Protein AF-0000000081478945 (afdb_homodimer)

InterPro domains:
  IPR004193 Glycoside hydrolase, family 13, N-terminal [PF02922] (169-262)
  IPR006047 Glycosyl hydrolase family 13, catalytic domain [PF00128] (318-414)
  IPR006047 Glycosyl hydrolase family 13, catalytic domain [SM00642] (309-684)
  IPR044096 Isoamylase 2, catalytic domain [cd11346] (303-692)
  IPR044505 Glycogen debranching enzyme GlgX/isoamylase, N-terminal Early set domain [cd02856] (169-309)
  IPR048650 Isoamylase 1-3-like, C-terminal [PF21156] (703-809)

Nearest PDB structures (foldseek):
  7u3a-assembly2_C  TM=8.540E-01  e=6.987E-48  Streptomyces venezuelae
  7u3b-assembly1_H  TM=8.433E-01  e=1.879E-48  Streptomyces venezuelae
  2vnc-assembly1_A  TM=8.263E-01  e=5.667E-49  Saccharolobus solfataricus
  7u3d-assembly1_F  TM=8.193E-01  e=2.231E-48  Streptomyces venezuelae
  2wsk-assembly1_A  TM=8.311E-01  e=1.677E-45  Escherichia coli K-12

pLDDT: mean 85.0, std 17.28, range [21.14, 98.75]

Foldseek 3Di:
DDPDPPPPPPADDQPLPLDQWPWDFDPDQPPCLVVFDPKDKDWFAKQQGWIWIWIWGDDPQKIKIKIKTDDHPDDPDPDKKKKKKKFKAFADPVFGDDNGPPDPDRIDIDIFDQDPVRMTMGMTIGHLSNDWIKMWIWMAIPVPRDTMDTSVPGTDIATHQWFLADQPPAAWDADPLGKIKHKAFFQQFPWKKKFFDQDLADPHGSGIGTADCVGQDDHRMGMIIHNPNPNTFWIFMQTAPLPDPDPDDPPPSPDTAERQQAQFKDFRPPPPPPPDFTGITHTPDDQDDACLPQFDALLDDLLLFAEEEDEQQLAFQDCLNVDDNQQHRALNSCLVCLVLCVLLLGQEYEYEAQADARPVLDRQAHQHQNAGFLSRAGVSHRSRRLRSLLVSQRSSSNVRHAYEYEDELQFHHVVGNCPPRYCLQFAQPQDDDDPRRRTGGQCLRPVSLVSVVVSVVSCCPVSVHQEYEYELQQSLQAHSNGDGHPDRPSQVCCQPPPSCVSHQAEYENQDQVVRDRDDDQDDANQRYAYADVLLQQQLLQLLLQWHFQQSLVCQQQQNCVRAVPNFASSSYAYENDELFFWALLQLCQADDPVNPVSSGHNQPHHFDDDDPVSVLLSLLLLLVRLLSQLQGRYHYYHYQPSLQNDGLRRHRHSVSDHRHNPVSCVDPSNVQSSNSSSVSSVVCVVVVQFRRDGHTDDPVQKDKAAAPRDHDPGGDGNGSKIKMKGAGDDPPPDDDPPDPQPWGIKIKMFASAQAKGFAADDDGDPQKFKFWAAKSSDDPPPRGDPPTDGDDDPRDIHGHSIMTMITIDGPPD/DPPPPPPPPPAPDQPLPLAQFPKDFDPDQPPCLVVFDPKDKDWFAKQQGWIWIWIWGDDPQKIKIKIKTPDHCDDPDPDKKKKKKKFKAFADPVFGDDNGPPDPDRIDIDIFDQDPVRMTMGMTIGHLSNDWIKMWIWMAIPPPRDTMDTSVPGTDIATHQWFLADQPPAAWDADPLGKIKHKAFFQQFPWKKKFFDQDLADPHGSTIGTADCVGQDDHRMGMIIHNPNPNTFWIFMQTAPLPDPDPDDPPPSPDTAERQQAQFKDFRPPDPPPPDFTGITHTPDDQDDACLPQFDALLDDLLLFAEEEDEQQLAFQDCLNVDDNQQHRALNSCLVCLVLCVLLLGQEYEYEAQADARPVQDRQAHQHQNAGFLSRAGVSHRSRRLRSLLVSQRSSSNVRHAYEYEDELQFHHVVGNCPPRYCLQFAQPQDDDDPRRRTGGQCLRPVNLVSVVVSVVSCCPVSVHQEYEYELQQSLQAHSNRDGHPDRPSQVCCQPPPSCVSHQAEYENQDQVVRDRDDDQDDANQRYAYADVLLQQQVLQLLLQWHFQQSLVCQQQQNCVRAVPNFASSSYAYENDELFFWALLQLCQADDPVNVVSSGHNQPHHFDDDDPVSVLLSLLLLLVRLLSQLQGRYHYYHYPPSLQNDGLRRHRHSVSDHRHNPVSCVDPSNVQSSNSSSVSSVVCVVVVQFRRDGHTDDPVQKDKAAAPRDHDPGGDGNGSKIKMKGAGDDPPPDDDPPDPFPWGIKIKMFASAQAKGFAADDDGPPQKFKFWAAKSSDDPPPRGDPPTDGDDDPRDIHGHSIMTMITIDGPPD

Solvent-accessible surface area (backbone atoms only — not comparable to full-atom values): 85877 Å² total; per-residue (Å²): 138,85,82,78,82,77,80,76,76,78,71,72,75,59,75,63,72,76,62,54,55,77,65,61,73,60,83,68,87,66,77,58,70,82,66,37,43,84,66,48,65,47,47,44,45,32,62,79,48,33,37,38,40,37,39,37,20,40,49,94,78,22,36,35,37,37,40,34,40,36,74,62,80,68,72,90,62,94,79,77,46,42,29,37,40,31,31,34,26,35,64,38,86,90,52,52,39,70,54,46,81,87,55,92,49,41,60,48,80,44,72,36,45,68,47,96,80,74,26,33,34,41,56,47,50,43,61,51,80,67,45,63,32,31,45,36,29,38,35,30,35,70,82,75,63,54,76,45,29,24,63,81,70,35,64,46,65,48,67,38,76,41,46,45,52,44,61,73,63,68,16,73,45,73,46,96,88,60,27,38,30,36,13,45,75,32,72,66,33,77,36,45,27,45,31,31,18,64,50,60,65,52,76,58,56,53,41,43,39,41,49,46,75,78,63,18,34,49,54,22,20,36,21,30,23,32,66,74,52,74,74,33,44,31,34,32,34,29,47,33,72,50,72,64,83,71,86,74,79,72,70,56,78,74,51,69,36,39,52,72,56,32,64,42,57,42,75,35,53,45,82,78,49,85,87,62,73,84,44,50,27,21,42,66,66,76,80,78,90,72,82,63,70,62,48,35,79,58,79,71,59,58,23,72,43,29,34,36,36,40,50,61,39,38,61,23,50,30,75,62,52,74,54,57,80,66,30,30,16,12,34,57,28,54,55,74,46,45,62,58,43,56,59,41,48,41,40,25,36,33,31,49,39,50,34,28,41,38,82,88,80,32,47,84,24,21,38,46,70,50,39,68,24,28,74,39,12,50,89,48,28,42,68,46,16,54,52,34,45,40,50,33,44,35,55,35,18,66,68,50,23,39,45,28,33,32,41,60,72,44,40,41,22,83,93,23,41,62,62,74,46,34,47,84,57,44,26,35,77,70,52,70,85,56,91,71,30,78,37,25,36,21,39,50,34,61,69,34,28,48,52,52,52,53,29,52,49,45,40,36,72,75,49,59,45,40,24,40,34,30,43,26,34,60,59,50,27,28,41,72,83,59,49,75,44,86,76,30,60,42,61,52,38,56,61,62,32,47,72,41,66,73,38,46,40,29,36,26,33,47,24,84,87,77,70,45,67,59,91,65,90,71,78,36,91,74,48,52,23,30,54,32,61,63,45,25,51,42,50,36,29,31,64,66,53,37,50,40,47,48,53,45,51,37,36,41,60,14,32,53,92,77,26,59,87,74,52,19,10,27,38,28,35,35,37,80,43,51,85,47,42,47,33,58,50,27,32,34,18,30,50,54,80,91,39,58,90,68,45,35,38,22,65,86,47,76,50,88,79,86,53,62,72,41,53,52,50,34,52,22,45,54,48,41,54,53,48,51,49,52,63,19,31,18,16,31,39,45,43,71,44,54,50,38,57,43,65,44,84,69,42,45,52,58,85,54,62,68,53,39,61,51,62,38,43,74,35,74,66,10,42,55,42,37,51,49,46,21,48,44,39,48,48,33,60,74,40,28,93,77,32,34,36,55,57,68,77,57,73,90,36,51,47,69,34,18,67,80,80,30,71,56,60,41,87,38,61,84,50,44,49,47,30,38,35,42,50,62,83,72,76,69,89,79,69,89,74,65,87,77,77,75,74,51,37,35,40,39,37,40,30,31,31,94,54,66,43,68,42,74,78,77,89,63,62,90,66,39,39,49,14,46,34,32,33,44,73,44,59,84,72,73,19,49,44,88,73,63,43,68,64,79,67,82,61,38,76,41,53,44,46,23,36,37,33,30,37,34,38,74,52,79,122,138,85,80,77,80,77,78,76,76,77,70,72,75,60,74,63,70,74,63,51,57,76,64,59,75,60,82,69,89,66,77,60,69,81,66,36,44,83,66,46,65,48,46,44,43,32,62,78,48,32,37,37,39,35,38,36,20,40,47,95,77,23,36,33,36,40,41,34,38,36,72,61,79,67,70,91,63,93,79,75,45,42,31,37,42,34,31,35,26,35,62,36,85,90,51,50,39,68,52,47,78,88,58,92,48,40,60,48,79,43,70,36,45,70,46,98,82,74,26,34,34,42,53,45,48,43,60,50,79,67,46,64,33,32,44,35,29,38,36,29,35,72,82,75,62,54,76,45,29,23,63,81,71,37,64,46,64,46,65,40,74,41,46,43,52,44,60,71,62,69,17,73,45,74,47,95,88,60,27,37,29,36,14,45,76,33,72,65,34,76,36,45,27,47,30,32,20,65,49,60,67,53,76,59,55,54,40,42,39,40,48,46,74,80,60,19,34,49,54,22,19,36,20,30,22,30,65,73,54,74,75,32,44,31,32,30,34,29,46,33,71,49,73,66,83,70,87,74,79,71,70,56,77,75,52,68,36,40,54,73,55,32,64,40,55,40,76,36,52,44,82,79,47,87,89,62,73,82,46,50,26,22,42,66,64,78,78,78,87,73,82,62,70,61,48,33,79,58,79,71,59,57,23,73,42,28,32,36,35,39,50,62,39,37,60,24,50,30,76,60,51,74,54,56,79,67,29,30,16,10,35,54,27,53,55,75,45,46,64,57,44,56,59,42,48,41,38,25,37,33,32,49,40,49,34,27,40,38,82,87,80,30,48,84,24,22,38,47,68,50,38,69,25,28,73,39,11,51,89,50,28,42,70,47,18,53,52,34,46,40,48,33,45,35,53,34,18,65,68,51,23,39,46,30,33,33,42,60,72,44,40,40,22,82,94,25,40,62,64,71,46,37,47,83,57,44,26,34,78,69,50,71,84,56,89,71,29,77,37,24,36,18,40,52,34,59,70,33,28,48,52,52,52,52,30,54,50,46,40,38,71,74,48,60,45,40,26,42,34,31,42,28,35,60,59,49,28,28,42,70,83,58,48,75,45,86,75,29,60,42,60,52,36,56,60,64,32,49,72,42,64,74,38,47,40,29,37,25,33,47,24,84,87,77,71,45,68,58,91,66,89,72,79,36,92,74,49,52,23,30,55,34,61,64,45,24,51,42,48,36,28,30,65,64,55,37,51,40,47,49,54,46,52,37,38,42,61,16,30,54,91,76,27,58,87,74,51,19,11,28,38,28,35,34,36,79,42,53,85,47,43,48,34,56,51,27,32,33,19,30,50,54,81,92,37,58,91,68,45,38,36,23,66,86,48,75,48,87,80,86,53,61,71,43,51,50,51,34,52,22,43,52,47,39,54,53,48,52,49,53,62,20,32,18,16,33,38,43,40,70,44,55,48,38,57,43,64,45,84,67,41,45,51,56,87,54,62,68,53,38,60,52,61,36,43,75,35,74,67,9,42,55,42,37,50,49,45,21,49,45,38,48,47,34,61,75,39,30,92,76,34,35,34,54,58,68,80,58,72,90,36,50,48,70,32,18,68,81,79,31,72,57,61,42,86,38,61,85,50,43,52,48,29,38,36,43,50,61,81,72,74,68,87,77,64,88,74,66,86,79,78,74,75,50,36,35,40,39,37,40,28,30,32,92,52,63,45,66,42,73,77,76,89,62,63,90,66,39,40,48,15,45,34,33,32,44,72,44,59,86,73,73,19,47,45,88,73,64,44,68,64,79,67,80,62,38,76,41,52,44,45,22,34,38,33,30,36,34,39,74,54,80,124

Radius of gyration: 38.91 Å; Cα contacts (8 Å, |Δi|>4): 3616; chains: 2; bounding box: 117×115×101 Å

Structure (mmCIF, N/CA/C/O backbone):
data_AF-0000000081478945-model_v1
#
loop_
_entity.id
_entity.type
_entity.pdbx_description
1 polymer 'Glycosyl hydrolase family 13 catalytic domain-containing protein'
#
loop_
_atom_site.group_PDB
_atom_site.id
_atom_site.type_symbol
_atom_site.label_atom_id
_atom_site.label_alt_id
_atom_site.label_comp_id
_atom_site.label_asym_id
_atom_site.label_entity_id
_atom_site.label_seq_id
_atom_site.pdbx_PDB_ins_code
_atom_site.Cartn_x
_atom_site.Cartn_y
_atom_site.Cartn_z
_atom_site.occupancy
_atom_site.B_iso_or_equiv
_atom_site.auth_seq_id
_atom_site.auth_comp_id
_atom_site.auth_asym_id
_atom_site.auth_atom_id
_atom_site.pdbx_PDB_model_num
ATOM 1 N N . MET A 1 1 ? -58.594 -2.596 -2.932 1 21.14 1 MET A N 1
ATOM 2 C CA . MET A 1 1 ? -58.375 -2.572 -4.375 1 21.14 1 MET A CA 1
ATOM 3 C C . MET A 1 1 ? -57.094 -1.812 -4.715 1 21.14 1 MET A C 1
ATOM 5 O O . MET A 1 1 ? -57.094 -0.58 -4.707 1 21.14 1 MET A O 1
ATOM 9 N N . ASP A 1 2 ? -55.906 -2.195 -4.172 1 21.44 2 ASP A N 1
ATOM 10 C CA . ASP A 1 2 ? -54.625 -1.667 -3.76 1 21.44 2 ASP A CA 1
ATOM 11 C C . ASP A 1 2 ? -53.719 -1.412 -4.969 1 21.44 2 ASP A C 1
ATOM 13 O O . ASP A 1 2 ? -53.375 -2.344 -5.695 1 21.44 2 ASP A O 1
ATOM 17 N N . VAL A 1 3 ? -53.938 -0.246 -5.707 1 24.42 3 VAL A N 1
ATOM 18 C CA . VAL A 1 3 ? -53.5 0.29 -6.988 1 24.42 3 VAL A CA 1
ATOM 19 C C . VAL A 1 3 ? -51.969 0.441 -6.98 1 24.42 3 VAL A C 1
ATOM 21 O O . VAL A 1 3 ? -51.406 1.088 -6.094 1 24.42 3 VAL A O 1
ATOM 24 N N . GLY A 1 4 ? -51.156 -0.55 -7.531 1 21.67 4 GLY A N 1
ATOM 25 C CA . GLY A 1 4 ? -49.75 -0.893 -7.703 1 21.67 4 GLY A CA 1
ATOM 26 C C . GLY A 1 4 ? -48.969 0.158 -8.469 1 21.67 4 GLY A C 1
ATOM 27 O O . GLY A 1 4 ? -49.281 0.441 -9.633 1 21.67 4 GLY A O 1
ATOM 28 N N . LYS A 1 5 ? -48.438 1.273 -7.77 1 25.97 5 LYS A N 1
ATOM 29 C CA . LYS A 1 5 ? -47.781 2.459 -8.312 1 25.97 5 LYS A CA 1
ATOM 30 C C . LYS A 1 5 ? -46.594 2.078 -9.195 1 25.97 5 LYS A C 1
ATOM 32 O O . LYS A 1 5 ? -45.688 1.409 -8.742 1 25.97 5 LYS A O 1
ATOM 37 N N . ASP A 1 6 ? -46.781 1.967 -10.562 1 22.02 6 ASP A N 1
ATOM 38 C CA . ASP A 1 6 ? -45.906 1.652 -11.688 1 22.02 6 ASP A CA 1
ATOM 39 C C . ASP A 1 6 ? -44.719 2.639 -11.781 1 22.02 6 ASP A C 1
ATOM 41 O O . ASP A 1 6 ? -44.938 3.824 -12.055 1 22.02 6 ASP A O 1
ATOM 45 N N . SER A 1 7 ? -43.844 2.699 -10.836 1 25.56 7 SER A N 1
ATOM 46 C CA . SER A 1 7 ? -42.688 3.598 -10.797 1 25.56 7 SER A CA 1
ATOM 47 C C . SER A 1 7 ? -41.875 3.523 -12.094 1 25.56 7 SER A C 1
ATOM 49 O O . SER A 1 7 ? -41.312 2.48 -12.414 1 25.56 7 SER A O 1
ATOM 51 N N . ARG A 1 8 ? -42.281 4.285 -13.125 1 26.55 8 ARG A N 1
ATOM 52 C CA . ARG A 1 8 ? -41.75 4.504 -14.453 1 26.55 8 ARG A CA 1
ATOM 53 C C . ARG A 1 8 ? -40.281 4.934 -14.375 1 26.55 8 ARG A C 1
ATOM 55 O O . ARG A 1 8 ? -39.969 6.023 -13.891 1 26.55 8 ARG A O 1
ATOM 62 N N . LEU A 1 9 ? -39.375 4.102 -14.133 1 26.52 9 LEU A N 1
ATOM 63 C CA . LEU A 1 9 ? -37.938 4.297 -14.258 1 26.52 9 LEU A CA 1
ATOM 64 C C . LEU A 1 9 ? -37.594 4.832 -15.633 1 26.52 9 LEU A C 1
ATOM 66 O O . LEU A 1 9 ? -37.812 4.164 -16.641 1 26.52 9 LEU A O 1
ATOM 70 N N . LEU A 1 10 ? -37.875 6.094 -15.906 1 27.02 10 LEU A N 1
ATOM 71 C CA . LEU A 1 10 ? -37.531 6.785 -17.141 1 27.02 10 LEU A CA 1
ATOM 72 C C . LEU A 1 10 ? -36.031 6.625 -17.469 1 27.02 10 LEU A C 1
ATOM 74 O O . LEU A 1 10 ? -35.188 7.07 -16.703 1 27.02 10 LEU A O 1
ATOM 78 N N . PHE A 1 11 ? -35.688 5.578 -18.078 1 27.67 11 PHE A N 1
ATOM 79 C CA . PHE A 1 11 ? -34.375 5.336 -18.609 1 27.67 11 PHE A CA 1
ATOM 80 C C . PHE A 1 11 ? -33.969 6.422 -19.609 1 27.67 11 PHE A C 1
ATOM 82 O O . PHE A 1 11 ? -34.812 6.887 -20.391 1 27.67 11 PHE A O 1
ATOM 89 N N . ALA A 1 12 ? -33.156 7.297 -19.344 1 28.97 12 ALA A N 1
ATOM 90 C CA . ALA A 1 12 ? -32.625 8.344 -20.203 1 28.97 12 ALA A CA 1
ATOM 91 C C . ALA A 1 12 ? -32.312 7.797 -21.594 1 28.97 12 ALA A C 1
ATOM 93 O O . ALA A 1 12 ? -31.609 6.793 -21.734 1 28.97 12 ALA A O 1
ATOM 94 N N . ARG A 1 13 ? -33.125 8.242 -22.578 1 27.67 13 ARG A N 1
ATOM 95 C CA . ARG A 1 13 ? -32.906 7.98 -24 1 27.67 13 ARG A CA 1
ATOM 96 C C . ARG A 1 13 ? -31.562 8.531 -24.469 1 27.67 13 ARG A C 1
ATOM 98 O O . ARG A 1 13 ? -31.188 9.656 -24.125 1 27.67 13 ARG A O 1
ATOM 105 N N . SER A 1 14 ? -30.641 7.754 -24.766 1 32.41 14 SER A N 1
ATOM 106 C CA . SER A 1 14 ? -29.344 8.078 -25.312 1 32.41 14 SER A CA 1
ATOM 107 C C . SER A 1 14 ? -29.453 9.07 -26.469 1 32.41 14 SER A C 1
ATOM 109 O O . SER A 1 14 ? -30.312 8.922 -27.328 1 32.41 14 SER A O 1
ATOM 111 N N . ARG A 1 15 ? -29.219 10.359 -26.375 1 32.66 15 ARG A N 1
ATOM 112 C CA . ARG A 1 15 ? -29.188 11.352 -27.438 1 32.66 15 ARG A CA 1
ATOM 113 C C . ARG A 1 15 ? -28.406 10.844 -28.641 1 32.66 15 ARG A C 1
ATOM 115 O O . ARG A 1 15 ? -28.109 11.609 -29.562 1 32.66 15 ARG A O 1
ATOM 122 N N . VAL A 1 16 ? -27.641 9.859 -28.547 1 31.83 16 VAL A N 1
ATOM 123 C CA . VAL A 1 16 ? -27.031 9.484 -29.812 1 31.83 16 VAL A CA 1
ATOM 124 C C . VAL A 1 16 ? -28.125 9.062 -30.797 1 31.83 16 VAL A C 1
ATOM 126 O O . VAL A 1 16 ? -28.859 8.109 -30.547 1 31.83 16 VAL A O 1
ATOM 129 N N . ALA A 1 17 ? -28.703 9.961 -31.578 1 30.44 17 ALA A N 1
ATOM 130 C CA . ALA A 1 17 ? -29.641 9.664 -32.656 1 30.44 17 ALA A CA 1
ATOM 131 C C . ALA A 1 17 ? -29.297 8.344 -33.344 1 30.44 17 ALA A C 1
ATOM 133 O O . ALA A 1 17 ? -28.172 8.156 -33.812 1 30.44 17 ALA A O 1
ATOM 134 N N . ALA A 1 18 ? -30 7.34 -33.094 1 32.03 18 ALA A N 1
ATOM 135 C CA . ALA A 1 18 ? -29.953 6.059 -33.812 1 32.03 18 ALA A CA 1
ATOM 136 C C . ALA A 1 18 ? -30.031 6.262 -35.312 1 32.03 18 ALA A C 1
ATOM 138 O O . ALA A 1 18 ? -31.125 6.496 -35.844 1 32.03 18 ALA A O 1
ATOM 139 N N . GLN A 1 19 ? -29.141 7.027 -35.969 1 32.62 19 GLN A N 1
ATOM 140 C CA . GLN A 1 19 ? -29.25 6.875 -37.406 1 32.62 19 GLN A CA 1
ATOM 141 C C . GLN A 1 19 ? -29.172 5.406 -37.812 1 32.62 19 GLN A C 1
ATOM 143 O O . GLN A 1 19 ? -28.516 4.609 -37.156 1 32.62 19 GLN A O 1
ATOM 148 N N . PRO A 1 20 ? -30.078 5 -38.688 1 32 20 PRO A N 1
ATOM 149 C CA . PRO A 1 20 ? -30.078 3.623 -39.188 1 32 20 PRO A CA 1
ATOM 150 C C . PRO A 1 20 ? -28.688 3.146 -39.594 1 32 20 PRO A C 1
ATOM 152 O O . PRO A 1 20 ? -27.938 3.895 -40.219 1 32 20 PRO A O 1
ATOM 155 N N . THR A 1 21 ? -28.109 2.412 -38.844 1 36.22 21 THR A N 1
ATOM 156 C CA . THR A 1 21 ? -26.828 1.809 -39.188 1 36.22 21 THR A CA 1
ATOM 157 C C . THR A 1 21 ? -26.922 1.062 -40.531 1 36.22 21 THR A C 1
ATOM 159 O O . THR A 1 21 ? -27.688 0.106 -40.656 1 36.22 21 THR A O 1
ATOM 162 N N . GLU A 1 22 ? -26.906 1.756 -41.656 1 33.91 22 GLU A N 1
ATOM 163 C CA . GLU A 1 22 ? -26.734 0.98 -42.906 1 33.91 22 GLU A CA 1
ATOM 164 C C . GLU A 1 22 ? -25.562 0.009 -42.781 1 33.91 22 GLU A C 1
ATOM 166 O O . GLU A 1 22 ? -24.438 0.42 -42.5 1 33.91 22 GLU A O 1
ATOM 171 N N . GLN A 1 23 ? -25.828 -1.123 -42.344 1 38.66 23 GLN A N 1
ATOM 172 C CA . GLN A 1 23 ? -24.891 -2.23 -42.219 1 38.66 23 GLN A CA 1
ATOM 173 C C . GLN A 1 23 ? -24.328 -2.623 -43.594 1 38.66 23 GLN A C 1
ATOM 175 O O . GLN A 1 23 ? -25.094 -2.92 -44.531 1 38.66 23 GLN A O 1
ATOM 180 N N . MET A 1 24 ? -23.359 -1.999 -44.125 1 35.72 24 MET A N 1
ATOM 181 C CA . MET A 1 24 ? -22.797 -2.596 -45.312 1 35.72 24 MET A CA 1
ATOM 182 C C . MET A 1 24 ? -21.953 -3.822 -44.969 1 35.72 24 MET A C 1
ATOM 184 O O . MET A 1 24 ? -21.062 -3.748 -44.156 1 35.72 24 MET A O 1
ATOM 188 N N . MET A 1 25 ? -22.5 -4.98 -45.156 1 35.91 25 MET A N 1
ATOM 189 C CA . MET A 1 25 ? -21.844 -6.285 -45.094 1 35.91 25 MET A CA 1
ATOM 190 C C . MET A 1 25 ? -20.75 -6.406 -46.156 1 35.91 25 MET A C 1
ATOM 192 O O . MET A 1 25 ? -21.031 -6.254 -47.344 1 35.91 25 MET A O 1
ATOM 196 N N . PHE A 1 26 ? -19.609 -5.848 -46 1 34.53 26 PHE A N 1
ATOM 197 C CA . PHE A 1 26 ? -18.641 -6.148 -47.062 1 34.53 26 PHE A CA 1
ATOM 198 C C . PHE A 1 26 ? -17.922 -7.465 -46.781 1 34.53 26 PHE A C 1
ATOM 200 O O . PHE A 1 26 ? -17.438 -7.691 -45.688 1 34.53 26 PHE A O 1
ATOM 207 N N . THR A 1 27 ? -18.281 -8.523 -47.406 1 36.06 27 THR A N 1
ATOM 208 C CA . THR A 1 27 ? -17.594 -9.805 -47.469 1 36.06 27 THR A CA 1
ATOM 209 C C . THR A 1 27 ? -16.234 -9.641 -48.125 1 36.06 27 THR A C 1
ATOM 211 O O . THR A 1 27 ? -16.125 -9.773 -49.375 1 36.06 27 THR A O 1
ATOM 214 N N . SER A 1 28 ? -15.359 -8.711 -47.969 1 35.78 28 SER A N 1
ATOM 215 C CA . SER A 1 28 ? -14.164 -8.758 -48.781 1 35.78 28 SER A CA 1
ATOM 216 C C . SER A 1 28 ? -13.273 -9.938 -48.406 1 35.78 28 SER A C 1
ATOM 218 O O . SER A 1 28 ? -13.234 -10.352 -47.25 1 35.78 28 SER A O 1
ATOM 220 N N . SER A 1 29 ? -12.812 -10.797 -49.281 1 37.56 29 SER A N 1
ATOM 221 C CA . SER A 1 29 ? -11.914 -11.945 -49.312 1 37.56 29 SER A CA 1
ATOM 222 C C . SER A 1 29 ? -10.664 -11.703 -48.5 1 37.56 29 SER A C 1
ATOM 224 O O . SER A 1 29 ? -9.883 -12.625 -48.25 1 37.56 29 SER A O 1
ATOM 226 N N . ASN A 1 30 ? -9.891 -10.57 -48.75 1 43.69 30 ASN A N 1
ATOM 227 C CA . ASN A 1 30 ? -8.586 -10.359 -48.125 1 43.69 30 ASN A CA 1
ATOM 228 C C . ASN A 1 30 ? -8.727 -9.891 -46.688 1 43.69 30 ASN A C 1
ATOM 230 O O . ASN A 1 30 ? -9.469 -8.945 -46.406 1 43.69 30 ASN A O 1
ATOM 234 N N . PRO A 1 31 ? -8.258 -10.609 -45.688 1 50.84 31 PRO A N 1
ATOM 235 C CA . PRO A 1 31 ? -8.5 -10.312 -44.281 1 50.84 31 PRO A CA 1
ATOM 236 C C . PRO A 1 31 ? -8.242 -8.844 -43.938 1 50.84 31 PRO A C 1
ATOM 238 O O . PRO A 1 31 ? -7.16 -8.328 -44.219 1 50.84 31 PRO A O 1
ATOM 241 N N . LEU A 1 32 ? -9.125 -7.969 -43.906 1 56.22 32 LEU A N 1
ATOM 242 C CA . LEU A 1 32 ? -9.211 -6.562 -43.531 1 56.22 32 LEU A CA 1
ATOM 243 C C . LEU A 1 32 ? -8.477 -6.293 -42.219 1 56.22 32 LEU A C 1
ATOM 245 O O . LEU A 1 32 ? -8.203 -5.141 -41.875 1 56.22 32 LEU A O 1
ATOM 249 N N . VAL A 1 33 ? -8.133 -7.27 -41.594 1 62.22 33 VAL A N 1
ATOM 250 C CA . VAL A 1 33 ? -7.504 -7.059 -40.312 1 62.22 33 VAL A CA 1
ATOM 251 C C . VAL A 1 33 ? -6.199 -6.285 -40.5 1 62.22 33 VAL A C 1
ATOM 253 O O . VAL A 1 33 ? -5.859 -5.43 -39.656 1 62.22 33 VAL A O 1
ATOM 256 N N . ASP A 1 34 ? -5.516 -6.488 -41.562 1 62.03 34 ASP A N 1
ATOM 257 C CA . ASP A 1 34 ? -4.219 -5.859 -41.812 1 62.03 34 ASP A CA 1
ATOM 258 C C . ASP A 1 34 ? -4.375 -4.367 -42.094 1 62.03 34 ASP A C 1
ATOM 260 O O . ASP A 1 34 ? -3.422 -3.598 -41.938 1 62.03 34 ASP A O 1
ATOM 264 N N . GLN A 1 35 ? -5.57 -4.004 -42.406 1 68.5 35 GLN A N 1
ATOM 265 C CA . GLN A 1 35 ? -5.801 -2.607 -42.781 1 68.5 35 GLN A CA 1
ATOM 266 C C . GLN A 1 35 ? -6.316 -1.81 -41.594 1 68.5 35 GLN A C 1
ATOM 268 O O . GLN A 1 35 ? -6.406 -0.581 -41.625 1 68.5 35 GLN A O 1
ATOM 273 N N . LEU A 1 36 ? -6.527 -2.553 -40.594 1 72.19 36 LEU A N 1
ATOM 274 C CA . LEU A 1 36 ? -7.117 -1.896 -39.438 1 72.19 36 LEU A CA 1
ATOM 275 C C . LEU A 1 36 ? -6.074 -1.073 -38.688 1 72.19 36 LEU A C 1
ATOM 277 O O . LEU A 1 36 ? -4.922 -1.497 -38.531 1 72.19 36 LEU A O 1
ATOM 281 N N . LYS A 1 37 ? -6.363 0.18 -38.406 1 72 37 LYS A N 1
ATOM 282 C CA . LYS A 1 37 ? -5.551 1.028 -37.562 1 72 37 LYS A CA 1
ATOM 283 C C . LYS A 1 37 ? -6.051 0.989 -36.125 1 72 37 LYS A C 1
ATOM 285 O O . LYS A 1 37 ? -7.25 0.85 -35.875 1 72 37 LYS A O 1
ATOM 290 N N . GLU A 1 38 ? -5.211 1.062 -35.125 1 73.81 38 GLU A N 1
ATOM 291 C CA . GLU A 1 38 ? -5.547 1.103 -33.688 1 73.81 38 GLU A CA 1
ATOM 292 C C . GLU A 1 38 ? -6.367 -0.116 -33.281 1 73.81 38 GLU A C 1
ATOM 294 O O . GLU A 1 38 ? -7.477 0.022 -32.781 1 73.81 38 GLU A O 1
ATOM 299 N N . VAL A 1 39 ? -5.859 -1.225 -33.594 1 77.81 39 VAL A N 1
ATOM 300 C CA . VAL A 1 39 ? -6.609 -2.467 -33.438 1 77.81 39 VAL A CA 1
ATOM 301 C C . VAL A 1 39 ? -6.582 -2.932 -31.984 1 77.81 39 VAL A C 1
ATOM 303 O O . VAL A 1 39 ? -5.52 -2.941 -31.359 1 77.81 39 VAL A O 1
ATOM 306 N N . SER A 1 40 ? -7.824 -3.09 -31.453 1 82.88 40 SER A N 1
ATOM 307 C CA . SER A 1 40 ? -7.996 -3.799 -30.188 1 82.88 40 SER A CA 1
ATOM 308 C C . SER A 1 40 ? -8.453 -5.234 -30.422 1 82.88 40 SER A C 1
ATOM 310 O O . SER A 1 40 ? -9.414 -5.477 -31.156 1 82.88 40 SER A O 1
ATOM 312 N N . THR A 1 41 ? -7.801 -6.16 -29.875 1 82.75 41 THR A N 1
ATOM 313 C CA . THR A 1 41 ? -8.141 -7.562 -30.094 1 82.75 41 THR A CA 1
ATOM 314 C C . THR A 1 41 ? -8.609 -8.211 -28.781 1 82.75 41 THR A C 1
ATOM 316 O O . THR A 1 41 ? -8.031 -7.965 -27.719 1 82.75 41 THR A O 1
ATOM 319 N N . TYR A 1 42 ? -9.75 -8.953 -28.922 1 83.88 42 TYR A N 1
ATOM 320 C CA . TYR A 1 42 ? -10.336 -9.688 -27.797 1 83.88 42 TYR A CA 1
ATOM 321 C C . TYR A 1 42 ? -10.43 -11.172 -28.109 1 83.88 42 TYR A C 1
ATOM 323 O O . TYR A 1 42 ? -10.758 -11.562 -29.234 1 83.88 42 TYR A O 1
ATOM 331 N N . ARG A 1 43 ? -10.117 -11.984 -27.203 1 82.56 43 ARG A N 1
ATOM 332 C CA . ARG A 1 43 ? -10.195 -13.43 -27.375 1 82.56 43 ARG A CA 1
ATOM 333 C C . ARG A 1 43 ? -11.047 -14.07 -26.281 1 82.56 43 ARG A C 1
ATOM 335 O O . ARG A 1 43 ? -10.938 -13.703 -25.109 1 82.56 43 ARG A O 1
ATOM 342 N N . PHE A 1 44 ? -11.875 -14.953 -26.688 1 84.25 44 PHE A N 1
ATOM 343 C CA . PHE A 1 44 ? -12.766 -15.664 -25.781 1 84.25 44 PHE A CA 1
ATOM 344 C C . PHE A 1 44 ? -12.664 -17.172 -26 1 84.25 44 PHE A C 1
ATOM 346 O O . PHE A 1 44 ? -12.328 -17.625 -27.094 1 84.25 44 PHE A O 1
ATOM 353 N N . ARG A 1 45 ? -12.891 -17.875 -24.906 1 78.5 45 ARG A N 1
ATOM 354 C CA . ARG A 1 45 ? -13.133 -19.312 -25.016 1 78.5 45 ARG A CA 1
ATOM 355 C C . ARG A 1 45 ? -14.625 -19.609 -25.031 1 78.5 45 ARG A C 1
ATOM 357 O O . ARG A 1 45 ? -15.406 -18.953 -24.344 1 78.5 45 ARG A O 1
ATOM 364 N N . THR A 1 46 ? -14.922 -20.547 -25.828 1 85 46 THR A N 1
ATOM 365 C CA . THR A 1 46 ? -16.328 -20.938 -25.859 1 85 46 THR A CA 1
ATOM 366 C C . THR A 1 46 ? -16.625 -21.969 -24.766 1 85 46 THR A C 1
ATOM 368 O O . THR A 1 46 ? -15.703 -22.516 -24.156 1 85 46 THR A O 1
ATOM 371 N N . GLU A 1 47 ? -17.812 -22.188 -24.484 1 79.94 47 GLU A N 1
ATOM 372 C CA . GLU A 1 47 ? -18.234 -23.156 -23.484 1 79.94 47 GLU A CA 1
ATOM 373 C C . GLU A 1 47 ? -17.969 -24.594 -23.938 1 79.94 47 GLU A C 1
ATOM 375 O O . GLU A 1 47 ? -17.906 -25.5 -23.109 1 79.94 47 GLU A O 1
ATOM 380 N N . ILE A 1 48 ? -17.891 -24.844 -25.25 1 74.62 48 ILE A N 1
ATOM 381 C CA . ILE A 1 48 ? -17.719 -26.203 -25.766 1 74.62 48 ILE A CA 1
ATOM 382 C C . ILE A 1 48 ? -16.281 -26.406 -26.234 1 74.62 48 ILE A C 1
ATOM 384 O O . ILE A 1 48 ? -15.984 -27.328 -26.984 1 74.62 48 ILE A O 1
ATOM 388 N N . GLY A 1 49 ? -15.586 -25.594 -25.922 1 71.38 49 GLY A N 1
ATOM 389 C CA . GLY A 1 49 ? -14.211 -25.719 -26.359 1 71.38 49 GLY A CA 1
ATOM 390 C C . GLY A 1 49 ? -13.914 -24.953 -27.625 1 71.38 49 GLY A C 1
ATOM 391 O O . GLY A 1 49 ? -14.828 -24.641 -28.406 1 71.38 49 GLY A O 1
ATOM 392 N N . GLY A 1 50 ? -13.039 -24.141 -27.875 1 77.88 50 GLY A N 1
ATOM 393 C CA . GLY A 1 50 ? -12.648 -23.297 -28.984 1 77.88 50 GLY A CA 1
ATOM 394 C C . GLY A 1 50 ? -12.367 -21.859 -28.594 1 77.88 50 GLY A C 1
ATOM 395 O O . GLY A 1 50 ? -12.461 -21.516 -27.406 1 77.88 50 GLY A O 1
ATOM 396 N N . HIS A 1 51 ? -12.078 -21.156 -29.766 1 83.56 51 HIS A N 1
ATOM 397 C CA . HIS A 1 51 ? -11.688 -19.781 -29.5 1 83.56 51 HIS A CA 1
ATOM 398 C C . HIS A 1 51 ? -12.391 -18.797 -30.438 1 83.56 51 HIS A C 1
ATOM 400 O O . HIS A 1 51 ? -12.625 -19.125 -31.594 1 83.56 51 HIS A O 1
ATOM 406 N N . VAL A 1 52 ? -12.82 -17.766 -29.922 1 88.12 52 VAL A N 1
ATOM 407 C CA . VAL A 1 52 ? -13.359 -16.656 -30.719 1 88.12 52 VAL A CA 1
ATOM 408 C C . VAL A 1 52 ? -12.445 -15.445 -30.594 1 88.12 52 VAL A C 1
ATOM 410 O O . VAL A 1 52 ? -12.172 -14.961 -29.5 1 88.12 52 VAL A O 1
ATOM 413 N N . LYS A 1 53 ? -11.898 -15.062 -31.656 1 86.12 53 LYS A N 1
ATOM 414 C CA . LYS A 1 53 ? -11.047 -13.883 -31.734 1 86.12 53 LYS A CA 1
ATOM 415 C C . LYS A 1 53 ? -11.773 -12.719 -32.406 1 86.12 53 LYS A C 1
ATOM 417 O O . LYS A 1 53 ? -12.328 -12.867 -33.5 1 86.12 53 LYS A O 1
ATOM 422 N N . ILE A 1 54 ? -11.844 -11.609 -31.75 1 89.88 54 ILE A N 1
ATOM 423 C CA . ILE A 1 54 ? -12.523 -10.43 -32.281 1 89.88 54 ILE A CA 1
ATOM 424 C C . ILE A 1 54 ? -11.531 -9.273 -32.375 1 89.88 54 ILE A C 1
ATOM 426 O O . ILE A 1 54 ? -10.875 -8.922 -31.391 1 89.88 54 ILE A O 1
ATOM 430 N N . SER A 1 55 ? -11.336 -8.742 -33.469 1 88.81 55 SER A N 1
ATOM 431 C CA . SER A 1 55 ? -10.492 -7.57 -33.688 1 88.81 55 SER A CA 1
ATOM 432 C C . SER A 1 55 ? -11.336 -6.352 -34.062 1 88.81 55 SER A C 1
ATOM 434 O O . SER A 1 55 ? -12.125 -6.398 -35 1 88.81 55 SER A O 1
ATOM 436 N N . VAL A 1 56 ? -11.195 -5.328 -33.312 1 90.06 56 VAL A N 1
ATOM 437 C CA . VAL A 1 56 ? -11.914 -4.082 -33.562 1 90.06 56 VAL A CA 1
ATOM 438 C C . VAL A 1 56 ? -10.945 -2.992 -33.969 1 90.06 56 VAL A C 1
ATOM 440 O O . VAL A 1 56 ? -9.93 -2.76 -33.312 1 90.06 56 VAL A O 1
ATOM 443 N N . GLY A 1 57 ? -11.117 -2.373 -35.062 1 89.06 57 GLY A N 1
ATOM 444 C CA . GLY A 1 57 ? -10.266 -1.304 -35.562 1 89.06 57 GLY A CA 1
ATOM 445 C C . GLY A 1 57 ? -11.031 -0.26 -36.344 1 89.06 57 GLY A C 1
ATOM 446 O O . GLY A 1 57 ? -12.25 -0.339 -36.469 1 89.06 57 GLY A O 1
ATOM 447 N N . LYS A 1 58 ? -10.273 0.796 -36.781 1 87.88 58 LYS A N 1
ATOM 448 C CA . LYS A 1 58 ? -10.852 1.879 -37.562 1 87.88 58 LYS A CA 1
ATOM 449 C C . LYS A 1 58 ? -10.43 1.774 -39.031 1 87.88 58 LYS A C 1
ATOM 451 O O . LYS A 1 58 ? -9.281 1.421 -39.312 1 87.88 58 LYS A O 1
ATOM 456 N N . ILE A 1 59 ? -11.406 1.843 -39.844 1 83.12 59 ILE A N 1
ATOM 457 C CA . ILE A 1 59 ? -11.148 1.864 -41.281 1 83.12 59 ILE A CA 1
ATOM 458 C C . ILE A 1 59 ? -12.016 2.934 -41.938 1 83.12 59 ILE A C 1
ATOM 460 O O . ILE A 1 59 ? -13.25 2.863 -41.875 1 83.12 59 ILE A O 1
ATOM 464 N N . ASN A 1 60 ? -11.422 3.799 -42.656 1 81 60 ASN A N 1
ATOM 465 C CA . ASN A 1 60 ? -12.109 4.84 -43.438 1 81 60 ASN A CA 1
ATOM 466 C C . ASN A 1 60 ? -13.148 5.559 -42.594 1 81 60 ASN A C 1
ATOM 468 O O . ASN A 1 60 ? -14.289 5.738 -43 1 81 60 ASN A O 1
ATOM 472 N N . GLY A 1 61 ? -12.844 5.871 -41.375 1 80.94 61 GLY A N 1
ATOM 473 C CA . GLY A 1 61 ? -13.727 6.625 -40.5 1 80.94 61 GLY A CA 1
ATOM 474 C C . GLY A 1 61 ? -14.789 5.766 -39.844 1 80.94 61 GLY A C 1
ATOM 475 O O . GLY A 1 61 ? -15.633 6.273 -39.094 1 80.94 61 GLY A O 1
ATOM 476 N N . LYS A 1 62 ? -14.812 4.48 -40.156 1 88.31 62 LYS A N 1
ATOM 477 C CA . LYS A 1 62 ? -15.734 3.533 -39.562 1 88.31 62 LYS A CA 1
ATOM 478 C C . LYS A 1 62 ? -15 2.545 -38.656 1 88.31 62 LYS A C 1
ATOM 480 O O . LYS A 1 62 ? -13.773 2.477 -38.688 1 88.31 62 LYS A O 1
ATOM 485 N N . TYR A 1 63 ? -15.844 1.967 -37.781 1 91.06 63 TYR A N 1
ATOM 486 C CA . TYR A 1 63 ? -15.281 0.88 -36.969 1 91.06 63 TYR A CA 1
ATOM 487 C C . TYR A 1 63 ? -15.539 -0.469 -37.656 1 91.06 63 TYR A C 1
ATOM 489 O O . TYR A 1 63 ? -16.656 -0.746 -38.094 1 91.06 63 TYR A O 1
ATOM 497 N N . ALA A 1 64 ? -14.523 -1.178 -37.812 1 92.19 64 ALA A N 1
ATOM 498 C CA . ALA A 1 64 ? -14.633 -2.523 -38.375 1 92.19 64 ALA A CA 1
ATOM 499 C C . ALA A 1 64 ? -14.359 -3.58 -37.312 1 92.19 64 ALA A C 1
ATOM 501 O O . ALA A 1 64 ? -13.469 -3.416 -36.469 1 92.19 64 ALA A O 1
ATOM 502 N N . VAL A 1 65 ? -15.242 -4.59 -37.281 1 93.12 65 VAL A N 1
ATOM 503 C CA . VAL A 1 65 ? -15.094 -5.695 -36.344 1 93.12 65 VAL A CA 1
ATOM 504 C C . VAL A 1 65 ? -14.875 -7 -37.094 1 93.12 65 VAL A C 1
ATOM 506 O O . VAL A 1 65 ? -15.703 -7.383 -37.938 1 93.12 65 VAL A O 1
ATOM 509 N N . TYR A 1 66 ? -13.789 -7.574 -36.844 1 91.44 66 TYR A N 1
ATOM 510 C CA . TYR A 1 66 ? -13.477 -8.875 -37.438 1 91.44 66 TYR A CA 1
ATOM 511 C C . TYR A 1 66 ? -13.633 -9.984 -36.406 1 91.44 66 TYR A C 1
ATOM 513 O O . TYR A 1 66 ? -12.961 -9.984 -35.375 1 91.44 66 TYR A O 1
ATOM 521 N N . VAL A 1 67 ? -14.531 -10.93 -36.656 1 91.75 67 VAL A N 1
ATOM 522 C CA . VAL A 1 67 ? -14.766 -12.055 -35.781 1 91.75 67 VAL A CA 1
ATOM 523 C C . VAL A 1 67 ? -14.242 -13.344 -36.406 1 91.75 67 VAL A C 1
ATOM 525 O O . VAL A 1 67 ? -14.602 -13.68 -37.531 1 91.75 67 VAL A O 1
ATOM 528 N N . GLU A 1 68 ? -13.438 -13.984 -35.656 1 89.69 68 GLU A N 1
ATOM 529 C CA . GLU A 1 68 ? -12.875 -15.25 -36.125 1 89.69 68 GLU A CA 1
ATOM 530 C C . GLU A 1 68 ? -13.086 -16.359 -35.062 1 89.69 68 GLU A C 1
ATOM 532 O O . GLU A 1 68 ? -12.82 -16.156 -33.875 1 89.69 68 GLU A O 1
ATOM 537 N N . VAL A 1 69 ? -13.617 -17.484 -35.469 1 89.06 69 VAL A N 1
ATOM 538 C CA . VAL A 1 69 ? -13.836 -18.625 -34.594 1 89.06 69 VAL A CA 1
ATOM 539 C C . VAL A 1 69 ? -12.945 -19.781 -35.031 1 89.06 69 VAL A C 1
ATOM 541 O O . VAL A 1 69 ? -12.938 -20.156 -36.219 1 89.06 69 VAL A O 1
ATOM 544 N N . SER A 1 70 ? -12.227 -20.25 -34.062 1 83.44 70 SER A N 1
ATOM 545 C CA . SER A 1 70 ? -11.328 -21.344 -34.406 1 83.44 70 SER A CA 1
ATOM 546 C C . SER A 1 70 ? -11.477 -22.5 -33.406 1 83.44 70 SER A C 1
ATOM 548 O O . SER A 1 70 ? -11.969 -22.312 -32.281 1 83.44 70 SER A O 1
ATOM 550 N N . SER A 1 71 ? -11.125 -23.719 -33.875 1 70.06 71 SER A N 1
ATOM 551 C CA . SER A 1 71 ? -10.977 -24.922 -33.062 1 70.06 71 SER A CA 1
ATOM 552 C C . SER A 1 71 ? -12.305 -25.328 -32.438 1 70.06 71 SER A C 1
ATOM 554 O O . SER A 1 71 ? -12.352 -25.734 -31.266 1 70.06 71 SER A O 1
ATOM 556 N N . LEU A 1 72 ? -13.406 -25.031 -33.156 1 74.81 72 LEU A N 1
ATOM 557 C CA . LEU A 1 72 ? -14.719 -25.422 -32.625 1 74.81 72 LEU A CA 1
ATOM 558 C C . LEU A 1 72 ? -15.055 -26.859 -33.031 1 74.81 72 LEU A C 1
ATOM 560 O O . LEU A 1 72 ? -14.984 -27.203 -34.219 1 74.81 72 LEU A O 1
ATOM 564 N N . GLU A 1 73 ? -15.094 -27.797 -32.125 1 67.38 73 GLU A N 1
ATOM 565 C CA . GLU A 1 73 ? -15.492 -29.156 -32.438 1 67.38 73 GLU A CA 1
ATOM 566 C C . GLU A 1 73 ? -17 -29.266 -32.688 1 67.38 73 GLU A C 1
ATOM 568 O O . GLU A 1 73 ? -17.781 -29.406 -31.734 1 67.38 73 GLU A O 1
ATOM 573 N N . LEU A 1 74 ? -17.359 -28.906 -33.906 1 65.31 74 LEU A N 1
ATOM 574 C CA . LEU A 1 74 ? -18.781 -29 -34.25 1 65.31 74 LEU A CA 1
ATOM 575 C C . LEU A 1 74 ? -19.094 -30.375 -34.844 1 65.31 74 LEU A C 1
ATOM 577 O O . LEU A 1 74 ? -18.359 -30.891 -35.688 1 65.31 74 LEU A O 1
ATOM 581 N N . GLY A 1 75 ? -19.5 -31.438 -34.062 1 57.47 75 GLY A N 1
ATOM 582 C CA . GLY A 1 75 ? -19.859 -32.781 -34.5 1 57.47 75 GLY A CA 1
ATOM 583 C C . GLY A 1 75 ? -19.75 -32.938 -36 1 57.47 75 GLY A C 1
ATOM 584 O O . GLY A 1 75 ? -19.594 -31.984 -36.75 1 57.47 75 GLY A O 1
ATOM 585 N N . ALA A 1 76 ? -19.406 -34.156 -36.688 1 51.62 76 ALA A N 1
ATOM 586 C CA . ALA A 1 76 ? -19 -34.781 -37.938 1 51.62 76 ALA A CA 1
ATOM 587 C C . ALA A 1 76 ? -19.844 -34.25 -39.094 1 51.62 76 ALA A C 1
ATOM 589 O O . ALA A 1 76 ? -19.766 -34.781 -40.219 1 51.62 76 ALA A O 1
ATOM 590 N N . SER A 1 77 ? -20.812 -33.344 -38.969 1 50.25 77 SER A N 1
ATOM 591 C CA . SER A 1 77 ? -21.5 -33.281 -40.25 1 50.25 77 SER A CA 1
ATOM 592 C C . SER A 1 77 ? -20.844 -32.281 -41.188 1 50.25 77 SER A C 1
ATOM 594 O O . SER A 1 77 ? -20.297 -31.281 -40.75 1 50.25 77 SER A O 1
ATOM 596 N N . ASP A 1 78 ? -20.469 -32.656 -42.5 1 53.19 78 ASP A N 1
ATOM 597 C CA . ASP A 1 78 ? -19.812 -32.125 -43.719 1 53.19 78 ASP A CA 1
ATOM 598 C C . ASP A 1 78 ? -20.234 -30.688 -43.969 1 53.19 78 ASP A C 1
ATOM 600 O O . ASP A 1 78 ? -19.562 -29.969 -44.719 1 53.19 78 ASP A O 1
ATOM 604 N N . ASN A 1 79 ? -21.484 -30.234 -43.594 1 59.34 79 ASN A N 1
ATOM 605 C CA . ASN A 1 79 ? -22.016 -28.938 -44 1 59.34 79 ASN A CA 1
ATOM 606 C C . ASN A 1 79 ? -22.266 -28.016 -42.812 1 59.34 79 ASN A C 1
ATOM 608 O O . ASN A 1 79 ? -23.406 -27.656 -42.562 1 59.34 79 ASN A O 1
ATOM 612 N N . ILE A 1 80 ? -21.25 -27.688 -42.031 1 68.25 80 ILE A N 1
ATOM 613 C CA . ILE A 1 80 ? -21.531 -26.922 -40.812 1 68.25 80 ILE A CA 1
ATOM 614 C C . ILE A 1 80 ? -21.469 -25.438 -41.094 1 68.25 80 ILE A C 1
ATOM 616 O O . ILE A 1 80 ? -20.469 -24.953 -41.656 1 68.25 80 ILE A O 1
ATOM 620 N N . SER A 1 81 ? -22.641 -24.812 -41.094 1 80.69 81 SER A N 1
ATOM 621 C CA . SER A 1 81 ? -22.719 -23.359 -41.125 1 80.69 81 SER A CA 1
ATOM 622 C C . SER A 1 81 ? -22.906 -22.75 -39.75 1 80.69 81 SER A C 1
ATOM 624 O O . SER A 1 81 ? -23.547 -23.359 -38.875 1 80.69 81 SER A O 1
ATOM 626 N N . LEU A 1 82 ? -22.094 -21.719 -39.5 1 89.31 82 LEU A N 1
ATOM 627 C CA . LEU A 1 82 ? -22.141 -21.016 -38.219 1 89.31 82 LEU A CA 1
ATOM 628 C C . LEU A 1 82 ? -22.719 -19.609 -38.375 1 89.31 82 LEU A C 1
ATOM 630 O O . LEU A 1 82 ? -22.375 -18.906 -39.312 1 89.31 82 LEU A O 1
ATOM 634 N N . MET A 1 83 ? -23.734 -19.344 -37.594 1 91.62 83 MET A N 1
ATOM 635 C CA . MET A 1 83 ? -24.375 -18.031 -37.625 1 91.62 83 MET A CA 1
ATOM 636 C C . MET A 1 83 ? -23.984 -17.188 -36.406 1 91.62 83 MET A C 1
ATOM 638 O O . MET A 1 83 ? -23.891 -17.719 -35.281 1 91.62 83 MET A O 1
ATOM 642 N N . LEU A 1 84 ? -23.719 -15.977 -36.656 1 93.06 84 LEU A N 1
ATOM 643 C CA . LEU A 1 84 ? -23.531 -14.977 -35.625 1 93.06 84 LEU A CA 1
ATOM 644 C C . LEU A 1 84 ? -24.828 -14.219 -35.344 1 93.06 84 LEU A C 1
ATOM 646 O O . LEU A 1 84 ? -25.359 -13.547 -36.219 1 93.06 84 LEU A O 1
ATOM 650 N N . ILE A 1 85 ? -25.375 -14.367 -34.188 1 92.44 85 ILE A N 1
ATOM 651 C CA . ILE A 1 85 ? -26.531 -13.594 -33.75 1 92.44 85 ILE A CA 1
ATOM 652 C C . ILE A 1 85 ? -26.094 -12.477 -32.812 1 92.44 85 ILE A C 1
ATOM 654 O O . ILE A 1 85 ? -25.641 -12.75 -31.688 1 92.44 85 ILE A O 1
ATOM 658 N N . TRP A 1 86 ? -26.219 -11.281 -33.25 1 92.75 86 TRP A N 1
ATOM 659 C CA . TRP A 1 86 ? -25.594 -10.219 -32.469 1 92.75 86 TRP A CA 1
ATOM 660 C C . TRP A 1 86 ? -26.547 -9.039 -32.312 1 92.75 86 TRP A C 1
ATOM 662 O O . TRP A 1 86 ? -27.516 -8.898 -33.062 1 92.75 86 TRP A O 1
ATOM 672 N N . GLY A 1 87 ? -26.344 -8.281 -31.234 1 90.75 87 GLY A N 1
ATOM 673 C CA . GLY A 1 87 ? -26.984 -7.023 -30.891 1 90.75 87 GLY A CA 1
ATOM 674 C C . GLY A 1 87 ? -26.047 -6.035 -30.234 1 90.75 87 GLY A C 1
ATOM 675 O O . GLY A 1 87 ? -24.875 -6.348 -29.984 1 90.75 87 GLY A O 1
ATOM 676 N N . THR A 1 88 ? -26.5 -4.785 -30.078 1 90.44 88 THR A N 1
ATOM 677 C CA . THR A 1 88 ? -25.703 -3.746 -29.453 1 90.44 88 THR A CA 1
ATOM 678 C C . THR A 1 88 ? -26.422 -3.168 -28.234 1 90.44 88 THR A C 1
ATOM 680 O O . THR A 1 88 ? -27.656 -3.199 -28.172 1 90.44 88 THR A O 1
ATOM 683 N N . TYR A 1 89 ? -25.641 -2.756 -27.25 1 88 89 TYR A N 1
ATOM 684 C CA . TYR A 1 89 ? -26.203 -2.105 -26.078 1 88 89 TYR A CA 1
ATOM 685 C C . TYR A 1 89 ? -25.234 -1.084 -25.5 1 88 89 TYR A C 1
ATOM 687 O O . TYR A 1 89 ? -24.047 -1.074 -25.844 1 88 89 TYR A O 1
ATOM 695 N N . THR A 1 90 ? -25.719 -0.169 -24.672 1 88.31 90 THR A N 1
ATOM 696 C CA . THR A 1 90 ? -24.906 0.806 -23.953 1 88.31 90 THR A CA 1
ATOM 697 C C . THR A 1 90 ? -25.203 0.75 -22.453 1 88.31 90 THR A C 1
ATOM 699 O O . THR A 1 90 ? -24.453 0.118 -21.703 1 88.31 90 THR A O 1
ATOM 702 N N . SER A 1 91 ? -26.406 1 -22.016 1 82.62 91 SER A N 1
ATOM 703 C CA . SER A 1 91 ? -26.75 1.227 -20.609 1 82.62 91 SER A CA 1
ATOM 704 C C . SER A 1 91 ? -27.156 -0.073 -19.922 1 82.62 91 SER A C 1
ATOM 706 O O . SER A 1 91 ? -27.078 -0.18 -18.703 1 82.62 91 SER A O 1
ATOM 708 N N . ASP A 1 92 ? -27.656 -0.929 -20.688 1 82.5 92 ASP A N 1
ATOM 709 C CA . ASP A 1 92 ? -28.188 -2.154 -20.109 1 82.5 92 ASP A CA 1
ATOM 710 C C . ASP A 1 92 ? -27.891 -3.363 -20.984 1 82.5 92 ASP A C 1
ATOM 712 O O . ASP A 1 92 ? -28.453 -3.498 -22.078 1 82.5 92 ASP A O 1
ATOM 716 N N . SER A 1 93 ? -27.156 -4.23 -20.531 1 79.56 93 SER A N 1
ATOM 717 C CA . SER A 1 93 ? -26.719 -5.391 -21.312 1 79.56 93 SER A CA 1
ATOM 718 C C . SER A 1 93 ? -27.891 -6.336 -21.594 1 79.56 93 SER A C 1
ATOM 720 O O . SER A 1 93 ? -27.812 -7.168 -22.5 1 79.56 93 SER A O 1
ATOM 722 N N . SER A 1 94 ? -28.953 -6.18 -20.828 1 77.94 94 SER A N 1
ATOM 723 C CA . SER A 1 94 ? -30.094 -7.074 -21 1 77.94 94 SER A CA 1
ATOM 724 C C . SER A 1 94 ? -31.047 -6.551 -22.062 1 77.94 94 SER A C 1
ATOM 726 O O . SER A 1 94 ? -31.969 -7.262 -22.484 1 77.94 94 SER A O 1
ATOM 728 N N . CYS A 1 95 ? -30.828 -5.25 -22.484 1 77.88 95 CYS A N 1
ATOM 729 C CA . CYS A 1 95 ? -31.719 -4.641 -23.469 1 77.88 95 CYS A CA 1
ATOM 730 C C . CYS A 1 95 ? -30.938 -4.129 -24.672 1 77.88 95 CYS A C 1
ATOM 732 O O . CYS A 1 95 ? -30.391 -3.029 -24.625 1 77.88 95 CYS A O 1
ATOM 734 N N . PHE A 1 96 ? -31.062 -4.918 -25.781 1 85.69 96 PHE A N 1
ATOM 735 C CA . PHE A 1 96 ? -30.359 -4.512 -26.984 1 85.69 96 PHE A CA 1
ATOM 736 C C . PHE A 1 96 ? -31.016 -3.297 -27.625 1 85.69 96 PHE A C 1
ATOM 738 O O . PHE A 1 96 ? -32.25 -3.17 -27.609 1 85.69 96 PHE A O 1
ATOM 745 N N . MET A 1 97 ? -30.219 -2.494 -28.172 1 80.56 97 MET A N 1
ATOM 746 C CA . MET A 1 97 ? -30.703 -1.307 -28.875 1 80.56 97 MET A CA 1
ATOM 747 C C . MET A 1 97 ? -31.203 -1.662 -30.266 1 80.56 97 MET A C 1
ATOM 749 O O . MET A 1 97 ? -30.75 -2.641 -30.859 1 80.56 97 MET A O 1
ATOM 753 N N . PRO A 1 98 ? -32.188 -0.853 -30.719 1 74.12 98 PRO A N 1
ATOM 754 C CA . PRO A 1 98 ? -32.688 -1.109 -32.094 1 74.12 98 PRO A CA 1
ATOM 755 C C . PRO A 1 98 ? -31.625 -0.801 -33.156 1 74.12 98 PRO A C 1
ATOM 757 O O . PRO A 1 98 ? -30.875 0.165 -33 1 74.12 98 PRO A O 1
ATOM 760 N N . LEU A 1 99 ? -31.25 -1.665 -34.031 1 65.25 99 LEU A N 1
ATOM 761 C CA . LEU A 1 99 ? -30.203 -1.515 -35.062 1 65.25 99 LEU A CA 1
ATOM 762 C C . LEU A 1 99 ? -30.734 -0.803 -36.281 1 65.25 99 LEU A C 1
ATOM 764 O O . LEU A 1 99 ? -29.969 -0.19 -37.031 1 65.25 99 LEU A O 1
ATOM 768 N N . ASP A 1 100 ? -32.094 -0.988 -36.844 1 56.44 100 ASP A N 1
ATOM 769 C CA . ASP A 1 100 ? -32.719 -0.307 -37.969 1 56.44 100 ASP A CA 1
ATOM 770 C C . ASP A 1 100 ? -33.906 0.543 -37.531 1 56.44 100 ASP A C 1
ATOM 772 O O . ASP A 1 100 ? -34.5 0.291 -36.469 1 56.44 100 ASP A O 1
ATOM 776 N N . SER A 1 101 ? -34.062 1.893 -38.125 1 49.31 101 SER A N 1
ATOM 777 C CA . SER A 1 101 ? -35.188 2.801 -37.906 1 49.31 101 SER A CA 1
ATOM 778 C C . SER A 1 101 ? -36.5 2.037 -37.781 1 49.31 101 SER A C 1
ATOM 780 O O . SER A 1 101 ? -37.438 2.516 -37.156 1 49.31 101 SER A O 1
ATOM 782 N N . SER A 1 102 ? -36.906 1.389 -38.812 1 45.97 102 SER A N 1
ATOM 783 C CA . SER A 1 102 ? -38.281 0.854 -38.938 1 45.97 102 SER A CA 1
ATOM 784 C C . SER A 1 102 ? -38.469 -0.34 -38 1 45.97 102 SER A C 1
ATOM 786 O O . SER A 1 102 ? -39.625 -0.692 -37.688 1 45.97 102 SER A O 1
ATOM 788 N N . ALA A 1 103 ? -37.594 -1.541 -38.062 1 44.72 103 ALA A N 1
ATOM 789 C CA . ALA A 1 103 ? -37.969 -2.891 -37.656 1 44.72 103 ALA A CA 1
ATOM 790 C C . ALA A 1 103 ? -37.531 -3.172 -36.219 1 44.72 103 ALA A C 1
ATOM 792 O O . ALA A 1 103 ? -36.5 -2.676 -35.781 1 44.72 103 ALA A O 1
ATOM 793 N N . HIS A 1 104 ? -38.344 -3.779 -35.375 1 55.34 104 HIS A N 1
ATOM 794 C CA . HIS A 1 104 ? -38.5 -4.387 -34.031 1 55.34 104 HIS A CA 1
ATOM 795 C C . HIS A 1 104 ? -37.344 -5.328 -33.719 1 55.34 104 HIS A C 1
ATOM 797 O O . HIS A 1 104 ? -37.25 -5.875 -32.625 1 55.34 104 HIS A O 1
ATOM 803 N N . ALA A 1 105 ? -36.406 -5.441 -34.688 1 60.88 105 ALA A N 1
ATOM 804 C CA . ALA A 1 105 ? -35.469 -6.539 -34.406 1 60.88 105 ALA A CA 1
ATOM 805 C C . ALA A 1 105 ? -34.312 -6.066 -33.531 1 60.88 105 ALA A C 1
ATOM 807 O O . ALA A 1 105 ? -33.656 -5.082 -33.844 1 60.88 105 ALA A O 1
ATOM 808 N N . ARG A 1 106 ? -34.062 -6.641 -32.469 1 78.75 106 ARG A N 1
ATOM 809 C CA . ARG A 1 106 ? -33.031 -6.309 -31.469 1 78.75 106 ARG A CA 1
ATOM 810 C C . ARG A 1 106 ? -31.766 -7.141 -31.703 1 78.75 106 ARG A C 1
ATOM 812 O O . ARG A 1 106 ? -30.703 -6.832 -31.141 1 78.75 106 ARG A O 1
ATOM 819 N N . THR A 1 107 ? -31.922 -8.125 -32.656 1 87.19 107 THR A N 1
ATOM 820 C CA . THR A 1 107 ? -30.75 -8.93 -32.969 1 87.19 107 THR A CA 1
ATOM 821 C C . THR A 1 107 ? -30.656 -9.188 -34.469 1 87.19 107 THR A C 1
ATOM 823 O O . THR A 1 107 ? -31.672 -9.18 -35.188 1 87.19 107 THR A O 1
ATOM 826 N N . ILE A 1 108 ? -29.531 -9.273 -35.062 1 88.62 108 ILE A N 1
ATOM 827 C CA . ILE A 1 108 ? -29.266 -9.562 -36.469 1 88.62 108 ILE A CA 1
ATOM 828 C C . ILE A 1 108 ? -28.5 -10.875 -36.594 1 88.62 108 ILE A C 1
ATOM 830 O O . ILE A 1 108 ? -27.672 -11.203 -35.719 1 88.62 108 ILE A O 1
ATOM 834 N N . GLU A 1 109 ? -28.812 -11.625 -37.594 1 90 109 GLU A N 1
ATOM 835 C CA . GLU A 1 109 ? -28.094 -12.867 -37.875 1 90 109 GLU A CA 1
ATOM 836 C C . GLU A 1 109 ? -27.156 -12.695 -39.062 1 90 109 GLU A C 1
ATOM 838 O O . GLU A 1 109 ? -27.562 -12.25 -40.125 1 90 109 GLU A O 1
ATOM 843 N N . THR A 1 110 ? -25.922 -12.969 -38.812 1 91 110 THR A N 1
ATOM 844 C CA . THR A 1 110 ? -24.906 -12.875 -39.875 1 91 110 THR A CA 1
ATOM 845 C C . THR A 1 110 ? -24.156 -14.203 -40 1 91 110 THR A C 1
ATOM 847 O O . THR A 1 110 ? -23.625 -14.727 -39.031 1 91 110 THR A O 1
ATOM 850 N N . PRO A 1 111 ? -24.109 -14.734 -41.188 1 90.75 111 PRO A N 1
ATOM 851 C CA . PRO A 1 111 ? -23.391 -16 -41.375 1 90.75 111 PRO A CA 1
ATOM 852 C C . PRO A 1 111 ? -21.875 -15.828 -41.312 1 90.75 111 PRO A C 1
ATOM 854 O O . PRO A 1 111 ? -21.344 -14.82 -41.781 1 90.75 111 PRO A O 1
ATOM 857 N N . LEU A 1 112 ? -21.203 -16.734 -40.719 1 90.75 112 LEU A N 1
ATOM 858 C CA . LEU A 1 112 ? -19.734 -16.812 -40.75 1 90.75 112 LEU A CA 1
ATOM 859 C C . LEU A 1 112 ? -19.266 -17.703 -41.875 1 90.75 112 LEU A C 1
ATOM 861 O O . LEU A 1 112 ? -19.828 -18.781 -42.094 1 90.75 112 LEU A O 1
ATOM 865 N N . LEU A 1 113 ? -18.297 -17.219 -42.594 1 85.56 113 LEU A N 1
ATOM 866 C CA . LEU A 1 113 ? -17.781 -17.984 -43.719 1 85.56 113 LEU A CA 1
ATOM 867 C C . LEU A 1 113 ? -16.5 -18.719 -43.344 1 85.56 113 LEU A C 1
ATOM 869 O O . LEU A 1 113 ? -15.672 -18.188 -42.594 1 85.56 113 LEU A O 1
ATOM 873 N N . GLN A 1 114 ? -16.391 -19.906 -43.719 1 81.56 114 GLN A N 1
ATOM 874 C CA . GLN A 1 114 ? -15.203 -20.703 -43.438 1 81.56 114 GLN A CA 1
ATOM 875 C C . GLN A 1 114 ? -14.062 -20.312 -44.375 1 81.56 114 GLN A C 1
ATOM 877 O O . GLN A 1 114 ? -14.25 -20.188 -45.594 1 81.56 114 GLN A O 1
ATOM 882 N N . ASN A 1 115 ? -13.008 -19.938 -43.75 1 74.38 115 ASN A N 1
ATOM 883 C CA . ASN A 1 115 ? -11.859 -19.578 -44.594 1 74.38 115 ASN A CA 1
ATOM 884 C C . ASN A 1 115 ? -11.008 -20.797 -44.938 1 74.38 115 ASN A C 1
ATOM 886 O O . ASN A 1 115 ? -11.391 -21.938 -44.625 1 74.38 115 ASN A O 1
ATOM 890 N N . SER A 1 116 ? -9.875 -20.594 -45.625 1 66.31 116 SER A N 1
ATOM 891 C CA . SER A 1 116 ? -9.008 -21.641 -46.125 1 66.31 116 SER A CA 1
ATOM 892 C C . SER A 1 116 ? -8.344 -22.422 -45 1 66.31 116 SER A C 1
ATOM 894 O O . SER A 1 116 ? -7.895 -23.547 -45.188 1 66.31 116 SER A O 1
ATOM 896 N N . PHE A 1 117 ? -8.352 -21.859 -43.812 1 68.88 117 PHE A N 1
ATOM 897 C CA . PHE A 1 117 ? -7.691 -22.5 -42.688 1 68.88 117 PHE A CA 1
ATOM 898 C C . PHE A 1 117 ? -8.711 -23.172 -41.781 1 68.88 117 PHE A C 1
ATOM 900 O O . PHE A 1 117 ? -8.438 -23.422 -40.594 1 68.88 117 PHE A O 1
ATOM 907 N N . ALA A 1 118 ? -9.93 -23.438 -42.312 1 72.69 118 ALA A N 1
ATOM 908 C CA . ALA A 1 118 ? -11.023 -24.094 -41.594 1 72.69 118 ALA A CA 1
ATOM 909 C C . ALA A 1 118 ? -11.469 -23.266 -40.406 1 72.69 118 ALA A C 1
ATOM 911 O O . ALA A 1 118 ? -11.852 -23.828 -39.375 1 72.69 118 ALA A O 1
ATOM 912 N N . ARG A 1 119 ? -11.188 -22 -40.531 1 85.06 119 ARG A N 1
ATOM 913 C CA . ARG A 1 119 ? -11.703 -21.078 -39.531 1 85.06 119 ARG A CA 1
ATOM 914 C C . ARG A 1 119 ? -12.93 -20.328 -40.031 1 85.06 119 ARG A C 1
ATOM 916 O O . ARG A 1 119 ? -13.07 -20.094 -41.25 1 85.06 119 ARG A O 1
ATOM 923 N N . PHE A 1 120 ? -13.867 -20.109 -39.219 1 88.69 120 PHE A N 1
ATOM 924 C CA . PHE A 1 120 ? -15.039 -19.312 -39.562 1 88.69 120 PHE A CA 1
ATOM 925 C C . PHE A 1 120 ? -14.789 -17.844 -39.281 1 88.69 120 PHE A C 1
ATOM 927 O O . PHE A 1 120 ? -14.219 -17.484 -38.25 1 88.69 120 PHE A O 1
ATOM 934 N N . ALA A 1 121 ? -15.047 -16.984 -40.188 1 90.75 121 ALA A N 1
ATOM 935 C CA . ALA A 1 121 ? -14.789 -15.562 -39.969 1 90.75 121 ALA A CA 1
ATOM 936 C C . ALA A 1 121 ? -15.883 -14.703 -40.594 1 90.75 121 ALA A C 1
ATOM 938 O O . ALA A 1 121 ? -16.578 -15.141 -41.531 1 90.75 121 ALA A O 1
ATOM 939 N N . THR A 1 122 ? -16.172 -13.578 -40.094 1 91.12 122 THR A N 1
ATOM 940 C CA . THR A 1 122 ? -17.047 -12.562 -40.625 1 91.12 122 THR A CA 1
ATOM 941 C C . THR A 1 122 ? -16.562 -11.156 -40.281 1 91.12 122 THR A C 1
ATOM 943 O O . THR A 1 122 ? -15.664 -11.008 -39.438 1 91.12 122 THR A O 1
ATOM 946 N N . GLU A 1 123 ? -17.062 -10.156 -41 1 91.38 123 GLU A N 1
ATOM 947 C CA . GLU A 1 123 ? -16.734 -8.758 -40.75 1 91.38 123 GLU A CA 1
ATOM 948 C C . GLU A 1 123 ? -17.984 -7.91 -40.562 1 91.38 123 GLU A C 1
ATOM 950 O O . GLU A 1 123 ? -18.969 -8.094 -41.312 1 91.38 123 GLU A O 1
ATOM 955 N N . LEU A 1 124 ? -17.953 -7.16 -39.594 1 90.81 124 LEU A N 1
ATOM 956 C CA . LEU A 1 124 ? -19.016 -6.191 -39.344 1 90.81 124 LEU A CA 1
ATOM 957 C C . LEU A 1 124 ? -18.469 -4.766 -39.375 1 90.81 124 LEU A C 1
ATOM 959 O O . LEU A 1 124 ? -17.312 -4.531 -39.031 1 90.81 124 LEU A O 1
ATOM 963 N N . GLU A 1 125 ? -19.25 -3.822 -39.812 1 90.44 125 GLU A N 1
ATOM 964 C CA . GLU A 1 125 ? -18.859 -2.412 -39.844 1 90.44 125 GLU A CA 1
ATOM 965 C C . GLU A 1 125 ? -19.906 -1.542 -39.156 1 90.44 125 GLU A C 1
ATOM 967 O O . GLU A 1 125 ? -21.109 -1.776 -39.281 1 90.44 125 GLU A O 1
ATOM 972 N N . PHE A 1 126 ? -19.406 -0.601 -38.438 1 89.56 126 PHE A N 1
ATOM 973 C CA . PHE A 1 126 ? -20.281 0.326 -37.719 1 89.56 126 PHE A CA 1
ATOM 974 C C . PHE A 1 126 ? -19.859 1.769 -38 1 89.56 126 PHE A C 1
ATOM 976 O O . PHE A 1 126 ? -18.672 2.068 -38.062 1 89.56 126 PHE A O 1
ATOM 983 N N . GLU A 1 127 ? -20.797 2.658 -38 1 87.25 127 GLU A N 1
ATOM 984 C CA . GLU A 1 127 ? -20.516 4.082 -38.125 1 87.25 127 GLU A CA 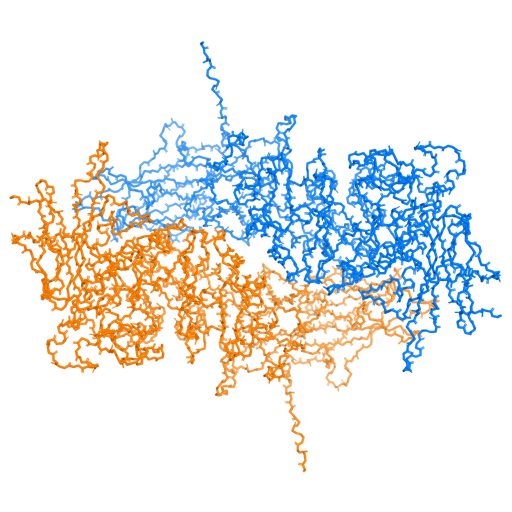1
ATOM 985 C C . GLU A 1 127 ? -19.953 4.672 -36.844 1 87.25 127 GLU A C 1
ATOM 987 O O . GLU A 1 127 ? -20.406 4.309 -35.75 1 87.25 127 GLU A O 1
ATOM 992 N N . ALA A 1 128 ? -19.078 5.566 -36.969 1 84.62 128 ALA A N 1
ATOM 993 C CA . ALA A 1 128 ? -18.406 6.188 -35.844 1 84.62 128 ALA A CA 1
ATOM 994 C C . ALA A 1 128 ? -19.406 6.977 -35 1 84.62 128 ALA A C 1
ATOM 996 O O . ALA A 1 128 ? -19.266 7.062 -33.781 1 84.62 128 ALA A O 1
ATOM 997 N N . LYS A 1 129 ? -20.375 7.508 -35.531 1 81.19 129 LYS A N 1
ATOM 998 C CA . LYS A 1 129 ? -21.328 8.352 -34.844 1 81.19 129 LYS A CA 1
ATOM 999 C C . LYS A 1 129 ? -22.172 7.543 -33.844 1 81.19 129 LYS A C 1
ATOM 1001 O O . LYS A 1 129 ? -22.734 8.094 -32.906 1 81.19 129 LYS A O 1
ATOM 1006 N N . GLN A 1 130 ? -22.141 6.234 -34.062 1 82.75 130 GLN A N 1
ATOM 1007 C CA . GLN A 1 130 ? -22.953 5.375 -33.219 1 82.75 130 GLN A CA 1
ATOM 1008 C C . GLN A 1 130 ? -22.172 4.934 -31.969 1 82.75 130 GLN A C 1
ATOM 1010 O O . GLN A 1 130 ? -22.734 4.34 -31.047 1 82.75 130 GLN A O 1
ATOM 1015 N N . THR A 1 131 ? -20.984 5.215 -32 1 86 131 THR A N 1
ATOM 1016 C CA . THR A 1 131 ? -20.125 4.762 -30.906 1 86 131 THR A CA 1
ATOM 1017 C C . THR A 1 131 ? -20.078 5.805 -29.797 1 86 131 THR A C 1
ATOM 1019 O O . THR A 1 131 ? -20.312 6.992 -30.031 1 86 131 THR A O 1
ATOM 1022 N N . PRO A 1 132 ? -20 5.383 -28.484 1 90.75 132 PRO A N 1
ATOM 1023 C CA . PRO A 1 132 ? -19.547 4.055 -28.047 1 90.75 132 PRO A CA 1
ATOM 1024 C C . PRO A 1 132 ? -20.719 3.129 -27.703 1 90.75 132 PRO A C 1
ATOM 1026 O O . PRO A 1 132 ? -21.781 3.596 -27.297 1 90.75 132 PRO A O 1
ATOM 1029 N N . PHE A 1 133 ? -20.562 1.75 -27.906 1 90.31 133 PHE A N 1
ATOM 1030 C CA . PHE A 1 133 ? -21.516 0.724 -27.5 1 90.31 133 PHE A CA 1
ATOM 1031 C C . PHE A 1 133 ? -20.828 -0.634 -27.391 1 90.31 133 PHE A C 1
ATOM 1033 O O . PHE A 1 133 ? -19.641 -0.766 -27.703 1 90.31 133 PHE A O 1
ATOM 1040 N N . TYR A 1 134 ? -21.562 -1.562 -26.844 1 92.94 134 TYR A N 1
ATOM 1041 C CA . TYR A 1 134 ? -21.094 -2.941 -26.812 1 92.94 134 TYR A CA 1
ATOM 1042 C C . TYR A 1 134 ? -21.719 -3.758 -27.938 1 92.94 134 TYR A C 1
ATOM 1044 O O . TYR A 1 134 ? -22.906 -3.611 -28.25 1 92.94 134 TYR A O 1
ATOM 1052 N N . LEU A 1 135 ? -20.906 -4.457 -28.594 1 92.69 135 LEU A N 1
ATOM 1053 C CA . LEU A 1 135 ? -21.375 -5.539 -29.453 1 92.69 135 LEU A CA 1
ATOM 1054 C C . LEU A 1 135 ? -21.5 -6.84 -28.656 1 92.69 135 LEU A C 1
ATOM 1056 O O . LEU A 1 135 ? -20.531 -7.297 -28.047 1 92.69 135 LEU A O 1
ATOM 1060 N N . SER A 1 136 ? -22.672 -7.379 -28.562 1 93.38 136 SER A N 1
ATOM 1061 C CA . SER A 1 136 ? -22.953 -8.625 -27.844 1 93.38 136 SER A CA 1
ATOM 1062 C C . SER A 1 136 ? -23.5 -9.688 -28.781 1 93.38 136 SER A C 1
ATOM 1064 O O . SER A 1 136 ? -24.391 -9.414 -29.578 1 93.38 136 SER A O 1
ATOM 1066 N N . PHE A 1 137 ? -22.922 -10.906 -28.766 1 93.69 137 PHE A N 1
ATOM 1067 C CA . PHE A 1 137 ? -23.406 -11.914 -29.703 1 93.69 137 PHE A CA 1
ATOM 1068 C C . PHE A 1 137 ? -23.172 -13.32 -29.141 1 93.69 137 PHE A C 1
ATOM 1070 O O . PHE A 1 137 ? -22.5 -13.484 -28.125 1 93.69 137 PHE A O 1
ATOM 1077 N N . PHE A 1 138 ? -23.812 -14.266 -29.625 1 93.56 138 PHE A N 1
ATOM 1078 C CA . PHE A 1 138 ? -23.562 -15.695 -29.453 1 93.56 138 PHE A CA 1
ATOM 1079 C C . PHE A 1 138 ? -23.562 -16.406 -30.812 1 93.56 138 PHE A C 1
ATOM 1081 O O . PHE A 1 138 ? -23.922 -15.812 -31.828 1 93.56 138 PHE A O 1
ATOM 1088 N N . LEU A 1 139 ? -23.031 -17.547 -30.891 1 91.81 139 LEU A N 1
ATOM 1089 C CA . LEU A 1 139 ? -22.922 -18.312 -32.125 1 91.81 139 LEU A CA 1
ATOM 1090 C C . LEU A 1 139 ? -23.953 -19.438 -32.156 1 91.81 139 LEU A C 1
ATOM 1092 O O . LEU A 1 139 ? -24.297 -20.016 -31.125 1 91.81 139 LEU A O 1
ATOM 1096 N N . LYS A 1 140 ? -24.469 -19.641 -33.312 1 90.5 140 LYS A N 1
ATOM 1097 C CA . LYS A 1 140 ? -25.484 -20.688 -33.469 1 90.5 140 LYS A CA 1
ATOM 1098 C C . LYS A 1 140 ? -25.188 -21.516 -34.719 1 90.5 140 LYS A C 1
ATOM 1100 O O . LYS A 1 140 ? -25.328 -21.031 -35.844 1 90.5 140 LYS A O 1
ATOM 1105 N N . PRO A 1 141 ? -24.828 -22.766 -34.469 1 86.88 141 PRO A N 1
ATOM 1106 C CA . PRO A 1 141 ? -24.688 -23.641 -35.625 1 86.88 141 PRO A CA 1
ATOM 1107 C C . PRO A 1 141 ? -26.031 -23.938 -36.281 1 86.88 141 PRO A C 1
ATOM 1109 O O . PRO A 1 141 ? -27.047 -24.109 -35.594 1 86.88 141 PRO A O 1
ATOM 1112 N N . THR A 1 142 ? -26.078 -23.938 -37.562 1 78.81 142 THR A N 1
ATOM 1113 C CA . THR A 1 142 ? -27.328 -24.188 -38.281 1 78.81 142 THR A CA 1
ATOM 1114 C C . THR A 1 142 ? -27.766 -25.625 -38.094 1 78.81 142 THR A C 1
ATOM 1116 O O . THR A 1 142 ? -28.969 -25.938 -38.188 1 78.81 142 THR A O 1
ATOM 1119 N N . SER A 1 143 ? -26.844 -26.531 -37.844 1 73.5 143 SER A N 1
ATOM 1120 C CA . SER A 1 143 ? -27.141 -27.953 -37.719 1 73.5 143 SER A CA 1
ATOM 1121 C C . SER A 1 143 ? -27.781 -28.281 -36.375 1 73.5 143 SER A C 1
ATOM 1123 O O . SER A 1 143 ? -28.781 -29.016 -36.312 1 73.5 143 SER A O 1
ATOM 1125 N N . SER A 1 144 ? -27.281 -27.844 -35.281 1 69.81 144 SER A N 1
ATOM 1126 C CA . SER A 1 144 ? -27.703 -28.25 -33.938 1 69.81 144 SER A CA 1
ATOM 1127 C C . SER A 1 144 ? -28.625 -27.219 -33.312 1 69.81 144 SER A C 1
ATOM 1129 O O . SER A 1 144 ? -29.422 -27.547 -32.438 1 69.81 144 SER A O 1
ATOM 1131 N N . GLY A 1 145 ? -28.594 -26.062 -33.781 1 75 145 GLY A N 1
ATOM 1132 C CA . GLY A 1 145 ? -29.406 -25 -33.219 1 75 145 GLY A CA 1
ATOM 1133 C C . GLY A 1 145 ? -28.984 -24.609 -31.812 1 75 145 GLY A C 1
ATOM 1134 O O . GLY A 1 145 ? -29.578 -23.703 -31.219 1 75 145 GLY A O 1
ATOM 1135 N N . VAL A 1 146 ? -27.984 -25.297 -31.234 1 83.31 146 VAL A N 1
ATOM 1136 C CA . VAL A 1 146 ? -27.578 -25 -29.859 1 83.31 146 VAL A CA 1
ATOM 1137 C C . VAL A 1 146 ? -26.734 -23.734 -29.844 1 83.31 146 VAL A C 1
ATOM 1139 O O . VAL A 1 146 ? -25.812 -23.578 -30.656 1 83.31 146 VAL A O 1
ATOM 1142 N N . GLU A 1 147 ? -27.047 -22.781 -28.984 1 90.62 147 GLU A N 1
ATOM 1143 C CA . GLU A 1 147 ? -26.312 -21.531 -28.812 1 90.62 147 GLU A CA 1
ATOM 1144 C C . GLU A 1 147 ? -24.938 -21.766 -28.188 1 90.62 147 GLU A C 1
ATOM 1146 O O . GLU A 1 147 ? -24.797 -22.578 -27.266 1 90.62 147 GLU A O 1
ATOM 1151 N N . ILE A 1 148 ? -23.906 -21.25 -28.797 1 89.88 148 ILE A N 1
ATOM 1152 C CA . ILE A 1 148 ? -22.547 -21.312 -28.266 1 89.88 148 ILE A CA 1
ATOM 1153 C C . ILE A 1 148 ? -22.172 -19.969 -27.656 1 89.88 148 ILE A C 1
ATOM 1155 O O . ILE A 1 148 ? -22.109 -18.953 -28.359 1 89.88 148 ILE A O 1
ATOM 1159 N N . ARG A 1 149 ? -21.938 -20 -26.375 1 91.62 149 ARG A N 1
ATOM 1160 C CA . ARG A 1 149 ? -21.547 -18.797 -25.641 1 91.62 149 ARG A CA 1
ATOM 1161 C C . ARG A 1 149 ? -20.125 -18.922 -25.109 1 91.62 149 ARG A C 1
ATOM 1163 O O . ARG A 1 149 ? -19.391 -19.844 -25.5 1 91.62 149 ARG A O 1
ATOM 1170 N N . ASN A 1 150 ? -19.719 -17.922 -24.438 1 86.06 150 ASN A N 1
ATOM 1171 C CA . ASN A 1 150 ? -18.359 -17.984 -23.922 1 86.06 150 ASN A CA 1
ATOM 1172 C C . ASN A 1 150 ? -18.25 -18.984 -22.766 1 86.06 150 ASN A C 1
ATOM 1174 O O . ASN A 1 150 ? -19.234 -19.625 -22.406 1 86.06 150 ASN A O 1
ATOM 1178 N N . HIS A 1 151 ? -17.109 -19.141 -22.219 1 76 151 HIS A N 1
ATOM 1179 C CA . HIS A 1 151 ? -16.828 -20.172 -21.219 1 76 151 HIS A CA 1
ATOM 1180 C C . HIS A 1 151 ? -17.641 -19.938 -19.953 1 76 151 HIS A C 1
ATOM 1182 O O . HIS A 1 151 ? -17.844 -20.859 -19.156 1 76 151 HIS A O 1
ATOM 1188 N N . ASN A 1 152 ? -18.125 -18.719 -19.797 1 76.38 152 ASN A N 1
ATOM 1189 C CA . ASN A 1 152 ? -18.969 -18.406 -18.641 1 76.38 152 ASN A CA 1
ATOM 1190 C C . ASN A 1 152 ? -20.453 -18.469 -19 1 76.38 152 ASN A C 1
ATOM 1192 O O . ASN A 1 152 ? -21.297 -17.953 -18.266 1 76.38 152 ASN A O 1
ATOM 1196 N N . ARG A 1 153 ? -20.688 -18.953 -20.156 1 82.06 153 ARG A N 1
ATOM 1197 C CA . ARG A 1 153 ? -22.047 -19.125 -20.641 1 82.06 153 ARG A CA 1
ATOM 1198 C C . ARG A 1 153 ? -22.75 -17.766 -20.797 1 82.06 153 ARG A C 1
ATOM 1200 O O . ARG A 1 153 ? -23.922 -17.625 -20.453 1 82.06 153 ARG A O 1
ATOM 1207 N N . SER A 1 154 ? -21.953 -16.828 -21.031 1 88.12 154 SER A N 1
ATOM 1208 C CA . SER A 1 154 ? -22.453 -15.492 -21.359 1 88.12 154 SER A CA 1
ATOM 1209 C C . SER A 1 154 ? -22.125 -15.109 -22.797 1 88.12 154 SER A C 1
ATOM 1211 O O . SER A 1 154 ? -21.328 -15.773 -23.453 1 88.12 154 SER A O 1
ATOM 1213 N N . ASN A 1 155 ? -22.875 -14.164 -23.266 1 91.94 155 ASN A N 1
ATOM 1214 C CA . ASN A 1 155 ? -22.594 -13.68 -24.609 1 91.94 155 ASN A CA 1
ATOM 1215 C C . ASN A 1 155 ? -21.172 -13.148 -24.734 1 91.94 155 ASN A C 1
ATOM 1217 O O . ASN A 1 155 ? -20.562 -12.75 -23.734 1 91.94 155 ASN A O 1
ATOM 1221 N N . PHE A 1 156 ? -20.672 -13.281 -25.938 1 92.19 156 PHE A N 1
ATOM 1222 C CA . PHE A 1 156 ? -19.438 -12.57 -26.234 1 92.19 156 PHE A CA 1
ATOM 1223 C C . PHE A 1 156 ? -19.703 -11.07 -26.359 1 92.19 156 PHE A C 1
ATOM 1225 O O . PHE A 1 156 ? -20.562 -10.641 -27.125 1 92.19 156 PHE A O 1
ATOM 1232 N N . CYS A 1 157 ? -19.047 -10.273 -25.531 1 92.5 157 CYS A N 1
ATOM 1233 C CA . CYS A 1 157 ? -19.281 -8.828 -25.516 1 92.5 157 CYS A CA 1
ATOM 1234 C C . CYS A 1 157 ? -17.969 -8.078 -25.734 1 92.5 157 CYS A C 1
ATOM 1236 O O . CYS A 1 157 ? -16.969 -8.367 -25.078 1 92.5 157 CYS A O 1
ATOM 1238 N N . VAL A 1 158 ? -17.906 -7.164 -26.688 1 92.75 158 VAL A N 1
ATOM 1239 C CA . VAL A 1 158 ? -16.719 -6.355 -26.922 1 92.75 158 VAL A CA 1
ATOM 1240 C C . VAL A 1 158 ? -17.109 -4.887 -27.078 1 92.75 158 VAL A C 1
ATOM 1242 O O . VAL A 1 158 ? -18.156 -4.578 -27.641 1 92.75 158 VAL A O 1
ATOM 1245 N N . PRO A 1 159 ? -16.297 -4.004 -26.562 1 92.25 159 PRO A N 1
ATOM 1246 C CA . PRO A 1 159 ? -16.594 -2.574 -26.719 1 92.25 159 PRO A CA 1
ATOM 1247 C C . PRO A 1 159 ? -16.234 -2.037 -28.094 1 92.25 159 PRO A C 1
ATOM 1249 O O . PRO A 1 159 ? -15.203 -2.42 -28.672 1 92.25 159 PRO A O 1
ATOM 1252 N N . ILE A 1 160 ? -17.031 -1.237 -28.641 1 91.25 160 ILE A N 1
ATOM 1253 C CA . ILE A 1 160 ? -16.812 -0.537 -29.891 1 91.25 160 ILE A CA 1
ATOM 1254 C C . ILE A 1 160 ? -16.75 0.968 -29.641 1 91.25 160 ILE A C 1
ATOM 1256 O O . ILE A 1 160 ? -17.688 1.545 -29.094 1 91.25 160 ILE A O 1
ATOM 1260 N N . GLY A 1 161 ? -15.672 1.608 -30.062 1 88.94 161 GLY A N 1
ATOM 1261 C CA . GLY A 1 161 ? -15.516 3.041 -29.859 1 88.94 161 GLY A CA 1
ATOM 1262 C C . GLY A 1 161 ? -14.852 3.389 -28.547 1 88.94 161 GLY A C 1
ATOM 1263 O O . GLY A 1 161 ? -14.695 4.566 -28.219 1 88.94 161 GLY A O 1
ATOM 1264 N N . PHE A 1 162 ? -14.609 2.445 -27.719 1 90.31 162 PHE A N 1
ATOM 1265 C CA . PHE A 1 162 ? -13.82 2.561 -26.5 1 90.31 162 PHE A CA 1
ATOM 1266 C C . PHE A 1 162 ? -13.125 1.244 -26.172 1 90.31 162 PHE A C 1
ATOM 1268 O O . PHE A 1 162 ? -13.328 0.244 -26.875 1 90.31 162 PHE A O 1
ATOM 1275 N N . ASP A 1 163 ? -12.234 1.263 -25.188 1 89.25 163 ASP A N 1
ATOM 1276 C CA . ASP A 1 163 ? -11.422 0.083 -24.906 1 89.25 163 ASP A CA 1
ATOM 1277 C C . ASP A 1 163 ? -11.625 -0.393 -23.469 1 89.25 163 ASP A C 1
ATOM 1279 O O . ASP A 1 163 ? -12.289 0.28 -22.688 1 89.25 163 ASP A O 1
ATOM 1283 N N . SER A 1 164 ? -11.117 -1.521 -23.266 1 89.44 164 SER A N 1
ATOM 1284 C CA . SER A 1 164 ? -11.25 -2.137 -21.953 1 89.44 164 SER A CA 1
ATOM 1285 C C . SER A 1 164 ? -10.594 -1.283 -20.859 1 89.44 164 SER A C 1
ATOM 1287 O O . SER A 1 164 ? -11.047 -1.27 -19.719 1 89.44 164 SER A O 1
ATOM 1289 N N . GLY A 1 165 ? -9.547 -0.539 -21.203 1 89.38 165 GLY A N 1
ATOM 1290 C CA . GLY A 1 165 ? -8.844 0.288 -20.234 1 89.38 165 GLY A CA 1
ATOM 1291 C C . GLY A 1 165 ? -7.875 -0.496 -19.375 1 89.38 165 GLY A C 1
ATOM 1292 O O . GLY A 1 165 ? -7.492 -1.615 -19.719 1 89.38 165 GLY A O 1
ATOM 1293 N N . TYR A 1 166 ? -7.379 0.22 -18.297 1 87.44 166 TYR A N 1
ATOM 1294 C CA . TYR A 1 166 ? -6.387 -0.328 -17.375 1 87.44 166 TYR A CA 1
ATOM 1295 C C . TYR A 1 166 ? -6.852 -0.206 -15.938 1 87.44 166 TYR A C 1
ATOM 1297 O O . TYR A 1 166 ? -7.508 0.77 -15.57 1 87.44 166 TYR A O 1
ATOM 1305 N N . PRO A 1 167 ? -6.492 -1.169 -15.141 1 92.25 167 PRO A N 1
ATOM 1306 C CA . PRO A 1 167 ? -6.969 -1.154 -13.75 1 92.25 167 PRO A CA 1
ATOM 1307 C C . PRO A 1 167 ? -6.188 -0.186 -12.867 1 92.25 167 PRO A C 1
ATOM 1309 O O . PRO A 1 167 ? -6.598 0.098 -11.742 1 92.25 167 PRO A O 1
ATOM 1312 N N . THR A 1 168 ? -4.938 0.369 -13.188 1 87.75 168 THR A N 1
ATOM 1313 C CA . THR A 1 168 ? -4.133 1.311 -12.422 1 87.75 168 THR A CA 1
ATOM 1314 C C . THR A 1 168 ? -3.682 2.477 -13.297 1 87.75 168 THR A C 1
ATOM 1316 O O . THR A 1 168 ? -3.451 2.307 -14.492 1 87.75 168 THR A O 1
ATOM 1319 N N . PRO A 1 169 ? -3.697 3.529 -12.688 1 89.12 169 PRO A N 1
ATOM 1320 C CA . PRO A 1 169 ? -4.074 3.871 -11.312 1 89.12 169 PRO A CA 1
ATOM 1321 C C . PRO A 1 169 ? -5.586 3.971 -11.125 1 89.12 169 PRO A C 1
ATOM 1323 O O . PRO A 1 169 ? -6.328 4.078 -12.102 1 89.12 169 PRO A O 1
ATOM 1326 N N . LEU A 1 170 ? -6.016 3.924 -9.852 1 94.62 170 LEU A N 1
ATOM 1327 C CA . LEU A 1 170 ? -7.434 4.121 -9.562 1 94.62 170 LEU A CA 1
ATOM 1328 C C . LEU A 1 170 ? -7.859 5.551 -9.883 1 94.62 170 LEU A C 1
ATOM 1330 O O . LEU A 1 170 ? -7.047 6.477 -9.812 1 94.62 170 LEU A O 1
ATOM 1334 N N . GLY A 1 171 ? -9.086 5.711 -10.219 1 95.75 171 GLY A N 1
ATOM 1335 C CA . GLY A 1 171 ? -9.602 7.023 -10.57 1 95.75 171 GLY A CA 1
ATOM 1336 C C . GLY A 1 171 ? -9.461 7.344 -12.047 1 95.75 171 GLY A C 1
ATOM 1337 O O . GLY A 1 171 ? -9.508 6.445 -12.891 1 95.75 171 GLY A O 1
ATOM 1338 N N . LEU A 1 172 ? -9.484 8.586 -12.336 1 94.44 172 LEU A N 1
ATOM 1339 C CA . LEU A 1 172 ? -9.328 9.094 -13.695 1 94.44 172 LEU A CA 1
ATOM 1340 C C . LEU A 1 172 ? -7.863 9.375 -14.016 1 94.44 172 LEU A C 1
ATOM 1342 O O . LEU A 1 172 ? -7.172 10.031 -13.234 1 94.44 172 LEU A O 1
ATOM 1346 N N . SER A 1 173 ? -7.383 8.773 -15.055 1 91.06 173 SER A N 1
ATOM 1347 C CA . SER A 1 173 ? -6.02 9.055 -15.484 1 91.06 173 SER A CA 1
ATOM 1348 C C . SER A 1 173 ? -5.953 9.305 -16.984 1 91.06 173 SER A C 1
ATOM 1350 O O . SER A 1 173 ? -6.891 8.977 -17.719 1 91.06 173 SER A O 1
ATOM 1352 N N . PHE A 1 174 ? -4.902 9.867 -17.422 1 85.31 174 PHE A N 1
ATOM 1353 C CA . PHE A 1 174 ? -4.75 10.273 -18.812 1 85.31 174 PHE A CA 1
ATOM 1354 C C . PHE A 1 174 ? -3.533 9.609 -19.438 1 85.31 174 PHE A C 1
ATOM 1356 O O . PHE A 1 174 ? -2.451 9.594 -18.844 1 85.31 174 PHE A O 1
ATOM 1363 N N . SER A 1 175 ? -3.787 9.016 -20.516 1 76.19 175 SER A N 1
ATOM 1364 C CA . SER A 1 175 ? -2.695 8.359 -21.219 1 76.19 175 SER A CA 1
ATOM 1365 C C . SER A 1 175 ? -2.01 9.32 -22.188 1 76.19 175 SER A C 1
ATOM 1367 O O . SER A 1 175 ? -2.531 10.406 -22.469 1 76.19 175 SER A O 1
ATOM 1369 N N . THR A 1 176 ? -0.854 8.906 -22.656 1 69.75 176 THR A N 1
ATOM 1370 C CA . THR A 1 176 ? -0.046 9.727 -23.547 1 69.75 176 THR A CA 1
ATOM 1371 C C . THR A 1 176 ? -0.756 9.938 -24.875 1 69.75 176 THR A C 1
ATOM 1373 O O . THR A 1 176 ? -0.521 10.938 -25.562 1 69.75 176 THR A O 1
ATOM 1376 N N . ASP A 1 177 ? -1.675 9.047 -25.25 1 70.31 177 ASP A N 1
ATOM 1377 C CA . ASP A 1 177 ? -2.375 9.156 -26.531 1 70.31 177 ASP A CA 1
ATOM 1378 C C . ASP A 1 177 ? -3.617 10.039 -26.406 1 70.31 177 ASP A C 1
ATOM 1380 O O . ASP A 1 177 ? -4.359 10.219 -27.375 1 70.31 177 ASP A O 1
ATOM 1384 N N . GLY A 1 178 ? -3.785 10.523 -25.188 1 75.75 178 GLY A N 1
ATOM 1385 C CA . GLY A 1 178 ? -4.902 11.43 -24.953 1 75.75 178 GLY A CA 1
ATOM 1386 C C . GLY A 1 178 ? -6.148 10.727 -24.453 1 75.75 178 GLY A C 1
ATOM 1387 O O . GLY A 1 178 ? -7.141 11.375 -24.125 1 75.75 178 GLY A O 1
ATOM 1388 N N . SER A 1 179 ? -6.133 9.438 -24.391 1 86.69 179 SER A N 1
ATOM 1389 C CA . SER A 1 179 ? -7.285 8.695 -23.891 1 86.69 179 SER A CA 1
ATOM 1390 C C . SER A 1 179 ? -7.43 8.844 -22.391 1 86.69 179 SER A C 1
ATOM 1392 O O . SER A 1 179 ? -6.461 9.156 -21.688 1 86.69 179 SER A O 1
ATOM 1394 N N . MET A 1 180 ? -8.68 8.789 -21.969 1 91.88 180 MET A N 1
ATOM 1395 C CA . MET A 1 180 ? -8.992 8.82 -20.531 1 91.88 180 MET A CA 1
ATOM 1396 C C . MET A 1 180 ? -9.266 7.422 -20 1 91.88 180 MET A C 1
ATOM 1398 O O . MET A 1 180 ? -10.031 6.664 -20.594 1 91.88 180 MET A O 1
ATOM 1402 N N . ASN A 1 181 ? -8.562 7.094 -19.016 1 93.56 181 ASN A N 1
ATOM 1403 C CA . ASN A 1 181 ? -8.75 5.793 -18.391 1 93.56 181 ASN A CA 1
ATOM 1404 C C . ASN A 1 181 ? -9.523 5.914 -17.078 1 93.56 181 ASN A C 1
ATOM 1406 O O . ASN A 1 181 ? -9.219 6.773 -16.25 1 93.56 181 ASN A O 1
ATOM 1410 N N . PHE A 1 182 ? -10.547 5.098 -16.953 1 96 182 PHE A N 1
ATOM 1411 C CA . PHE A 1 182 ? -11.383 5.035 -15.75 1 96 182 PHE A CA 1
ATOM 1412 C C . PHE A 1 182 ? -11.141 3.734 -14.992 1 96 182 PHE A C 1
ATOM 1414 O O . PHE A 1 182 ? -11.227 2.648 -15.57 1 96 182 PHE A O 1
ATOM 1421 N N . ALA A 1 183 ? -10.781 3.832 -13.812 1 96.25 183 ALA A N 1
ATOM 1422 C CA . ALA A 1 183 ? -10.594 2.66 -12.961 1 96.25 183 ALA A CA 1
ATOM 1423 C C . ALA A 1 183 ? -11.312 2.826 -11.625 1 96.25 183 ALA A C 1
ATOM 1425 O O . ALA A 1 183 ? -11.117 3.822 -10.93 1 96.25 183 ALA A O 1
ATOM 1426 N N . PHE A 1 184 ? -12.18 1.819 -11.219 1 96.44 184 PHE A N 1
ATOM 1427 C CA . PHE A 1 184 ? -13.094 1.924 -10.086 1 96.44 184 PHE A CA 1
ATOM 1428 C C . PHE A 1 184 ? -13.156 0.611 -9.312 1 96.44 184 PHE A C 1
ATOM 1430 O O . PHE A 1 184 ? -13.445 -0.44 -9.883 1 96.44 184 PHE A O 1
ATOM 1437 N N . PHE A 1 185 ? -12.883 0.711 -7.969 1 96.5 185 PHE A N 1
ATOM 1438 C CA . PHE A 1 185 ? -12.891 -0.484 -7.133 1 96.5 185 PHE A CA 1
ATOM 1439 C C . PHE A 1 185 ? -14.305 -0.8 -6.656 1 96.5 185 PHE A C 1
ATOM 1441 O O . PHE A 1 185 ? -14.984 0.065 -6.098 1 96.5 185 PHE A O 1
ATOM 1448 N N . SER A 1 186 ? -14.68 -2.016 -6.809 1 94.25 186 SER A N 1
ATOM 1449 C CA . SER A 1 186 ? -15.844 -2.619 -6.164 1 94.25 186 SER A CA 1
ATOM 1450 C C . SER A 1 186 ? -15.766 -4.141 -6.191 1 94.25 186 SER A C 1
ATOM 1452 O O . SER A 1 186 ? -15.844 -4.75 -7.262 1 94.25 186 SER A O 1
ATOM 1454 N N . ARG A 1 187 ? -15.68 -4.699 -5.074 1 91.62 187 ARG A N 1
ATOM 1455 C CA . ARG A 1 187 ? -15.453 -6.137 -4.973 1 91.62 187 ARG A CA 1
ATOM 1456 C C . ARG A 1 187 ? -16.766 -6.91 -5.137 1 91.62 187 ARG A C 1
ATOM 1458 O O . ARG A 1 187 ? -16.812 -7.91 -5.855 1 91.62 187 ARG A O 1
ATOM 1465 N N . ASN A 1 188 ? -17.812 -6.418 -4.637 1 89.19 188 ASN A N 1
ATOM 1466 C CA . ASN A 1 188 ? -19.016 -7.23 -4.488 1 89.19 188 ASN A CA 1
ATOM 1467 C C . ASN A 1 188 ? -20.094 -6.82 -5.48 1 89.19 188 ASN A C 1
ATOM 1469 O O . ASN A 1 188 ? -21.156 -7.461 -5.562 1 89.19 188 ASN A O 1
ATOM 1473 N N . ALA A 1 189 ? -19.844 -5.805 -6.293 1 89.5 189 ALA A N 1
ATOM 1474 C CA . ALA A 1 189 ? -20.828 -5.391 -7.285 1 89.5 189 ALA A CA 1
ATOM 1475 C C . ALA A 1 189 ? -20.953 -6.422 -8.406 1 89.5 189 ALA A C 1
ATOM 1477 O O . ALA A 1 189 ? -19.938 -6.926 -8.898 1 89.5 189 ALA A O 1
ATOM 1478 N N . ALA A 1 190 ? -22.141 -6.797 -8.75 1 87.12 190 ALA A N 1
ATOM 1479 C CA . ALA A 1 190 ? -22.375 -7.719 -9.859 1 87.12 190 ALA A CA 1
ATOM 1480 C C . ALA A 1 190 ? -22.094 -7.051 -11.195 1 87.12 190 ALA A C 1
ATOM 1482 O O . ALA A 1 190 ? -21.781 -7.727 -12.18 1 87.12 190 ALA A O 1
ATOM 1483 N N . GLY A 1 191 ? -22.25 -5.762 -11.18 1 90.62 191 GLY A N 1
ATOM 1484 C CA . GLY A 1 191 ? -22 -4.949 -12.359 1 90.62 191 GLY A CA 1
ATOM 1485 C C . GLY A 1 191 ? -21.719 -3.496 -12.031 1 90.62 191 GLY A C 1
ATOM 1486 O O . GLY A 1 191 ? -22.016 -3.029 -10.93 1 90.62 191 GLY A O 1
ATOM 1487 N N . CYS A 1 192 ? -21.141 -2.828 -12.969 1 93.38 192 CYS A N 1
ATOM 1488 C CA . CYS A 1 192 ? -20.781 -1.424 -12.812 1 93.38 192 CYS A CA 1
ATOM 1489 C C . CYS A 1 192 ? -21.062 -0.641 -14.086 1 93.38 192 CYS A C 1
ATOM 1491 O O . CYS A 1 192 ? -20.656 -1.047 -15.172 1 93.38 192 CYS A O 1
ATOM 1493 N N . VAL A 1 193 ? -21.797 0.439 -13.922 1 93.62 193 VAL A N 1
ATOM 1494 C CA . VAL A 1 193 ? -22.156 1.284 -15.062 1 93.62 193 VAL A CA 1
ATOM 1495 C C . VAL A 1 193 ? -21.391 2.609 -14.977 1 93.62 193 VAL A C 1
ATOM 1497 O O . VAL A 1 193 ? -21.469 3.312 -13.961 1 93.62 193 VAL A O 1
ATOM 1500 N N . LEU A 1 194 ? -20.594 2.902 -15.961 1 95.12 194 LEU A N 1
ATOM 1501 C CA . LEU A 1 194 ? -19.953 4.211 -16.062 1 95.12 194 LEU A CA 1
ATOM 1502 C C . LEU A 1 194 ? -20.922 5.242 -16.641 1 95.12 194 LEU A C 1
ATOM 1504 O O . LEU A 1 194 ? -21.453 5.07 -17.734 1 95.12 194 LEU A O 1
ATOM 1508 N N . CYS A 1 195 ? -21.188 6.246 -15.914 1 92.19 195 CYS A N 1
ATOM 1509 C CA . CYS A 1 195 ? -22.141 7.293 -16.297 1 92.19 195 CYS A CA 1
ATOM 1510 C C . CYS A 1 195 ? -21.406 8.578 -16.656 1 92.19 195 CYS A C 1
ATOM 1512 O O . CYS A 1 195 ? -20.641 9.109 -15.844 1 92.19 195 CYS A O 1
ATOM 1514 N N . LEU A 1 196 ? -21.641 9.094 -17.812 1 92.19 196 LEU A N 1
ATOM 1515 C CA . LEU A 1 196 ? -21.031 10.336 -18.281 1 92.19 196 LEU A CA 1
ATOM 1516 C C . LEU A 1 196 ? -22.078 11.422 -18.484 1 92.19 196 LEU A C 1
ATOM 1518 O O . LEU A 1 196 ? -23.172 11.148 -18.969 1 92.19 196 LEU A O 1
ATOM 1522 N N . TYR A 1 197 ? -21.734 12.633 -18.047 1 89.06 197 TYR A N 1
ATOM 1523 C CA . TYR A 1 197 ? -22.656 13.766 -18.109 1 89.06 197 TYR A CA 1
ATOM 1524 C C . TYR A 1 197 ? -22.109 14.859 -19 1 89.06 197 TYR A C 1
ATOM 1526 O O . TYR A 1 197 ? -20.906 15.133 -19 1 89.06 197 TYR A O 1
ATOM 1534 N N . ASP A 1 198 ? -23 15.516 -19.75 1 85.19 198 ASP A N 1
ATOM 1535 C CA . ASP A 1 198 ? -22.594 16.625 -20.609 1 85.19 198 ASP A CA 1
ATOM 1536 C C . ASP A 1 198 ? -22.797 17.969 -19.906 1 85.19 198 ASP A C 1
ATOM 1538 O O . ASP A 1 198 ? -22.219 18.969 -20.297 1 85.19 198 ASP A O 1
ATOM 1542 N N . ASP A 1 199 ? -23.734 17.953 -19.078 1 76.25 199 ASP A N 1
ATOM 1543 C CA . ASP A 1 199 ? -24.016 19.188 -18.344 1 76.25 199 ASP A CA 1
ATOM 1544 C C . ASP A 1 199 ? -24.172 18.906 -16.844 1 76.25 199 ASP A C 1
ATOM 1546 O O . ASP A 1 199 ? -24.453 17.766 -16.453 1 76.25 199 ASP A O 1
ATOM 1550 N N . SER A 1 200 ? -23.797 19.828 -16.141 1 64.19 200 SER A N 1
ATOM 1551 C CA . SER A 1 200 ? -23.844 19.656 -14.688 1 64.19 200 SER A CA 1
ATOM 1552 C C . SER A 1 200 ? -25.266 19.781 -14.164 1 64.19 200 SER A C 1
ATOM 1554 O O . SER A 1 200 ? -25.562 19.375 -13.047 1 64.19 200 SER A O 1
ATOM 1556 N N . THR A 1 201 ? -26.062 20.188 -15.008 1 63.62 201 THR A N 1
ATOM 1557 C CA . THR A 1 201 ? -27.391 20.531 -14.531 1 63.62 201 THR A CA 1
ATOM 1558 C C . THR A 1 201 ? -28.359 19.391 -14.781 1 63.62 201 THR A C 1
ATOM 1560 O O . THR A 1 201 ? -29.422 19.312 -14.164 1 63.62 201 THR A O 1
ATOM 1563 N N . SER A 1 202 ? -27.891 18.516 -15.695 1 63.47 202 SER A N 1
ATOM 1564 C CA . SER A 1 202 ? -28.812 17.438 -16.031 1 63.47 202 SER A CA 1
ATOM 1565 C C . SER A 1 202 ? -28.719 16.297 -15.023 1 63.47 202 SER A C 1
ATOM 1567 O O . SER A 1 202 ? -27.625 15.961 -14.57 1 63.47 202 SER A O 1
ATOM 1569 N N . GLY A 1 203 ? -29.75 15.922 -14.391 1 69.25 203 GLY A N 1
ATOM 1570 C CA . GLY A 1 203 ? -29.797 14.805 -13.461 1 69.25 203 GLY A CA 1
ATOM 1571 C C . GLY A 1 203 ? -29.594 13.461 -14.141 1 69.25 203 GLY A C 1
ATOM 1572 O O . GLY A 1 203 ? -29.344 12.453 -13.477 1 69.25 203 GLY A O 1
ATOM 1573 N N . LYS A 1 204 ? -29.672 13.484 -15.461 1 77.94 204 LYS A N 1
ATOM 1574 C CA . LYS A 1 204 ? -29.547 12.211 -16.156 1 77.94 204 LYS A CA 1
ATOM 1575 C C . LYS A 1 204 ? -28.25 12.148 -16.953 1 77.94 204 LYS A C 1
ATOM 1577 O O . LYS A 1 204 ? -27.891 13.109 -17.641 1 77.94 204 LYS A O 1
ATOM 1582 N N . PRO A 1 205 ? -27.625 11.039 -16.891 1 87.94 205 PRO A N 1
ATOM 1583 C CA . PRO A 1 205 ? -26.391 10.891 -17.656 1 87.94 205 PRO A CA 1
ATOM 1584 C C . PRO A 1 205 ? -26.625 10.93 -19.172 1 87.94 205 PRO A C 1
ATOM 1586 O O . PRO A 1 205 ? -27.656 10.453 -19.656 1 87.94 205 PRO A O 1
ATOM 1589 N N . ALA A 1 206 ? -25.781 11.516 -19.859 1 86.44 206 ALA A N 1
ATOM 1590 C CA . ALA A 1 206 ? -25.828 11.57 -21.328 1 86.44 206 ALA A CA 1
ATOM 1591 C C . ALA A 1 206 ? -25.438 10.227 -21.938 1 86.44 206 ALA A C 1
ATOM 1593 O O . ALA A 1 206 ? -25.891 9.891 -23.031 1 86.44 206 ALA A O 1
ATOM 1594 N N . LEU A 1 207 ? -24.562 9.562 -21.297 1 88.75 207 LEU A N 1
ATOM 1595 C CA . LEU A 1 207 ? -24.109 8.258 -21.75 1 88.75 207 LEU A CA 1
ATOM 1596 C C . LEU A 1 207 ? -23.906 7.316 -20.562 1 88.75 207 LEU A C 1
ATOM 1598 O O . LEU A 1 207 ? -23.359 7.719 -19.531 1 88.75 207 LEU A O 1
ATOM 1602 N N . GLU A 1 208 ? -24.406 6.148 -20.719 1 91.12 208 GLU A N 1
ATOM 1603 C CA . GLU A 1 208 ? -24.188 5.082 -19.75 1 91.12 208 GLU A CA 1
ATOM 1604 C C . GLU A 1 208 ? -23.578 3.852 -20.406 1 91.12 208 GLU A C 1
ATOM 1606 O O . GLU A 1 208 ? -24.031 3.396 -21.453 1 91.12 208 GLU A O 1
ATOM 1611 N N . LEU A 1 209 ? -22.516 3.412 -19.844 1 92.56 209 LEU A N 1
ATOM 1612 C CA . LEU A 1 209 ? -21.844 2.211 -20.328 1 92.56 209 LEU A CA 1
ATOM 1613 C C . LEU A 1 209 ? -21.906 1.1 -19.281 1 92.56 209 LEU A C 1
ATOM 1615 O O . LEU A 1 209 ? -21.203 1.169 -18.266 1 92.56 209 LEU A O 1
ATOM 1619 N N . ASP A 1 210 ? -22.688 0.122 -19.5 1 93.12 210 ASP A N 1
ATOM 1620 C CA . ASP A 1 210 ? -22.766 -1.066 -18.656 1 93.12 210 ASP A CA 1
ATOM 1621 C C . ASP A 1 210 ? -21.547 -1.961 -18.859 1 93.12 210 ASP A C 1
ATOM 1623 O O . ASP A 1 210 ? -21.562 -2.85 -19.719 1 93.12 210 ASP A O 1
ATOM 1627 N N . LEU A 1 211 ? -20.547 -1.81 -18.062 1 93.62 211 LEU A N 1
ATOM 1628 C CA . LEU A 1 211 ? -19.234 -2.43 -18.281 1 93.62 211 LEU A CA 1
ATOM 1629 C C . LEU A 1 211 ? -19.344 -3.949 -18.188 1 93.62 211 LEU A C 1
ATOM 1631 O O . LEU A 1 211 ? -20.062 -4.48 -17.344 1 93.62 211 LEU A O 1
ATOM 1635 N N . ASP A 1 212 ? -18.688 -4.602 -19.062 1 90.88 212 ASP A N 1
ATOM 1636 C CA . ASP A 1 212 ? -18.719 -6.059 -19.109 1 90.88 212 ASP A CA 1
ATOM 1637 C C . ASP A 1 212 ? -17.75 -6.664 -18.094 1 90.88 212 ASP A C 1
ATOM 1639 O O . ASP A 1 212 ? -16.594 -6.266 -18.016 1 90.88 212 ASP A O 1
ATOM 1643 N N . PRO A 1 213 ? -18.141 -7.594 -17.266 1 87.56 213 PRO A N 1
ATOM 1644 C CA . PRO A 1 213 ? -17.312 -8.172 -16.203 1 87.56 213 PRO A CA 1
ATOM 1645 C C . PRO A 1 213 ? -16.125 -8.961 -16.75 1 87.56 213 PRO A C 1
ATOM 1647 O O . PRO A 1 213 ? -15.203 -9.289 -15.992 1 87.56 213 PRO A O 1
ATOM 1650 N N . TYR A 1 214 ? -16.109 -9.336 -18.047 1 83.25 214 TYR A N 1
ATOM 1651 C CA . TYR A 1 214 ? -15.008 -10.117 -18.594 1 83.25 214 TYR A CA 1
ATOM 1652 C C . TYR A 1 214 ? -13.977 -9.203 -19.25 1 83.25 214 TYR A C 1
ATOM 1654 O O . TYR A 1 214 ? -12.773 -9.484 -19.203 1 83.25 214 TYR A O 1
ATOM 1662 N N . VAL A 1 215 ? -14.461 -8.172 -19.891 1 87.5 215 VAL A N 1
ATOM 1663 C CA . VAL A 1 215 ? -13.57 -7.324 -20.672 1 87.5 215 VAL A CA 1
ATOM 1664 C C . VAL A 1 215 ? -13.164 -6.105 -19.844 1 87.5 215 VAL A C 1
ATOM 1666 O O . VAL A 1 215 ? -12.031 -5.621 -19.953 1 87.5 215 VAL A O 1
ATOM 1669 N N . ASN A 1 216 ? -14.031 -5.621 -19.016 1 92.31 216 ASN A N 1
ATOM 1670 C CA . ASN A 1 216 ? -13.805 -4.348 -18.344 1 92.31 216 ASN A CA 1
ATOM 1671 C C . ASN A 1 216 ? -13.578 -4.547 -16.844 1 92.31 216 ASN A C 1
ATOM 1673 O O . ASN A 1 216 ? -13.883 -3.658 -16.047 1 92.31 216 ASN A O 1
ATOM 1677 N N . ARG A 1 217 ? -13.094 -5.641 -16.484 1 90.19 217 ARG A N 1
ATOM 1678 C CA . ARG A 1 217 ? -12.828 -5.875 -15.062 1 90.19 217 ARG A CA 1
ATOM 1679 C C . ARG A 1 217 ? -11.57 -6.711 -14.867 1 90.19 217 ARG A C 1
ATOM 1681 O O . ARG A 1 217 ? -11.375 -7.719 -15.555 1 90.19 217 ARG A O 1
ATOM 1688 N N . SER A 1 218 ? -10.672 -6.234 -14.094 1 88.38 218 SER A N 1
ATOM 1689 C CA . SER A 1 218 ? -9.508 -6.973 -13.617 1 88.38 218 SER A CA 1
ATOM 1690 C C . SER A 1 218 ? -9.547 -7.137 -12.102 1 88.38 218 SER A C 1
ATOM 1692 O O . SER A 1 218 ? -9.398 -6.16 -11.359 1 88.38 218 SER A O 1
ATOM 1694 N N . GLY A 1 219 ? -9.766 -8.352 -11.641 1 89.69 219 GLY A N 1
ATOM 1695 C CA . GLY A 1 219 ? -10 -8.523 -10.211 1 89.69 219 GLY A CA 1
ATOM 1696 C C . GLY A 1 219 ? -11.25 -7.816 -9.727 1 89.69 219 GLY A C 1
ATOM 1697 O O . GLY A 1 219 ? -12.344 -8.047 -10.25 1 89.69 219 GLY A O 1
ATOM 1698 N N . ASP A 1 220 ? -10.969 -6.926 -8.766 1 93.62 220 ASP A N 1
ATOM 1699 C CA . ASP A 1 220 ? -12.094 -6.195 -8.195 1 93.62 220 ASP A CA 1
ATOM 1700 C C . ASP A 1 220 ? -12.18 -4.781 -8.758 1 93.62 220 ASP A C 1
ATOM 1702 O O . ASP A 1 220 ? -12.906 -3.938 -8.227 1 93.62 220 ASP A O 1
ATOM 1706 N N . ILE A 1 221 ? -11.43 -4.508 -9.859 1 94.75 221 ILE A N 1
ATOM 1707 C CA . ILE A 1 221 ? -11.375 -3.152 -10.398 1 94.75 221 ILE A CA 1
ATOM 1708 C C . ILE A 1 221 ? -12.078 -3.107 -11.75 1 94.75 221 ILE A C 1
ATOM 1710 O O . ILE A 1 221 ? -11.711 -3.836 -12.68 1 94.75 221 ILE A O 1
ATOM 1714 N N . TRP A 1 222 ? -13.039 -2.326 -11.852 1 95.5 222 TRP A N 1
ATOM 1715 C CA . TRP A 1 222 ? -13.711 -2.031 -13.109 1 95.5 222 TRP A CA 1
ATOM 1716 C C . TRP A 1 222 ? -12.984 -0.925 -13.867 1 95.5 222 TRP A C 1
ATOM 1718 O O . TRP A 1 222 ? -12.531 0.053 -13.266 1 95.5 222 TRP A O 1
ATOM 1728 N N . HIS A 1 223 ? -12.773 -1.071 -15.156 1 95.25 223 HIS A N 1
ATOM 1729 C CA . HIS A 1 223 ? -12.008 -0.061 -15.875 1 95.25 223 HIS A CA 1
ATOM 1730 C C . HIS A 1 223 ? -12.445 0.038 -17.328 1 95.25 223 HIS A C 1
ATOM 1732 O O . HIS A 1 223 ? -13 -0.917 -17.891 1 95.25 223 HIS A O 1
ATOM 1738 N N . ALA A 1 224 ? -12.258 1.14 -17.953 1 94.75 224 ALA A N 1
ATOM 1739 C CA . ALA A 1 224 ? -12.539 1.46 -19.344 1 94.75 224 ALA A CA 1
ATOM 1740 C C . ALA A 1 224 ? -11.695 2.641 -19.812 1 94.75 224 ALA A C 1
ATOM 1742 O O . ALA A 1 224 ? -11.266 3.467 -19.016 1 94.75 224 ALA A O 1
ATOM 1743 N N . SER A 1 225 ? -11.359 2.684 -21.016 1 93 225 SER A N 1
ATOM 1744 C CA . SER A 1 225 ? -10.625 3.799 -21.609 1 93 225 SER A CA 1
ATOM 1745 C C . SER A 1 225 ? -11.383 4.398 -22.781 1 93 225 SER A C 1
ATOM 1747 O O . SER A 1 225 ? -11.867 3.672 -23.656 1 93 225 SER A O 1
ATOM 1749 N N . LEU A 1 226 ? -11.523 5.68 -22.75 1 91.44 226 LEU A N 1
ATOM 1750 C CA . LEU A 1 226 ? -12.25 6.387 -23.797 1 91.44 226 LEU A CA 1
ATOM 1751 C C . LEU A 1 226 ? -11.375 7.441 -24.453 1 91.44 226 LEU A C 1
ATOM 1753 O O . LEU A 1 226 ? -10.727 8.234 -23.781 1 91.44 226 LEU A O 1
ATOM 1757 N N . GLU A 1 227 ? -11.219 7.477 -25.703 1 81.44 227 GLU A N 1
ATOM 1758 C CA . GLU A 1 227 ? -10.477 8.5 -26.438 1 81.44 227 GLU A CA 1
ATOM 1759 C C . GLU A 1 227 ? -11.281 9.789 -26.547 1 81.44 227 GLU A C 1
ATOM 1761 O O . GLU A 1 227 ? -10.719 10.883 -26.5 1 81.44 227 GLU A O 1
ATOM 1766 N N . GLY A 1 228 ? -12.531 9.797 -26.672 1 69.06 228 GLY A N 1
ATOM 1767 C CA . GLY A 1 228 ? -13.352 10.969 -26.953 1 69.06 228 GLY A CA 1
ATOM 1768 C C . GLY A 1 228 ? -14.188 11.406 -25.766 1 69.06 228 GLY A C 1
ATOM 1769 O O . GLY A 1 228 ? -15.242 12.031 -25.938 1 69.06 228 GLY A O 1
ATOM 1770 N N . ALA A 1 229 ? -13.617 11.258 -24.641 1 71 229 ALA A N 1
ATOM 1771 C CA . ALA A 1 229 ? -14.445 11.594 -23.484 1 71 229 ALA A CA 1
ATOM 1772 C C . ALA A 1 229 ? -14.398 13.086 -23.203 1 71 229 ALA A C 1
ATOM 1774 O O . ALA A 1 229 ? -15.148 13.586 -22.359 1 71 229 ALA A O 1
ATOM 1775 N N . TRP A 1 230 ? -13.742 13.758 -23.922 1 72.56 230 TRP A N 1
ATOM 1776 C CA . TRP A 1 230 ? -13.547 15.188 -23.672 1 72.56 230 TRP A CA 1
ATOM 1777 C C . TRP A 1 230 ? -14.836 15.961 -23.938 1 72.56 230 TRP A C 1
ATOM 1779 O O . TRP A 1 230 ? -14.969 17.109 -23.516 1 72.56 230 TRP A O 1
ATOM 1789 N N . THR A 1 231 ? -15.758 15.305 -24.547 1 79 231 THR A N 1
ATOM 1790 C CA . THR A 1 231 ? -17.016 15.977 -24.828 1 79 231 THR A CA 1
ATOM 1791 C C . THR A 1 231 ? -17.922 15.969 -23.594 1 79 231 THR A C 1
ATOM 1793 O O . THR A 1 231 ? -18.906 16.719 -23.531 1 79 231 THR A O 1
ATOM 1796 N N . PHE A 1 232 ? -17.578 15.188 -22.688 1 89.38 232 PHE A N 1
ATOM 1797 C CA . PHE A 1 232 ? -18.328 15.109 -21.438 1 89.38 232 PHE A CA 1
ATOM 1798 C C . PHE A 1 232 ? -17.703 15.984 -20.359 1 89.38 232 PHE A C 1
ATOM 1800 O O . PHE A 1 232 ? -16.562 16.422 -20.5 1 89.38 232 PHE A O 1
ATOM 1807 N N . LEU A 1 233 ? -18.531 16.234 -19.375 1 88 233 LEU A N 1
ATOM 1808 C CA . LEU A 1 233 ? -18.062 17.172 -18.344 1 88 233 LEU A CA 1
ATOM 1809 C C . LEU A 1 233 ? -17.766 16.422 -17.047 1 88 233 LEU A C 1
ATOM 1811 O O . LEU A 1 233 ? -16.828 16.797 -16.328 1 88 233 LEU A O 1
ATOM 1815 N N . SER A 1 234 ? -18.625 15.523 -16.766 1 92.56 234 SER A N 1
ATOM 1816 C CA . SER A 1 234 ? -18.5 14.836 -15.477 1 92.56 234 SER A CA 1
ATOM 1817 C C . SER A 1 234 ? -18.844 13.359 -15.602 1 92.56 234 SER A C 1
ATOM 1819 O O . SER A 1 234 ? -19.312 12.914 -16.656 1 92.56 234 SER A O 1
ATOM 1821 N N . TYR A 1 235 ? -18.484 12.602 -14.578 1 93.19 235 TYR A N 1
ATOM 1822 C CA . TYR A 1 235 ? -18.734 11.164 -14.609 1 93.19 235 TYR A CA 1
ATOM 1823 C C . TYR A 1 235 ? -19 10.625 -13.211 1 93.19 235 TYR A C 1
ATOM 1825 O O . TYR A 1 235 ? -18.719 11.297 -12.211 1 93.19 235 TYR A O 1
ATOM 1833 N N . GLY A 1 236 ? -19.594 9.531 -13.094 1 92.62 236 GLY A N 1
ATOM 1834 C CA . GLY A 1 236 ? -19.828 8.727 -11.906 1 92.62 236 GLY A CA 1
ATOM 1835 C C . GLY A 1 236 ? -20.094 7.262 -12.219 1 92.62 236 GLY A C 1
ATOM 1836 O O . GLY A 1 236 ? -19.938 6.832 -13.359 1 92.62 236 GLY A O 1
ATOM 1837 N N . TYR A 1 237 ? -20.344 6.492 -11.219 1 93.75 237 TYR A N 1
ATOM 1838 C CA . TYR A 1 237 ? -20.578 5.066 -11.406 1 93.75 237 TYR A CA 1
ATOM 1839 C C . TYR A 1 237 ? -21.875 4.625 -10.758 1 93.75 237 TYR A C 1
ATOM 1841 O O . TYR A 1 237 ? -22.281 5.164 -9.719 1 93.75 237 TYR A O 1
ATOM 1849 N N . ARG A 1 238 ? -22.484 3.701 -11.312 1 90.75 238 ARG A N 1
ATOM 1850 C CA . ARG A 1 238 ? -23.609 3 -10.695 1 90.75 238 ARG A CA 1
ATOM 1851 C C . ARG A 1 238 ? -23.281 1.523 -10.5 1 90.75 238 ARG A C 1
ATOM 1853 O O . ARG A 1 238 ? -22.922 0.829 -11.445 1 90.75 238 ARG A O 1
ATOM 1860 N N . CYS A 1 239 ? -23.344 1.037 -9.312 1 90.19 239 CYS A N 1
ATOM 1861 C CA . CYS A 1 239 ? -23.062 -0.356 -8.984 1 90.19 239 CYS A CA 1
ATOM 1862 C C . CYS A 1 239 ? -24.344 -1.174 -8.93 1 90.19 239 CYS A C 1
ATOM 1864 O O . CYS A 1 239 ? -25.328 -0.762 -8.297 1 90.19 239 CYS A O 1
ATOM 1866 N N . LYS A 1 240 ? -24.328 -2.303 -9.656 1 84.94 240 LYS A N 1
ATOM 1867 C CA . LYS A 1 240 ? -25.469 -3.205 -9.633 1 84.94 240 LYS A CA 1
ATOM 1868 C C . LYS A 1 240 ? -25.328 -4.266 -8.547 1 84.94 240 LYS A C 1
ATOM 1870 O O . LYS A 1 240 ? -24.219 -4.758 -8.305 1 84.94 240 LYS A O 1
ATOM 1875 N N . GLY A 1 241 ? -26.406 -4.801 -7.988 1 69.56 241 GLY A N 1
ATOM 1876 C CA . GLY A 1 241 ? -26.453 -5.93 -7.074 1 69.56 241 GLY A CA 1
ATOM 1877 C C . GLY A 1 241 ? -25.734 -5.668 -5.77 1 69.56 241 GLY A C 1
ATOM 1878 O O . GLY A 1 241 ? -25.547 -6.582 -4.961 1 69.56 241 GLY A O 1
ATOM 1879 N N . ALA A 1 242 ? -25 -4.801 -5.621 1 54.5 242 ALA A N 1
ATOM 1880 C CA . ALA A 1 242 ? -24.266 -4.629 -4.371 1 54.5 242 ALA A CA 1
ATOM 1881 C C . ALA A 1 242 ? -25.219 -4.625 -3.176 1 54.5 242 ALA A C 1
ATOM 1883 O O . ALA A 1 242 ? -26.078 -3.744 -3.055 1 54.5 242 ALA A O 1
ATOM 1884 N N . ALA A 1 243 ? -25.812 -5.949 -2.908 1 46.91 243 ALA A N 1
ATOM 1885 C CA . ALA A 1 243 ? -26.703 -6.188 -1.783 1 46.91 243 ALA A CA 1
ATOM 1886 C C . ALA A 1 243 ? -26.234 -5.438 -0.539 1 46.91 243 ALA A C 1
ATOM 1888 O O . ALA A 1 243 ? -25.094 -5.594 -0.106 1 46.91 243 ALA A O 1
ATOM 1889 N N . LEU A 1 244 ? -26.656 -4.367 -0.291 1 45.66 244 LEU A N 1
ATOM 1890 C CA . LEU A 1 244 ? -26.5 -3.723 1.008 1 45.66 244 LEU A CA 1
ATOM 1891 C C . LEU A 1 244 ? -26.906 -4.664 2.135 1 45.66 244 LEU A C 1
ATOM 1893 O O . LEU A 1 244 ? -27.875 -5.422 2 1 45.66 244 LEU A O 1
ATOM 1897 N N . GLN A 1 245 ? -26.031 -5.125 2.869 1 40.62 245 GLN A N 1
ATOM 1898 C CA . GLN A 1 245 ? -26.422 -5.918 4.031 1 40.62 245 GLN A CA 1
ATOM 1899 C C . GLN A 1 245 ? -27.828 -5.562 4.48 1 40.62 245 GLN A C 1
ATOM 1901 O O . GLN A 1 245 ? -28.609 -6.441 4.867 1 40.62 245 GLN A O 1
ATOM 1906 N N . SER A 1 246 ? -28 -4.461 5.461 1 37.47 246 SER A N 1
ATOM 1907 C CA . SER A 1 246 ? -29.219 -4.293 6.254 1 37.47 246 SER A CA 1
ATOM 1908 C C . SER A 1 246 ? -30.391 -3.84 5.387 1 37.47 246 SER A C 1
ATOM 1910 O O . SER A 1 246 ? -30.188 -3.234 4.332 1 37.47 246 SER A O 1
ATOM 1912 N N . ASP A 1 247 ? -31.625 -4.43 5.703 1 35.94 247 ASP A N 1
ATOM 1913 C CA . ASP A 1 247 ? -32.969 -4.141 5.27 1 35.94 247 ASP A CA 1
ATOM 1914 C C . ASP A 1 247 ? -33.156 -2.66 4.945 1 35.94 247 ASP A C 1
ATOM 1916 O O . ASP A 1 247 ? -34.219 -2.238 4.488 1 35.94 247 ASP A O 1
ATOM 1920 N N . ALA A 1 248 ? -32.75 -1.792 5.98 1 33.06 248 ALA A N 1
ATOM 1921 C CA . ALA A 1 248 ? -33.406 -0.488 6.031 1 33.06 248 ALA A CA 1
ATOM 1922 C C . ALA A 1 248 ? -33.188 0.294 4.742 1 33.06 248 ALA A C 1
ATOM 1924 O O . ALA A 1 248 ? -34.125 0.898 4.199 1 33.06 248 ALA A O 1
ATOM 1925 N N . ASP A 1 249 ? -32.031 1.18 4.594 1 38.84 249 ASP A N 1
ATOM 1926 C CA . ASP A 1 249 ? -32 2.252 3.604 1 38.84 249 ASP A CA 1
ATOM 1927 C C . ASP A 1 249 ? -31.531 1.738 2.248 1 38.84 249 ASP A C 1
ATOM 1929 O O . ASP A 1 249 ? -30.391 1.278 2.121 1 38.84 249 ASP A O 1
ATOM 1933 N N . LYS A 1 250 ? -32.375 1.063 1.512 1 39.28 250 LYS A N 1
ATOM 1934 C CA . LYS A 1 250 ? -32.469 0.836 0.072 1 39.28 250 LYS A CA 1
ATOM 1935 C C . LYS A 1 250 ? -31.688 1.899 -0.701 1 39.28 250 LYS A C 1
ATOM 1937 O O . LYS A 1 250 ? -32.219 2.982 -0.97 1 39.28 250 LYS A O 1
ATOM 1942 N N . PHE A 1 251 ? -30.375 2.094 -0.316 1 44.72 251 PHE A N 1
ATOM 1943 C CA . PHE A 1 251 ? -29.766 2.971 -1.312 1 44.72 251 PHE A CA 1
ATOM 1944 C C . PHE A 1 251 ? -30.188 2.557 -2.719 1 44.72 251 PHE A C 1
ATOM 1946 O O . PHE A 1 251 ? -30.266 1.365 -3.021 1 44.72 251 PHE A O 1
ATOM 1953 N N . ASP A 1 252 ? -30.859 3.307 -3.34 1 47.97 252 ASP A N 1
ATOM 1954 C CA . ASP A 1 252 ? -31.469 3.266 -4.664 1 47.97 252 ASP A CA 1
ATOM 1955 C C . ASP A 1 252 ? -30.516 2.652 -5.691 1 47.97 252 ASP A C 1
ATOM 1957 O O . ASP A 1 252 ? -29.469 3.215 -5.98 1 47.97 252 ASP A O 1
ATOM 1961 N N . ALA A 1 253 ? -30.578 1.304 -5.828 1 52.41 253 ALA A N 1
ATOM 1962 C CA . ALA A 1 253 ? -29.938 0.572 -6.926 1 52.41 253 ALA A CA 1
ATOM 1963 C C . ALA A 1 253 ? -29.734 1.475 -8.141 1 52.41 253 ALA A C 1
ATOM 1965 O O . ALA A 1 253 ? -28.875 1.197 -8.984 1 52.41 253 ALA A O 1
ATOM 1966 N N . GLY A 1 254 ? -30.109 2.736 -7.922 1 63.75 254 GLY A N 1
ATOM 1967 C CA . GLY A 1 254 ? -30.062 3.576 -9.109 1 63.75 254 GLY A CA 1
ATOM 1968 C C . GLY A 1 254 ? -29.25 4.844 -8.906 1 63.75 254 GLY A C 1
ATOM 1969 O O . GLY A 1 254 ? -29.094 5.637 -9.836 1 63.75 254 GLY A O 1
ATOM 1970 N N . ARG A 1 255 ? -28.531 4.863 -7.73 1 78.81 255 ARG A N 1
ATOM 1971 C CA . ARG A 1 255 ? -27.844 6.117 -7.477 1 78.81 255 ARG A CA 1
ATOM 1972 C C . ARG A 1 255 ? -26.438 6.102 -8.094 1 78.81 255 ARG A C 1
ATOM 1974 O O . ARG A 1 255 ? -25.734 5.098 -8.023 1 78.81 255 ARG A O 1
ATOM 1981 N N . VAL A 1 256 ? -26.125 7.199 -8.766 1 88 256 VAL A N 1
ATOM 1982 C CA . VAL A 1 256 ? -24.781 7.359 -9.32 1 88 256 VAL A CA 1
ATOM 1983 C C . VAL A 1 256 ? -23.812 7.797 -8.219 1 88 256 VAL A C 1
ATOM 1985 O O . VAL A 1 256 ? -24.094 8.742 -7.484 1 88 256 VAL A O 1
ATOM 1988 N N . LEU A 1 257 ? -22.797 7.109 -8.094 1 90.56 257 LEU A N 1
ATOM 1989 C CA . LEU A 1 257 ? -21.828 7.293 -7.016 1 90.56 257 LEU A CA 1
ATOM 1990 C C . LEU A 1 257 ? -20.609 8.07 -7.504 1 90.56 257 LEU A C 1
ATOM 1992 O O . LEU A 1 257 ? -20.203 7.93 -8.664 1 90.56 257 LEU A O 1
ATOM 1996 N N . LEU A 1 258 ? -20.047 8.836 -6.594 1 92.31 258 LEU A N 1
ATOM 1997 C CA . LEU A 1 258 ? -18.812 9.562 -6.859 1 92.31 258 LEU A CA 1
ATOM 1998 C C . LEU A 1 258 ? -17.625 8.625 -6.852 1 92.31 258 LEU A C 1
ATOM 2000 O O . LEU A 1 258 ? -17.531 7.738 -6 1 92.31 258 LEU A O 1
ATOM 2004 N N . ASP A 1 259 ? -16.766 8.797 -7.852 1 94.94 259 ASP A N 1
ATOM 2005 C CA . ASP A 1 259 ? -15.477 8.117 -7.82 1 94.94 259 ASP A CA 1
ATOM 2006 C C . ASP A 1 259 ? -14.648 8.57 -6.617 1 94.94 259 ASP A C 1
ATOM 2008 O O . ASP A 1 259 ? -14.273 9.742 -6.52 1 94.94 259 ASP A O 1
ATOM 2012 N N . PRO A 1 260 ? -14.297 7.695 -5.703 1 95.38 260 PRO A N 1
ATOM 2013 C CA . PRO A 1 260 ? -13.539 8.086 -4.512 1 95.38 260 PRO A CA 1
ATOM 2014 C C . PRO A 1 260 ? -12.188 8.727 -4.852 1 95.38 260 PRO A C 1
ATOM 2016 O O . PRO A 1 260 ? -11.656 9.5 -4.062 1 95.38 260 PRO A O 1
ATOM 2019 N N . TYR A 1 261 ? -11.594 8.414 -6.008 1 96.31 261 TYR A N 1
ATOM 2020 C CA . TYR A 1 261 ? -10.242 8.859 -6.336 1 96.31 261 TYR A CA 1
ATOM 2021 C C . TYR A 1 261 ? -10.281 10.055 -7.281 1 96.31 261 TYR A C 1
ATOM 2023 O O . TYR A 1 261 ? -9.25 10.453 -7.828 1 96.31 261 TYR A O 1
ATOM 2031 N N . SER A 1 262 ? -11.469 10.602 -7.484 1 94.75 262 SER A N 1
ATOM 2032 C CA . SER A 1 262 ? -11.547 11.797 -8.312 1 94.75 262 SER A CA 1
ATOM 2033 C C . SER A 1 262 ? -10.758 12.953 -7.699 1 94.75 262 SER A C 1
ATOM 2035 O O . SER A 1 262 ? -10.852 13.195 -6.496 1 94.75 262 SER A O 1
ATOM 2037 N N . LYS A 1 263 ? -9.969 13.656 -8.523 1 95 263 LYS A N 1
ATOM 2038 C CA . LYS A 1 263 ? -9.156 14.758 -8.016 1 95 263 LYS A CA 1
ATOM 2039 C C . LYS A 1 263 ? -9.906 16.078 -8.102 1 95 263 LYS A C 1
ATOM 2041 O O . LYS A 1 263 ? -9.562 17.047 -7.41 1 95 263 LYS A O 1
ATOM 2046 N N . ILE A 1 264 ? -10.828 16.156 -9.023 1 94.62 264 ILE A N 1
ATOM 2047 C CA . ILE A 1 264 ? -11.688 17.328 -9.18 1 94.62 264 ILE A CA 1
ATOM 2048 C C . ILE A 1 264 ? -13.156 16.891 -9.133 1 94.62 264 ILE A C 1
ATOM 2050 O O . ILE A 1 264 ? -13.57 16.016 -9.891 1 94.62 264 ILE A O 1
ATOM 2054 N N . ILE A 1 265 ? -13.922 17.469 -8.234 1 92.25 265 ILE A N 1
ATOM 2055 C CA . ILE A 1 265 ? -15.312 17.062 -8.094 1 92.25 265 ILE A CA 1
ATOM 2056 C C . ILE A 1 265 ? -16.234 18.266 -8.289 1 92.25 265 ILE A C 1
ATOM 2058 O O . ILE A 1 265 ? -15.844 19.391 -8.016 1 92.25 265 ILE A O 1
ATOM 2062 N N . ILE A 1 266 ? -17.406 18.047 -8.766 1 88.25 266 ILE A N 1
ATOM 2063 C CA . ILE A 1 266 ? -18.391 19.094 -9 1 88.25 266 ILE A CA 1
ATOM 2064 C C . ILE A 1 266 ? -19.719 18.719 -8.328 1 88.25 266 ILE A C 1
ATOM 2066 O O . ILE A 1 266 ? -20.016 17.531 -8.172 1 88.25 266 ILE A O 1
ATOM 2070 N N . ASN A 1 267 ? -20.375 19.75 -7.914 1 80.12 267 ASN A N 1
ATOM 2071 C CA . ASN A 1 267 ? -21.703 19.531 -7.332 1 80.12 267 ASN A CA 1
ATOM 2072 C C . ASN A 1 267 ? -22.75 19.297 -8.414 1 80.12 267 ASN A C 1
ATOM 2074 O O . ASN A 1 267 ? -22.766 19.969 -9.438 1 80.12 267 ASN A O 1
ATOM 2078 N N . SER A 1 268 ? -23.328 18.094 -8.383 1 71.44 268 SER A N 1
ATOM 2079 C CA . SER A 1 268 ? -24.422 17.844 -9.32 1 71.44 268 SER A CA 1
ATOM 2080 C C . SER A 1 268 ? -25.75 18.328 -8.766 1 71.44 268 SER A C 1
ATOM 2082 O O . SER A 1 268 ? -26.016 18.188 -7.57 1 71.44 268 SER A O 1
ATOM 2084 N N . VAL A 1 269 ? -26.312 19.375 -9.398 1 56.78 269 VAL A N 1
ATOM 2085 C CA . VAL A 1 269 ? -27.562 20.016 -9.008 1 56.78 269 VAL A CA 1
ATOM 2086 C C . VAL A 1 269 ? -28.688 19 -9.031 1 56.78 269 VAL A C 1
ATOM 2088 O O . VAL A 1 269 ? -29.219 18.656 -10.102 1 56.78 269 VAL A O 1
ATOM 2091 N N . THR A 1 270 ? -28.469 17.75 -8.883 1 51.72 270 THR A N 1
ATOM 2092 C CA . THR A 1 270 ? -29.766 17.125 -9.008 1 51.72 270 THR A CA 1
ATOM 2093 C C . THR A 1 270 ? -30.812 17.875 -8.172 1 51.72 270 THR A C 1
ATOM 2095 O O . THR A 1 270 ? -30.453 18.656 -7.285 1 51.72 270 THR A O 1
ATOM 2098 N N . ASP A 1 271 ? -32.125 17.344 -8.258 1 43.88 271 ASP A N 1
ATOM 2099 C CA . ASP A 1 271 ? -33.375 17.891 -7.719 1 43.88 271 ASP A CA 1
ATOM 2100 C C . ASP A 1 271 ? -33.219 18.281 -6.25 1 43.88 271 ASP A C 1
ATOM 2102 O O . ASP A 1 271 ? -32.781 17.453 -5.434 1 43.88 271 ASP A O 1
ATOM 2106 N N . ASN A 1 272 ? -32.781 19.438 -6.086 1 42.53 272 ASN A N 1
ATOM 2107 C CA . ASN A 1 272 ? -32.875 20.109 -4.797 1 42.53 272 ASN A CA 1
ATOM 2108 C C . ASN A 1 272 ? -33.938 19.516 -3.904 1 42.53 272 ASN A C 1
ATOM 2110 O O . ASN A 1 272 ? -35 20.094 -3.725 1 42.53 272 ASN A O 1
ATOM 2114 N N . VAL A 1 273 ? -34.156 18.234 -4.004 1 43.06 273 VAL A N 1
ATOM 2115 C CA . VAL A 1 273 ? -35.062 17.859 -2.932 1 43.06 273 VAL A CA 1
ATOM 2116 C C . VAL A 1 273 ? -34.438 18.219 -1.58 1 43.06 273 VAL A C 1
ATOM 2118 O O . VAL A 1 273 ? -33.312 17.828 -1.294 1 43.06 273 VAL A O 1
ATOM 2121 N N . PRO A 1 274 ? -35.031 19.078 -1.04 1 43.41 274 PRO A N 1
ATOM 2122 C CA . PRO A 1 274 ? -34.656 19.453 0.325 1 43.41 274 PRO A CA 1
ATOM 2123 C C . PRO A 1 274 ? -34.344 18.25 1.21 1 43.41 274 PRO A C 1
ATOM 2125 O O . PRO A 1 274 ? -35.094 17.281 1.237 1 43.41 274 PRO A O 1
ATOM 2128 N N . GLY A 1 275 ? -33.062 18.031 1.755 1 45.81 275 GLY A N 1
ATOM 2129 C CA . GLY A 1 275 ? -32.688 16.984 2.686 1 45.81 275 GLY A CA 1
ATOM 2130 C C . GLY A 1 275 ? -31.656 16.016 2.107 1 45.81 275 GLY A C 1
ATOM 2131 O O . GLY A 1 275 ? -31.094 15.195 2.834 1 45.81 275 GLY A O 1
ATOM 2132 N N . LEU A 1 276 ? -31.594 15.938 0.752 1 50.53 276 LEU A N 1
ATOM 2133 C CA . LEU A 1 276 ? -30.672 14.93 0.226 1 50.53 276 LEU A CA 1
ATOM 2134 C C . LEU A 1 276 ? -29.281 15.508 0.022 1 50.53 276 LEU A C 1
ATOM 2136 O O . LEU A 1 276 ? -29.141 16.656 -0.393 1 50.53 276 LEU A O 1
ATOM 2140 N N . LEU A 1 277 ? -28.281 15.047 0.609 1 54.5 277 LEU A N 1
ATOM 2141 C CA . LEU A 1 277 ? -26.875 15.406 0.493 1 54.5 277 LEU A CA 1
ATOM 2142 C C . LEU A 1 277 ? -26.484 15.648 -0.964 1 54.5 277 LEU A C 1
ATOM 2144 O O . LEU A 1 277 ? -26.984 14.969 -1.86 1 54.5 277 LEU A O 1
ATOM 2148 N N . PRO A 1 278 ? -25.844 16.906 -1.209 1 57.66 278 PRO A N 1
ATOM 2149 C CA . PRO A 1 278 ? -25.344 17.188 -2.561 1 57.66 278 PRO A CA 1
ATOM 2150 C C . PRO A 1 278 ? -24.625 15.984 -3.18 1 57.66 278 PRO A C 1
ATOM 2152 O O . PRO A 1 278 ? -23.938 15.242 -2.475 1 57.66 278 PRO A O 1
ATOM 2155 N N . LYS A 1 279 ? -25.094 15.672 -4.348 1 73.94 279 LYS A N 1
ATOM 2156 C CA . LYS A 1 279 ? -24.469 14.609 -5.137 1 73.94 279 LYS A CA 1
ATOM 2157 C C . LYS A 1 279 ? -23.234 15.125 -5.871 1 73.94 279 LYS A C 1
ATOM 2159 O O . LYS A 1 279 ? -23.281 16.188 -6.496 1 73.94 279 LYS A O 1
ATOM 2164 N N . TYR A 1 280 ? -22.094 14.641 -5.535 1 86.38 280 TYR A N 1
ATOM 2165 C CA . TYR A 1 280 ? -20.844 14.992 -6.203 1 86.38 280 TYR A CA 1
ATOM 2166 C C . TYR A 1 280 ? -20.547 14.039 -7.355 1 86.38 280 TYR A C 1
ATOM 2168 O O . TYR A 1 280 ? -20.891 12.859 -7.289 1 86.38 280 TYR A O 1
ATOM 2176 N N . LEU A 1 281 ? -20.062 14.586 -8.445 1 90.62 281 LEU A N 1
ATOM 2177 C CA . LEU A 1 281 ? -19.531 13.828 -9.578 1 90.62 281 LEU A CA 1
ATOM 2178 C C . LEU A 1 281 ? -18.078 14.195 -9.852 1 90.62 281 LEU A C 1
ATOM 2180 O O . LEU A 1 281 ? -17.625 15.281 -9.477 1 90.62 281 LEU A O 1
ATOM 2184 N N . GLY A 1 282 ? -17.359 13.266 -10.406 1 92.69 282 GLY A N 1
ATOM 2185 C CA . GLY A 1 282 ? -16.016 13.586 -10.844 1 92.69 282 GLY A CA 1
ATOM 2186 C C . GLY A 1 282 ? -15.984 14.414 -12.117 1 92.69 282 GLY A C 1
ATOM 2187 O O . GLY A 1 282 ? -16.797 14.195 -13.023 1 92.69 282 GLY A O 1
ATOM 2188 N N . ARG A 1 283 ? -15.164 15.344 -12.195 1 92.06 283 ARG A N 1
ATOM 2189 C CA . ARG A 1 283 ? -15.008 16.156 -13.398 1 92.06 283 ARG A CA 1
ATOM 2190 C C . ARG A 1 283 ? -13.969 15.555 -14.336 1 92.06 283 ARG A C 1
ATOM 2192 O O . ARG A 1 283 ? -12.93 15.062 -13.891 1 92.06 283 ARG A O 1
ATOM 2199 N N . LEU A 1 284 ? -14.281 15.625 -15.641 1 91.19 284 LEU A N 1
ATOM 2200 C CA . LEU A 1 284 ? -13.391 15.055 -16.656 1 91.19 284 LEU A CA 1
ATOM 2201 C C . LEU A 1 284 ? -12.375 16.094 -17.125 1 91.19 284 LEU A C 1
ATOM 2203 O O . LEU A 1 284 ? -12.414 16.516 -18.281 1 91.19 284 LEU A O 1
ATOM 2207 N N . CYS A 1 285 ? -11.422 16.359 -16.25 1 85.75 285 CYS A N 1
ATOM 2208 C CA . CYS A 1 285 ? -10.352 17.281 -16.625 1 85.75 285 CYS A CA 1
ATOM 2209 C C . CYS A 1 285 ? -9.094 17 -15.82 1 85.75 285 CYS A C 1
ATOM 2211 O O . CYS A 1 285 ? -9.156 16.406 -14.742 1 85.75 285 CYS A O 1
ATOM 2213 N N . LYS A 1 286 ? -8.047 17.391 -16.406 1 79.75 286 LYS A N 1
ATOM 2214 C CA . LYS A 1 286 ? -6.781 17.266 -15.695 1 79.75 286 LYS A CA 1
ATOM 2215 C C . LYS A 1 286 ? -6.664 18.328 -14.602 1 79.75 286 LYS A C 1
ATOM 2217 O O . LYS A 1 286 ? -7.227 19.422 -14.727 1 79.75 286 LYS A O 1
ATOM 2222 N N . GLU A 1 287 ? -5.961 17.891 -13.578 1 79.12 287 GLU A N 1
ATOM 2223 C CA . GLU A 1 287 ? -5.676 18.891 -12.547 1 79.12 287 GLU A CA 1
ATOM 2224 C C . GLU A 1 287 ? -4.93 20.094 -13.141 1 79.12 287 GLU A C 1
ATOM 2226 O O . GLU A 1 287 ? -4.062 19.922 -14 1 79.12 287 GLU A O 1
ATOM 2231 N N . PRO A 1 288 ? -5.344 21.203 -12.703 1 77.81 288 PRO A N 1
ATOM 2232 C CA . PRO A 1 288 ? -4.684 22.406 -13.242 1 77.81 288 PRO A CA 1
ATOM 2233 C C . PRO A 1 288 ? -3.191 22.438 -12.93 1 77.81 288 PRO A C 1
ATOM 2235 O O . PRO A 1 288 ? -2.773 22.047 -11.836 1 77.81 288 PRO A O 1
ATOM 2238 N N . VAL A 1 289 ? -2.473 22.859 -13.93 1 81.69 289 VAL A N 1
ATOM 2239 C CA . VAL A 1 289 ? -1.043 23.047 -13.719 1 81.69 289 VAL A CA 1
ATOM 2240 C C . VAL A 1 289 ? -0.814 24.281 -12.844 1 81.69 289 VAL A C 1
ATOM 2242 O O . VAL A 1 289 ? -1.472 25.312 -13.023 1 81.69 289 VAL A O 1
ATOM 2245 N N . PHE A 1 290 ? -0.144 24.156 -11.805 1 88.12 290 PHE A N 1
ATOM 2246 C CA . PHE A 1 290 ? 0.185 25.234 -10.891 1 88.12 290 PHE A CA 1
ATOM 2247 C C . PHE A 1 290 ? 1.693 25.453 -10.82 1 88.12 290 PHE A C 1
ATOM 2249 O O . PHE A 1 290 ? 2.459 24.484 -10.805 1 88.12 290 PHE A O 1
ATOM 2256 N N . ASP A 1 291 ? 2.076 26.703 -10.922 1 81.38 291 ASP A N 1
ATOM 2257 C CA . ASP A 1 291 ? 3.492 27.047 -10.859 1 81.38 291 ASP A CA 1
ATOM 2258 C C . ASP A 1 291 ? 3.982 27.125 -9.422 1 81.38 291 ASP A C 1
ATOM 2260 O O . ASP A 1 291 ? 3.791 28.141 -8.742 1 81.38 291 ASP A O 1
ATOM 2264 N N . TRP A 1 292 ? 4.57 26.141 -9.016 1 80.38 292 TRP A N 1
ATOM 2265 C CA . TRP A 1 292 ? 5.129 26.109 -7.668 1 80.38 292 TRP A CA 1
ATOM 2266 C C . TRP A 1 292 ? 6.512 26.75 -7.637 1 80.38 292 TRP A C 1
ATOM 2268 O O . TRP A 1 292 ? 7.258 26.594 -6.668 1 80.38 292 TRP A O 1
ATOM 2278 N N . SER A 1 293 ? 6.57 27.547 -8.781 1 65 293 SER A N 1
ATOM 2279 C CA . SER A 1 293 ? 7.859 28.219 -8.844 1 65 293 SER A CA 1
ATOM 2280 C C . SER A 1 293 ? 8.062 29.141 -7.641 1 65 293 SER A C 1
ATOM 2282 O O . SER A 1 293 ? 7.105 29.75 -7.156 1 65 293 SER A O 1
ATOM 2284 N N . ASP A 1 294 ? 8.852 28.828 -6.645 1 65.38 294 ASP A N 1
ATOM 2285 C CA . ASP A 1 294 ? 9.219 29.688 -5.531 1 65.38 294 ASP A CA 1
ATOM 2286 C C . ASP A 1 294 ? 8.719 29.125 -4.203 1 65.38 294 ASP A C 1
ATOM 2288 O O . ASP A 1 294 ? 8.781 29.797 -3.172 1 65.38 294 ASP A O 1
ATOM 2292 N N . ASP A 1 295 ? 8.086 28.062 -4.383 1 77.44 295 ASP A N 1
ATOM 2293 C CA . ASP A 1 295 ? 7.688 27.453 -3.119 1 77.44 295 ASP A CA 1
ATOM 2294 C C . ASP A 1 295 ? 8.875 26.797 -2.43 1 77.44 295 ASP A C 1
ATOM 2296 O O . ASP A 1 295 ? 9.625 26.031 -3.055 1 77.44 295 ASP A O 1
ATOM 2300 N N . VAL A 1 296 ? 9.188 27.266 -1.198 1 70.94 296 VAL A N 1
ATOM 2301 C CA . VAL A 1 296 ? 10.18 26.625 -0.344 1 70.94 296 VAL A CA 1
ATOM 2302 C C . VAL A 1 296 ? 9.523 26.188 0.965 1 70.94 296 VAL A C 1
ATOM 2304 O O . VAL A 1 296 ? 9.273 27.016 1.847 1 70.94 296 VAL A O 1
ATOM 2307 N N . PRO A 1 297 ? 9.344 24.922 1.04 1 82.12 297 PRO A N 1
ATOM 2308 C CA . PRO A 1 297 ? 8.805 24.484 2.328 1 82.12 297 PRO A CA 1
ATOM 2309 C C . PRO A 1 297 ? 9.695 24.875 3.506 1 82.12 297 PRO A C 1
ATOM 2311 O O . PRO A 1 297 ? 10.922 24.719 3.441 1 82.12 297 PRO A O 1
ATOM 2314 N N . PRO A 1 298 ? 9.117 25.422 4.52 1 84.44 298 PRO A N 1
ATOM 2315 C CA . PRO A 1 298 ? 9.922 25.875 5.656 1 84.44 298 PRO A CA 1
ATOM 2316 C C . PRO A 1 298 ? 10.641 24.719 6.359 1 84.44 298 PRO A C 1
ATOM 2318 O O . PRO A 1 298 ? 11.781 24.891 6.805 1 84.44 298 PRO A O 1
ATOM 2321 N N . ASN A 1 299 ? 10.023 23.484 6.402 1 86.12 299 ASN A N 1
ATOM 2322 C CA . ASN A 1 299 ? 10.609 22.328 7.07 1 86.12 299 ASN A CA 1
ATOM 2323 C C . ASN A 1 299 ? 11.141 22.688 8.453 1 86.12 299 ASN A C 1
ATOM 2325 O O . ASN A 1 299 ? 12.297 22.422 8.766 1 86.12 299 ASN A O 1
ATOM 2329 N N . LEU A 1 300 ? 10.328 23.266 9.32 1 90.44 300 LEU A N 1
ATOM 2330 C CA . LEU A 1 300 ? 10.695 23.672 10.672 1 90.44 300 LEU A CA 1
ATOM 2331 C C . LEU A 1 300 ? 10.781 22.469 11.594 1 90.44 300 LEU A C 1
ATOM 2333 O O . LEU A 1 300 ? 10.016 21.516 11.445 1 90.44 300 LEU A O 1
ATOM 2337 N N . GLU A 1 301 ? 11.781 22.578 12.492 1 91.5 301 GLU A N 1
ATOM 2338 C CA . GLU A 1 301 ? 11.797 21.562 13.539 1 91.5 301 GLU A CA 1
ATOM 2339 C C . GLU A 1 301 ? 10.539 21.625 14.398 1 91.5 301 GLU A C 1
ATOM 2341 O O . GLU A 1 301 ? 10 22.719 14.641 1 91.5 301 GLU A O 1
ATOM 2346 N N . MET A 1 302 ? 10.125 20.578 14.922 1 95.25 302 MET A N 1
ATOM 2347 C CA . MET A 1 302 ? 8.867 20.469 15.648 1 95.25 302 MET A CA 1
ATOM 2348 C C . MET A 1 302 ? 8.867 21.406 16.859 1 95.25 302 MET A C 1
ATOM 2350 O O . MET A 1 302 ? 7.867 22.062 17.156 1 95.25 302 MET A O 1
ATOM 2354 N N . GLU A 1 303 ? 9.969 21.484 17.594 1 95.12 303 GLU A N 1
ATOM 2355 C CA . GLU A 1 303 ? 10.031 22.234 18.844 1 95.12 303 GLU A CA 1
ATOM 2356 C C . GLU A 1 303 ? 9.977 23.734 18.562 1 95.12 303 GLU A C 1
ATOM 2358 O O . GLU A 1 303 ? 9.734 24.531 19.484 1 95.12 303 GLU A O 1
ATOM 2363 N N . LYS A 1 304 ? 10.148 24.141 17.328 1 95.06 304 LYS A N 1
ATOM 2364 C CA . LYS A 1 304 ? 10.164 25.562 16.984 1 95.06 304 LYS A CA 1
ATOM 2365 C C . LYS A 1 304 ? 8.773 26.047 16.594 1 95.06 304 LYS A C 1
ATOM 2367 O O . LYS A 1 304 ? 8.539 27.25 16.484 1 95.06 304 LYS A O 1
ATOM 2372 N N . LEU A 1 305 ? 7.855 25.172 16.516 1 97.56 305 LEU A N 1
ATOM 2373 C CA . LEU A 1 305 ? 6.543 25.516 15.977 1 97.56 305 LEU A CA 1
ATOM 2374 C C . LEU A 1 305 ? 5.73 26.312 16.984 1 97.56 305 LEU A C 1
ATOM 2376 O O . LEU A 1 305 ? 5.793 26.062 18.188 1 97.56 305 LEU A O 1
ATOM 2380 N N . VAL A 1 306 ? 5.09 27.297 16.578 1 98.44 306 VAL A N 1
ATOM 2381 C CA . VAL A 1 306 ? 3.986 28.016 17.203 1 98.44 306 VAL A CA 1
ATOM 2382 C C . VAL A 1 306 ? 2.762 27.984 16.297 1 98.44 306 VAL A C 1
ATOM 2384 O O . VAL A 1 306 ? 2.734 28.672 15.266 1 98.44 306 VAL A O 1
ATOM 2387 N N . VAL A 1 307 ? 1.753 27.25 16.672 1 98.69 307 VAL A N 1
ATOM 2388 C CA . VAL A 1 307 ? 0.688 26.859 15.75 1 98.69 307 VAL A CA 1
ATOM 2389 C C . VAL A 1 307 ? -0.552 27.719 16.016 1 98.69 307 VAL A C 1
ATOM 2391 O O . VAL A 1 307 ? -0.902 27.984 17.172 1 98.69 307 VAL A O 1
ATOM 2394 N N . TYR A 1 308 ? -1.165 28.234 14.984 1 98.69 308 TYR A N 1
ATOM 2395 C CA . TYR A 1 308 ? -2.443 28.938 15.031 1 98.69 308 TYR A CA 1
ATOM 2396 C C . TYR A 1 308 ? -3.531 28.125 14.336 1 98.69 308 TYR A C 1
ATOM 2398 O O . TYR A 1 308 ? -3.479 27.922 13.117 1 98.69 308 TYR A O 1
ATOM 2406 N N . ARG A 1 309 ? -4.461 27.594 15.086 1 98.38 309 ARG A N 1
ATOM 2407 C CA . ARG A 1 309 ? -5.586 26.859 14.516 1 98.38 309 ARG A CA 1
ATOM 2408 C C . ARG A 1 309 ? -6.621 27.812 13.938 1 98.38 309 ARG A C 1
ATOM 2410 O O . ARG A 1 309 ? -7.086 28.734 14.617 1 98.38 309 ARG A O 1
ATOM 2417 N N . VAL A 1 310 ? -7.066 27.516 12.664 1 98.19 310 VAL A N 1
ATOM 2418 C CA . VAL A 1 310 ? -7.887 28.531 11.992 1 98.19 310 VAL A CA 1
ATOM 2419 C C . VAL A 1 310 ? -8.922 27.844 11.109 1 98.19 310 VAL A C 1
ATOM 2421 O O . VAL A 1 310 ? -8.68 26.766 10.578 1 98.19 310 VAL A O 1
ATOM 2424 N N . ASN A 1 311 ? -10.125 28.375 11.094 1 97.19 311 ASN A N 1
ATOM 2425 C CA . ASN A 1 311 ? -11.156 28.016 10.117 1 97.19 311 ASN A CA 1
ATOM 2426 C C . ASN A 1 311 ? -11.109 28.922 8.891 1 97.19 311 ASN A C 1
ATOM 2428 O O . ASN A 1 311 ? -11.273 30.141 9 1 97.19 311 ASN A O 1
ATOM 2432 N N . VAL A 1 312 ? -10.992 28.328 7.75 1 97.38 312 VAL A N 1
ATOM 2433 C CA . VAL A 1 312 ? -10.75 29.078 6.52 1 97.38 312 VAL A CA 1
ATOM 2434 C C . VAL A 1 312 ? -11.906 30.047 6.27 1 97.38 312 VAL A C 1
ATOM 2436 O O . VAL A 1 312 ? -11.688 31.234 6.008 1 97.38 312 VAL A O 1
ATOM 2439 N N . MET A 1 313 ? -13.125 29.641 6.395 1 96 313 MET A N 1
ATOM 2440 C CA . MET A 1 313 ? -14.297 30.453 6.074 1 96 313 MET A CA 1
ATOM 2441 C C . MET A 1 313 ? -14.531 31.516 7.148 1 96 313 MET A C 1
ATOM 2443 O O . MET A 1 313 ? -14.648 32.688 6.84 1 96 313 MET A O 1
ATOM 2447 N N . ARG A 1 314 ? -14.523 31.156 8.344 1 96.12 314 ARG A N 1
ATOM 2448 C CA . ARG A 1 314 ? -14.914 32.031 9.445 1 96.12 314 ARG A CA 1
ATOM 2449 C C . ARG A 1 314 ? -13.859 33.094 9.688 1 96.12 314 ARG A C 1
ATOM 2451 O O . ARG A 1 314 ? -14.164 34.156 10.242 1 96.12 314 ARG A O 1
ATOM 2458 N N . PHE A 1 315 ? -12.648 32.906 9.258 1 97.69 315 PHE A N 1
ATOM 2459 C CA . PHE A 1 315 ? -11.547 33.812 9.531 1 97.69 315 PHE A CA 1
ATOM 2460 C C . PHE A 1 315 ? -11.758 35.156 8.812 1 97.69 315 PHE A C 1
ATOM 2462 O O . PHE A 1 315 ? -11.359 36.188 9.32 1 97.69 315 PHE A O 1
ATOM 2469 N N . THR A 1 316 ? -12.445 35.125 7.594 1 97.06 316 THR A N 1
ATOM 2470 C CA . THR A 1 316 ? -12.5 36.344 6.832 1 97.06 316 THR A CA 1
ATOM 2471 C C . THR A 1 316 ? -13.898 36.594 6.285 1 97.06 316 THR A C 1
ATOM 2473 O O . THR A 1 316 ? -14.141 37.594 5.598 1 97.06 316 THR A O 1
ATOM 2476 N N . LYS A 1 317 ? -14.828 35.75 6.578 1 95.75 317 LYS A N 1
ATOM 2477 C CA . LYS A 1 317 ? -16.156 35.875 5.977 1 95.75 317 LYS A CA 1
ATOM 2478 C C . LYS A 1 317 ? -16.891 37.094 6.508 1 95.75 317 LYS A C 1
ATOM 2480 O O . LYS A 1 317 ? -17.734 37.656 5.812 1 95.75 317 LYS A O 1
ATOM 2485 N N . ASP A 1 318 ? -16.578 37.469 7.758 1 95.88 318 ASP A N 1
ATOM 2486 C CA . ASP A 1 318 ? -17.25 38.594 8.359 1 95.88 318 ASP A CA 1
ATOM 2487 C C . ASP A 1 318 ? -16.891 39.906 7.637 1 95.88 318 ASP A C 1
ATOM 2489 O O . ASP A 1 318 ? -15.727 40.094 7.254 1 95.88 318 ASP A O 1
ATOM 2493 N N . ASN A 1 319 ? -17.781 40.781 7.586 1 95 319 ASN A N 1
ATOM 2494 C CA . ASN A 1 319 ? -17.578 42.031 6.875 1 95 319 ASN A CA 1
ATOM 2495 C C . ASN A 1 319 ? -16.484 42.875 7.531 1 95 319 ASN A C 1
ATOM 2497 O O . ASN A 1 319 ? -15.844 43.719 6.867 1 95 319 ASN A O 1
ATOM 2501 N N . SER A 1 320 ? -16.266 42.656 8.727 1 95.56 320 SER A N 1
ATOM 2502 C CA . SER A 1 320 ? -15.266 43.438 9.461 1 95.56 320 SER A CA 1
ATOM 2503 C C . SER A 1 320 ? -13.867 43.125 8.945 1 95.56 320 SER A C 1
ATOM 2505 O O . SER A 1 320 ? -12.922 43.875 9.227 1 95.56 320 SER A O 1
ATOM 2507 N N . SER A 1 321 ? -13.672 42.125 8.172 1 95.56 321 SER A N 1
ATOM 2508 C CA . SER A 1 321 ? -12.367 41.781 7.609 1 95.56 321 SER A CA 1
ATOM 2509 C C . SER A 1 321 ? -11.984 42.75 6.5 1 95.56 321 SER A C 1
ATOM 2511 O O . SER A 1 321 ? -10.805 42.875 6.148 1 95.56 321 SER A O 1
ATOM 2513 N N . GLN A 1 322 ? -12.977 43.406 5.863 1 95.06 322 GLN A N 1
ATOM 2514 C CA . GLN A 1 322 ? -12.781 44.375 4.797 1 95.06 322 GLN A CA 1
ATOM 2515 C C . GLN A 1 322 ? -12.148 43.75 3.568 1 95.06 322 GLN A C 1
ATOM 2517 O O . GLN A 1 322 ? -11.336 44.375 2.885 1 95.06 322 GLN A O 1
ATOM 2522 N N . ILE A 1 323 ? -12.367 42.5 3.453 1 94.38 323 ILE A N 1
ATOM 2523 C CA . ILE A 1 323 ? -11.922 41.75 2.277 1 94.38 323 ILE A CA 1
ATOM 2524 C C . ILE A 1 323 ? -13.055 41.688 1.258 1 94.38 323 ILE A C 1
ATOM 2526 O O . ILE A 1 323 ? -14.234 41.688 1.628 1 94.38 323 ILE A O 1
ATOM 2530 N N . SER A 1 324 ? -12.68 41.688 -0.015 1 93.31 324 SER A N 1
ATOM 2531 C CA . SER A 1 324 ? -13.68 41.625 -1.082 1 93.31 324 SER A CA 1
ATOM 2532 C C . SER A 1 324 ? -14.539 40.375 -0.959 1 93.31 324 SER A C 1
ATOM 2534 O O . SER A 1 324 ? -14.078 39.344 -0.456 1 93.31 324 SER A O 1
ATOM 2536 N N . SER A 1 325 ? -15.75 40.5 -1.443 1 89.5 325 SER A N 1
ATOM 2537 C CA . SER A 1 325 ? -16.734 39.438 -1.302 1 89.5 325 SER A CA 1
ATOM 2538 C C . SER A 1 325 ? -16.266 38.156 -2.002 1 89.5 325 SER A C 1
ATOM 2540 O O . SER A 1 325 ? -16.578 37.062 -1.567 1 89.5 325 SER A O 1
ATOM 2542 N N . ASP A 1 326 ? -15.492 38.312 -2.959 1 89.12 326 ASP A N 1
ATOM 2543 C CA . ASP A 1 326 ? -15.039 37.156 -3.723 1 89.12 326 ASP A CA 1
ATOM 2544 C C . ASP A 1 326 ? -13.938 36.406 -2.982 1 89.12 326 ASP A C 1
ATOM 2546 O O . ASP A 1 326 ? -13.758 35.219 -3.174 1 89.12 326 ASP A O 1
ATOM 2550 N N . ALA A 1 327 ? -13.273 37.094 -2.188 1 93.88 327 ALA A N 1
ATOM 2551 C CA . ALA A 1 327 ? -12.141 36.5 -1.474 1 93.88 327 ALA A CA 1
ATOM 2552 C C . ALA A 1 327 ? -12.523 36.156 -0.037 1 93.88 327 ALA A C 1
ATOM 2554 O O . ALA A 1 327 ? -11.93 35.25 0.569 1 93.88 327 ALA A O 1
ATOM 2555 N N . ALA A 1 328 ? -13.562 36.812 0.48 1 95.31 328 ALA A N 1
ATOM 2556 C CA . ALA A 1 328 ? -13.953 36.625 1.872 1 95.31 328 ALA A CA 1
ATOM 2557 C C . ALA A 1 328 ? -14.398 35.188 2.113 1 95.31 328 ALA A C 1
ATOM 2559 O O . ALA A 1 328 ? -15.18 34.625 1.332 1 95.31 328 ALA A O 1
ATOM 2560 N N . GLY A 1 329 ? -13.844 34.594 3.125 1 95.75 329 GLY A N 1
ATOM 2561 C CA . GLY A 1 329 ? -14.219 33.25 3.508 1 95.75 329 GLY A CA 1
ATOM 2562 C C . GLY A 1 329 ? -13.516 32.188 2.691 1 95.75 329 GLY A C 1
ATOM 2563 O O . GLY A 1 329 ? -13.852 31 2.787 1 95.75 329 GLY A O 1
ATOM 2564 N N . THR A 1 330 ? -12.609 32.531 1.824 1 96.56 330 THR A N 1
ATOM 2565 C CA . THR A 1 330 ? -11.906 31.578 0.961 1 96.56 330 THR A CA 1
ATOM 2566 C C . THR A 1 330 ? -10.414 31.562 1.291 1 96.56 330 THR A C 1
ATOM 2568 O O . THR A 1 330 ? -9.969 32.25 2.219 1 96.56 330 THR A O 1
ATOM 2571 N N . PHE A 1 331 ? -9.68 30.703 0.574 1 97.88 331 PHE A N 1
ATOM 2572 C CA . PHE A 1 331 ? -8.234 30.609 0.762 1 97.88 331 PHE A CA 1
ATOM 2573 C C . PHE A 1 331 ? -7.566 31.953 0.449 1 97.88 331 PHE A C 1
ATOM 2575 O O . PHE A 1 331 ? -6.586 32.312 1.098 1 97.88 331 PHE A O 1
ATOM 2582 N N . ALA A 1 332 ? -8.125 32.688 -0.498 1 96.19 332 ALA A N 1
ATOM 2583 C CA . ALA A 1 332 ? -7.582 34 -0.869 1 96.19 332 ALA A CA 1
ATOM 2584 C C . ALA A 1 332 ? -7.691 34.969 0.289 1 96.19 332 ALA A C 1
ATOM 2586 O O . ALA A 1 332 ? -6.824 35.844 0.462 1 96.19 332 ALA A O 1
ATOM 2587 N N . GLY A 1 333 ? -8.789 34.875 0.993 1 96.56 333 GLY A N 1
ATOM 2588 C CA . GLY A 1 333 ? -8.953 35.719 2.158 1 96.56 333 GLY A CA 1
ATOM 2589 C C . GLY A 1 333 ? -7.887 35.5 3.215 1 96.56 333 GLY A C 1
ATOM 2590 O O . GLY A 1 333 ? -7.441 36.469 3.861 1 96.56 333 GLY A O 1
ATOM 2591 N N . LEU A 1 334 ? -7.465 34.312 3.443 1 96.5 3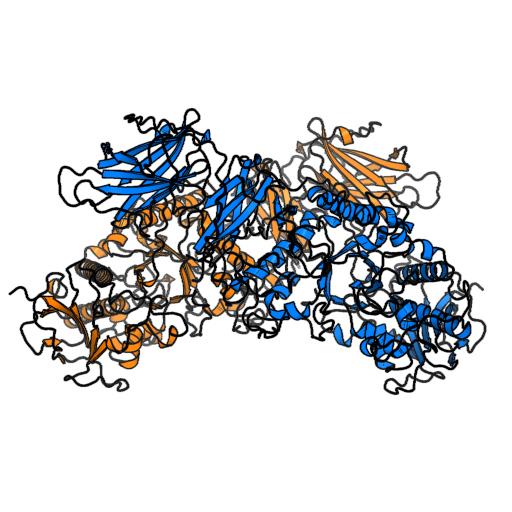34 LEU A N 1
ATOM 2592 C CA . LEU A 1 334 ? -6.414 34 4.406 1 96.5 334 LEU A CA 1
ATOM 2593 C C . LEU A 1 334 ? -5.094 34.656 4 1 96.5 334 LEU A C 1
ATOM 2595 O O . LEU A 1 334 ? -4.348 35.125 4.852 1 96.5 334 LEU A O 1
ATOM 2599 N N . ILE A 1 335 ? -4.809 34.656 2.693 1 96 335 ILE A N 1
ATOM 2600 C CA . ILE A 1 335 ? -3.588 35.281 2.172 1 96 335 ILE A CA 1
ATOM 2601 C C . ILE A 1 335 ? -3.574 36.75 2.498 1 96 335 ILE A C 1
ATOM 2603 O O . ILE A 1 335 ? -2.543 37.312 2.893 1 96 335 ILE A O 1
ATOM 2607 N N . GLU A 1 336 ? -4.707 37.344 2.365 1 96 336 GLU A N 1
ATOM 2608 C CA . GLU A 1 336 ? -4.812 38.781 2.572 1 96 336 GLU A CA 1
ATOM 2609 C C . GLU A 1 336 ? -4.574 39.125 4.035 1 96 336 GLU A C 1
ATOM 2611 O O . GLU A 1 336 ? -4.203 40.281 4.344 1 96 336 GLU A O 1
ATOM 2616 N N . LYS A 1 337 ? -4.773 38.188 4.887 1 96.94 337 LYS A N 1
ATOM 2617 C CA . LYS A 1 337 ? -4.594 38.469 6.309 1 96.94 337 LYS A CA 1
ATOM 2618 C C . LYS A 1 337 ? -3.303 37.844 6.832 1 96.94 337 LYS A C 1
ATOM 2620 O O . LYS A 1 337 ? -3.17 37.594 8.031 1 96.94 337 LYS A O 1
ATOM 2625 N N . LEU A 1 338 ? -2.385 37.656 6.004 1 96 338 LEU A N 1
ATOM 2626 C CA . LEU A 1 338 ? -1.1 37.031 6.336 1 96 338 LEU A CA 1
ATOM 2627 C C . LEU A 1 338 ? -0.393 37.844 7.43 1 96 338 LEU A C 1
ATOM 2629 O O . LEU A 1 338 ? 0.297 37.25 8.273 1 96 338 LEU A O 1
ATOM 2633 N N . SER A 1 339 ? -0.516 39.094 7.426 1 95.75 339 SER A N 1
ATOM 2634 C CA . SER A 1 339 ? 0.147 39.969 8.391 1 95.75 339 SER A CA 1
ATOM 2635 C C . SER A 1 339 ? -0.294 39.625 9.812 1 95.75 339 SER A C 1
ATOM 2637 O O . SER A 1 339 ? 0.475 39.812 10.766 1 95.75 339 SER A O 1
ATOM 2639 N N . HIS A 1 340 ? -1.549 39.188 9.938 1 97.19 340 HIS A N 1
ATOM 2640 C CA . HIS A 1 340 ? -2.047 38.844 11.266 1 97.19 340 HIS A CA 1
ATOM 2641 C C . HIS A 1 340 ? -1.23 37.719 11.883 1 97.19 340 HIS A C 1
ATOM 2643 O O . HIS A 1 340 ? -0.869 37.781 13.062 1 97.19 340 HIS A O 1
ATOM 2649 N N . PHE A 1 341 ? -0.953 36.719 11.109 1 97.56 341 PHE A N 1
ATOM 2650 C CA . PHE A 1 341 ? -0.157 35.594 11.578 1 97.56 341 PHE A CA 1
ATOM 2651 C C . PHE A 1 341 ? 1.255 36.062 11.938 1 97.56 341 PHE A C 1
ATOM 2653 O O . PHE A 1 341 ? 1.789 35.656 12.977 1 97.56 341 PHE A O 1
ATOM 2660 N N . LYS A 1 342 ? 1.817 36.844 11.141 1 94.75 342 LYS A N 1
ATOM 2661 C CA . LYS A 1 342 ? 3.164 37.344 11.383 1 94.75 342 LYS A CA 1
ATOM 2662 C C . LYS A 1 342 ? 3.211 38.188 12.656 1 94.75 342 LYS A C 1
ATOM 2664 O O . LYS A 1 342 ? 4.145 38.094 13.453 1 94.75 342 LYS A O 1
ATOM 2669 N N . ASN A 1 343 ? 2.176 38.969 12.766 1 96 343 ASN A N 1
ATOM 2670 C CA . ASN A 1 343 ? 2.104 39.844 13.938 1 96 343 ASN A CA 1
ATOM 2671 C C . ASN A 1 343 ? 1.995 39.031 15.227 1 96 343 ASN A C 1
ATOM 2673 O O . ASN A 1 343 ? 2.559 39.406 16.25 1 96 343 ASN A O 1
ATOM 2677 N N . LEU A 1 344 ? 1.259 37.969 15.188 1 97.31 344 LEU A N 1
ATOM 2678 C CA . LEU A 1 344 ? 1.122 37.125 16.359 1 97.31 344 LEU A CA 1
ATOM 2679 C C . LEU A 1 344 ? 2.398 36.312 16.594 1 97.31 344 LEU A C 1
ATOM 2681 O O . LEU A 1 344 ? 2.605 35.781 17.688 1 97.31 344 LEU A O 1
ATOM 2685 N N . GLY A 1 345 ? 3.232 36.219 15.594 1 96.31 345 GLY A N 1
ATOM 2686 C CA . GLY A 1 345 ? 4.473 35.469 15.695 1 96.31 345 GLY A CA 1
ATOM 2687 C C . GLY A 1 345 ? 4.289 33.969 15.5 1 96.31 345 GLY A C 1
ATOM 2688 O O . GLY A 1 345 ? 5.094 33.188 15.984 1 96.31 345 GLY A O 1
ATOM 2689 N N . VAL A 1 346 ? 3.26 33.562 14.828 1 97.31 346 VAL A N 1
ATOM 2690 C CA . VAL A 1 346 ? 3.031 32.156 14.586 1 97.31 346 VAL A CA 1
ATOM 2691 C C . VAL A 1 346 ? 3.729 31.734 13.297 1 97.31 346 VAL A C 1
ATOM 2693 O O . VAL A 1 346 ? 3.848 32.531 12.359 1 97.31 346 VAL A O 1
ATOM 2696 N N . ASN A 1 347 ? 4.262 30.5 13.234 1 97.12 347 ASN A N 1
ATOM 2697 C CA . ASN A 1 347 ? 4.984 30.047 12.055 1 97.12 347 ASN A CA 1
ATOM 2698 C C . ASN A 1 347 ? 4.375 28.766 11.492 1 97.12 347 ASN A C 1
ATOM 2700 O O . ASN A 1 347 ? 5.004 28.062 10.695 1 97.12 347 ASN A O 1
ATOM 2704 N N . ALA A 1 348 ? 3.215 28.453 11.938 1 98.38 348 ALA A N 1
ATOM 2705 C CA . ALA A 1 348 ? 2.414 27.375 11.375 1 98.38 348 ALA A CA 1
ATOM 2706 C C . ALA A 1 348 ? 0.922 27.656 11.539 1 98.38 348 ALA A C 1
ATOM 2708 O O . ALA A 1 348 ? 0.494 28.172 12.578 1 98.38 348 ALA A O 1
ATOM 2709 N N . VAL A 1 349 ? 0.185 27.312 10.555 1 98.69 349 VAL A N 1
ATOM 2710 C CA . VAL A 1 349 ? -1.27 27.359 10.664 1 98.69 349 VAL A CA 1
ATOM 2711 C C . VAL A 1 349 ? -1.848 25.953 10.594 1 98.69 349 VAL A C 1
ATOM 2713 O O . VAL A 1 349 ? -1.365 25.109 9.828 1 98.69 349 VAL A O 1
ATOM 2716 N N . LEU A 1 350 ? -2.719 25.625 11.477 1 98.75 350 LEU A N 1
ATOM 2717 C CA . LEU A 1 350 ? -3.488 24.391 11.453 1 98.75 350 LEU A CA 1
ATOM 2718 C C . LEU A 1 350 ? -4.906 24.641 10.945 1 98.75 350 LEU A C 1
ATOM 2720 O O . LEU A 1 350 ? -5.754 25.156 11.688 1 98.75 350 LEU A O 1
ATOM 2724 N N . LEU A 1 351 ? -5.113 24.281 9.664 1 98.69 351 LEU A N 1
ATOM 2725 C CA . LEU A 1 351 ? -6.438 24.453 9.078 1 98.69 351 LEU A CA 1
ATOM 2726 C C . LEU A 1 351 ? -7.41 23.406 9.609 1 98.69 351 LEU A C 1
ATOM 2728 O O . LEU A 1 351 ? -7.066 22.219 9.711 1 98.69 351 LEU A O 1
ATOM 2732 N N . GLU A 1 352 ? -8.586 23.891 10 1 97.81 352 GLU A N 1
ATOM 2733 C CA . GLU A 1 352 ? -9.633 22.891 10.148 1 97.81 352 GLU A CA 1
ATOM 2734 C C . GLU A 1 352 ? -9.82 22.094 8.859 1 97.81 352 GLU A C 1
ATOM 2736 O O . GLU A 1 352 ? -9.305 22.469 7.805 1 97.81 352 GLU A O 1
ATOM 2741 N N . SER A 1 353 ? -10.484 20.969 8.969 1 97.25 353 SER A N 1
ATOM 2742 C CA . SER A 1 353 ? -10.609 20.125 7.785 1 97.25 353 SER A CA 1
ATOM 2743 C C . SER A 1 353 ? -11.172 20.906 6.602 1 97.25 353 SER A C 1
ATOM 2745 O O . SER A 1 353 ? -12.125 21.656 6.75 1 97.25 353 SER A O 1
ATOM 2747 N N . ILE A 1 354 ? -10.555 20.734 5.461 1 97.88 354 ILE A N 1
ATOM 2748 C CA . ILE A 1 354 ? -11.008 21.453 4.27 1 97.88 354 ILE A CA 1
ATOM 2749 C C . ILE A 1 354 ? -11.516 20.438 3.234 1 97.88 354 ILE A C 1
ATOM 2751 O O . ILE A 1 354 ? -11.703 20.797 2.066 1 97.88 354 ILE A O 1
ATOM 2755 N N . PHE A 1 355 ? -11.688 19.156 3.689 1 96.19 355 PHE A N 1
ATOM 2756 C CA . PHE A 1 355 ? -12.352 18.188 2.828 1 96.19 355 PHE A CA 1
ATOM 2757 C C . PHE A 1 355 ? -13.742 18.656 2.443 1 96.19 355 PHE A C 1
ATOM 2759 O O . PHE A 1 355 ? -14.383 19.391 3.199 1 96.19 355 PHE A O 1
ATOM 2766 N N . PRO A 1 356 ? -14.203 18.203 1.185 1 94 356 PRO A N 1
ATOM 2767 C CA . PRO A 1 356 ? -15.648 18.359 0.992 1 94 356 PRO A CA 1
ATOM 2768 C C . PRO A 1 356 ? -16.469 17.672 2.084 1 94 356 PRO A C 1
ATOM 2770 O O . PRO A 1 356 ? -16.141 16.562 2.5 1 94 356 PRO A O 1
ATOM 2773 N N . PHE A 1 357 ? -17.453 18.391 2.656 1 91.81 357 PHE A N 1
ATOM 2774 C CA . PHE A 1 357 ? -18.141 17.891 3.842 1 91.81 357 PHE A CA 1
ATOM 2775 C C . PHE A 1 357 ? -19.625 18.188 3.764 1 91.81 357 PHE A C 1
ATOM 2777 O O . PHE A 1 357 ? -20.094 18.844 2.83 1 91.81 357 PHE A O 1
ATOM 2784 N N . ASP A 1 358 ? -20.359 17.594 4.691 1 88.19 358 ASP A N 1
ATOM 2785 C CA . ASP A 1 358 ? -21.766 17.922 4.895 1 88.19 358 ASP A CA 1
ATOM 2786 C C . ASP A 1 358 ? -21.938 19.312 5.492 1 88.19 358 ASP A C 1
ATOM 2788 O O . ASP A 1 358 ? -21.688 19.516 6.684 1 88.19 358 ASP A O 1
ATOM 2792 N N . GLU A 1 359 ? -22.422 20.203 4.758 1 83.94 359 GLU A N 1
ATOM 2793 C CA . GLU A 1 359 ? -22.484 21.609 5.164 1 83.94 359 GLU A CA 1
ATOM 2794 C C . GLU A 1 359 ? -23.406 21.797 6.359 1 83.94 359 GLU A C 1
ATOM 2796 O O . GLU A 1 359 ? -23.281 22.766 7.105 1 83.94 359 GLU A O 1
ATOM 2801 N N . GLN A 1 360 ? -24.25 20.875 6.559 1 83.19 360 GLN A N 1
ATOM 2802 C CA . GLN A 1 360 ? -25.156 20.969 7.695 1 83.19 360 GLN A CA 1
ATOM 2803 C C . GLN A 1 360 ? -24.484 20.484 8.977 1 83.19 360 GLN A C 1
ATOM 2805 O O . GLN A 1 360 ? -24.812 20.953 10.07 1 83.19 360 GLN A O 1
ATOM 2810 N N . LYS A 1 361 ? -23.531 19.625 8.789 1 86.31 361 LYS A N 1
ATOM 2811 C CA . LYS A 1 361 ? -22.906 19.016 9.977 1 86.31 361 LYS A CA 1
ATOM 2812 C C . LYS A 1 361 ? -21.562 19.656 10.266 1 86.31 361 LYS A C 1
ATOM 2814 O O . LYS A 1 361 ? -21.078 19.625 11.406 1 86.31 361 LYS A O 1
ATOM 2819 N N . GLY A 1 362 ? -20.953 20.188 9.219 1 89.44 362 GLY A N 1
ATOM 2820 C CA . GLY A 1 362 ? -19.672 20.859 9.453 1 89.44 362 GLY A CA 1
ATOM 2821 C C . GLY A 1 362 ? -18.5 20.141 8.82 1 89.44 362 GLY A C 1
ATOM 2822 O O . GLY A 1 362 ? -18.656 19.062 8.242 1 89.44 362 GLY A O 1
ATOM 2823 N N . PRO A 1 363 ? -17.375 20.641 8.977 1 93.5 363 PRO A N 1
ATOM 2824 C CA . PRO A 1 363 ? -16.203 20.172 8.227 1 93.5 363 PRO A CA 1
ATOM 2825 C C . PRO A 1 363 ? -15.664 18.844 8.742 1 93.5 363 PRO A C 1
ATOM 2827 O O . PRO A 1 363 ? -14.82 18.219 8.094 1 93.5 363 PRO A O 1
ATOM 2830 N N . TYR A 1 364 ? -16.094 18.359 9.859 1 94.25 364 TYR A N 1
ATOM 2831 C CA . TYR A 1 364 ? -15.555 17.141 10.438 1 94.25 364 TYR A CA 1
ATOM 2832 C C . TYR A 1 364 ? -16.359 15.922 9.984 1 94.25 364 TYR A C 1
ATOM 2834 O O . TYR A 1 364 ? -16.188 14.828 10.531 1 94.25 364 TYR A O 1
ATOM 2842 N N . PHE A 1 365 ? -17.234 16.062 9.016 1 92.44 365 PHE A N 1
ATOM 2843 C CA . PHE A 1 365 ? -17.969 14.992 8.383 1 92.44 365 PHE A CA 1
ATOM 2844 C C . PHE A 1 365 ? -17.75 14.992 6.875 1 92.44 365 PHE A C 1
ATOM 2846 O O . PHE A 1 365 ? -18.625 15.422 6.117 1 92.44 365 PHE A O 1
ATOM 2853 N N . PRO A 1 366 ? -16.688 14.414 6.48 1 94.19 366 PRO A N 1
ATOM 2854 C CA . PRO A 1 366 ? -16.25 14.531 5.09 1 94.19 366 PRO A CA 1
ATOM 2855 C C . PRO A 1 366 ? -17.062 13.672 4.133 1 94.19 366 PRO A C 1
ATOM 2857 O O . PRO A 1 366 ? -17.547 12.602 4.516 1 94.19 366 PRO A O 1
ATOM 2860 N N . CYS A 1 367 ? -17.125 14.148 2.846 1 92.75 367 CYS A N 1
ATOM 2861 C CA . CYS A 1 367 ? -17.781 13.43 1.752 1 92.75 367 CYS A CA 1
ATOM 2862 C C . CYS A 1 367 ? -16.75 12.977 0.717 1 92.75 367 CYS A C 1
ATOM 2864 O O . CYS A 1 367 ? -17.078 12.18 -0.172 1 92.75 367 CYS A O 1
ATOM 2866 N N . HIS A 1 368 ? -15.578 13.445 0.779 1 94.25 368 HIS A N 1
ATOM 2867 C CA . HIS A 1 368 ? -14.508 13.172 -0.172 1 94.25 368 HIS A CA 1
ATOM 2868 C C . HIS A 1 368 ? -13.141 13.477 0.434 1 94.25 368 HIS A C 1
ATOM 2870 O O . HIS A 1 368 ? -13.039 14.258 1.381 1 94.25 368 HIS A O 1
ATOM 2876 N N . PHE A 1 369 ? -12.023 12.883 -0.12 1 97.06 369 PHE A N 1
ATOM 2877 C CA . PHE A 1 369 ? -10.773 12.953 0.626 1 97.06 369 PHE A CA 1
ATOM 2878 C C . PHE A 1 369 ? -9.641 13.453 -0.261 1 97.06 369 PHE A C 1
ATOM 2880 O O . PHE A 1 369 ? -8.508 13.617 0.202 1 97.06 369 PHE A O 1
ATOM 2887 N N . PHE A 1 370 ? -9.844 13.758 -1.591 1 96.5 370 PHE A N 1
ATOM 2888 C CA . PHE A 1 370 ? -8.734 14.008 -2.498 1 96.5 370 PHE A CA 1
ATOM 2889 C C . PHE A 1 370 ? -8.797 15.43 -3.047 1 96.5 370 PHE A C 1
ATOM 2891 O O . PHE A 1 370 ? -8.031 15.789 -3.947 1 96.5 370 PHE A O 1
ATOM 2898 N N . SER A 1 371 ? -9.742 16.234 -2.578 1 95.06 371 SER A N 1
ATOM 2899 C CA . SER A 1 371 ? -9.859 17.625 -3.049 1 95.06 371 SER A CA 1
ATOM 2900 C C . SER A 1 371 ? -10.328 18.547 -1.935 1 95.06 371 SER A C 1
ATOM 2902 O O . SER A 1 371 ? -11 18.109 -0.997 1 95.06 371 SER A O 1
ATOM 2904 N N . PRO A 1 372 ? -9.922 19.828 -1.991 1 96.62 372 PRO A N 1
ATOM 2905 C CA . PRO A 1 372 ? -10.523 20.781 -1.054 1 96.62 372 PRO A CA 1
ATOM 2906 C C . PRO A 1 372 ? -11.992 21.062 -1.365 1 96.62 372 PRO A C 1
ATOM 2908 O O . PRO A 1 372 ? -12.43 20.875 -2.504 1 96.62 372 PRO A O 1
ATOM 2911 N N . SER A 1 373 ? -12.703 21.422 -0.39 1 94.94 373 SER A N 1
ATOM 2912 C CA . SER A 1 373 ? -14.102 21.797 -0.596 1 94.94 373 SER A CA 1
ATOM 2913 C C . SER A 1 373 ? -14.219 23 -1.528 1 94.94 373 SER A C 1
ATOM 2915 O O . SER A 1 373 ? -13.461 23.953 -1.408 1 94.94 373 SER A O 1
ATOM 2917 N N . ASN A 1 374 ? -15.18 22.953 -2.359 1 91.69 374 ASN A N 1
ATOM 2918 C CA . ASN A 1 374 ? -15.398 24 -3.342 1 91.69 374 ASN A CA 1
ATOM 2919 C C . ASN A 1 374 ? -15.789 25.312 -2.674 1 91.69 374 ASN A C 1
ATOM 2921 O O . ASN A 1 374 ? -15.555 26.391 -3.223 1 91.69 374 ASN A O 1
ATOM 2925 N N . VAL A 1 375 ? -16.312 25.25 -1.5 1 91.75 375 VAL A N 1
ATOM 2926 C CA . VAL A 1 375 ? -16.844 26.422 -0.807 1 91.75 375 VAL A CA 1
ATOM 2927 C C . VAL A 1 375 ? -15.688 27.344 -0.427 1 91.75 375 VAL A C 1
ATOM 2929 O O . VAL A 1 375 ? -15.898 28.547 -0.201 1 91.75 375 VAL A O 1
ATOM 2932 N N . TYR A 1 376 ? -14.461 26.844 -0.401 1 95.44 376 TYR A N 1
ATOM 2933 C CA . TYR A 1 376 ? -13.312 27.641 0.012 1 95.44 376 TYR A CA 1
ATOM 2934 C C . TYR A 1 376 ? -12.633 28.281 -1.191 1 95.44 376 TYR A C 1
ATOM 2936 O O . TYR A 1 376 ? -11.578 28.906 -1.056 1 95.44 376 TYR A O 1
ATOM 2944 N N . GLY A 1 377 ? -13.164 28.062 -2.35 1 92 377 GLY A N 1
ATOM 2945 C CA . GLY A 1 377 ? -12.664 28.703 -3.555 1 92 377 GLY A CA 1
ATOM 2946 C C . GLY A 1 377 ? -13.539 29.844 -4.035 1 92 377 GLY A C 1
ATOM 2947 O O . GLY A 1 377 ? -14.688 29.969 -3.621 1 92 377 GLY A O 1
ATOM 2948 N N . PRO A 1 378 ? -12.859 30.656 -4.957 1 88.12 378 PRO A N 1
ATOM 2949 C CA . PRO A 1 378 ? -13.672 31.734 -5.531 1 88.12 378 PRO A CA 1
ATOM 2950 C C . PRO A 1 378 ? -14.891 31.203 -6.289 1 88.12 378 PRO A C 1
ATOM 2952 O O . PRO A 1 378 ? -14.781 30.25 -7.055 1 88.12 378 PRO A O 1
ATOM 2955 N N . SER A 1 379 ? -16.047 31.719 -6.078 1 84.31 379 SER A N 1
ATOM 2956 C CA . SER A 1 379 ? -17.297 31.391 -6.754 1 84.31 379 SER A CA 1
ATOM 2957 C C . SER A 1 379 ? -17.641 29.922 -6.609 1 84.31 379 SER A C 1
ATOM 2959 O O . SER A 1 379 ? -18.234 29.312 -7.512 1 84.31 379 SER A O 1
ATOM 2961 N N . ASN A 1 380 ? -17.109 29.281 -5.691 1 78.56 380 ASN A N 1
ATOM 2962 C CA . ASN A 1 380 ? -17.391 27.891 -5.352 1 78.56 380 ASN A CA 1
ATOM 2963 C C . ASN A 1 380 ? -16.969 26.938 -6.469 1 78.56 380 ASN A C 1
ATOM 2965 O O . ASN A 1 380 ? -17.594 25.891 -6.68 1 78.56 380 ASN A O 1
ATOM 2969 N N . GLY A 1 381 ? -15.977 27.312 -7.219 1 85.94 381 GLY A N 1
ATOM 2970 C CA . GLY A 1 381 ? -15.469 26.469 -8.297 1 85.94 381 GLY A CA 1
ATOM 2971 C C . GLY A 1 381 ? -14.422 25.469 -7.836 1 85.94 381 GLY A C 1
ATOM 2972 O O . GLY A 1 381 ? -13.562 25.797 -7.02 1 85.94 381 GLY A O 1
ATOM 2973 N N . SER A 1 382 ? -14.531 24.281 -8.375 1 90.12 382 SER A N 1
ATOM 2974 C CA . SER A 1 382 ? -13.625 23.203 -7.973 1 90.12 382 SER A CA 1
ATOM 2975 C C . SER A 1 382 ? -12.188 23.516 -8.391 1 90.12 382 SER A C 1
ATOM 2977 O O . SER A 1 382 ? -11.273 23.469 -7.566 1 90.12 382 SER A O 1
ATOM 2979 N N . VAL A 1 383 ? -11.992 23.875 -9.633 1 91.94 383 VAL A N 1
ATOM 2980 C CA . VAL A 1 383 ? -10.656 24.156 -10.148 1 91.94 383 VAL A CA 1
ATOM 2981 C C . VAL A 1 383 ? -10.094 25.406 -9.469 1 91.94 383 VAL A C 1
ATOM 2983 O O . VAL A 1 383 ? -8.914 25.438 -9.109 1 91.94 383 VAL A O 1
ATOM 2986 N N . ALA A 1 384 ? -10.945 26.375 -9.281 1 91.88 384 ALA A N 1
ATOM 2987 C CA . ALA A 1 384 ? -10.531 27.609 -8.617 1 91.88 384 ALA A CA 1
ATOM 2988 C C . ALA A 1 384 ? -10.125 27.344 -7.172 1 91.88 384 ALA A C 1
ATOM 2990 O O . ALA A 1 384 ? -9.188 27.969 -6.66 1 91.88 384 ALA A O 1
ATOM 2991 N N . ALA A 1 385 ? -10.859 26.531 -6.531 1 94.25 385 ALA A N 1
ATOM 2992 C CA . ALA A 1 385 ? -10.531 26.188 -5.148 1 94.25 385 ALA A CA 1
ATOM 2993 C C . ALA A 1 385 ? -9.164 25.516 -5.059 1 94.25 385 ALA A C 1
ATOM 2995 O O . ALA A 1 385 ? -8.375 25.828 -4.16 1 94.25 385 ALA A O 1
ATOM 2996 N N . ILE A 1 386 ? -8.883 24.625 -5.965 1 96.06 386 ILE A N 1
ATOM 2997 C CA . ILE A 1 386 ? -7.609 23.906 -5.996 1 96.06 386 ILE A CA 1
ATOM 2998 C C . ILE A 1 386 ? -6.469 24.906 -6.215 1 96.06 386 ILE A C 1
ATOM 3000 O O . ILE A 1 386 ? -5.484 24.891 -5.469 1 96.06 386 ILE A O 1
ATOM 3004 N N . SER A 1 387 ? -6.613 25.766 -7.137 1 94.81 387 SER A N 1
ATOM 3005 C CA . SER A 1 387 ? -5.578 26.75 -7.438 1 94.81 387 SER A CA 1
ATOM 3006 C C . SER A 1 387 ? -5.398 27.734 -6.281 1 94.81 387 SER A C 1
ATOM 3008 O O . SER A 1 387 ? -4.273 28.109 -5.945 1 94.81 387 SER A O 1
ATOM 3010 N N . SER A 1 388 ? -6.52 28.125 -5.742 1 95.62 388 SER A N 1
ATOM 3011 C CA . SER A 1 388 ? -6.48 29.062 -4.629 1 95.62 388 SER A CA 1
ATOM 3012 C C . SER A 1 388 ? -5.781 28.453 -3.418 1 95.62 388 SER A C 1
ATOM 3014 O O . SER A 1 388 ? -5.051 29.141 -2.705 1 95.62 388 SER A O 1
ATOM 3016 N N . MET A 1 389 ? -6.023 27.281 -3.152 1 97 389 MET A N 1
ATOM 3017 C CA . MET A 1 389 ? -5.375 26.609 -2.033 1 97 389 MET A CA 1
ATOM 3018 C C . MET A 1 389 ? -3.867 26.516 -2.246 1 97 389 MET A C 1
ATOM 3020 O O . MET A 1 389 ? -3.092 26.781 -1.324 1 97 389 MET A O 1
ATOM 3024 N N . LYS A 1 390 ? -3.461 26.125 -3.451 1 96.19 390 LYS A N 1
ATOM 3025 C CA . LYS A 1 390 ? -2.039 26.031 -3.77 1 96.19 390 LYS A CA 1
ATOM 3026 C C . LYS A 1 390 ? -1.36 27.391 -3.627 1 96.19 390 LYS A C 1
ATOM 3028 O O . LYS A 1 390 ? -0.245 27.484 -3.109 1 96.19 390 LYS A O 1
ATOM 3033 N N . GLU A 1 391 ? -2.061 28.406 -4.047 1 95 391 GLU A N 1
ATOM 3034 C CA . GLU A 1 391 ? -1.537 29.766 -3.891 1 95 391 GLU A CA 1
ATOM 3035 C C . GLU A 1 391 ? -1.382 30.125 -2.418 1 95 391 GLU A C 1
ATOM 3037 O O . GLU A 1 391 ? -0.394 30.75 -2.029 1 95 391 GLU A O 1
ATOM 3042 N N . MET A 1 392 ? -2.334 29.781 -1.67 1 97.19 392 MET A N 1
ATOM 3043 C CA . MET A 1 392 ? -2.271 30.062 -0.237 1 97.19 392 MET A CA 1
ATOM 3044 C C . MET A 1 392 ? -1.054 29.391 0.394 1 97.19 392 MET A C 1
ATOM 3046 O O . MET A 1 392 ? -0.296 30.031 1.124 1 97.19 392 MET A O 1
ATOM 3050 N N . VAL A 1 393 ? -0.844 28.109 0.088 1 97.31 393 VAL A N 1
ATOM 3051 C CA . VAL A 1 393 ? 0.277 27.375 0.652 1 97.31 393 VAL A CA 1
ATOM 3052 C C . VAL A 1 393 ? 1.593 28.016 0.222 1 97.31 393 VAL A C 1
ATOM 3054 O O . VAL A 1 393 ? 2.492 28.203 1.043 1 97.31 393 VAL A O 1
ATOM 3057 N N . LYS A 1 394 ? 1.666 28.344 -1.042 1 93.06 394 LYS A N 1
ATOM 3058 C CA . LYS A 1 394 ? 2.867 28.969 -1.586 1 93.06 394 LYS A CA 1
ATOM 3059 C C . LYS A 1 394 ? 3.186 30.266 -0.861 1 93.06 394 LYS A C 1
ATOM 3061 O O . LYS A 1 394 ? 4.328 30.5 -0.468 1 93.06 394 LYS A O 1
ATOM 3066 N N . LYS A 1 395 ? 2.213 31.094 -0.647 1 92.5 395 LYS A N 1
ATOM 3067 C CA . LYS A 1 395 ? 2.398 32.406 -0.014 1 92.5 395 LYS A CA 1
ATOM 3068 C C . LYS A 1 395 ? 2.75 32.25 1.463 1 92.5 395 LYS A C 1
ATOM 3070 O O . LYS A 1 395 ? 3.574 33 1.99 1 92.5 395 LYS A O 1
ATOM 3075 N N . LEU A 1 396 ? 2.105 31.359 2.107 1 95.56 396 LEU A N 1
ATOM 3076 C CA . LEU A 1 396 ? 2.43 31.125 3.512 1 95.56 396 LEU A CA 1
ATOM 3077 C C . LEU A 1 396 ? 3.85 30.578 3.66 1 95.56 396 LEU A C 1
ATOM 3079 O O . LEU A 1 396 ? 4.605 31.047 4.52 1 95.56 396 LEU A O 1
ATOM 3083 N N . HIS A 1 397 ? 4.215 29.625 2.785 1 91.44 397 HIS A N 1
ATOM 3084 C CA . HIS A 1 397 ? 5.578 29.109 2.777 1 91.44 397 HIS A CA 1
ATOM 3085 C C . HIS A 1 397 ? 6.59 30.234 2.572 1 91.44 397 HIS A C 1
ATOM 3087 O O . HIS A 1 397 ? 7.617 30.281 3.258 1 91.44 397 HIS A O 1
ATOM 3093 N N . ALA A 1 398 ? 6.266 31.094 1.676 1 84.62 398 ALA A N 1
ATOM 3094 C CA . ALA A 1 398 ? 7.164 32.188 1.355 1 84.62 398 ALA A CA 1
ATOM 3095 C C . ALA A 1 398 ? 7.379 33.094 2.568 1 84.62 398 ALA A C 1
ATOM 3097 O O . ALA A 1 398 ? 8.391 33.781 2.662 1 84.62 398 ALA A O 1
ATOM 3098 N N . ASN A 1 399 ? 6.469 33 3.465 1 86.75 399 ASN A N 1
ATOM 3099 C CA . ASN A 1 399 ? 6.562 33.844 4.668 1 86.75 399 ASN A CA 1
ATOM 3100 C C . ASN A 1 399 ? 6.957 33 5.883 1 86.75 399 ASN A C 1
ATOM 3102 O O . ASN A 1 399 ? 6.738 33.438 7.023 1 86.75 399 ASN A O 1
ATOM 3106 N N . GLY A 1 400 ? 7.395 31.828 5.656 1 87.5 400 GLY A N 1
ATOM 3107 C CA . GLY A 1 400 ? 7.938 30.984 6.715 1 87.5 400 GLY A CA 1
ATOM 3108 C C . GLY A 1 400 ? 6.867 30.312 7.555 1 87.5 400 GLY A C 1
ATOM 3109 O O . GLY A 1 400 ? 7.113 29.938 8.703 1 87.5 400 GLY A O 1
ATOM 3110 N N . ILE A 1 401 ? 5.711 30.25 7.051 1 95.19 401 ILE A N 1
ATOM 3111 C CA . ILE A 1 401 ? 4.605 29.656 7.801 1 95.19 401 ILE A CA 1
ATOM 3112 C C . ILE A 1 401 ? 4.25 28.297 7.211 1 95.19 401 ILE A C 1
ATOM 3114 O O . ILE A 1 401 ? 3.941 28.188 6.02 1 95.19 401 ILE A O 1
ATOM 3118 N N . GLU A 1 402 ? 4.344 27.266 7.984 1 97.38 402 GLU A N 1
ATOM 3119 C CA . GLU A 1 402 ? 3.939 25.922 7.551 1 97.38 402 GLU A CA 1
ATOM 3120 C C . GLU A 1 402 ? 2.42 25.781 7.551 1 97.38 402 GLU A C 1
ATOM 3122 O O . GLU A 1 402 ? 1.728 26.453 8.312 1 97.38 402 GLU A O 1
ATOM 3127 N N . VAL A 1 403 ? 1.931 24.938 6.66 1 98.62 403 VAL A N 1
ATOM 3128 C CA . VAL A 1 403 ? 0.493 24.719 6.566 1 98.62 403 VAL A CA 1
ATOM 3129 C C . VAL A 1 403 ? 0.167 23.281 6.977 1 98.62 403 VAL A C 1
ATOM 3131 O O . VAL A 1 403 ? 0.518 22.328 6.273 1 98.62 403 VAL A O 1
ATOM 3134 N N . LEU A 1 404 ? -0.441 23.125 8.141 1 98.69 404 LEU A N 1
ATOM 3135 C CA . LEU A 1 404 ? -0.971 21.859 8.633 1 98.69 404 LEU A CA 1
ATOM 3136 C C . LEU A 1 404 ? -2.477 21.781 8.398 1 98.69 404 LEU A C 1
ATOM 3138 O O . LEU A 1 404 ? -3.137 22.797 8.203 1 98.69 404 LEU A O 1
ATOM 3142 N N . MET A 1 405 ? -2.988 20.562 8.367 1 98.25 405 MET A N 1
ATOM 3143 C CA . MET A 1 405 ? -4.414 20.406 8.102 1 98.25 405 MET A CA 1
ATOM 3144 C C . MET A 1 405 ? -5.02 19.312 8.984 1 98.25 405 MET A C 1
ATOM 3146 O O . MET A 1 405 ? -4.43 18.25 9.141 1 98.25 405 MET A O 1
ATOM 3150 N N . GLU A 1 406 ? -6.129 19.609 9.578 1 98.5 406 GLU A N 1
ATOM 3151 C CA . GLU A 1 406 ? -6.902 18.562 10.25 1 98.5 406 GLU A CA 1
ATOM 3152 C C . GLU A 1 406 ? -7.562 17.641 9.242 1 98.5 406 GLU A C 1
ATOM 3154 O O . GLU A 1 406 ? -8.156 18.094 8.258 1 98.5 406 GLU A O 1
ATOM 3159 N N . VAL A 1 407 ? -7.426 16.344 9.453 1 98.38 407 VAL A N 1
ATOM 3160 C CA . VAL A 1 407 ? -8.016 15.359 8.547 1 98.38 407 VAL A CA 1
ATOM 3161 C C . VAL A 1 407 ? -8.875 14.375 9.336 1 98.38 407 VAL A C 1
ATOM 3163 O O . VAL A 1 407 ? -8.523 13.992 10.461 1 98.38 407 VAL A O 1
ATOM 3166 N N . VAL A 1 408 ? -10.031 14.023 8.75 1 96.81 408 VAL A N 1
ATOM 3167 C CA . VAL A 1 408 ? -10.93 13.039 9.328 1 96.81 408 VAL A CA 1
ATOM 3168 C C . VAL A 1 408 ? -11.07 11.852 8.383 1 96.81 408 VAL A C 1
ATOM 3170 O O . VAL A 1 408 ? -11.656 11.977 7.301 1 96.81 408 VAL A O 1
ATOM 3173 N N . PHE A 1 409 ? -10.516 10.68 8.773 1 96.12 409 PHE A N 1
ATOM 3174 C CA . PHE A 1 409 ? -10.586 9.477 7.953 1 96.12 409 PHE A CA 1
ATOM 3175 C C . PHE A 1 409 ? -11.398 8.391 8.648 1 96.12 409 PHE A C 1
ATOM 3177 O O . PHE A 1 409 ? -11.664 7.332 8.07 1 96.12 409 PHE A O 1
ATOM 3184 N N . THR A 1 410 ? -11.812 8.602 9.875 1 94.19 410 THR A N 1
ATOM 3185 C CA . THR A 1 410 ? -12.383 7.539 10.688 1 94.19 410 THR A CA 1
ATOM 3186 C C . THR A 1 410 ? -13.867 7.355 10.383 1 94.19 410 THR A C 1
ATOM 3188 O O . THR A 1 410 ? -14.438 6.301 10.664 1 94.19 410 THR A O 1
ATOM 3191 N N . HIS A 1 411 ? -14.477 8.398 9.867 1 92.56 411 HIS A N 1
ATOM 3192 C CA . HIS A 1 411 ? -15.891 8.336 9.516 1 92.56 411 HIS A CA 1
ATOM 3193 C C . HIS A 1 411 ? -16.219 9.281 8.359 1 92.56 411 HIS A C 1
ATOM 3195 O O . HIS A 1 411 ? -15.391 10.125 7.996 1 92.56 411 HIS A O 1
ATOM 3201 N N . THR A 1 412 ? -17.312 9.07 7.734 1 92.12 412 THR A N 1
ATOM 3202 C CA . THR A 1 412 ? -17.781 9.938 6.652 1 92.12 412 THR A CA 1
ATOM 3203 C C . THR A 1 412 ? -19.125 10.562 7.008 1 92.12 412 THR A C 1
ATOM 3205 O O . THR A 1 412 ? -19.703 10.258 8.055 1 92.12 412 THR A O 1
ATOM 3208 N N . ALA A 1 413 ? -19.516 11.531 6.156 1 89.81 413 ALA A N 1
ATOM 3209 C CA . ALA A 1 413 ? -20.891 12.031 6.25 1 89.81 413 ALA A CA 1
ATOM 3210 C C . ALA A 1 413 ? -21.891 10.945 5.898 1 89.81 413 ALA A C 1
ATOM 3212 O O . ALA A 1 413 ? -21.516 9.883 5.402 1 89.81 413 ALA A O 1
ATOM 3213 N N . GLU A 1 414 ? -23.172 11.227 6.293 1 75.19 414 GLU A N 1
ATOM 3214 C CA . GLU A 1 414 ? -24.219 10.289 5.934 1 75.19 414 GLU A CA 1
ATOM 3215 C C . GLU A 1 414 ? -24.422 10.234 4.422 1 75.19 414 GLU A C 1
ATOM 3217 O O . GLU A 1 414 ? -24.375 11.266 3.748 1 75.19 414 GLU A O 1
ATOM 3222 N N . ALA A 1 415 ? -24.797 9.133 3.883 1 62.69 415 ALA A N 1
ATOM 3223 C CA . ALA A 1 415 ? -24.891 8.938 2.439 1 62.69 415 ALA A CA 1
ATOM 3224 C C . ALA A 1 415 ? -23.594 9.383 1.744 1 62.69 415 ALA A C 1
ATOM 3226 O O . ALA A 1 415 ? -23.641 9.922 0.634 1 62.69 415 ALA A O 1
ATOM 3227 N N . GLY A 1 416 ? -22.641 9.125 2.566 1 61.94 416 GLY A N 1
ATOM 3228 C CA . GLY A 1 416 ? -21.312 9.672 2.359 1 61.94 416 GLY A CA 1
ATOM 3229 C C . GLY A 1 416 ? -20.641 9.148 1.102 1 61.94 416 GLY A C 1
ATOM 3230 O O . GLY A 1 416 ? -21.266 8.43 0.313 1 61.94 416 GLY A O 1
ATOM 3231 N N . ALA A 1 417 ? -19.281 9.453 0.94 1 68.12 417 ALA A N 1
ATOM 3232 C CA . ALA A 1 417 ? -18.438 9.469 -0.256 1 68.12 417 ALA A CA 1
ATOM 3233 C C . ALA A 1 417 ? -18.219 8.055 -0.789 1 68.12 417 ALA A C 1
ATOM 3235 O O . ALA A 1 417 ? -18.188 7.84 -2.002 1 68.12 417 ALA A O 1
ATOM 3236 N N . LEU A 1 418 ? -18.281 6.977 0.263 1 87.62 418 LEU A N 1
ATOM 3237 C CA . LEU A 1 418 ? -17.844 5.656 -0.18 1 87.62 418 LEU A CA 1
ATOM 3238 C C . LEU A 1 418 ? -19 4.648 -0.093 1 87.62 418 LEU A C 1
ATOM 3240 O O . LEU A 1 418 ? -18.844 3.504 -0.524 1 87.62 418 LEU A O 1
ATOM 3244 N N . GLN A 1 419 ? -20.156 5.164 0.452 1 84.88 419 GLN A N 1
ATOM 3245 C CA . GLN A 1 419 ? -21.281 4.262 0.67 1 84.88 419 GLN A CA 1
ATOM 3246 C C . GLN A 1 419 ? -21.891 3.826 -0.655 1 84.88 419 GLN A C 1
ATOM 3248 O O . GLN A 1 419 ? -22.078 4.641 -1.562 1 84.88 419 GLN A O 1
ATOM 3253 N N . GLY A 1 420 ? -22.188 2.623 -0.735 1 85.12 420 GLY A N 1
ATOM 3254 C CA . GLY A 1 420 ? -22.844 2.084 -1.914 1 85.12 420 GLY A CA 1
ATOM 3255 C C . GLY A 1 420 ? -21.891 1.441 -2.895 1 85.12 420 GLY A C 1
ATOM 3256 O O . GLY A 1 420 ? -22.297 0.714 -3.797 1 85.12 420 GLY A O 1
ATOM 3257 N N . ILE A 1 421 ? -20.594 1.711 -2.729 1 90.38 421 ILE A N 1
ATOM 3258 C CA . ILE A 1 421 ? -19.594 1.161 -3.639 1 90.38 421 ILE A CA 1
ATOM 3259 C C . ILE A 1 421 ? -19.297 -0.283 -3.252 1 90.38 421 ILE A C 1
ATOM 3261 O O . ILE A 1 421 ? -19.469 -1.2 -4.055 1 90.38 421 ILE A O 1
ATOM 3265 N N . ASP A 1 422 ? -18.812 -0.455 -2.076 1 90.88 422 ASP A N 1
ATOM 3266 C CA . ASP A 1 422 ? -18.469 -1.727 -1.444 1 90.88 422 ASP A CA 1
ATOM 3267 C C . ASP A 1 422 ? -18.438 -1.593 0.077 1 90.88 422 ASP A C 1
ATOM 3269 O O . ASP A 1 422 ? -17.359 -1.638 0.684 1 90.88 422 ASP A O 1
ATOM 3273 N N . ASP A 1 423 ? -19.484 -1.548 0.672 1 87.94 423 ASP A N 1
ATOM 3274 C CA . ASP A 1 423 ? -19.625 -1.191 2.08 1 87.94 423 ASP A CA 1
ATOM 3275 C C . ASP A 1 423 ? -18.922 -2.207 2.979 1 87.94 423 ASP A C 1
ATOM 3277 O O . ASP A 1 423 ? -18.406 -1.852 4.039 1 87.94 423 ASP A O 1
ATOM 3281 N N . SER A 1 424 ? -18.859 -3.443 2.572 1 86.88 424 SER A N 1
ATOM 3282 C CA . SER A 1 424 ? -18.203 -4.465 3.381 1 86.88 424 SER A CA 1
ATOM 3283 C C . SER A 1 424 ? -16.703 -4.207 3.48 1 86.88 424 SER A C 1
ATOM 3285 O O . SER A 1 424 ? -16.062 -4.598 4.461 1 86.88 424 SER A O 1
ATOM 3287 N N . SER A 1 425 ? -16.188 -3.549 2.504 1 90.06 425 SER A N 1
ATOM 3288 C CA . SER A 1 425 ? -14.758 -3.225 2.529 1 90.06 425 SER A CA 1
ATOM 3289 C C . SER A 1 425 ? -14.508 -1.89 3.221 1 90.06 425 SER A C 1
ATOM 3291 O O . SER A 1 425 ? -13.57 -1.761 4.012 1 90.06 425 SER A O 1
ATOM 3293 N N . TYR A 1 426 ? -15.359 -0.911 2.986 1 91 426 TYR A N 1
ATOM 3294 C CA . TYR A 1 426 ? -15.078 0.461 3.395 1 91 426 TYR A CA 1
ATOM 3295 C C . TYR A 1 426 ? -15.547 0.713 4.82 1 91 426 TYR A C 1
ATOM 3297 O O . TYR A 1 426 ? -14.961 1.524 5.543 1 91 426 TYR A O 1
ATOM 3305 N N . TYR A 1 427 ? -16.578 0.073 5.258 1 88.81 427 TYR A N 1
ATOM 3306 C CA . TYR A 1 427 ? -17.188 0.442 6.527 1 88.81 427 TYR A CA 1
ATOM 3307 C C . TYR A 1 427 ? -17.172 -0.729 7.504 1 88.81 427 TYR A C 1
ATOM 3309 O O . TYR A 1 427 ? -17.094 -1.889 7.09 1 88.81 427 TYR A O 1
ATOM 3317 N N . CYS A 1 428 ? -17.141 -0.436 8.789 1 84.56 428 CYS A N 1
ATOM 3318 C CA . CYS A 1 428 ? -17.188 -1.438 9.852 1 84.56 428 CYS A CA 1
ATOM 3319 C C . CYS A 1 428 ? -18.609 -1.972 10.031 1 84.56 428 CYS A C 1
ATOM 3321 O O . CYS A 1 428 ? -19.516 -1.22 10.375 1 84.56 428 CYS A O 1
ATOM 3323 N N . THR A 1 429 ? -18.906 -3.164 9.57 1 68.88 429 THR A N 1
ATOM 3324 C CA . THR A 1 429 ? -20.25 -3.715 9.641 1 68.88 429 THR A CA 1
ATOM 3325 C C . THR A 1 429 ? -20.484 -4.398 10.984 1 68.88 429 THR A C 1
ATOM 3327 O O . THR A 1 429 ? -21.641 -4.598 11.398 1 68.88 429 THR A O 1
ATOM 3330 N N . SER A 1 430 ? -19.484 -4.863 11.68 1 60.06 430 SER A N 1
ATOM 3331 C CA . SER A 1 430 ? -19.672 -5.672 12.883 1 60.06 430 SER A CA 1
ATOM 3332 C C . SER A 1 430 ? -19.922 -4.797 14.109 1 60.06 430 SER A C 1
ATOM 3334 O O . SER A 1 430 ? -20.172 -5.309 15.203 1 60.06 430 SER A O 1
ATOM 3336 N N . ILE A 1 431 ? -19.656 -3.486 14.039 1 55.28 431 ILE A N 1
ATOM 3337 C CA . ILE A 1 431 ? -19.797 -2.68 15.25 1 55.28 431 ILE A CA 1
ATOM 3338 C C . ILE A 1 431 ? -21.266 -2.521 15.609 1 55.28 431 ILE A C 1
ATOM 3340 O O . ILE A 1 431 ? -22.094 -2.182 14.75 1 55.28 431 ILE A O 1
ATOM 3344 N N . PRO A 1 432 ? -21.797 -3.104 16.75 1 50.78 432 PRO A N 1
ATOM 3345 C CA . PRO A 1 432 ? -23.188 -3.02 17.203 1 50.78 432 PRO A CA 1
ATOM 3346 C C . PRO A 1 432 ? -23.859 -1.701 16.812 1 50.78 432 PRO A C 1
ATOM 3348 O O . PRO A 1 432 ? -23.172 -0.701 16.578 1 50.78 432 PRO A O 1
ATOM 3351 N N . THR A 1 433 ? -25.281 -1.681 16.578 1 47.78 433 THR A N 1
ATOM 3352 C CA . THR A 1 433 ? -26.422 -0.92 16.062 1 47.78 433 THR A CA 1
ATOM 3353 C C . THR A 1 433 ? -26.375 0.521 16.562 1 47.78 433 THR A C 1
ATOM 3355 O O . THR A 1 433 ? -27.328 1.278 16.359 1 47.78 433 THR A O 1
ATOM 3358 N N . GLY A 1 434 ? -25.469 1.033 17.344 1 44.06 434 GLY A N 1
ATOM 3359 C CA . GLY A 1 434 ? -25.906 2.404 17.562 1 44.06 434 GLY A CA 1
ATOM 3360 C C . GLY A 1 434 ? -25.703 3.293 16.344 1 44.06 434 GLY A C 1
ATOM 3361 O O . GLY A 1 434 ? -25.125 2.861 15.344 1 44.06 434 GLY A O 1
ATOM 3362 N N . LEU A 1 435 ? -26.531 4.391 16.172 1 44 435 LEU A N 1
ATOM 3363 C CA . LEU A 1 435 ? -26.594 5.441 15.148 1 44 435 LEU A CA 1
ATOM 3364 C C . LEU A 1 435 ? -25.234 5.656 14.5 1 44 435 LEU A C 1
ATOM 3366 O O . LEU A 1 435 ? -25.156 5.977 13.312 1 44 435 LEU A O 1
ATOM 3370 N N . ASP A 1 436 ? -24.141 5.523 15.242 1 50.69 436 ASP A N 1
ATOM 3371 C CA . ASP A 1 436 ? -22.797 6.008 14.992 1 50.69 436 ASP A CA 1
ATOM 3372 C C . ASP A 1 436 ? -22.031 5.051 14.086 1 50.69 436 ASP A C 1
ATOM 3374 O O . ASP A 1 436 ? -21.016 5.43 13.492 1 50.69 436 ASP A O 1
ATOM 3378 N N . SER A 1 437 ? -22.516 3.832 13.953 1 58.31 437 SER A N 1
ATOM 3379 C CA . SER A 1 437 ? -21.75 2.715 13.406 1 58.31 437 SER A CA 1
ATOM 3380 C C . SER A 1 437 ? -21.844 2.678 11.883 1 58.31 437 SER A C 1
ATOM 3382 O O . SER A 1 437 ? -20.922 2.191 11.219 1 58.31 437 SER A O 1
ATOM 3384 N N . GLN A 1 438 ? -22.781 3.457 11.359 1 68.81 438 GLN A N 1
ATOM 3385 C CA . GLN A 1 438 ? -23.016 3.18 9.945 1 68.81 438 GLN A CA 1
ATOM 3386 C C . GLN A 1 438 ? -22.031 3.924 9.062 1 68.81 438 GLN A C 1
ATOM 3388 O O . GLN A 1 438 ? -21.797 3.529 7.914 1 68.81 438 GLN A O 1
ATOM 3393 N N . ASN A 1 439 ? -21.344 4.922 9.672 1 85.19 439 ASN A N 1
ATOM 3394 C CA . ASN A 1 439 ? -20.469 5.684 8.789 1 85.19 439 ASN A CA 1
ATOM 3395 C C . ASN A 1 439 ? -19.016 5.582 9.219 1 85.19 439 ASN A C 1
ATOM 3397 O O . ASN A 1 439 ? -18.172 6.379 8.789 1 85.19 439 ASN A O 1
ATOM 3401 N N . ALA A 1 440 ? -18.766 4.645 10.164 1 89.38 440 ALA A N 1
ATOM 3402 C CA . ALA A 1 440 ? -17.375 4.441 10.586 1 89.38 440 ALA A CA 1
ATOM 3403 C C . ALA A 1 440 ? -16.594 3.684 9.523 1 89.38 440 ALA A C 1
ATOM 3405 O O . ALA A 1 440 ? -17.016 2.623 9.062 1 89.38 440 ALA A O 1
ATOM 3406 N N . LEU A 1 441 ? -15.5 4.168 9.164 1 92 441 LEU A N 1
ATOM 3407 C CA . LEU A 1 441 ? -14.672 3.541 8.141 1 92 441 LEU A CA 1
ATOM 3408 C C . LEU A 1 441 ? -13.773 2.469 8.75 1 92 441 LEU A C 1
ATOM 3410 O O . LEU A 1 441 ? -13.328 2.598 9.891 1 92 441 LEU A O 1
ATOM 3414 N N . ASN A 1 442 ? -13.562 1.395 7.996 1 91.56 442 ASN A N 1
ATOM 3415 C CA . ASN A 1 442 ? -12.633 0.334 8.367 1 91.56 442 ASN A CA 1
ATOM 3416 C C . ASN A 1 442 ? -11.188 0.713 8.039 1 91.56 442 ASN A C 1
ATOM 3418 O O . ASN A 1 442 ? -10.586 0.15 7.125 1 91.56 442 ASN A O 1
ATOM 3422 N N . CYS A 1 443 ? -10.602 1.521 8.875 1 93.88 443 CYS A N 1
ATOM 3423 C CA . CYS A 1 443 ? -9.352 2.195 8.547 1 93.88 443 CYS A CA 1
ATOM 3424 C C . CYS A 1 443 ? -8.211 1.191 8.406 1 93.88 443 CYS A C 1
ATOM 3426 O O . CYS A 1 443 ? -7.266 1.428 7.656 1 93.88 443 CYS A O 1
ATOM 3428 N N . ASN A 1 444 ? -8.297 0.071 9.117 1 92.31 444 ASN A N 1
ATOM 3429 C CA . ASN A 1 444 ? -7.184 -0.872 9.094 1 92.31 444 ASN A CA 1
ATOM 3430 C C . ASN A 1 444 ? -7.41 -1.983 8.07 1 92.31 444 ASN A C 1
ATOM 3432 O O . ASN A 1 444 ? -6.609 -2.914 7.973 1 92.31 444 ASN A O 1
ATOM 3436 N N . HIS A 1 445 ? -8.57 -1.926 7.371 1 91.38 445 HIS A N 1
ATOM 3437 C CA . HIS A 1 445 ? -8.742 -2.768 6.191 1 91.38 445 HIS A CA 1
ATOM 3438 C C . HIS A 1 445 ? -7.816 -2.328 5.062 1 91.38 445 HIS A C 1
ATOM 3440 O O . HIS A 1 445 ? -7.637 -1.13 4.832 1 91.38 445 HIS A O 1
ATOM 3446 N N . PRO A 1 446 ? -7.195 -3.281 4.367 1 90.69 446 PRO A N 1
ATOM 3447 C CA . PRO A 1 446 ? -6.18 -2.932 3.373 1 90.69 446 PRO A CA 1
ATOM 3448 C C . PRO A 1 446 ? -6.691 -1.944 2.328 1 90.69 446 PRO A C 1
ATOM 3450 O O . PRO A 1 446 ? -5.953 -1.055 1.899 1 90.69 446 PRO A O 1
ATOM 3453 N N . ILE A 1 447 ? -7.957 -2.068 1.939 1 93.44 447 ILE A N 1
ATOM 3454 C CA . ILE A 1 447 ? -8.523 -1.2 0.914 1 93.44 447 ILE A CA 1
ATOM 3455 C C . ILE A 1 447 ? -8.625 0.228 1.444 1 93.44 447 ILE A C 1
ATOM 3457 O O . ILE A 1 447 ? -8.242 1.181 0.758 1 93.44 447 ILE A O 1
ATOM 3461 N N . VAL A 1 448 ? -9.125 0.394 2.635 1 95.38 448 VAL A N 1
ATOM 3462 C CA . VAL A 1 448 ? -9.305 1.715 3.227 1 95.38 448 VAL A CA 1
ATOM 3463 C C . VAL A 1 448 ? -7.945 2.309 3.582 1 95.38 448 VAL A C 1
ATOM 3465 O O . VAL A 1 448 ? -7.719 3.51 3.41 1 95.38 448 VAL A O 1
ATOM 3468 N N . GLN A 1 449 ? -7.074 1.461 4.121 1 94.75 449 GLN A N 1
ATOM 3469 C CA . GLN A 1 449 ? -5.711 1.91 4.383 1 94.75 449 GLN A CA 1
ATOM 3470 C C . GLN A 1 449 ? -5.09 2.545 3.141 1 94.75 449 GLN A C 1
ATOM 3472 O O . GLN A 1 449 ? -4.445 3.592 3.227 1 94.75 449 GLN A O 1
ATOM 3477 N N . ARG A 1 450 ? -5.266 1.884 2.037 1 94 450 ARG A N 1
ATOM 3478 C CA . ARG A 1 450 ? -4.723 2.4 0.783 1 94 450 ARG A CA 1
ATOM 3479 C C . ARG A 1 450 ? -5.332 3.756 0.44 1 94 450 ARG A C 1
ATOM 3481 O O . ARG A 1 450 ? -4.625 4.668 0.012 1 94 450 ARG A O 1
ATOM 3488 N N . VAL A 1 451 ? -6.617 3.898 0.59 1 96.31 451 VAL A N 1
ATOM 3489 C CA . VAL A 1 451 ? -7.293 5.16 0.314 1 96.31 451 VAL A CA 1
ATOM 3490 C C . VAL A 1 451 ? -6.691 6.27 1.173 1 96.31 451 VAL A C 1
ATOM 3492 O O . VAL A 1 451 ? -6.406 7.363 0.677 1 96.31 451 VAL A O 1
ATOM 3495 N N . ILE A 1 452 ? -6.48 6 2.43 1 97.75 452 ILE A N 1
ATOM 3496 C CA . ILE A 1 452 ? -5.957 6.98 3.377 1 97.75 452 ILE A CA 1
ATOM 3497 C C . ILE A 1 452 ? -4.551 7.395 2.961 1 97.75 452 ILE A C 1
ATOM 3499 O O . ILE A 1 452 ? -4.254 8.586 2.857 1 97.75 452 ILE A O 1
ATOM 3503 N N . LEU A 1 453 ? -3.691 6.406 2.711 1 96.94 453 LEU A N 1
ATOM 3504 C CA . LEU A 1 453 ? -2.303 6.688 2.363 1 96.94 453 LEU A CA 1
ATOM 3505 C C . LEU A 1 453 ? -2.217 7.453 1.046 1 96.94 453 LEU A C 1
ATOM 3507 O O . LEU A 1 453 ? -1.434 8.398 0.921 1 96.94 453 LEU A O 1
ATOM 3511 N N . ASP A 1 454 ? -3.029 7.035 0.068 1 95.88 454 ASP A N 1
ATOM 3512 C CA . ASP A 1 454 ? -3.027 7.715 -1.223 1 95.88 454 ASP A CA 1
ATOM 3513 C C . ASP A 1 454 ? -3.506 9.156 -1.082 1 95.88 454 ASP A C 1
ATOM 3515 O O . ASP A 1 454 ? -2.988 10.055 -1.749 1 95.88 454 ASP A O 1
ATOM 3519 N N . SER A 1 455 ? -4.512 9.328 -0.27 1 97.69 455 SER A N 1
ATOM 3520 C CA . SER A 1 455 ? -5.012 10.68 -0.031 1 97.69 455 SER A CA 1
ATOM 3521 C C . SER A 1 455 ? -3.941 11.562 0.597 1 97.69 455 SER A C 1
ATOM 3523 O O . SER A 1 455 ? -3.672 12.664 0.107 1 97.69 455 SER A O 1
ATOM 3525 N N . LEU A 1 456 ? -3.33 11.094 1.66 1 98.12 456 LEU A N 1
ATOM 3526 C CA . LEU A 1 456 ? -2.289 11.859 2.34 1 98.12 456 LEU A CA 1
ATOM 3527 C C . LEU A 1 456 ? -1.143 12.18 1.388 1 98.12 456 LEU A C 1
ATOM 3529 O O . LEU A 1 456 ? -0.641 13.312 1.373 1 98.12 456 LEU A O 1
ATOM 3533 N N . GLN A 1 457 ? -0.749 11.172 0.64 1 95.25 457 GLN A N 1
ATOM 3534 C CA . GLN A 1 457 ? 0.321 11.391 -0.33 1 95.25 457 GLN A CA 1
ATOM 3535 C C . GLN A 1 457 ? -0.049 12.484 -1.328 1 95.25 457 GLN A C 1
ATOM 3537 O O . GLN A 1 457 ? 0.791 13.305 -1.69 1 95.25 457 GLN A O 1
ATOM 3542 N N . HIS A 1 458 ? -1.298 12.453 -1.806 1 95.5 458 HIS A N 1
ATOM 3543 C CA . HIS A 1 458 ? -1.778 13.461 -2.748 1 95.5 458 HIS A CA 1
ATOM 3544 C C . HIS A 1 458 ? -1.677 14.867 -2.156 1 95.5 458 HIS A C 1
ATOM 3546 O O . HIS A 1 458 ? -1.215 15.789 -2.824 1 95.5 458 HIS A O 1
ATOM 3552 N N . TRP A 1 459 ? -2.008 15.055 -0.935 1 97.56 459 TRP A N 1
ATOM 3553 C CA . TRP A 1 459 ? -1.97 16.359 -0.283 1 97.56 459 TRP A CA 1
ATOM 3554 C C . TRP A 1 459 ? -0.532 16.828 -0.103 1 97.56 459 TRP A C 1
ATOM 3556 O O . TRP A 1 459 ? -0.245 18.031 -0.234 1 97.56 459 TRP A O 1
ATOM 3566 N N . VAL A 1 460 ? 0.366 15.953 0.192 1 95.75 460 VAL A N 1
ATOM 3567 C CA . VAL A 1 460 ? 1.763 16.312 0.417 1 95.75 460 VAL A CA 1
ATOM 3568 C C . VAL A 1 460 ? 2.426 16.672 -0.913 1 95.75 460 VAL A C 1
ATOM 3570 O O . VAL A 1 460 ? 3.141 17.672 -1.012 1 95.75 460 VAL A O 1
ATOM 3573 N N . THR A 1 461 ? 2.16 15.867 -1.944 1 89.75 461 THR A N 1
ATOM 3574 C CA . THR A 1 461 ? 2.885 16.016 -3.201 1 89.75 461 THR A CA 1
ATOM 3575 C C . THR A 1 461 ? 2.234 17.094 -4.074 1 89.75 461 THR A C 1
ATOM 3577 O O . THR A 1 461 ? 2.93 17.891 -4.695 1 89.75 461 THR A O 1
ATOM 3580 N N . GLU A 1 462 ? 0.885 17.109 -4.102 1 91.62 462 GLU A N 1
ATOM 3581 C CA . GLU A 1 462 ? 0.185 18.016 -5.012 1 91.62 462 GLU A CA 1
ATOM 3582 C C . GLU A 1 462 ? -0.044 19.375 -4.375 1 91.62 462 GLU A C 1
ATOM 3584 O O . GLU A 1 462 ? -0 20.406 -5.055 1 91.62 462 GLU A O 1
ATOM 3589 N N . PHE A 1 463 ? -0.304 19.406 -3.062 1 96.12 463 PHE A N 1
ATOM 3590 C CA . PHE A 1 463 ? -0.663 20.656 -2.404 1 96.12 463 PHE A CA 1
ATOM 3591 C C . PHE A 1 463 ? 0.454 21.125 -1.477 1 96.12 463 PHE A C 1
ATOM 3593 O O . PHE A 1 463 ? 0.384 22.219 -0.912 1 96.12 463 PHE A O 1
ATOM 3600 N N . HIS A 1 464 ? 1.484 20.344 -1.235 1 93.88 464 HIS A N 1
ATOM 3601 C CA . HIS A 1 464 ? 2.656 20.672 -0.433 1 93.88 464 HIS A CA 1
ATOM 3602 C C . HIS A 1 464 ? 2.275 20.922 1.021 1 93.88 464 HIS A C 1
ATOM 3604 O O . HIS A 1 464 ? 2.793 21.844 1.652 1 93.88 464 HIS A O 1
ATOM 3610 N N . ILE A 1 465 ? 1.332 20.203 1.481 1 97.38 465 ILE A N 1
ATOM 3611 C CA . ILE A 1 465 ? 0.932 20.281 2.881 1 97.38 465 ILE A CA 1
ATOM 3612 C C . ILE A 1 465 ? 2.072 19.797 3.775 1 97.38 465 ILE A C 1
ATOM 3614 O O . ILE A 1 465 ? 2.736 18.812 3.463 1 97.38 465 ILE A O 1
ATOM 3618 N N . ASP A 1 466 ? 2.258 20.484 4.941 1 97.5 466 ASP A N 1
ATOM 3619 C CA . ASP A 1 466 ? 3.432 20.234 5.777 1 97.5 466 ASP A CA 1
ATOM 3620 C C . ASP A 1 466 ? 3.111 19.266 6.91 1 97.5 466 ASP A C 1
ATOM 3622 O O . ASP A 1 466 ? 4.016 18.781 7.598 1 97.5 466 ASP A O 1
ATOM 3626 N N . GLY A 1 467 ? 1.874 19.047 7.109 1 98.38 467 GLY A N 1
ATOM 3627 C CA . GLY A 1 467 ? 1.532 18.141 8.195 1 98.38 467 GLY A CA 1
ATOM 3628 C C . GLY A 1 467 ? 0.04 17.891 8.32 1 98.38 467 GLY A C 1
ATOM 3629 O O . GLY A 1 467 ? -0.764 18.594 7.703 1 98.38 467 GLY A O 1
ATOM 3630 N N . PHE A 1 468 ? -0.27 16.859 9.133 1 98.75 468 PHE A N 1
ATOM 3631 C CA . PHE A 1 468 ? -1.657 16.453 9.312 1 98.75 468 PHE A CA 1
ATOM 3632 C C . PHE A 1 468 ? -1.972 16.25 10.797 1 98.75 468 PHE A C 1
ATOM 3634 O O . PHE A 1 468 ? -1.141 15.734 11.547 1 98.75 468 PHE A O 1
ATOM 3641 N N . CYS A 1 469 ? -3.076 16.719 11.227 1 98.75 469 CYS A N 1
ATOM 3642 C CA . CYS A 1 469 ? -3.65 16.422 12.531 1 98.75 469 CYS A CA 1
ATOM 3643 C C . CYS A 1 469 ? -4.871 15.516 12.398 1 98.75 469 CYS A C 1
ATOM 3645 O O . CYS A 1 469 ? -5.91 15.938 11.891 1 98.75 469 CYS A O 1
ATOM 3647 N N . PHE A 1 470 ? -4.734 14.297 12.82 1 98.19 470 PHE A N 1
ATOM 3648 C CA . PHE A 1 470 ? -5.773 13.289 12.625 1 98.19 470 PHE A CA 1
ATOM 3649 C C . PHE A 1 470 ? -6.836 13.398 13.711 1 98.19 470 PHE A C 1
ATOM 3651 O O . PHE A 1 470 ? -6.59 13.047 14.867 1 98.19 470 PHE A O 1
ATOM 3658 N N . ILE A 1 471 ? -8.016 13.805 13.312 1 97.06 471 ILE A N 1
ATOM 3659 C CA . ILE A 1 471 ? -9.133 13.93 14.242 1 97.06 471 ILE A CA 1
ATOM 3660 C C . ILE A 1 471 ? -9.695 12.547 14.562 1 97.06 471 ILE A C 1
ATOM 3662 O O . ILE A 1 471 ? -9.773 11.688 13.688 1 97.06 471 ILE A O 1
ATOM 3666 N N . ASN A 1 472 ? -10.07 12.305 15.766 1 94.56 472 ASN A N 1
ATOM 3667 C CA . ASN A 1 472 ? -10.578 11.016 16.234 1 94.56 472 ASN A CA 1
ATOM 3668 C C . ASN A 1 472 ? -9.555 9.906 16.016 1 94.56 472 ASN A C 1
ATOM 3670 O O . ASN A 1 472 ? -9.906 8.82 15.562 1 94.56 472 ASN A O 1
ATOM 3674 N N . ALA A 1 473 ? -8.328 10.211 16.344 1 95.75 473 ALA A N 1
ATOM 3675 C CA . ALA A 1 473 ? -7.203 9.312 16.062 1 95.75 473 ALA A CA 1
ATOM 3676 C C . ALA A 1 473 ? -7.348 7.996 16.812 1 95.75 473 ALA A C 1
ATOM 3678 O O . ALA A 1 473 ? -6.852 6.961 16.375 1 95.75 473 ALA A O 1
ATOM 3679 N N . SER A 1 474 ? -8.008 8 17.969 1 93.31 474 SER A N 1
ATOM 3680 C CA . SER A 1 474 ? -8.188 6.777 18.734 1 93.31 474 SER A CA 1
ATOM 3681 C C . SER A 1 474 ? -8.898 5.707 17.922 1 93.31 474 SER A C 1
ATOM 3683 O O . SER A 1 474 ? -8.633 4.516 18.078 1 93.31 474 SER A O 1
ATOM 3685 N N . SER A 1 475 ? -9.727 6.125 17.031 1 91.62 475 SER A N 1
ATOM 3686 C CA . SER A 1 475 ? -10.484 5.191 16.219 1 91.62 475 SER A CA 1
ATOM 3687 C C . SER A 1 475 ? -9.602 4.555 15.148 1 91.62 475 SER A C 1
ATOM 3689 O O . SER A 1 475 ? -9.953 3.516 14.578 1 91.62 475 SER A O 1
ATOM 3691 N N . LEU A 1 476 ? -8.469 5.125 14.82 1 94.25 476 LEU A N 1
ATOM 3692 C CA . LEU A 1 476 ? -7.523 4.547 13.875 1 94.25 476 LEU A CA 1
ATOM 3693 C C . LEU A 1 476 ? -6.898 3.273 14.438 1 94.25 476 LEU A C 1
ATOM 3695 O O . LEU A 1 476 ? -6.281 2.5 13.703 1 94.25 476 LEU A O 1
ATOM 3699 N N . LEU A 1 477 ? -7.098 3.055 15.773 1 93 477 LEU A N 1
ATOM 3700 C CA . LEU A 1 477 ? -6.469 1.918 16.438 1 93 477 LEU A CA 1
ATOM 3701 C C . LEU A 1 477 ? -7.387 0.703 16.422 1 93 477 LEU A C 1
ATOM 3703 O O . LEU A 1 477 ? -6.992 -0.387 16.844 1 93 477 LEU A O 1
ATOM 3707 N N . ARG A 1 478 ? -8.547 0.881 15.852 1 87.81 478 ARG A N 1
ATOM 3708 C CA . ARG A 1 478 ? -9.539 -0.184 15.914 1 87.81 478 ARG A CA 1
ATOM 3709 C C . ARG A 1 478 ? -9.398 -1.136 14.734 1 87.81 478 ARG A C 1
ATOM 3711 O O . ARG A 1 478 ? -9.133 -0.703 13.609 1 87.81 478 ARG A O 1
ATOM 3718 N N . SER A 1 479 ? -9.578 -2.453 15.031 1 83 479 SER A N 1
ATOM 3719 C CA . SER A 1 479 ? -9.594 -3.477 13.992 1 83 479 SER A CA 1
ATOM 3720 C C . SER A 1 479 ? -10.984 -3.6 13.367 1 83 479 SER A C 1
ATOM 3722 O O . SER A 1 479 ? -11.93 -2.943 13.805 1 83 479 SER A O 1
ATOM 3724 N N . PHE A 1 480 ? -11.062 -4.539 12.383 1 75.81 480 PHE A N 1
ATOM 3725 C CA . PHE A 1 480 ? -12.328 -4.824 11.711 1 75.81 480 PHE A CA 1
ATOM 3726 C C . PHE A 1 480 ? -13.375 -5.309 12.711 1 75.81 480 PHE A C 1
ATOM 3728 O O . PHE A 1 480 ? -14.555 -4.984 12.578 1 75.81 480 PHE A O 1
ATOM 3735 N N . GLY A 1 481 ? -12.93 -6.047 13.688 1 73.62 481 GLY A N 1
ATOM 3736 C CA . GLY A 1 481 ? -13.836 -6.57 14.695 1 73.62 481 GLY A CA 1
ATOM 3737 C C . GLY A 1 481 ? -14.102 -5.594 15.828 1 73.62 481 GLY A C 1
ATOM 3738 O O . GLY A 1 481 ? -14.914 -5.867 16.719 1 73.62 481 GLY A O 1
ATOM 3739 N N . GLY A 1 482 ? -13.492 -4.391 15.797 1 75.19 482 GLY A N 1
ATOM 3740 C CA . GLY A 1 482 ? -13.734 -3.369 16.797 1 75.19 482 GLY A CA 1
ATOM 3741 C C . GLY A 1 482 ? -12.688 -3.348 17.906 1 75.19 482 GLY A C 1
ATOM 3742 O O . GLY A 1 482 ? -12.633 -2.404 18.688 1 75.19 482 GLY A O 1
ATOM 3743 N N . GLU A 1 483 ? -11.852 -4.371 17.906 1 80.88 483 GLU A N 1
ATOM 3744 C CA . GLU A 1 483 ? -10.836 -4.445 18.953 1 80.88 483 GLU A CA 1
ATOM 3745 C C . GLU A 1 483 ? -9.703 -3.449 18.688 1 80.88 483 GLU A C 1
ATOM 3747 O O . GLU A 1 483 ? -9.367 -3.164 17.547 1 80.88 483 GLU A O 1
ATOM 3752 N N . TYR A 1 484 ? -9.172 -2.928 19.781 1 83.75 484 TYR A N 1
ATOM 3753 C CA . TYR A 1 484 ? -8.039 -2.018 19.656 1 83.75 484 TYR A CA 1
ATOM 3754 C C . TYR A 1 484 ? -6.742 -2.783 19.406 1 83.75 484 TYR A C 1
ATOM 3756 O O . TYR A 1 484 ? -6.48 -3.799 20.047 1 83.75 484 TYR A O 1
ATOM 3764 N N . LEU A 1 485 ? -6.051 -2.342 18.484 1 84 485 LEU A N 1
ATOM 3765 C CA . LEU A 1 485 ? -4.816 -3.002 18.078 1 84 485 LEU A CA 1
ATOM 3766 C C . LEU A 1 485 ? -3.604 -2.314 18.688 1 84 485 LEU A C 1
ATOM 3768 O O . LEU A 1 485 ? -3.562 -1.087 18.781 1 84 485 LEU A O 1
ATOM 3772 N N . SER A 1 486 ? -2.621 -3.105 19.094 1 80.56 486 SER A N 1
ATOM 3773 C CA . SER A 1 486 ? -1.369 -2.549 19.594 1 80.56 486 SER A CA 1
ATOM 3774 C C . SER A 1 486 ? -0.497 -2.035 18.453 1 80.56 486 SER A C 1
ATOM 3776 O O . SER A 1 486 ? 0.277 -1.092 18.625 1 80.56 486 SER A O 1
ATOM 3778 N N . ARG A 1 487 ? -0.661 -2.707 17.344 1 85 487 ARG A N 1
ATOM 3779 C CA . ARG A 1 487 ? 0.086 -2.299 16.156 1 85 487 ARG A CA 1
ATOM 3780 C C . ARG A 1 487 ? -0.84 -2.133 14.953 1 85 487 ARG A C 1
ATOM 3782 O O . ARG A 1 487 ? -0.859 -2.979 14.055 1 85 487 ARG A O 1
ATOM 3789 N N . PRO A 1 488 ? -1.585 -1.06 15.023 1 90.62 488 PRO A N 1
ATOM 3790 C CA . PRO A 1 488 ? -2.512 -0.829 13.914 1 90.62 488 PRO A CA 1
ATOM 3791 C C . PRO A 1 488 ? -1.796 -0.565 12.586 1 90.62 488 PRO A C 1
ATOM 3793 O O . PRO A 1 488 ? -0.948 0.327 12.508 1 90.62 488 PRO A O 1
ATOM 3796 N N . PRO A 1 489 ? -2.113 -1.275 11.508 1 89.75 489 PRO A N 1
ATOM 3797 C CA . PRO A 1 489 ? -1.393 -1.198 10.234 1 89.75 489 PRO A CA 1
ATOM 3798 C C . PRO A 1 489 ? -1.39 0.209 9.641 1 89.75 489 PRO A C 1
ATOM 3800 O O . PRO A 1 489 ? -0.359 0.673 9.148 1 89.75 489 PRO A O 1
ATOM 3803 N N . VAL A 1 490 ? -2.51 0.919 9.711 1 94.75 490 VAL A N 1
ATOM 3804 C CA . VAL A 1 490 ? -2.598 2.221 9.055 1 94.75 490 VAL A CA 1
ATOM 3805 C C . VAL A 1 490 ? -1.711 3.227 9.789 1 94.75 490 VAL A C 1
ATOM 3807 O O . VAL A 1 490 ? -1.043 4.051 9.156 1 94.75 490 VAL A O 1
ATOM 3810 N N . VAL A 1 491 ? -1.657 3.223 11.133 1 96.19 491 VAL A N 1
ATOM 3811 C CA . VAL A 1 491 ? -0.85 4.137 11.93 1 96.19 491 VAL A CA 1
ATOM 3812 C C . VAL A 1 491 ? 0.633 3.879 11.68 1 96.19 491 VAL A C 1
ATOM 3814 O O . VAL A 1 491 ? 1.416 4.816 11.516 1 96.19 491 VAL A O 1
ATOM 3817 N N . GLU A 1 492 ? 0.964 2.582 11.609 1 92.75 492 GLU A N 1
ATOM 3818 C CA . GLU A 1 492 ? 2.344 2.195 11.328 1 92.75 492 GLU A CA 1
ATOM 3819 C C . GLU A 1 492 ? 2.75 2.592 9.914 1 92.75 492 GLU A C 1
ATOM 3821 O O . GLU A 1 492 ? 3.852 3.1 9.695 1 92.75 492 GLU A O 1
ATOM 3826 N N . ALA A 1 493 ? 1.896 2.328 8.984 1 94 493 ALA A N 1
ATOM 3827 C CA . ALA A 1 493 ? 2.18 2.656 7.59 1 94 493 ALA A CA 1
ATOM 3828 C C . ALA A 1 493 ? 2.4 4.156 7.414 1 94 493 ALA A C 1
ATOM 3830 O O . ALA A 1 493 ? 3.273 4.574 6.652 1 94 493 ALA A O 1
ATOM 3831 N N . ILE A 1 494 ? 1.629 4.945 8.078 1 96.81 494 ILE A N 1
ATOM 3832 C CA . ILE A 1 494 ? 1.786 6.395 8 1 96.81 494 ILE A CA 1
ATOM 3833 C C . ILE A 1 494 ? 3.139 6.797 8.586 1 96.81 494 ILE A C 1
ATOM 3835 O O . ILE A 1 494 ? 3.855 7.617 8 1 96.81 494 ILE A O 1
ATOM 3839 N N . ALA A 1 495 ? 3.516 6.199 9.672 1 94.62 495 ALA A N 1
ATOM 3840 C CA . ALA A 1 495 ? 4.746 6.539 10.375 1 94.62 495 ALA A CA 1
ATOM 3841 C C . ALA A 1 495 ? 5.973 6.254 9.508 1 94.62 495 ALA A C 1
ATOM 3843 O O . ALA A 1 495 ? 6.961 6.988 9.562 1 94.62 495 ALA A O 1
ATOM 3844 N N . PHE A 1 496 ? 5.836 5.223 8.672 1 90.94 496 PHE A N 1
ATOM 3845 C CA . PHE A 1 496 ? 7.023 4.777 7.949 1 90.94 496 PHE A CA 1
ATOM 3846 C C . PHE A 1 496 ? 6.922 5.133 6.469 1 90.94 496 PHE A C 1
ATOM 3848 O O . PHE A 1 496 ? 7.797 4.77 5.676 1 90.94 496 PHE A O 1
ATOM 3855 N N . HIS A 1 497 ? 5.844 5.773 6.078 1 93.12 497 HIS A N 1
ATOM 3856 C CA . HIS A 1 497 ? 5.695 6.137 4.676 1 93.12 497 HIS A CA 1
ATOM 3857 C C . HIS A 1 497 ? 6.863 6.996 4.203 1 93.12 497 HIS A C 1
ATOM 3859 O O . HIS A 1 497 ? 7.188 8.008 4.828 1 93.12 497 HIS A O 1
ATOM 3865 N N . PRO A 1 498 ? 7.504 6.66 3.119 1 91.38 498 PRO A N 1
ATOM 3866 C CA . PRO A 1 498 ? 8.742 7.324 2.705 1 91.38 498 PRO A CA 1
ATOM 3867 C C . PRO A 1 498 ? 8.547 8.805 2.406 1 91.38 498 PRO A C 1
ATOM 3869 O O . PRO A 1 498 ? 9.461 9.609 2.605 1 91.38 498 PRO A O 1
ATOM 3872 N N . LEU A 1 499 ? 7.395 9.227 2.02 1 92.56 499 LEU A N 1
ATOM 3873 C CA . LEU A 1 499 ? 7.16 10.609 1.61 1 92.56 499 LEU A CA 1
ATOM 3874 C C . LEU A 1 499 ? 6.738 11.469 2.801 1 92.56 499 LEU A C 1
ATOM 3876 O O . LEU A 1 499 ? 6.699 12.695 2.705 1 92.56 499 LEU A O 1
ATOM 3880 N N . PHE A 1 500 ? 6.477 10.836 4.008 1 93.56 500 PHE A N 1
ATOM 3881 C CA . PHE A 1 500 ? 5.977 11.586 5.152 1 93.56 500 PHE A CA 1
ATOM 3882 C C . PHE A 1 500 ? 7.086 11.828 6.168 1 93.56 500 PHE A C 1
ATOM 3884 O O . PHE A 1 500 ? 6.824 12.266 7.289 1 93.56 500 PHE A O 1
ATOM 3891 N N . SER A 1 501 ? 8.289 11.547 5.773 1 88.56 501 SER A N 1
ATOM 3892 C CA . SER A 1 501 ? 9.391 11.625 6.723 1 88.56 501 SER A CA 1
ATOM 3893 C C . SER A 1 501 ? 9.523 13.031 7.301 1 88.56 501 SER A C 1
ATOM 3895 O O . SER A 1 501 ? 9.867 13.188 8.477 1 88.56 501 SER A O 1
ATOM 3897 N N . LYS A 1 502 ? 9.195 14.102 6.562 1 88.5 502 LYS A N 1
ATOM 3898 C CA . LYS A 1 502 ? 9.336 15.477 7.035 1 88.5 502 LYS A CA 1
ATOM 3899 C C . LYS A 1 502 ? 7.973 16.094 7.328 1 88.5 502 LYS A C 1
ATOM 3901 O O . LYS A 1 502 ? 7.887 17.281 7.668 1 88.5 502 LYS A O 1
ATOM 3906 N N . THR A 1 503 ? 6.945 15.32 7.176 1 95.12 503 THR A N 1
ATOM 3907 C CA . THR A 1 503 ? 5.586 15.789 7.418 1 95.12 503 THR A CA 1
ATOM 3908 C C . THR A 1 503 ? 5.227 15.656 8.898 1 95.12 503 THR A C 1
ATOM 3910 O O . THR A 1 503 ? 5.547 14.648 9.531 1 95.12 503 THR A O 1
ATOM 3913 N N . LYS A 1 504 ? 4.707 16.75 9.516 1 97.94 504 LYS A N 1
ATOM 3914 C CA . LYS A 1 504 ? 4.242 16.672 10.898 1 97.94 504 LYS A CA 1
ATOM 3915 C C . LYS A 1 504 ? 2.996 15.789 11.008 1 97.94 504 LYS A C 1
ATOM 3917 O O . LYS A 1 504 ? 1.993 16.031 10.336 1 97.94 504 LYS A O 1
ATOM 3922 N N . ILE A 1 505 ? 3.09 14.711 11.75 1 98.25 505 ILE A N 1
ATOM 3923 C CA . ILE A 1 505 ? 1.972 13.797 11.961 1 98.25 505 ILE A CA 1
ATOM 3924 C C . ILE A 1 505 ? 1.488 13.891 13.406 1 98.25 505 ILE A C 1
ATOM 3926 O O . ILE A 1 505 ? 2.221 13.547 14.336 1 98.25 505 ILE A O 1
ATOM 3930 N N . ILE A 1 506 ? 0.236 14.359 13.625 1 98.62 506 ILE A N 1
ATOM 3931 C CA . ILE A 1 506 ? -0.27 14.648 14.969 1 98.62 506 ILE A CA 1
ATOM 3932 C C . ILE A 1 506 ? -1.56 13.867 15.211 1 98.62 506 ILE A C 1
ATOM 3934 O O . ILE A 1 506 ? -2.477 13.898 14.383 1 98.62 506 ILE A O 1
ATOM 3938 N N . ALA A 1 507 ? -1.665 13.188 16.281 1 97.81 507 ALA A N 1
ATOM 3939 C CA . ALA A 1 507 ? -2.883 12.484 16.688 1 97.81 507 ALA A CA 1
ATOM 3940 C C . ALA A 1 507 ? -3.73 13.359 17.609 1 97.81 507 ALA A C 1
ATOM 3942 O O . ALA A 1 507 ? -3.23 13.883 18.594 1 97.81 507 ALA A O 1
ATOM 3943 N N . ASP A 1 508 ? -4.926 13.594 17.266 1 97.19 508 ASP A N 1
ATOM 3944 C CA . ASP A 1 508 ? -5.926 14.234 18.125 1 97.19 508 ASP A CA 1
ATOM 3945 C C . ASP A 1 508 ? -7.051 13.258 18.469 1 97.19 508 ASP A C 1
ATOM 3947 O O . ASP A 1 508 ? -7.906 12.969 17.625 1 97.19 508 ASP A O 1
ATOM 3951 N N . CYS A 1 509 ? -7.168 12.844 19.641 1 93.69 509 CYS A N 1
ATOM 3952 C CA . CYS A 1 509 ? -8.094 11.781 20.047 1 93.69 509 CYS A CA 1
ATOM 3953 C C . CYS A 1 509 ? -9.477 12.352 20.328 1 93.69 509 CYS A C 1
ATOM 3955 O O . CYS A 1 509 ? -10.367 11.625 20.781 1 93.69 509 CYS A O 1
ATOM 3957 N N . TRP A 1 510 ? -9.664 13.609 19.969 1 91.25 510 TRP A N 1
ATOM 3958 C CA . TRP A 1 510 ? -10.984 14.203 20.109 1 91.25 510 TRP A CA 1
ATOM 3959 C C . TRP A 1 510 ? -11.961 13.609 19.109 1 91.25 510 TRP A C 1
ATOM 3961 O O . TRP A 1 510 ? -11.688 13.578 17.906 1 91.25 510 TRP A O 1
ATOM 3971 N N . ASP A 1 511 ? -13.07 13.133 19.609 1 88.31 511 ASP A N 1
ATOM 3972 C CA . ASP A 1 511 ? -14.133 12.586 18.766 1 88.31 511 ASP A CA 1
ATOM 3973 C C . ASP A 1 511 ? -15.242 13.602 18.547 1 88.31 511 ASP A C 1
ATOM 3975 O O . ASP A 1 511 ? -16.016 13.891 19.469 1 88.31 511 ASP A O 1
ATOM 3979 N N . PRO A 1 512 ? -15.375 14.07 17.406 1 85.19 512 PRO A N 1
ATOM 3980 C CA . PRO A 1 512 ? -16.406 15.078 17.156 1 85.19 512 PRO A CA 1
ATOM 3981 C C . PRO A 1 512 ? -17.828 14.492 17.203 1 85.19 512 PRO A C 1
ATOM 3983 O O . PRO A 1 512 ? -18.797 15.242 17.297 1 85.19 512 PRO A O 1
ATOM 3986 N N . LYS A 1 513 ? -17.922 13.219 17.031 1 80.38 513 LYS A N 1
ATOM 3987 C CA . LYS A 1 513 ? -19.234 12.586 17.094 1 80.38 513 LYS A CA 1
ATOM 3988 C C . LYS A 1 513 ? -19.719 12.438 18.531 1 80.38 513 LYS A C 1
ATOM 3990 O O . LYS A 1 513 ? -20.828 12.859 18.875 1 80.38 513 LYS A O 1
ATOM 3995 N N . GLU A 1 514 ? -18.797 11.898 19.359 1 75.12 514 GLU A N 1
ATOM 3996 C CA . GLU A 1 514 ? -19.141 11.641 20.75 1 75.12 514 GLU A CA 1
ATOM 3997 C C . GLU A 1 514 ? -18.781 12.82 21.641 1 75.12 514 GLU A C 1
ATOM 3999 O O . GLU A 1 514 ? -19.172 12.867 22.812 1 75.12 514 GLU A O 1
ATOM 4004 N N . LEU A 1 515 ? -18.094 13.75 21.156 1 74.5 515 LEU A N 1
ATOM 4005 C CA . LEU A 1 515 ? -17.688 14.969 21.859 1 74.5 515 LEU A CA 1
ATOM 4006 C C . LEU A 1 515 ? -16.891 14.633 23.109 1 74.5 515 LEU A C 1
ATOM 4008 O O . LEU A 1 515 ? -17.156 15.172 24.188 1 74.5 515 LEU A O 1
ATOM 4012 N N . GLU A 1 516 ? -16.062 13.609 22.969 1 77.88 516 GLU A N 1
ATOM 4013 C CA . GLU A 1 516 ? -15.18 13.203 24.062 1 77.88 516 GLU A CA 1
ATOM 4014 C C . GLU A 1 516 ? -13.82 12.75 23.531 1 77.88 516 GLU A C 1
ATOM 4016 O O . GLU A 1 516 ? -13.703 12.312 22.391 1 77.88 516 GLU A O 1
ATOM 4021 N N . ALA A 1 517 ? -12.836 13.023 24.375 1 78.94 517 ALA A N 1
ATOM 4022 C CA . ALA A 1 517 ? -11.508 12.508 24.062 1 78.94 517 ALA A CA 1
ATOM 4023 C C . ALA A 1 517 ? -11.25 11.172 24.75 1 78.94 517 ALA A C 1
ATOM 4025 O O . ALA A 1 517 ? -11.547 11.016 25.938 1 78.94 517 ALA A O 1
ATOM 4026 N N . LYS A 1 518 ? -10.812 10.234 23.984 1 75.81 518 LYS A N 1
ATOM 4027 C CA . LYS A 1 518 ? -10.469 8.938 24.562 1 75.81 518 LYS A CA 1
ATOM 4028 C C . LYS A 1 518 ? -8.977 8.844 24.891 1 75.81 518 LYS A C 1
ATOM 4030 O O . LYS A 1 518 ? -8.141 9.008 24 1 75.81 518 LYS A O 1
ATOM 4035 N N . GLU A 1 519 ? -8.734 8.727 26.141 1 77 519 GLU A N 1
ATOM 4036 C CA . GLU A 1 519 ? -7.336 8.625 26.547 1 77 519 GLU A CA 1
ATOM 4037 C C . GLU A 1 519 ? -6.758 7.254 26.203 1 77 519 GLU A C 1
ATOM 4039 O O . GLU A 1 519 ? -7.301 6.223 26.609 1 77 519 GLU A O 1
ATOM 4044 N N . THR A 1 520 ? -5.887 7.188 25.266 1 80.81 520 THR A N 1
ATOM 4045 C CA . THR A 1 520 ? -5.223 5.945 24.891 1 80.81 520 THR A CA 1
ATOM 4046 C C . THR A 1 520 ? -3.742 6.188 24.609 1 80.81 520 THR A C 1
ATOM 4048 O O . THR A 1 520 ? -3.35 7.285 24.203 1 80.81 520 THR A O 1
ATOM 4051 N N . ALA A 1 521 ? -2.947 5.215 25.031 1 85.25 521 ALA A N 1
ATOM 4052 C CA . ALA A 1 521 ? -1.549 5.258 24.609 1 85.25 521 ALA A CA 1
ATOM 4053 C C . ALA A 1 521 ? -1.42 5.062 23.109 1 85.25 521 ALA A C 1
ATOM 4055 O O . ALA A 1 521 ? -1.594 3.947 22.594 1 85.25 521 ALA A O 1
ATOM 4056 N N . PHE A 1 522 ? -1.152 6.078 22.484 1 90.94 522 PHE A N 1
ATOM 4057 C CA . PHE A 1 522 ? -1.135 6.043 21.016 1 90.94 522 PHE A CA 1
ATOM 4058 C C . PHE A 1 522 ? 0.207 5.535 20.5 1 90.94 522 PHE A C 1
ATOM 4060 O O . PHE A 1 522 ? 1.258 6.07 20.859 1 90.94 522 PHE A O 1
ATOM 4067 N N . PRO A 1 523 ? 0.214 4.41 19.734 1 91.75 523 PRO A N 1
ATOM 4068 C CA . PRO A 1 523 ? 1.472 3.982 19.125 1 91.75 523 PRO A CA 1
ATOM 4069 C C . PRO A 1 523 ? 2.102 5.066 18.25 1 91.75 523 PRO A C 1
ATOM 4071 O O . PRO A 1 523 ? 1.394 5.766 17.531 1 91.75 523 PRO A O 1
ATOM 4074 N N . HIS A 1 524 ? 3.432 5.176 18.375 1 92.12 524 HIS A N 1
ATOM 4075 C CA . HIS A 1 524 ? 3.902 6.434 17.812 1 92.12 524 HIS A CA 1
ATOM 4076 C C . HIS A 1 524 ? 5.152 6.223 16.953 1 92.12 524 HIS A C 1
ATOM 4078 O O . HIS A 1 524 ? 5.508 7.078 16.141 1 92.12 524 HIS A O 1
ATOM 4084 N N . TRP A 1 525 ? 5.957 5.191 17.141 1 88.75 525 TRP A N 1
ATOM 4085 C CA . TRP A 1 525 ? 7.176 4.91 16.391 1 88.75 525 TRP A CA 1
ATOM 4086 C C . TRP A 1 525 ? 8.055 6.156 16.297 1 88.75 525 TRP A C 1
ATOM 4088 O O . TRP A 1 525 ? 8.648 6.426 15.242 1 88.75 525 TRP A O 1
ATOM 4098 N N . LYS A 1 526 ? 7.973 7.051 17.297 1 91.25 526 LYS A N 1
ATOM 4099 C CA . LYS A 1 526 ? 8.727 8.297 17.422 1 91.25 526 LYS A CA 1
ATOM 4100 C C . LYS A 1 526 ? 8.414 9.234 16.25 1 91.25 526 LYS A C 1
ATOM 4102 O O . LYS A 1 526 ? 9.25 10.055 15.867 1 91.25 526 LYS A O 1
ATOM 4107 N N . LYS A 1 527 ? 7.262 9.062 15.648 1 94.06 527 LYS A N 1
ATOM 4108 C CA . LYS A 1 527 ? 6.84 9.906 14.531 1 94.06 527 LYS A CA 1
ATOM 4109 C C . LYS A 1 527 ? 5.555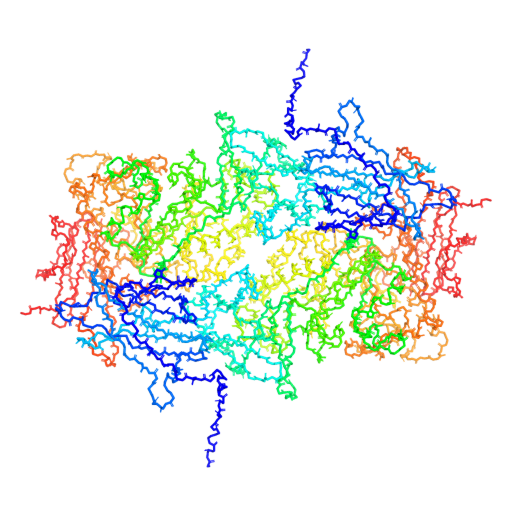 10.656 14.867 1 94.06 527 LYS A C 1
ATOM 4111 O O . LYS A 1 527 ? 5.406 11.828 14.508 1 94.06 527 LYS A O 1
ATOM 4116 N N . TRP A 1 528 ? 4.68 10.102 15.609 1 96.94 528 TRP A N 1
ATOM 4117 C CA . TRP A 1 528 ? 3.365 10.664 15.891 1 96.94 528 TRP A CA 1
ATOM 4118 C C . TRP A 1 528 ? 3.424 11.609 17.094 1 96.94 528 TRP A C 1
ATOM 4120 O O . TRP A 1 528 ? 3.777 11.195 18.188 1 96.94 528 TRP A O 1
ATOM 4130 N N . ALA A 1 529 ? 3.18 12.844 16.844 1 97.94 529 ALA A N 1
ATOM 4131 C CA . ALA A 1 529 ? 2.885 13.781 17.922 1 97.94 529 ALA A CA 1
ATOM 4132 C C . ALA A 1 529 ? 1.422 13.688 18.344 1 97.94 529 ALA A C 1
ATOM 4134 O O . ALA A 1 529 ? 0.646 12.938 17.766 1 97.94 529 ALA A O 1
ATOM 4135 N N . GLU A 1 530 ? 1.075 14.383 19.453 1 97.44 530 GLU A N 1
ATOM 4136 C CA . GLU A 1 530 ? -0.301 14.312 19.938 1 97.44 530 GLU A CA 1
ATOM 4137 C C . GLU A 1 530 ? -0.787 15.688 20.406 1 97.44 530 GLU A C 1
ATOM 4139 O O . GLU A 1 530 ? -0.019 16.453 20.984 1 97.44 530 GLU A O 1
ATOM 4144 N N . MET A 1 531 ? -2.043 15.992 20.047 1 97.44 531 MET A N 1
ATOM 4145 C CA . MET A 1 531 ? -2.717 17.047 20.797 1 97.44 531 MET A CA 1
ATOM 4146 C C . MET A 1 531 ? -2.887 16.656 22.266 1 97.44 531 MET A C 1
ATOM 4148 O O . MET A 1 531 ? -3.562 15.672 22.562 1 97.44 531 MET A O 1
ATOM 4152 N N . ASN A 1 532 ? -2.299 17.375 23.141 1 97 532 ASN A N 1
ATOM 4153 C CA . ASN A 1 532 ? -2.195 16.984 24.531 1 97 532 ASN A CA 1
ATOM 4154 C C . ASN A 1 532 ? -3.406 17.438 25.344 1 97 532 ASN A C 1
ATOM 4156 O O . ASN A 1 532 ? -3.381 18.516 25.953 1 97 532 ASN A O 1
ATOM 4160 N N . THR A 1 533 ? -4.344 16.609 25.453 1 95.31 533 THR A N 1
ATOM 4161 C CA . THR A 1 533 ? -5.574 16.906 26.188 1 95.31 533 THR A CA 1
ATOM 4162 C C . THR A 1 533 ? -5.297 17.047 27.672 1 95.31 533 THR A C 1
ATOM 4164 O O . THR A 1 533 ? -5.941 17.828 28.359 1 95.31 533 THR A O 1
ATOM 4167 N N . LYS A 1 534 ? -4.359 16.344 28.203 1 96 534 LYS A N 1
ATOM 4168 C CA . LYS A 1 534 ? -4.023 16.438 29.625 1 96 534 LYS A CA 1
ATOM 4169 C C . LYS A 1 534 ? -3.459 17.797 29.984 1 96 534 LYS A C 1
ATOM 4171 O O . LYS A 1 534 ? -3.686 18.312 31.078 1 96 534 LYS A O 1
ATOM 4176 N N . PHE A 1 535 ? -2.672 18.312 29.094 1 97.88 535 PHE A N 1
ATOM 4177 C CA . PHE A 1 535 ? -2.191 19.672 29.297 1 97.88 535 PHE A CA 1
ATOM 4178 C C . PHE A 1 535 ? -3.359 20.641 29.5 1 97.88 535 PHE A C 1
ATOM 4180 O O . PHE A 1 535 ? -3.363 21.438 30.438 1 97.88 535 PHE A O 1
ATOM 4187 N N . CYS A 1 536 ? -4.312 20.547 28.641 1 97 536 CYS A N 1
ATOM 4188 C CA . CYS A 1 536 ? -5.496 21.391 28.672 1 97 536 CYS A CA 1
ATOM 4189 C C . CYS A 1 536 ? -6.242 21.25 29.984 1 97 536 CYS A C 1
ATOM 4191 O O . CYS A 1 536 ? -6.5 22.234 30.672 1 97 536 CYS A O 1
ATOM 4193 N N . TYR A 1 537 ? -6.48 20.078 30.438 1 96.06 537 TYR A N 1
ATOM 4194 C CA . TYR A 1 537 ? -7.277 19.812 31.625 1 96.06 537 TYR A CA 1
ATOM 4195 C C . TYR A 1 537 ? -6.523 20.219 32.875 1 96.06 537 TYR A C 1
ATOM 4197 O O . TYR A 1 537 ? -7.086 20.859 33.781 1 96.06 537 TYR A O 1
ATOM 4205 N N . ASP A 1 538 ? -5.273 19.859 32.938 1 97.5 538 ASP A N 1
ATOM 4206 C CA . ASP A 1 538 ? -4.488 20.141 34.156 1 97.5 538 ASP A CA 1
ATOM 4207 C C . ASP A 1 538 ? -4.285 21.641 34.344 1 97.5 538 ASP A C 1
ATOM 4209 O O . ASP A 1 538 ? -4.305 22.141 35.469 1 97.5 538 ASP A O 1
ATOM 4213 N N . LEU A 1 539 ? -4.078 22.312 33.281 1 98.06 539 LEU A N 1
ATOM 4214 C CA . LEU A 1 539 ? -3.904 23.766 33.344 1 98.06 539 LEU A CA 1
ATOM 4215 C C . LEU A 1 539 ? -5.195 24.438 33.812 1 98.06 539 LEU A C 1
ATOM 4217 O O . LEU A 1 539 ? -5.176 25.312 34.688 1 98.06 539 LEU A O 1
ATOM 4221 N N . ARG A 1 540 ? -6.301 24.078 33.188 1 97.75 540 ARG A N 1
ATOM 4222 C CA . ARG A 1 540 ? -7.594 24.641 33.562 1 97.75 540 ARG A CA 1
ATOM 4223 C C . ARG A 1 540 ? -7.898 24.391 35.031 1 97.75 540 ARG A C 1
ATOM 4225 O O . ARG A 1 540 ? -8.344 25.281 35.75 1 97.75 540 ARG A O 1
ATOM 4232 N N . ASN A 1 541 ? -7.629 23.188 35.438 1 96.62 541 ASN A N 1
ATOM 4233 C CA . ASN A 1 541 ? -7.879 22.828 36.812 1 96.62 541 ASN A CA 1
ATOM 4234 C C . ASN A 1 541 ? -7.016 23.641 37.781 1 96.62 541 ASN A C 1
ATOM 4236 O O . ASN A 1 541 ? -7.488 24.078 38.844 1 96.62 541 ASN A O 1
ATOM 4240 N N . PHE A 1 542 ? -5.816 23.828 37.469 1 97.44 542 PHE A N 1
ATOM 4241 C CA . PHE A 1 542 ? -4.91 24.578 38.344 1 97.44 542 PHE A CA 1
ATOM 4242 C C . P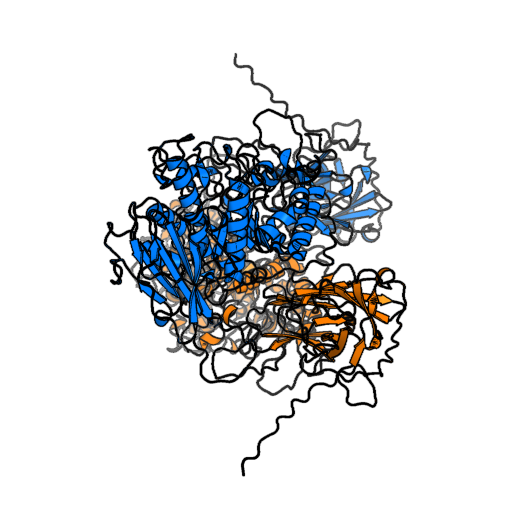HE A 1 542 ? -5.359 26.031 38.469 1 97.44 542 PHE A C 1
ATOM 4244 O O . PHE A 1 542 ? -5.457 26.562 39.562 1 97.44 542 PHE A O 1
ATOM 4251 N N . LEU A 1 543 ? -5.629 26.688 37.312 1 97.12 543 LEU A N 1
ATOM 4252 C CA . LEU A 1 543 ? -5.895 28.125 37.312 1 97.12 543 LEU A CA 1
ATOM 4253 C C . LEU A 1 543 ? -7.254 28.422 37.938 1 97.12 543 LEU A C 1
ATOM 4255 O O . LEU A 1 543 ? -7.516 29.562 38.344 1 97.12 543 LEU A O 1
ATOM 4259 N N . ARG A 1 544 ? -8.141 27.438 38 1 94.69 544 ARG A N 1
ATOM 4260 C CA . ARG A 1 544 ? -9.406 27.672 38.719 1 94.69 544 ARG A CA 1
ATOM 4261 C C . ARG A 1 544 ? -9.273 27.375 40.188 1 94.69 544 ARG A C 1
ATOM 4263 O O . ARG A 1 544 ? -10.258 27.406 40.938 1 94.69 544 ARG A O 1
ATOM 4270 N N . GLY A 1 545 ? -8.031 27 40.594 1 93.19 545 GLY A N 1
ATOM 4271 C CA . GLY A 1 545 ? -7.742 26.844 42.031 1 93.19 545 GLY A CA 1
ATOM 4272 C C . GLY A 1 545 ? -7.809 25.406 42.469 1 93.19 545 GLY A C 1
ATOM 4273 O O . GLY A 1 545 ? -7.863 25.141 43.688 1 93.19 545 GLY A O 1
ATOM 4274 N N . GLU A 1 546 ? -7.793 24.578 41.531 1 93.56 546 GLU A N 1
ATOM 4275 C CA . GLU A 1 546 ? -7.828 23.156 41.844 1 93.56 546 GLU A CA 1
ATOM 4276 C C . GLU A 1 546 ? -6.609 22.438 41.281 1 93.56 546 GLU A C 1
ATOM 4278 O O . GLU A 1 546 ? -5.656 23.078 40.812 1 93.56 546 GLU A O 1
ATOM 4283 N N . GLY A 1 547 ? -6.465 21.219 41.375 1 91.5 547 GLY A N 1
ATOM 4284 C CA . GLY A 1 547 ? -5.395 20.438 40.781 1 91.5 547 GLY A CA 1
ATOM 4285 C C . GLY A 1 547 ? -4.164 20.344 41.656 1 91.5 547 GLY A C 1
ATOM 4286 O O . GLY A 1 547 ? -4.047 21.078 42.656 1 91.5 547 GLY A O 1
ATOM 4287 N N . LEU A 1 548 ? -3.275 19.516 41.281 1 94.75 548 LEU A N 1
ATOM 4288 C CA . LEU A 1 548 ? -2.039 19.281 42.031 1 94.75 548 LEU A CA 1
ATOM 4289 C C . LEU A 1 548 ? -0.872 20.016 41.375 1 94.75 548 LEU A C 1
ATOM 4291 O O . LEU A 1 548 ? -0.855 20.188 40.156 1 94.75 548 LEU A O 1
ATOM 4295 N N . LEU A 1 549 ? 0.076 20.438 42.188 1 96.62 549 LEU A N 1
ATOM 4296 C CA . LEU A 1 549 ? 1.276 21.094 41.656 1 96.62 549 LEU A CA 1
ATOM 4297 C C . LEU A 1 549 ? 2.078 20.125 40.781 1 96.62 549 LEU A C 1
ATOM 4299 O O . LEU A 1 549 ? 2.721 20.547 39.812 1 96.62 549 LEU A O 1
ATOM 4303 N N . SER A 1 550 ? 1.989 18.828 41.125 1 96.81 550 SER A N 1
ATOM 4304 C CA . SER A 1 550 ? 2.713 17.828 40.344 1 96.81 550 SER A CA 1
ATOM 4305 C C . SER A 1 550 ? 2.217 17.766 38.906 1 96.81 550 SER A C 1
ATOM 4307 O O . SER A 1 550 ? 3.01 17.609 37.969 1 96.81 550 SER A O 1
ATOM 4309 N N . ASP A 1 551 ? 0.911 17.891 38.75 1 97.38 551 ASP A N 1
ATOM 4310 C CA . ASP A 1 551 ? 0.327 17.891 37.438 1 97.38 551 ASP A CA 1
ATOM 4311 C C . ASP A 1 551 ? 0.81 19.078 36.594 1 97.38 551 ASP A C 1
ATOM 4313 O O . ASP A 1 551 ? 1.171 18.938 35.438 1 97.38 551 ASP A O 1
ATOM 4317 N N . LEU A 1 552 ? 0.76 20.203 37.25 1 97.56 552 LEU A N 1
ATOM 4318 C CA . LEU A 1 552 ? 1.206 21.406 36.562 1 97.56 552 LEU A CA 1
ATOM 4319 C C . LEU A 1 552 ? 2.674 21.297 36.156 1 97.56 552 LEU A C 1
ATOM 4321 O O . LEU A 1 552 ? 3.043 21.625 35.031 1 97.56 552 LEU A O 1
ATOM 4325 N N . ALA A 1 553 ? 3.508 20.844 37.062 1 97.38 553 ALA A N 1
ATOM 4326 C CA . ALA A 1 553 ? 4.941 20.719 36.812 1 97.38 553 ALA A CA 1
ATOM 4327 C C . ALA A 1 553 ? 5.203 19.781 35.656 1 97.38 553 ALA A C 1
ATOM 4329 O O . ALA A 1 553 ? 6.07 20.047 34.812 1 97.38 553 ALA A O 1
ATOM 4330 N N . THR A 1 554 ? 4.469 18.703 35.625 1 97.12 554 THR A N 1
ATOM 4331 C CA . THR A 1 554 ? 4.605 17.734 34.531 1 97.12 554 THR A CA 1
ATOM 4332 C C . THR A 1 554 ? 4.281 18.359 33.188 1 97.12 554 THR A C 1
ATOM 4334 O O . THR A 1 554 ? 4.996 18.141 32.219 1 97.12 554 THR A O 1
ATOM 4337 N N . ARG A 1 555 ? 3.213 19.125 33.125 1 98.19 555 ARG A N 1
ATOM 4338 C CA . ARG A 1 555 ? 2.793 19.797 31.906 1 98.19 555 ARG A CA 1
ATOM 4339 C C . ARG A 1 555 ? 3.801 20.859 31.5 1 98.19 555 ARG A C 1
ATOM 4341 O O . ARG A 1 555 ? 4.129 20.984 30.312 1 98.19 555 ARG A O 1
ATOM 4348 N N . LEU A 1 556 ? 4.34 21.609 32.469 1 97.88 556 LEU A N 1
ATOM 4349 C CA . LEU A 1 556 ? 5.309 22.656 32.188 1 97.88 556 LEU A CA 1
ATOM 4350 C C . LEU A 1 556 ? 6.574 22.094 31.547 1 97.88 556 LEU A C 1
ATOM 4352 O O . LEU A 1 556 ? 7.18 22.719 30.672 1 97.88 556 LEU A O 1
ATOM 4356 N N . CYS A 1 557 ? 6.871 20.875 31.938 1 96.62 557 CYS A N 1
ATOM 4357 C CA . CYS A 1 557 ? 8.141 20.266 31.547 1 96.62 557 CYS A CA 1
ATOM 4358 C C . CYS A 1 557 ? 7.973 19.391 30.312 1 96.62 557 CYS A C 1
ATOM 4360 O O . CYS A 1 557 ? 8.859 18.609 29.969 1 96.62 557 CYS A O 1
ATOM 4362 N N . GLY A 1 558 ? 6.906 19.438 29.672 1 96.38 558 GLY A N 1
ATOM 4363 C CA . GLY A 1 558 ? 6.773 18.75 28.391 1 96.38 558 GLY A CA 1
ATOM 4364 C C . GLY A 1 558 ? 5.996 17.453 28.484 1 96.38 558 GLY A C 1
ATOM 4365 O O . GLY A 1 558 ? 6.066 16.609 27.578 1 96.38 558 GLY A O 1
ATOM 4366 N N . SER A 1 559 ? 5.359 17.203 29.641 1 97.06 559 SER A N 1
ATOM 4367 C CA . SER A 1 559 ? 4.473 16.062 29.812 1 97.06 559 SER A CA 1
ATOM 4368 C C . SER A 1 559 ? 5.23 14.742 29.625 1 97.06 559 SER A C 1
ATOM 4370 O O . SER A 1 559 ? 4.816 13.891 28.844 1 97.06 559 SER A O 1
ATOM 4372 N N . GLY A 1 560 ? 6.184 14.461 30.406 1 94.44 560 GLY A N 1
ATOM 4373 C CA . GLY A 1 560 ? 6.996 13.258 30.344 1 94.44 560 GLY A CA 1
ATOM 4374 C C . GLY A 1 560 ? 6.211 11.992 30.625 1 94.44 560 GLY A C 1
ATOM 4375 O O . GLY A 1 560 ? 6.609 10.906 30.203 1 94.44 560 GLY A O 1
ATOM 4376 N N . ASP A 1 561 ? 5.066 12.117 31.281 1 93.5 561 ASP A N 1
ATOM 4377 C CA . ASP A 1 561 ? 4.223 10.969 31.578 1 93.5 561 ASP A CA 1
ATOM 4378 C C . ASP A 1 561 ? 3.623 10.383 30.297 1 93.5 561 ASP A C 1
ATOM 4380 O O . ASP A 1 561 ? 3.229 9.219 30.266 1 93.5 561 ASP A O 1
ATOM 4384 N N . ILE A 1 562 ? 3.613 11.18 29.266 1 94.06 562 ILE A N 1
ATOM 4385 C CA . ILE A 1 562 ? 3.02 10.75 28.016 1 94.06 562 ILE A CA 1
ATOM 4386 C C . ILE A 1 562 ? 4.113 10.562 26.969 1 94.06 562 ILE A C 1
ATOM 4388 O O . ILE A 1 562 ? 4.074 9.609 26.188 1 94.06 562 ILE A O 1
ATOM 4392 N N . PHE A 1 563 ? 5.176 11.344 27 1 94.94 563 PHE A N 1
ATOM 4393 C CA . PHE A 1 563 ? 6.039 11.438 25.828 1 94.94 563 PHE A CA 1
ATOM 4394 C C . PHE A 1 563 ? 7.453 10.977 26.156 1 94.94 563 PHE A C 1
ATOM 4396 O O . PHE A 1 563 ? 8.391 11.219 25.391 1 94.94 563 PHE A O 1
ATOM 4403 N N . SER A 1 564 ? 7.723 10.273 27.188 1 88.81 564 SER A N 1
ATOM 4404 C CA . SER A 1 564 ? 9.062 9.883 27.625 1 88.81 564 SER A CA 1
ATOM 4405 C C . SER A 1 564 ? 9.547 8.656 26.859 1 88.81 564 SER A C 1
ATOM 4407 O O . SER A 1 564 ? 10.75 8.375 26.828 1 88.81 564 SER A O 1
ATOM 4409 N N . SER A 1 565 ? 8.703 7.93 26.203 1 84.5 565 SER A N 1
ATOM 4410 C CA . SER A 1 565 ? 9.094 6.684 25.547 1 84.5 565 SER A CA 1
ATOM 4411 C C . SER A 1 565 ? 9.586 6.934 24.125 1 84.5 565 SER A C 1
ATOM 4413 O O . SER A 1 565 ? 9.023 6.41 23.172 1 84.5 565 SER A O 1
ATOM 4415 N N . GLY A 1 566 ? 10.789 7.676 23.969 1 86.69 566 GLY A N 1
ATOM 4416 C CA . GLY A 1 566 ? 11.414 7.867 22.656 1 86.69 566 GLY A CA 1
ATOM 4417 C C . GLY A 1 566 ? 11.008 9.172 22 1 86.69 566 GLY A C 1
ATOM 4418 O O . GLY A 1 566 ? 11.602 9.57 21 1 86.69 566 GLY A O 1
ATOM 4419 N N . ARG A 1 567 ? 10.055 9.742 22.625 1 93.44 567 ARG A N 1
ATOM 4420 C CA . ARG A 1 567 ? 9.648 11.047 22.125 1 93.44 567 ARG A CA 1
ATOM 4421 C C . ARG A 1 567 ? 10.18 12.164 23.016 1 93.44 567 ARG A C 1
ATOM 4423 O O . ARG A 1 567 ? 11.195 12 23.688 1 93.44 567 ARG A O 1
ATOM 4430 N N . GLY A 1 568 ? 9.703 13.289 23.109 1 95.81 568 GLY A N 1
ATOM 4431 C CA . GLY A 1 568 ? 10.102 14.484 23.828 1 95.81 568 GLY A CA 1
ATOM 4432 C C . GLY A 1 568 ? 9.023 15.547 23.875 1 95.81 568 GLY A C 1
ATOM 4433 O O . GLY A 1 568 ? 7.914 15.328 23.391 1 95.81 568 GLY A O 1
ATOM 4434 N N . PRO A 1 569 ? 9.375 16.625 24.469 1 96.62 569 PRO A N 1
ATOM 4435 C CA . PRO A 1 569 ? 8.383 17.703 24.625 1 96.62 569 PRO A CA 1
ATOM 4436 C C . PRO A 1 569 ? 7.875 18.234 23.281 1 96.62 569 PRO A C 1
ATOM 4438 O O . PRO A 1 569 ? 6.734 18.688 23.203 1 96.62 569 PRO A O 1
ATOM 4441 N N . ALA A 1 570 ? 8.742 18.062 22.281 1 96.5 570 ALA A N 1
ATOM 4442 C CA . ALA A 1 570 ? 8.383 18.594 20.969 1 96.5 570 ALA A CA 1
ATOM 4443 C C . ALA A 1 570 ? 7.156 17.875 20.406 1 96.5 570 ALA A C 1
ATOM 4445 O O . ALA A 1 570 ? 6.488 18.391 19.5 1 96.5 570 ALA A O 1
ATOM 4446 N N . PHE A 1 571 ? 6.848 16.703 20.922 1 97.44 571 PHE A N 1
ATOM 4447 C CA . PHE A 1 571 ? 5.738 15.906 20.422 1 97.44 571 PHE A CA 1
ATOM 4448 C C . PHE A 1 571 ? 4.441 16.266 21.141 1 97.44 571 PHE A C 1
ATOM 4450 O O . PHE A 1 571 ? 3.377 15.734 20.797 1 97.44 571 PHE A O 1
ATOM 4457 N N . SER A 1 572 ? 4.516 17.172 22.078 1 98 572 SER A N 1
ATOM 4458 C CA . SER A 1 572 ? 3.342 17.641 22.797 1 98 572 SER A CA 1
ATOM 4459 C C . SER A 1 572 ? 2.779 18.922 22.172 1 98 572 SER A C 1
ATOM 4461 O O . SER A 1 572 ? 3.346 20 22.344 1 98 572 SER A O 1
ATOM 4463 N N . PHE A 1 573 ? 1.707 18.812 21.5 1 98.62 573 PHE A N 1
ATOM 4464 C CA . PHE A 1 573 ? 0.99 19.984 21.031 1 98.62 573 PHE A CA 1
ATOM 4465 C C . PHE A 1 573 ? 0.025 20.484 22.109 1 98.62 573 PHE A C 1
ATOM 4467 O O . PHE A 1 573 ? -1.063 19.938 22.281 1 98.62 573 PHE A O 1
ATOM 4474 N N . ASN A 1 574 ? 0.444 21.5 22.812 1 98.62 574 ASN A N 1
ATOM 4475 C CA . ASN A 1 574 ? -0.286 22.031 23.953 1 98.62 574 ASN A CA 1
ATOM 4476 C C . ASN A 1 574 ? -1.36 23.031 23.531 1 98.62 574 ASN A C 1
ATOM 4478 O O . ASN A 1 574 ? -1.119 23.875 22.656 1 98.62 574 ASN A O 1
ATOM 4482 N N . PHE A 1 575 ? -2.518 22.891 24.094 1 98.25 575 PHE A N 1
ATOM 4483 C CA . PHE A 1 575 ? -3.59 23.828 23.797 1 98.25 575 PHE A CA 1
ATOM 4484 C C . PHE A 1 575 ? -4.449 24.078 25.031 1 98.25 575 PHE A C 1
ATOM 4486 O O . PHE A 1 575 ? -4.465 23.266 25.969 1 98.25 575 PHE A O 1
ATOM 4493 N N . ILE A 1 576 ? -5.113 25.25 25.062 1 97.81 576 ILE A N 1
ATOM 4494 C CA . ILE A 1 576 ? -6.035 25.594 26.141 1 97.81 576 ILE A CA 1
ATOM 4495 C C . ILE A 1 576 ? -7.477 25.438 25.656 1 97.81 576 ILE A C 1
ATOM 4497 O O . ILE A 1 576 ? -8.344 24.984 26.406 1 97.81 576 ILE A O 1
ATOM 4501 N N . THR A 1 577 ? -7.66 25.938 24.484 1 97 577 THR A N 1
ATOM 4502 C CA . THR A 1 577 ? -8.977 25.891 23.859 1 97 577 THR A CA 1
ATOM 4503 C C . THR A 1 577 ? -8.883 25.297 22.453 1 97 577 THR A C 1
ATOM 4505 O O . THR A 1 577 ? -7.789 25.172 21.906 1 97 577 THR A O 1
ATOM 4508 N N . ARG A 1 578 ? -9.969 24.859 21.953 1 94.06 578 ARG A N 1
ATOM 4509 C CA . ARG A 1 578 ? -10.039 24.328 20.594 1 94.06 578 ARG A CA 1
ATOM 4510 C C . ARG A 1 578 ? -11.312 24.797 19.906 1 94.06 578 ARG A C 1
ATOM 4512 O O . ARG A 1 578 ? -11.984 25.719 20.375 1 94.06 578 ARG A O 1
ATOM 4519 N N . ASN A 1 579 ? -11.578 24.234 18.75 1 90.31 579 ASN A N 1
ATOM 4520 C CA . ASN A 1 579 ? -12.719 24.656 17.953 1 90.31 579 ASN A CA 1
ATOM 4521 C C . ASN A 1 579 ? -14.023 24.062 18.484 1 90.31 579 ASN A C 1
ATOM 4523 O O . ASN A 1 579 ? -15.102 24.359 17.953 1 90.31 579 ASN A O 1
ATOM 4527 N N . PHE A 1 580 ? -13.898 23.266 19.469 1 90.5 580 PHE A N 1
ATOM 4528 C CA . PHE A 1 580 ? -14.992 22.75 20.281 1 90.5 580 PHE A CA 1
ATOM 4529 C C . PHE A 1 580 ? -14.844 23.188 21.734 1 90.5 580 PHE A C 1
ATOM 4531 O O . PHE A 1 580 ? -13.75 23.562 22.172 1 90.5 580 PHE A O 1
ATOM 4538 N N . GLY A 1 581 ? -15.961 23.203 22.438 1 92.5 581 GLY A N 1
ATOM 4539 C CA . GLY A 1 581 ? -15.859 23.625 23.828 1 92.5 581 GLY A CA 1
ATOM 4540 C C . GLY A 1 581 ? -15.867 25.141 24 1 92.5 581 GLY A C 1
ATOM 4541 O O . GLY A 1 581 ? -16.297 25.859 23.094 1 92.5 581 GLY A O 1
ATOM 4542 N N . LEU A 1 582 ? -15.391 25.594 25.141 1 95.75 582 LEU A N 1
ATOM 4543 C CA . LEU A 1 582 ? -15.453 27.016 25.453 1 95.75 582 LEU A CA 1
ATOM 4544 C C . LEU A 1 582 ? -14.227 27.75 24.906 1 95.75 582 LEU A C 1
ATOM 4546 O O . LEU A 1 582 ? -13.094 27.281 25.078 1 95.75 582 LEU A O 1
ATOM 4550 N N . PRO A 1 583 ? -14.469 28.859 24.234 1 96.44 583 PRO A N 1
ATOM 4551 C CA . PRO A 1 583 ? -13.328 29.734 23.938 1 96.44 583 PRO A CA 1
ATOM 4552 C C . PRO A 1 583 ? -12.711 30.344 25.203 1 96.44 583 PRO A C 1
ATOM 4554 O O . PRO A 1 583 ? -13.266 30.188 26.297 1 96.44 583 PRO A O 1
ATOM 4557 N N . LEU A 1 584 ? -11.633 31 25.047 1 97.62 584 LEU A N 1
ATOM 4558 C CA . LEU A 1 584 ? -10.82 31.438 26.188 1 97.62 584 LEU A CA 1
ATOM 4559 C C . LEU A 1 584 ? -11.609 32.406 27.078 1 97.62 584 LEU A C 1
ATOM 4561 O O . LEU A 1 584 ? -11.617 32.25 28.297 1 97.62 584 LEU A O 1
ATOM 4565 N N . VAL A 1 585 ? -12.328 33.406 26.516 1 97.25 585 VAL A N 1
ATOM 4566 C CA .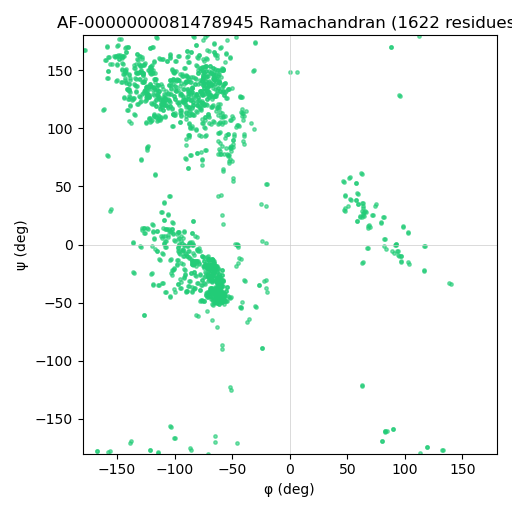 VAL A 1 585 ? -13.086 34.375 27.312 1 97.25 585 VAL A CA 1
ATOM 4567 C C . VAL A 1 585 ? -14.219 33.656 28.047 1 97.25 585 VAL A C 1
ATOM 4569 O O . VAL A 1 585 ? -14.523 34 29.203 1 97.25 585 VAL A O 1
ATOM 4572 N N . ASP A 1 586 ? -14.812 32.688 27.422 1 97.19 586 ASP A N 1
ATOM 4573 C CA . ASP A 1 586 ? -15.922 31.984 28.047 1 97.19 586 ASP A CA 1
ATOM 4574 C C . ASP A 1 586 ? -15.422 31.047 29.156 1 97.19 586 ASP A C 1
ATOM 4576 O O . ASP A 1 586 ? -16.141 30.781 30.109 1 97.19 586 ASP A O 1
ATOM 4580 N N . LEU A 1 587 ? -14.211 30.578 29.016 1 97.25 587 LEU A N 1
ATOM 4581 C CA . LEU A 1 587 ? -13.602 29.734 30.031 1 97.25 587 LEU A CA 1
ATOM 4582 C C . LEU A 1 587 ? -13.539 30.453 31.375 1 97.25 587 LEU A C 1
ATOM 4584 O O . LEU A 1 587 ? -13.594 29.797 32.438 1 97.25 587 LEU A O 1
ATOM 4588 N N . VAL A 1 588 ? -13.414 31.812 31.359 1 98 588 VAL A N 1
ATOM 4589 C CA . VAL A 1 588 ? -13.281 32.594 32.594 1 98 588 VAL A CA 1
ATOM 4590 C C . VAL A 1 588 ? -14.594 33.312 32.875 1 98 588 VAL A C 1
ATOM 4592 O O . VAL A 1 588 ? -14.664 34.156 33.781 1 98 588 VAL A O 1
ATOM 4595 N N . SER A 1 589 ? -15.656 33.031 32.125 1 98 589 SER A N 1
ATOM 4596 C CA . SER A 1 589 ? -16.906 33.781 32.25 1 98 589 SER A CA 1
ATOM 4597 C C . SER A 1 589 ? -18.062 32.875 32.625 1 98 589 SER A C 1
ATOM 4599 O O . SER A 1 589 ? -19.078 33.312 33.156 1 98 589 SER A O 1
ATOM 4601 N N . PHE A 1 590 ? -17.875 31.609 32.25 1 97.44 590 PHE A N 1
ATOM 4602 C CA . PHE A 1 590 ? -18.969 30.672 32.438 1 97.44 590 PHE A CA 1
ATOM 4603 C C . PHE A 1 590 ? -18.484 29.453 33.219 1 97.44 590 PHE A C 1
ATOM 4605 O O . PHE A 1 590 ? -17.359 28.984 33.031 1 97.44 590 PHE A O 1
ATOM 4612 N N . SER A 1 591 ? -19.266 28.875 34.156 1 94.94 591 SER A N 1
ATOM 4613 C CA . SER A 1 591 ? -18.891 27.672 34.906 1 94.94 591 SER A CA 1
ATOM 4614 C C . SER A 1 591 ? -20.125 26.938 35.406 1 94.94 591 SER A C 1
ATOM 4616 O O . SER A 1 591 ? -20.094 26.312 36.469 1 94.94 591 SER A O 1
ATOM 4618 N N . GLY A 1 592 ? -21.188 27.016 34.719 1 91.12 592 GLY A N 1
ATOM 4619 C CA . GLY A 1 592 ? -22.406 26.328 35.094 1 91.12 592 GLY A CA 1
ATOM 4620 C C . GLY A 1 592 ? -22.25 24.812 35.156 1 91.12 592 GLY A C 1
ATOM 4621 O O . GLY A 1 592 ? -21.266 24.281 34.656 1 91.12 592 GLY A O 1
ATOM 4622 N N . ASP A 1 593 ? -23.203 24.078 35.688 1 90.25 593 ASP A N 1
ATOM 4623 C CA . ASP A 1 593 ? -23.141 22.641 35.906 1 90.25 593 ASP A CA 1
ATOM 4624 C C . ASP A 1 593 ? -23 21.875 34.594 1 90.25 593 ASP A C 1
ATOM 4626 O O . ASP A 1 593 ? -22.328 20.859 34.531 1 90.25 593 ASP A O 1
ATOM 4630 N N . GLU A 1 594 ? -23.578 22.375 33.594 1 91.19 594 GLU A N 1
ATOM 4631 C CA . GLU A 1 594 ? -23.531 21.75 32.281 1 91.19 594 GLU A CA 1
ATOM 4632 C C . GLU A 1 594 ? -22.141 21.844 31.656 1 91.19 594 GLU A C 1
ATOM 4634 O O . GLU A 1 594 ? -21.812 21.109 30.734 1 91.19 594 GLU A O 1
ATOM 4639 N N . LEU A 1 595 ? -21.375 22.672 32.281 1 93.56 595 LEU A N 1
ATOM 4640 C CA . LEU A 1 595 ? -20.047 22.938 31.719 1 93.56 595 LEU A CA 1
ATOM 4641 C C . LEU A 1 595 ? -18.969 22.312 32.594 1 93.56 595 LEU A C 1
ATOM 4643 O O . LEU A 1 595 ? -17.797 22.719 32.531 1 93.56 595 LEU A O 1
ATOM 4647 N N . ALA A 1 596 ? -19.297 21.328 33.406 1 91.62 596 ALA A N 1
ATOM 4648 C CA . ALA A 1 596 ? -18.375 20.719 34.344 1 91.62 596 ALA A CA 1
ATOM 4649 C C . ALA A 1 596 ? -17.172 20.109 33.656 1 91.62 596 ALA A C 1
ATOM 4651 O O . ALA A 1 596 ? -16.047 20.188 34.156 1 91.62 596 ALA A O 1
ATOM 4652 N N . SER A 1 597 ? -17.406 19.547 32.5 1 90.31 597 SER A N 1
ATOM 4653 C CA . SER A 1 597 ? -16.344 18.891 31.75 1 90.31 597 SER A CA 1
ATOM 4654 C C . SER A 1 597 ? -15.344 19.891 31.188 1 90.31 597 SER A C 1
ATOM 4656 O O . SER A 1 597 ? -14.219 19.531 30.844 1 90.31 597 SER A O 1
ATOM 4658 N N . GLU A 1 598 ? -15.688 21.172 31.156 1 94.5 598 GLU A N 1
ATOM 4659 C CA . GLU A 1 598 ? -14.836 22.234 30.609 1 94.5 598 GLU A CA 1
ATOM 4660 C C . GLU A 1 598 ? -13.844 22.734 31.641 1 94.5 598 GLU A C 1
ATOM 4662 O O . GLU A 1 598 ? -12.875 23.422 31.312 1 94.5 598 GLU A O 1
ATOM 4667 N N . LEU A 1 599 ? -14.078 22.375 32.938 1 96.19 599 LEU A N 1
ATOM 4668 C CA . LEU A 1 599 ? -13.227 22.812 34.031 1 96.19 599 LEU A CA 1
ATOM 4669 C C . LEU A 1 599 ? -13.047 24.328 34.031 1 96.19 599 LEU A C 1
ATOM 4671 O O . LEU A 1 599 ? -11.93 24.828 34.188 1 96.19 599 LEU A O 1
ATOM 4675 N N . SER A 1 600 ? -14.141 25.078 33.719 1 96.88 600 SER A N 1
ATOM 4676 C CA . SER A 1 600 ? -14.133 26.531 33.625 1 96.88 600 SER A CA 1
ATOM 4677 C C . SER A 1 600 ? -14.445 27.188 34.969 1 96.88 600 SER A C 1
ATOM 4679 O O . SER A 1 600 ? -14.914 26.516 35.875 1 96.88 600 SER A O 1
ATOM 4681 N N . TRP A 1 601 ? -14.117 28.469 35.156 1 97.25 601 TRP A N 1
ATOM 4682 C CA . TRP A 1 601 ? -14.406 29.297 36.344 1 97.25 601 TRP A CA 1
ATOM 4683 C C . TRP A 1 601 ? -14.844 30.688 35.906 1 97.25 601 TRP A C 1
ATOM 4685 O O . TRP A 1 601 ? -14.086 31.422 35.281 1 97.25 601 TRP A O 1
ATOM 4695 N N . ASN A 1 602 ? -16.062 31.047 36.312 1 96.69 602 ASN A N 1
ATOM 4696 C CA . ASN A 1 602 ? -16.641 32.281 35.844 1 96.69 602 ASN A CA 1
ATOM 4697 C C . ASN A 1 602 ? -16.078 33.5 36.625 1 96.69 602 ASN A C 1
ATOM 4699 O O . ASN A 1 602 ? -16.422 34.625 36.312 1 96.69 602 ASN A O 1
ATOM 4703 N N . CYS A 1 603 ? -15.18 33.281 37.75 1 96 603 CYS A N 1
ATOM 4704 C CA . CYS A 1 603 ? -14.445 34.281 38.5 1 96 603 CYS A CA 1
ATOM 4705 C C . CYS A 1 603 ? -15.398 35.125 39.344 1 96 603 CYS A C 1
ATOM 4707 O O . CYS A 1 603 ? -15.102 36.281 39.656 1 96 603 CYS A O 1
ATOM 4709 N N . GLY A 1 604 ? -16.641 34.688 39.531 1 94.69 604 GLY A N 1
ATOM 4710 C CA . GLY A 1 604 ? -17.484 35.406 40.5 1 94.69 604 GLY A CA 1
ATOM 4711 C C . GLY A 1 604 ? -18.922 35.562 40.031 1 94.69 604 GLY A C 1
ATOM 4712 O O . GLY A 1 604 ? -19.844 35.656 40.844 1 94.69 604 GLY A O 1
ATOM 4713 N N . GLU A 1 605 ? -19.094 35.719 38.656 1 96.19 605 GLU A N 1
ATOM 4714 C CA . GLU A 1 605 ? -20.422 35.875 38.094 1 96.19 605 GLU A CA 1
ATOM 4715 C C . GLU A 1 605 ? -20.562 35.156 36.781 1 96.19 605 GLU A C 1
ATOM 4717 O O . GLU A 1 605 ? -19.656 35.156 35.938 1 96.19 605 GLU A O 1
ATOM 4722 N N . GLU A 1 606 ? -21.766 34.531 36.656 1 96.62 606 GLU A N 1
ATOM 4723 C CA . GLU A 1 606 ? -22.016 33.75 35.438 1 96.62 606 GLU A CA 1
ATOM 4724 C C . GLU A 1 606 ? -22.328 34.656 34.25 1 96.62 606 GLU A C 1
ATOM 4726 O O . GLU A 1 606 ? -23.25 35.469 34.312 1 96.62 606 GLU A O 1
ATOM 4731 N N . GLY A 1 607 ? -21.531 34.562 33.156 1 95.44 607 GLY A N 1
ATOM 4732 C CA . GLY A 1 607 ? -21.844 35.281 31.938 1 95.44 607 GLY A CA 1
ATOM 4733 C C . GLY A 1 607 ? -21.328 36.719 31.953 1 95.44 607 GLY A C 1
ATOM 4734 O O . GLY A 1 607 ? -20.438 37.031 32.75 1 95.44 607 GLY A O 1
ATOM 4735 N N . PRO A 1 608 ? -21.891 37.562 31.094 1 94.62 608 PRO A N 1
ATOM 4736 C CA . PRO A 1 608 ? -21.438 38.969 31.031 1 94.62 608 PRO A CA 1
ATOM 4737 C C . PRO A 1 608 ? -21.703 39.719 32.312 1 94.62 608 PRO A C 1
ATOM 4739 O O . PRO A 1 608 ? -22.719 39.5 32.969 1 94.62 608 PRO A O 1
ATOM 4742 N N . THR A 1 609 ? -20.766 40.625 32.688 1 96.19 609 THR A N 1
ATOM 4743 C CA . THR A 1 609 ? -20.906 41.438 33.875 1 96.19 609 THR A CA 1
ATOM 4744 C C . THR A 1 609 ? -20.297 42.812 33.688 1 96.19 609 THR A C 1
ATOM 4746 O O . THR A 1 609 ? -19.562 43.031 32.719 1 96.19 609 THR A O 1
ATOM 4749 N N . ASN A 1 610 ? -20.703 43.781 34.562 1 94.12 610 ASN A N 1
ATOM 4750 C CA . ASN A 1 610 ? -20.125 45.094 34.531 1 94.12 610 ASN A CA 1
ATOM 4751 C C . ASN A 1 610 ? -19.281 45.375 35.75 1 94.12 610 ASN A C 1
ATOM 4753 O O . ASN A 1 610 ? -18.766 46.469 35.938 1 94.12 610 ASN A O 1
ATOM 4757 N N . LYS A 1 611 ? -19.125 44.344 36.562 1 96.62 611 LYS A N 1
ATOM 4758 C CA . LYS A 1 611 ? -18.297 44.5 37.781 1 96.62 611 LYS A CA 1
ATOM 4759 C C . LYS A 1 611 ? -16.812 44.531 37.438 1 96.62 611 LYS A C 1
ATOM 4761 O O . LYS A 1 611 ? -16.266 43.562 36.938 1 96.62 611 LYS A O 1
ATOM 4766 N N . THR A 1 612 ? -16.188 45.594 37.781 1 95.12 612 THR A N 1
ATOM 4767 C CA . THR A 1 612 ? -14.805 45.844 37.375 1 95.12 612 THR A CA 1
ATOM 4768 C C . THR A 1 612 ? -13.859 44.844 38.062 1 95.12 612 THR A C 1
ATOM 4770 O O . THR A 1 612 ? -12.883 44.375 37.438 1 95.12 612 THR A O 1
ATOM 4773 N N . THR A 1 613 ? -14.141 44.531 39.281 1 94.75 613 THR A N 1
ATOM 4774 C CA . THR A 1 613 ? -13.289 43.594 40.031 1 94.75 613 THR A CA 1
ATOM 4775 C C . THR A 1 613 ? -13.266 42.219 39.375 1 94.75 613 THR A C 1
ATOM 4777 O O . THR A 1 613 ? -12.219 41.594 39.281 1 94.75 613 THR A O 1
ATOM 4780 N N . ILE A 1 614 ? -14.453 41.844 38.906 1 96.44 614 ILE A N 1
ATOM 4781 C CA . ILE A 1 614 ? -14.57 40.562 38.281 1 96.44 614 ILE A CA 1
ATOM 4782 C C . ILE A 1 614 ? -13.898 40.594 36.906 1 96.44 614 ILE A C 1
ATOM 4784 O O . ILE A 1 614 ? -13.18 39.688 36.5 1 96.44 614 ILE A O 1
ATOM 4788 N N . LEU A 1 615 ? -14.07 41.625 36.156 1 96.25 615 LEU A N 1
ATOM 4789 C CA . LEU A 1 615 ? -13.5 41.781 34.812 1 96.25 615 LEU A CA 1
ATOM 4790 C C . LEU A 1 615 ? -11.977 41.812 34.875 1 96.25 615 LEU A C 1
ATOM 4792 O O . LEU A 1 615 ? -11.305 41.25 34.031 1 96.25 615 LEU A O 1
ATOM 4796 N N . GLU A 1 616 ? -11.492 42.438 35.875 1 95 616 GLU A N 1
ATOM 4797 C CA . GLU A 1 616 ? -10.047 42.5 36.062 1 95 616 GLU A CA 1
ATOM 4798 C C . GLU A 1 616 ? -9.484 41.094 36.375 1 95 616 GLU A C 1
ATOM 4800 O O . GLU A 1 616 ? -8.414 40.75 35.875 1 95 616 GLU A O 1
ATOM 4805 N N . ARG A 1 617 ? -10.188 40.406 37.188 1 96.06 617 ARG A N 1
ATOM 4806 C CA . ARG A 1 617 ? -9.773 39.031 37.5 1 96.06 617 ARG A CA 1
ATOM 4807 C C . ARG A 1 617 ? -9.805 38.156 36.25 1 96.06 617 ARG A C 1
ATOM 4809 O O . ARG A 1 617 ? -8.891 37.375 36.031 1 96.06 617 ARG A O 1
ATOM 4816 N N . ARG A 1 618 ? -10.844 38.281 35.5 1 97.69 618 ARG A N 1
ATOM 4817 C CA . ARG A 1 618 ? -10.969 37.531 34.281 1 97.69 618 ARG A CA 1
ATOM 4818 C C . ARG A 1 618 ? -9.836 37.844 33.312 1 97.69 618 ARG A C 1
ATOM 4820 O O . ARG A 1 618 ? -9.266 36.938 32.688 1 97.69 618 ARG A O 1
ATOM 4827 N N . LEU A 1 619 ? -9.539 39.094 33.188 1 96.69 619 LEU A N 1
ATOM 4828 C CA . LEU A 1 619 ? -8.453 39.531 32.312 1 96.69 619 LEU A CA 1
ATOM 4829 C C . LEU A 1 619 ? -7.121 38.938 32.75 1 96.69 619 LEU A C 1
ATOM 4831 O O . LEU A 1 619 ? -6.328 38.469 31.938 1 96.69 619 LEU A O 1
ATOM 4835 N N . LYS A 1 620 ? -6.891 38.938 34.031 1 95.94 620 LYS A N 1
ATOM 4836 C CA . LYS A 1 620 ? -5.684 38.344 34.594 1 95.94 620 LYS A CA 1
ATOM 4837 C C . LYS A 1 620 ? -5.605 36.875 34.281 1 95.94 620 LYS A C 1
ATOM 4839 O O . LYS A 1 620 ? -4.539 36.344 33.938 1 95.94 620 LYS A O 1
ATOM 4844 N N . GLN A 1 621 ? -6.699 36.25 34.406 1 97.38 621 GLN A N 1
ATOM 4845 C CA . GLN A 1 621 ? -6.738 34.812 34.156 1 97.38 621 GLN A CA 1
ATOM 4846 C C . GLN A 1 621 ? -6.445 34.5 32.688 1 97.38 621 GLN A C 1
ATOM 4848 O O . GLN A 1 621 ? -5.762 33.531 32.344 1 97.38 621 GLN A O 1
ATOM 4853 N N . ILE A 1 622 ? -7.012 35.281 31.797 1 98.19 622 ILE A N 1
ATOM 4854 C CA . ILE A 1 622 ? -6.738 35.125 30.359 1 98.19 622 ILE A CA 1
ATOM 4855 C C . ILE A 1 622 ? -5.238 35.25 30.109 1 98.19 622 ILE A C 1
ATOM 4857 O O . ILE A 1 622 ? -4.648 34.469 29.391 1 98.19 622 ILE A O 1
ATOM 4861 N N . ARG A 1 623 ? -4.656 36.281 30.75 1 98.19 623 ARG A N 1
ATOM 4862 C CA . ARG A 1 623 ? -3.213 36.469 30.641 1 98.19 623 ARG A CA 1
ATOM 4863 C C . ARG A 1 623 ? -2.455 35.281 31.172 1 98.19 623 ARG A C 1
ATOM 4865 O O . ARG A 1 623 ? -1.467 34.844 30.578 1 98.19 623 ARG A O 1
ATOM 4872 N N . ASN A 1 624 ? -2.924 34.719 32.281 1 98.5 624 ASN A N 1
ATOM 4873 C CA . ASN A 1 624 ? -2.279 33.562 32.875 1 98.5 624 ASN A CA 1
ATOM 4874 C C . ASN A 1 624 ? -2.334 32.344 31.969 1 98.5 624 ASN A C 1
ATOM 4876 O O . ASN A 1 624 ? -1.341 31.641 31.828 1 98.5 624 ASN A O 1
ATOM 4880 N N . TYR A 1 625 ? -3.539 32.094 31.375 1 98.62 625 TYR A N 1
ATOM 4881 C CA . TYR A 1 625 ? -3.688 30.969 30.453 1 98.62 625 TYR A CA 1
ATOM 4882 C C . TYR A 1 625 ? -2.688 31.078 29.297 1 98.62 625 TYR A C 1
ATOM 4884 O O . TYR A 1 625 ? -1.993 30.109 28.984 1 98.62 625 TYR A O 1
ATOM 4892 N N . LEU A 1 626 ? -2.588 32.188 28.703 1 98.56 626 LEU A N 1
ATOM 4893 C CA . LEU A 1 626 ? -1.689 32.375 27.578 1 98.56 626 LEU A CA 1
ATOM 4894 C C . LEU A 1 626 ? -0.233 32.281 28.016 1 98.56 626 LEU A C 1
ATOM 4896 O O . LEU A 1 626 ? 0.583 31.672 27.297 1 98.56 626 LEU A O 1
ATOM 4900 N N . PHE A 1 627 ? 0.016 32.875 29.156 1 98.5 627 PHE A N 1
ATOM 4901 C CA . PHE A 1 627 ? 1.374 32.844 29.688 1 98.5 627 PHE A CA 1
ATOM 4902 C C . PHE A 1 627 ? 1.861 31.406 29.859 1 98.5 627 PHE A C 1
ATOM 4904 O O . PHE A 1 627 ? 2.928 31.047 29.359 1 98.5 627 PHE A O 1
ATOM 4911 N N . VAL A 1 628 ? 1.088 30.594 30.516 1 98.56 628 VAL A N 1
ATOM 4912 C CA . VAL A 1 628 ? 1.487 29.219 30.797 1 98.56 628 VAL A CA 1
ATOM 4913 C C . VAL A 1 628 ? 1.621 28.438 29.484 1 98.56 628 VAL A C 1
ATOM 4915 O O . VAL A 1 628 ? 2.539 27.625 29.328 1 98.56 628 VAL A O 1
ATOM 4918 N N . LEU A 1 629 ? 0.716 28.625 28.562 1 98.62 629 LEU A N 1
ATOM 4919 C CA . LEU A 1 629 ? 0.758 27.953 27.266 1 98.62 629 LEU A CA 1
ATOM 4920 C C . LEU A 1 629 ? 2.092 28.203 26.562 1 98.62 629 LEU A C 1
ATOM 4922 O O . LEU A 1 629 ? 2.693 27.266 26.031 1 98.62 629 LEU A O 1
ATOM 4926 N N . PHE A 1 630 ? 2.629 29.406 26.625 1 98.25 630 PHE A N 1
ATOM 4927 C CA . PHE A 1 630 ? 3.777 29.781 25.812 1 98.25 630 PHE A CA 1
ATOM 4928 C C . PHE A 1 630 ? 5.082 29.5 26.547 1 98.25 630 PHE A C 1
ATOM 4930 O O . PHE A 1 630 ? 6.133 29.344 25.922 1 98.25 630 PHE A O 1
ATOM 4937 N N . VAL A 1 631 ? 5.047 29.406 27.859 1 97.62 631 VAL A N 1
ATOM 4938 C CA . VAL A 1 631 ? 6.297 29.188 28.578 1 97.62 631 VAL A CA 1
ATOM 4939 C C . VAL A 1 631 ? 6.512 27.688 28.781 1 97.62 631 VAL A C 1
ATOM 4941 O O . VAL A 1 631 ? 7.617 27.25 29.109 1 97.62 631 VAL A O 1
ATOM 4944 N N . SER A 1 632 ? 5.457 26.906 28.609 1 98.38 632 SER A N 1
ATOM 4945 C CA . SER A 1 632 ? 5.562 25.453 28.766 1 98.38 632 SER A CA 1
ATOM 4946 C C . SER A 1 632 ? 6.344 24.828 27.609 1 98.38 632 SER A C 1
ATOM 4948 O O . SER A 1 632 ? 6.262 25.297 26.469 1 98.38 632 SER A O 1
ATOM 4950 N N . LEU A 1 633 ? 7.129 23.75 27.969 1 97.56 633 LEU A N 1
ATOM 4951 C CA . LEU A 1 633 ? 7.77 22.984 26.906 1 97.56 633 LEU A CA 1
ATOM 4952 C C . LEU A 1 633 ? 6.73 22.266 26.047 1 97.56 633 LEU A C 1
ATOM 4954 O O . LEU A 1 633 ? 5.734 21.766 26.578 1 97.56 633 LEU A O 1
ATOM 4958 N N . GLY A 1 634 ? 6.992 22.188 24.734 1 98 634 GLY A N 1
ATOM 4959 C CA . GLY A 1 634 ? 6.055 21.672 23.75 1 98 634 GLY A CA 1
ATOM 4960 C C . GLY A 1 634 ? 5.68 22.688 22.703 1 98 634 GLY A C 1
ATOM 4961 O O . GLY A 1 634 ? 6.27 23.781 22.641 1 98 634 GLY A O 1
ATOM 4962 N N . VAL A 1 635 ? 4.738 22.312 21.859 1 98.5 635 VAL A N 1
ATOM 4963 C CA . VAL A 1 635 ? 4.312 23.188 20.766 1 98.5 635 VAL A CA 1
ATOM 4964 C C . VAL A 1 635 ? 3.002 23.875 21.141 1 98.5 635 VAL A C 1
ATOM 4966 O O . VAL A 1 635 ? 1.972 23.219 21.312 1 98.5 635 VAL A O 1
ATOM 4969 N N . PRO A 1 636 ? 3.049 25.172 21.344 1 98.62 636 PRO A N 1
ATOM 4970 C CA . PRO A 1 636 ? 1.795 25.859 21.672 1 98.62 636 PRO A CA 1
ATOM 4971 C C . PRO A 1 636 ? 0.849 25.953 20.469 1 98.62 636 PRO A C 1
ATOM 4973 O O . PRO A 1 636 ? 1.287 26.25 19.359 1 98.62 636 PRO A O 1
ATOM 4976 N N . VAL A 1 637 ? -0.384 25.672 20.719 1 98.75 637 VAL A N 1
ATOM 4977 C CA . VAL A 1 637 ? -1.442 25.797 19.719 1 98.75 637 VAL A CA 1
ATOM 4978 C C . VAL A 1 637 ? -2.465 26.828 20.172 1 98.75 637 VAL A C 1
ATOM 4980 O O . VAL A 1 637 ? -3.148 26.641 21.188 1 98.75 637 VAL A O 1
ATOM 4983 N N . LEU A 1 638 ? -2.494 27.938 19.469 1 98.44 638 LEU A N 1
ATOM 4984 C CA . LEU A 1 638 ? -3.461 29 19.719 1 98.44 638 LEU A CA 1
ATOM 4985 C C . LEU A 1 638 ? -4.703 28.812 18.844 1 98.44 638 LEU A C 1
ATOM 4987 O O . LEU A 1 638 ? -4.598 28.5 17.656 1 98.44 638 LEU A O 1
ATOM 4991 N N . ASN A 1 639 ? -5.836 29.047 19.469 1 97.44 639 ASN A N 1
ATOM 4992 C CA . ASN A 1 639 ? -7.09 28.906 18.734 1 97.44 639 ASN A CA 1
ATOM 4993 C C . ASN A 1 639 ? -7.594 30.234 18.203 1 97.44 639 ASN A C 1
ATOM 4995 O O . ASN A 1 639 ? -7.523 31.25 18.891 1 97.44 639 ASN A O 1
ATOM 4999 N N . MET A 1 640 ? -8.133 30.219 17.031 1 97.38 640 MET A N 1
ATOM 5000 C CA . MET A 1 640 ? -8.68 31.406 16.391 1 97.38 640 MET A CA 1
ATOM 5001 C C . MET A 1 640 ? -9.711 32.094 17.281 1 97.38 640 MET A C 1
ATOM 5003 O O . MET A 1 640 ? -10.625 31.422 17.781 1 97.38 640 MET A O 1
ATOM 5007 N N . GLY A 1 641 ? -9.523 33.344 17.531 1 95.81 641 GLY A N 1
ATOM 5008 C CA . GLY A 1 641 ? -10.5 34.125 18.281 1 95.81 641 GLY A CA 1
ATOM 5009 C C . GLY A 1 641 ? -10.094 34.375 19.734 1 95.81 641 GLY A C 1
ATOM 5010 O O . GLY A 1 641 ? -10.617 35.281 20.391 1 95.81 641 GLY A O 1
ATOM 5011 N N . ASP A 1 642 ? -9.141 33.656 20.234 1 95.38 642 ASP A N 1
ATOM 5012 C CA . ASP A 1 642 ? -8.711 33.812 21.625 1 95.38 642 ASP A CA 1
ATOM 5013 C C . ASP A 1 642 ? -7.969 35.125 21.828 1 95.38 642 ASP A C 1
ATOM 5015 O O . ASP A 1 642 ? -7.965 35.688 22.922 1 95.38 642 ASP A O 1
ATOM 5019 N N . GLU A 1 643 ? -7.371 35.656 20.797 1 96.56 643 GLU A N 1
ATOM 5020 C CA . GLU A 1 643 ? -6.59 36.906 20.891 1 96.56 643 GLU A CA 1
ATOM 5021 C C . GLU A 1 643 ? -7.492 38.125 20.891 1 96.56 643 GLU A C 1
ATOM 5023 O O . GLU A 1 643 ? -7.043 39.219 21.219 1 96.56 643 GLU A O 1
ATOM 5028 N N . CYS A 1 644 ? -8.781 37.938 20.516 1 94.06 644 CYS A N 1
ATOM 5029 C CA . CYS A 1 644 ? -9.633 39.125 20.453 1 94.06 644 CYS A CA 1
ATOM 5030 C C . CYS A 1 644 ? -10.906 38.938 21.266 1 94.06 644 CYS A C 1
ATOM 5032 O O . CYS A 1 644 ? -11.867 39.688 21.125 1 94.06 644 CYS A O 1
ATOM 5034 N N . GLY A 1 645 ? -10.953 37.969 22.094 1 93.69 645 GLY A N 1
ATOM 5035 C CA . GLY A 1 645 ? -12.031 37.781 23.047 1 93.69 645 GLY A CA 1
ATOM 5036 C C . GLY A 1 645 ? -13.312 37.281 22.422 1 93.69 645 GLY A C 1
ATOM 5037 O O . GLY A 1 645 ? -14.406 37.719 22.797 1 93.69 645 GLY A O 1
ATOM 5038 N N . GLN A 1 646 ? -13.234 36.531 21.469 1 93.25 646 GLN A N 1
ATOM 5039 C CA . GLN A 1 646 ? -14.422 35.969 20.844 1 93.25 646 GLN A CA 1
ATOM 5040 C C . GLN A 1 646 ? -15.164 35.031 21.797 1 93.25 646 GLN A C 1
ATOM 5042 O O . GLN A 1 646 ? -14.547 34.188 22.438 1 93.25 646 GLN A O 1
ATOM 5047 N N . SER A 1 647 ? -16.438 35.156 21.891 1 94.75 647 SER A N 1
ATOM 5048 C CA . SER A 1 647 ? -17.281 34.406 22.797 1 94.75 647 SER A CA 1
ATOM 5049 C C . SER A 1 647 ? -18.312 33.562 22.031 1 94.75 647 SER A C 1
ATOM 5051 O O . SER A 1 647 ? -18.734 33.969 20.938 1 94.75 647 SER A O 1
ATOM 5053 N N . SER A 1 648 ? -18.719 32.469 22.562 1 94.38 648 SER A N 1
ATOM 5054 C CA . SER A 1 648 ? -19.812 31.672 22.047 1 94.38 648 SER A CA 1
ATOM 5055 C C . SER A 1 648 ? -21.031 31.734 22.969 1 94.38 648 SER A C 1
ATOM 5057 O O . SER A 1 648 ? -21.953 30.938 22.844 1 94.38 648 SER A O 1
ATOM 5059 N N . GLY A 1 649 ? -20.938 32.562 23.906 1 93.94 649 GLY A N 1
ATOM 5060 C CA . GLY A 1 649 ? -22.047 32.719 24.844 1 93.94 649 GLY A CA 1
ATOM 5061 C C . GLY A 1 649 ? -22.203 31.531 25.781 1 93.94 649 GLY A C 1
ATOM 5062 O O . GLY A 1 649 ? -23.328 31.172 26.156 1 93.94 649 GLY A O 1
ATOM 5063 N N . GLY A 1 650 ? -21.094 30.844 25.984 1 94.75 650 GLY A N 1
ATOM 5064 C CA . GLY A 1 650 ? -21.141 29.719 26.906 1 94.75 650 GLY A CA 1
ATOM 5065 C C . GLY A 1 650 ? -21.469 28.406 26.219 1 94.75 650 GLY A C 1
ATOM 5066 O O . GLY A 1 650 ? -21.516 27.359 26.859 1 94.75 650 GLY A O 1
ATOM 5067 N N . SER A 1 651 ? -21.656 28.453 24.969 1 94.75 651 SER A N 1
ATOM 5068 C CA . SER A 1 651 ? -21.953 27.234 24.219 1 94.75 651 SER A CA 1
ATOM 5069 C C . SER A 1 651 ? -20.672 26.469 23.891 1 94.75 651 SER A C 1
ATOM 5071 O O . SER A 1 651 ? -19.656 27.078 23.531 1 94.75 651 SER A O 1
ATOM 5073 N N . THR A 1 652 ? -20.672 25.109 24.016 1 93.38 652 THR A N 1
ATOM 5074 C CA . THR A 1 652 ? -19.531 24.266 23.719 1 93.38 652 THR A CA 1
ATOM 5075 C C . THR A 1 652 ? -19.641 23.688 22.312 1 93.38 652 THR A C 1
ATOM 5077 O O . THR A 1 652 ? -18.719 23 21.828 1 93.38 652 THR A O 1
ATOM 5080 N N . SER A 1 653 ? -20.703 23.938 21.578 1 91.06 653 SER A N 1
ATOM 5081 C CA . SER A 1 653 ? -20.984 23.328 20.281 1 91.06 653 SER A CA 1
ATOM 5082 C C . SER A 1 653 ? -20.188 24.016 19.172 1 91.06 653 SER A C 1
ATOM 5084 O O . SER A 1 653 ? -20 25.219 19.203 1 91.06 653 SER A O 1
ATOM 5086 N N . TYR A 1 654 ? -19.828 23.219 18.188 1 91.56 654 TYR A N 1
ATOM 5087 C CA . TYR A 1 654 ? -19.141 23.75 17.031 1 91.56 654 TYR A CA 1
ATOM 5088 C C . TYR A 1 654 ? -20.031 24.719 16.25 1 91.56 654 TYR A C 1
ATOM 5090 O O . TYR A 1 654 ? -19.562 25.734 15.727 1 91.56 654 TYR A O 1
ATOM 5098 N N . GLY A 1 655 ? -21.312 24.406 16.172 1 89.38 655 GLY A N 1
ATOM 5099 C CA . GLY A 1 655 ? -22.281 25.188 15.422 1 89.38 655 GLY A CA 1
ATOM 5100 C C . GLY A 1 655 ? -22.469 26.594 15.961 1 89.38 655 GLY A C 1
ATOM 5101 O O . GLY A 1 655 ? -22.938 27.484 15.25 1 89.38 655 GLY A O 1
ATOM 5102 N N . SER A 1 656 ? -22.047 26.812 17.219 1 90.75 656 SER A N 1
ATOM 5103 C CA . SER A 1 656 ? -22.25 28.109 17.859 1 90.75 656 SER A CA 1
ATOM 5104 C C . SER A 1 656 ? -21.094 29.062 17.562 1 90.75 656 SER A C 1
ATOM 5106 O O . SER A 1 656 ? -21.109 30.219 17.984 1 90.75 656 SER A O 1
ATOM 5108 N N . ARG A 1 657 ? -20.078 28.594 16.906 1 92.44 657 ARG A N 1
ATOM 5109 C CA . ARG A 1 657 ? -18.922 29.422 16.594 1 92.44 657 ARG A CA 1
ATOM 5110 C C . ARG A 1 657 ? -19.281 30.484 15.555 1 92.44 657 ARG A C 1
ATOM 5112 O O . ARG A 1 657 ? -20.016 30.203 14.609 1 92.44 657 ARG A O 1
ATOM 5119 N N . LYS A 1 658 ? -18.781 31.688 15.812 1 92.19 658 LYS A N 1
ATOM 5120 C CA . LYS A 1 658 ? -19.078 32.812 14.945 1 92.19 658 LYS A CA 1
ATOM 5121 C C . LYS A 1 658 ? -17.859 33.188 14.102 1 92.19 658 LYS A C 1
ATOM 5123 O O . LYS A 1 658 ? -16.734 32.844 14.43 1 92.19 658 LYS A O 1
ATOM 5128 N N . PRO A 1 659 ? -18.156 33.875 12.961 1 95.62 659 PRO A N 1
ATOM 5129 C CA . PRO A 1 659 ? -17.031 34.406 12.18 1 95.62 659 PRO A CA 1
ATOM 5130 C C . PRO A 1 659 ? -16.156 35.375 12.977 1 95.62 659 PRO A C 1
ATOM 5132 O O . PRO A 1 659 ? -16.641 36.031 13.883 1 95.62 659 PRO A O 1
ATOM 5135 N N . PHE A 1 660 ? -14.922 35.406 12.633 1 96.81 660 PHE A N 1
ATOM 5136 C CA . PHE A 1 660 ? -13.922 36.219 13.289 1 96.81 660 PHE A CA 1
ATOM 5137 C C . PHE A 1 660 ? -14.266 37.688 13.148 1 96.81 660 PHE A C 1
ATOM 5139 O O . PHE A 1 660 ? -14.445 38.188 12.031 1 96.81 660 PHE A O 1
ATOM 5146 N N . ASP A 1 661 ? -14.445 38.406 14.281 1 95.94 661 ASP A N 1
ATOM 5147 C CA . ASP A 1 661 ? -14.695 39.844 14.281 1 95.94 661 ASP A CA 1
ATOM 5148 C C . ASP A 1 661 ? -13.391 40.625 14.281 1 95.94 661 ASP A C 1
ATOM 5150 O O . ASP A 1 661 ? -12.797 40.875 15.344 1 95.94 661 ASP A O 1
ATOM 5154 N N . TRP A 1 662 ? -13.008 41.188 13.203 1 97.06 662 TRP A N 1
ATOM 5155 C CA . TRP A 1 662 ? -11.719 41.875 13.039 1 97.06 662 TRP A CA 1
ATOM 5156 C C . TRP A 1 662 ? -11.727 43.219 13.742 1 97.06 662 TRP A C 1
ATOM 5158 O O . TRP A 1 662 ? -10.672 43.781 14.055 1 97.06 662 TRP A O 1
ATOM 5168 N N . ASN A 1 663 ? -12.922 43.75 14.016 1 96.06 663 ASN A N 1
ATOM 5169 C CA . ASN A 1 663 ? -13.008 45 14.773 1 96.06 663 ASN A CA 1
ATOM 5170 C C . ASN A 1 663 ? -12.625 44.781 16.234 1 96.06 663 ASN A C 1
ATOM 5172 O O . ASN A 1 663 ? -12.18 45.75 16.891 1 96.06 663 ASN A O 1
ATOM 5176 N N . ALA A 1 664 ? -12.828 43.656 16.688 1 95.88 664 ALA A N 1
ATOM 5177 C CA . ALA A 1 664 ? -12.539 43.344 18.094 1 95.88 664 ALA A CA 1
ATOM 5178 C C . ALA A 1 664 ? -11.047 43.5 18.391 1 95.88 664 ALA A C 1
ATOM 5180 O O . ALA A 1 664 ? -10.664 43.719 19.531 1 95.88 664 ALA A O 1
ATOM 5181 N N . LEU A 1 665 ? -10.172 43.406 17.422 1 96.38 665 LEU A N 1
ATOM 5182 C CA . LEU A 1 665 ? -8.727 43.531 17.609 1 96.38 665 LEU A CA 1
ATOM 5183 C C . LEU A 1 665 ? -8.336 44.938 18.016 1 96.38 665 LEU A C 1
ATOM 5185 O O . LEU A 1 665 ? -7.273 45.156 18.594 1 96.38 665 LEU A O 1
ATOM 5189 N N . SER A 1 666 ? -9.25 45.906 17.734 1 95.06 666 SER A N 1
ATOM 5190 C CA . SER A 1 666 ? -8.953 47.281 18 1 95.06 666 SER A CA 1
ATOM 5191 C C . SER A 1 666 ? -9.453 47.719 19.391 1 95.06 666 SER A C 1
ATOM 5193 O O . SER A 1 666 ? -9.188 48.812 19.844 1 95.06 666 SER A O 1
ATOM 5195 N N . THR A 1 667 ? -10.141 46.812 20.062 1 95.25 667 THR A N 1
ATOM 5196 C CA . THR A 1 667 ? -10.57 47.062 21.422 1 95.25 667 THR A CA 1
ATOM 5197 C C . THR A 1 667 ? -9.383 47.031 22.391 1 95.25 667 THR A C 1
ATOM 5199 O O . THR A 1 667 ? -8.32 46.5 22.047 1 95.25 667 THR A O 1
ATOM 5202 N N . GLY A 1 668 ? -9.547 47.625 23.516 1 94 668 GLY A N 1
ATOM 5203 C CA . GLY A 1 668 ? -8.5 47.562 24.516 1 94 668 GLY A CA 1
ATOM 5204 C C . GLY A 1 668 ? -8.07 46.156 24.844 1 94 668 GLY A C 1
ATOM 5205 O O . GLY A 1 668 ? -6.879 45.875 25 1 94 668 GLY A O 1
ATOM 5206 N N . PHE A 1 669 ? -9.086 45.312 25 1 94.75 669 PHE A N 1
ATOM 5207 C CA . PHE A 1 669 ? -8.805 43.906 25.234 1 94.75 669 PHE A CA 1
ATOM 5208 C C . PHE A 1 669 ? -7.992 43.312 24.094 1 94.75 669 PHE A C 1
ATOM 5210 O O . PHE A 1 669 ? -6.98 42.625 24.328 1 94.75 669 PHE A O 1
ATOM 5217 N N . GLY A 1 670 ? -8.438 43.531 22.844 1 96.19 670 GLY A N 1
ATOM 5218 C CA . GLY A 1 670 ? -7.777 42.969 21.672 1 96.19 670 GLY A CA 1
ATOM 5219 C C . GLY A 1 670 ? -6.34 43.438 21.531 1 96.19 670 GLY A C 1
ATOM 5220 O O . GLY A 1 670 ? -5.453 42.625 21.203 1 96.19 670 GLY A O 1
ATOM 5221 N N . ILE A 1 671 ? -6.098 44.656 21.797 1 96.75 671 ILE A N 1
ATOM 5222 C CA . ILE A 1 671 ? -4.77 45.25 21.641 1 96.75 671 ILE A CA 1
ATOM 5223 C C . ILE A 1 671 ? -3.811 44.625 22.656 1 96.75 671 ILE A C 1
ATOM 5225 O O . ILE A 1 671 ? -2.746 44.125 22.281 1 96.75 671 ILE A O 1
ATOM 5229 N N . GLN A 1 672 ? -4.18 44.625 23.875 1 96.31 672 GLN A N 1
ATOM 5230 C CA . GLN A 1 672 ? -3.264 44.156 24.906 1 96.31 672 GLN A CA 1
ATOM 5231 C C . GLN A 1 672 ? -3.033 42.625 24.797 1 96.31 672 GLN A C 1
ATOM 5233 O O . GLN A 1 672 ? -1.916 42.156 25 1 96.31 672 GLN A O 1
ATOM 5238 N N . THR A 1 673 ? -4.086 41.906 24.469 1 97.62 673 THR A N 1
ATOM 5239 C CA . THR A 1 673 ? -3.955 40.469 24.359 1 97.62 673 THR A CA 1
ATOM 5240 C C . THR A 1 673 ? -3.111 40.094 23.156 1 97.62 673 THR A C 1
ATOM 5242 O O . THR A 1 673 ? -2.25 39.219 23.25 1 97.62 673 THR A O 1
ATOM 5245 N N . THR A 1 674 ? -3.299 40.688 22.016 1 97.69 674 THR A N 1
ATOM 5246 C CA . THR A 1 674 ? -2.529 40.406 20.797 1 97.69 674 THR A CA 1
ATOM 5247 C C . THR A 1 674 ? -1.06 40.781 21 1 97.69 674 THR A C 1
ATOM 5249 O O . THR A 1 674 ? -0.173 40.031 20.594 1 97.69 674 THR A O 1
ATOM 5252 N N . GLN A 1 675 ? -0.814 41.875 21.625 1 96.94 675 GLN A N 1
ATOM 5253 C CA . GLN A 1 675 ? 0.559 42.312 21.891 1 96.94 675 GLN A CA 1
ATOM 5254 C C . GLN A 1 675 ? 1.244 41.344 22.859 1 96.94 675 GLN A C 1
ATOM 5256 O O . GLN A 1 675 ? 2.438 41.062 22.734 1 96.94 675 GLN A O 1
ATOM 5261 N N . PHE A 1 676 ? 0.475 40.938 23.859 1 97.62 676 PHE A N 1
ATOM 5262 C CA . PHE A 1 676 ? 1.021 40 24.828 1 97.62 676 PHE A CA 1
ATOM 5263 C C . PHE A 1 676 ? 1.405 38.688 24.141 1 97.62 676 PHE A C 1
ATOM 5265 O O . PHE A 1 676 ? 2.475 38.156 24.406 1 97.62 676 PHE A O 1
ATOM 5272 N N . ILE A 1 677 ? 0.515 38.156 23.266 1 98.44 677 ILE A N 1
ATOM 5273 C CA . ILE A 1 677 ? 0.795 36.938 22.516 1 98.44 677 ILE A CA 1
ATOM 5274 C C . ILE A 1 677 ? 2.041 37.156 21.656 1 98.44 677 ILE A C 1
ATOM 5276 O O . ILE A 1 677 ? 2.914 36.281 21.609 1 98.44 677 ILE A O 1
ATOM 5280 N N . SER A 1 678 ? 2.133 38.25 20.969 1 97.56 678 SER A N 1
ATOM 5281 C CA . SER A 1 678 ? 3.303 38.562 20.141 1 97.56 678 SER A CA 1
ATOM 5282 C C . SER A 1 678 ? 4.574 38.562 20.984 1 97.56 678 SER A C 1
ATOM 5284 O O . SER A 1 678 ? 5.609 38.062 20.562 1 97.56 678 SER A O 1
ATOM 5286 N N . PHE A 1 679 ? 4.453 39.188 22.156 1 96.5 679 PHE A N 1
ATOM 5287 C CA . PHE A 1 679 ? 5.582 39.219 23.078 1 96.5 679 PHE A CA 1
ATOM 5288 C C . PHE A 1 679 ? 6.004 37.812 23.5 1 96.5 679 PHE A C 1
ATOM 5290 O O . PHE A 1 679 ? 7.195 37.5 23.484 1 96.5 679 PHE A O 1
ATOM 5297 N N . LEU A 1 680 ? 5.047 37.062 23.859 1 97.88 680 LEU A N 1
ATOM 5298 C CA . LEU A 1 680 ? 5.332 35.688 24.312 1 97.88 680 LEU A CA 1
ATOM 5299 C C . LEU A 1 680 ? 5.961 34.875 23.203 1 97.88 680 LEU A C 1
ATOM 5301 O O . LEU A 1 680 ? 6.863 34.062 23.453 1 97.88 680 LEU A O 1
ATOM 5305 N N . SER A 1 681 ? 5.441 34.969 21.984 1 97.25 681 SER A N 1
ATOM 5306 C CA . SER A 1 681 ? 6.008 34.281 20.844 1 97.25 681 SER A CA 1
ATOM 5307 C C . SER A 1 681 ? 7.457 34.688 20.609 1 97.25 681 SER A C 1
ATOM 5309 O O . SER A 1 681 ? 8.312 33.844 20.344 1 97.25 681 SER A O 1
ATOM 5311 N N . SER A 1 682 ? 7.695 35.938 20.688 1 95.06 682 SER A N 1
ATOM 5312 C CA . SER A 1 682 ? 9.047 36.438 20.516 1 95.06 682 SER A CA 1
ATOM 5313 C C . SER A 1 682 ? 9.977 35.969 21.609 1 95.06 682 SER A C 1
ATOM 5315 O O . SER A 1 682 ? 11.148 35.656 21.359 1 95.06 682 SER A O 1
ATOM 5317 N N . LEU A 1 683 ? 9.438 35.969 22.812 1 94 683 LEU A N 1
ATOM 5318 C CA . LEU A 1 683 ? 10.219 35.469 23.938 1 94 683 LEU A CA 1
ATOM 5319 C C . LEU A 1 683 ? 10.625 34.031 23.734 1 94 683 LEU A C 1
ATOM 5321 O O . LEU A 1 683 ? 11.766 33.656 24 1 94 683 LEU A O 1
ATOM 5325 N N . ARG A 1 684 ? 9.719 33.25 23.312 1 94.62 684 ARG A N 1
ATOM 5326 C CA . ARG A 1 684 ? 9.961 31.844 23.062 1 94.62 684 ARG A CA 1
ATOM 5327 C C . ARG A 1 684 ? 11.062 31.641 22.031 1 94.62 684 ARG A C 1
ATOM 5329 O O . ARG A 1 684 ? 11.914 30.766 22.172 1 94.62 684 ARG A O 1
ATOM 5336 N N . MET A 1 685 ? 11.039 32.406 21.031 1 90.75 685 MET A N 1
ATOM 5337 C CA . MET A 1 685 ? 12.039 32.312 19.984 1 90.75 685 MET A CA 1
ATOM 5338 C C . MET A 1 685 ? 13.398 32.781 20.484 1 90.75 685 MET A C 1
ATOM 5340 O O . MET A 1 685 ? 14.422 32.156 20.188 1 90.75 685 MET A O 1
ATOM 5344 N N . ARG A 1 686 ? 13.359 33.875 21.203 1 89 686 ARG A N 1
ATOM 5345 C CA . ARG A 1 686 ? 14.602 34.438 21.734 1 89 686 ARG A CA 1
ATOM 5346 C C . ARG A 1 686 ? 15.273 33.5 22.703 1 89 686 ARG A C 1
ATOM 5348 O O . ARG A 1 686 ? 16.5 33.344 22.703 1 89 686 ARG A O 1
ATOM 5355 N N . ARG A 1 687 ? 14.445 32.906 23.484 1 93.12 687 ARG A N 1
ATOM 5356 C CA . ARG A 1 687 ? 14.969 31.984 24.484 1 93.12 687 ARG A CA 1
ATOM 5357 C C . ARG A 1 687 ? 14.727 30.531 24.078 1 93.12 687 ARG A C 1
ATOM 5359 O O . ARG A 1 687 ? 14.336 29.703 24.906 1 93.12 687 ARG A O 1
ATOM 5366 N N . SER A 1 688 ? 14.945 30.266 22.812 1 91.88 688 SER A N 1
ATOM 5367 C CA . SER A 1 688 ? 14.766 28.922 22.297 1 91.88 688 SER A CA 1
ATOM 5368 C C . SER A 1 688 ? 15.672 27.922 23.016 1 91.88 688 SER A C 1
ATOM 5370 O O . SER A 1 688 ? 15.383 26.719 23.031 1 91.88 688 SER A O 1
ATOM 5372 N N . ASP A 1 689 ? 16.75 28.328 23.641 1 90.19 689 ASP A N 1
ATOM 5373 C CA . ASP A 1 689 ? 17.688 27.484 24.375 1 90.19 689 ASP A CA 1
ATOM 5374 C C . ASP A 1 689 ? 17 26.812 25.562 1 90.19 689 ASP A C 1
ATOM 5376 O O . ASP A 1 689 ? 17.406 25.734 26 1 90.19 689 ASP A O 1
ATOM 5380 N N . LEU A 1 690 ? 15.898 27.547 26.078 1 93.38 690 LEU A N 1
ATOM 5381 C CA . LEU A 1 690 ? 15.234 27.016 27.25 1 93.38 690 LEU A CA 1
ATOM 5382 C C . LEU A 1 690 ? 13.805 26.578 26.938 1 93.38 690 LEU A C 1
ATOM 5384 O O . LEU A 1 690 ? 13.312 25.594 27.484 1 93.38 690 LEU A O 1
ATOM 5388 N N . LEU A 1 691 ? 13.141 27.312 26.031 1 95.38 691 LEU A N 1
ATOM 5389 C CA . LEU A 1 691 ? 11.695 27.156 25.891 1 95.38 691 LEU A CA 1
ATOM 5390 C C . LEU A 1 691 ? 11.359 26.328 24.641 1 95.38 691 LEU A C 1
ATOM 5392 O O . LEU A 1 691 ? 10.211 25.906 24.469 1 95.38 691 LEU A O 1
ATOM 5396 N N . GLN A 1 692 ? 12.25 26.047 23.719 1 94.31 692 GLN A N 1
ATOM 5397 C CA . GLN A 1 692 ? 12.039 25.234 22.516 1 94.31 692 GLN A CA 1
ATOM 5398 C C . GLN A 1 692 ? 13.023 24.078 22.453 1 94.31 692 GLN A C 1
ATOM 5400 O O . GLN A 1 692 ? 14.023 24.125 21.734 1 94.31 692 GLN A O 1
ATOM 5405 N N . LYS A 1 693 ? 12.602 23.016 23.172 1 90.88 693 LYS A N 1
ATOM 5406 C CA . LYS A 1 693 ? 13.5 21.859 23.297 1 90.88 693 LYS A CA 1
ATOM 5407 C C . LYS A 1 693 ? 12.844 20.609 22.734 1 90.88 693 LYS A C 1
ATOM 5409 O O . LYS A 1 693 ? 11.68 20.328 23.016 1 90.88 693 LYS A O 1
ATOM 5414 N N . ARG A 1 694 ? 13.688 19.922 22 1 91.62 694 ARG A N 1
ATOM 5415 C CA . ARG A 1 694 ? 13.227 18.641 21.469 1 91.62 694 ARG A CA 1
ATOM 5416 C C . ARG A 1 694 ? 13.266 17.562 22.547 1 91.62 694 ARG A C 1
ATOM 5418 O O . ARG A 1 694 ? 12.375 16.719 22.625 1 91.62 694 ARG A O 1
ATOM 5425 N N . ASN A 1 695 ? 14.32 17.625 23.359 1 91.06 695 ASN A N 1
ATOM 5426 C CA . ASN A 1 695 ? 14.508 16.656 24.438 1 91.06 695 ASN A CA 1
ATOM 5427 C C . ASN A 1 695 ? 14.172 17.266 25.797 1 91.06 695 ASN A C 1
ATOM 5429 O O . ASN A 1 695 ? 14.18 18.484 25.953 1 91.06 695 ASN A O 1
ATOM 5433 N N . PHE A 1 696 ? 13.938 16.438 26.734 1 93.56 696 PHE A N 1
ATOM 5434 C CA . PHE A 1 696 ? 13.625 16.875 28.094 1 93.56 696 PHE A CA 1
ATOM 5435 C C . PHE A 1 696 ? 14.828 17.562 28.719 1 93.56 696 PHE A C 1
ATOM 5437 O O . PHE A 1 696 ? 15.977 17.203 28.453 1 93.56 696 PHE A O 1
ATOM 5444 N N . LEU A 1 697 ? 14.492 18.562 29.547 1 91.06 697 LEU A N 1
ATOM 5445 C CA . LEU A 1 697 ? 15.547 19.219 30.328 1 91.06 697 LEU A CA 1
ATOM 5446 C C . LEU A 1 697 ? 16.109 18.266 31.375 1 91.06 697 LEU A C 1
ATOM 5448 O O . LEU A 1 697 ? 15.383 17.422 31.906 1 91.06 697 LEU A O 1
ATOM 5452 N N . LYS A 1 698 ? 17.359 18.484 31.609 1 90.56 698 LYS A N 1
ATOM 5453 C CA . LYS A 1 698 ? 17.969 17.719 32.688 1 90.56 698 LYS A CA 1
ATOM 5454 C C . LYS A 1 698 ? 17.438 18.172 34.062 1 90.56 698 LYS A C 1
ATOM 5456 O O . LYS A 1 698 ? 17.125 19.359 34.25 1 90.56 698 LYS A O 1
ATOM 5461 N N . GLU A 1 699 ? 17.391 17.297 34.969 1 89.25 699 GLU A N 1
ATOM 5462 C CA . GLU A 1 699 ? 16.875 17.594 36.281 1 89.25 699 GLU A CA 1
ATOM 5463 C C . GLU A 1 699 ? 17.719 18.688 36.969 1 89.25 699 GLU A C 1
ATOM 5465 O O . GLU A 1 699 ? 17.188 19.516 37.719 1 89.25 699 GLU A O 1
ATOM 5470 N N . GLU A 1 700 ? 18.984 18.781 36.656 1 90.19 700 GLU A N 1
ATOM 5471 C CA . GLU A 1 700 ? 19.891 19.75 37.281 1 90.19 700 GLU A CA 1
ATOM 5472 C C . GLU A 1 700 ? 19.641 21.156 36.75 1 90.19 700 GLU A C 1
ATOM 5474 O O . GLU A 1 700 ? 20.062 22.141 37.375 1 90.19 700 GLU A O 1
ATOM 5479 N N . ASN A 1 701 ? 18.922 21.203 35.688 1 92.25 701 ASN A N 1
ATOM 5480 C CA . ASN A 1 701 ? 18.703 22.5 35.062 1 92.25 701 ASN A CA 1
ATOM 5481 C C . ASN A 1 701 ? 17.375 23.109 35.5 1 92.25 701 ASN A C 1
ATOM 5483 O O . ASN A 1 701 ? 16.984 24.188 35.031 1 92.25 701 ASN A O 1
ATOM 5487 N N . ILE A 1 702 ? 16.672 22.469 36.438 1 94.75 702 ILE A N 1
ATOM 5488 C CA . ILE A 1 702 ? 15.398 22.984 36.938 1 94.75 702 ILE A CA 1
ATOM 5489 C C . ILE A 1 702 ? 15.414 23 38.438 1 94.75 702 ILE A C 1
ATOM 5491 O O . ILE A 1 702 ? 15.625 21.953 39.094 1 94.75 702 ILE A O 1
ATOM 5495 N N . ASP A 1 703 ? 15.219 24.094 39.031 1 94.25 703 ASP A N 1
ATOM 5496 C CA . ASP A 1 703 ? 15 24.219 40.469 1 94.25 703 ASP A CA 1
ATOM 5497 C C . ASP A 1 703 ? 13.547 24.578 40.781 1 94.25 703 ASP A C 1
ATOM 5499 O O . ASP A 1 703 ? 13.023 25.562 40.281 1 94.25 703 ASP A O 1
ATOM 5503 N N . TRP A 1 704 ? 12.969 23.844 41.625 1 95.5 704 TRP A N 1
ATOM 5504 C CA . TRP A 1 704 ? 11.578 24.094 42 1 95.5 704 TRP A CA 1
ATOM 5505 C C . TRP A 1 704 ? 11.5 24.812 43.344 1 95.5 704 TRP A C 1
ATOM 5507 O O . TRP A 1 704 ? 12.273 24.531 44.25 1 95.5 704 TRP A O 1
ATOM 5517 N N . HIS A 1 705 ? 10.508 25.75 43.438 1 94.12 705 HIS A N 1
ATOM 5518 C CA . HIS A 1 705 ? 10.32 26.531 44.656 1 94.12 705 HIS A CA 1
ATOM 5519 C C . HIS A 1 705 ? 8.844 26.578 45.062 1 94.12 705 HIS A C 1
ATOM 5521 O O . HIS A 1 705 ? 7.973 26.766 44.188 1 94.12 705 HIS A O 1
ATOM 5527 N N . GLY A 1 706 ? 8.625 26.312 46.25 1 92.94 706 GLY A N 1
ATOM 5528 C CA . GLY A 1 706 ? 7.293 26.484 46.812 1 92.94 706 GLY A CA 1
ATOM 5529 C C . GLY A 1 706 ? 7.133 27.781 47.594 1 92.94 706 GLY A C 1
ATOM 5530 O O . GLY A 1 706 ? 7.949 28.688 47.469 1 92.94 706 GLY A O 1
ATOM 5531 N N . SER A 1 707 ? 6.078 27.797 48.312 1 87.88 707 SER A N 1
ATOM 5532 C CA . SER A 1 707 ? 5.832 28.969 49.125 1 87.88 707 SER A CA 1
ATOM 5533 C C . SER A 1 707 ? 6.879 29.109 50.25 1 87.88 707 SER A C 1
ATOM 5535 O O . SER A 1 707 ? 7.332 28.109 50.781 1 87.88 707 SER A O 1
ATOM 5537 N N . ASP A 1 708 ? 7.277 30.25 50.562 1 80.94 708 ASP A N 1
ATOM 5538 C CA . ASP A 1 708 ? 8.18 30.609 51.656 1 80.94 708 ASP A CA 1
ATOM 5539 C C . ASP A 1 708 ? 9.531 29.906 51.5 1 80.94 708 ASP A C 1
ATOM 5541 O O . ASP A 1 708 ? 10.094 29.406 52.469 1 80.94 708 ASP A O 1
ATOM 5545 N N . GLN A 1 709 ? 9.977 29.719 50.281 1 76.31 709 GLN A N 1
ATOM 5546 C CA . GLN A 1 709 ? 11.281 29.156 49.938 1 76.31 709 GLN A CA 1
ATOM 5547 C C . GLN A 1 709 ? 11.367 27.688 50.312 1 76.31 709 GLN A C 1
ATOM 5549 O O . GLN A 1 709 ? 12.461 27.141 50.438 1 76.31 709 GLN A O 1
ATOM 5554 N N . ASN A 1 710 ? 10.25 27.188 50.562 1 85.62 710 ASN A N 1
ATOM 5555 C CA . ASN A 1 710 ? 10.211 25.75 50.812 1 85.62 710 ASN A CA 1
ATOM 5556 C C . ASN A 1 710 ? 10.062 24.953 49.531 1 85.62 710 ASN A C 1
ATOM 5558 O O . ASN A 1 710 ? 9.664 25.5 48.5 1 85.62 710 ASN A O 1
ATOM 5562 N N . PRO A 1 711 ? 10.484 23.75 49.656 1 91.12 711 PRO A N 1
ATOM 5563 C CA . PRO A 1 711 ? 10.172 22.891 48.5 1 91.12 711 PRO A CA 1
ATOM 5564 C C . PRO A 1 711 ? 8.672 22.734 48.281 1 91.12 711 PRO A C 1
ATOM 5566 O O . PRO A 1 711 ? 7.891 22.75 49.219 1 91.12 711 PRO A O 1
ATOM 5569 N N . PRO A 1 712 ? 8.328 22.656 47.031 1 94.38 712 PRO A N 1
ATOM 5570 C CA . PRO A 1 712 ? 6.902 22.516 46.75 1 94.38 712 PRO A CA 1
ATOM 5571 C C . PRO A 1 712 ? 6.301 21.25 47.344 1 94.38 712 PRO A C 1
ATOM 5573 O O . PRO A 1 712 ? 6.938 20.188 47.312 1 94.38 712 PRO A O 1
ATOM 5576 N N . ARG A 1 713 ? 5.113 21.312 47.875 1 94.12 713 ARG A N 1
ATOM 5577 C CA . ARG A 1 713 ? 4.332 20.156 48.281 1 94.12 713 ARG A CA 1
ATOM 5578 C C . ARG A 1 713 ? 3.506 19.609 47.125 1 94.12 713 ARG A C 1
ATOM 5580 O O . ARG A 1 713 ? 2.307 19.875 47.031 1 94.12 713 ARG A O 1
ATOM 5587 N N . TRP A 1 714 ? 4.035 18.719 46.531 1 94.75 714 TRP A N 1
ATOM 5588 C CA . TRP A 1 714 ? 3.598 18.281 45.219 1 94.75 714 TRP A CA 1
ATOM 5589 C C . TRP A 1 714 ? 2.189 17.703 45.281 1 94.75 714 TRP A C 1
ATOM 5591 O O . TRP A 1 714 ? 1.391 17.891 44.344 1 94.75 714 TRP A O 1
ATOM 5601 N N . GLU A 1 715 ? 1.82 16.953 46.344 1 94.12 715 GLU A N 1
ATOM 5602 C CA . GLU A 1 715 ? 0.583 16.172 46.406 1 94.12 715 GLU A CA 1
ATOM 5603 C C . GLU A 1 715 ? -0.417 16.812 47.375 1 94.12 715 GLU A C 1
ATOM 5605 O O . GLU A 1 715 ? -1.41 16.172 47.75 1 94.12 715 GLU A O 1
ATOM 5610 N N . ASP A 1 716 ? -0.147 18.078 47.781 1 93.38 716 ASP A N 1
ATOM 5611 C CA . ASP A 1 716 ? -1.064 18.812 48.625 1 93.38 716 ASP A CA 1
ATOM 5612 C C . ASP A 1 716 ? -2.016 19.688 47.812 1 93.38 716 ASP A C 1
ATOM 5614 O O . ASP A 1 716 ? -1.601 20.688 47.25 1 93.38 716 ASP A O 1
ATOM 5618 N N . PRO A 1 717 ? -3.281 19.359 47.781 1 92.56 717 PRO A N 1
ATOM 5619 C CA . PRO A 1 717 ? -4.238 20.078 46.938 1 92.56 717 PRO A CA 1
ATOM 5620 C C . PRO A 1 717 ? -4.461 21.516 47.406 1 92.56 717 PRO A C 1
ATOM 5622 O O . PRO A 1 717 ? -5.016 22.344 46.688 1 92.56 717 PRO A O 1
ATOM 5625 N N . SER A 1 718 ? -4.027 21.828 48.562 1 91.69 718 SER A N 1
ATOM 5626 C CA . SER A 1 718 ? -4.242 23.172 49.094 1 91.69 718 SER A CA 1
ATOM 5627 C C . SER A 1 718 ? -3.176 24.141 48.625 1 91.69 718 SER A C 1
ATOM 5629 O O . SER A 1 718 ? -3.346 25.359 48.688 1 91.69 718 SER A O 1
ATOM 5631 N N . CYS A 1 719 ? -2.115 23.641 48.156 1 93.06 719 CYS A N 1
ATOM 5632 C CA . CYS A 1 719 ? -1.024 24.469 47.656 1 93.06 719 CYS A CA 1
ATOM 5633 C C . CYS A 1 719 ? -1.272 24.906 46.219 1 93.06 719 CYS A C 1
ATOM 5635 O O . CYS A 1 719 ? -1.502 24.078 45.344 1 93.06 719 CYS A O 1
ATOM 5637 N N . LYS A 1 720 ? -1.2 26.234 46 1 94.81 720 LYS A N 1
ATOM 5638 C CA . LYS A 1 720 ? -1.526 26.75 44.656 1 94.81 720 LYS A CA 1
ATOM 5639 C C . LYS A 1 720 ? -0.42 27.656 44.125 1 94.81 720 LYS A C 1
ATOM 5641 O O . LYS A 1 720 ? -0.63 28.391 43.188 1 94.81 720 LYS A O 1
ATOM 5646 N N . PHE A 1 721 ? 0.731 27.609 44.812 1 96.25 721 PHE A N 1
ATOM 5647 C CA . PHE A 1 721 ? 1.876 28.391 44.375 1 96.25 721 PHE A CA 1
ATOM 5648 C C . PHE A 1 721 ? 3.018 27.484 43.938 1 96.25 721 PHE A C 1
ATOM 5650 O O . PHE A 1 721 ? 3.365 26.531 44.656 1 96.25 721 PHE A O 1
ATOM 5657 N N . LEU A 1 722 ? 3.543 27.719 42.719 1 96.75 722 LEU A N 1
ATOM 5658 C CA . LEU A 1 722 ? 4.684 26.969 42.219 1 96.75 722 LEU A CA 1
ATOM 5659 C C . LEU A 1 722 ? 5.629 27.906 41.438 1 96.75 722 LEU A C 1
ATOM 5661 O O . LEU A 1 722 ? 5.184 28.766 40.688 1 96.75 722 LEU A O 1
ATOM 5665 N N . ALA A 1 723 ? 6.902 27.812 41.688 1 96.62 723 ALA A N 1
ATOM 5666 C CA . ALA A 1 723 ? 7.91 28.547 40.938 1 96.62 723 ALA A CA 1
ATOM 5667 C C . ALA A 1 723 ? 9.023 27.625 40.438 1 96.62 723 ALA A C 1
ATOM 5669 O O . ALA A 1 723 ? 9.234 26.547 41 1 96.62 723 ALA A O 1
ATOM 5670 N N . MET A 1 724 ? 9.625 28 39.406 1 96 724 MET A N 1
ATOM 5671 C CA . MET A 1 724 ? 10.734 27.219 38.875 1 96 724 MET A CA 1
ATOM 5672 C C . MET A 1 724 ? 11.828 28.125 38.312 1 96 724 MET A C 1
ATOM 5674 O O . MET A 1 724 ? 11.547 29.219 37.812 1 96 724 MET A O 1
ATOM 5678 N N . THR A 1 725 ? 13.078 27.719 38.531 1 94.88 725 THR A N 1
ATOM 5679 C CA . THR A 1 725 ? 14.227 28.359 37.906 1 94.88 725 THR A CA 1
ATOM 5680 C C . THR A 1 725 ? 14.789 27.469 36.781 1 94.88 725 THR A C 1
ATOM 5682 O O . THR A 1 725 ? 15.117 26.312 37.031 1 94.88 725 THR A O 1
ATOM 5685 N N . LEU A 1 726 ? 14.766 27.969 35.594 1 95.31 726 LEU A N 1
ATOM 5686 C CA . LEU A 1 726 ? 15.398 27.297 34.469 1 95.31 726 LEU A CA 1
ATOM 5687 C C . LEU A 1 726 ? 16.828 27.781 34.25 1 95.31 726 LEU A C 1
ATOM 5689 O O . LEU A 1 726 ? 17.047 28.969 34 1 95.31 726 LEU A O 1
ATOM 5693 N N . LYS A 1 727 ? 17.734 26.859 34.281 1 92.06 727 LYS A N 1
ATOM 5694 C CA . LYS A 1 727 ? 19.156 27.188 34.219 1 92.06 727 LYS A CA 1
ATOM 5695 C C . LYS A 1 727 ? 19.703 26.938 32.812 1 92.06 727 LYS A C 1
ATOM 5697 O O . LYS A 1 727 ? 19.344 25.953 32.188 1 92.06 727 LYS A O 1
ATOM 5702 N N . VAL A 1 728 ? 20.484 27.812 32.375 1 89.25 728 VAL A N 1
ATOM 5703 C CA . VAL A 1 728 ? 21.141 27.672 31.062 1 89.25 728 VAL A CA 1
ATOM 5704 C C . VAL A 1 728 ? 22.312 26.703 31.172 1 89.25 728 VAL A C 1
ATOM 5706 O O . VAL A 1 728 ? 22.984 26.641 32.219 1 89.25 728 VAL A O 1
ATOM 5709 N N . ASP A 1 729 ? 22.516 25.859 30.141 1 77.44 729 ASP A N 1
ATOM 5710 C CA . ASP A 1 729 ? 23.625 24.906 30.141 1 77.44 729 ASP A CA 1
ATOM 5711 C C . ASP A 1 729 ? 24.969 25.641 30.125 1 77.44 729 ASP A C 1
ATOM 5713 O O . ASP A 1 729 ? 25.156 26.594 29.375 1 77.44 729 ASP A O 1
ATOM 5717 N N . LYS A 1 730 ? 25.688 25.484 31.172 1 60.34 730 LYS A N 1
ATOM 5718 C CA . LYS A 1 730 ? 27.047 26.016 31.188 1 60.34 730 LYS A CA 1
ATOM 5719 C C . LYS A 1 730 ? 27.906 25.375 30.094 1 60.34 730 LYS A C 1
ATOM 5721 O O . LYS A 1 730 ? 27.938 24.156 29.953 1 60.34 730 LYS A O 1
ATOM 5726 N N . PRO A 1 731 ? 28.219 26.062 29 1 51.12 731 PRO A N 1
ATOM 5727 C CA . PRO A 1 731 ? 29.125 25.453 28.031 1 51.12 731 PRO A CA 1
ATOM 5728 C C . PRO A 1 731 ? 30.281 24.703 28.688 1 51.12 731 PRO A C 1
ATOM 5730 O O . PRO A 1 731 ? 30.766 25.125 29.75 1 51.12 731 PRO A O 1
ATOM 5733 N N . GLY A 1 732 ? 30.594 23.375 28.734 1 41.03 732 GLY A N 1
ATOM 5734 C CA . GLY A 1 732 ? 31.969 23 29.047 1 41.03 732 GLY A CA 1
ATOM 5735 C C . GLY A 1 732 ? 32.969 24.016 28.578 1 41.03 732 GLY A C 1
ATOM 5736 O O . GLY A 1 732 ? 32.656 24.922 27.812 1 41.03 732 GLY A O 1
ATOM 5737 N N . SER A 1 733 ? 34.469 23.797 29 1 35 733 SER A N 1
ATOM 5738 C CA . SER A 1 733 ? 35.594 24.656 28.719 1 35 733 SER A CA 1
ATOM 5739 C C . SER A 1 733 ? 35.562 25.172 27.281 1 35 733 SER A C 1
ATOM 5741 O O . SER A 1 733 ? 36.469 25.922 26.859 1 35 733 SER A O 1
ATOM 5743 N N . GLY A 1 734 ? 35.469 24.234 26.234 1 32.66 734 GLY A N 1
ATOM 5744 C CA . GLY A 1 734 ? 36.031 24.719 24.969 1 32.66 734 GLY A CA 1
ATOM 5745 C C . GLY A 1 734 ? 35.438 26.047 24.531 1 32.66 734 GLY A C 1
ATOM 5746 O O . GLY A 1 734 ? 34.375 26.453 25.031 1 32.66 734 GLY A O 1
ATOM 5747 N N . LEU A 1 735 ? 36.062 26.609 23.312 1 31.84 735 LEU A N 1
ATOM 5748 C CA . LEU A 1 735 ? 36.438 27.891 22.688 1 31.84 735 LEU A CA 1
ATOM 5749 C C . LEU A 1 735 ? 35.188 28.688 22.328 1 31.84 735 LEU A C 1
ATOM 5751 O O . LEU A 1 735 ? 35.25 29.891 22.094 1 31.84 735 LEU A O 1
ATOM 5755 N N . SER A 1 736 ? 34.344 28.094 21.328 1 32.53 736 SER A N 1
ATOM 5756 C CA . SER A 1 736 ? 34.188 29.188 20.359 1 32.53 736 SER A CA 1
ATOM 5757 C C . SER A 1 736 ? 33.531 30.406 21 1 32.53 736 SER A C 1
ATOM 5759 O O . SER A 1 736 ? 32.625 30.266 21.828 1 32.53 736 SER A O 1
ATOM 5761 N N . SER A 1 737 ? 34.219 31.547 21.141 1 33.22 737 SER A N 1
ATOM 5762 C CA . SER A 1 737 ? 34.062 32.969 21.312 1 33.22 737 SER A CA 1
ATOM 5763 C C . SER A 1 737 ? 32.688 33.469 20.859 1 33.22 737 SER A C 1
ATOM 5765 O O . SER A 1 737 ? 32.406 34.656 20.844 1 33.22 737 SER A O 1
ATOM 5767 N N . GLU A 1 738 ? 32.156 32.781 19.875 1 35.12 738 GLU A N 1
ATOM 5768 C CA . GLU A 1 738 ? 31.25 33.688 19.156 1 35.12 738 GLU A CA 1
ATOM 5769 C C . GLU A 1 738 ? 30.297 34.375 20.125 1 35.12 738 GLU A C 1
ATOM 5771 O O . GLU A 1 738 ? 30.234 35.625 20.156 1 35.12 738 GLU A O 1
ATOM 5776 N N . SER A 1 739 ? 28.922 34.281 19.906 1 38.16 739 SER A N 1
ATOM 5777 C CA . SER A 1 739 ? 28.016 35.375 20.203 1 38.16 739 SER A CA 1
ATOM 5778 C C . SER A 1 739 ? 27.891 35.625 21.703 1 38.16 739 SER A C 1
ATOM 5780 O O . SER A 1 739 ? 27.719 34.688 22.469 1 38.16 739 SER A O 1
ATOM 5782 N N . SER A 1 740 ? 28.5 36.656 22.375 1 40.66 740 SER A N 1
ATOM 5783 C CA . SER A 1 740 ? 28.531 37.469 23.578 1 40.66 740 SER A CA 1
ATOM 5784 C C . SER A 1 740 ? 27.219 37.438 24.344 1 40.66 740 SER A C 1
ATOM 5786 O O . SER A 1 740 ? 27.125 37.938 25.453 1 40.66 740 SER A O 1
ATOM 5788 N N . HIS A 1 741 ? 26.094 37.406 23.734 1 48.88 741 HIS A N 1
ATOM 5789 C CA . HIS A 1 741 ? 24.906 37.625 24.562 1 48.88 741 HIS A CA 1
ATOM 5790 C C . HIS A 1 741 ? 24.562 36.406 25.375 1 48.88 741 HIS A C 1
ATOM 5792 O O . HIS A 1 741 ? 24.016 35.438 24.859 1 48.88 741 HIS A O 1
ATOM 5798 N N . VAL A 1 742 ? 25.375 36.156 26.406 1 53.25 742 VAL A N 1
ATOM 5799 C CA . VAL A 1 742 ? 25.109 35.094 27.359 1 53.25 742 VAL A CA 1
ATOM 5800 C C . VAL A 1 742 ? 23.688 35.25 27.922 1 53.25 742 VAL A C 1
ATOM 5802 O O . VAL A 1 742 ? 23.391 36.219 28.594 1 53.25 742 VAL A O 1
ATOM 5805 N N . GLU A 1 743 ? 22.688 34.625 27.422 1 72.31 743 GLU A N 1
ATOM 5806 C CA . GLU A 1 743 ? 21.344 34.656 28 1 72.31 743 GLU A CA 1
ATOM 5807 C C . GLU A 1 743 ? 21.297 33.938 29.344 1 72.31 743 GLU A C 1
ATOM 5809 O O . GLU A 1 743 ? 21.891 32.875 29.5 1 72.31 743 GLU A O 1
ATOM 5814 N N . GLY A 1 744 ? 20.906 34.719 30.531 1 86 744 GLY A N 1
ATOM 5815 C CA . GLY A 1 744 ? 20.875 34.25 31.906 1 86 744 GLY A CA 1
ATOM 5816 C C . GLY A 1 744 ? 19.719 33.312 32.188 1 86 744 GLY A C 1
ATOM 5817 O O . GLY A 1 744 ? 18.969 32.938 31.266 1 86 744 GLY A O 1
ATOM 5818 N N . ASP A 1 745 ? 19.656 32.812 33.438 1 92.56 745 ASP A N 1
ATOM 5819 C CA . ASP A 1 745 ? 18.594 31.922 33.906 1 92.56 745 ASP A CA 1
ATOM 5820 C C . ASP A 1 745 ? 17.234 32.625 33.875 1 92.56 745 ASP A C 1
ATOM 5822 O O . ASP A 1 745 ? 17.156 33.844 33.719 1 92.56 745 ASP A O 1
ATOM 5826 N N . MET A 1 746 ? 16.234 31.812 33.938 1 94.69 746 MET A N 1
ATOM 5827 C CA . MET A 1 746 ? 14.875 32.344 34 1 94.69 746 MET A CA 1
ATOM 5828 C C . MET A 1 746 ? 14.164 31.844 35.25 1 94.69 746 MET A C 1
ATOM 5830 O O . MET A 1 746 ? 14.328 30.688 35.656 1 94.69 746 MET A O 1
ATOM 5834 N N . PHE A 1 747 ? 13.484 32.781 35.906 1 95.12 747 PHE A N 1
ATOM 5835 C CA . PHE A 1 747 ? 12.641 32.469 37.031 1 95.12 747 PHE A CA 1
ATOM 5836 C C . PHE A 1 747 ? 11.172 32.656 36.688 1 95.12 747 PHE A C 1
ATOM 5838 O O . PHE A 1 747 ? 10.766 33.75 36.281 1 95.12 747 PHE A O 1
ATOM 5845 N N . ILE A 1 748 ? 10.375 31.641 36.844 1 97.75 748 ILE A N 1
ATOM 5846 C CA . ILE A 1 748 ? 8.961 31.656 36.5 1 97.75 748 ILE A CA 1
ATOM 5847 C C . ILE A 1 748 ? 8.125 31.234 37.719 1 97.75 748 ILE A C 1
ATOM 5849 O O . ILE A 1 748 ? 8.43 30.234 38.344 1 97.75 748 ILE A O 1
ATOM 5853 N N . ALA A 1 749 ? 7.098 31.969 38 1 96.94 749 ALA A N 1
ATOM 5854 C CA . ALA A 1 749 ? 6.254 31.656 39.156 1 96.94 749 ALA A CA 1
ATOM 5855 C C . ALA A 1 749 ? 4.773 31.703 38.781 1 96.94 749 ALA A C 1
ATOM 5857 O O . ALA A 1 749 ? 4.367 32.531 37.969 1 96.94 749 ALA A O 1
ATOM 5858 N N . PHE A 1 750 ? 3.994 30.859 39.438 1 97.81 750 PHE A N 1
ATOM 5859 C CA . PHE A 1 750 ? 2.561 30.719 39.219 1 97.81 750 PHE A CA 1
ATOM 5860 C C . PHE A 1 750 ? 1.797 30.734 40.531 1 97.81 750 PHE A C 1
ATOM 5862 O O . PHE A 1 750 ? 2.074 29.922 41.438 1 97.81 750 PHE A O 1
ATOM 5869 N N . ASN A 1 751 ? 0.917 31.656 40.688 1 97.06 751 ASN A N 1
ATOM 5870 C CA . ASN A 1 751 ? 0.059 31.734 41.844 1 97.06 751 ASN A CA 1
ATOM 5871 C C . ASN A 1 751 ? -1.417 31.641 41.469 1 97.06 751 ASN A C 1
ATOM 5873 O O . ASN A 1 751 ? -1.985 32.594 40.938 1 97.06 751 ASN A O 1
ATOM 5877 N N . ALA A 1 752 ? -2.062 30.547 41.75 1 96.38 752 ALA A N 1
ATOM 5878 C CA . ALA A 1 752 ? -3.48 30.375 41.438 1 96.38 752 ALA A CA 1
ATOM 5879 C C . ALA A 1 752 ? -4.344 30.609 42.688 1 96.38 752 ALA A C 1
ATOM 5881 O O . ALA A 1 752 ? -5.57 30.5 42.625 1 96.38 752 ALA A O 1
ATOM 5882 N N . ALA A 1 753 ? -3.717 30.969 43.75 1 93.94 753 ALA A N 1
ATOM 5883 C CA . ALA A 1 753 ? -4.434 31.172 45 1 93.94 753 ALA A CA 1
ATOM 5884 C C . ALA A 1 753 ? -5.121 32.531 45.031 1 93.94 753 ALA A C 1
ATOM 5886 O O . ALA A 1 753 ? -4.727 33.438 44.312 1 93.94 753 ALA A O 1
ATOM 5887 N N . GLY A 1 754 ? -6.113 32.625 45.938 1 92.88 754 GLY A N 1
ATOM 5888 C CA . GLY A 1 754 ? -6.824 33.906 46.125 1 92.88 754 GLY A CA 1
ATOM 5889 C C . GLY A 1 754 ? -6.078 34.875 47 1 92.88 754 GLY A C 1
ATOM 5890 O O . GLY A 1 754 ? -6.582 35.969 47.281 1 92.88 754 GLY A O 1
ATOM 5891 N N . ARG A 1 755 ? -4.883 34.562 47.375 1 93.12 755 ARG A N 1
ATOM 5892 C CA . ARG A 1 755 ? -4.078 35.438 48.219 1 93.12 755 ARG A CA 1
ATOM 5893 C C . ARG A 1 755 ? -2.719 35.719 47.562 1 93.12 755 ARG A C 1
ATOM 5895 O O . ARG A 1 755 ? -2.24 34.906 46.75 1 93.12 755 ARG A O 1
ATOM 5902 N N . SER A 1 756 ? -2.09 36.844 47.938 1 94.62 756 SER A N 1
ATOM 5903 C CA . SER A 1 756 ? -0.767 37.219 47.438 1 94.62 756 SER A CA 1
ATOM 5904 C C . SER A 1 756 ? 0.317 36.344 48.062 1 94.62 756 SER A C 1
ATOM 5906 O O . SER A 1 756 ? 0.124 35.781 49.156 1 94.62 756 SER A O 1
ATOM 5908 N N . GLU A 1 757 ? 1.341 36.188 47.406 1 92.69 757 GLU A N 1
ATOM 5909 C CA . GLU A 1 757 ? 2.504 35.438 47.844 1 92.69 757 GLU A CA 1
ATOM 5910 C C . GLU A 1 757 ? 3.762 36.281 47.844 1 92.69 757 GLU A C 1
ATOM 5912 O O . GLU A 1 757 ? 3.977 37.094 46.906 1 92.69 757 GLU A O 1
ATOM 5917 N N . SER A 1 758 ? 4.52 36.188 48.906 1 91.88 758 SER A N 1
ATOM 5918 C CA . SER A 1 758 ? 5.832 36.812 48.969 1 91.88 758 SER A CA 1
ATOM 5919 C C . SER A 1 758 ? 6.918 35.875 48.438 1 91.88 758 SER A C 1
ATOM 5921 O O . SER A 1 758 ? 7.191 34.844 49.031 1 91.88 758 SER A O 1
ATOM 5923 N N . VAL A 1 759 ? 7.551 36.312 47.406 1 92.25 759 VAL A N 1
ATOM 5924 C CA . VAL A 1 759 ? 8.469 35.406 46.719 1 92.25 759 VAL A CA 1
ATOM 5925 C C . VAL A 1 759 ? 9.906 35.875 46.906 1 92.25 759 VAL A C 1
ATOM 5927 O O . VAL A 1 759 ? 10.25 37 46.531 1 92.25 759 VAL A O 1
ATOM 5930 N N . THR A 1 760 ? 10.719 35.031 47.531 1 89.25 760 THR A N 1
ATOM 5931 C CA . THR A 1 760 ? 12.156 35.281 47.625 1 89.25 760 THR A CA 1
ATOM 5932 C C . THR A 1 760 ? 12.859 34.719 46.375 1 89.25 760 THR A C 1
ATOM 5934 O O . THR A 1 760 ? 12.766 33.531 46.062 1 89.25 760 THR A O 1
ATOM 5937 N N . LEU A 1 761 ? 13.57 35.594 45.719 1 91.38 761 LEU A N 1
ATOM 5938 C CA . LEU A 1 761 ? 14.211 35.219 44.469 1 91.38 761 LEU A CA 1
ATOM 5939 C C . LEU A 1 761 ? 15.523 34.469 44.719 1 91.38 761 LEU A C 1
ATOM 5941 O O . LEU A 1 761 ? 16.25 34.781 45.656 1 91.38 761 LEU A O 1
ATOM 5945 N N . PRO A 1 762 ? 15.797 33.5 43.906 1 89.19 762 PRO A N 1
ATOM 5946 C CA . PRO A 1 762 ? 17.078 32.781 44.031 1 89.19 762 PRO A CA 1
ATOM 5947 C C . PRO A 1 762 ? 18.281 33.688 43.719 1 89.19 762 PRO A C 1
ATOM 5949 O O . PRO A 1 762 ? 18.125 34.719 43.062 1 89.19 762 PRO A O 1
ATOM 5952 N N . GLU A 1 763 ? 19.438 33.156 44.125 1 85.5 763 GLU A N 1
ATOM 5953 C CA . GLU A 1 763 ? 20.672 33.875 43.844 1 85.5 763 GLU A CA 1
ATOM 5954 C C . GLU A 1 763 ? 21.031 33.844 42.344 1 85.5 763 GLU A C 1
ATOM 5956 O O . GLU A 1 763 ? 20.797 32.812 41.688 1 85.5 763 GLU A O 1
ATOM 5961 N N . VAL A 1 764 ? 21.406 34.938 41.906 1 86.06 764 VAL A N 1
ATOM 5962 C CA . VAL A 1 764 ? 21.859 35.031 40.5 1 86.06 764 VAL A CA 1
ATOM 5963 C C . VAL A 1 764 ? 23.375 35.062 40.469 1 86.06 764 VAL A C 1
ATOM 5965 O O . VAL A 1 764 ? 24.016 35.5 41.438 1 86.06 764 VAL A O 1
ATOM 5968 N N . PRO A 1 765 ? 23.922 34.562 39.406 1 78.06 765 PRO A N 1
ATOM 5969 C CA . PRO A 1 765 ? 25.375 34.688 39.281 1 78.06 765 PRO A CA 1
ATOM 5970 C C . PRO A 1 765 ? 25.875 36.125 39.469 1 78.06 765 PRO A C 1
ATOM 5972 O O . PRO A 1 765 ? 25.125 37.062 39.25 1 78.06 765 PRO A O 1
ATOM 5975 N N . GLU A 1 766 ? 27.203 36.188 39.75 1 78.94 766 GLU A N 1
ATOM 5976 C CA . GLU A 1 766 ? 27.812 37.5 40 1 78.94 766 GLU A CA 1
ATOM 5977 C C . GLU A 1 766 ? 27.719 38.406 38.75 1 78.94 766 GLU A C 1
ATOM 5979 O O . GLU A 1 766 ? 27.953 37.938 37.656 1 78.94 766 GLU A O 1
ATOM 5984 N N . GLY A 1 767 ? 27.312 39.594 38.938 1 78.44 767 GLY A N 1
ATOM 5985 C CA . GLY A 1 767 ? 27.219 40.531 37.844 1 78.44 767 GLY A CA 1
ATOM 5986 C C . GLY A 1 767 ? 25.859 40.562 37.156 1 78.44 767 GLY A C 1
ATOM 5987 O O . GLY A 1 767 ? 25.625 41.375 36.281 1 78.44 767 GLY A O 1
ATOM 5988 N N . MET A 1 768 ? 24.984 39.719 37.688 1 87.25 768 MET A N 1
ATOM 5989 C CA . MET A 1 768 ? 23.656 39.688 37.062 1 87.25 768 MET A CA 1
ATOM 5990 C C . MET A 1 768 ? 22.578 40.062 38.094 1 87.25 768 MET A C 1
ATOM 5992 O O . MET A 1 768 ? 22.812 40.031 39.312 1 87.25 768 MET A O 1
ATOM 5996 N N . THR A 1 769 ? 21.484 40.594 37.594 1 88.31 769 THR A N 1
ATOM 5997 C CA . THR A 1 769 ? 20.312 40.875 38.406 1 88.31 769 THR A CA 1
ATOM 5998 C C . THR A 1 769 ? 19.031 40.406 37.719 1 88.31 769 THR A C 1
ATOM 6000 O O . THR A 1 769 ? 19 40.281 36.5 1 88.31 769 THR A O 1
ATOM 6003 N N . TRP A 1 770 ? 18.094 40.094 38.594 1 91.56 770 TRP A N 1
ATOM 6004 C CA . TRP A 1 770 ? 16.797 39.688 38.031 1 91.56 770 TRP A CA 1
ATOM 6005 C C . TRP A 1 770 ? 16.078 40.875 37.406 1 91.56 770 TRP A C 1
ATOM 6007 O O . TRP A 1 770 ? 15.969 41.938 38.031 1 91.56 770 TRP A O 1
ATOM 6017 N N . HIS A 1 771 ? 15.633 40.688 36.219 1 91.44 771 HIS A N 1
ATOM 6018 C CA . HIS A 1 771 ? 14.797 41.656 35.531 1 91.44 771 HIS A CA 1
ATOM 6019 C C . HIS A 1 771 ? 13.398 41.094 35.281 1 91.44 771 HIS A C 1
ATOM 6021 O O . HIS A 1 771 ? 13.25 39.969 34.812 1 91.44 771 HIS A O 1
ATOM 6027 N N . ARG A 1 772 ? 12.375 41.844 35.625 1 92.88 772 ARG A N 1
ATOM 6028 C CA . ARG A 1 772 ? 11 41.375 35.438 1 92.88 772 ARG A CA 1
ATOM 6029 C C . ARG A 1 772 ? 10.586 41.531 33.969 1 92.88 772 ARG A C 1
ATOM 6031 O O . ARG A 1 772 ? 10.648 42.625 33.406 1 92.88 772 ARG A O 1
ATOM 6038 N N . LEU A 1 773 ? 10.18 40.531 33.344 1 93.75 773 LEU A N 1
ATOM 6039 C CA . LEU A 1 773 ? 9.68 40.531 31.969 1 93.75 773 LEU A CA 1
ATOM 6040 C C . LEU A 1 773 ? 8.156 40.531 31.953 1 93.75 773 LEU A C 1
ATOM 6042 O O . LEU A 1 773 ? 7.539 41.125 31.078 1 93.75 773 LEU A O 1
ATOM 6046 N N . VAL A 1 774 ? 7.586 39.719 32.875 1 96.25 774 VAL A N 1
ATOM 6047 C CA . VAL A 1 774 ? 6.133 39.562 32.906 1 96.25 774 VAL A CA 1
ATOM 6048 C C . VAL A 1 774 ? 5.641 39.562 34.344 1 96.25 774 VAL A C 1
ATOM 6050 O O . VAL A 1 774 ? 6.258 38.969 35.219 1 96.25 774 VAL A O 1
ATOM 6053 N N . ASP A 1 775 ? 4.68 40.281 34.688 1 96.06 775 ASP A N 1
ATOM 6054 C CA . ASP A 1 775 ? 3.811 40.219 35.844 1 96.06 775 ASP A CA 1
ATOM 6055 C C . ASP A 1 775 ? 2.354 40.469 35.469 1 96.06 775 ASP A C 1
ATOM 6057 O O . ASP A 1 775 ? 1.947 41.594 35.25 1 96.06 775 ASP A O 1
ATOM 6061 N N . THR A 1 776 ? 1.546 39.406 35.438 1 97.19 776 THR A N 1
ATOM 6062 C CA . THR A 1 776 ? 0.211 39.469 34.875 1 97.19 776 THR A CA 1
ATOM 6063 C C . THR A 1 776 ? -0.727 40.281 35.75 1 97.19 776 THR A C 1
ATOM 6065 O O . THR A 1 776 ? -1.831 40.656 35.344 1 97.19 776 THR A O 1
ATOM 6068 N N . ALA A 1 777 ? -0.308 40.625 36.938 1 95.69 777 ALA A N 1
ATOM 6069 C CA . ALA A 1 777 ? -1.141 41.406 37.875 1 95.69 777 ALA A CA 1
ATOM 6070 C C . ALA A 1 777 ? -1.014 42.906 37.594 1 95.69 777 ALA A C 1
ATOM 6072 O O . ALA A 1 777 ? -1.85 43.688 38.062 1 95.69 777 ALA A O 1
ATOM 6073 N N . LEU A 1 778 ? -0.004 43.281 36.875 1 93.94 778 LEU A N 1
ATOM 6074 C CA . LEU A 1 778 ? 0.206 44.688 36.625 1 93.94 778 LEU A CA 1
ATOM 6075 C C . LEU A 1 778 ? -0.687 45.156 35.469 1 93.94 778 LEU A C 1
ATOM 6077 O O . LEU A 1 778 ? -1.089 44.375 34.625 1 93.94 778 LEU A O 1
ATOM 6081 N N . PRO A 1 779 ? -0.98 46.375 35.469 1 92.38 779 PRO A N 1
ATOM 6082 C CA . PRO A 1 779 ? -1.842 46.906 34.406 1 92.38 779 PRO A CA 1
ATOM 6083 C C . PRO A 1 779 ? -1.107 47.031 33.094 1 92.38 779 PRO A C 1
ATOM 6085 O O . PRO A 1 779 ? 0.125 47.094 33.062 1 92.38 779 PRO A O 1
ATOM 6088 N N . PHE A 1 780 ? -1.74 47.062 32.031 1 92.25 780 PHE A N 1
ATOM 6089 C CA . PHE A 1 780 ? -1.223 47.344 30.688 1 92.25 780 PHE A CA 1
ATOM 6090 C C . PHE A 1 780 ? -0.768 48.781 30.547 1 92.25 780 PHE A C 1
ATOM 6092 O O . PHE A 1 780 ? -1.433 49.688 31.047 1 92.25 780 PHE A O 1
ATOM 6099 N N . PRO A 1 781 ? 0.229 49 29.984 1 90.25 781 PRO A N 1
ATOM 6100 C CA . PRO A 1 781 ? 1.119 48.094 29.234 1 90.25 781 PRO A CA 1
ATOM 6101 C C . PRO A 1 781 ? 2.256 47.562 30.094 1 90.25 781 PRO A C 1
ATOM 6103 O O . PRO A 1 781 ? 3.129 46.844 29.594 1 90.25 781 PRO A O 1
ATOM 6106 N N . GLY A 1 782 ? 2.256 47.812 31.375 1 88.25 782 GLY A N 1
ATOM 6107 C CA . GLY A 1 782 ? 3.408 47.562 32.25 1 88.25 782 GLY A CA 1
ATOM 6108 C C . GLY A 1 782 ? 3.539 46.125 32.688 1 88.25 782 GLY A C 1
ATOM 6109 O O . GLY A 1 782 ? 4.551 45.75 33.25 1 88.25 782 GLY A O 1
ATOM 6110 N N . PHE A 1 783 ? 2.549 45.25 32.312 1 91.62 783 PHE A N 1
ATOM 6111 C CA . PHE A 1 783 ? 2.6 43.906 32.875 1 91.62 783 PHE A CA 1
ATOM 6112 C C . PHE A 1 783 ? 3.539 43 32.062 1 91.62 783 PHE A C 1
ATOM 6114 O O . PHE A 1 783 ? 3.826 41.875 32.469 1 91.62 783 PHE A O 1
ATOM 6121 N N . PHE A 1 784 ? 4.074 43.469 30.875 1 93 784 PHE A N 1
ATOM 6122 C CA . PHE A 1 784 ? 5.152 42.781 30.172 1 93 784 PHE A CA 1
ATOM 6123 C C . PHE A 1 784 ? 6.082 43.781 29.5 1 93 784 PHE A C 1
ATOM 6125 O O . PHE A 1 784 ? 5.664 44.906 29.125 1 93 784 PHE A O 1
ATOM 6132 N N . SER A 1 785 ? 7.363 43.5 29.406 1 88.44 785 SER A N 1
ATOM 6133 C CA . SER A 1 785 ? 8.312 44.406 28.781 1 88.44 785 SER A CA 1
ATOM 6134 C C . SER A 1 785 ? 9.57 43.656 28.328 1 88.44 785 SER A C 1
ATOM 6136 O O . SER A 1 785 ? 10.008 42.719 28.969 1 88.44 785 SER A O 1
ATOM 6138 N N . ASN A 1 786 ? 10.016 44.156 27.188 1 78.12 786 ASN A N 1
ATOM 6139 C CA . ASN A 1 786 ? 11.297 43.656 26.703 1 78.12 786 ASN A CA 1
ATOM 6140 C C . ASN A 1 786 ? 12.469 44.312 27.422 1 78.12 786 ASN A C 1
ATOM 6142 O O . ASN A 1 786 ? 13.555 43.75 27.5 1 78.12 786 ASN A O 1
ATOM 6146 N N . ASP A 1 787 ? 12.211 45.656 27.781 1 70.94 787 ASP A N 1
ATOM 6147 C CA . ASP A 1 787 ? 13.25 46.438 28.453 1 70.94 787 ASP A CA 1
ATOM 6148 C C . ASP A 1 787 ? 13.328 46.094 29.938 1 70.94 787 ASP A C 1
ATOM 6150 O O . ASP A 1 787 ? 12.312 46.125 30.641 1 70.94 787 ASP A O 1
ATOM 6154 N N . SER A 1 788 ? 14.109 45.25 30.359 1 65.06 788 SER A N 1
ATOM 6155 C CA . SER A 1 788 ? 14.289 44.594 31.656 1 65.06 788 SER A CA 1
ATOM 6156 C C . SER A 1 788 ? 14.383 45.625 32.781 1 65.06 788 SER A C 1
ATOM 6158 O O . SER A 1 788 ? 15.164 46.594 32.688 1 65.06 788 SER A O 1
ATOM 6160 N N . GLU A 1 789 ? 13.273 45.656 33.531 1 75.12 789 GLU A N 1
ATOM 6161 C CA . GLU A 1 789 ? 13.375 46.438 34.75 1 75.12 789 GLU A CA 1
ATOM 6162 C C . GLU A 1 789 ? 13.969 45.625 35.906 1 75.12 789 GLU A C 1
ATOM 6164 O O . GLU A 1 789 ? 13.469 44.531 36.188 1 75.12 789 GLU A O 1
ATOM 6169 N N . PRO A 1 790 ? 15.109 46.062 36.375 1 81.25 790 PRO A N 1
ATOM 6170 C CA . PRO A 1 790 ? 15.688 45.281 37.5 1 81.25 790 PRO A CA 1
ATOM 6171 C C . PRO A 1 790 ? 14.758 45.188 38.688 1 81.25 790 PRO A C 1
ATOM 6173 O O . PRO A 1 790 ? 14.023 46.125 39 1 81.25 790 PRO A O 1
ATOM 6176 N N . VAL A 1 791 ? 14.664 44.062 39.219 1 80.12 791 VAL A N 1
ATOM 6177 C CA . VAL A 1 791 ? 13.891 43.875 40.438 1 80.12 791 VAL A CA 1
ATOM 6178 C C . VAL A 1 791 ? 14.672 44.406 41.625 1 80.12 791 VAL A C 1
ATOM 6180 O O . VAL A 1 791 ? 15.727 43.906 41.969 1 80.12 791 VAL A O 1
ATOM 6183 N N . ILE A 1 792 ? 14.234 45.469 42.125 1 65.69 792 ILE A N 1
ATOM 6184 C CA . ILE A 1 792 ? 14.969 46.188 43.188 1 65.69 792 ILE A CA 1
ATOM 6185 C C . ILE A 1 792 ? 14.539 45.688 44.562 1 65.69 792 ILE A C 1
ATOM 6187 O O . ILE A 1 792 ? 15.375 45.438 45.406 1 65.69 792 ILE A O 1
ATOM 6191 N N . ARG A 1 793 ? 13.312 45.469 44.688 1 72.06 793 ARG A N 1
ATOM 6192 C CA . ARG A 1 793 ? 12.781 45.156 46.031 1 72.06 793 ARG A CA 1
ATOM 6193 C C . ARG A 1 793 ? 12.625 43.656 46.219 1 72.06 793 ARG A C 1
ATOM 6195 O O . ARG A 1 793 ? 11.984 42.969 45.406 1 72.06 793 ARG A O 1
ATOM 6202 N N . GLN A 1 794 ? 13.297 43.156 47.25 1 80.12 794 GLN A N 1
ATOM 6203 C CA . GLN A 1 794 ? 13.125 41.781 47.688 1 80.12 794 GLN A CA 1
ATOM 6204 C C . GLN A 1 794 ? 12.586 41.719 49.125 1 80.12 794 GLN A C 1
ATOM 6206 O O . GLN A 1 794 ? 12.914 42.594 49.938 1 80.12 794 GLN A O 1
ATOM 6211 N N . PRO A 1 795 ? 11.562 40.844 49.375 1 88.44 795 PRO A N 1
ATOM 6212 C CA . PRO A 1 795 ? 10.922 39.844 48.531 1 88.44 795 PRO A CA 1
ATOM 6213 C C . PRO A 1 795 ? 9.93 40.469 47.531 1 88.44 795 PRO A C 1
ATOM 6215 O O . PRO A 1 795 ? 9.406 41.562 47.781 1 88.44 795 PRO A O 1
ATOM 6218 N N . TYR A 1 796 ? 9.734 39.875 46.469 1 91 796 TYR A N 1
ATOM 6219 C CA . TYR A 1 796 ? 8.773 40.312 45.469 1 91 796 TYR A CA 1
ATOM 6220 C C . TYR A 1 796 ? 7.363 39.875 45.812 1 91 796 TYR A C 1
ATOM 6222 O O . TYR A 1 796 ? 7.129 38.719 46.156 1 91 796 TYR A O 1
ATOM 6230 N N . GLU A 1 797 ? 6.461 40.75 45.812 1 91.62 797 GLU A N 1
ATOM 6231 C CA . GLU A 1 797 ? 5.074 40.406 46.125 1 91.62 797 GLU A CA 1
ATOM 6232 C C . GLU A 1 797 ? 4.301 40.031 44.875 1 91.62 797 GLU A C 1
ATOM 6234 O O . GLU A 1 797 ? 4.051 40.875 44.031 1 91.62 797 GLU A O 1
ATOM 6239 N N . MET A 1 798 ? 3.924 38.812 44.812 1 93.75 798 MET A N 1
ATOM 6240 C CA . MET A 1 798 ? 3.104 38.312 43.719 1 93.75 798 MET A CA 1
ATOM 6241 C C . MET A 1 798 ? 1.626 38.312 44.094 1 93.75 798 MET A C 1
ATOM 6243 O O . MET A 1 798 ? 1.232 37.688 45.062 1 93.75 798 MET A O 1
ATOM 6247 N N . LYS A 1 799 ? 0.828 39.031 43.344 1 95.94 799 LYS A N 1
ATOM 6248 C CA . LYS A 1 799 ? -0.592 39.156 43.656 1 95.94 799 LYS A CA 1
ATOM 6249 C C . LYS A 1 799 ? -1.324 37.844 43.406 1 95.94 799 LYS A C 1
ATOM 6251 O O . LYS A 1 799 ? -0.762 36.906 42.812 1 95.94 799 LYS A O 1
ATOM 6256 N N . SER A 1 800 ? -2.635 37.812 43.969 1 95.62 800 SER A N 1
ATOM 6257 C CA . SER A 1 800 ? -3.465 36.625 43.781 1 95.62 800 SER A CA 1
ATOM 6258 C C . SER A 1 800 ? -3.748 36.406 42.281 1 95.62 800 SER A C 1
ATOM 6260 O O . SER A 1 800 ? -3.848 37.375 41.531 1 95.62 800 SER A O 1
ATOM 6262 N N . HIS A 1 801 ? -3.844 35.156 41.906 1 96.69 801 HIS A N 1
ATOM 6263 C CA . HIS A 1 801 ? -4.188 34.75 40.562 1 96.69 801 HIS A CA 1
ATOM 6264 C C . HIS A 1 801 ? -3.291 35.438 39.531 1 96.69 801 HIS A C 1
ATOM 6266 O O . HIS A 1 801 ? -3.783 36.062 38.594 1 96.69 801 HIS A O 1
ATOM 6272 N N . SER A 1 802 ? -1.987 35.25 39.656 1 97.12 802 SER A N 1
ATOM 6273 C CA . SER A 1 802 ? -1.062 35.906 38.75 1 97.12 802 SER A CA 1
ATOM 6274 C C . SER A 1 802 ? 0.144 35.031 38.438 1 97.12 802 SER A C 1
ATOM 6276 O O . SER A 1 802 ? 0.396 34.031 39.125 1 97.12 802 SER A O 1
ATOM 6278 N N . CYS A 1 803 ? 0.807 35.375 37.406 1 97.88 803 CYS A N 1
ATOM 6279 C CA . CYS A 1 803 ? 2.055 34.75 37 1 97.88 803 CYS A CA 1
ATOM 6280 C C . CYS A 1 803 ? 3.15 35.781 36.781 1 97.88 803 CYS A C 1
ATOM 6282 O O . CYS A 1 803 ? 2.859 36.969 36.562 1 97.88 803 CYS A O 1
ATOM 6284 N N . MET A 1 804 ? 4.391 35.312 36.938 1 95.62 804 MET A N 1
ATOM 6285 C CA . MET A 1 804 ? 5.512 36.25 36.781 1 95.62 804 MET A CA 1
ATOM 6286 C C . MET A 1 804 ? 6.688 35.531 36.094 1 95.62 804 MET A C 1
ATOM 6288 O O . MET A 1 804 ? 6.867 34.344 36.25 1 95.62 804 MET A O 1
ATOM 6292 N N . LEU A 1 805 ? 7.457 36.25 35.344 1 96.44 805 LEU A N 1
ATOM 6293 C CA . LEU A 1 805 ? 8.656 35.781 34.688 1 96.44 805 LEU A CA 1
ATOM 6294 C C . LEU A 1 805 ? 9.797 36.781 34.812 1 96.44 805 LEU A C 1
ATOM 6296 O O . LEU A 1 805 ? 9.633 37.969 34.5 1 96.44 805 LEU A O 1
ATOM 6300 N N . LEU A 1 806 ? 10.875 36.312 35.312 1 94 806 LEU A N 1
ATOM 6301 C CA . LEU A 1 806 ? 12.086 37.125 35.469 1 94 806 LEU A CA 1
ATOM 6302 C C . LEU A 1 806 ? 13.234 36.5 34.688 1 94 806 LEU A C 1
ATOM 6304 O O . LEU A 1 806 ? 13.273 35.281 34.469 1 94 806 LEU A O 1
ATOM 6308 N N . GLU A 1 807 ? 14.078 37.312 34.188 1 92.88 807 GLU A N 1
ATOM 6309 C CA . GLU A 1 807 ? 15.281 36.875 33.5 1 92.88 807 GLU A CA 1
ATOM 6310 C C . GLU A 1 807 ? 16.531 37.469 34.125 1 92.88 807 GLU A C 1
ATOM 6312 O O . GLU A 1 807 ? 16.547 38.656 34.531 1 92.88 807 GLU A O 1
ATOM 6317 N N . ALA A 1 808 ? 17.547 36.656 34.312 1 90.62 808 ALA A N 1
ATOM 6318 C CA . ALA A 1 808 ? 18.812 37.156 34.812 1 90.62 808 ALA A CA 1
ATOM 6319 C C . ALA A 1 808 ? 19.625 37.844 33.719 1 90.62 808 ALA A C 1
ATOM 6321 O O . ALA A 1 808 ? 19.891 37.219 32.688 1 90.62 808 ALA A O 1
ATOM 6322 N N . ASN A 1 809 ? 19.906 39.031 33.844 1 86.94 809 ASN A N 1
ATOM 6323 C CA . ASN A 1 809 ? 20.688 39.781 32.875 1 86.94 809 ASN A CA 1
ATOM 6324 C C . ASN A 1 809 ? 21.797 40.594 33.562 1 86.94 809 ASN A C 1
ATOM 6326 O O . ASN A 1 809 ? 21.766 40.812 34.75 1 86.94 809 ASN A O 1
ATOM 6330 N N . ILE A 1 810 ? 22.875 40.969 32.656 1 78.81 810 ILE A N 1
ATOM 6331 C CA . ILE A 1 810 ? 24.016 41.719 33.188 1 78.81 810 ILE A CA 1
ATOM 6332 C C . ILE A 1 810 ? 23.578 43.094 33.656 1 78.81 810 ILE A C 1
ATOM 6334 O O . ILE A 1 810 ? 22.734 43.75 33.031 1 78.81 810 ILE A O 1
ATOM 6338 N N . HIS A 1 811 ? 23.984 43.312 34.906 1 66.81 811 HIS A N 1
ATOM 6339 C CA . HIS A 1 811 ? 23.672 44.594 35.5 1 66.81 811 HIS A CA 1
ATOM 6340 C C . HIS A 1 811 ? 24.312 45.75 34.75 1 66.81 811 HIS A C 1
ATOM 6342 O O . HIS A 1 811 ? 25.5 45.719 34.438 1 66.81 811 HIS A O 1
ATOM 6348 N N . ASP A 1 812 ? 23.75 46.406 33.906 1 52.34 812 ASP A N 1
ATOM 6349 C CA . ASP A 1 812 ? 24.438 47.656 33.531 1 52.34 812 ASP A CA 1
ATOM 6350 C C . ASP A 1 812 ? 24.797 48.469 34.75 1 52.34 812 ASP A C 1
ATOM 6352 O O . ASP A 1 812 ? 23.922 48.844 35.562 1 52.34 812 ASP A O 1
ATOM 6356 N N . GLY A 1 813 ? 25.891 48.219 35.438 1 40.75 813 GLY A N 1
ATOM 6357 C CA . GLY A 1 813 ? 26.375 49.219 36.375 1 40.75 813 GLY A CA 1
ATOM 6358 C C . GLY A 1 813 ? 26.328 50.625 35.812 1 40.75 813 GLY A C 1
ATOM 6359 O O . GLY A 1 813 ? 26.406 50.812 34.625 1 40.75 813 GLY A O 1
ATOM 6360 N N . MET B 1 1 ? 58.344 -2.523 10.586 1 21.72 1 MET B N 1
ATOM 6361 C CA . MET B 1 1 ? 58.438 -1.572 9.477 1 21.72 1 MET B CA 1
ATOM 6362 C C . MET B 1 1 ? 57.125 -1.55 8.695 1 21.72 1 MET B C 1
ATOM 6364 O O . MET B 1 1 ? 56.688 -2.572 8.156 1 21.72 1 MET B O 1
ATOM 6368 N N . ASP B 1 2 ? 56.062 -0.813 9.211 1 21.95 2 ASP B N 1
ATOM 6369 C CA . ASP B 1 2 ? 54.594 -0.746 9.25 1 21.95 2 ASP B CA 1
ATOM 6370 C C . ASP B 1 2 ? 54.031 -0.191 7.941 1 21.95 2 ASP B C 1
ATOM 6372 O O . ASP B 1 2 ? 54.25 0.977 7.613 1 21.95 2 ASP B O 1
ATOM 6376 N N . VAL B 1 3 ? 54.156 -0.986 6.777 1 23.47 3 VAL B N 1
ATOM 6377 C CA . VAL B 1 3 ? 53.938 -0.677 5.371 1 23.47 3 VAL B CA 1
ATOM 6378 C C . VAL B 1 3 ? 52.5 -0.254 5.156 1 23.47 3 VAL B C 1
ATOM 6380 O O . VAL B 1 3 ? 51.562 -1.043 5.371 1 23.47 3 VAL B O 1
ATOM 6383 N N . GLY B 1 4 ? 52.125 1 5.504 1 21.22 4 GLY B N 1
ATOM 6384 C CA . GLY B 1 4 ? 50.844 1.702 5.473 1 21.22 4 GLY B CA 1
ATOM 6385 C C . GLY B 1 4 ? 50.219 1.732 4.094 1 21.22 4 GLY B C 1
ATOM 6386 O O . GLY B 1 4 ? 50.719 2.385 3.184 1 21.22 4 GLY B O 1
ATOM 6387 N N . LYS B 1 5 ? 49.562 0.562 3.609 1 24.58 5 LYS B N 1
ATOM 6388 C CA . LYS B 1 5 ? 49.031 0.313 2.266 1 24.58 5 LYS B CA 1
ATOM 6389 C C . LYS B 1 5 ? 48.031 1.367 1.866 1 24.58 5 LYS B C 1
ATOM 6391 O O . LYS B 1 5 ? 47 1.517 2.525 1 24.58 5 LYS B O 1
ATOM 6396 N N . ASP B 1 6 ? 48.406 2.49 1.195 1 21.92 6 ASP B N 1
ATOM 6397 C CA . ASP B 1 6 ? 47.75 3.658 0.64 1 21.92 6 ASP B CA 1
ATOM 6398 C C . ASP B 1 6 ? 46.688 3.25 -0.392 1 21.92 6 ASP B C 1
ATOM 6400 O O . ASP B 1 6 ? 47.031 2.729 -1.456 1 21.92 6 ASP B O 1
ATOM 6404 N N . SER B 1 7 ? 45.656 2.58 -0.028 1 25.36 7 SER B N 1
ATOM 6405 C CA . SER B 1 7 ? 44.562 2.113 -0.901 1 25.36 7 SER B CA 1
ATOM 6406 C C . SER B 1 7 ? 44 3.25 -1.749 1 25.36 7 SER B C 1
ATOM 6408 O O . SER B 1 7 ? 43.406 4.18 -1.223 1 25.36 7 SER B O 1
ATOM 6410 N N . ARG B 1 8 ? 44.688 3.607 -2.883 1 25.23 8 ARG B N 1
ATOM 6411 C CA . ARG B 1 8 ? 44.406 4.598 -3.916 1 25.23 8 ARG B CA 1
ATOM 6412 C C . ARG B 1 8 ? 43 4.379 -4.508 1 25.23 8 ARG B C 1
ATOM 6414 O O . ARG B 1 8 ? 42.75 3.359 -5.152 1 25.23 8 ARG B O 1
ATOM 6421 N N . LEU B 1 9 ? 42 4.762 -3.865 1 26.58 9 LEU B N 1
ATOM 6422 C CA . LEU B 1 9 ? 40.625 4.848 -4.379 1 26.58 9 LEU B CA 1
ATOM 6423 C C . LEU B 1 9 ? 40.594 5.605 -5.703 1 26.58 9 LEU B C 1
ATOM 6425 O O . LEU B 1 9 ? 40.906 6.797 -5.746 1 26.58 9 LEU B O 1
ATOM 6429 N N . LEU B 1 10 ? 41.094 5.012 -6.777 1 26.89 10 LEU B N 1
ATOM 6430 C CA . LEU B 1 10 ? 41.062 5.57 -8.125 1 26.89 10 LEU B CA 1
ATOM 6431 C C . LEU B 1 10 ? 39.656 6.039 -8.484 1 26.89 10 LEU B C 1
ATOM 6433 O O . LEU B 1 10 ? 38.719 5.23 -8.57 1 26.89 10 LEU B O 1
ATOM 6437 N N . PHE B 1 11 ? 39.312 7.199 -8.094 1 27.36 11 PHE B N 1
ATOM 6438 C CA . PHE B 1 11 ? 38.094 7.887 -8.484 1 27.36 11 PHE B CA 1
ATOM 6439 C C . PHE B 1 11 ? 38 7.996 -10.008 1 27.36 11 PHE B C 1
ATOM 6441 O O . PHE B 1 11 ? 39 8.219 -10.68 1 27.36 11 PHE B O 1
ATOM 6448 N N . ALA B 1 12 ? 37.25 7.316 -10.656 1 28.55 12 ALA B N 1
ATOM 6449 C CA . ALA B 1 12 ? 36.969 7.375 -12.094 1 28.55 12 ALA B CA 1
ATOM 6450 C C . ALA B 1 12 ? 36.875 8.82 -12.578 1 28.55 12 ALA B C 1
ATOM 6452 O O . ALA B 1 12 ? 36.156 9.625 -12.016 1 28.55 12 ALA B O 1
ATOM 6453 N N . ARG B 1 13 ? 37.938 9.242 -13.328 1 27.72 13 ARG B N 1
ATOM 6454 C CA . ARG B 1 13 ? 37.969 10.516 -14.031 1 27.72 13 ARG B CA 1
ATOM 6455 C C . ARG B 1 13 ? 36.812 10.633 -15.023 1 27.72 13 ARG B C 1
ATOM 6457 O O . ARG B 1 13 ? 36.5 9.688 -15.742 1 27.72 13 ARG B O 1
ATOM 6464 N N . SER B 1 14 ? 35.875 11.445 -14.766 1 32.19 14 SER B N 1
ATOM 6465 C CA . SER B 1 14 ? 34.75 11.781 -15.625 1 32.19 14 SER B CA 1
ATOM 6466 C C . SER B 1 14 ? 35.219 12.008 -17.062 1 32.19 14 SER B C 1
ATOM 6468 O O . SER B 1 14 ? 36.219 12.688 -17.312 1 32.19 14 SER B O 1
ATOM 6470 N N . ARG B 1 15 ? 35.094 11.164 -18.016 1 32 15 ARG B N 1
ATOM 6471 C CA . ARG B 1 15 ? 35.375 11.367 -19.438 1 32 15 ARG B CA 1
ATOM 6472 C C . ARG B 1 15 ? 34.781 12.68 -19.938 1 32 15 ARG B C 1
ATOM 6474 O O . ARG B 1 15 ? 34.781 12.945 -21.141 1 32 15 ARG B O 1
ATOM 6481 N N . VAL B 1 16 ? 33.875 13.266 -19.297 1 32.09 16 VAL B N 1
ATOM 6482 C CA . VAL B 1 16 ? 33.531 14.539 -19.891 1 32.09 16 VAL B CA 1
ATOM 6483 C C . VAL B 1 16 ? 34.719 15.469 -19.906 1 32.09 16 VAL B C 1
ATOM 6485 O O . VAL B 1 16 ? 35.281 15.797 -18.844 1 32.09 16 VAL B O 1
ATOM 6488 N N . ALA B 1 17 ? 35.562 15.43 -20.922 1 30.92 17 ALA B N 1
ATOM 6489 C CA . ALA B 1 17 ? 36.656 16.375 -21.125 1 30.92 17 ALA B CA 1
ATOM 6490 C C . ALA B 1 17 ? 36.312 17.75 -20.578 1 30.92 17 ALA B C 1
ATOM 6492 O O . ALA B 1 17 ? 35.281 18.328 -20.938 1 30.92 17 ALA B O 1
ATOM 6493 N N . ALA B 1 18 ? 36.75 18.094 -19.453 1 32.12 18 ALA B N 1
ATOM 6494 C CA . ALA B 1 18 ? 36.656 19.438 -18.875 1 32.12 18 ALA B CA 1
ATOM 6495 C C . ALA B 1 18 ? 37.125 20.5 -19.891 1 32.12 18 ALA B C 1
ATOM 6497 O O . ALA B 1 18 ? 38.312 20.672 -20.109 1 32.12 18 ALA B O 1
ATOM 6498 N N . GLN B 1 19 ? 36.531 20.547 -21.141 1 33.22 19 GLN B N 1
ATOM 6499 C CA . GLN B 1 19 ? 36.938 21.75 -21.859 1 33.22 19 GLN B CA 1
ATOM 6500 C C . GLN B 1 19 ? 36.75 23 -20.984 1 33.22 19 GLN B C 1
ATOM 6502 O O . GLN B 1 19 ? 35.875 23.031 -20.109 1 33.22 19 GLN B O 1
ATOM 6507 N N . PRO B 1 20 ? 37.75 23.844 -20.984 1 32.41 20 PRO B N 1
ATOM 6508 C CA . PRO B 1 20 ? 37.719 25.094 -20.219 1 32.41 20 PRO B CA 1
ATOM 6509 C C . PRO B 1 20 ? 36.375 25.828 -20.391 1 32.41 20 PRO B C 1
ATOM 6511 O O . PRO B 1 20 ? 35.844 25.922 -21.5 1 32.41 20 PRO B O 1
ATOM 6514 N N . THR B 1 21 ? 35.594 25.75 -19.484 1 36.66 21 THR B N 1
ATOM 6515 C CA . THR B 1 21 ? 34.375 26.531 -19.5 1 36.66 21 THR B CA 1
ATOM 6516 C C . THR B 1 21 ? 34.656 28.016 -19.734 1 36.66 21 THR B C 1
ATOM 6518 O O . THR B 1 21 ? 35.344 28.641 -18.922 1 36.66 21 THR B O 1
ATOM 6521 N N . GLU B 1 22 ? 34.938 28.438 -20.969 1 34.19 22 GLU B N 1
ATOM 6522 C CA . GLU B 1 22 ? 34.938 29.875 -21.172 1 34.19 22 GLU B CA 1
ATOM 6523 C C . GLU B 1 22 ? 33.688 30.531 -20.609 1 34.19 22 GLU B C 1
ATOM 6525 O O . GLU B 1 22 ? 32.562 30.172 -20.984 1 34.19 22 GLU B O 1
ATOM 6530 N N . GLN B 1 23 ? 33.75 30.906 -19.422 1 38.97 23 GLN B N 1
ATOM 6531 C CA . GLN B 1 23 ? 32.719 31.625 -18.688 1 38.97 23 GLN B CA 1
ATOM 6532 C C . GLN B 1 23 ? 32.406 32.969 -19.328 1 38.97 23 GLN B C 1
ATOM 6534 O O . GLN B 1 23 ? 33.344 33.781 -19.516 1 38.97 23 GLN B O 1
ATOM 6539 N N . MET B 1 24 ? 31.656 33.094 -20.312 1 35.59 24 MET B N 1
ATOM 6540 C CA . MET B 1 24 ? 31.312 34.469 -20.688 1 35.59 24 MET B CA 1
ATOM 6541 C C . MET B 1 24 ? 30.312 35.062 -19.703 1 35.59 24 MET B C 1
ATOM 6543 O O . MET B 1 24 ? 29.266 34.469 -19.453 1 35.59 24 MET B O 1
ATOM 6547 N N . MET B 1 25 ? 30.75 35.844 -18.797 1 35.84 25 MET B N 1
ATOM 6548 C CA . MET B 1 25 ? 29.984 36.688 -17.875 1 35.84 25 MET B CA 1
ATOM 6549 C C . MET B 1 25 ? 29.125 37.688 -18.641 1 35.84 25 MET B C 1
ATOM 6551 O O . MET B 1 25 ? 29.641 38.469 -19.438 1 35.84 25 MET B O 1
ATOM 6555 N N . PHE B 1 26 ? 28 37.344 -19.219 1 34.69 26 PHE B N 1
ATOM 6556 C CA . PHE B 1 26 ? 27.25 38.438 -19.812 1 34.69 26 PHE B CA 1
ATOM 6557 C C . PHE B 1 26 ? 26.375 39.125 -18.781 1 34.69 26 PHE B C 1
ATOM 6559 O O . PHE B 1 26 ? 25.656 38.438 -18.031 1 34.69 26 PHE B O 1
ATOM 6566 N N . THR B 1 27 ? 26.734 40.219 -18.25 1 35.97 27 THR B N 1
ATOM 6567 C CA . THR B 1 27 ? 25.953 41.156 -17.453 1 35.97 27 THR B CA 1
ATOM 6568 C C . THR B 1 27 ? 24.766 41.688 -18.25 1 35.97 27 THR B C 1
ATOM 6570 O O . THR B 1 27 ? 24.891 42.719 -18.906 1 35.97 27 THR B O 1
ATOM 6573 N N . SER B 1 28 ? 23.969 41.031 -19.016 1 35.84 28 SER B N 1
ATOM 6574 C CA . SER B 1 28 ? 22.969 41.812 -19.734 1 35.84 28 SER B CA 1
ATOM 6575 C C . SER B 1 28 ? 21.922 42.375 -18.766 1 35.84 28 SER B C 1
ATOM 6577 O O . SER B 1 28 ? 21.594 41.719 -17.766 1 35.84 28 SER B O 1
ATOM 6579 N N . SER B 1 29 ? 21.578 43.625 -18.719 1 37.59 29 SER B N 1
ATOM 6580 C CA . SER B 1 29 ? 20.594 44.469 -18.031 1 37.59 29 SER B CA 1
ATOM 6581 C C . SER B 1 29 ? 19.219 43.812 -17.984 1 37.59 29 SER B C 1
ATOM 6583 O O . SER B 1 29 ? 18.328 44.281 -17.297 1 37.59 29 SER B O 1
ATOM 6585 N N . ASN B 1 30 ? 18.641 43.375 -19.172 1 43.53 30 ASN B N 1
ATOM 6586 C CA . ASN B 1 30 ? 17.266 42.906 -19.25 1 43.53 30 ASN B CA 1
ATOM 6587 C C . ASN B 1 30 ? 17.125 41.469 -18.703 1 43.53 30 ASN B C 1
ATOM 6589 O O . ASN B 1 30 ? 17.891 40.594 -19.094 1 43.53 30 ASN B O 1
ATOM 6593 N N . PRO B 1 31 ? 16.375 41.188 -17.641 1 50.97 31 PRO B N 1
A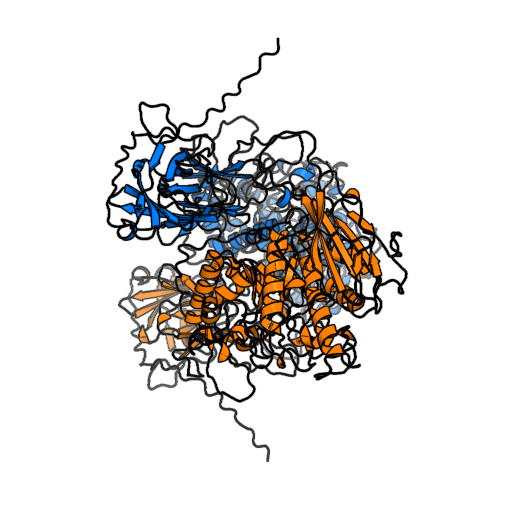TOM 6594 C CA . PRO B 1 31 ? 16.344 39.875 -16.984 1 50.97 31 PRO B CA 1
ATOM 6595 C C . PRO B 1 31 ? 16.172 38.719 -17.953 1 50.97 31 PRO B C 1
ATOM 6597 O O . PRO B 1 31 ? 15.227 38.719 -18.75 1 50.97 31 PRO B O 1
ATOM 6600 N N . LEU B 1 32 ? 17.125 38.094 -18.438 1 56.19 32 LEU B N 1
ATOM 6601 C CA . LEU B 1 32 ? 17.281 36.906 -19.297 1 56.19 32 LEU B CA 1
ATOM 6602 C C . LEU B 1 32 ? 16.328 35.812 -18.859 1 56.19 32 LEU B C 1
ATOM 6604 O O . LEU B 1 32 ? 16.109 34.844 -19.609 1 56.19 32 LEU B O 1
ATOM 6608 N N . VAL B 1 33 ? 15.789 35.969 -17.781 1 62.41 33 VAL B N 1
ATOM 6609 C CA . VAL B 1 33 ? 14.938 34.875 -17.297 1 62.41 33 VAL B CA 1
ATOM 6610 C C . VAL B 1 33 ? 13.773 34.656 -18.25 1 62.41 33 VAL B C 1
ATOM 6612 O O . VAL B 1 33 ? 13.359 33.531 -18.484 1 62.41 33 VAL B O 1
ATOM 6615 N N . ASP B 1 34 ? 13.305 35.688 -18.875 1 62.34 34 ASP B N 1
ATOM 6616 C CA . ASP B 1 34 ? 12.141 35.594 -19.75 1 62.34 34 ASP B CA 1
ATOM 6617 C C . ASP B 1 34 ? 12.484 34.875 -21.047 1 62.34 34 ASP B C 1
ATOM 6619 O O . ASP B 1 34 ? 11.602 34.375 -21.75 1 62.34 34 ASP B O 1
ATOM 6623 N N . GLN B 1 35 ? 13.75 34.781 -21.312 1 68.56 35 GLN B N 1
ATOM 6624 C CA . GLN B 1 35 ? 14.18 34.156 -22.562 1 68.56 35 GLN B CA 1
ATOM 6625 C C . GLN B 1 35 ? 14.523 32.688 -22.359 1 68.56 35 GLN B C 1
ATOM 6627 O O . GLN B 1 35 ? 14.742 31.953 -23.328 1 68.56 35 GLN B O 1
ATOM 6632 N N . LEU B 1 36 ? 14.461 32.375 -21.141 1 72.19 36 LEU B N 1
ATOM 6633 C CA . LEU B 1 36 ? 14.875 31.016 -20.844 1 72.19 36 LEU B CA 1
ATOM 6634 C C . LEU B 1 36 ? 13.789 30.016 -21.234 1 72.19 36 LEU B C 1
ATOM 6636 O O . LEU B 1 36 ? 12.602 30.281 -21.047 1 72.19 36 LEU B O 1
ATOM 6640 N N . LYS B 1 37 ? 14.141 29 -21.984 1 71.88 37 LYS B N 1
ATOM 6641 C CA . LYS B 1 37 ? 13.258 27.875 -22.281 1 71.88 37 LYS B CA 1
ATOM 6642 C C . LYS B 1 37 ? 13.453 26.734 -21.281 1 71.88 37 LYS B C 1
ATOM 6644 O O . LYS B 1 37 ? 14.57 26.531 -20.797 1 71.88 37 LYS B O 1
ATOM 6649 N N . GLU B 1 38 ? 12.453 26.016 -20.922 1 73.75 38 GLU B N 1
ATOM 6650 C CA . GLU B 1 38 ? 12.508 24.859 -20.031 1 73.75 38 GLU B CA 1
ATOM 6651 C C . GLU B 1 38 ? 13.109 25.219 -18.672 1 73.75 38 GLU B C 1
ATOM 6653 O O . GLU B 1 38 ? 14.094 24.625 -18.234 1 73.75 38 GLU B O 1
ATOM 6658 N N . VAL B 1 39 ? 12.57 26.203 -18.094 1 77.62 39 VAL B N 1
ATOM 6659 C CA . VAL B 1 39 ? 13.156 26.797 -16.891 1 77.62 39 VAL B CA 1
ATOM 6660 C C . VAL B 1 39 ? 12.797 25.969 -15.672 1 77.62 39 VAL B C 1
ATOM 6662 O O . VAL B 1 39 ? 11.641 25.594 -15.492 1 77.62 39 VAL B O 1
ATOM 6665 N N . SER B 1 40 ? 13.883 25.547 -14.977 1 83.12 40 SER B N 1
ATOM 6666 C CA . SER B 1 40 ? 13.734 24.984 -13.633 1 83.12 40 SER B CA 1
ATOM 6667 C C . SER B 1 40 ? 14.094 26.031 -12.57 1 83.12 40 SER B C 1
ATOM 6669 O O . SER B 1 40 ? 15.141 26.672 -12.641 1 83.12 40 SER B O 1
ATOM 6671 N N . THR B 1 41 ? 13.266 26.25 -11.648 1 82.94 41 THR B N 1
ATOM 6672 C CA . THR B 1 41 ? 13.5 27.266 -10.625 1 82.94 41 THR B CA 1
ATOM 6673 C C . THR B 1 41 ? 13.641 26.609 -9.25 1 82.94 41 THR B C 1
ATOM 6675 O O . THR B 1 41 ? 12.898 25.688 -8.914 1 82.94 41 THR B O 1
ATOM 6678 N N . TYR B 1 42 ? 14.711 27.062 -8.523 1 84.25 42 TYR B N 1
ATOM 6679 C CA . TYR B 1 42 ? 14.992 26.594 -7.168 1 84.25 42 TYR B CA 1
ATOM 6680 C C . TYR B 1 42 ? 15 27.766 -6.184 1 84.25 42 TYR B C 1
ATOM 6682 O O . TYR B 1 42 ? 15.508 28.844 -6.492 1 84.25 42 TYR B O 1
ATOM 6690 N N . ARG B 1 43 ? 14.438 27.594 -5.074 1 82.56 43 ARG B N 1
ATOM 6691 C CA . ARG B 1 43 ? 14.414 28.625 -4.043 1 82.56 43 ARG B CA 1
ATOM 6692 C C . ARG B 1 43 ? 14.969 28.109 -2.725 1 82.56 43 ARG B C 1
ATOM 6694 O O . ARG B 1 43 ? 14.68 26.969 -2.328 1 82.56 43 ARG B O 1
ATOM 6701 N N . PHE B 1 44 ? 15.773 28.891 -2.121 1 83.94 44 PHE B N 1
ATOM 6702 C CA . PHE B 1 44 ? 16.406 28.547 -0.848 1 83.94 44 PHE B CA 1
ATOM 6703 C C . PHE B 1 44 ? 16.203 29.672 0.167 1 83.94 44 PHE B C 1
ATOM 6705 O O . PHE B 1 44 ? 16.031 30.828 -0.208 1 83.94 44 PHE B O 1
ATOM 6712 N N . ARG B 1 45 ? 16.156 29.25 1.407 1 78.25 45 ARG B N 1
ATOM 6713 C CA . ARG B 1 45 ? 16.281 30.219 2.5 1 78.25 45 ARG B CA 1
ATOM 6714 C C . ARG B 1 45 ? 17.703 30.281 3.016 1 78.25 45 ARG B C 1
ATOM 6716 O O . ARG B 1 45 ? 18.391 29.25 3.072 1 78.25 45 ARG B O 1
ATOM 6723 N N . THR B 1 46 ? 18.062 31.438 3.318 1 84.94 46 THR B N 1
ATOM 6724 C CA . THR B 1 46 ? 19.406 31.578 3.883 1 84.94 46 THR B CA 1
ATOM 6725 C C . THR B 1 46 ? 19.375 31.344 5.391 1 84.94 46 THR B C 1
ATOM 6727 O O . THR B 1 46 ? 18.312 31.297 6 1 84.94 46 THR B O 1
ATOM 6730 N N . GLU B 1 47 ? 20.453 31.156 5.977 1 79.56 47 GLU B N 1
ATOM 6731 C CA . GLU B 1 47 ? 20.594 30.938 7.414 1 79.56 47 GLU B CA 1
ATOM 6732 C C . GLU B 1 47 ? 20.266 32.219 8.195 1 79.56 47 GLU B C 1
ATOM 6734 O O . GLU B 1 47 ? 19.969 32.156 9.391 1 79.56 47 GLU B O 1
ATOM 6739 N N . ILE B 1 48 ? 20.453 33.406 7.574 1 74.25 48 ILE B N 1
ATOM 6740 C CA . ILE B 1 48 ? 20.25 34.656 8.289 1 74.25 48 ILE B CA 1
ATOM 6741 C C . ILE B 1 48 ? 18.922 35.312 7.867 1 74.25 48 ILE B C 1
ATOM 6743 O O . ILE B 1 48 ? 18.703 36.5 8.062 1 74.25 48 ILE B O 1
ATOM 6747 N N . GLY B 1 49 ? 18.25 34.625 7.297 1 71.12 49 GLY B N 1
ATOM 6748 C CA . GLY B 1 49 ? 16.984 35.156 6.859 1 71.12 49 GLY B CA 1
ATOM 6749 C C . GLY B 1 49 ? 17.031 35.688 5.434 1 71.12 49 GLY B C 1
ATOM 6750 O O . GLY B 1 49 ? 18.094 36.031 4.918 1 71.12 49 GLY B O 1
ATOM 6751 N N . GLY B 1 50 ? 16.297 35.438 4.492 1 77.62 50 GLY B N 1
ATOM 6752 C CA . GLY B 1 50 ? 16.219 35.812 3.088 1 77.62 50 GLY B CA 1
ATOM 6753 C C . GLY B 1 50 ? 16 34.656 2.166 1 77.62 50 GLY B C 1
ATOM 6754 O O . GLY B 1 50 ? 15.898 33.5 2.625 1 77.62 50 GLY B O 1
ATOM 6755 N N . HIS B 1 51 ? 16.016 35.156 0.861 1 83.38 51 HIS B N 1
ATOM 6756 C CA . HIS B 1 51 ? 15.703 34.094 -0.114 1 83.38 51 HIS B CA 1
ATOM 6757 C C . HIS B 1 51 ? 16.672 34.156 -1.295 1 83.38 51 HIS B C 1
ATOM 6759 O O . HIS B 1 51 ? 17.109 35.219 -1.7 1 83.38 51 HIS B O 1
ATOM 6765 N N . VAL B 1 52 ? 17.094 33.062 -1.712 1 88.25 52 VAL B N 1
ATOM 6766 C CA . VAL B 1 52 ? 17.875 32.938 -2.934 1 88.25 52 VAL B CA 1
ATOM 6767 C C . VAL B 1 52 ? 17.062 32.188 -3.986 1 88.25 52 VAL B C 1
ATOM 6769 O O . VAL B 1 52 ? 16.625 31.047 -3.75 1 88.25 52 VAL B O 1
ATOM 6772 N N . LYS B 1 53 ? 16.781 32.812 -5.023 1 86.12 53 LYS B N 1
ATOM 6773 C CA . LYS B 1 53 ? 16.062 32.188 -6.152 1 86.12 53 LYS B CA 1
ATOM 6774 C C . LYS B 1 53 ? 17.016 31.922 -7.309 1 86.12 53 LYS B C 1
ATOM 6776 O O . LYS B 1 53 ? 17.766 32.812 -7.742 1 86.12 53 LYS B O 1
ATOM 6781 N N . ILE B 1 54 ? 17.062 30.719 -7.75 1 89.88 54 ILE B N 1
ATOM 6782 C CA . ILE B 1 54 ? 17.938 30.312 -8.844 1 89.88 54 ILE B CA 1
ATOM 6783 C C . ILE B 1 54 ? 17.109 29.766 -10 1 89.88 54 ILE B C 1
ATOM 6785 O O . ILE B 1 54 ? 16.297 28.859 -9.812 1 89.88 54 ILE B O 1
ATOM 6789 N N . SER B 1 55 ? 17.172 30.281 -11.102 1 88.88 55 SER B N 1
ATOM 6790 C CA . SER B 1 55 ? 16.516 29.812 -12.312 1 88.88 55 SER B CA 1
ATOM 6791 C C . SER B 1 55 ? 17.516 29.25 -13.305 1 88.88 55 SER B C 1
ATOM 6793 O O . SER B 1 55 ? 18.469 29.938 -13.68 1 88.88 55 SER B O 1
ATOM 6795 N N . VAL B 1 56 ? 17.328 28.062 -13.688 1 90.31 56 VAL B N 1
ATOM 6796 C CA . VAL B 1 56 ? 18.203 27.391 -14.648 1 90.31 56 VAL B CA 1
ATOM 6797 C C . VAL B 1 56 ? 17.438 27.141 -15.945 1 90.31 56 VAL B C 1
ATOM 6799 O O . VAL B 1 56 ? 16.344 26.578 -15.938 1 90.31 56 VAL B O 1
ATOM 6802 N N . GLY B 1 57 ? 17.891 27.562 -17.031 1 89.12 57 GLY B N 1
ATOM 6803 C CA . GLY B 1 57 ? 17.266 27.359 -18.328 1 89.12 57 GLY B CA 1
ATOM 6804 C C . GLY B 1 57 ? 18.266 27.25 -19.469 1 89.12 57 GLY B C 1
ATOM 6805 O O . GLY B 1 57 ? 19.469 27.281 -19.25 1 89.12 57 GLY B O 1
ATOM 6806 N N . LYS B 1 58 ? 17.703 26.984 -20.703 1 87.88 58 LYS B N 1
ATOM 6807 C CA . LYS B 1 58 ? 18.531 26.875 -21.891 1 87.88 58 LYS B CA 1
ATOM 6808 C C . LYS B 1 58 ? 18.391 28.109 -22.781 1 87.88 58 LYS B C 1
ATOM 6810 O O . LYS B 1 58 ? 17.297 28.656 -22.922 1 87.88 58 LYS B O 1
ATOM 6815 N N . ILE B 1 59 ? 19.5 28.594 -23.125 1 83.44 59 ILE B N 1
ATOM 6816 C CA . ILE B 1 59 ? 19.531 29.719 -24.062 1 83.44 59 ILE B CA 1
ATOM 6817 C C . ILE B 1 59 ? 20.609 29.484 -25.109 1 83.44 59 ILE B C 1
ATOM 6819 O O . ILE B 1 59 ? 21.797 29.359 -24.781 1 83.44 59 ILE B O 1
ATOM 6823 N N . ASN B 1 60 ? 20.25 29.547 -26.328 1 81.06 60 ASN B N 1
ATOM 6824 C CA . ASN B 1 60 ? 21.172 29.422 -27.469 1 81.06 60 ASN B CA 1
ATOM 6825 C C . ASN B 1 60 ? 22.094 28.219 -27.297 1 81.06 60 ASN B C 1
ATOM 6827 O O . ASN B 1 60 ? 23.312 28.344 -27.469 1 81.06 60 ASN B O 1
ATOM 6831 N N . GLY B 1 61 ? 21.594 27.125 -26.859 1 81.12 61 GLY B N 1
ATOM 6832 C CA . GLY B 1 61 ? 22.359 25.891 -26.75 1 81.12 61 GLY B CA 1
ATOM 6833 C C . GLY B 1 61 ? 23.172 25.812 -25.469 1 81.12 61 GLY B C 1
ATOM 6834 O O . GLY B 1 61 ? 23.906 24.844 -25.25 1 81.12 61 GLY B O 1
ATOM 6835 N N . LYS B 1 62 ? 23.141 26.891 -24.672 1 88.38 62 LYS B N 1
ATOM 6836 C CA . LYS B 1 62 ? 23.844 26.922 -23.391 1 88.38 62 LYS B CA 1
ATOM 6837 C C . LYS B 1 62 ? 22.859 26.906 -22.219 1 88.38 62 LYS B C 1
ATOM 6839 O O . LYS B 1 62 ? 21.656 27.094 -22.422 1 88.38 62 LYS B O 1
ATOM 6844 N N . TYR B 1 63 ? 23.438 26.5 -21.094 1 91.19 63 TYR B N 1
ATOM 6845 C CA . TYR B 1 63 ? 22.625 26.625 -19.891 1 91.19 63 TYR B CA 1
ATOM 6846 C C . TYR B 1 63 ? 22.875 27.953 -19.188 1 91.19 63 TYR B C 1
ATOM 6848 O O . TYR B 1 63 ? 24.031 28.359 -19.016 1 91.19 63 TYR B O 1
ATOM 6856 N N . ALA B 1 64 ? 21.875 28.625 -18.953 1 92.25 64 ALA B N 1
ATOM 6857 C CA . ALA B 1 64 ? 21.953 29.891 -18.219 1 92.25 64 ALA B CA 1
ATOM 6858 C C . ALA B 1 64 ? 21.375 29.75 -16.812 1 92.25 64 ALA B C 1
ATOM 6860 O O . ALA B 1 64 ? 20.359 29.094 -16.625 1 92.25 64 ALA B O 1
ATOM 6861 N N . VAL B 1 65 ? 22.125 30.25 -15.836 1 93.12 65 VAL B N 1
ATOM 6862 C CA . VAL B 1 65 ? 21.688 30.234 -14.445 1 93.12 65 VAL B CA 1
ATOM 6863 C C . VAL B 1 65 ? 21.516 31.656 -13.938 1 93.12 65 VAL B C 1
ATOM 6865 O O . VAL B 1 65 ? 22.453 32.469 -13.969 1 93.12 65 VAL B O 1
ATOM 6868 N N . TYR B 1 66 ? 20.359 31.938 -13.57 1 91.5 66 TYR B N 1
ATOM 6869 C CA . TYR B 1 66 ? 20.047 33.25 -12.984 1 91.5 66 TYR B CA 1
ATOM 6870 C C . TYR B 1 66 ? 19.891 33.125 -11.469 1 91.5 66 TYR B C 1
ATOM 6872 O O . TYR B 1 66 ? 19.031 32.406 -10.984 1 91.5 66 TYR B O 1
ATOM 6880 N N . VAL B 1 67 ? 20.719 33.812 -10.711 1 91.75 67 VAL B N 1
ATOM 6881 C CA . VAL B 1 67 ? 20.672 33.812 -9.258 1 91.75 67 VAL B CA 1
ATOM 6882 C C . VAL B 1 67 ? 20.156 35.156 -8.742 1 91.75 67 VAL B C 1
ATOM 6884 O O . VAL B 1 67 ? 20.703 36.219 -9.094 1 91.75 67 VAL B O 1
ATOM 6887 N N . GLU B 1 68 ? 19.172 35.062 -7.965 1 89.81 68 GLU B N 1
ATOM 6888 C CA . GLU B 1 68 ? 18.594 36.281 -7.371 1 89.81 68 GLU B CA 1
ATOM 6889 C C . GLU B 1 68 ? 18.5 36.125 -5.855 1 89.81 68 GLU B C 1
ATOM 6891 O O . GLU B 1 68 ? 18.031 35.125 -5.344 1 89.81 68 GLU B O 1
ATOM 6896 N N . VAL B 1 69 ? 18.984 37.094 -5.113 1 89.12 69 VAL B N 1
ATOM 6897 C CA . VAL B 1 69 ? 18.922 37.125 -3.656 1 89.12 69 VAL B CA 1
ATOM 6898 C C . VAL B 1 69 ? 18.031 38.281 -3.203 1 89.12 69 VAL B C 1
ATOM 6900 O O . VAL B 1 69 ? 18.219 39.406 -3.637 1 89.12 69 VAL B O 1
ATOM 6903 N N . SER B 1 70 ? 17.094 37.875 -2.408 1 83.44 70 SER B N 1
ATOM 6904 C CA . SER B 1 70 ? 16.172 38.906 -1.931 1 83.44 70 SER B CA 1
ATOM 6905 C C . SER B 1 70 ? 16.016 38.844 -0.415 1 83.44 70 SER B C 1
ATOM 6907 O O . SER B 1 70 ? 16.297 37.844 0.205 1 83.44 70 SER B O 1
ATOM 6909 N N . SER B 1 71 ? 15.664 40 0.178 1 70.38 71 SER B N 1
ATOM 6910 C CA . SER B 1 71 ? 15.25 40.156 1.57 1 70.38 71 SER B CA 1
ATOM 6911 C C . SER B 1 71 ? 16.375 39.781 2.523 1 70.38 71 SER B C 1
ATOM 6913 O O . SER B 1 71 ? 16.141 39.125 3.549 1 70.38 71 SER B O 1
ATOM 6915 N N . LEU B 1 72 ? 17.625 40.062 2.084 1 75 72 LEU B N 1
ATOM 6916 C CA . LEU B 1 72 ? 18.766 39.75 2.951 1 75 72 LEU B CA 1
ATOM 6917 C C . LEU B 1 72 ? 19.047 40.938 3.885 1 75 72 LEU B C 1
ATOM 6919 O O . LEU B 1 72 ? 19.188 42.062 3.434 1 75 72 LEU B O 1
ATOM 6923 N N . GLU B 1 73 ? 18.828 40.844 5.152 1 67.69 73 GLU B N 1
ATOM 6924 C CA . GLU B 1 73 ? 19.141 41.906 6.109 1 67.69 73 GLU B CA 1
ATOM 6925 C C . GLU B 1 73 ? 20.656 42 6.34 1 67.69 73 GLU B C 1
ATOM 6927 O O . GLU B 1 73 ? 21.203 41.281 7.188 1 67.69 73 GLU B O 1
ATOM 6932 N N . LEU B 1 74 ? 21.297 42.688 5.391 1 66 74 LEU B N 1
ATOM 6933 C CA . LEU B 1 74 ? 22.734 42.875 5.543 1 66 74 LEU B CA 1
ATOM 6934 C C . LEU B 1 74 ? 23.047 44.125 6.309 1 66 74 LEU B C 1
ATOM 6936 O O . LEU B 1 74 ? 22.5 45.219 5.996 1 66 74 LEU B O 1
ATOM 6940 N N . GLY B 1 75 ? 23.094 44.156 7.672 1 57.72 75 GLY B N 1
ATOM 6941 C CA . GLY B 1 75 ? 23.406 45.312 8.508 1 57.72 75 GLY B CA 1
ATOM 6942 C C . GLY B 1 75 ? 23.547 46.594 7.719 1 57.72 75 GLY B C 1
ATOM 6943 O O . GLY B 1 75 ? 23.609 46.594 6.488 1 57.72 75 GLY B O 1
ATOM 6944 N N . ALA B 1 76 ? 23.234 47.906 8.18 1 51.94 76 ALA B N 1
ATOM 6945 C CA . ALA B 1 76 ? 23.031 49.312 7.816 1 51.94 76 ALA B CA 1
ATOM 6946 C C . ALA B 1 76 ? 24.125 49.781 6.891 1 51.94 76 ALA B C 1
ATOM 6948 O O . ALA B 1 76 ? 24.219 51 6.613 1 51.94 76 ALA B O 1
ATOM 6949 N N . SER B 1 77 ? 25.141 49.031 6.453 1 50.47 77 SER B N 1
ATOM 6950 C CA . SER B 1 77 ? 26.078 49.938 5.777 1 50.47 77 SER B CA 1
ATOM 6951 C C . SER B 1 77 ? 25.719 50.094 4.305 1 50.47 77 SER B C 1
ATOM 6953 O O . SER B 1 77 ? 25.172 49.188 3.682 1 50.47 77 SER B O 1
ATOM 6955 N N . ASP B 1 78 ? 25.562 51.406 3.719 1 53.56 78 ASP B N 1
ATOM 6956 C CA . ASP B 1 78 ? 25.219 52.062 2.463 1 53.56 78 ASP B CA 1
ATOM 6957 C C . ASP B 1 78 ? 25.812 51.312 1.271 1 53.56 78 ASP B C 1
ATOM 6959 O O . ASP B 1 78 ? 25.375 51.5 0.133 1 53.56 78 ASP B O 1
ATOM 6963 N N . ASN B 1 79 ? 27.016 50.625 1.415 1 59.47 79 ASN B N 1
ATOM 6964 C CA . ASN B 1 79 ? 27.734 50.094 0.261 1 59.47 79 ASN B CA 1
ATOM 6965 C C . ASN B 1 79 ? 27.844 48.562 0.323 1 59.47 79 ASN B C 1
ATOM 6967 O O . ASN B 1 79 ? 28.953 48.031 0.437 1 59.47 79 ASN B O 1
ATOM 6971 N N . ILE B 1 80 ? 26.734 47.812 0.338 1 68.38 80 ILE B N 1
ATOM 6972 C CA . ILE B 1 80 ? 26.844 46.375 0.543 1 68.38 80 ILE B CA 1
ATOM 6973 C C . ILE B 1 80 ? 26.984 45.688 -0.805 1 68.38 80 ILE B C 1
ATOM 6975 O O . ILE B 1 80 ? 26.172 45.875 -1.709 1 68.38 80 ILE B O 1
ATOM 6979 N N . SER B 1 81 ? 28.172 45.156 -1.032 1 80.81 81 SER B N 1
ATOM 6980 C CA . SER B 1 81 ? 28.406 44.281 -2.178 1 80.81 81 SER B CA 1
ATOM 6981 C C . SER B 1 81 ? 28.375 42.812 -1.767 1 80.81 81 SER B C 1
ATOM 6983 O O . SER B 1 81 ? 28.75 42.469 -0.646 1 80.81 81 SER B O 1
ATOM 6985 N N . LEU B 1 82 ? 27.625 42.062 -2.592 1 89.31 82 LEU B N 1
ATOM 6986 C CA . LEU B 1 82 ? 27.5 40.625 -2.352 1 89.31 82 LEU B CA 1
ATOM 6987 C C . LEU B 1 82 ? 28.234 39.812 -3.42 1 89.31 82 LEU B C 1
ATOM 6989 O O . LEU B 1 82 ? 28.141 40.125 -4.609 1 89.31 82 LEU B O 1
ATOM 6993 N N . MET B 1 83 ? 29.094 38.938 -2.951 1 91.69 83 MET B N 1
ATOM 6994 C CA . MET B 1 83 ? 29.844 38.062 -3.863 1 91.69 83 MET B CA 1
ATOM 6995 C C . MET B 1 83 ? 29.312 36.656 -3.85 1 91.69 83 MET B C 1
ATOM 6997 O O . MET B 1 83 ? 28.953 36.125 -2.793 1 91.69 83 MET B O 1
ATOM 7001 N N . LEU B 1 84 ? 29.219 36.125 -5.016 1 93.12 84 LEU B N 1
ATOM 7002 C CA . LEU B 1 84 ? 28.906 34.688 -5.199 1 93.12 84 LEU B CA 1
ATOM 7003 C C . LEU B 1 84 ? 30.188 33.875 -5.363 1 93.12 84 LEU B C 1
ATOM 7005 O O . LEU B 1 84 ? 30.938 34.094 -6.309 1 93.12 84 LEU B O 1
ATOM 7009 N N . ILE B 1 85 ? 30.484 33.031 -4.426 1 92.5 85 ILE B N 1
ATOM 7010 C CA . ILE B 1 85 ? 31.609 32.094 -4.543 1 92.5 85 ILE B CA 1
ATOM 7011 C C . ILE B 1 85 ? 31.094 30.703 -4.922 1 92.5 85 ILE B C 1
ATOM 7013 O O . ILE B 1 85 ? 30.391 30.062 -4.133 1 92.5 85 ILE B O 1
ATOM 7017 N N . TRP B 1 86 ? 31.406 30.281 -6.09 1 92.75 86 TRP B N 1
ATOM 7018 C CA . TRP B 1 86 ? 30.75 29.078 -6.562 1 92.75 86 TRP B CA 1
ATOM 7019 C C . TRP B 1 86 ? 31.75 28.109 -7.176 1 92.75 86 TRP B C 1
ATOM 7021 O O . TRP B 1 86 ? 32.844 28.516 -7.547 1 92.75 86 TRP B O 1
ATOM 7031 N N . GLY B 1 87 ? 31.406 26.844 -7.168 1 90.75 87 GLY B N 1
ATOM 7032 C CA . GLY B 1 87 ? 32.094 25.719 -7.805 1 90.75 87 GLY B CA 1
ATOM 7033 C C . GLY B 1 87 ? 31.125 24.688 -8.359 1 90.75 87 GLY B C 1
ATOM 7034 O O . GLY B 1 87 ? 29.922 24.812 -8.211 1 90.75 87 GLY B O 1
ATOM 7035 N N . THR B 1 88 ? 31.672 23.75 -9.141 1 90.38 88 THR B N 1
ATOM 7036 C CA . THR B 1 88 ? 30.859 22.688 -9.727 1 90.38 88 THR B CA 1
ATOM 7037 C C . THR B 1 88 ? 31.375 21.312 -9.297 1 90.38 88 THR B C 1
ATOM 7039 O O . THR B 1 88 ? 32.562 21.156 -8.992 1 90.38 88 THR B O 1
ATOM 7042 N N . TYR B 1 89 ? 30.453 20.375 -9.18 1 88.12 89 TYR B N 1
ATOM 7043 C CA . TYR B 1 89 ? 30.844 19 -8.867 1 88.12 89 TYR B CA 1
ATOM 7044 C C . TYR B 1 89 ? 29.875 18.016 -9.5 1 88.12 89 TYR B C 1
ATOM 7046 O O . TYR B 1 89 ? 28.797 18.391 -9.953 1 88.12 89 TYR B O 1
ATOM 7054 N N . THR B 1 90 ? 30.281 16.75 -9.602 1 88.38 90 THR B N 1
ATOM 7055 C CA . THR B 1 90 ? 29.438 15.664 -10.094 1 88.38 90 THR B CA 1
ATOM 7056 C C . THR B 1 90 ? 29.406 14.508 -9.094 1 88.38 90 THR B C 1
ATOM 7058 O O . THR B 1 90 ? 28.469 14.398 -8.297 1 88.38 90 THR B O 1
ATOM 7061 N N . SER B 1 91 ? 30.531 13.898 -8.781 1 82.62 91 SER B N 1
ATOM 7062 C CA . SER B 1 91 ? 30.594 12.641 -8.047 1 82.62 91 SER B CA 1
ATOM 7063 C C . SER B 1 91 ? 30.719 12.883 -6.547 1 82.62 91 SER B C 1
ATOM 7065 O O . SER B 1 91 ? 30.391 12.008 -5.742 1 82.62 91 SER B O 1
ATOM 7067 N N . ASP B 1 92 ? 31.297 13.961 -6.246 1 82.31 92 ASP B N 1
ATOM 7068 C CA . ASP B 1 92 ? 31.578 14.219 -4.84 1 82.31 92 ASP B CA 1
ATOM 7069 C C . ASP B 1 92 ? 31.344 15.695 -4.496 1 82.31 92 ASP B C 1
ATOM 7071 O O . ASP B 1 92 ? 32.094 16.562 -4.934 1 82.31 92 ASP B O 1
ATOM 7075 N N . SER B 1 93 ? 30.453 15.961 -3.693 1 79.5 93 SER B N 1
ATOM 7076 C CA . SER B 1 93 ? 30.078 17.328 -3.35 1 79.5 93 SER B CA 1
ATOM 7077 C C . SER B 1 93 ? 31.188 18.016 -2.553 1 79.5 93 SER B C 1
ATOM 7079 O O . SER B 1 93 ? 31.219 19.25 -2.469 1 79.5 93 SER B O 1
ATOM 7081 N N . SER B 1 94 ? 32.062 17.234 -2.01 1 77.88 94 SER B N 1
ATOM 7082 C CA . SER B 1 94 ? 33.125 17.812 -1.192 1 77.88 94 SER B CA 1
ATOM 7083 C C . SER B 1 94 ? 34.344 18.219 -2.047 1 77.88 94 SER B C 1
ATOM 7085 O O . SER B 1 94 ? 35.25 18.891 -1.57 1 77.88 94 SER B O 1
ATOM 7087 N N . CYS B 1 95 ? 34.312 17.75 -3.361 1 77.56 95 CYS B N 1
ATOM 7088 C CA . CYS B 1 95 ? 35.438 18.047 -4.242 1 77.56 95 CYS B CA 1
ATOM 7089 C C . CYS B 1 95 ? 34.969 18.734 -5.52 1 77.56 95 CYS B C 1
ATOM 7091 O O . CYS B 1 95 ? 34.531 18.062 -6.457 1 77.56 95 CYS B O 1
ATOM 7093 N N . PHE B 1 96 ? 35.25 20.062 -5.559 1 85.75 96 PHE B N 1
ATOM 7094 C CA . PHE B 1 96 ? 34.844 20.812 -6.742 1 85.75 96 PHE B CA 1
ATOM 7095 C C . PHE B 1 96 ? 35.719 20.484 -7.93 1 85.75 96 PHE B C 1
ATOM 7097 O O . PHE B 1 96 ? 36.938 20.266 -7.766 1 85.75 96 PHE B O 1
ATOM 7104 N N . MET B 1 97 ? 35.125 20.469 -9.031 1 80.44 97 MET B N 1
ATOM 7105 C CA . MET B 1 97 ? 35.844 20.219 -10.273 1 80.44 97 MET B CA 1
ATOM 7106 C C . MET B 1 97 ? 36.594 21.469 -10.742 1 80.44 97 MET B C 1
ATOM 7108 O O . MET B 1 97 ? 36.188 22.578 -10.438 1 80.44 97 MET B O 1
ATOM 7112 N N . PRO B 1 98 ? 37.75 21.203 -11.438 1 73.62 98 PRO B N 1
ATOM 7113 C CA . PRO B 1 98 ? 38.438 22.359 -11.961 1 73.62 98 PRO B CA 1
ATOM 7114 C C . PRO B 1 98 ? 37.656 23.094 -13.055 1 73.62 98 PRO B C 1
ATOM 7116 O O . PRO B 1 98 ? 37 22.453 -13.867 1 73.62 98 PRO B O 1
ATOM 7119 N N . LEU B 1 99 ? 37.406 24.344 -13.023 1 65.38 99 LEU B N 1
ATOM 7120 C CA . LEU B 1 99 ? 36.594 25.141 -13.953 1 65.38 99 LEU B CA 1
ATOM 7121 C C . LEU B 1 99 ? 37.438 25.578 -15.148 1 65.38 99 LEU B C 1
ATOM 7123 O O . LEU B 1 99 ? 36.875 25.844 -16.219 1 65.38 99 LEU B O 1
ATOM 7127 N N . ASP B 1 100 ? 38.844 25.953 -15.109 1 56.72 100 ASP B N 1
ATOM 7128 C CA . ASP B 1 100 ? 39.75 26.344 -16.203 1 56.72 100 ASP B CA 1
ATOM 7129 C C . ASP B 1 100 ? 40.906 25.344 -16.344 1 56.72 100 ASP B C 1
ATOM 7131 O O . ASP B 1 100 ? 41.219 24.609 -15.406 1 56.72 100 ASP B O 1
ATOM 7135 N N . SER B 1 101 ? 41.344 24.969 -17.766 1 50.03 101 SER B N 1
ATOM 7136 C CA . SER B 1 101 ? 42.469 24.109 -18.125 1 50.03 101 SER B CA 1
ATOM 7137 C C . SER B 1 101 ? 43.656 24.328 -17.188 1 50.03 101 SER B C 1
ATOM 7139 O O . SER B 1 101 ? 44.5 23.453 -17.031 1 50.03 101 SER B O 1
ATOM 7141 N N . SER B 1 102 ? 44.281 25.531 -17.234 1 45.62 102 SER B N 1
ATOM 7142 C CA . SER B 1 102 ? 45.531 25.719 -16.547 1 45.62 102 SER B CA 1
ATOM 7143 C C . SER B 1 102 ? 45.375 25.547 -15.039 1 45.62 102 SER B C 1
ATOM 7145 O O . SER B 1 102 ? 46.375 25.312 -14.336 1 45.62 102 SER B O 1
ATOM 7147 N N . ALA B 1 103 ? 44.594 26.672 -14.234 1 43.47 103 ALA B N 1
ATOM 7148 C CA . ALA B 1 103 ? 44.781 27.125 -12.859 1 43.47 103 ALA B CA 1
ATOM 7149 C C . ALA B 1 103 ? 43.969 26.281 -11.891 1 43.47 103 ALA B C 1
ATOM 7151 O O . ALA B 1 103 ? 42.906 25.781 -12.242 1 43.47 103 ALA B O 1
ATOM 7152 N N . HIS B 1 104 ? 44.438 25.938 -10.664 1 55.41 104 HIS B N 1
ATOM 7153 C CA . HIS B 1 104 ? 44.25 25.359 -9.344 1 55.41 104 HIS B CA 1
ATOM 7154 C C . HIS B 1 104 ? 42.969 25.812 -8.695 1 55.41 104 HIS B C 1
ATOM 7156 O O . HIS B 1 104 ? 42.594 25.344 -7.613 1 55.41 104 HIS B O 1
ATOM 7162 N N . ALA B 1 105 ? 42.219 26.703 -9.398 1 61.06 105 ALA B N 1
ATOM 7163 C CA . ALA B 1 105 ? 41.156 27.266 -8.562 1 61.06 105 ALA B CA 1
ATOM 7164 C C . ALA B 1 105 ? 39.875 26.422 -8.641 1 61.06 105 ALA B C 1
ATOM 7166 O O . ALA B 1 105 ? 39.406 26.109 -9.734 1 61.06 105 ALA B O 1
ATOM 7167 N N . ARG B 1 106 ? 39.344 25.984 -7.637 1 78.75 106 ARG B N 1
ATOM 7168 C CA . ARG B 1 106 ? 38.156 25.109 -7.504 1 78.75 106 ARG B CA 1
ATOM 7169 C C . ARG B 1 106 ? 36.906 25.938 -7.246 1 78.75 106 ARG B C 1
ATOM 7171 O O . ARG B 1 106 ? 35.781 25.422 -7.371 1 78.75 106 ARG B O 1
ATOM 7178 N N . THR B 1 107 ? 37.156 27.281 -7.039 1 87.25 107 THR B N 1
ATOM 7179 C CA . THR B 1 107 ? 36 28.156 -6.836 1 87.25 107 THR B CA 1
ATOM 7180 C C . THR B 1 107 ? 36.188 29.484 -7.562 1 87.25 107 THR B C 1
ATOM 7182 O O . THR B 1 107 ? 37.312 29.922 -7.785 1 87.25 107 THR B O 1
ATOM 7185 N N . ILE B 1 108 ? 35.188 30.094 -8.062 1 88.56 108 ILE B N 1
ATOM 7186 C CA . ILE B 1 108 ? 35.188 31.391 -8.742 1 88.56 108 ILE B CA 1
ATOM 7187 C C . ILE B 1 108 ? 34.344 32.375 -7.949 1 88.56 108 ILE B C 1
ATOM 7189 O O . ILE B 1 108 ? 33.344 32 -7.355 1 88.56 108 ILE B O 1
ATOM 7193 N N . GLU B 1 109 ? 34.781 33.594 -7.906 1 90.06 109 GLU B N 1
ATOM 7194 C CA . GLU B 1 109 ? 34.031 34.656 -7.262 1 90.06 109 GLU B CA 1
ATOM 7195 C C . GLU B 1 109 ? 33.344 35.562 -8.297 1 90.06 109 GLU B C 1
ATOM 7197 O O . GLU B 1 109 ? 34 36.062 -9.203 1 90.06 109 GLU B O 1
ATOM 7202 N N . THR B 1 110 ? 32.094 35.656 -8.18 1 91 110 THR B N 1
ATOM 7203 C CA . THR B 1 110 ? 31.312 36.5 -9.078 1 91 110 THR B CA 1
ATOM 7204 C C . THR B 1 110 ? 30.484 37.531 -8.289 1 91 110 THR B C 1
ATOM 7206 O O . THR B 1 110 ? 29.719 37.156 -7.406 1 91 110 THR B O 1
ATOM 7209 N N . PRO B 1 111 ? 30.625 38.781 -8.609 1 90.88 111 PRO B N 1
ATOM 7210 C CA . PRO B 1 111 ? 29.828 39.781 -7.879 1 90.88 111 PRO B CA 1
ATOM 7211 C C . PRO B 1 111 ? 28.359 39.781 -8.273 1 90.88 111 PRO B C 1
ATOM 7213 O O . PRO B 1 111 ? 28.031 39.562 -9.445 1 90.88 111 PRO B O 1
ATOM 7216 N N . LEU B 1 112 ? 27.484 39.938 -7.352 1 90.75 112 LEU B N 1
ATOM 7217 C CA . LEU B 1 112 ? 26.062 40.156 -7.598 1 90.75 112 LEU B CA 1
ATOM 7218 C C . LEU B 1 112 ? 25.734 41.625 -7.676 1 90.75 112 LEU B C 1
ATOM 7220 O O . LEU B 1 112 ? 26.219 42.438 -6.859 1 90.75 112 LEU B O 1
ATOM 7224 N N . LEU B 1 113 ? 24.984 41.969 -8.664 1 85.56 113 LEU B N 1
ATOM 7225 C CA . LEU B 1 113 ? 24.625 43.375 -8.867 1 85.56 113 LEU B CA 1
ATOM 7226 C C . LEU B 1 113 ? 23.234 43.656 -8.312 1 85.56 113 LEU B C 1
ATOM 7228 O O . LEU B 1 113 ? 22.328 42.844 -8.422 1 85.56 113 LEU B O 1
ATOM 7232 N N . GLN B 1 114 ? 23.109 44.719 -7.633 1 81.62 114 GLN B N 1
ATOM 7233 C CA . GLN B 1 114 ? 21.812 45.125 -7.082 1 81.62 114 GLN B CA 1
ATOM 7234 C C . GLN B 1 114 ? 20.906 45.719 -8.164 1 81.62 114 GLN B C 1
ATOM 7236 O O . GLN B 1 114 ? 21.344 46.562 -8.961 1 81.62 114 GLN B O 1
ATOM 7241 N N . ASN B 1 115 ? 19.812 45.094 -8.297 1 74.38 115 ASN B N 1
ATOM 7242 C CA . ASN B 1 115 ? 18.875 45.625 -9.297 1 74.38 115 ASN B CA 1
ATOM 7243 C C . ASN B 1 115 ? 18 46.719 -8.727 1 74.38 115 ASN B C 1
ATOM 7245 O O . ASN B 1 115 ? 18.219 47.188 -7.598 1 74.38 115 ASN B O 1
ATOM 7249 N N . SER B 1 116 ? 17.047 47.25 -9.523 1 65.88 116 SER B N 1
ATOM 7250 C CA . SER B 1 116 ? 16.203 48.406 -9.18 1 65.88 116 SER B CA 1
ATOM 7251 C C . SER B 1 116 ? 15.266 48.062 -8.031 1 65.88 116 SER B C 1
ATOM 7253 O O . SER B 1 116 ? 14.766 48.969 -7.348 1 65.88 116 SER B O 1
ATOM 7255 N N . PHE B 1 117 ? 15.078 46.812 -7.762 1 68.69 117 PHE B N 1
ATOM 7256 C CA . PHE B 1 117 ? 14.156 46.406 -6.707 1 68.69 117 PHE B CA 1
ATOM 7257 C C . PHE B 1 117 ? 14.914 46.031 -5.441 1 68.69 117 PHE B C 1
ATOM 7259 O O . PHE B 1 117 ? 14.383 45.281 -4.594 1 68.69 117 PHE B O 1
ATOM 7266 N N . ALA B 1 118 ? 16.188 46.469 -5.328 1 72.56 118 ALA B N 1
ATOM 7267 C CA . ALA B 1 118 ? 17.047 46.25 -4.172 1 72.56 118 ALA B CA 1
ATOM 7268 C C . ALA B 1 118 ? 17.328 44.75 -4 1 72.56 118 ALA B C 1
ATOM 7270 O O . ALA B 1 118 ? 17.438 44.25 -2.877 1 72.56 118 ALA B O 1
ATOM 7271 N N . ARG B 1 119 ? 17.203 44.094 -5.141 1 85.12 119 ARG B N 1
ATOM 7272 C CA . ARG B 1 119 ? 17.578 42.688 -5.141 1 85.12 119 ARG B CA 1
ATOM 7273 C C . ARG B 1 119 ? 18.953 42.469 -5.789 1 85.12 119 ARG B C 1
ATOM 7275 O O . ARG B 1 119 ? 19.344 43.25 -6.664 1 85.12 119 ARG B O 1
ATOM 7282 N N . PHE B 1 120 ? 19.719 41.625 -5.266 1 88.75 120 PHE B N 1
ATOM 7283 C CA . PHE B 1 120 ? 21.016 41.281 -5.867 1 88.75 120 PHE B CA 1
ATOM 7284 C C . PHE B 1 120 ? 20.844 40.156 -6.891 1 88.75 120 PHE B C 1
ATOM 7286 O O . PHE B 1 120 ? 20.125 39.188 -6.66 1 88.75 120 PHE B O 1
ATOM 7293 N N . ALA B 1 121 ? 21.359 40.281 -8.047 1 90.75 121 ALA B N 1
ATOM 7294 C CA . ALA B 1 121 ? 21.203 39.25 -9.062 1 90.75 121 ALA B CA 1
ATOM 7295 C C . ALA B 1 121 ? 22.469 39.094 -9.898 1 90.75 121 ALA B C 1
ATOM 7297 O O . ALA B 1 121 ? 23.281 40.031 -9.977 1 90.75 121 ALA B O 1
ATOM 7298 N N . THR B 1 122 ? 22.75 37.969 -10.398 1 91.12 122 THR B N 1
ATOM 7299 C CA . THR B 1 122 ? 23.812 37.688 -11.344 1 91.12 122 THR B CA 1
ATOM 7300 C C . THR B 1 122 ? 23.406 36.562 -12.297 1 91.12 122 THR B C 1
ATOM 7302 O O . THR B 1 122 ? 22.375 35.906 -12.094 1 91.12 122 THR B O 1
ATOM 7305 N N . GLU B 1 123 ? 24.109 36.438 -13.414 1 91.44 123 GLU B N 1
ATOM 7306 C CA . GLU B 1 123 ? 23.875 35.406 -14.414 1 91.44 123 GLU B CA 1
ATOM 7307 C C . GLU B 1 123 ? 25.156 34.625 -14.719 1 91.44 123 GLU B C 1
ATOM 7309 O O . GLU B 1 123 ? 26.234 35.219 -14.828 1 91.44 123 GLU B O 1
ATOM 7314 N N . LEU B 1 124 ? 25 33.406 -14.711 1 90.81 124 LEU B N 1
ATOM 7315 C CA . LEU B 1 124 ? 26.078 32.5 -15.102 1 90.81 124 LEU B CA 1
ATOM 7316 C C . LEU B 1 124 ? 25.688 31.688 -16.344 1 90.81 124 LEU B C 1
ATOM 7318 O O . LEU B 1 124 ? 24.516 31.391 -16.547 1 90.81 124 LEU B O 1
ATOM 7322 N N . GLU B 1 125 ? 26.609 31.359 -17.156 1 90.5 125 GLU B N 1
ATOM 7323 C CA . GLU B 1 125 ? 26.391 30.531 -18.344 1 90.5 125 GLU B CA 1
ATOM 7324 C C . GLU B 1 125 ? 27.359 29.359 -18.406 1 90.5 125 GLU B C 1
ATOM 7326 O O . GLU B 1 125 ? 28.531 29.5 -18.062 1 90.5 125 GLU B O 1
ATOM 7331 N N . PHE B 1 126 ? 26.797 28.281 -18.812 1 89.69 126 PHE B N 1
ATOM 7332 C CA . PHE B 1 126 ? 27.609 27.062 -18.922 1 89.69 126 PHE B CA 1
ATOM 7333 C C . PHE B 1 126 ? 27.375 26.391 -20.281 1 89.69 126 PHE B C 1
ATOM 7335 O O . PHE B 1 126 ? 26.25 26.375 -20.781 1 89.69 126 PHE B O 1
ATOM 7342 N N . GLU B 1 127 ? 28.375 25.766 -20.781 1 87.38 127 GLU B N 1
ATOM 7343 C CA . GLU B 1 127 ? 28.266 25.016 -22.031 1 87.38 127 GLU B CA 1
ATOM 7344 C C . GLU B 1 127 ? 27.531 23.688 -21.812 1 87.38 127 GLU B C 1
ATOM 7346 O O . GLU B 1 127 ? 27.719 23.031 -20.781 1 87.38 127 GLU B O 1
ATOM 7351 N N . ALA B 1 128 ? 26.766 23.328 -22.766 1 84.69 128 ALA B N 1
ATOM 7352 C CA . ALA B 1 128 ? 25.953 22.109 -22.688 1 84.69 128 ALA B CA 1
ATOM 7353 C C . ALA B 1 128 ? 26.828 20.875 -22.594 1 84.69 128 ALA B C 1
ATOM 7355 O O . ALA B 1 128 ? 26.453 19.891 -21.953 1 84.69 128 ALA B O 1
ATOM 7356 N N . LYS B 1 129 ? 27.938 20.875 -23.156 1 81.38 129 LYS B N 1
ATOM 7357 C CA . LYS B 1 129 ? 28.828 19.703 -23.188 1 81.38 129 LYS B CA 1
ATOM 7358 C C . LYS B 1 129 ? 29.359 19.375 -21.797 1 81.38 129 LYS B C 1
ATOM 7360 O O . LYS B 1 129 ? 29.781 18.234 -21.547 1 81.38 129 LYS B O 1
ATOM 7365 N N . GLN B 1 130 ? 29.25 20.359 -20.922 1 82.94 130 GLN B N 1
ATOM 7366 C CA . GLN B 1 130 ? 29.797 20.156 -19.578 1 82.94 130 GLN B CA 1
ATOM 7367 C C . GLN B 1 130 ? 28.75 19.547 -18.641 1 82.94 130 GLN B C 1
ATOM 7369 O O . GLN B 1 130 ? 29.062 19.156 -17.516 1 82.94 130 GLN B O 1
ATOM 7374 N N . THR B 1 131 ? 27.609 19.516 -19.109 1 86.12 131 THR B N 1
ATOM 7375 C CA . THR B 1 131 ? 26.531 19.031 -18.266 1 86.12 131 THR B CA 1
ATOM 7376 C C . THR B 1 131 ? 26.359 17.531 -18.422 1 86.12 131 THR B C 1
ATOM 7378 O O . THR B 1 131 ? 26.766 16.953 -19.438 1 86.12 131 THR B O 1
ATOM 7381 N N . PRO B 1 132 ? 25.969 16.781 -17.328 1 90.88 132 PRO B N 1
ATOM 7382 C CA . PRO B 1 132 ? 25.328 17.312 -16.125 1 90.88 132 PRO B CA 1
ATOM 7383 C C . PRO B 1 132 ? 26.297 17.516 -14.977 1 90.88 132 PRO B C 1
ATOM 7385 O O . PRO B 1 132 ? 27.297 16.797 -14.875 1 90.88 132 PRO B O 1
ATOM 7388 N N . PHE B 1 133 ? 26.062 18.547 -14.062 1 90.5 133 PHE B N 1
ATOM 7389 C CA . PHE B 1 133 ? 26.812 18.781 -12.836 1 90.5 133 PHE B CA 1
ATOM 7390 C C . PHE B 1 133 ? 26 19.609 -11.852 1 90.5 133 PHE B C 1
ATOM 7392 O O . PHE B 1 133 ? 24.891 20.047 -12.172 1 90.5 133 PHE B O 1
ATOM 7399 N N . TYR B 1 134 ? 26.516 19.703 -10.664 1 93.06 134 TYR B N 1
ATOM 7400 C CA . TYR B 1 134 ? 25.922 20.578 -9.672 1 93.06 134 TYR B CA 1
ATOM 7401 C C . TYR B 1 134 ? 26.672 21.906 -9.594 1 93.06 134 TYR B C 1
ATOM 7403 O O . TYR B 1 134 ? 27.906 21.938 -9.648 1 93.06 134 TYR B O 1
ATOM 7411 N N . LEU B 1 135 ? 25.953 22.938 -9.609 1 92.75 135 LEU B N 1
ATOM 7412 C CA . LEU B 1 135 ? 26.484 24.219 -9.188 1 92.75 135 LEU B CA 1
ATOM 7413 C C . LEU B 1 135 ? 26.328 24.422 -7.684 1 92.75 135 LEU B C 1
ATOM 7415 O O . LEU B 1 135 ? 25.219 24.328 -7.156 1 92.75 135 LEU B O 1
ATOM 7419 N N . SER B 1 136 ? 27.391 24.562 -6.973 1 93.5 136 SER B N 1
ATOM 7420 C CA . SER B 1 136 ? 27.406 24.75 -5.527 1 93.5 136 SER B CA 1
ATOM 7421 C C . SER B 1 136 ? 28.031 26.094 -5.156 1 93.5 136 SER B C 1
ATOM 7423 O O . SER B 1 136 ? 29.094 26.453 -5.668 1 93.5 136 SER B O 1
ATOM 7425 N N . PHE B 1 137 ? 27.359 26.906 -4.328 1 93.75 137 PHE B N 1
ATOM 7426 C CA . PHE B 1 137 ? 27.906 28.219 -4.012 1 93.75 137 PHE B CA 1
ATOM 7427 C C . PHE B 1 137 ? 27.453 28.688 -2.637 1 93.75 137 PHE B C 1
ATOM 7429 O O . PHE B 1 137 ? 26.562 28.062 -2.029 1 93.75 137 PHE B O 1
ATOM 7436 N N . PHE B 1 138 ? 28.062 29.578 -2.066 1 93.62 138 PHE B N 1
ATOM 7437 C CA . PHE B 1 138 ? 27.656 30.359 -0.91 1 93.62 138 PHE B CA 1
ATOM 7438 C C . PHE B 1 138 ? 27.844 31.844 -1.17 1 93.62 138 PHE B C 1
ATOM 7440 O O . PHE B 1 138 ? 28.453 32.25 -2.17 1 93.62 138 PHE B O 1
ATOM 7447 N N . LEU B 1 139 ? 27.25 32.688 -0.449 1 92 139 LEU B N 1
ATOM 7448 C CA . LEU B 1 139 ? 27.297 34.125 -0.616 1 92 139 LEU B CA 1
ATOM 7449 C C . LEU B 1 139 ? 28.219 34.75 0.431 1 92 139 LEU B C 1
ATOM 7451 O O . LEU B 1 139 ? 28.297 34.281 1.565 1 92 139 LEU B O 1
ATOM 7455 N N . LYS B 1 140 ? 28.938 35.719 0.007 1 90.5 140 LYS B N 1
ATOM 7456 C CA . LYS B 1 140 ? 29.844 36.406 0.906 1 90.5 140 LYS B CA 1
ATOM 7457 C C . LYS B 1 140 ? 29.734 37.938 0.744 1 90.5 140 LYS B C 1
ATOM 7459 O O . LYS B 1 140 ? 30.125 38.469 -0.285 1 90.5 140 LYS B O 1
ATOM 7464 N N . PRO B 1 141 ? 29.203 38.562 1.791 1 86.94 141 PRO B N 1
ATOM 7465 C CA . PRO B 1 141 ? 29.219 40 1.738 1 86.94 141 PRO B CA 1
ATOM 7466 C C . PRO B 1 141 ? 30.641 40.594 1.841 1 86.94 141 PRO B C 1
ATOM 7468 O O . PRO B 1 141 ? 31.469 40.062 2.59 1 86.94 141 PRO B O 1
ATOM 7471 N N . THR B 1 142 ? 30.938 41.531 1.079 1 78.94 142 THR B N 1
ATOM 7472 C CA . THR B 1 142 ? 32.281 42.125 1.083 1 78.94 142 THR B CA 1
ATOM 7473 C C . THR B 1 142 ? 32.531 42.844 2.402 1 78.94 142 THR B C 1
ATOM 7475 O O . THR B 1 142 ? 33.688 43 2.809 1 78.94 142 THR B O 1
ATOM 7478 N N . SER B 1 143 ? 31.484 43.312 3.068 1 73.69 143 SER B N 1
ATOM 7479 C CA . SER B 1 143 ? 31.625 44.094 4.293 1 73.69 143 SER B CA 1
ATOM 7480 C C . SER B 1 143 ? 31.953 43.188 5.484 1 73.69 143 SER B C 1
ATOM 7482 O O . SER B 1 143 ? 32.844 43.5 6.277 1 73.69 143 SER B O 1
ATOM 7484 N N . SER B 1 144 ? 31.297 42.125 5.711 1 69.88 144 SER B N 1
ATOM 7485 C CA . SER B 1 144 ? 31.406 41.312 6.918 1 69.88 144 SER B CA 1
ATOM 7486 C C . SER B 1 144 ? 32.281 40.094 6.672 1 69.88 144 SER B C 1
ATOM 7488 O O . SER B 1 144 ? 32.844 39.531 7.609 1 69.88 144 SER B O 1
ATOM 7490 N N . GLY B 1 145 ? 32.438 39.719 5.488 1 75 145 GLY B N 1
ATOM 7491 C CA . GLY B 1 145 ? 33.219 38.562 5.164 1 75 145 GLY B CA 1
ATOM 7492 C C . GLY B 1 145 ? 32.594 37.25 5.625 1 75 145 GLY B C 1
ATOM 7493 O O . GLY B 1 145 ? 33.125 36.188 5.402 1 75 145 GLY B O 1
ATOM 7494 N N . VAL B 1 146 ? 31.438 37.312 6.32 1 83.31 146 VAL B N 1
ATOM 7495 C CA . VAL B 1 146 ? 30.797 36.125 6.832 1 83.31 146 VAL B CA 1
ATOM 7496 C C . VAL B 1 146 ? 30.078 35.375 5.695 1 83.31 146 VAL B C 1
ATOM 7498 O O . VAL B 1 146 ? 29.359 36 4.914 1 83.31 146 VAL B O 1
ATOM 7501 N N . GLU B 1 147 ? 30.297 34.094 5.555 1 90.69 147 GLU B N 1
ATOM 7502 C CA . GLU B 1 147 ? 29.672 33.281 4.535 1 90.69 147 GLU B CA 1
ATOM 7503 C C . GLU B 1 147 ? 28.188 33.062 4.828 1 90.69 147 GLU B C 1
ATOM 7505 O O . GLU B 1 147 ? 27.797 32.875 5.98 1 90.69 147 GLU B O 1
ATOM 7510 N N . ILE B 1 148 ? 27.328 33.312 3.861 1 89.94 148 ILE B N 1
ATOM 7511 C CA . ILE B 1 148 ? 25.906 33.062 3.961 1 89.94 148 ILE B CA 1
ATOM 7512 C C . ILE B 1 148 ? 25.547 31.781 3.209 1 89.94 148 ILE B C 1
ATOM 7514 O O . ILE B 1 148 ? 25.719 31.703 1.991 1 89.94 148 ILE B O 1
ATOM 7518 N N . ARG B 1 149 ? 25.062 30.844 3.955 1 91.69 149 ARG B N 1
ATOM 7519 C CA . ARG B 1 149 ? 24.656 29.562 3.398 1 91.69 149 ARG B CA 1
ATOM 7520 C C . ARG B 1 149 ? 23.141 29.375 3.533 1 91.69 149 ARG B C 1
ATOM 7522 O O . ARG B 1 149 ? 22.422 30.312 3.854 1 91.69 149 ARG B O 1
ATOM 7529 N N . ASN B 1 150 ? 22.719 28.266 3.07 1 86.12 150 ASN B N 1
ATOM 7530 C CA . ASN B 1 150 ? 21.281 28.031 3.172 1 86.12 150 ASN B CA 1
ATOM 7531 C C . ASN B 1 150 ? 20.859 27.781 4.613 1 86.12 150 ASN B C 1
ATOM 7533 O O . ASN B 1 150 ? 21.688 27.797 5.523 1 86.12 150 ASN B O 1
ATOM 7537 N N . HIS B 1 151 ? 19.625 27.562 4.816 1 75.62 151 HIS B N 1
ATOM 7538 C CA . HIS B 1 151 ? 19.047 27.469 6.156 1 75.62 151 HIS B CA 1
ATOM 7539 C C . HIS B 1 151 ? 19.609 26.25 6.898 1 75.62 151 HIS B C 1
ATOM 7541 O O . HIS B 1 151 ? 19.547 26.188 8.125 1 75.62 151 HIS B O 1
ATOM 7547 N N . ASN B 1 152 ? 20.172 25.297 6.164 1 76.5 152 ASN B N 1
ATOM 7548 C CA . ASN B 1 152 ? 20.797 24.141 6.777 1 76.5 152 ASN B CA 1
ATOM 7549 C C . ASN B 1 152 ? 22.297 24.312 6.906 1 76.5 152 ASN B C 1
ATOM 7551 O O . ASN B 1 152 ? 23.031 23.328 7.121 1 76.5 152 ASN B O 1
ATOM 7555 N N . ARG B 1 153 ? 22.703 25.5 6.656 1 82.06 153 ARG B N 1
ATOM 7556 C CA . ARG B 1 153 ? 24.125 25.844 6.762 1 82.06 153 ARG B CA 1
ATOM 7557 C C . ARG B 1 153 ? 24.953 25.047 5.762 1 82.06 153 ARG B C 1
ATOM 7559 O O . ARG B 1 153 ? 26.047 24.594 6.09 1 82.06 153 ARG B O 1
ATOM 7566 N N . SER B 1 154 ? 24.328 24.719 4.715 1 88.12 154 SER B N 1
ATOM 7567 C CA . SER B 1 154 ? 25.016 24.094 3.592 1 88.12 154 SER B CA 1
ATOM 7568 C C . SER B 1 154 ? 25.016 25 2.365 1 88.12 154 SER B C 1
ATOM 7570 O O . SER B 1 154 ? 24.297 25.984 2.318 1 88.12 154 SER B O 1
ATOM 7572 N N . ASN B 1 155 ? 25.922 24.703 1.5 1 92.12 155 ASN B N 1
ATOM 7573 C CA . ASN B 1 155 ? 25.953 25.469 0.261 1 92.12 155 ASN B CA 1
ATOM 7574 C C . ASN B 1 155 ? 24.641 25.375 -0.505 1 92.12 155 ASN B C 1
ATOM 7576 O O . ASN B 1 155 ? 23.891 24.406 -0.329 1 92.12 155 ASN B O 1
ATOM 7580 N N . PHE B 1 156 ? 24.375 26.422 -1.229 1 92.31 156 PHE B N 1
ATOM 7581 C CA . PHE B 1 156 ? 23.297 26.328 -2.207 1 92.31 156 PHE B CA 1
ATOM 7582 C C . PHE B 1 156 ? 23.719 25.453 -3.385 1 92.31 156 PHE B C 1
ATOM 7584 O O . PHE B 1 156 ? 24.75 25.703 -4.016 1 92.31 156 PHE B O 1
ATOM 7591 N N . CYS B 1 157 ? 23 24.375 -3.627 1 92.69 157 CYS B N 1
ATOM 7592 C CA . CYS B 1 157 ? 23.344 23.453 -4.691 1 92.69 157 CYS B CA 1
ATOM 7593 C C . CYS B 1 157 ? 22.188 23.266 -5.66 1 92.69 157 CYS B C 1
ATOM 7595 O O . CYS B 1 157 ? 21.047 23.031 -5.238 1 92.69 157 CYS B O 1
ATOM 7597 N N . VAL B 1 158 ? 22.406 23.422 -6.945 1 92.81 158 VAL B N 1
ATOM 7598 C CA . VAL B 1 158 ? 21.359 23.219 -7.949 1 92.81 158 VAL B CA 1
ATOM 7599 C C . VAL B 1 158 ? 21.922 22.391 -9.102 1 92.81 158 VAL B C 1
ATOM 7601 O O . VAL B 1 158 ? 23.094 22.531 -9.477 1 92.81 158 VAL B O 1
ATOM 7604 N N . PRO B 1 159 ? 21.094 21.531 -9.641 1 92.38 159 PRO B N 1
ATOM 7605 C CA . PRO B 1 159 ? 21.547 20.719 -10.773 1 92.38 159 PRO B CA 1
ATOM 7606 C C . PRO B 1 159 ? 21.516 21.484 -12.094 1 92.38 159 PRO B C 1
ATOM 7608 O O . PRO B 1 159 ? 20.594 22.266 -12.344 1 92.38 159 PRO B O 1
ATOM 7611 N N . ILE B 1 160 ? 22.5 21.328 -12.883 1 91.38 160 ILE B N 1
ATOM 7612 C CA . ILE B 1 160 ? 22.578 21.891 -14.234 1 91.38 160 ILE B CA 1
ATOM 7613 C C . ILE B 1 160 ? 22.625 20.75 -15.258 1 91.38 160 ILE B C 1
ATOM 7615 O O . ILE B 1 160 ? 23.484 19.875 -15.18 1 91.38 160 ILE B O 1
ATOM 7619 N N . GLY B 1 161 ? 21.703 20.766 -16.219 1 89 161 GLY B N 1
ATOM 7620 C CA . GLY B 1 161 ? 21.656 19.734 -17.234 1 89 161 GLY B CA 1
ATOM 7621 C C . GLY B 1 161 ? 20.766 18.562 -16.844 1 89 161 GLY B C 1
ATOM 7622 O O . GLY B 1 161 ? 20.656 17.578 -17.594 1 89 161 GLY B O 1
ATOM 7623 N N . PHE B 1 162 ? 20.281 18.531 -15.656 1 90.44 162 PHE B N 1
ATOM 7624 C CA . PHE B 1 162 ? 19.281 17.594 -15.164 1 90.44 162 PHE B CA 1
ATOM 7625 C C . PHE B 1 162 ? 18.422 18.234 -14.094 1 90.44 162 PHE B C 1
ATOM 7627 O O . PHE B 1 162 ? 18.656 19.375 -13.695 1 90.44 162 PHE B O 1
ATOM 7634 N N . ASP B 1 163 ? 17.375 17.562 -13.688 1 89.44 163 ASP B N 1
ATOM 7635 C CA . ASP B 1 163 ? 16.406 18.156 -12.766 1 89.44 163 ASP B CA 1
ATOM 7636 C C . ASP B 1 163 ? 16.281 17.328 -11.484 1 89.44 163 ASP B C 1
ATOM 7638 O O . ASP B 1 163 ? 16.828 16.234 -11.398 1 89.44 163 ASP B O 1
ATOM 7642 N N . SER B 1 164 ? 15.633 17.922 -10.594 1 89.56 164 SER B N 1
ATOM 7643 C CA . SER B 1 164 ? 15.445 17.281 -9.297 1 89.56 164 SER B CA 1
ATOM 7644 C C . SER B 1 164 ? 14.68 15.969 -9.43 1 89.56 164 SER B C 1
ATOM 7646 O O . SER B 1 164 ? 14.898 15.031 -8.664 1 89.56 164 SER B O 1
ATOM 7648 N N . GLY B 1 165 ? 13.797 15.859 -10.422 1 89.5 165 GLY B N 1
ATOM 7649 C CA . GLY B 1 165 ? 13.008 14.656 -10.609 1 89.5 165 GLY B CA 1
ATOM 7650 C C . GLY B 1 165 ? 11.805 14.578 -9.688 1 89.5 165 GLY B C 1
ATOM 7651 O O . GLY B 1 165 ? 11.391 15.586 -9.109 1 89.5 165 GLY B O 1
ATOM 7652 N N . TYR B 1 166 ? 11.18 13.352 -9.688 1 87.38 166 TYR B N 1
ATOM 7653 C CA . TYR B 1 166 ? 9.969 13.078 -8.914 1 87.38 166 TYR B CA 1
ATOM 7654 C C . TYR B 1 166 ? 10.148 11.844 -8.047 1 87.38 166 TYR B C 1
ATOM 7656 O O . TYR B 1 166 ? 10.812 10.883 -8.445 1 87.38 166 TYR B O 1
ATOM 7664 N N . PRO B 1 167 ? 9.539 11.867 -6.891 1 92.25 167 PRO B N 1
ATOM 7665 C CA . PRO B 1 167 ? 9.734 10.742 -5.969 1 92.25 167 PRO B CA 1
ATOM 7666 C C . PRO B 1 167 ? 8.883 9.531 -6.34 1 92.25 167 PRO B C 1
ATOM 7668 O O . PRO B 1 167 ? 9.086 8.438 -5.801 1 92.25 167 PRO B O 1
ATOM 7671 N N . THR B 1 168 ? 7.793 9.547 -7.207 1 87.75 168 THR B N 1
ATOM 7672 C CA . THR B 1 168 ? 6.941 8.445 -7.633 1 87.75 168 THR B CA 1
ATOM 7673 C C . THR B 1 168 ? 6.785 8.43 -9.148 1 87.75 168 THR B C 1
ATOM 7675 O O . THR B 1 168 ? 6.785 9.484 -9.789 1 87.75 168 THR B O 1
ATOM 7678 N N . PRO B 1 169 ? 6.766 7.297 -9.594 1 89.19 169 PRO B N 1
ATOM 7679 C CA . PRO B 1 169 ? 6.891 5.984 -8.953 1 89.19 169 PRO B CA 1
ATOM 7680 C C . PRO B 1 169 ? 8.336 5.629 -8.625 1 89.19 169 PRO B C 1
ATOM 7682 O O . PRO B 1 169 ? 9.266 6.246 -9.148 1 89.19 169 PRO B O 1
ATOM 7685 N N . LEU B 1 170 ? 8.508 4.637 -7.738 1 94.62 170 LEU B N 1
ATOM 7686 C CA . LEU B 1 170 ? 9.859 4.156 -7.438 1 94.62 170 LEU B CA 1
ATOM 7687 C C . LEU B 1 170 ? 10.469 3.467 -8.648 1 94.62 170 LEU B C 1
ATOM 7689 O O . LEU B 1 170 ? 9.75 2.906 -9.477 1 94.62 170 LEU B O 1
ATOM 7693 N N . GLY B 1 171 ? 11.75 3.508 -8.734 1 95.75 171 GLY B N 1
ATOM 7694 C CA . GLY B 1 171 ? 12.445 2.908 -9.859 1 95.75 171 GLY B CA 1
ATOM 7695 C C . GLY B 1 171 ? 12.633 3.863 -11.023 1 95.75 171 GLY B C 1
ATOM 7696 O O . GLY B 1 171 ? 12.766 5.074 -10.82 1 95.75 171 GLY B O 1
ATOM 7697 N N . LEU B 1 172 ? 12.836 3.301 -12.156 1 94.44 172 LEU B N 1
ATOM 7698 C CA . LEU B 1 172 ? 13.008 4.051 -13.398 1 94.44 172 LEU B CA 1
ATOM 7699 C C . LEU B 1 172 ? 11.664 4.262 -14.094 1 94.44 172 LEU B C 1
ATOM 7701 O O . LEU B 1 172 ? 10.898 3.311 -14.273 1 94.44 172 LEU B O 1
ATOM 7705 N N . SER B 1 173 ? 11.336 5.484 -14.352 1 91.06 173 SER B N 1
ATOM 7706 C CA . SER B 1 173 ? 10.109 5.773 -15.094 1 91.06 173 SER B CA 1
ATOM 7707 C C . SER B 1 173 ? 10.367 6.785 -16.203 1 91.06 173 SER B C 1
ATOM 7709 O O . SER B 1 173 ? 11.391 7.469 -16.203 1 91.06 173 SER B O 1
ATOM 7711 N N . PHE B 1 174 ? 9.477 6.875 -17.109 1 85.19 174 PHE B N 1
ATOM 7712 C CA . PHE B 1 174 ? 9.648 7.711 -18.297 1 85.19 174 PHE B CA 1
ATOM 7713 C C . PHE B 1 174 ? 8.523 8.734 -18.391 1 85.19 174 PHE B C 1
ATOM 7715 O O . PHE B 1 174 ? 7.348 8.391 -18.219 1 85.19 174 PHE B O 1
ATOM 7722 N N . SER B 1 175 ? 8.93 9.898 -18.547 1 76.19 175 SER B N 1
ATOM 7723 C CA . SER B 1 175 ? 7.938 10.961 -18.688 1 76.19 175 SER B CA 1
ATOM 7724 C C . SER B 1 175 ? 7.555 11.164 -20.141 1 76.19 175 SER B C 1
ATOM 7726 O O . SER B 1 175 ? 8.219 10.656 -21.047 1 76.19 175 SER B O 1
ATOM 7728 N N . THR B 1 176 ? 6.477 11.906 -20.328 1 69.94 176 THR B N 1
ATOM 7729 C CA . THR B 1 176 ? 5.941 12.156 -21.672 1 69.94 176 THR B CA 1
ATOM 7730 C C . THR B 1 176 ? 6.922 12.984 -22.5 1 69.94 176 THR B C 1
ATOM 7732 O O . THR B 1 176 ? 6.926 12.898 -23.719 1 69.94 176 THR B O 1
ATOM 7735 N N . ASP B 1 177 ? 7.809 13.742 -21.859 1 70.31 177 ASP B N 1
ATOM 7736 C CA . ASP B 1 177 ? 8.758 14.594 -22.578 1 70.31 177 ASP B CA 1
ATOM 7737 C C . ASP B 1 177 ? 10.023 13.812 -22.922 1 70.31 177 ASP B C 1
ATOM 7739 O O . ASP B 1 177 ? 10.961 14.375 -23.5 1 70.31 177 ASP B O 1
ATOM 7743 N N . GLY B 1 178 ? 9.992 12.547 -22.531 1 75.81 178 GLY B N 1
ATOM 7744 C CA . GLY B 1 178 ? 11.125 11.695 -22.859 1 75.81 178 GLY B CA 1
ATOM 7745 C C . GLY B 1 178 ? 12.172 11.633 -21.766 1 75.81 178 GLY B C 1
ATOM 7746 O O . GLY B 1 178 ? 13.141 10.875 -21.875 1 75.81 178 GLY B O 1
ATOM 7747 N N . SER B 1 179 ? 12.016 12.406 -20.734 1 86.75 179 SER B N 1
ATOM 7748 C CA . SER B 1 179 ? 12.969 12.383 -19.641 1 86.75 179 SER B CA 1
ATOM 7749 C C . SER B 1 179 ? 12.828 11.102 -18.812 1 86.75 179 SER B C 1
ATOM 7751 O O . SER B 1 179 ? 11.781 10.461 -18.828 1 86.75 179 SER B O 1
ATOM 7753 N N . MET B 1 180 ? 13.969 10.703 -18.266 1 91.88 180 MET B N 1
ATOM 7754 C CA . MET B 1 180 ? 14 9.547 -17.375 1 91.88 180 MET B CA 1
ATOM 7755 C C . MET B 1 180 ? 14.023 9.984 -15.914 1 91.88 180 MET B C 1
ATOM 7757 O O . MET B 1 180 ? 14.82 10.844 -15.531 1 91.88 180 MET B O 1
ATOM 7761 N N . ASN B 1 181 ? 13.117 9.492 -15.203 1 93.56 181 ASN B N 1
ATOM 7762 C CA . ASN B 1 181 ? 13.055 9.797 -13.781 1 93.56 181 ASN B CA 1
ATOM 7763 C C . ASN B 1 181 ? 13.555 8.633 -12.93 1 93.56 181 ASN B C 1
ATOM 7765 O O . ASN B 1 181 ? 13.172 7.488 -13.156 1 93.56 181 ASN B O 1
ATOM 7769 N N . PHE B 1 182 ? 14.453 8.953 -12.023 1 96.06 182 PHE B N 1
ATOM 7770 C CA . PHE B 1 182 ? 15.016 7.988 -11.086 1 96.06 182 PHE B CA 1
ATOM 7771 C C . PHE B 1 182 ? 14.508 8.242 -9.672 1 96.06 182 PHE B C 1
ATOM 7773 O O . PHE B 1 182 ? 14.602 9.359 -9.164 1 96.06 182 PHE B O 1
ATOM 7780 N N . ALA B 1 183 ? 13.93 7.297 -9.102 1 96.25 183 ALA B N 1
ATOM 7781 C CA . ALA B 1 183 ? 13.461 7.395 -7.719 1 96.25 183 ALA B CA 1
ATOM 7782 C C . ALA B 1 183 ? 13.922 6.191 -6.902 1 96.25 183 ALA B C 1
ATOM 7784 O O . ALA B 1 183 ? 13.688 5.043 -7.285 1 96.25 183 ALA B O 1
ATOM 7785 N N . PHE B 1 184 ? 14.602 6.422 -5.711 1 96.5 184 PHE B N 1
ATOM 7786 C CA . PHE B 1 184 ? 15.281 5.395 -4.93 1 96.5 184 PHE B CA 1
ATOM 7787 C C . PHE B 1 184 ? 15.055 5.617 -3.438 1 96.5 184 PHE B C 1
ATOM 7789 O O . PHE B 1 184 ? 15.359 6.691 -2.914 1 96.5 184 PHE B O 1
ATOM 7796 N N . PHE B 1 185 ? 14.539 4.535 -2.758 1 96.44 185 PHE B N 1
ATOM 7797 C CA . PHE B 1 185 ? 14.273 4.637 -1.327 1 96.44 185 PHE B CA 1
ATOM 7798 C C . PHE B 1 185 ? 15.523 4.332 -0.518 1 96.44 185 PHE B C 1
ATOM 7800 O O . PHE B 1 185 ? 16.156 3.295 -0.717 1 96.44 185 PHE B O 1
ATOM 7807 N N . SER B 1 186 ? 15.805 5.184 0.402 1 94.25 186 SER B N 1
ATOM 7808 C CA . SER B 1 186 ? 16.75 4.953 1.488 1 94.25 186 SER B CA 1
ATOM 7809 C C . SER B 1 186 ? 16.531 5.941 2.629 1 94.25 186 SER B C 1
ATOM 7811 O O . SER B 1 186 ? 16.766 7.141 2.469 1 94.25 186 SER B O 1
ATOM 7813 N N . ARG B 1 187 ? 16.188 5.438 3.725 1 91.62 187 ARG B N 1
ATOM 7814 C CA . ARG B 1 187 ? 15.805 6.285 4.852 1 91.62 187 ARG B CA 1
ATOM 7815 C C . ARG B 1 187 ? 17.047 6.773 5.605 1 91.62 187 ARG B C 1
ATOM 7817 O O . ARG B 1 187 ? 17.141 7.953 5.953 1 91.62 187 ARG B O 1
ATOM 7824 N N . ASN B 1 188 ? 18.016 5.977 5.73 1 89.19 188 ASN B N 1
ATOM 7825 C CA . ASN B 1 188 ? 19.094 6.254 6.684 1 89.19 188 ASN B CA 1
ATOM 7826 C C . ASN B 1 188 ? 20.375 6.664 5.98 1 89.19 188 ASN B C 1
ATOM 7828 O O . ASN B 1 188 ? 21.359 7.039 6.633 1 89.19 188 ASN B O 1
ATOM 7832 N N . ALA B 1 189 ? 20.391 6.676 4.652 1 89.5 189 ALA B N 1
ATOM 7833 C CA . ALA B 1 189 ? 21.578 7.09 3.928 1 89.5 189 ALA B CA 1
ATOM 7834 C C . ALA B 1 189 ? 21.812 8.594 4.074 1 89.5 189 ALA B C 1
ATOM 7836 O O . ALA B 1 189 ? 20.875 9.383 3.963 1 89.5 189 ALA B O 1
ATOM 7837 N N . ALA B 1 190 ? 23.016 8.977 4.398 1 87.06 190 ALA B N 1
ATOM 7838 C CA . ALA B 1 190 ? 23.375 10.391 4.488 1 87.06 190 ALA B CA 1
ATOM 7839 C C . ALA B 1 190 ? 23.422 11.031 3.107 1 87.06 190 ALA B C 1
ATOM 7841 O O . ALA B 1 190 ? 23.25 12.25 2.973 1 87.06 190 ALA B O 1
ATOM 7842 N N . GLY B 1 191 ? 23.703 10.195 2.156 1 90.5 191 GLY B N 1
ATOM 7843 C CA . GLY B 1 191 ? 23.766 10.617 0.768 1 90.5 191 GLY B CA 1
ATOM 7844 C C . GLY B 1 191 ? 23.562 9.477 -0.215 1 90.5 191 GLY B C 1
ATOM 7845 O O . GLY B 1 191 ? 23.672 8.305 0.151 1 90.5 191 GLY B O 1
ATOM 7846 N N . CYS B 1 192 ? 23.234 9.836 -1.413 1 93.38 192 CYS B N 1
ATOM 7847 C CA . CYS B 1 192 ? 22.984 8.867 -2.475 1 93.38 192 CYS B CA 1
ATOM 7848 C C . CYS B 1 192 ? 23.594 9.336 -3.793 1 93.38 192 CYS B C 1
ATOM 7850 O O . CYS B 1 192 ? 23.375 10.469 -4.219 1 93.38 192 CYS B O 1
ATOM 7852 N N . VAL B 1 193 ? 24.391 8.469 -4.383 1 93.56 193 VAL B N 1
ATOM 7853 C CA . VAL B 1 193 ? 25.031 8.781 -5.648 1 93.56 193 VAL B CA 1
ATOM 7854 C C . VAL B 1 193 ? 24.406 7.953 -6.77 1 93.56 193 VAL B C 1
ATOM 7856 O O . VAL B 1 193 ? 24.359 6.723 -6.688 1 93.56 193 VAL B O 1
ATOM 7859 N N . LEU B 1 194 ? 23.844 8.609 -7.75 1 95.06 194 LEU B N 1
ATOM 7860 C CA . LEU B 1 194 ? 23.359 7.926 -8.953 1 95.06 194 LEU B CA 1
ATOM 7861 C C . LEU B 1 194 ? 24.516 7.625 -9.898 1 95.06 194 LEU B C 1
ATOM 7863 O O . LEU B 1 194 ? 25.234 8.539 -10.328 1 95.06 194 LEU B O 1
ATOM 7867 N N . CYS B 1 195 ? 24.734 6.414 -10.188 1 92.19 195 CYS B N 1
ATOM 7868 C CA . CYS B 1 195 ? 25.828 5.965 -11.039 1 92.19 195 CYS B CA 1
ATOM 7869 C C . CYS B 1 195 ? 25.312 5.5 -12.398 1 92.19 195 CYS B C 1
ATOM 7871 O O . CYS B 1 195 ? 24.453 4.617 -12.469 1 92.19 195 CYS B O 1
ATOM 7873 N N . LEU B 1 196 ? 25.812 6.062 -13.453 1 92.12 196 LEU B N 1
ATOM 7874 C CA . LEU B 1 196 ? 25.422 5.691 -14.805 1 92.12 196 LEU B CA 1
ATOM 7875 C C . LEU B 1 196 ? 26.594 5.07 -15.562 1 92.12 196 LEU B C 1
ATOM 7877 O O . LEU B 1 196 ? 27.734 5.52 -15.43 1 92.12 196 LEU B O 1
ATOM 7881 N N . TYR B 1 197 ? 26.297 3.998 -16.297 1 89 197 TYR B N 1
ATOM 7882 C CA . TYR B 1 197 ? 27.312 3.25 -17.016 1 89 197 TYR B CA 1
ATOM 7883 C C . TYR B 1 197 ? 27.062 3.305 -18.516 1 89 197 TYR B C 1
ATOM 7885 O O . TYR B 1 197 ? 25.922 3.248 -18.969 1 89 197 TYR B O 1
ATOM 7893 N N . ASP B 1 198 ? 28.141 3.389 -19.297 1 85 198 ASP B N 1
ATOM 7894 C CA . ASP B 1 198 ? 28.031 3.387 -20.766 1 85 198 ASP B CA 1
ATOM 7895 C C . ASP B 1 198 ? 28.203 1.978 -21.312 1 85 198 ASP B C 1
ATOM 7897 O O . ASP B 1 198 ? 27.812 1.702 -22.453 1 85 198 ASP B O 1
ATOM 7901 N N . ASP B 1 199 ? 28.969 1.266 -20.641 1 76.12 199 ASP B N 1
ATOM 7902 C CA . ASP B 1 199 ? 29.203 -0.104 -21.094 1 76.12 199 ASP B CA 1
ATOM 7903 C C . ASP B 1 199 ? 29.031 -1.092 -19.938 1 76.12 199 ASP B C 1
ATOM 7905 O O . ASP B 1 199 ? 29.125 -0.71 -18.766 1 76.12 199 ASP B O 1
ATOM 7909 N N . SER B 1 200 ? 28.609 -2.197 -20.297 1 63.94 200 SER B N 1
ATOM 7910 C CA . SER B 1 200 ? 28.359 -3.203 -19.266 1 63.94 200 SER B CA 1
ATOM 7911 C C . SER B 1 200 ? 29.672 -3.824 -18.766 1 63.94 200 SER B C 1
ATOM 7913 O O . SER B 1 200 ? 29.703 -4.453 -17.719 1 63.94 200 SER B O 1
ATOM 7915 N N . THR B 1 201 ? 30.641 -3.506 -19.453 1 63.72 201 THR B N 1
ATOM 7916 C CA . THR B 1 201 ? 31.875 -4.215 -19.156 1 63.72 201 THR B CA 1
ATOM 7917 C C . THR B 1 201 ? 32.781 -3.389 -18.234 1 63.72 201 THR B C 1
ATOM 7919 O O . THR B 1 201 ? 33.688 -3.924 -17.594 1 63.72 201 THR B O 1
ATOM 7922 N N . SER B 1 202 ? 32.406 -2.092 -18.203 1 63.31 202 SER B N 1
ATOM 7923 C CA . SER B 1 202 ? 33.25 -1.243 -17.391 1 63.31 202 SER B CA 1
ATOM 7924 C C . SER B 1 202 ? 32.844 -1.289 -15.922 1 63.31 202 SER B C 1
ATOM 7926 O O . SER B 1 202 ? 31.672 -1.329 -15.602 1 63.31 202 SER B O 1
ATOM 7928 N N . GLY B 1 203 ? 33.719 -1.652 -15.031 1 69 203 GLY B N 1
ATOM 7929 C CA . GLY B 1 203 ? 33.469 -1.666 -13.602 1 69 203 GLY B CA 1
ATOM 7930 C C . GLY B 1 203 ? 33.281 -0.28 -13.016 1 69 203 GLY B C 1
ATOM 7931 O O . GLY B 1 203 ? 32.812 -0.135 -11.883 1 69 203 GLY B O 1
ATOM 7932 N N . LYS B 1 204 ? 33.625 0.728 -13.805 1 77.81 204 LYS B N 1
ATOM 7933 C CA . LYS B 1 204 ? 33.531 2.082 -13.266 1 77.81 204 LYS B CA 1
ATOM 7934 C C . LYS B 1 204 ? 32.406 2.859 -13.961 1 77.81 204 LYS B C 1
ATOM 7936 O O . LYS B 1 204 ? 32.281 2.818 -15.188 1 77.81 204 LYS B O 1
ATOM 7941 N N . PRO B 1 205 ? 31.656 3.555 -13.203 1 87.81 205 PRO B N 1
ATOM 7942 C CA . PRO B 1 205 ? 30.594 4.359 -13.797 1 87.81 205 PRO B CA 1
ATOM 7943 C C . PRO B 1 205 ? 31.125 5.48 -14.68 1 87.81 205 PRO B C 1
ATOM 7945 O O . PRO B 1 205 ? 32.188 6.055 -14.398 1 87.81 205 PRO B O 1
ATOM 7948 N N . ALA B 1 206 ? 30.484 5.719 -15.719 1 86.44 206 ALA B N 1
ATOM 7949 C CA . ALA B 1 206 ? 30.828 6.809 -16.625 1 86.44 206 ALA B CA 1
ATOM 7950 C C . ALA B 1 206 ? 30.438 8.164 -16.047 1 86.44 206 ALA B C 1
ATOM 7952 O O . ALA B 1 206 ? 31.062 9.18 -16.344 1 86.44 206 ALA B O 1
ATOM 7953 N N . LEU B 1 207 ? 29.391 8.172 -15.32 1 88.81 207 LEU B N 1
ATOM 7954 C CA . LEU B 1 207 ? 28.906 9.391 -14.672 1 88.81 207 LEU B CA 1
ATOM 7955 C C . LEU B 1 207 ? 28.391 9.086 -13.273 1 88.81 207 LEU B C 1
ATOM 7957 O O . LEU B 1 207 ? 27.703 8.086 -13.07 1 88.81 207 LEU B O 1
ATOM 7961 N N . GLU B 1 208 ? 28.812 9.883 -12.367 1 91.12 208 GLU B N 1
ATOM 7962 C CA . GLU B 1 208 ? 28.312 9.82 -10.992 1 91.12 208 GLU B CA 1
ATOM 7963 C C . GLU B 1 208 ? 27.719 11.156 -10.562 1 91.12 208 GLU B C 1
ATOM 7965 O O . GLU B 1 208 ? 28.328 12.211 -10.75 1 91.12 208 GLU B O 1
ATOM 7970 N N . LEU B 1 209 ? 26.547 11.109 -10.094 1 92.56 209 LEU B N 1
ATOM 7971 C CA . LEU B 1 209 ? 25.875 12.297 -9.594 1 92.56 209 LEU B CA 1
ATOM 7972 C C . LEU B 1 209 ? 25.609 12.18 -8.094 1 92.56 209 LEU B C 1
ATOM 7974 O O . LEU B 1 209 ? 24.734 11.414 -7.668 1 92.56 209 LEU B O 1
ATOM 7978 N N . ASP B 1 210 ? 26.328 12.875 -7.305 1 93.12 210 ASP B N 1
ATOM 7979 C CA . ASP B 1 210 ? 26.109 12.961 -5.863 1 93.12 210 ASP B CA 1
ATOM 7980 C C . ASP B 1 210 ? 24.875 13.805 -5.543 1 93.12 210 ASP B C 1
ATOM 7982 O O . ASP B 1 210 ? 24.984 15.016 -5.367 1 93.12 210 ASP B O 1
ATOM 7986 N N . LEU B 1 211 ? 23.766 13.18 -5.383 1 93.75 211 LEU B N 1
ATOM 7987 C CA . LEU B 1 211 ? 22.484 13.859 -5.289 1 93.75 211 LEU B CA 1
ATOM 7988 C C . LEU B 1 211 ? 22.422 14.734 -4.043 1 93.75 211 LEU B C 1
ATOM 7990 O O . LEU B 1 211 ? 22.906 14.344 -2.977 1 93.75 211 LEU B O 1
ATOM 7994 N N . ASP B 1 212 ? 21.891 15.875 -4.18 1 91 212 ASP B N 1
ATOM 7995 C CA . ASP B 1 212 ? 21.781 16.828 -3.08 1 91 212 ASP B CA 1
ATOM 7996 C C . ASP B 1 212 ? 20.594 16.516 -2.188 1 91 212 ASP B C 1
ATOM 7998 O O . ASP B 1 212 ? 19.484 16.312 -2.68 1 91 212 ASP B O 1
ATOM 8002 N N . PRO B 1 213 ? 20.719 16.422 -0.903 1 87.62 213 PRO B N 1
ATOM 8003 C CA . PRO B 1 213 ? 19.641 16.031 0.022 1 87.62 213 PRO B CA 1
ATOM 8004 C C . PRO B 1 213 ? 18.516 17.047 0.074 1 87.62 213 PRO B C 1
ATOM 8006 O O . PRO B 1 213 ? 17.438 16.766 0.598 1 87.62 213 PRO B O 1
ATOM 8009 N N . TYR B 1 214 ? 18.719 18.297 -0.417 1 83.25 214 TYR B N 1
ATOM 8010 C CA . TYR B 1 214 ? 17.672 19.312 -0.368 1 83.25 214 TYR B CA 1
ATOM 8011 C C . TYR B 1 214 ? 16.891 19.344 -1.671 1 83.25 214 TYR B C 1
ATOM 8013 O O . TYR B 1 214 ? 15.68 19.578 -1.664 1 83.25 214 TYR B O 1
ATOM 8021 N N . VAL B 1 215 ? 17.594 19.156 -2.762 1 87.62 215 VAL B N 1
ATOM 8022 C CA . VAL B 1 215 ? 16.953 19.312 -4.066 1 87.62 215 VAL B CA 1
ATOM 8023 C C . VAL B 1 215 ? 16.516 17.953 -4.594 1 87.62 215 VAL B C 1
ATOM 8025 O O . VAL B 1 215 ? 15.477 17.844 -5.25 1 87.62 215 VAL B O 1
ATOM 8028 N N . ASN B 1 216 ? 17.25 16.938 -4.305 1 92.38 216 ASN B N 1
ATOM 8029 C CA . ASN B 1 216 ? 17.016 15.641 -4.922 1 92.38 216 ASN B CA 1
ATOM 8030 C C . ASN B 1 216 ? 16.484 14.625 -3.912 1 92.38 216 ASN B C 1
ATOM 8032 O O . ASN B 1 216 ? 16.703 13.422 -4.055 1 92.38 216 ASN B O 1
ATOM 8036 N N . ARG B 1 217 ? 15.828 15.07 -2.928 1 90.19 217 ARG B N 1
ATOM 8037 C CA . ARG B 1 217 ? 15.266 14.141 -1.946 1 90.19 217 ARG B CA 1
ATOM 8038 C C . ARG B 1 217 ? 13.914 14.641 -1.436 1 90.19 217 ARG B C 1
ATOM 8040 O O . ARG B 1 217 ? 13.766 15.82 -1.104 1 90.19 217 ARG B O 1
ATOM 8047 N N . SER B 1 218 ? 12.938 13.828 -1.515 1 88.25 218 SER B N 1
ATOM 8048 C CA . SER B 1 218 ? 11.633 14.031 -0.889 1 88.25 218 SER B CA 1
ATOM 8049 C C . SER B 1 218 ? 11.352 12.961 0.159 1 88.25 218 SER B C 1
ATOM 8051 O O . SER B 1 218 ? 11.156 11.797 -0.179 1 88.25 218 SER B O 1
ATOM 8053 N N . GLY B 1 219 ? 11.359 13.344 1.424 1 89.56 219 GLY B N 1
ATOM 8054 C CA . GLY B 1 219 ? 11.289 12.336 2.465 1 89.56 219 GLY B CA 1
ATOM 8055 C C . GLY B 1 219 ? 12.484 11.391 2.459 1 89.56 219 GLY B C 1
ATOM 8056 O O . GLY B 1 219 ? 13.633 11.836 2.533 1 89.56 219 GLY B O 1
ATOM 8057 N N . ASP B 1 220 ? 12.109 10.117 2.293 1 93.62 220 ASP B N 1
ATOM 8058 C CA . ASP B 1 220 ? 13.156 9.102 2.299 1 93.62 220 ASP B CA 1
ATOM 8059 C C . ASP B 1 220 ? 13.484 8.641 0.88 1 93.62 220 ASP B C 1
ATOM 8061 O O . ASP B 1 220 ? 14.172 7.637 0.691 1 93.62 220 ASP B O 1
ATOM 8065 N N . ILE B 1 221 ? 12.992 9.398 -0.152 1 94.75 221 ILE B N 1
ATOM 8066 C CA . ILE B 1 221 ? 13.172 8.977 -1.536 1 94.75 221 ILE B CA 1
ATOM 8067 C C . ILE B 1 221 ? 14.141 9.922 -2.244 1 94.75 221 ILE B C 1
ATOM 8069 O O . ILE B 1 221 ? 13.898 11.133 -2.305 1 94.75 221 ILE B O 1
ATOM 8073 N N . TRP B 1 222 ? 15.172 9.43 -2.719 1 95.56 222 TRP B N 1
ATOM 8074 C CA . TRP B 1 222 ? 16.109 10.156 -3.574 1 95.56 222 TRP B CA 1
ATOM 8075 C C . TRP B 1 222 ? 15.656 10.117 -5.031 1 95.56 222 TRP B C 1
ATOM 8077 O O . TRP B 1 222 ? 15.188 9.078 -5.512 1 95.56 222 TRP B O 1
ATOM 8087 N N . HIS B 1 223 ? 15.688 11.219 -5.734 1 95.31 223 HIS B N 1
ATOM 8088 C CA . HIS B 1 223 ? 15.172 11.211 -7.102 1 95.31 223 HIS B CA 1
ATOM 8089 C C . HIS B 1 223 ? 15.906 12.234 -7.969 1 95.31 223 HIS B C 1
ATOM 8091 O O . HIS B 1 223 ? 16.453 13.203 -7.453 1 95.31 223 HIS B O 1
ATOM 8097 N N . ALA B 1 224 ? 15.945 12.047 -9.227 1 94.88 224 ALA B N 1
ATOM 8098 C CA . ALA B 1 224 ? 16.531 12.898 -10.266 1 94.88 224 ALA B CA 1
ATOM 8099 C C . ALA B 1 224 ? 15.906 12.602 -11.625 1 94.88 224 ALA B C 1
ATOM 8101 O O . ALA B 1 224 ? 15.406 11.5 -11.867 1 94.88 224 ALA B O 1
ATOM 8102 N N . SER B 1 225 ? 15.828 13.523 -12.445 1 93.06 225 SER B N 1
ATOM 8103 C CA . SER B 1 225 ? 15.336 13.352 -13.805 1 93.06 225 SER B CA 1
ATOM 8104 C C . SER B 1 225 ? 16.359 13.82 -14.836 1 93.06 225 SER B C 1
ATOM 8106 O O . SER B 1 225 ? 16.922 14.898 -14.695 1 93.06 225 SER B O 1
ATOM 8108 N N . LEU B 1 226 ? 16.609 12.977 -15.773 1 91.5 226 LEU B N 1
ATOM 8109 C CA . LEU B 1 226 ? 17.594 13.273 -16.812 1 91.5 226 LEU B CA 1
ATOM 8110 C C . LEU B 1 226 ? 16.969 13.203 -18.203 1 91.5 226 LEU B C 1
ATOM 8112 O O . LEU B 1 226 ? 16.266 12.242 -18.516 1 91.5 226 LEU B O 1
ATOM 8116 N N . GLU B 1 227 ? 17.062 14.156 -19.016 1 81.44 227 GLU B N 1
ATOM 8117 C CA . GLU B 1 227 ? 16.578 14.148 -20.391 1 81.44 227 GLU B CA 1
ATOM 8118 C C . GLU B 1 227 ? 17.516 13.352 -21.297 1 81.44 227 GLU B C 1
ATOM 8120 O O . GLU B 1 227 ? 17.062 12.695 -22.234 1 81.44 227 GLU B O 1
ATOM 8125 N N . GLY B 1 228 ? 18.766 13.336 -21.125 1 68.94 228 GLY B N 1
ATOM 8126 C CA . GLY B 1 228 ? 19.719 12.742 -22.047 1 68.94 228 GLY B CA 1
ATOM 8127 C C . GLY B 1 228 ? 20.344 11.461 -21.5 1 68.94 228 GLY B C 1
ATOM 8128 O O . GLY B 1 228 ? 21.453 11.102 -21.875 1 68.94 228 GLY B O 1
ATOM 8129 N N . ALA B 1 229 ? 19.547 10.742 -20.828 1 70.75 229 ALA B N 1
ATOM 8130 C CA . ALA B 1 229 ? 20.172 9.555 -20.219 1 70.75 229 ALA B CA 1
ATOM 8131 C C . ALA B 1 229 ? 20.203 8.398 -21.219 1 70.75 229 ALA B C 1
ATOM 8133 O O . ALA B 1 229 ? 20.812 7.359 -20.953 1 70.75 229 ALA B O 1
ATOM 8134 N N . TRP B 1 230 ? 19.781 8.609 -22.297 1 72.5 230 TRP B N 1
ATOM 8135 C CA . TRP B 1 230 ? 19.672 7.547 -23.297 1 72.5 230 TRP B CA 1
ATOM 8136 C C . TRP B 1 230 ? 21.047 7.133 -23.797 1 72.5 230 TRP B C 1
ATOM 8138 O O . TRP B 1 230 ? 21.203 6.074 -24.406 1 72.5 230 TRP B O 1
ATOM 8148 N N . THR B 1 231 ? 22.016 7.914 -23.469 1 79.25 231 THR B N 1
ATOM 8149 C CA . THR B 1 231 ? 23.375 7.586 -23.906 1 79.25 231 THR B CA 1
ATOM 8150 C C . THR B 1 231 ? 24 6.555 -22.984 1 79.25 231 THR B C 1
ATOM 8152 O O . THR B 1 231 ? 25.016 5.945 -23.312 1 79.25 231 THR B O 1
ATOM 8155 N N . PHE B 1 232 ? 23.391 6.375 -21.891 1 89.44 232 PHE B N 1
ATOM 8156 C CA . PHE B 1 232 ? 23.891 5.398 -20.938 1 89.44 232 PHE B CA 1
ATOM 8157 C C . PHE B 1 232 ? 23.141 4.074 -21.078 1 89.44 232 PHE B C 1
ATOM 8159 O O . PHE B 1 232 ? 22.109 4.012 -21.734 1 89.44 232 PHE B O 1
ATOM 8166 N N . LEU B 1 233 ? 23.781 3.066 -20.531 1 88 233 LEU B N 1
ATOM 8167 C CA . LEU B 1 233 ? 23.219 1.736 -20.719 1 88 233 LEU B CA 1
ATOM 8168 C C . LEU B 1 233 ? 22.594 1.227 -19.422 1 88 233 LEU B C 1
ATOM 8170 O O . LEU B 1 233 ? 21.578 0.526 -19.453 1 88 233 LEU B O 1
ATOM 8174 N N . SER B 1 234 ? 23.281 1.49 -18.359 1 92.62 234 SER B N 1
ATOM 8175 C CA . SER B 1 234 ? 22.844 0.943 -17.094 1 92.62 234 SER B CA 1
ATOM 8176 C C . SER B 1 234 ? 23.062 1.938 -15.953 1 92.62 234 SER B C 1
ATOM 8178 O O . SER B 1 234 ? 23.672 2.986 -16.156 1 92.62 234 SER B O 1
ATOM 8180 N N . TYR B 1 235 ? 22.422 1.656 -14.82 1 93.25 235 TYR B N 1
ATOM 8181 C CA . TYR B 1 235 ? 22.547 2.561 -13.688 1 93.25 235 TYR B CA 1
ATOM 8182 C C . TYR B 1 235 ? 22.469 1.794 -12.367 1 93.25 235 TYR B C 1
ATOM 8184 O O . TYR B 1 235 ? 22.062 0.631 -12.344 1 93.25 235 TYR B O 1
ATOM 8192 N N . GLY B 1 236 ? 22.938 2.33 -11.336 1 92.62 236 GLY B N 1
ATOM 8193 C CA . GLY B 1 236 ? 22.859 1.895 -9.945 1 92.62 236 GLY B CA 1
ATOM 8194 C C . GLY B 1 236 ? 23.031 3.029 -8.953 1 92.62 236 GLY B C 1
ATOM 8195 O O . GLY B 1 236 ? 23.062 4.199 -9.344 1 92.62 236 GLY B O 1
ATOM 8196 N N . TYR B 1 237 ? 23.016 2.713 -7.707 1 93.75 237 TYR B N 1
ATOM 8197 C CA . TYR B 1 237 ? 23.125 3.736 -6.676 1 93.75 237 TYR B CA 1
ATOM 8198 C C . TYR B 1 237 ? 24.234 3.387 -5.684 1 93.75 237 TYR B C 1
ATOM 8200 O O . TYR B 1 237 ? 24.453 2.211 -5.391 1 93.75 237 TYR B O 1
ATOM 8208 N N . ARG B 1 238 ? 24.844 4.332 -5.191 1 90.69 238 ARG B N 1
ATOM 8209 C CA . ARG B 1 238 ? 25.75 4.195 -4.059 1 90.69 238 ARG B CA 1
ATOM 8210 C C . ARG B 1 238 ? 25.266 4.996 -2.857 1 90.69 238 ARG B C 1
ATOM 8212 O O . ARG B 1 238 ? 25.031 6.203 -2.967 1 90.69 238 ARG B O 1
ATOM 8219 N N . CYS B 1 239 ? 25.031 4.383 -1.759 1 90.06 239 CYS B N 1
ATOM 8220 C CA . CYS B 1 239 ? 24.562 5.035 -0.542 1 90.06 239 CYS B CA 1
ATOM 8221 C C . CYS B 1 239 ? 25.734 5.383 0.377 1 90.06 239 CYS B C 1
ATOM 8223 O O . CYS B 1 239 ? 26.594 4.547 0.63 1 90.06 239 CYS B O 1
ATOM 8225 N N . LYS B 1 240 ? 25.734 6.656 0.81 1 84.81 240 LYS B N 1
ATOM 8226 C CA . LYS B 1 240 ? 26.766 7.102 1.745 1 84.81 240 LYS B CA 1
ATOM 8227 C C . LYS B 1 240 ? 26.297 6.941 3.189 1 84.81 240 LYS B C 1
ATOM 8229 O O . LYS B 1 240 ? 25.125 7.16 3.498 1 84.81 240 LYS B O 1
ATOM 8234 N N . GLY B 1 241 ? 27.203 6.742 4.16 1 69.5 241 GLY B N 1
ATOM 8235 C CA . GLY B 1 241 ? 26.953 6.738 5.59 1 69.5 241 GLY B CA 1
ATOM 8236 C C . GLY B 1 241 ? 26.016 5.633 6.031 1 69.5 241 GLY B C 1
ATOM 8237 O O . GLY B 1 241 ? 25.594 5.594 7.191 1 69.5 241 GLY B O 1
ATOM 8238 N N . ALA B 1 242 ? 25.359 5.055 5.301 1 54.56 242 ALA B N 1
ATOM 8239 C CA . ALA B 1 242 ? 24.406 4.047 5.773 1 54.56 242 ALA B CA 1
ATOM 8240 C C . ALA B 1 242 ? 25.109 3.021 6.668 1 54.56 242 ALA B C 1
ATOM 8242 O O . ALA B 1 242 ? 26 2.305 6.227 1 54.56 242 ALA B O 1
ATOM 8243 N N . ALA B 1 243 ? 25.484 3.58 7.992 1 46.75 243 ALA B N 1
ATOM 8244 C CA . ALA B 1 243 ? 26.109 2.76 9.023 1 46.75 243 ALA B CA 1
ATOM 8245 C C . ALA B 1 243 ? 25.484 1.367 9.07 1 46.75 243 ALA B C 1
ATOM 8247 O O . ALA B 1 243 ? 24.266 1.228 9.211 1 46.75 243 ALA B O 1
ATOM 8248 N N . LEU B 1 244 ? 25.984 0.47 8.469 1 45.66 244 LEU B N 1
ATOM 8249 C CA . LEU B 1 244 ? 25.641 -0.931 8.688 1 45.66 244 LEU B CA 1
ATOM 8250 C C . LEU B 1 244 ? 25.703 -1.275 10.172 1 45.66 244 LEU B C 1
ATOM 8252 O O . LEU B 1 244 ? 26.562 -0.778 10.898 1 45.66 244 LEU B O 1
ATOM 8256 N N . GLN B 1 245 ? 24.625 -1.514 10.766 1 40.69 245 GLN B N 1
ATOM 8257 C CA . GLN B 1 245 ? 24.672 -1.972 12.156 1 40.69 245 GLN B CA 1
ATOM 8258 C C . GLN B 1 245 ? 26.016 -2.641 12.461 1 40.69 245 GLN B C 1
ATOM 8260 O O . GLN B 1 245 ? 26.562 -2.449 13.547 1 40.69 245 GLN B O 1
ATOM 8265 N N . SER B 1 246 ? 26.125 -4.102 12.219 1 37.44 246 SER B N 1
ATOM 8266 C CA . SER B 1 246 ? 27.188 -4.914 12.812 1 37.44 246 SER B CA 1
ATOM 8267 C C . SER B 1 246 ? 28.547 -4.613 12.188 1 37.44 246 SER B C 1
ATOM 8269 O O . SER B 1 246 ? 28.609 -4.164 11.039 1 37.44 246 SER B O 1
ATOM 8271 N N . ASP B 1 247 ? 29.625 -4.547 13.07 1 36.09 247 ASP B N 1
ATOM 8272 C CA . ASP B 1 247 ? 31.062 -4.492 12.875 1 36.09 247 ASP B CA 1
ATOM 8273 C C . ASP B 1 247 ? 31.469 -5.195 11.586 1 36.09 247 ASP B C 1
ATOM 8275 O O . ASP B 1 247 ? 32.656 -5.211 11.219 1 36.09 247 ASP B O 1
ATOM 8279 N N . ALA B 1 248 ? 31 -6.52 11.469 1 33.09 248 ALA B N 1
ATOM 8280 C CA . ALA B 1 248 ? 31.781 -7.434 10.641 1 33.09 248 ALA B CA 1
ATOM 8281 C C . ALA B 1 248 ? 31.891 -6.922 9.203 1 33.09 248 ALA B C 1
ATOM 8283 O O . ALA B 1 248 ? 32.938 -7.008 8.578 1 33.09 248 ALA B O 1
ATOM 8284 N N . ASP B 1 249 ? 30.859 -7.234 8.203 1 38.56 249 ASP B N 1
ATOM 8285 C CA . ASP B 1 249 ? 31.125 -7.141 6.773 1 38.56 249 ASP B CA 1
ATOM 8286 C C . ASP B 1 249 ? 30.891 -5.723 6.262 1 38.56 249 ASP B C 1
ATOM 8288 O O . ASP B 1 249 ? 29.766 -5.223 6.312 1 38.56 249 ASP B O 1
ATOM 8292 N N . LYS B 1 250 ? 31.797 -4.809 6.512 1 39.16 250 LYS B N 1
ATOM 8293 C CA . LYS B 1 250 ? 32.125 -3.562 5.828 1 39.16 250 LYS B CA 1
ATOM 8294 C C . LYS B 1 250 ? 31.625 -3.572 4.391 1 39.16 250 LYS B C 1
ATOM 8296 O O . LYS B 1 250 ? 32.281 -4.094 3.492 1 39.16 250 LYS B O 1
ATOM 8301 N N . PHE B 1 251 ? 30.312 -3.893 4.215 1 44.78 251 PHE B N 1
ATOM 8302 C CA . PHE B 1 251 ? 29.984 -3.615 2.82 1 44.78 251 PHE B CA 1
ATOM 8303 C C . PHE B 1 251 ? 30.609 -2.305 2.367 1 44.78 251 PHE B C 1
ATOM 8305 O O . PHE B 1 251 ? 30.656 -1.333 3.127 1 44.78 251 PHE B O 1
ATOM 8312 N N . ASP B 1 252 ? 31.469 -2.365 1.548 1 47.75 252 ASP B N 1
ATOM 8313 C CA . ASP B 1 252 ? 32.312 -1.366 0.9 1 47.75 252 ASP B CA 1
ATOM 8314 C C . ASP B 1 252 ? 31.516 -0.1 0.582 1 47.75 252 ASP B C 1
ATOM 8316 O O . ASP B 1 252 ? 30.578 -0.13 -0.228 1 47.75 252 ASP B O 1
ATOM 8320 N N . ALA B 1 253 ? 31.438 0.83 1.571 1 52.41 253 ALA B N 1
ATOM 8321 C CA . ALA B 1 253 ? 30.969 2.193 1.36 1 52.41 253 ALA B CA 1
ATOM 8322 C C . ALA B 1 253 ? 31.078 2.59 -0.11 1 52.41 253 ALA B C 1
ATOM 8324 O O . ALA B 1 253 ? 30.375 3.496 -0.566 1 52.41 253 ALA B O 1
ATOM 8325 N N . GLY B 1 254 ? 31.547 1.607 -0.898 1 63.56 254 GLY B N 1
ATOM 8326 C CA . GLY B 1 254 ? 31.797 2.012 -2.273 1 63.56 254 GLY B CA 1
ATOM 8327 C C . GLY B 1 254 ? 31.078 1.141 -3.289 1 63.56 254 GLY B C 1
ATOM 8328 O O . GLY B 1 254 ? 31.188 1.376 -4.496 1 63.56 254 GLY B O 1
ATOM 8329 N N . ARG B 1 255 ? 30.156 0.276 -2.73 1 78.69 255 ARG B N 1
ATOM 8330 C CA . ARG B 1 255 ? 29.547 -0.641 -3.688 1 78.69 255 ARG B CA 1
ATOM 8331 C C . ARG B 1 255 ? 28.312 -0.02 -4.324 1 78.69 255 ARG B C 1
ATOM 8333 O O . ARG B 1 255 ? 27.5 0.62 -3.641 1 78.69 255 ARG B O 1
ATOM 8340 N N . VAL B 1 256 ? 28.234 -0.157 -5.645 1 87.94 256 VAL B N 1
ATOM 8341 C CA . VAL B 1 256 ? 27.047 0.297 -6.367 1 87.94 256 VAL B CA 1
ATOM 8342 C C . VAL B 1 256 ? 25.938 -0.737 -6.234 1 87.94 256 VAL B C 1
ATOM 8344 O O . VAL B 1 256 ? 26.156 -1.928 -6.469 1 87.94 256 VAL B O 1
ATOM 8347 N N . LEU B 1 257 ? 24.859 -0.309 -5.82 1 90.5 257 LEU B N 1
ATOM 8348 C CA . LEU B 1 257 ? 23.719 -1.168 -5.504 1 90.5 257 LEU B CA 1
ATOM 8349 C C . LEU B 1 257 ? 22.703 -1.157 -6.641 1 90.5 257 LEU B C 1
ATOM 8351 O O . LEU B 1 257 ? 22.516 -0.138 -7.312 1 90.5 257 LEU B O 1
ATOM 8355 N N . LEU B 1 258 ? 22.047 -2.291 -6.789 1 92.31 258 LEU B N 1
ATOM 8356 C CA . LEU B 1 258 ? 20.953 -2.426 -7.758 1 92.31 258 LEU B CA 1
ATOM 8357 C C . LEU B 1 258 ? 19.703 -1.729 -7.266 1 92.31 258 LEU B C 1
ATOM 8359 O O . LEU B 1 258 ? 19.359 -1.82 -6.082 1 92.31 258 LEU B O 1
ATOM 8363 N N . ASP B 1 259 ? 19.078 -0.983 -8.164 1 94.94 259 ASP B N 1
ATOM 8364 C CA . ASP B 1 259 ? 17.75 -0.461 -7.879 1 94.94 259 ASP B CA 1
ATOM 8365 C C . ASP B 1 259 ? 16.75 -1.595 -7.664 1 94.94 259 ASP B C 1
ATOM 8367 O O . ASP B 1 259 ? 16.484 -2.371 -8.578 1 94.94 259 ASP B O 1
ATOM 8371 N N . PRO B 1 260 ? 16.156 -1.724 -6.508 1 95.38 260 PRO B N 1
ATOM 8372 C CA . PRO B 1 260 ? 15.211 -2.816 -6.242 1 95.38 260 PRO B CA 1
ATOM 8373 C C . PRO B 1 260 ? 14.023 -2.82 -7.207 1 95.38 260 PRO B C 1
ATOM 8375 O O . PRO B 1 260 ? 13.422 -3.869 -7.441 1 95.38 260 PRO B O 1
ATOM 8378 N N . TYR B 1 261 ? 13.633 -1.683 -7.781 1 96.38 261 TYR B N 1
ATOM 8379 C CA . TYR B 1 261 ? 12.422 -1.579 -8.594 1 96.38 261 TYR B CA 1
ATOM 8380 C C . TYR B 1 261 ? 12.766 -1.6 -10.078 1 96.38 261 TYR B C 1
ATOM 8382 O O . TYR B 1 261 ? 11.898 -1.331 -10.922 1 96.38 261 TYR B O 1
ATOM 8390 N N . SER B 1 262 ? 14.008 -1.893 -10.391 1 94.81 262 SER B N 1
ATOM 8391 C CA . SER B 1 262 ? 14.359 -2.014 -11.805 1 94.81 262 SER B CA 1
ATOM 8392 C C . SER B 1 262 ? 13.586 -3.141 -12.469 1 94.81 262 SER B C 1
ATOM 8394 O O . SER B 1 262 ? 13.461 -4.234 -11.914 1 94.81 262 SER B O 1
ATOM 8396 N N . LYS B 1 263 ? 13.039 -2.879 -13.672 1 95 263 LYS B N 1
ATOM 8397 C CA . LYS B 1 263 ? 12.25 -3.887 -14.375 1 95 263 LYS B CA 1
ATOM 8398 C C . LYS B 1 263 ? 13.125 -4.727 -15.305 1 95 263 LYS B C 1
ATOM 8400 O O . LYS B 1 263 ? 12.742 -5.828 -15.695 1 95 263 LYS B O 1
ATOM 8405 N N . ILE B 1 264 ? 14.219 -4.148 -15.734 1 94.69 264 ILE B N 1
ATOM 8406 C CA . ILE B 1 264 ? 15.203 -4.836 -16.562 1 94.69 264 ILE B CA 1
ATOM 8407 C C . ILE B 1 264 ? 16.578 -4.738 -15.914 1 94.69 264 ILE B C 1
ATOM 8409 O O . ILE B 1 264 ? 17.062 -3.643 -15.609 1 94.69 264 ILE B O 1
ATOM 8413 N N . ILE B 1 265 ? 17.203 -5.875 -15.664 1 92.25 265 ILE B N 1
ATOM 8414 C CA . ILE B 1 265 ? 18.5 -5.855 -14.977 1 92.25 265 ILE B CA 1
ATOM 8415 C C . ILE B 1 265 ? 19.547 -6.551 -15.844 1 92.25 265 ILE B C 1
ATOM 8417 O O . ILE B 1 265 ? 19.219 -7.438 -16.641 1 92.25 265 ILE B O 1
ATOM 8421 N N . ILE B 1 266 ? 20.75 -6.152 -15.734 1 88.19 266 ILE B N 1
ATOM 8422 C CA . ILE B 1 266 ? 21.859 -6.73 -16.484 1 88.19 266 ILE B CA 1
ATOM 8423 C C . ILE B 1 266 ? 22.984 -7.133 -15.531 1 88.19 266 ILE B C 1
ATOM 8425 O O . ILE B 1 266 ? 23.141 -6.539 -14.461 1 88.19 266 ILE B O 1
ATOM 8429 N N . ASN B 1 267 ? 23.641 -8.18 -15.945 1 80.12 267 ASN B N 1
ATOM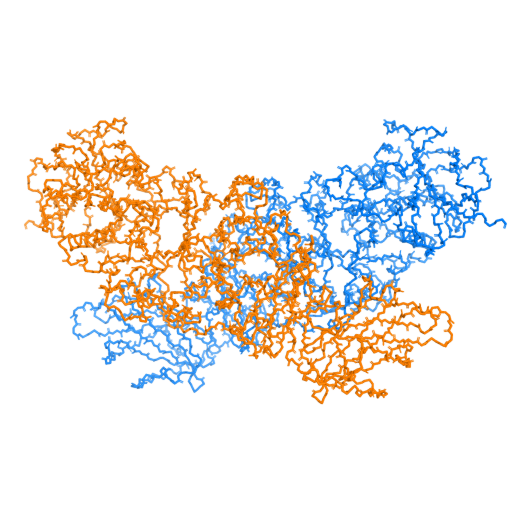 8430 C CA . ASN B 1 267 ? 24.797 -8.617 -15.172 1 80.12 267 ASN B CA 1
ATOM 8431 C C . ASN B 1 267 ? 26.016 -7.727 -15.43 1 80.12 267 ASN B C 1
ATOM 8433 O O . ASN B 1 267 ? 26.297 -7.367 -16.578 1 80.12 267 ASN B O 1
ATOM 8437 N N . SER B 1 268 ? 26.453 -7.039 -14.375 1 71.56 268 SER B N 1
ATOM 8438 C CA . SER B 1 268 ? 27.688 -6.254 -14.539 1 71.56 268 SER B CA 1
ATOM 8439 C C . SER B 1 268 ? 28.922 -7.113 -14.312 1 71.56 268 SER B C 1
ATOM 8441 O O . SER B 1 268 ? 28.922 -7.984 -13.438 1 71.56 268 SER B O 1
ATOM 8443 N N . VAL B 1 269 ? 29.672 -7.328 -15.398 1 56.84 269 VAL B N 1
ATOM 8444 C CA . VAL B 1 269 ? 30.859 -8.156 -15.43 1 56.84 269 VAL B CA 1
ATOM 8445 C C . VAL B 1 269 ? 31.891 -7.629 -14.422 1 56.84 269 VAL B C 1
ATOM 8447 O O . VAL B 1 269 ? 32.594 -6.656 -14.703 1 56.84 269 VAL B O 1
ATOM 8450 N N . THR B 1 270 ? 31.547 -6.84 -13.5 1 51.81 270 THR B N 1
ATOM 8451 C CA . THR B 1 270 ? 32.812 -6.488 -12.844 1 51.81 270 THR B CA 1
ATOM 8452 C C . THR B 1 270 ? 33.656 -7.73 -12.609 1 51.81 270 THR B C 1
ATOM 8454 O O . THR B 1 270 ? 33.156 -8.859 -12.719 1 51.81 270 THR B O 1
ATOM 8457 N N . ASP B 1 271 ? 34.812 -7.5 -11.789 1 44 271 ASP B N 1
ATOM 8458 C CA . ASP B 1 271 ? 35.969 -8.367 -11.562 1 44 271 ASP B CA 1
ATOM 8459 C C . ASP B 1 271 ? 35.531 -9.742 -11.062 1 44 271 ASP B C 1
ATOM 8461 O O . ASP B 1 271 ? 34.844 -9.844 -10.031 1 44 271 ASP B O 1
ATOM 8465 N N . ASN B 1 272 ? 35.188 -10.516 -11.992 1 42.81 272 ASN B N 1
ATOM 8466 C CA . ASN B 1 272 ? 35.062 -11.945 -11.734 1 42.81 272 ASN B CA 1
ATOM 8467 C C . ASN B 1 272 ? 35.938 -12.375 -10.547 1 42.81 272 ASN B C 1
ATOM 8469 O O . ASN B 1 272 ? 37 -12.969 -10.734 1 42.81 272 ASN B O 1
ATOM 8473 N N . VAL B 1 273 ? 36.062 -11.539 -9.594 1 43.25 273 VAL B N 1
ATOM 8474 C CA . VAL B 1 273 ? 36.719 -12.227 -8.492 1 43.25 273 VAL B CA 1
ATOM 8475 C C . VAL B 1 273 ? 35.906 -13.445 -8.07 1 43.25 273 VAL B C 1
ATOM 8477 O O . VAL B 1 273 ? 34.688 -13.328 -7.801 1 43.25 273 VAL B O 1
ATOM 8480 N N . PRO B 1 274 ? 36.438 -14.445 -8.336 1 43.41 274 PRO B N 1
ATOM 8481 C CA . PRO B 1 274 ? 35.875 -15.703 -7.879 1 43.41 274 PRO B CA 1
ATOM 8482 C C . PRO B 1 274 ? 35.281 -15.609 -6.473 1 43.41 274 PRO B C 1
ATOM 8484 O O . PRO B 1 274 ? 35.906 -15.094 -5.559 1 43.41 274 PRO B O 1
ATOM 8487 N N . GLY B 1 275 ? 33.906 -15.773 -6.23 1 45.66 275 GLY B N 1
ATOM 8488 C CA . GLY B 1 275 ? 33.25 -15.805 -4.934 1 45.66 275 GLY B CA 1
ATOM 8489 C C . GLY B 1 275 ? 32.281 -14.656 -4.734 1 45.66 275 GLY B C 1
ATOM 8490 O O . GLY B 1 275 ? 31.5 -14.656 -3.775 1 45.66 275 GLY B O 1
ATOM 8491 N N . LEU B 1 276 ? 32.469 -13.547 -5.508 1 50.53 276 LEU B N 1
ATOM 8492 C CA . LEU B 1 276 ? 31.594 -12.422 -5.23 1 50.53 276 LEU B CA 1
ATOM 8493 C C . LEU B 1 276 ? 30.328 -12.492 -6.09 1 50.53 276 LEU B C 1
ATOM 8495 O O . LEU B 1 276 ? 30.391 -12.891 -7.254 1 50.53 276 LEU B O 1
ATOM 8499 N N . LEU B 1 277 ? 29.188 -12.547 -5.598 1 54.53 277 LEU B N 1
ATOM 8500 C CA . LEU B 1 277 ? 27.875 -12.547 -6.238 1 54.53 277 LEU B CA 1
ATOM 8501 C C . LEU B 1 277 ? 27.812 -11.531 -7.371 1 54.53 277 LEU B C 1
ATOM 8503 O O . LEU B 1 277 ? 28.406 -10.453 -7.273 1 54.53 277 LEU B O 1
ATOM 8507 N N . PRO B 1 278 ? 27.375 -12.062 -8.633 1 57.62 278 PRO B N 1
ATOM 8508 C CA . PRO B 1 278 ? 27.203 -11.133 -9.75 1 57.62 278 PRO B CA 1
ATOM 8509 C C . PRO B 1 278 ? 26.5 -9.844 -9.344 1 57.62 278 PRO B C 1
ATOM 8511 O O . PRO B 1 278 ? 25.609 -9.867 -8.492 1 57.62 278 PRO B O 1
ATOM 8514 N N . LYS B 1 279 ? 27.156 -8.781 -9.703 1 73.69 279 LYS B N 1
ATOM 8515 C CA . LYS B 1 279 ? 26.609 -7.453 -9.477 1 73.69 279 LYS B CA 1
ATOM 8516 C C . LYS B 1 279 ? 25.594 -7.094 -10.562 1 73.69 279 LYS B C 1
ATOM 8518 O O . LYS B 1 279 ? 25.859 -7.27 -11.75 1 73.69 279 LYS B O 1
ATOM 8523 N N . TYR B 1 280 ? 24.359 -6.957 -10.219 1 86.31 280 TYR B N 1
ATOM 8524 C CA . TYR B 1 280 ? 23.312 -6.547 -11.148 1 86.31 280 TYR B CA 1
ATOM 8525 C C . TYR B 1 280 ? 23.156 -5.031 -11.164 1 86.31 280 TYR B C 1
ATOM 8527 O O . TYR B 1 280 ? 23.359 -4.371 -10.141 1 86.31 280 TYR B O 1
ATOM 8535 N N . LEU B 1 281 ? 22.953 -4.484 -12.336 1 90.69 281 LEU B N 1
ATOM 8536 C CA . LEU B 1 281 ? 22.594 -3.086 -12.531 1 90.69 281 LEU B CA 1
ATOM 8537 C C . LEU B 1 281 ? 21.266 -2.965 -13.273 1 90.69 281 LEU B C 1
ATOM 8539 O O . LEU B 1 281 ? 20.844 -3.893 -13.977 1 90.69 281 LEU B O 1
ATOM 8543 N N . GLY B 1 282 ? 20.578 -1.885 -13.031 1 92.81 282 GLY B N 1
ATOM 8544 C CA . GLY B 1 282 ? 19.391 -1.619 -13.812 1 92.81 282 GLY B CA 1
ATOM 8545 C C . GLY B 1 282 ? 19.688 -1.155 -15.227 1 92.81 282 GLY B C 1
ATOM 8546 O O . GLY B 1 282 ? 20.625 -0.395 -15.453 1 92.81 282 GLY B O 1
ATOM 8547 N N . ARG B 1 283 ? 19 -1.604 -16.156 1 92.19 283 ARG B N 1
ATOM 8548 C CA . ARG B 1 283 ? 19.156 -1.176 -17.547 1 92.19 283 ARG B CA 1
ATOM 8549 C C . ARG B 1 283 ? 18.281 0.031 -17.844 1 92.19 283 ARG B C 1
ATOM 8551 O O . ARG B 1 283 ? 17.125 0.095 -17.406 1 92.19 283 ARG B O 1
ATOM 8558 N N . LEU B 1 284 ? 18.844 0.963 -18.625 1 91.25 284 LEU B N 1
ATOM 8559 C CA . LEU B 1 284 ? 18.125 2.182 -18.969 1 91.25 284 LEU B CA 1
ATOM 8560 C C . LEU B 1 284 ? 17.328 1.993 -20.266 1 91.25 284 LEU B C 1
ATOM 8562 O O . LEU B 1 284 ? 17.641 2.604 -21.281 1 91.25 284 LEU B O 1
ATOM 8566 N N . CYS B 1 285 ? 16.25 1.262 -20.125 1 85.81 285 CYS B N 1
ATOM 8567 C CA . CYS B 1 285 ? 15.367 1.078 -21.281 1 85.81 285 CYS B CA 1
ATOM 8568 C C . CYS B 1 285 ? 13.945 0.749 -20.828 1 85.81 285 CYS B C 1
ATOM 8570 O O . CYS B 1 285 ? 13.734 0.297 -19.703 1 85.81 285 CYS B O 1
ATOM 8572 N N . LYS B 1 286 ? 13.094 1.061 -21.688 1 79.88 286 LYS B N 1
ATOM 8573 C CA . LYS B 1 286 ? 11.703 0.705 -21.422 1 79.88 286 LYS B CA 1
ATOM 8574 C C . LYS B 1 286 ? 11.477 -0.793 -21.609 1 79.88 286 LYS B C 1
ATOM 8576 O O . LYS B 1 286 ? 12.148 -1.436 -22.406 1 79.88 286 LYS B O 1
ATOM 8581 N N . GLU B 1 287 ? 10.539 -1.255 -20.781 1 79.62 287 GLU B N 1
ATOM 8582 C CA . GLU B 1 287 ? 10.148 -2.648 -20.984 1 79.62 287 GLU B CA 1
ATOM 8583 C C . GLU B 1 287 ? 9.648 -2.877 -22.422 1 79.62 287 GLU B C 1
ATOM 8585 O O . GLU B 1 287 ? 8.961 -2.027 -22.984 1 79.62 287 GLU B O 1
ATOM 8590 N N . PRO B 1 288 ? 10.07 -3.949 -22.938 1 77.94 288 PRO B N 1
ATOM 8591 C CA . PRO B 1 288 ? 9.648 -4.227 -24.312 1 77.94 288 PRO B CA 1
ATOM 8592 C C . PRO B 1 288 ? 8.133 -4.352 -24.453 1 77.94 288 PRO B C 1
ATOM 8594 O O . PRO B 1 288 ? 7.473 -4.902 -23.562 1 77.94 288 PRO B O 1
ATOM 8597 N N . VAL B 1 289 ? 7.676 -3.775 -25.516 1 81.81 289 VAL B N 1
ATOM 8598 C CA . VAL B 1 289 ? 6.258 -3.93 -25.828 1 81.81 289 VAL B CA 1
ATOM 8599 C C . VAL B 1 289 ? 5.98 -5.359 -26.297 1 81.81 289 VAL B C 1
ATOM 8601 O O . VAL B 1 289 ? 6.762 -5.934 -27.047 1 81.81 289 VAL B O 1
ATOM 8604 N N . PHE B 1 290 ? 5.102 -6 -25.703 1 88.31 290 PHE B N 1
ATOM 8605 C CA . PHE B 1 290 ? 4.703 -7.359 -26.047 1 88.31 290 PHE B CA 1
ATOM 8606 C C . PHE B 1 290 ? 3.236 -7.402 -26.453 1 88.31 290 PHE B C 1
ATOM 8608 O O . PHE B 1 290 ? 2.395 -6.734 -25.859 1 88.31 290 PHE B O 1
ATOM 8615 N N . ASP B 1 291 ? 3.004 -8.078 -27.562 1 81.44 291 ASP B N 1
ATOM 8616 C CA . ASP B 1 291 ? 1.646 -8.211 -28.078 1 81.44 291 ASP B CA 1
ATOM 8617 C C . ASP B 1 291 ? 0.888 -9.328 -27.359 1 81.44 291 ASP B C 1
ATOM 8619 O O . ASP B 1 291 ? 1.042 -10.5 -27.688 1 81.44 291 ASP B O 1
ATOM 8623 N N . TRP B 1 292 ? 0.14 -8.969 -26.469 1 80.56 292 TRP B N 1
ATOM 8624 C CA . TRP B 1 292 ? -0.673 -9.93 -25.75 1 80.56 292 TRP B CA 1
ATOM 8625 C C . TRP B 1 292 ? -1.967 -10.234 -26.484 1 80.56 292 TRP B C 1
ATOM 8627 O O . TRP B 1 292 ? -2.902 -10.805 -25.922 1 80.56 292 TRP B O 1
ATOM 8637 N N . SER B 1 293 ? -1.708 -9.852 -27.812 1 65.06 293 SER B N 1
ATOM 8638 C CA . SER B 1 293 ? -2.889 -10.109 -28.625 1 65.06 293 SER B CA 1
ATOM 8639 C C . SER B 1 293 ? -3.232 -11.594 -28.656 1 65.06 293 SER B C 1
ATOM 8641 O O . SER B 1 293 ? -2.338 -12.438 -28.641 1 65.06 293 SER B O 1
ATOM 8643 N N . ASP B 1 294 ? -4.219 -12.102 -27.953 1 65.5 294 ASP B N 1
ATOM 8644 C CA . ASP B 1 294 ? -4.711 -13.469 -28.016 1 65.5 294 ASP B CA 1
ATOM 8645 C C . ASP B 1 294 ? -4.547 -14.188 -26.688 1 65.5 294 ASP B C 1
ATOM 8647 O O . ASP B 1 294 ? -4.738 -15.398 -26.594 1 65.5 294 ASP B O 1
ATOM 8651 N N . ASP B 1 295 ? -4.004 -13.445 -25.859 1 77.56 295 ASP B N 1
ATOM 8652 C CA . ASP B 1 295 ? -3.92 -14.062 -24.547 1 77.56 295 ASP B CA 1
ATOM 8653 C C . ASP B 1 295 ? -5.285 -14.078 -23.859 1 77.56 295 ASP B C 1
ATOM 8655 O O . ASP B 1 295 ? -5.969 -13.055 -23.797 1 77.56 295 ASP B O 1
ATOM 8659 N N . VAL B 1 296 ? -5.766 -15.297 -23.516 1 71.38 296 VAL B N 1
ATOM 8660 C CA . VAL B 1 296 ? -6.969 -15.469 -22.703 1 71.38 296 VAL B CA 1
ATOM 8661 C C . VAL B 1 296 ? -6.637 -16.25 -21.453 1 71.38 296 VAL B C 1
ATOM 8663 O O . VAL B 1 296 ? -6.496 -17.484 -21.5 1 71.38 296 VAL B O 1
ATOM 8666 N N . PRO B 1 297 ? -6.602 -15.531 -20.406 1 82.31 297 PRO B N 1
ATOM 8667 C CA . PRO B 1 297 ? -6.375 -16.297 -19.172 1 82.31 297 PRO B CA 1
ATOM 8668 C C . PRO B 1 297 ? -7.438 -17.375 -18.938 1 82.31 297 PRO B C 1
ATOM 8670 O O . PRO B 1 297 ? -8.633 -17.094 -19.094 1 82.31 297 PRO B O 1
ATOM 8673 N N . PRO B 1 298 ? -7.023 -18.547 -18.625 1 84.69 298 PRO B N 1
ATOM 8674 C CA . PRO B 1 298 ? -7.988 -19.625 -18.438 1 84.69 298 PRO B CA 1
ATOM 8675 C C . PRO B 1 298 ? -8.945 -19.375 -17.281 1 84.69 298 PRO B C 1
ATOM 8677 O O . PRO B 1 298 ? -10.125 -19.703 -17.359 1 84.69 298 PRO B O 1
ATOM 8680 N N . ASN B 1 299 ? -8.461 -18.703 -16.172 1 86.56 299 ASN B N 1
ATOM 8681 C CA . ASN B 1 299 ? -9.273 -18.438 -14.992 1 86.56 299 ASN B CA 1
ATOM 8682 C C . ASN B 1 299 ? -10.031 -19.672 -14.539 1 86.56 299 ASN B C 1
ATOM 8684 O O . ASN B 1 299 ? -11.25 -19.641 -14.367 1 86.56 299 ASN B O 1
ATOM 8688 N N . LEU B 1 300 ? -9.344 -20.781 -14.312 1 90.81 300 LEU B N 1
ATOM 8689 C CA . LEU B 1 300 ? -9.93 -22.047 -13.883 1 90.81 300 LEU B CA 1
ATOM 8690 C C . LEU B 1 300 ? -10.32 -22 -12.406 1 90.81 300 LEU B C 1
ATOM 8692 O O . LEU B 1 300 ? -9.633 -21.359 -11.602 1 90.81 300 LEU B O 1
ATOM 8696 N N . GLU B 1 301 ? -11.453 -22.688 -12.148 1 91.88 301 GLU B N 1
ATOM 8697 C CA . GLU B 1 301 ? -11.773 -22.859 -10.727 1 91.88 301 GLU B CA 1
ATOM 8698 C C . GLU B 1 301 ? -10.703 -23.688 -10.023 1 91.88 301 GLU B C 1
ATOM 8700 O O . GLU B 1 301 ? -10.125 -24.594 -10.609 1 91.88 301 GLU B O 1
ATOM 8705 N N . MET B 1 302 ? -10.508 -23.453 -8.805 1 95.31 302 MET B N 1
ATOM 8706 C CA . MET B 1 302 ? -9.43 -24.078 -8.047 1 95.31 302 MET B CA 1
ATOM 8707 C C . MET B 1 302 ? -9.578 -25.594 -8.031 1 95.31 302 MET B C 1
ATOM 8709 O O . MET B 1 302 ? -8.586 -26.328 -8.172 1 95.31 302 MET B O 1
ATOM 8713 N N . GLU B 1 303 ? -10.773 -26.109 -7.863 1 95.19 303 GLU B N 1
ATOM 8714 C CA . GLU B 1 303 ? -11.008 -27.531 -7.715 1 95.19 303 GLU B CA 1
ATOM 8715 C C . GLU B 1 303 ? -10.758 -28.281 -9.023 1 95.19 303 GLU B C 1
ATOM 8717 O O . GLU B 1 303 ? -10.633 -29.5 -9.039 1 95.19 303 GLU B O 1
ATOM 8722 N N . LYS B 1 304 ? -10.641 -27.562 -10.109 1 95.12 304 LYS B N 1
ATOM 8723 C CA . LYS B 1 304 ? -10.453 -28.188 -11.422 1 95.12 304 LYS B CA 1
ATOM 8724 C C . LYS B 1 304 ? -8.977 -28.312 -11.766 1 95.12 304 LYS B C 1
ATOM 8726 O O . LYS B 1 304 ? -8.609 -29 -12.719 1 95.12 304 LYS B O 1
ATOM 8731 N N . LEU B 1 305 ? -8.156 -27.797 -10.961 1 97.62 305 LEU B N 1
ATOM 8732 C CA . LEU B 1 305 ? -6.738 -27.703 -11.289 1 97.62 305 LEU B CA 1
ATOM 8733 C C . LEU B 1 305 ? -6.062 -29.062 -11.148 1 97.62 305 LEU B C 1
ATOM 8735 O O . LEU B 1 305 ? -6.379 -29.828 -10.234 1 97.62 305 LEU B O 1
ATOM 8739 N N . VAL B 1 306 ? -5.254 -29.422 -12.023 1 98.44 306 VAL B N 1
ATOM 8740 C CA . VAL B 1 306 ? -4.234 -30.469 -11.984 1 98.44 306 VAL B CA 1
ATOM 8741 C C . VAL B 1 306 ? -2.863 -29.859 -12.273 1 98.44 306 VAL B C 1
ATOM 8743 O O . VAL B 1 306 ? -2.566 -29.484 -13.414 1 98.44 306 VAL B O 1
ATOM 8746 N N . VAL B 1 307 ? -2.027 -29.781 -11.266 1 98.69 307 VAL B N 1
ATOM 8747 C CA . VAL B 1 307 ? -0.844 -28.922 -11.312 1 98.69 307 VAL B CA 1
ATOM 8748 C C . VAL B 1 307 ? 0.396 -29.781 -11.57 1 98.69 307 VAL B C 1
ATOM 8750 O O . VAL B 1 307 ? 0.542 -30.859 -11.008 1 98.69 307 VAL B O 1
ATOM 8753 N N . TYR B 1 308 ? 1.248 -29.359 -12.469 1 98.69 308 TYR B N 1
ATOM 8754 C CA . TYR B 1 308 ? 2.555 -29.953 -12.734 1 98.69 308 TYR B CA 1
ATOM 8755 C C . TYR B 1 308 ? 3.676 -29.016 -12.32 1 98.69 308 TYR B C 1
ATOM 8757 O O . TYR B 1 308 ? 3.842 -27.938 -12.914 1 98.69 308 TYR B O 1
ATOM 8765 N N . ARG B 1 309 ? 4.379 -29.344 -11.273 1 98.44 309 ARG B N 1
ATOM 8766 C CA . ARG B 1 309 ? 5.516 -28.547 -10.828 1 98.44 309 ARG B CA 1
ATOM 8767 C C . ARG B 1 309 ? 6.734 -28.797 -11.711 1 98.44 309 ARG B C 1
ATOM 8769 O O . ARG B 1 309 ? 7.137 -29.953 -11.914 1 98.44 309 ARG B O 1
ATOM 8776 N N . VAL B 1 310 ? 7.391 -27.672 -12.164 1 98.19 310 VAL B N 1
ATOM 8777 C CA . VAL B 1 310 ? 8.414 -27.859 -13.18 1 98.19 310 VAL B CA 1
ATOM 8778 C C . VAL B 1 310 ? 9.539 -26.844 -12.977 1 98.19 310 VAL B C 1
ATOM 8780 O O . VAL B 1 310 ? 9.297 -25.734 -12.508 1 98.19 310 VAL B O 1
ATOM 8783 N N . ASN B 1 311 ? 10.773 -27.281 -13.164 1 97.19 311 ASN B N 1
ATOM 8784 C CA . ASN B 1 311 ? 11.938 -26.406 -13.266 1 97.19 311 ASN B CA 1
ATOM 8785 C C . ASN B 1 311 ? 12.211 -26.016 -14.719 1 97.19 311 ASN B C 1
ATOM 8787 O O . ASN B 1 311 ? 12.477 -26.875 -15.555 1 97.19 311 ASN B O 1
ATOM 8791 N N . VAL B 1 312 ? 12.258 -24.75 -14.984 1 97.44 312 VAL B N 1
ATOM 8792 C CA . VAL B 1 312 ? 12.336 -24.25 -16.344 1 97.44 312 VAL B CA 1
ATOM 8793 C C . VAL B 1 312 ? 13.609 -24.766 -17.016 1 97.44 312 VAL B C 1
ATOM 8795 O O . VAL B 1 312 ? 13.555 -25.297 -18.141 1 97.44 312 VAL B O 1
ATOM 8798 N N . MET B 1 313 ? 14.734 -24.719 -16.391 1 96 313 MET B N 1
ATOM 8799 C CA . MET B 1 313 ? 16.016 -25.094 -16.984 1 96 313 MET B CA 1
ATOM 8800 C C . MET B 1 313 ? 16.141 -26.609 -17.109 1 96 313 MET B C 1
ATOM 8802 O O . MET B 1 313 ? 16.438 -27.125 -18.188 1 96 313 MET B O 1
ATOM 8806 N N . ARG B 1 314 ? 15.867 -27.297 -16.094 1 96.12 314 ARG B N 1
ATOM 8807 C CA . ARG B 1 314 ? 16.125 -28.734 -16.031 1 96.12 314 ARG B CA 1
ATOM 8808 C C . ARG B 1 314 ? 15.141 -29.5 -16.922 1 96.12 314 ARG B C 1
ATOM 8810 O O . ARG B 1 314 ? 15.43 -30.625 -17.328 1 96.12 314 ARG B O 1
ATOM 8817 N N . PHE B 1 315 ? 14.031 -28.938 -17.266 1 97.69 315 PHE B N 1
ATOM 8818 C CA . PHE B 1 315 ? 12.992 -29.609 -18.016 1 97.69 315 PHE B CA 1
ATOM 8819 C C . PHE B 1 315 ? 13.461 -29.906 -19.438 1 97.69 315 PHE B C 1
ATOM 8821 O O . PHE B 1 315 ? 13.078 -30.922 -20.016 1 97.69 315 PHE B O 1
ATOM 8828 N N . THR B 1 316 ? 14.367 -29.016 -20 1 97.12 316 THR B N 1
ATOM 8829 C CA . THR B 1 316 ? 14.68 -29.203 -21.422 1 97.12 316 THR B CA 1
ATOM 8830 C C . THR B 1 316 ? 16.172 -29.062 -21.656 1 97.12 316 THR B C 1
ATOM 8832 O O . THR B 1 316 ? 16.641 -29.188 -22.797 1 97.12 316 THR B O 1
ATOM 8835 N N . LYS B 1 317 ? 16.953 -28.859 -20.656 1 95.81 317 LYS B N 1
ATOM 8836 C CA . LYS B 1 317 ? 18.375 -28.594 -20.844 1 95.81 317 LYS B CA 1
ATOM 8837 C C . LYS B 1 317 ? 19.109 -29.844 -21.328 1 95.81 317 LYS B C 1
ATOM 8839 O O . LYS B 1 317 ? 20.109 -29.75 -22.031 1 95.81 317 LYS B O 1
ATOM 8844 N N . ASP B 1 318 ? 18.594 -31 -20.906 1 95.94 318 ASP B N 1
ATOM 8845 C CA . ASP B 1 318 ? 19.234 -32.25 -21.297 1 95.94 318 ASP B CA 1
ATOM 8846 C C . ASP B 1 318 ? 19.141 -32.469 -22.812 1 95.94 318 ASP B C 1
ATOM 8848 O O . ASP B 1 318 ? 18.109 -32.188 -23.422 1 95.94 318 ASP B O 1
ATOM 8852 N N . ASN B 1 319 ? 20.109 -33.062 -23.344 1 95 319 ASN B N 1
ATOM 8853 C CA . ASN B 1 319 ? 20.172 -33.281 -24.797 1 95 319 ASN B CA 1
ATOM 8854 C C . ASN B 1 319 ? 19.062 -34.219 -25.266 1 95 319 ASN B C 1
ATOM 8856 O O . ASN B 1 319 ? 18.641 -34.156 -26.422 1 95 319 ASN B O 1
ATOM 8860 N N . SER B 1 320 ? 18.594 -35 -24.422 1 95.62 320 SER B N 1
ATOM 8861 C CA . SER B 1 320 ? 17.547 -35.938 -24.766 1 95.62 320 SER B CA 1
ATOM 8862 C C . SER B 1 320 ? 16.25 -35.219 -25.125 1 95.62 320 SER B C 1
ATOM 8864 O O . SER B 1 320 ? 15.336 -35.812 -25.703 1 95.62 320 SER B O 1
ATOM 8866 N N . SER B 1 321 ? 16.125 -34 -24.844 1 95.5 321 SER B N 1
ATOM 8867 C CA . SER B 1 321 ? 14.93 -33.219 -25.188 1 95.5 321 SER B CA 1
ATOM 8868 C C . SER B 1 321 ? 14.859 -32.938 -26.672 1 95.5 321 SER B C 1
ATOM 8870 O O . SER B 1 321 ? 13.789 -32.594 -27.203 1 95.5 321 SER B O 1
ATOM 8872 N N . GLN B 1 322 ? 16 -32.938 -27.359 1 95 322 GLN B N 1
ATOM 8873 C CA . GLN B 1 322 ? 16.125 -32.688 -28.797 1 95 322 GLN B CA 1
ATOM 8874 C C . GLN B 1 322 ? 15.688 -31.281 -29.172 1 95 322 GLN B C 1
ATOM 8876 O O . GLN B 1 322 ? 15.094 -31.062 -30.219 1 95 322 GLN B O 1
ATOM 8881 N N . ILE B 1 323 ? 15.82 -30.438 -28.25 1 94.38 323 ILE B N 1
ATOM 8882 C CA . ILE B 1 323 ? 15.547 -29.016 -28.469 1 94.38 323 ILE B CA 1
ATOM 8883 C C . ILE B 1 323 ? 16.844 -28.297 -28.797 1 94.38 323 ILE B C 1
ATOM 8885 O O . ILE B 1 323 ? 17.922 -28.688 -28.344 1 94.38 323 ILE B O 1
ATOM 8889 N N . SER B 1 324 ? 16.734 -27.266 -29.656 1 93.38 324 SER B N 1
ATOM 8890 C CA . SER B 1 324 ? 17.906 -26.5 -30.047 1 93.38 324 SER B CA 1
ATOM 8891 C C . SER B 1 324 ? 18.594 -25.891 -28.828 1 93.38 324 SER B C 1
ATOM 8893 O O . SER B 1 324 ? 17.953 -25.594 -27.828 1 93.38 324 SER B O 1
ATOM 8895 N N . SER B 1 325 ? 19.875 -25.734 -29 1 89.56 325 SER B N 1
ATOM 8896 C CA . SER B 1 325 ? 20.703 -25.25 -27.891 1 89.56 325 SER B CA 1
ATOM 8897 C C . SER B 1 325 ? 20.266 -23.875 -27.422 1 89.56 325 SER B C 1
ATOM 8899 O O . SER B 1 325 ? 20.375 -23.547 -26.234 1 89.56 325 SER B O 1
ATOM 8901 N N . ASP B 1 326 ? 19.719 -23.156 -28.281 1 89.19 326 ASP B N 1
ATOM 8902 C CA . ASP B 1 326 ? 19.312 -21.797 -27.938 1 89.19 326 ASP B CA 1
ATOM 8903 C C . ASP B 1 326 ? 18.016 -21.797 -27.125 1 89.19 326 ASP B C 1
ATOM 8905 O O . ASP B 1 326 ? 17.766 -20.875 -26.344 1 89.19 326 ASP B O 1
ATOM 8909 N N . ALA B 1 327 ? 17.281 -22.781 -27.297 1 93.88 327 ALA B N 1
ATOM 8910 C CA . ALA B 1 327 ? 15.984 -22.844 -26.625 1 93.88 327 ALA B CA 1
ATOM 8911 C C . ALA B 1 327 ? 16.047 -23.781 -25.422 1 93.88 327 ALA B C 1
ATOM 8913 O O . ALA B 1 327 ? 15.258 -23.625 -24.469 1 93.88 327 ALA B O 1
ATOM 8914 N N . ALA B 1 328 ? 17.016 -24.688 -25.422 1 95.31 328 ALA B N 1
ATOM 8915 C CA . ALA B 1 328 ? 17.109 -25.688 -24.344 1 95.31 328 ALA B CA 1
ATOM 8916 C C . ALA B 1 328 ? 17.359 -25 -23 1 95.31 328 ALA B C 1
ATOM 8918 O O . ALA B 1 328 ? 18.219 -24.125 -22.891 1 95.31 328 ALA B O 1
ATOM 8919 N N . GLY B 1 329 ? 16.562 -25.375 -22.047 1 95.88 329 GLY B N 1
ATOM 8920 C CA . GLY B 1 329 ? 16.719 -24.859 -20.703 1 95.88 329 GLY B CA 1
ATOM 8921 C C . GLY B 1 329 ? 16.094 -23.5 -20.5 1 95.88 329 GLY B C 1
ATOM 8922 O O . GLY B 1 329 ? 16.281 -22.859 -19.469 1 95.88 329 GLY B O 1
ATOM 8923 N N . THR B 1 330 ? 15.406 -22.953 -21.469 1 96.56 330 THR B N 1
ATOM 8924 C CA . THR B 1 330 ? 14.797 -21.625 -21.406 1 96.56 330 THR B CA 1
ATOM 8925 C C . THR B 1 330 ? 13.273 -21.734 -21.484 1 96.56 330 THR B C 1
ATOM 8927 O O . THR B 1 330 ? 12.719 -22.828 -21.547 1 96.56 330 THR B O 1
ATOM 8930 N N . PHE B 1 331 ? 12.625 -20.578 -21.391 1 97.88 331 PHE B N 1
ATOM 8931 C CA . PHE B 1 331 ? 11.172 -20.531 -21.5 1 97.88 331 PHE B CA 1
ATOM 8932 C C . PHE B 1 331 ? 10.703 -21.062 -22.844 1 97.88 331 PHE B C 1
ATOM 8934 O O . PHE B 1 331 ? 9.656 -21.703 -22.938 1 97.88 331 PHE B O 1
ATOM 8941 N N . ALA B 1 332 ? 11.492 -20.828 -23.875 1 96.19 332 ALA B N 1
ATOM 8942 C CA . ALA B 1 332 ? 11.164 -21.312 -25.219 1 96.19 332 ALA B CA 1
ATOM 8943 C C . ALA B 1 332 ? 11.141 -22.844 -25.266 1 96.19 332 ALA B C 1
ATOM 8945 O O . ALA B 1 332 ? 10.344 -23.438 -25.984 1 96.19 332 ALA B O 1
ATOM 8946 N N . GLY B 1 333 ? 12.062 -23.422 -24.531 1 96.62 333 GLY B N 1
ATOM 8947 C CA . GLY B 1 333 ? 12.078 -24.875 -24.453 1 96.62 333 GLY B CA 1
ATOM 8948 C C . GLY B 1 333 ? 10.812 -25.453 -23.859 1 96.62 333 GLY B C 1
ATOM 8949 O O . GLY B 1 333 ? 10.344 -26.5 -24.297 1 96.62 333 GLY B O 1
ATOM 8950 N N . LEU B 1 334 ? 10.234 -24.844 -22.891 1 96.5 334 LEU B N 1
ATOM 8951 C CA . LEU B 1 334 ? 8.984 -25.297 -22.281 1 96.5 334 LEU B CA 1
ATOM 8952 C C . LEU B 1 334 ? 7.844 -25.266 -23.281 1 96.5 334 LEU B C 1
ATOM 8954 O O . LEU B 1 334 ? 6.992 -26.156 -23.297 1 96.5 334 LEU B O 1
ATOM 8958 N N . ILE B 1 335 ? 7.82 -24.234 -24.141 1 96 335 ILE B N 1
ATOM 8959 C CA . ILE B 1 335 ? 6.793 -24.094 -25.156 1 96 335 ILE B CA 1
ATOM 8960 C C . ILE B 1 335 ? 6.859 -25.281 -26.109 1 96 335 ILE B C 1
ATOM 8962 O O . ILE B 1 335 ? 5.824 -25.844 -26.5 1 96 335 ILE B O 1
ATOM 8966 N N . GLU B 1 336 ? 8.047 -25.656 -26.406 1 96.06 336 GLU B N 1
ATOM 8967 C CA . GLU B 1 336 ? 8.25 -26.719 -27.375 1 96.06 336 GLU B CA 1
ATOM 8968 C C . GLU B 1 336 ? 7.762 -28.062 -26.828 1 96.06 336 GLU B C 1
ATOM 8970 O O . GLU B 1 336 ? 7.453 -28.984 -27.578 1 96.06 336 GLU B O 1
ATOM 8975 N N . LYS B 1 337 ? 7.699 -28.156 -25.547 1 96.94 337 LYS B N 1
ATOM 8976 C CA . LYS B 1 337 ? 7.27 -29.406 -24.938 1 96.94 337 LYS B CA 1
ATOM 8977 C C . LYS B 1 337 ? 5.848 -29.297 -24.391 1 96.94 337 LYS B C 1
ATOM 8979 O O . LYS B 1 337 ? 5.461 -30.047 -23.5 1 96.94 337 LYS B O 1
ATOM 8984 N N . LEU B 1 338 ? 5.098 -28.453 -24.922 1 96.06 338 LEU B N 1
ATOM 8985 C CA . LEU B 1 338 ? 3.721 -28.203 -24.5 1 96.06 338 LEU B CA 1
ATOM 8986 C C . LEU B 1 338 ? 2.893 -29.484 -24.594 1 96.06 338 LEU B C 1
ATOM 8988 O O . LEU B 1 338 ? 2.002 -29.703 -23.781 1 96.06 338 LEU B O 1
ATOM 8992 N N . SER B 1 339 ? 3.129 -30.266 -25.531 1 95.81 339 SER B N 1
ATOM 8993 C CA . SER B 1 339 ? 2.379 -31.5 -25.766 1 95.81 339 SER B CA 1
ATOM 8994 C C . SER B 1 339 ? 2.5 -32.438 -24.562 1 95.81 339 SER B C 1
ATOM 8996 O O . SER B 1 339 ? 1.582 -33.219 -24.281 1 95.81 339 SER B O 1
ATOM 8998 N N . HIS B 1 340 ? 3.66 -32.375 -23.922 1 97.19 340 HIS B N 1
ATOM 8999 C CA . HIS B 1 340 ? 3.855 -33.25 -22.75 1 97.19 340 HIS B CA 1
ATOM 9000 C C . HIS B 1 340 ? 2.83 -32.938 -21.656 1 97.19 340 HIS B C 1
ATOM 9002 O O . HIS B 1 340 ? 2.258 -33.844 -21.062 1 97.19 340 HIS B O 1
ATOM 9008 N N . PHE B 1 341 ? 2.619 -31.672 -21.422 1 97.56 341 PHE B N 1
ATOM 9009 C CA . PHE B 1 341 ? 1.644 -31.266 -20.422 1 97.56 341 PHE B CA 1
ATOM 9010 C C . PHE B 1 341 ? 0.237 -31.688 -20.828 1 97.56 341 PHE B C 1
ATOM 9012 O O . PHE B 1 341 ? -0.521 -32.219 -20 1 97.56 341 PHE B O 1
ATOM 9019 N N . LYS B 1 342 ? -0.081 -31.516 -22.031 1 94.81 342 LYS B N 1
ATOM 9020 C CA . LYS B 1 342 ? -1.395 -31.906 -22.547 1 94.81 342 LYS B CA 1
ATOM 9021 C C . LYS B 1 342 ? -1.606 -33.406 -22.438 1 94.81 342 LYS B C 1
ATOM 9023 O O . LYS B 1 342 ? -2.684 -33.875 -22.047 1 94.81 342 LYS B O 1
ATOM 9028 N N . ASN B 1 343 ? -0.54 -34.062 -22.766 1 96 343 ASN B N 1
ATOM 9029 C CA . ASN B 1 343 ? -0.614 -35.531 -22.719 1 96 343 ASN B CA 1
ATOM 9030 C C . ASN B 1 343 ? -0.839 -36.031 -21.297 1 96 343 ASN B C 1
ATOM 9032 O O . ASN B 1 343 ? -1.552 -37 -21.078 1 96 343 ASN B O 1
ATOM 9036 N N . LEU B 1 344 ? -0.216 -35.406 -20.359 1 97.38 344 LEU B N 1
ATOM 9037 C CA . LEU B 1 344 ? -0.393 -35.781 -18.953 1 97.38 344 LEU B CA 1
ATOM 9038 C C . LEU B 1 344 ? -1.761 -35.344 -18.438 1 97.38 344 LEU B C 1
ATOM 9040 O O . LEU B 1 344 ? -2.225 -35.844 -17.406 1 97.38 344 LEU B O 1
ATOM 9044 N N . GLY B 1 345 ? -2.391 -34.438 -19.125 1 96.31 345 GLY B N 1
ATOM 9045 C CA . GLY B 1 345 ? -3.693 -33.938 -18.734 1 96.31 345 GLY B CA 1
ATOM 9046 C C . GLY B 1 345 ? -3.615 -32.844 -17.656 1 96.31 345 GLY B C 1
ATOM 9047 O O . GLY B 1 345 ? -4.566 -32.656 -16.906 1 96.31 345 GLY B O 1
ATOM 9048 N N . VAL B 1 346 ? -2.525 -32.188 -17.562 1 97.31 346 VAL B N 1
ATOM 9049 C CA . VAL B 1 346 ? -2.387 -31.125 -16.578 1 97.31 346 VAL B CA 1
ATOM 9050 C C . VAL B 1 346 ? -2.861 -29.797 -17.156 1 97.31 346 VAL B C 1
ATOM 9052 O O . VAL B 1 346 ? -2.713 -29.547 -18.359 1 97.31 346 VAL B O 1
ATOM 9055 N N . ASN B 1 347 ? -3.49 -28.922 -16.359 1 97.19 347 ASN B N 1
ATOM 9056 C CA . ASN B 1 347 ? -4.012 -27.656 -16.844 1 97.19 347 ASN B CA 1
ATOM 9057 C C . ASN B 1 347 ? -3.428 -26.469 -16.078 1 97.19 347 ASN B C 1
ATOM 9059 O O . ASN B 1 347 ? -3.945 -25.359 -16.141 1 97.19 347 ASN B O 1
ATOM 9063 N N . ALA B 1 348 ? -2.416 -26.734 -15.344 1 98.38 348 ALA B N 1
ATOM 9064 C CA . ALA B 1 348 ? -1.628 -25.703 -14.688 1 98.38 348 ALA B CA 1
ATOM 9065 C C . ALA B 1 348 ? -0.179 -26.141 -14.5 1 98.38 348 ALA B C 1
ATOM 9067 O O . ALA B 1 348 ? 0.086 -27.297 -14.195 1 98.38 348 ALA B O 1
ATOM 9068 N N . VAL B 1 349 ? 0.701 -25.234 -14.695 1 98.69 349 VAL B N 1
ATOM 9069 C CA . VAL B 1 349 ? 2.105 -25.484 -14.391 1 98.69 349 VAL B CA 1
ATOM 9070 C C . VAL B 1 349 ? 2.547 -24.594 -13.227 1 98.69 349 VAL B C 1
ATOM 9072 O O . VAL B 1 349 ? 2.148 -23.438 -13.133 1 98.69 349 VAL B O 1
ATOM 9075 N N . LEU B 1 350 ? 3.199 -25.172 -12.273 1 98.75 350 LEU B N 1
ATOM 9076 C CA . LEU B 1 350 ? 3.834 -24.453 -11.18 1 98.75 350 LEU B CA 1
ATOM 9077 C C . LEU B 1 350 ? 5.34 -24.344 -11.398 1 98.75 350 LEU B C 1
ATOM 9079 O O . LEU B 1 350 ? 6.07 -25.312 -11.18 1 98.75 350 LEU B O 1
ATOM 9083 N N . LEU B 1 351 ? 5.762 -23.141 -11.844 1 98.69 351 LEU B N 1
ATOM 9084 C CA . LEU B 1 351 ? 7.188 -22.906 -12.07 1 98.69 351 LEU B CA 1
ATOM 9085 C C . LEU B 1 351 ? 7.93 -22.75 -10.75 1 98.69 351 LEU B C 1
ATOM 9087 O O . LEU B 1 351 ? 7.453 -22.062 -9.844 1 98.69 351 LEU B O 1
ATOM 9091 N N . GLU B 1 352 ? 9.047 -23.484 -10.664 1 97.81 352 GLU B N 1
ATOM 9092 C CA . GLU B 1 352 ? 9.938 -23.062 -9.586 1 97.81 352 GLU B CA 1
ATOM 9093 C C . GLU B 1 352 ? 10.289 -21.578 -9.711 1 97.81 352 GLU B C 1
ATOM 9095 O O . GLU B 1 352 ? 10.031 -20.953 -10.742 1 97.81 352 GLU B O 1
ATOM 9100 N N . SER B 1 353 ? 10.812 -21.031 -8.656 1 97.31 353 SER B N 1
ATOM 9101 C CA . SER B 1 353 ? 11.078 -19.594 -8.688 1 97.31 353 SER B CA 1
ATOM 9102 C C . SER B 1 353 ? 11.93 -19.219 -9.891 1 97.31 353 SER B C 1
ATOM 9104 O O . SER B 1 353 ? 12.922 -19.891 -10.195 1 97.31 353 SER B O 1
ATOM 9106 N N . ILE B 1 354 ? 11.539 -18.172 -10.578 1 97.88 354 ILE B N 1
ATOM 9107 C CA . ILE B 1 354 ? 12.289 -17.75 -11.758 1 97.88 354 ILE B CA 1
ATOM 9108 C C . ILE B 1 354 ? 12.891 -16.359 -11.5 1 97.88 354 ILE B C 1
ATOM 9110 O O . ILE B 1 354 ? 13.344 -15.695 -12.438 1 97.88 354 ILE B O 1
ATOM 9114 N N . PHE B 1 355 ? 12.844 -15.922 -10.203 1 96.19 355 PHE B N 1
ATOM 9115 C CA . PHE B 1 355 ? 13.562 -14.711 -9.844 1 96.19 355 PHE B CA 1
ATOM 9116 C C . PHE B 1 355 ? 15.047 -14.844 -10.172 1 96.19 355 PHE B C 1
ATOM 9118 O O . PHE B 1 355 ? 15.594 -15.945 -10.156 1 96.19 355 PHE B O 1
ATOM 9125 N N . PRO B 1 356 ? 15.695 -13.625 -10.492 1 94 356 PRO B N 1
ATOM 9126 C CA . PRO B 1 356 ? 17.156 -13.711 -10.438 1 94 356 PRO B CA 1
ATOM 9127 C C . PRO B 1 356 ? 17.672 -14.203 -9.094 1 94 356 PRO B C 1
ATOM 9129 O O . PRO B 1 356 ? 17.156 -13.797 -8.047 1 94 356 PRO B O 1
ATOM 9132 N N . PHE B 1 357 ? 18.594 -15.188 -9.102 1 91.69 357 PHE B N 1
ATOM 9133 C CA . PHE B 1 357 ? 18.984 -15.852 -7.863 1 91.69 357 PHE B CA 1
ATOM 9134 C C . PHE B 1 357 ? 20.484 -16.125 -7.844 1 91.69 357 PHE B C 1
ATOM 9136 O O . PHE B 1 357 ? 21.172 -15.852 -8.828 1 91.69 357 PHE B O 1
ATOM 9143 N N . ASP B 1 358 ? 20.953 -16.531 -6.691 1 88.25 358 ASP B N 1
ATOM 9144 C CA . ASP B 1 358 ? 22.328 -17.016 -6.539 1 88.25 358 ASP B CA 1
ATOM 9145 C C . ASP B 1 358 ? 22.5 -18.375 -7.215 1 88.25 358 ASP B C 1
ATOM 9147 O O . ASP B 1 358 ? 22.047 -19.391 -6.695 1 88.25 358 ASP B O 1
ATOM 9151 N N . GLU B 1 359 ? 23.203 -18.422 -8.258 1 83.94 359 GLU B N 1
ATOM 9152 C CA . GLU B 1 359 ? 23.312 -19.609 -9.078 1 83.94 359 GLU B CA 1
ATOM 9153 C C . GLU B 1 359 ? 24 -20.75 -8.32 1 83.94 359 GLU B C 1
ATOM 9155 O O . GLU B 1 359 ? 23.828 -21.922 -8.648 1 83.94 359 GLU B O 1
ATOM 9160 N N . GLN B 1 360 ? 24.703 -20.391 -7.32 1 83.12 360 GLN B N 1
ATOM 9161 C CA . GLN B 1 360 ? 25.375 -21.406 -6.527 1 83.12 360 GLN B CA 1
ATOM 9162 C C . GLN B 1 360 ? 24.422 -22.047 -5.52 1 83.12 360 GLN B C 1
ATOM 9164 O O . GLN B 1 360 ? 24.578 -23.203 -5.152 1 83.12 360 GLN B O 1
ATOM 9169 N N . LYS B 1 361 ? 23.438 -21.266 -5.148 1 86.19 361 LYS B N 1
ATOM 9170 C CA . LYS B 1 361 ? 22.562 -21.75 -4.094 1 86.19 361 LYS B CA 1
ATOM 9171 C C . LYS B 1 361 ? 21.234 -22.25 -4.672 1 86.19 361 LYS B C 1
ATOM 9173 O O . LYS B 1 361 ? 20.547 -23.062 -4.055 1 86.19 361 LYS B O 1
ATOM 9178 N N . GLY B 1 362 ? 20.906 -21.719 -5.832 1 89.44 362 GLY B N 1
ATOM 9179 C CA . GLY B 1 362 ? 19.672 -22.203 -6.457 1 89.44 362 GLY B CA 1
ATOM 9180 C C . GLY B 1 362 ? 18.578 -21.156 -6.52 1 89.44 362 GLY B C 1
ATOM 9181 O O . GLY B 1 362 ? 18.75 -20.047 -6.004 1 89.44 362 GLY B O 1
ATOM 9182 N N . PRO B 1 363 ? 17.5 -21.484 -7.043 1 93.5 363 PRO B N 1
ATOM 9183 C CA . PRO B 1 363 ? 16.453 -20.5 -7.363 1 93.5 363 PRO B CA 1
ATOM 9184 C C . PRO B 1 363 ? 15.703 -20.016 -6.129 1 93.5 363 PRO B C 1
ATOM 9186 O O . PRO B 1 363 ? 14.945 -19.047 -6.207 1 93.5 363 PRO B O 1
ATOM 9189 N N . TYR B 1 364 ? 15.859 -20.609 -5 1 94.25 364 TYR B N 1
ATOM 9190 C CA . TYR B 1 364 ? 15.102 -20.234 -3.812 1 94.25 364 TYR B CA 1
ATOM 9191 C C . TYR B 1 364 ? 15.852 -19.203 -2.986 1 94.25 364 TYR B C 1
ATOM 9193 O O . TYR B 1 364 ? 15.477 -18.906 -1.847 1 94.25 364 TYR B O 1
ATOM 9201 N N . PHE B 1 365 ? 16.906 -18.625 -3.51 1 92.44 365 PHE B N 1
ATOM 9202 C CA . PHE B 1 365 ? 17.672 -17.531 -2.912 1 92.44 365 PHE B CA 1
ATOM 9203 C C . PHE B 1 365 ? 17.75 -16.344 -3.867 1 92.44 365 PHE B C 1
ATOM 9205 O O . PHE B 1 365 ? 18.797 -16.109 -4.48 1 92.44 365 PHE B O 1
ATOM 9212 N N . PRO B 1 366 ? 16.719 -15.578 -3.873 1 94.12 366 PRO B N 1
ATOM 9213 C CA . PRO B 1 366 ? 16.578 -14.531 -4.891 1 94.12 366 PRO B CA 1
ATOM 9214 C C . PRO B 1 366 ? 17.484 -13.328 -4.641 1 94.12 366 PRO B C 1
ATOM 9216 O O . PRO B 1 366 ? 17.766 -13 -3.486 1 94.12 366 PRO B O 1
ATOM 9219 N N . CYS B 1 367 ? 17.844 -12.641 -5.766 1 92.62 367 CYS B N 1
ATOM 9220 C CA . CYS B 1 367 ? 18.625 -11.406 -5.746 1 92.62 367 CYS B CA 1
ATOM 9221 C C . CYS B 1 367 ? 17.781 -10.227 -6.215 1 92.62 367 CYS B C 1
ATOM 9223 O O . CYS B 1 367 ? 18.188 -9.07 -6.059 1 92.62 367 CYS B O 1
ATOM 9225 N N . HIS B 1 368 ? 16.672 -10.461 -6.785 1 94.25 368 HIS B N 1
ATOM 9226 C CA . HIS B 1 368 ? 15.789 -9.445 -7.355 1 94.25 368 HIS B CA 1
ATOM 9227 C C . HIS B 1 368 ? 14.359 -9.977 -7.496 1 94.25 368 HIS B C 1
ATOM 9229 O O . HIS B 1 368 ? 14.148 -11.195 -7.555 1 94.25 368 HIS B O 1
ATOM 9235 N N . PHE B 1 369 ? 13.32 -9.07 -7.586 1 97 369 PHE B N 1
ATOM 9236 C CA . PHE B 1 369 ? 11.953 -9.578 -7.438 1 97 369 PHE B CA 1
ATOM 9237 C C . PHE B 1 369 ? 11.078 -9.102 -8.586 1 97 369 PHE B C 1
ATOM 9239 O O . PHE B 1 369 ? 9.898 -9.453 -8.656 1 97 369 PHE B O 1
ATOM 9246 N N . PHE B 1 370 ? 11.562 -8.273 -9.578 1 96.5 370 PHE B N 1
ATOM 9247 C CA . PHE B 1 370 ? 10.68 -7.633 -10.539 1 96.5 370 PHE B CA 1
ATOM 9248 C C . PHE B 1 370 ? 10.992 -8.102 -11.961 1 96.5 370 PHE B C 1
ATOM 9250 O O . PHE B 1 370 ? 10.477 -7.547 -12.93 1 96.5 370 PHE B O 1
ATOM 9257 N N . SER B 1 371 ? 11.898 -9.062 -12.117 1 95.06 371 SER B N 1
ATOM 9258 C CA . SER B 1 371 ? 12.234 -9.578 -13.438 1 95.06 371 SER B CA 1
ATOM 9259 C C . SER B 1 371 ? 12.562 -11.062 -13.391 1 95.06 371 SER B C 1
ATOM 9261 O O . SER B 1 371 ? 12.984 -11.578 -12.352 1 95.06 371 SER B O 1
ATOM 9263 N N . PRO B 1 372 ? 12.297 -11.789 -14.5 1 96.62 372 PRO B N 1
ATOM 9264 C CA . PRO B 1 372 ? 12.797 -13.164 -14.547 1 96.62 372 PRO B CA 1
ATOM 9265 C C . PRO B 1 372 ? 14.32 -13.242 -14.664 1 96.62 372 PRO B C 1
ATOM 9267 O O . PRO B 1 372 ? 14.953 -12.289 -15.117 1 96.62 372 PRO B O 1
ATOM 9270 N N . SER B 1 373 ? 14.852 -14.289 -14.211 1 94.94 373 SER B N 1
ATOM 9271 C CA . SER B 1 373 ? 16.281 -14.5 -14.352 1 94.94 373 SER B CA 1
ATOM 9272 C C . SER B 1 373 ? 16.703 -14.547 -15.812 1 94.94 373 SER B C 1
ATOM 9274 O O . SER B 1 373 ? 16.031 -15.172 -16.641 1 94.94 373 SER B O 1
ATOM 9276 N N . ASN B 1 374 ? 17.797 -13.961 -16.094 1 91.69 374 ASN B N 1
ATOM 9277 C CA . ASN B 1 374 ? 18.312 -13.883 -17.453 1 91.69 374 ASN B CA 1
ATOM 9278 C C . ASN B 1 374 ? 18.688 -15.258 -17.984 1 91.69 374 ASN B C 1
ATOM 9280 O O . ASN B 1 374 ? 18.656 -15.484 -19.203 1 91.69 374 ASN B O 1
ATOM 9284 N N . VAL B 1 375 ? 18.969 -16.172 -17.125 1 91.75 375 VAL B N 1
ATOM 9285 C CA . VAL B 1 375 ? 19.453 -17.5 -17.516 1 91.75 375 VAL B CA 1
ATOM 9286 C C . VAL B 1 375 ? 18.344 -18.266 -18.234 1 91.75 375 VAL B C 1
ATOM 9288 O O . VAL B 1 375 ? 18.625 -19.219 -18.969 1 91.75 375 VAL B O 1
ATOM 9291 N N . TYR B 1 376 ? 17.094 -17.844 -18.062 1 95.5 376 TYR B N 1
ATOM 9292 C CA . TYR B 1 376 ? 15.969 -18.562 -18.656 1 95.5 376 TYR B CA 1
ATOM 9293 C C . TYR B 1 376 ? 15.602 -17.953 -20 1 95.5 376 TYR B C 1
ATOM 9295 O O . TYR B 1 376 ? 14.594 -18.344 -20.609 1 95.5 376 TYR B O 1
ATOM 9303 N N . GLY B 1 377 ? 16.328 -16.984 -20.438 1 92.12 377 GLY B N 1
ATOM 9304 C CA . GLY B 1 377 ? 16.141 -16.406 -21.766 1 92.12 377 GLY B CA 1
ATOM 9305 C C . GLY B 1 377 ? 17.188 -16.828 -22.766 1 92.12 377 GLY B C 1
ATOM 9306 O O . GLY B 1 377 ? 18.25 -17.344 -22.375 1 92.12 377 GLY B O 1
ATOM 9307 N N . PRO B 1 378 ? 16.797 -16.578 -24.062 1 88.5 378 PRO B N 1
ATOM 9308 C CA . PRO B 1 378 ? 17.797 -16.875 -25.078 1 88.5 378 PRO B CA 1
ATOM 9309 C C . PRO B 1 378 ? 19.094 -16.094 -24.906 1 88.5 378 PRO B C 1
ATOM 9311 O O . PRO B 1 378 ? 19.047 -14.883 -24.641 1 88.5 378 PRO B O 1
ATOM 9314 N N . SER B 1 379 ? 20.219 -16.672 -24.938 1 84.62 379 SER B N 1
ATOM 9315 C CA . SER B 1 379 ? 21.547 -16.078 -24.859 1 84.62 379 SER B CA 1
ATOM 9316 C C . SER B 1 379 ? 21.719 -15.281 -23.562 1 84.62 379 SER B C 1
ATOM 9318 O O . SER B 1 379 ? 22.406 -14.266 -23.531 1 84.62 379 SER B O 1
ATOM 9320 N N . ASN B 1 380 ? 20.953 -15.539 -22.609 1 78.75 380 ASN B N 1
ATOM 9321 C CA . ASN B 1 380 ? 21.031 -14.953 -21.266 1 78.75 380 ASN B CA 1
ATOM 9322 C C . ASN B 1 380 ? 20.734 -13.453 -21.297 1 78.75 380 ASN B C 1
ATOM 9324 O O . ASN B 1 380 ? 21.297 -12.695 -20.5 1 78.75 380 ASN B O 1
ATOM 9328 N N . GLY B 1 381 ? 19.953 -13.016 -22.25 1 86.25 381 GLY B N 1
ATOM 9329 C CA . GLY B 1 381 ? 19.594 -11.609 -22.344 1 86.25 381 GLY B CA 1
ATOM 9330 C C . GLY B 1 381 ? 18.391 -11.234 -21.5 1 86.25 381 GLY B C 1
ATOM 9331 O O . GLY B 1 381 ? 17.422 -11.992 -21.438 1 86.25 381 GLY B O 1
ATOM 9332 N N . SER B 1 382 ? 18.484 -10.086 -20.891 1 90.19 382 SER B N 1
ATOM 9333 C CA . SER B 1 382 ? 17.406 -9.641 -19.984 1 90.19 382 SER B CA 1
ATOM 9334 C C . SER B 1 382 ? 16.125 -9.375 -20.75 1 90.19 382 SER B C 1
ATOM 9336 O O . SER B 1 382 ? 15.062 -9.898 -20.406 1 90.19 382 SER B O 1
ATOM 9338 N N . VAL B 1 383 ? 16.203 -8.617 -21.844 1 92 383 VAL B N 1
ATOM 9339 C CA . VAL B 1 383 ? 15.031 -8.273 -22.625 1 92 383 VAL B CA 1
ATOM 9340 C C . VAL B 1 383 ? 14.461 -9.531 -23.281 1 92 383 VAL B C 1
ATOM 9342 O O . VAL B 1 383 ? 13.242 -9.719 -23.328 1 92 383 VAL B O 1
ATOM 9345 N N . ALA B 1 384 ? 15.352 -10.359 -23.75 1 91.88 384 ALA B N 1
ATOM 9346 C CA . ALA B 1 384 ? 14.93 -11.602 -24.391 1 91.88 384 ALA B CA 1
ATOM 9347 C C . ALA B 1 384 ? 14.234 -12.523 -23.391 1 91.88 384 ALA B C 1
ATOM 9349 O O . ALA B 1 384 ? 13.273 -13.219 -23.75 1 91.88 384 ALA B O 1
ATOM 9350 N N . ALA B 1 385 ? 14.75 -12.57 -22.234 1 94.31 385 ALA B N 1
ATOM 9351 C CA . ALA B 1 385 ? 14.125 -13.398 -21.203 1 94.31 385 ALA B CA 1
ATOM 9352 C C . ALA B 1 385 ? 12.711 -12.922 -20.906 1 94.31 385 ALA B C 1
ATOM 9354 O O . ALA B 1 385 ? 11.789 -13.742 -20.75 1 94.31 385 ALA B O 1
ATOM 9355 N N . ILE B 1 386 ? 12.523 -11.633 -20.812 1 96.06 386 ILE B N 1
ATOM 9356 C CA . ILE B 1 386 ? 11.219 -11.047 -20.516 1 96.06 386 ILE B CA 1
ATOM 9357 C C . ILE B 1 386 ? 10.242 -11.391 -21.641 1 96.06 386 ILE B C 1
ATOM 9359 O O . ILE B 1 386 ? 9.141 -11.875 -21.391 1 96.06 386 ILE B O 1
ATOM 9363 N N . SER B 1 387 ? 10.656 -11.234 -22.844 1 94.88 387 SER B N 1
ATOM 9364 C CA . SER B 1 387 ? 9.797 -11.523 -23.984 1 94.88 387 SER B CA 1
ATOM 9365 C C . SER B 1 387 ? 9.492 -13.016 -24.094 1 94.88 387 SER B C 1
ATOM 9367 O O . SER B 1 387 ? 8.359 -13.398 -24.391 1 94.88 387 SER B O 1
ATOM 9369 N N . SER B 1 388 ? 10.516 -13.773 -23.844 1 95.69 388 SER B N 1
ATOM 9370 C CA . SER B 1 388 ? 10.352 -15.227 -23.906 1 95.69 388 SER B CA 1
ATOM 9371 C C . SER B 1 388 ? 9.375 -15.711 -22.844 1 95.69 388 SER B C 1
ATOM 9373 O O . SER B 1 388 ? 8.578 -16.625 -23.094 1 95.69 388 SER B O 1
ATOM 9375 N N . MET B 1 389 ? 9.445 -15.203 -21.719 1 97 389 MET B N 1
ATOM 9376 C CA . MET B 1 389 ? 8.531 -15.586 -20.656 1 97 389 MET B CA 1
ATOM 9377 C C . MET B 1 389 ? 7.09 -15.227 -21.016 1 97 389 MET B C 1
ATOM 9379 O O . MET B 1 389 ? 6.18 -16.031 -20.812 1 97 389 MET B O 1
ATOM 9383 N N . LYS B 1 390 ? 6.895 -14 -21.516 1 96.25 390 LYS B N 1
ATOM 9384 C CA . LYS B 1 390 ? 5.559 -13.57 -21.922 1 96.25 390 LYS B CA 1
ATOM 9385 C C . LYS B 1 390 ? 5 -14.469 -23.016 1 96.25 390 LYS B C 1
ATOM 9387 O O . LYS B 1 390 ? 3.818 -14.828 -23 1 96.25 390 LYS B O 1
ATOM 9392 N N . GLU B 1 391 ? 5.863 -14.844 -23.906 1 95.12 391 GLU B N 1
ATOM 9393 C CA . GLU B 1 391 ? 5.453 -15.766 -24.969 1 95.12 391 GLU B CA 1
ATOM 9394 C C . GLU B 1 391 ? 5.043 -17.125 -24.391 1 95.12 391 GLU B C 1
ATOM 9396 O O . GLU B 1 391 ? 4.059 -17.719 -24.828 1 95.12 391 GLU B O 1
ATOM 9401 N N . MET B 1 392 ? 5.793 -17.578 -23.484 1 97.25 392 MET B N 1
ATOM 9402 C CA . MET B 1 392 ? 5.473 -18.844 -22.844 1 97.25 392 MET B CA 1
ATOM 9403 C C . MET B 1 392 ? 4.098 -18.797 -22.203 1 97.25 392 MET B C 1
ATOM 9405 O O . MET B 1 392 ? 3.273 -19.688 -22.406 1 97.25 392 MET B O 1
ATOM 9409 N N . VAL B 1 393 ? 3.832 -17.734 -21.438 1 97.38 393 VAL B N 1
ATOM 9410 C CA . VAL B 1 393 ? 2.557 -17.609 -20.734 1 97.38 393 VAL B CA 1
ATOM 9411 C C . VAL B 1 393 ? 1.417 -17.547 -21.75 1 97.38 393 VAL B C 1
ATOM 9413 O O . VAL B 1 393 ? 0.401 -18.234 -21.594 1 97.38 393 VAL B O 1
ATOM 9416 N N . LYS B 1 394 ? 1.63 -16.781 -22.781 1 93.19 394 LYS B N 1
ATOM 9417 C CA . LYS B 1 394 ? 0.623 -16.641 -23.828 1 93.19 394 LYS B CA 1
ATOM 9418 C C . LYS B 1 394 ? 0.297 -17.984 -24.469 1 93.19 394 LYS B C 1
ATOM 9420 O O . LYS B 1 394 ? -0.874 -18.328 -24.641 1 93.19 394 LYS B O 1
ATOM 9425 N N . LYS B 1 395 ? 1.285 -18.75 -24.781 1 92.62 395 LYS B N 1
ATOM 9426 C CA . LYS B 1 395 ? 1.106 -20.047 -25.438 1 92.62 395 LYS B CA 1
ATOM 9427 C C . LYS B 1 395 ? 0.459 -21.062 -24.5 1 92.62 395 LYS B C 1
ATOM 9429 O O . LYS B 1 395 ? -0.38 -21.859 -24.922 1 92.62 395 LYS B O 1
ATOM 9434 N N . LEU B 1 396 ? 0.874 -21.062 -23.297 1 95.69 396 LEU B N 1
ATOM 9435 C CA . LEU B 1 396 ? 0.26 -21.969 -22.328 1 95.69 396 LEU B CA 1
ATOM 9436 C C . LEU B 1 396 ? -1.207 -21.609 -22.109 1 95.69 396 LEU B C 1
ATOM 9438 O O . LEU B 1 396 ? -2.068 -22.5 -22.094 1 95.69 396 LEU B O 1
ATOM 9442 N N . HIS B 1 397 ? -1.484 -20.312 -21.984 1 91.56 397 HIS B N 1
ATOM 9443 C CA . HIS B 1 397 ? -2.863 -19.844 -21.859 1 91.56 397 HIS B CA 1
ATOM 9444 C C . HIS B 1 397 ? -3.705 -20.297 -23.047 1 91.56 397 HIS B C 1
ATOM 9446 O O . HIS B 1 397 ? -4.832 -20.766 -22.875 1 91.56 397 HIS B O 1
ATOM 9452 N N . ALA B 1 398 ? -3.121 -20.172 -24.188 1 84.88 398 ALA B N 1
ATOM 9453 C CA . ALA B 1 398 ? -3.828 -20.531 -25.406 1 84.88 398 ALA B CA 1
ATOM 9454 C C . ALA B 1 398 ? -4.191 -22.016 -25.406 1 84.88 398 ALA B C 1
ATOM 9456 O O . ALA B 1 398 ? -5.129 -22.438 -26.094 1 84.88 398 ALA B O 1
ATOM 9457 N N . ASN B 1 399 ? -3.496 -22.734 -24.625 1 86.81 399 ASN B N 1
ATOM 9458 C CA . ASN B 1 399 ? -3.746 -24.172 -24.547 1 86.81 399 ASN B CA 1
ATOM 9459 C C . ASN B 1 399 ? -4.445 -24.562 -23.25 1 86.81 399 ASN B C 1
ATOM 9461 O O . ASN B 1 399 ? -4.418 -25.719 -22.844 1 86.81 399 ASN B O 1
ATOM 9465 N N . GLY B 1 400 ? -4.941 -23.594 -22.562 1 87.75 400 GLY B N 1
ATOM 9466 C CA . GLY B 1 400 ? -5.758 -23.828 -21.391 1 87.75 400 GLY B CA 1
ATOM 9467 C C . GLY B 1 400 ? -4.945 -24.172 -20.156 1 87.75 400 GLY B C 1
ATOM 9468 O O . GLY B 1 400 ? -5.449 -24.797 -19.219 1 87.75 400 GLY B O 1
ATOM 9469 N N . ILE B 1 401 ? -3.721 -23.844 -20.172 1 95.31 401 ILE B N 1
ATOM 9470 C CA . ILE B 1 401 ? -2.848 -24.156 -19.047 1 95.31 401 ILE B CA 1
ATOM 9471 C C . ILE B 1 401 ? -2.514 -22.875 -18.281 1 95.31 401 ILE B C 1
ATOM 9473 O O . ILE B 1 401 ? -1.991 -21.922 -18.844 1 95.31 401 ILE B O 1
ATOM 9477 N N . GLU B 1 402 ? -2.861 -22.812 -17.031 1 97.38 402 GLU B N 1
ATOM 9478 C CA . GLU B 1 402 ? -2.51 -21.688 -16.172 1 97.38 402 GLU B CA 1
ATOM 9479 C C . GLU B 1 402 ? -1.041 -21.734 -15.766 1 97.38 402 GLU B C 1
ATOM 9481 O O . GLU B 1 402 ? -0.45 -22.812 -15.688 1 97.38 402 GLU B O 1
ATOM 9486 N N . VAL B 1 403 ? -0.468 -20.578 -15.562 1 98.62 403 VAL B N 1
ATOM 9487 C CA . VAL B 1 403 ? 0.934 -20.484 -15.164 1 98.62 403 VAL B CA 1
ATOM 9488 C C . VAL B 1 403 ? 1.034 -19.938 -13.742 1 98.62 403 VAL B C 1
ATOM 9490 O O . VAL B 1 403 ? 0.739 -18.766 -13.5 1 98.62 403 VAL B O 1
ATOM 9493 N N . LEU B 1 404 ? 1.382 -20.812 -12.797 1 98.69 404 LEU B N 1
ATOM 9494 C CA . LEU B 1 404 ? 1.682 -20.438 -11.422 1 98.69 404 LEU B CA 1
ATOM 9495 C C . LEU B 1 404 ? 3.188 -20.344 -11.195 1 98.69 404 LEU B C 1
ATOM 9497 O O . LEU B 1 404 ? 3.969 -20.891 -11.977 1 98.69 404 LEU B O 1
ATOM 9501 N N . MET B 1 405 ? 3.578 -19.609 -10.18 1 98.31 405 MET B N 1
ATOM 9502 C CA . MET B 1 405 ? 5.008 -19.422 -9.938 1 98.31 405 MET B CA 1
ATOM 9503 C C . MET B 1 405 ? 5.316 -19.484 -8.445 1 98.31 405 MET B C 1
ATOM 9505 O O . MET B 1 405 ? 4.609 -18.875 -7.637 1 98.31 405 MET B O 1
ATOM 9509 N N . GLU B 1 406 ? 6.312 -20.234 -8.094 1 98.5 406 GLU B N 1
ATOM 9510 C CA . GLU B 1 406 ? 6.832 -20.172 -6.727 1 98.5 406 GLU B CA 1
ATOM 9511 C C . GLU B 1 406 ? 7.586 -18.859 -6.484 1 98.5 406 GLU B C 1
ATOM 9513 O O . GLU B 1 406 ? 8.398 -18.438 -7.316 1 98.5 406 GLU B O 1
ATOM 9518 N N . VAL B 1 407 ? 7.281 -18.219 -5.383 1 98.38 407 VAL B N 1
ATOM 9519 C CA . VAL B 1 407 ? 7.941 -16.953 -5.059 1 98.38 407 VAL B CA 1
ATOM 9520 C C . VAL B 1 407 ? 8.523 -17.031 -3.65 1 98.38 407 VAL B C 1
ATOM 9522 O O . VAL B 1 407 ? 7.926 -17.625 -2.75 1 98.38 407 VAL B O 1
ATOM 9525 N N . VAL B 1 408 ? 9.742 -16.469 -3.498 1 96.75 408 VAL B N 1
ATOM 9526 C CA . VAL B 1 408 ? 10.414 -16.375 -2.207 1 96.75 408 VAL B CA 1
ATOM 9527 C C . VAL B 1 408 ? 10.625 -14.906 -1.835 1 96.75 408 VAL B C 1
ATOM 9529 O O . VAL B 1 408 ? 11.414 -14.203 -2.469 1 96.75 408 VAL B O 1
ATOM 9532 N N . PHE B 1 409 ? 9.891 -14.43 -0.806 1 96.06 409 PHE B N 1
ATOM 9533 C CA . PHE B 1 409 ? 10.008 -13.047 -0.359 1 96.06 409 PHE B CA 1
ATOM 9534 C C . PHE B 1 409 ? 10.555 -12.977 1.06 1 96.06 409 PHE B C 1
ATOM 9536 O O . PHE B 1 409 ? 10.828 -11.891 1.573 1 96.06 409 PHE B O 1
ATOM 9543 N N . THR B 1 410 ? 10.727 -14.094 1.716 1 94.12 410 THR B N 1
ATOM 9544 C CA . THR B 1 410 ? 11.031 -14.109 3.143 1 94.12 410 THR B CA 1
ATOM 9545 C C . THR B 1 410 ? 12.516 -13.898 3.389 1 94.12 410 THR B C 1
ATOM 9547 O O . THR B 1 410 ? 12.922 -13.508 4.484 1 94.12 410 THR B O 1
ATOM 9550 N N . HIS B 1 411 ? 13.32 -14.219 2.389 1 92.5 411 HIS B N 1
ATOM 9551 C CA . HIS B 1 411 ? 14.758 -14.039 2.5 1 92.5 411 HIS B CA 1
ATOM 9552 C C . HIS B 1 411 ? 15.391 -13.773 1.137 1 92.5 411 HIS B C 1
ATOM 9554 O O . HIS B 1 411 ? 14.734 -13.938 0.104 1 92.5 411 HIS B O 1
ATOM 9560 N N . THR B 1 412 ? 16.562 -13.258 1.137 1 92.06 412 THR B N 1
ATOM 9561 C CA . THR B 1 412 ? 17.312 -13.008 -0.087 1 92.06 412 THR B CA 1
ATOM 9562 C C . THR B 1 412 ? 18.625 -13.789 -0.09 1 92.06 412 THR B C 1
ATOM 9564 O O . THR B 1 412 ? 18.953 -14.461 0.891 1 92.06 412 THR B O 1
ATOM 9567 N N . ALA B 1 413 ? 19.266 -13.781 -1.276 1 89.69 413 ALA B N 1
ATOM 9568 C CA . ALA B 1 413 ? 20.641 -14.297 -1.34 1 89.69 413 ALA B CA 1
ATOM 9569 C C . ALA B 1 413 ? 21.578 -13.43 -0.511 1 89.69 413 ALA B C 1
ATOM 9571 O O . ALA B 1 413 ? 21.219 -12.344 -0.062 1 89.69 413 ALA B O 1
ATOM 9572 N N . GLU B 1 414 ? 22.766 -14.039 -0.222 1 74.81 414 GLU B N 1
ATOM 9573 C CA . GLU B 1 414 ? 23.781 -13.273 0.514 1 74.81 414 GLU B CA 1
ATOM 9574 C C . GLU B 1 414 ? 24.281 -12.094 -0.306 1 74.81 414 GLU B C 1
ATOM 9576 O O . GLU B 1 414 ? 24.484 -12.211 -1.516 1 74.81 414 GLU B O 1
ATOM 9581 N N . ALA B 1 415 ? 24.703 -11.039 0.339 1 62.12 415 ALA B N 1
ATOM 9582 C CA . ALA B 1 415 ? 25.094 -9.812 -0.343 1 62.12 415 ALA B CA 1
ATOM 9583 C C . ALA B 1 415 ? 24.047 -9.398 -1.377 1 62.12 415 ALA B C 1
ATOM 9585 O O . ALA B 1 415 ? 24.391 -8.844 -2.424 1 62.12 415 ALA B O 1
ATOM 9586 N N . GLY B 1 416 ? 22.938 -9.82 -0.885 1 61.62 416 GLY B N 1
ATOM 9587 C CA . GLY B 1 416 ? 21.734 -9.906 -1.714 1 61.62 416 GLY B CA 1
ATOM 9588 C C . GLY B 1 416 ? 21.25 -8.555 -2.193 1 61.62 416 GLY B C 1
ATOM 9589 O O . GLY B 1 416 ? 21.922 -7.543 -2.01 1 61.62 416 GLY B O 1
ATOM 9590 N N . ALA B 1 417 ? 19.891 -8.516 -2.725 1 68.81 417 ALA B N 1
ATOM 9591 C CA . ALA B 1 417 ? 19.203 -7.613 -3.65 1 68.81 417 ALA B CA 1
ATOM 9592 C C . ALA B 1 417 ? 18.953 -6.25 -3.01 1 68.81 417 ALA B C 1
ATOM 9594 O O . ALA B 1 417 ? 19.141 -5.215 -3.654 1 68.81 417 ALA B O 1
ATOM 9595 N N . LEU B 1 418 ? 18.75 -6.332 -1.518 1 87.38 418 LEU B N 1
ATOM 9596 C CA . LEU B 1 418 ? 18.312 -5.09 -0.895 1 87.38 418 LEU B CA 1
ATOM 9597 C C . LEU B 1 418 ? 19.312 -4.617 0.152 1 87.38 418 LEU B C 1
ATOM 9599 O O . LEU B 1 418 ? 19.156 -3.537 0.727 1 87.38 418 LEU B O 1
ATOM 9603 N N . GLN B 1 419 ? 20.406 -5.449 0.33 1 84.69 419 GLN B N 1
ATOM 9604 C CA . GLN B 1 419 ? 21.375 -5.148 1.377 1 84.69 419 GLN B CA 1
ATOM 9605 C C . GLN B 1 419 ? 22.188 -3.912 1.025 1 84.69 419 GLN B C 1
ATOM 9607 O O . GLN B 1 419 ? 22.641 -3.754 -0.116 1 84.69 419 GLN B O 1
ATOM 9612 N N . GLY B 1 420 ? 22.391 -3.111 1.963 1 84.94 420 GLY B N 1
ATOM 9613 C CA . GLY B 1 420 ? 23.203 -1.924 1.788 1 84.94 420 GLY B CA 1
ATOM 9614 C C . GLY B 1 420 ? 22.391 -0.675 1.503 1 84.94 420 GLY B C 1
ATOM 9615 O O . GLY B 1 420 ? 22.906 0.441 1.59 1 84.94 420 GLY B O 1
ATOM 9616 N N . ILE B 1 421 ? 21.125 -0.862 1.16 1 90.31 421 ILE B N 1
ATOM 9617 C CA . ILE B 1 421 ? 20.281 0.279 0.841 1 90.31 421 ILE B CA 1
ATOM 9618 C C . ILE B 1 421 ? 19.766 0.914 2.131 1 90.31 421 ILE B C 1
ATOM 9620 O O . ILE B 1 421 ? 20.016 2.094 2.391 1 90.31 421 ILE B O 1
ATOM 9624 N N . ASP B 1 422 ? 19.047 0.169 2.883 1 90.75 422 ASP B N 1
ATOM 9625 C CA . ASP B 1 422 ? 18.484 0.51 4.18 1 90.75 422 ASP B CA 1
ATOM 9626 C C . ASP B 1 422 ? 18.156 -0.746 4.988 1 90.75 422 ASP B C 1
ATOM 9628 O O . ASP B 1 422 ? 16.984 -1.091 5.172 1 90.75 422 ASP B O 1
ATOM 9632 N N . ASP B 1 423 ? 19.078 -1.333 5.516 1 87.88 423 ASP B N 1
ATOM 9633 C CA . ASP B 1 423 ? 18.969 -2.658 6.117 1 87.88 423 ASP B CA 1
ATOM 9634 C C . ASP B 1 423 ? 18.016 -2.65 7.305 1 87.88 423 ASP B C 1
ATOM 9636 O O . ASP B 1 423 ? 17.328 -3.646 7.566 1 87.88 423 ASP B O 1
ATOM 9640 N N . SER B 1 424 ? 17.906 -1.554 8 1 86.75 424 SER B N 1
ATOM 9641 C CA . SER B 1 424 ? 17 -1.479 9.148 1 86.75 424 SER B CA 1
ATOM 9642 C C . SER B 1 424 ? 15.539 -1.579 8.711 1 86.75 424 SER B C 1
ATOM 9644 O O . SER B 1 424 ? 14.688 -2.031 9.477 1 86.75 424 SER B O 1
ATOM 9646 N N . SER B 1 425 ? 15.289 -1.194 7.516 1 90 425 SER B N 1
ATOM 9647 C CA . SER B 1 425 ? 13.93 -1.284 7.004 1 90 425 SER B CA 1
ATOM 9648 C C . SER B 1 425 ? 13.672 -2.633 6.336 1 90 425 SER B C 1
ATOM 9650 O O . SER B 1 425 ? 12.617 -3.238 6.531 1 90 425 SER B O 1
ATOM 9652 N N . TYR B 1 426 ? 14.641 -3.135 5.602 1 90.88 426 TYR B N 1
ATOM 9653 C CA . TYR B 1 426 ? 14.422 -4.285 4.734 1 90.88 426 TYR B CA 1
ATOM 9654 C C . TYR B 1 426 ? 14.625 -5.59 5.492 1 90.88 426 TYR B C 1
ATOM 9656 O O . TYR B 1 426 ? 13.984 -6.602 5.184 1 90.88 426 TYR B O 1
ATOM 9664 N N . TYR B 1 427 ? 15.484 -5.621 6.449 1 88.75 427 TYR B N 1
ATOM 9665 C CA . TYR B 1 427 ? 15.867 -6.891 7.055 1 88.75 427 TYR B CA 1
ATOM 9666 C C . TYR B 1 427 ? 15.547 -6.906 8.547 1 88.75 427 TYR B C 1
ATOM 9668 O O . TYR B 1 427 ? 15.453 -5.848 9.172 1 88.75 427 TYR B O 1
ATOM 9676 N N . CYS B 1 428 ? 15.281 -8.078 9.094 1 84.5 428 CYS B N 1
ATOM 9677 C CA . CYS B 1 428 ? 15.023 -8.266 10.523 1 84.5 428 CYS B CA 1
ATOM 9678 C C . CYS B 1 428 ? 16.312 -8.195 11.32 1 84.5 428 CYS B C 1
ATOM 9680 O O . CYS B 1 428 ? 17.219 -9.016 11.125 1 84.5 428 CYS B O 1
ATOM 9682 N N . THR B 1 429 ? 16.578 -7.117 12.023 1 68.44 429 THR B N 1
ATOM 9683 C CA . THR B 1 429 ? 17.828 -6.945 12.766 1 68.44 429 THR B CA 1
ATOM 9684 C C . THR B 1 429 ? 17.719 -7.582 14.148 1 68.44 429 THR B C 1
ATOM 9686 O O . THR B 1 429 ? 18.75 -7.879 14.773 1 68.44 429 THR B O 1
ATOM 9689 N N . SER B 1 430 ? 16.562 -7.746 14.734 1 59.81 430 SER B N 1
ATOM 9690 C CA . SER B 1 430 ? 16.438 -8.188 16.109 1 59.81 430 SER B CA 1
ATOM 9691 C C . SER B 1 430 ? 16.531 -9.703 16.219 1 59.81 430 SER B C 1
ATOM 9693 O O . SER B 1 430 ? 16.5 -10.25 17.328 1 59.81 430 SER B O 1
ATOM 9695 N N . ILE B 1 431 ? 16.422 -10.461 15.125 1 55.19 431 ILE B N 1
ATOM 9696 C CA . ILE B 1 431 ? 16.391 -11.914 15.25 1 55.19 431 ILE B CA 1
ATOM 9697 C C . ILE B 1 431 ? 17.781 -12.422 15.641 1 55.19 431 ILE B C 1
ATOM 9699 O O . ILE B 1 431 ? 18.781 -12.047 15.023 1 55.19 431 ILE B O 1
ATOM 9703 N N . PRO B 1 432 ? 18 -12.977 16.875 1 50.78 432 PRO B N 1
ATOM 9704 C CA . PRO B 1 432 ? 19.281 -13.508 17.359 1 50.78 432 PRO B CA 1
ATOM 9705 C C . PRO B 1 432 ? 20.125 -14.094 16.234 1 50.78 432 PRO B C 1
ATOM 9707 O O . PRO B 1 432 ? 19.594 -14.484 15.195 1 50.78 432 PRO B O 1
ATOM 9710 N N . THR B 1 433 ? 21.578 -14.031 16.344 1 47.69 433 THR B N 1
ATOM 9711 C CA . THR B 1 433 ? 22.844 -14.211 15.648 1 47.69 433 THR B CA 1
ATOM 9712 C C . THR B 1 433 ? 22.844 -15.508 14.836 1 47.69 433 THR B C 1
ATOM 9714 O O . THR B 1 433 ? 23.875 -15.93 14.328 1 47.69 433 THR B O 1
ATOM 9717 N N . GLY B 1 434 ? 21.859 -16.359 14.766 1 44.31 434 GLY B N 1
ATOM 9718 C CA . GLY B 1 434 ? 22.375 -17.422 13.922 1 44.31 434 GLY B CA 1
ATOM 9719 C C . GLY B 1 434 ? 22.469 -17.031 12.461 1 44.31 434 GLY B C 1
ATOM 9720 O O . GLY B 1 434 ? 22.062 -15.938 12.07 1 44.31 434 GLY B O 1
ATOM 9721 N N . LEU B 1 435 ? 23.422 -17.672 11.641 1 44.06 435 LEU B N 1
ATOM 9722 C CA . LEU B 1 435 ? 23.766 -17.562 10.227 1 44.06 435 LEU B CA 1
ATOM 9723 C C . LEU B 1 435 ? 22.562 -17.078 9.414 1 44.06 435 LEU B C 1
ATOM 9725 O O . LEU B 1 435 ? 22.734 -16.359 8.43 1 44.06 435 LEU B O 1
ATOM 9729 N N . ASP B 1 436 ? 21.344 -17.469 9.781 1 50.91 436 ASP B N 1
ATOM 9730 C CA . ASP B 1 436 ? 20.109 -17.438 9.008 1 50.91 436 ASP B CA 1
ATOM 9731 C C . ASP B 1 436 ? 19.469 -16.062 9.031 1 50.91 436 ASP B C 1
ATOM 9733 O O . ASP B 1 436 ? 18.641 -15.734 8.172 1 50.91 436 ASP B O 1
ATOM 9737 N N . SER B 1 437 ? 19.859 -15.227 9.992 1 58.31 437 SER B N 1
ATOM 9738 C CA . SER B 1 437 ? 19.141 -14.016 10.367 1 58.31 437 SER B CA 1
ATOM 9739 C C . SER B 1 437 ? 19.531 -12.836 9.484 1 58.31 437 SER B C 1
ATOM 9741 O O . SER B 1 437 ? 18.734 -11.922 9.273 1 58.31 437 SER B O 1
ATOM 9743 N N . GLN B 1 438 ? 20.625 -13.023 8.75 1 68.88 438 GLN B N 1
ATOM 9744 C CA . GLN B 1 438 ? 21.141 -11.797 8.148 1 68.88 438 GLN B CA 1
ATOM 9745 C C . GLN B 1 438 ? 20.422 -11.484 6.84 1 68.88 438 GLN B C 1
ATOM 9747 O O . GLN B 1 438 ? 20.391 -10.328 6.402 1 68.88 438 GLN B O 1
ATOM 9752 N N . ASN B 1 439 ? 19.734 -12.523 6.309 1 85.06 439 ASN B N 1
ATOM 9753 C CA . ASN B 1 439 ? 19.125 -12.242 5.016 1 85.06 439 ASN B CA 1
ATOM 9754 C C . ASN B 1 439 ? 17.609 -12.375 5.066 1 85.06 439 ASN B C 1
ATOM 9756 O O . ASN B 1 439 ? 16.953 -12.461 4.027 1 85.06 439 ASN B O 1
ATOM 9760 N N . ALA B 1 440 ? 17.094 -12.477 6.316 1 89.38 440 ALA B N 1
ATOM 9761 C CA . ALA B 1 440 ? 15.641 -12.547 6.461 1 89.38 440 ALA B CA 1
ATOM 9762 C C . ALA B 1 440 ? 15 -11.18 6.246 1 89.38 440 ALA B C 1
ATOM 9764 O O . ALA B 1 440 ? 15.398 -10.195 6.871 1 89.38 440 ALA B O 1
ATOM 9765 N N . LEU B 1 441 ? 14.062 -11.109 5.43 1 91.88 441 LEU B N 1
ATOM 9766 C CA . LEU B 1 441 ? 13.391 -9.852 5.133 1 91.88 441 LEU B CA 1
ATOM 9767 C C . LEU B 1 441 ? 12.297 -9.562 6.156 1 91.88 441 LEU B C 1
ATOM 9769 O O . LEU B 1 441 ? 11.656 -10.484 6.656 1 91.88 441 LEU B O 1
ATOM 9773 N N . ASN B 1 442 ? 12.133 -8.289 6.488 1 91.56 442 ASN B N 1
ATOM 9774 C CA . ASN B 1 442 ? 11.055 -7.82 7.352 1 91.56 442 ASN B CA 1
ATOM 9775 C C . ASN B 1 442 ? 9.75 -7.664 6.582 1 91.56 442 ASN B C 1
ATOM 9777 O O . ASN B 1 442 ? 9.289 -6.547 6.352 1 91.56 442 ASN B O 1
ATOM 9781 N N . CYS B 1 443 ? 9.086 -8.766 6.344 1 93.88 443 CYS B N 1
ATOM 9782 C CA . CYS B 1 443 ? 7.992 -8.82 5.383 1 93.88 443 CYS B CA 1
ATOM 9783 C C . CYS B 1 443 ? 6.816 -7.965 5.852 1 93.88 443 CYS B C 1
ATOM 9785 O O . CYS B 1 443 ? 6.059 -7.445 5.031 1 93.88 443 CYS B O 1
ATOM 9787 N N . ASN B 1 444 ? 6.648 -7.812 7.164 1 92.31 444 ASN B N 1
ATOM 9788 C CA . ASN B 1 444 ? 5.477 -7.102 7.66 1 92.31 444 ASN B CA 1
ATOM 9789 C C . ASN B 1 444 ? 5.797 -5.637 7.953 1 92.31 444 ASN B C 1
ATOM 9791 O O . ASN B 1 444 ? 4.949 -4.902 8.469 1 92.31 444 ASN B O 1
ATOM 9795 N N . HIS B 1 445 ? 7.078 -5.238 7.703 1 91.44 445 HIS B N 1
ATOM 9796 C CA . HIS B 1 445 ? 7.391 -3.814 7.676 1 91.44 445 HIS B CA 1
ATOM 9797 C C . HIS B 1 445 ? 6.75 -3.131 6.473 1 91.44 445 HIS B C 1
ATOM 9799 O O . HIS B 1 445 ? 6.734 -3.689 5.371 1 91.44 445 HIS B O 1
ATOM 9805 N N . PRO B 1 446 ? 6.195 -1.939 6.676 1 90.69 446 PRO B N 1
ATOM 9806 C CA . PRO B 1 446 ? 5.43 -1.295 5.602 1 90.69 446 PRO B CA 1
ATOM 9807 C C . PRO B 1 446 ? 6.227 -1.159 4.309 1 90.69 446 PRO B C 1
ATOM 9809 O O . PRO B 1 446 ? 5.672 -1.317 3.219 1 90.69 446 PRO B O 1
ATOM 9812 N N . ILE B 1 447 ? 7.523 -0.895 4.418 1 93.38 447 ILE B N 1
ATOM 9813 C CA . ILE B 1 447 ? 8.359 -0.702 3.236 1 93.38 447 ILE B CA 1
ATOM 9814 C C . ILE B 1 447 ? 8.484 -2.02 2.473 1 93.38 447 ILE B C 1
ATOM 9816 O O . ILE B 1 447 ? 8.336 -2.053 1.25 1 93.38 447 ILE B O 1
ATOM 9820 N N . VAL B 1 448 ? 8.758 -3.092 3.164 1 95.38 448 VAL B N 1
ATOM 9821 C CA . VAL B 1 448 ? 8.938 -4.395 2.537 1 95.38 448 VAL B CA 1
ATOM 9822 C C . VAL B 1 448 ? 7.598 -4.914 2.023 1 95.38 448 VAL B C 1
ATOM 9824 O O . VAL B 1 448 ? 7.527 -5.508 0.946 1 95.38 448 VAL B O 1
ATOM 9827 N N . GLN B 1 449 ? 6.562 -4.723 2.832 1 94.75 449 GLN B N 1
ATOM 9828 C CA . GLN B 1 449 ? 5.227 -5.082 2.375 1 94.75 449 GLN B CA 1
ATOM 9829 C C . GLN B 1 449 ? 4.926 -4.461 1.013 1 94.75 449 GLN B C 1
ATOM 9831 O O . GLN B 1 449 ? 4.383 -5.125 0.129 1 94.75 449 GLN B O 1
ATOM 9836 N N . ARG B 1 450 ? 5.25 -3.207 0.887 1 94.06 450 ARG B N 1
ATOM 9837 C CA . ARG B 1 450 ? 5.016 -2.514 -0.375 1 94.06 450 ARG B CA 1
ATOM 9838 C C . ARG B 1 450 ? 5.805 -3.156 -1.509 1 94.06 450 ARG B C 1
ATOM 9840 O O . ARG B 1 450 ? 5.285 -3.332 -2.613 1 94.06 450 ARG B O 1
ATOM 9847 N N . VAL B 1 451 ? 7.051 -3.48 -1.275 1 96.31 451 VAL B N 1
ATOM 9848 C CA . VAL B 1 451 ? 7.883 -4.125 -2.285 1 96.31 451 VAL B CA 1
ATOM 9849 C C . VAL B 1 451 ? 7.23 -5.426 -2.742 1 96.31 451 VAL B C 1
ATOM 9851 O O . VAL B 1 451 ? 7.152 -5.699 -3.941 1 96.31 451 VAL B O 1
ATOM 9854 N N . ILE B 1 452 ? 6.762 -6.215 -1.812 1 97.75 452 ILE B N 1
ATOM 9855 C CA . ILE B 1 452 ? 6.16 -7.512 -2.104 1 97.75 452 ILE B CA 1
ATOM 9856 C C . ILE B 1 452 ? 4.902 -7.316 -2.951 1 97.75 452 ILE B C 1
ATOM 9858 O O . ILE B 1 452 ? 4.746 -7.957 -3.994 1 97.75 452 ILE B O 1
ATOM 9862 N N . LEU B 1 453 ? 4.023 -6.418 -2.51 1 96.94 453 LEU B N 1
ATOM 9863 C CA . LEU B 1 453 ? 2.762 -6.195 -3.209 1 96.94 453 LEU B CA 1
ATOM 9864 C C . LEU B 1 453 ? 3.008 -5.648 -4.613 1 96.94 453 LEU B C 1
ATOM 9866 O O . LEU B 1 453 ? 2.361 -6.07 -5.57 1 96.94 453 LEU B O 1
ATOM 9870 N N . ASP B 1 454 ? 3.947 -4.703 -4.719 1 95.94 454 ASP B N 1
ATOM 9871 C CA . ASP B 1 454 ? 4.266 -4.133 -6.023 1 95.94 454 ASP B CA 1
ATOM 9872 C C . ASP B 1 454 ? 4.836 -5.191 -6.961 1 95.94 454 ASP B C 1
ATOM 9874 O O . ASP B 1 454 ? 4.547 -5.191 -8.156 1 95.94 454 ASP B O 1
ATOM 9878 N N . SER B 1 455 ? 5.68 -6.02 -6.402 1 97.69 455 SER B N 1
ATOM 9879 C CA . SER B 1 455 ? 6.25 -7.098 -7.207 1 97.69 455 SER B CA 1
ATOM 9880 C C . SER B 1 455 ? 5.164 -8.039 -7.723 1 97.69 455 SER B C 1
ATOM 9882 O O . SER B 1 455 ? 5.102 -8.32 -8.922 1 97.69 455 SER B O 1
ATOM 9884 N N . LEU B 1 456 ? 4.316 -8.516 -6.84 1 98.12 456 LEU B N 1
ATOM 9885 C CA . LEU B 1 456 ? 3.24 -9.422 -7.227 1 98.12 456 LEU B CA 1
ATOM 9886 C C . LEU B 1 456 ? 2.34 -8.781 -8.273 1 98.12 456 LEU B C 1
ATOM 9888 O O . LEU B 1 456 ? 1.961 -9.43 -9.258 1 98.12 456 LEU B O 1
ATOM 9892 N N . GLN B 1 457 ? 2.002 -7.527 -8.023 1 95.25 457 GLN B N 1
ATOM 9893 C CA . GLN B 1 457 ? 1.169 -6.812 -8.977 1 95.25 457 GLN B CA 1
ATOM 9894 C C . GLN B 1 457 ? 1.831 -6.762 -10.352 1 95.25 457 GLN B C 1
ATOM 9896 O O . GLN B 1 457 ? 1.163 -6.922 -11.375 1 95.25 457 GLN B O 1
ATOM 9901 N N . HIS B 1 458 ? 3.143 -6.492 -10.391 1 95.5 458 HIS B N 1
ATOM 9902 C CA . HIS B 1 458 ? 3.895 -6.438 -11.633 1 95.5 458 HIS B CA 1
ATOM 9903 C C . HIS B 1 458 ? 3.812 -7.766 -12.383 1 95.5 458 HIS B C 1
ATOM 9905 O O . HIS B 1 458 ? 3.578 -7.789 -13.594 1 95.5 458 HIS B O 1
ATOM 9911 N N . TRP B 1 459 ? 3.912 -8.859 -11.727 1 97.56 459 TRP B N 1
ATOM 9912 C CA . TRP B 1 459 ? 3.871 -10.18 -12.352 1 97.56 459 TRP B CA 1
ATOM 9913 C C . TRP B 1 459 ? 2.479 -10.484 -12.898 1 97.56 459 TRP B C 1
ATOM 9915 O O . TRP B 1 459 ? 2.338 -11.102 -13.953 1 97.56 459 TRP B O 1
ATOM 9925 N N . VAL B 1 460 ? 1.456 -10.07 -12.211 1 95.81 460 VAL B N 1
ATOM 9926 C CA . VAL B 1 460 ? 0.085 -10.344 -12.633 1 95.81 460 VAL B CA 1
ATOM 9927 C C . VAL B 1 460 ? -0.267 -9.477 -13.836 1 95.81 460 VAL B C 1
ATOM 9929 O O . VAL B 1 460 ? -0.843 -9.961 -14.812 1 95.81 460 VAL B O 1
ATOM 9932 N N . THR B 1 461 ? 0.123 -8.203 -13.781 1 89.88 461 THR B N 1
ATOM 9933 C CA . THR B 1 461 ? -0.324 -7.258 -14.797 1 89.88 461 THR B CA 1
ATOM 9934 C C . THR B 1 461 ? 0.583 -7.316 -16.031 1 89.88 461 THR B C 1
ATOM 9936 O O . THR B 1 461 ? 0.104 -7.281 -17.156 1 89.88 461 THR B O 1
ATOM 9939 N N . GLU B 1 462 ? 1.911 -7.441 -15.805 1 91.69 462 GLU B N 1
ATOM 9940 C CA . GLU B 1 462 ? 2.859 -7.363 -16.906 1 91.69 462 GLU B CA 1
ATOM 9941 C C . GLU B 1 462 ? 3.088 -8.734 -17.531 1 91.69 462 GLU B C 1
ATOM 9943 O O . GLU B 1 462 ? 3.277 -8.852 -18.75 1 91.69 462 GLU B O 1
ATOM 9948 N N . PHE B 1 463 ? 3.084 -9.789 -16.719 1 96.19 463 PHE B N 1
ATOM 9949 C CA . PHE B 1 463 ? 3.426 -11.117 -17.219 1 96.19 463 PHE B CA 1
ATOM 9950 C C . PHE B 1 463 ? 2.199 -12.023 -17.234 1 96.19 463 PHE B C 1
ATOM 9952 O O . PHE B 1 463 ? 2.26 -13.148 -17.719 1 96.19 463 PHE B O 1
ATOM 9959 N N . HIS B 1 464 ? 1.069 -11.617 -16.688 1 93.94 464 HIS B N 1
ATOM 9960 C CA . HIS B 1 464 ? -0.2 -12.336 -16.688 1 93.94 464 HIS B CA 1
ATOM 9961 C C . HIS B 1 464 ? -0.086 -13.656 -15.93 1 93.94 464 HIS B C 1
ATOM 9963 O O . HIS B 1 464 ? -0.628 -14.672 -16.359 1 93.94 464 HIS B O 1
ATOM 9969 N N . ILE B 1 465 ? 0.676 -13.648 -14.906 1 97.44 465 ILE B N 1
ATOM 9970 C CA . ILE B 1 465 ? 0.8 -14.82 -14.055 1 97.44 465 ILE B CA 1
ATOM 9971 C C . ILE B 1 465 ? -0.535 -15.102 -13.367 1 97.44 465 ILE B C 1
ATOM 9973 O O . ILE B 1 465 ? -1.217 -14.172 -12.914 1 97.44 465 ILE B O 1
ATOM 9977 N N . ASP B 1 466 ? -0.877 -16.406 -13.219 1 97.56 466 ASP B N 1
ATOM 9978 C CA . ASP B 1 466 ? -2.209 -16.797 -12.766 1 97.56 466 ASP B CA 1
ATOM 9979 C C . ASP B 1 466 ? -2.211 -17.094 -11.266 1 97.56 466 ASP B C 1
ATOM 9981 O O . ASP B 1 466 ? -3.273 -17.234 -10.656 1 97.56 466 ASP B O 1
ATOM 9985 N N . GLY B 1 467 ? -1.06 -17.219 -10.727 1 98.44 467 GLY B N 1
ATOM 9986 C CA . GLY B 1 467 ? -1.025 -17.516 -9.305 1 98.44 467 GLY B CA 1
ATOM 9987 C C . GLY B 1 467 ? 0.382 -17.609 -8.742 1 98.44 467 GLY B C 1
ATOM 9988 O O . GLY B 1 467 ? 1.354 -17.641 -9.5 1 98.44 467 GLY B O 1
ATOM 9989 N N . PHE B 1 468 ? 0.422 -17.609 -7.391 1 98.75 468 PHE B N 1
ATOM 9990 C CA . PHE B 1 468 ? 1.7 -17.625 -6.688 1 98.75 468 PHE B CA 1
ATOM 9991 C C . PHE B 1 468 ? 1.696 -18.672 -5.578 1 98.75 468 PHE B C 1
ATOM 9993 O O . PHE B 1 468 ? 0.688 -18.844 -4.891 1 98.75 468 PHE B O 1
ATOM 10000 N N . CYS B 1 469 ? 2.74 -19.406 -5.465 1 98.75 469 CYS B N 1
ATOM 10001 C CA . CYS B 1 469 ? 3.016 -20.281 -4.328 1 98.75 469 CYS B CA 1
ATOM 10002 C C . CYS B 1 469 ? 4.145 -19.719 -3.473 1 98.75 469 CYS B C 1
ATOM 10004 O O . CYS B 1 469 ? 5.301 -19.703 -3.9 1 98.75 469 CYS B O 1
ATOM 10006 N N . PHE B 1 470 ? 3.809 -19.281 -2.307 1 98.19 470 PHE B N 1
ATOM 10007 C CA . PHE B 1 470 ? 4.762 -18.594 -1.442 1 98.19 470 PHE B CA 1
ATOM 10008 C C . PHE B 1 470 ? 5.598 -19.594 -0.657 1 98.19 470 PHE B C 1
ATOM 10010 O O . PHE B 1 470 ? 5.094 -20.25 0.256 1 98.19 470 PHE B O 1
ATOM 1001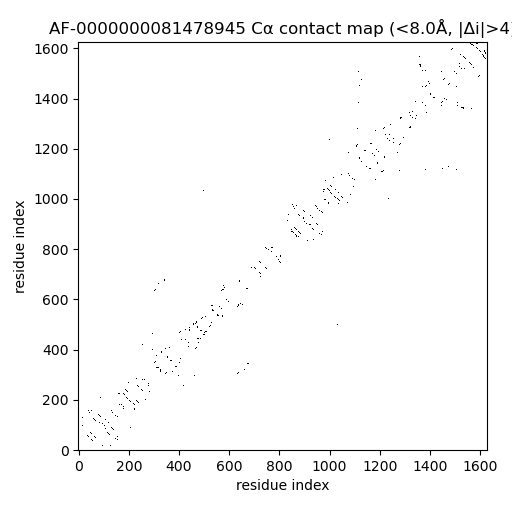7 N N . ILE B 1 471 ? 6.867 -19.656 -0.972 1 97.06 471 ILE B N 1
ATOM 10018 C CA . ILE B 1 471 ? 7.789 -20.562 -0.289 1 97.06 471 ILE B CA 1
ATOM 10019 C C . ILE B 1 471 ? 8.141 -20 1.085 1 97.06 471 ILE B C 1
ATOM 10021 O O . ILE B 1 471 ? 8.305 -18.781 1.24 1 97.06 471 ILE B O 1
ATOM 10025 N N . ASN B 1 472 ? 8.25 -20.812 2.068 1 94.5 472 ASN B N 1
ATOM 10026 C CA . ASN B 1 472 ? 8.531 -20.406 3.445 1 94.5 472 ASN B CA 1
ATOM 10027 C C . ASN B 1 472 ? 7.469 -19.453 3.977 1 94.5 472 ASN B C 1
ATOM 10029 O O . ASN B 1 472 ? 7.797 -18.438 4.605 1 94.5 472 ASN B O 1
ATOM 10033 N N . ALA B 1 473 ? 6.227 -19.781 3.699 1 95.75 473 ALA B N 1
ATOM 10034 C CA . ALA B 1 473 ? 5.105 -18.906 4 1 95.75 473 ALA B CA 1
ATOM 10035 C C . ALA B 1 473 ? 4.973 -18.672 5.504 1 95.75 473 ALA B C 1
ATOM 10037 O O . ALA B 1 473 ? 4.473 -17.641 5.938 1 95.75 473 ALA B O 1
ATOM 10038 N N . SER B 1 474 ? 5.395 -19.609 6.324 1 93.19 474 SER B N 1
ATOM 10039 C CA . SER B 1 474 ? 5.309 -19.469 7.773 1 93.19 474 SER B CA 1
ATOM 10040 C C . SER B 1 474 ? 6.059 -18.219 8.242 1 93.19 474 SER B C 1
ATOM 10042 O O . SER B 1 474 ? 5.648 -17.578 9.203 1 93.19 474 SER B O 1
ATOM 10044 N N . SER B 1 475 ? 7.074 -17.875 7.551 1 91.56 475 SER B N 1
ATOM 10045 C CA . SER B 1 475 ? 7.883 -16.719 7.922 1 91.56 475 SER B CA 1
ATOM 10046 C C . SER B 1 475 ? 7.172 -15.414 7.594 1 91.56 475 SER B C 1
ATOM 10048 O O . SER B 1 475 ? 7.523 -14.359 8.125 1 91.56 475 SER B O 1
ATOM 10050 N N . LEU B 1 476 ? 6.18 -15.422 6.73 1 94.19 476 LEU B N 1
ATOM 10051 C CA . LEU B 1 476 ? 5.383 -14.242 6.422 1 94.19 476 LEU B CA 1
ATOM 10052 C C . LEU B 1 476 ? 4.543 -13.82 7.621 1 94.19 476 LEU B C 1
ATOM 10054 O O . LEU B 1 476 ? 4.008 -12.711 7.652 1 94.19 476 LEU B O 1
ATOM 10058 N N . LEU B 1 477 ? 4.457 -14.734 8.633 1 93 477 LEU B N 1
ATOM 10059 C CA . LEU B 1 477 ? 3.605 -14.469 9.789 1 93 477 LEU B CA 1
ATOM 10060 C C . LEU B 1 477 ? 4.391 -13.781 10.898 1 93 477 LEU B C 1
ATOM 10062 O O . LEU B 1 477 ? 3.818 -13.391 11.914 1 93 477 LEU B O 1
ATOM 10066 N N . ARG B 1 478 ? 5.641 -13.562 10.641 1 87.75 478 ARG B N 1
ATOM 10067 C CA . ARG B 1 478 ? 6.504 -13.039 11.695 1 87.75 478 ARG B CA 1
ATOM 10068 C C . ARG B 1 478 ? 6.508 -11.516 11.695 1 87.75 478 ARG B C 1
ATOM 10070 O O . ARG B 1 478 ? 6.504 -10.891 10.633 1 87.75 478 ARG B O 1
ATOM 10077 N N . SER B 1 479 ? 6.484 -10.945 12.922 1 82.81 479 SER B N 1
ATOM 10078 C CA . SER B 1 479 ? 6.617 -9.5 13.094 1 82.81 479 SER B CA 1
ATOM 10079 C C . SER B 1 479 ? 8.086 -9.078 13.086 1 82.81 479 SER B C 1
ATOM 10081 O O . SER B 1 479 ? 8.977 -9.922 13.031 1 82.81 479 SER B O 1
ATOM 10083 N N . PHE B 1 480 ? 8.273 -7.727 13.219 1 75.69 480 PHE B N 1
ATOM 10084 C CA . PHE B 1 480 ? 9.617 -7.156 13.289 1 75.69 480 PHE B CA 1
ATOM 10085 C C . PHE B 1 480 ? 10.391 -7.723 14.469 1 75.69 480 PHE B C 1
ATOM 10087 O O . PHE B 1 480 ? 11.594 -7.949 14.383 1 75.69 480 PHE B O 1
ATOM 10094 N N . GLY B 1 481 ? 9.688 -7.961 15.555 1 73.44 481 GLY B N 1
ATOM 10095 C CA . GLY B 1 481 ? 10.312 -8.492 16.75 1 73.44 481 GLY B CA 1
ATOM 10096 C C . GLY B 1 481 ? 10.445 -10.008 16.734 1 73.44 481 GLY B C 1
ATOM 10097 O O . GLY B 1 481 ? 11.031 -10.602 17.641 1 73.44 481 GLY B O 1
ATOM 10098 N N . GLY B 1 482 ? 9.977 -10.695 15.664 1 75.12 482 GLY B N 1
ATOM 10099 C CA . GLY B 1 482 ? 10.117 -12.133 15.523 1 75.12 482 GLY B CA 1
ATOM 10100 C C . GLY B 1 482 ? 8.883 -12.898 15.961 1 75.12 482 GLY B C 1
ATOM 10101 O O . GLY B 1 482 ? 8.758 -14.094 15.695 1 75.12 482 GLY B O 1
ATOM 10102 N N . GLU B 1 483 ? 7.969 -12.172 16.594 1 80.75 483 GLU B N 1
ATOM 10103 C CA . GLU B 1 483 ? 6.766 -12.836 17.094 1 80.75 483 GLU B CA 1
ATOM 10104 C C . GLU B 1 483 ? 5.805 -13.156 15.945 1 80.75 483 GLU B C 1
ATOM 10106 O O . GLU B 1 483 ? 5.734 -12.414 14.961 1 80.75 483 GLU B O 1
ATOM 10111 N N . TYR B 1 484 ? 5.121 -14.273 16.094 1 83.88 484 TYR B N 1
ATOM 10112 C CA . TYR B 1 484 ? 4.125 -14.648 15.094 1 83.88 484 TYR B CA 1
ATOM 10113 C C . TYR B 1 484 ? 2.842 -13.844 15.273 1 83.88 484 TYR B C 1
ATOM 10115 O O . TYR B 1 484 ? 2.359 -13.688 16.391 1 83.88 484 TYR B O 1
ATOM 10123 N N . LEU B 1 485 ? 2.391 -13.344 14.242 1 84.06 485 LEU B N 1
ATOM 10124 C CA . LEU B 1 485 ? 1.206 -12.492 14.258 1 84.06 485 LEU B CA 1
ATOM 10125 C C . LEU B 1 485 ? -0.035 -13.281 13.852 1 84.06 485 LEU B C 1
ATOM 10127 O O . LEU B 1 485 ? 0.025 -14.125 12.953 1 84.06 485 LEU B O 1
ATOM 10131 N N . SER B 1 486 ? -1.149 -13.008 14.516 1 80.81 486 SER B N 1
ATOM 10132 C CA . SER B 1 486 ? -2.416 -13.633 14.133 1 80.81 486 SER B CA 1
ATOM 10133 C C . SER B 1 486 ? -2.992 -12.984 12.875 1 80.81 486 SER B C 1
ATOM 10135 O O . SER B 1 486 ? -3.691 -13.648 12.102 1 80.81 486 SER B O 1
ATOM 10137 N N . ARG B 1 487 ? -2.678 -11.719 12.758 1 85 487 ARG B N 1
ATOM 10138 C CA . ARG B 1 487 ? -3.133 -10.984 11.578 1 85 487 ARG B CA 1
ATOM 10139 C C . ARG B 1 487 ? -1.975 -10.25 10.906 1 85 487 ARG B C 1
ATOM 10141 O O . ARG B 1 487 ? -1.854 -9.031 11.031 1 85 487 ARG B O 1
ATOM 10148 N N . PRO B 1 488 ? -1.157 -11.047 10.266 1 90.62 488 PRO B N 1
ATOM 10149 C CA . PRO B 1 488 ? -0.013 -10.422 9.602 1 90.62 488 PRO B CA 1
ATOM 10150 C C . PRO B 1 488 ? -0.428 -9.492 8.461 1 90.62 488 PRO B C 1
ATOM 10152 O O . PRO B 1 488 ? -1.155 -9.914 7.555 1 90.62 488 PRO B O 1
ATOM 10155 N N . PRO B 1 489 ? 0.027 -8.242 8.422 1 89.69 489 PRO B N 1
ATOM 10156 C CA . PRO B 1 489 ? -0.42 -7.238 7.453 1 89.69 489 PRO B CA 1
ATOM 10157 C C . PRO B 1 489 ? -0.175 -7.664 6.008 1 89.69 489 PRO B C 1
ATOM 10159 O O . PRO B 1 489 ? -1.041 -7.477 5.148 1 89.69 489 PRO B O 1
ATOM 10162 N N . VAL B 1 490 ? 0.968 -8.266 5.723 1 94.75 490 VAL B N 1
ATOM 10163 C CA . VAL B 1 490 ? 1.303 -8.586 4.34 1 94.75 490 VAL B CA 1
ATOM 10164 C C . VAL B 1 490 ? 0.389 -9.703 3.83 1 94.75 490 VAL B C 1
ATOM 10166 O O . VAL B 1 490 ? -0.062 -9.664 2.682 1 94.75 490 VAL B O 1
ATOM 10169 N N . VAL B 1 491 ? 0.07 -10.734 4.633 1 96.12 491 VAL B N 1
ATOM 10170 C CA . VAL B 1 491 ? -0.79 -11.844 4.246 1 96.12 491 VAL B CA 1
ATOM 10171 C C . VAL B 1 491 ? -2.211 -11.344 4.004 1 96.12 491 VAL B C 1
ATOM 10173 O O . VAL B 1 491 ? -2.854 -11.727 3.023 1 96.12 491 VAL B O 1
ATOM 10176 N N . GLU B 1 492 ? -2.637 -10.453 4.902 1 92.75 492 GLU B N 1
ATOM 10177 C CA . GLU B 1 492 ? -3.965 -9.859 4.762 1 92.75 492 GLU B CA 1
ATOM 10178 C C . GLU B 1 492 ? -4.047 -8.977 3.521 1 92.75 492 GLU B C 1
ATOM 10180 O O . GLU B 1 492 ? -5.031 -9.023 2.781 1 92.75 492 GLU B O 1
ATOM 10185 N N . ALA B 1 493 ? -3.062 -8.18 3.332 1 94.06 493 ALA B N 1
ATOM 10186 C CA . ALA B 1 493 ? -3.033 -7.277 2.182 1 94.06 493 ALA B CA 1
ATOM 10187 C C . ALA B 1 493 ? -3.074 -8.062 0.873 1 94.06 493 ALA B C 1
ATOM 10189 O O . ALA B 1 493 ? -3.74 -7.656 -0.082 1 94.06 493 ALA B O 1
ATOM 10190 N N . ILE B 1 494 ? -2.373 -9.141 0.811 1 96.94 494 ILE B N 1
ATOM 10191 C CA . ILE B 1 494 ? -2.375 -9.977 -0.385 1 96.94 494 ILE B CA 1
ATOM 10192 C C . ILE B 1 494 ? -3.771 -10.555 -0.609 1 96.94 494 ILE B C 1
ATOM 10194 O O . ILE B 1 494 ? -4.277 -10.547 -1.733 1 96.94 494 ILE B O 1
ATOM 10198 N N . ALA B 1 495 ? -4.41 -10.984 0.436 1 94.69 495 ALA B N 1
ATOM 10199 C CA . ALA B 1 495 ? -5.719 -11.625 0.356 1 94.69 495 ALA B CA 1
ATOM 10200 C C . ALA B 1 495 ? -6.77 -10.664 -0.187 1 94.69 495 ALA B C 1
ATOM 10202 O O . ALA B 1 495 ? -7.676 -11.07 -0.919 1 94.69 495 ALA B O 1
ATOM 10203 N N . PHE B 1 496 ? -6.57 -9.375 0.131 1 91.06 496 PHE B N 1
ATOM 10204 C CA . PHE B 1 496 ? -7.629 -8.43 -0.197 1 91.06 496 PHE B CA 1
ATOM 10205 C C . PHE B 1 496 ? -7.203 -7.516 -1.344 1 91.06 496 PHE B C 1
ATOM 10207 O O . PHE B 1 496 ? -7.93 -6.594 -1.714 1 91.06 496 PHE B O 1
ATOM 10214 N N . HIS B 1 497 ? -6.012 -7.723 -1.864 1 93.19 497 HIS B N 1
ATOM 10215 C CA . HIS B 1 497 ? -5.551 -6.879 -2.963 1 93.19 497 HIS B CA 1
ATOM 10216 C C . HIS B 1 497 ? -6.516 -6.941 -4.145 1 93.19 497 HIS B C 1
ATOM 10218 O O . HIS B 1 497 ? -6.855 -8.031 -4.617 1 93.19 497 HIS B O 1
ATOM 10224 N N . PRO B 1 498 ? -6.957 -5.824 -4.668 1 91.31 498 PRO B N 1
ATOM 10225 C CA . PRO B 1 498 ? -8.023 -5.805 -5.676 1 91.31 498 PRO B CA 1
ATOM 10226 C C . PRO B 1 498 ? -7.629 -6.523 -6.965 1 91.31 498 PRO B C 1
ATOM 10228 O O . PRO B 1 498 ? -8.492 -7.09 -7.645 1 91.31 498 PRO B O 1
ATOM 10231 N N . LEU B 1 499 ? -6.395 -6.602 -7.297 1 92.62 499 LEU B N 1
ATOM 10232 C CA . LEU B 1 499 ? -5.957 -7.172 -8.562 1 92.62 499 LEU B CA 1
ATOM 10233 C C . LEU B 1 499 ? -5.695 -8.672 -8.43 1 92.62 499 LEU B C 1
ATOM 10235 O O . LEU B 1 499 ? -5.508 -9.367 -9.422 1 92.62 499 LEU B O 1
ATOM 10239 N N . PHE B 1 500 ? -5.738 -9.234 -7.16 1 93.69 500 PHE B N 1
ATOM 10240 C CA . PHE B 1 500 ? -5.402 -10.641 -6.957 1 93.69 500 PHE B CA 1
ATOM 10241 C C . PHE B 1 500 ? -6.664 -11.469 -6.746 1 93.69 500 PHE B C 1
ATOM 10243 O O . PHE B 1 500 ? -6.59 -12.641 -6.355 1 93.69 500 PHE B O 1
ATOM 10250 N N . SER B 1 501 ? -7.773 -10.875 -7.004 1 88.69 501 SER B N 1
ATOM 10251 C CA . SER B 1 501 ? -9.031 -11.547 -6.703 1 88.69 501 SER B CA 1
ATOM 10252 C C . SER B 1 501 ? -9.148 -12.859 -7.465 1 88.69 501 SER B C 1
ATOM 10254 O O . SER B 1 501 ? -9.703 -13.836 -6.953 1 88.69 501 SER B O 1
ATOM 10256 N N . LYS B 1 502 ? -8.586 -12.992 -8.672 1 88.62 502 LYS B N 1
ATOM 10257 C CA . LYS B 1 502 ? -8.688 -14.211 -9.477 1 88.62 502 LYS B CA 1
ATOM 10258 C C . LYS B 1 502 ? -7.355 -14.953 -9.516 1 88.62 502 LYS B C 1
ATOM 10260 O O . LYS B 1 502 ? -7.219 -15.961 -10.219 1 88.62 502 LYS B O 1
ATOM 10265 N N . THR B 1 503 ? -6.395 -14.453 -8.805 1 95.25 503 THR B N 1
ATOM 10266 C CA . THR B 1 503 ? -5.07 -15.062 -8.758 1 95.25 503 THR B CA 1
ATOM 10267 C C . THR B 1 503 ? -5.02 -16.156 -7.691 1 95.25 503 THR B C 1
ATOM 10269 O O . THR B 1 503 ? -5.555 -15.992 -6.594 1 95.25 503 THR B O 1
ATOM 10272 N N . LYS B 1 504 ? -4.52 -17.359 -8.047 1 98 504 LYS B N 1
ATOM 10273 C CA . LYS B 1 504 ? -4.34 -18.422 -7.062 1 98 504 LYS B CA 1
ATOM 10274 C C . LYS B 1 504 ? -3.232 -18.078 -6.07 1 98 504 LYS B C 1
ATOM 10276 O O . LYS B 1 504 ? -2.1 -17.797 -6.473 1 98 504 LYS B O 1
ATOM 10281 N N . ILE B 1 505 ? -3.58 -17.969 -4.812 1 98.25 505 ILE B N 1
ATOM 10282 C CA . ILE B 1 505 ? -2.619 -17.656 -3.76 1 98.25 505 ILE B CA 1
ATOM 10283 C C . ILE B 1 505 ? -2.42 -18.891 -2.867 1 98.25 505 ILE B C 1
ATOM 10285 O O . ILE B 1 505 ? -3.35 -19.312 -2.182 1 98.25 505 ILE B O 1
ATOM 10289 N N . ILE B 1 506 ? -1.192 -19.469 -2.844 1 98.62 506 ILE B N 1
ATOM 10290 C CA . ILE B 1 506 ? -0.933 -20.734 -2.158 1 98.62 506 ILE B CA 1
ATOM 10291 C C . ILE B 1 506 ? 0.202 -20.547 -1.153 1 98.62 506 ILE B C 1
ATOM 10293 O O . ILE B 1 506 ? 1.258 -20 -1.491 1 98.62 506 ILE B O 1
ATOM 10297 N N . ALA B 1 507 ? 0.028 -20.953 0.036 1 97.81 507 ALA B N 1
ATOM 10298 C CA . ALA B 1 507 ? 1.07 -20.953 1.059 1 97.81 507 ALA B CA 1
ATOM 10299 C C . ALA B 1 507 ? 1.799 -22.281 1.114 1 97.81 507 ALA B C 1
ATOM 10301 O O . ALA B 1 507 ? 1.167 -23.344 1.22 1 97.81 507 ALA B O 1
ATOM 10302 N N . ASP B 1 508 ? 3.057 -22.297 0.958 1 97.19 508 ASP B N 1
ATOM 10303 C CA . ASP B 1 508 ? 3.924 -23.438 1.181 1 97.19 508 ASP B CA 1
ATOM 10304 C C . ASP B 1 508 ? 4.863 -23.203 2.361 1 97.19 508 ASP B C 1
ATOM 10306 O O . ASP B 1 508 ? 5.832 -22.453 2.248 1 97.19 508 ASP B O 1
ATOM 10310 N N . CYS B 1 509 ? 4.707 -23.859 3.418 1 93.62 509 CYS B N 1
ATOM 10311 C CA . CYS B 1 509 ? 5.426 -23.594 4.656 1 93.62 509 CYS B CA 1
ATOM 10312 C C . CYS B 1 509 ? 6.777 -24.297 4.664 1 93.62 509 CYS B C 1
ATOM 10314 O O . CYS B 1 509 ? 7.484 -24.281 5.672 1 93.62 509 CYS B O 1
ATOM 10316 N N . TRP B 1 510 ? 7.152 -24.828 3.521 1 91.44 510 TRP B N 1
ATOM 10317 C CA . TRP B 1 510 ? 8.469 -25.438 3.408 1 91.44 510 TRP B CA 1
ATOM 10318 C C . TRP B 1 510 ? 9.562 -24.375 3.445 1 91.44 510 TRP B C 1
ATOM 10320 O O . TRP B 1 510 ? 9.523 -23.406 2.682 1 91.44 510 TRP B O 1
ATOM 10330 N N . ASP B 1 511 ? 10.5 -24.578 4.328 1 88.25 511 ASP B N 1
ATOM 10331 C CA . ASP B 1 511 ? 11.641 -23.672 4.453 1 88.25 511 ASP B CA 1
ATOM 10332 C C . ASP B 1 511 ? 12.875 -24.25 3.754 1 88.25 511 ASP B C 1
ATOM 10334 O O . ASP B 1 511 ? 13.477 -25.203 4.238 1 88.25 511 ASP B O 1
ATOM 10338 N N . PRO B 1 512 ? 13.273 -23.688 2.736 1 85.12 512 PRO B N 1
ATOM 10339 C CA . PRO B 1 512 ? 14.43 -24.203 2.01 1 85.12 512 PRO B CA 1
ATOM 10340 C C . PRO B 1 512 ? 15.742 -24.016 2.766 1 85.12 512 PRO B C 1
ATOM 10342 O O . PRO B 1 512 ? 16.75 -24.641 2.438 1 85.12 512 PRO B O 1
ATOM 10345 N N . LYS B 1 513 ? 15.75 -23.094 3.676 1 80.31 513 LYS B N 1
ATOM 10346 C CA . LYS B 1 513 ? 16.969 -22.844 4.453 1 80.31 513 LYS B CA 1
ATOM 10347 C C . LYS B 1 513 ? 17.141 -23.906 5.539 1 80.31 513 LYS B C 1
ATOM 10349 O O . LYS B 1 513 ? 18.188 -24.547 5.633 1 80.31 513 LYS B O 1
ATOM 10354 N N . GLU B 1 514 ? 16.031 -24.125 6.266 1 75.06 514 GLU B N 1
ATOM 10355 C CA . GLU B 1 514 ? 16.062 -25.062 7.379 1 75.06 514 GLU B CA 1
ATOM 10356 C C . GLU B 1 514 ? 15.648 -26.469 6.934 1 75.06 514 GLU B C 1
ATOM 10358 O O . GLU B 1 514 ? 15.797 -27.438 7.68 1 75.06 514 GLU B O 1
ATOM 10363 N N . LEU B 1 515 ? 15.164 -26.625 5.785 1 74.5 515 LEU B N 1
ATOM 10364 C CA . LEU B 1 515 ? 14.75 -27.875 5.188 1 74.5 515 LEU B CA 1
ATOM 10365 C C . LEU B 1 515 ? 13.688 -28.562 6.047 1 74.5 515 LEU B C 1
ATOM 10367 O O . LEU B 1 515 ? 13.781 -29.766 6.32 1 74.5 515 LEU B O 1
ATOM 10371 N N . GLU B 1 516 ? 12.82 -27.734 6.59 1 77.94 516 GLU B N 1
ATOM 10372 C CA . GLU B 1 516 ? 11.703 -28.234 7.387 1 77.94 516 GLU B CA 1
ATOM 10373 C C . GLU B 1 516 ? 10.438 -27.422 7.148 1 77.94 516 GLU B C 1
ATOM 10375 O O . GLU B 1 516 ? 10.508 -26.25 6.773 1 77.94 516 GLU B O 1
ATOM 10380 N N . ALA B 1 517 ? 9.336 -28.156 7.262 1 78.38 517 ALA B N 1
ATOM 10381 C CA . ALA B 1 517 ? 8.055 -27.469 7.203 1 78.38 517 ALA B CA 1
ATOM 10382 C C . ALA B 1 517 ? 7.543 -27.141 8.602 1 78.38 517 ALA B C 1
ATOM 10384 O O . ALA B 1 517 ? 7.59 -27.984 9.5 1 78.38 517 ALA B O 1
ATOM 10385 N N . LYS B 1 518 ? 7.168 -25.906 8.781 1 75.56 518 LYS B N 1
ATOM 10386 C CA . LYS B 1 518 ? 6.598 -25.516 10.062 1 75.56 518 LYS B CA 1
ATOM 10387 C C . LYS B 1 518 ? 5.074 -25.562 10.023 1 75.56 518 LYS B C 1
ATOM 10389 O O . LYS B 1 518 ? 4.445 -24.891 9.203 1 75.56 518 LYS B O 1
ATOM 10394 N N . GLU B 1 519 ? 4.57 -26.438 10.82 1 76.88 519 GLU B N 1
ATOM 10395 C CA . GLU B 1 519 ? 3.115 -26.562 10.867 1 76.88 519 GLU B CA 1
ATOM 10396 C C . GLU B 1 519 ? 2.484 -25.391 11.609 1 76.88 519 GLU B C 1
ATOM 10398 O O . GLU B 1 519 ? 2.828 -25.125 12.766 1 76.88 519 GLU B O 1
ATOM 10403 N N . THR B 1 520 ? 1.823 -24.547 10.93 1 80.62 520 THR B N 1
ATOM 10404 C CA . THR B 1 520 ? 1.124 -23.422 11.539 1 80.62 520 THR B CA 1
ATOM 10405 C C . THR B 1 520 ? -0.241 -23.219 10.883 1 80.62 520 THR B C 1
ATOM 10407 O O . THR B 1 520 ? -0.433 -23.547 9.711 1 80.62 520 THR B O 1
ATOM 10410 N N . ALA B 1 521 ? -1.19 -22.844 11.734 1 85.19 521 ALA B N 1
ATOM 10411 C CA . ALA B 1 521 ? -2.467 -22.422 11.172 1 85.19 521 ALA B CA 1
ATOM 10412 C C . ALA B 1 521 ? -2.312 -21.125 10.391 1 85.19 521 ALA B C 1
ATOM 10414 O O . ALA B 1 521 ? -2.146 -20.047 10.984 1 85.19 521 ALA B O 1
ATOM 10415 N N . PHE B 1 522 ? -2.357 -21.25 9.172 1 91 522 PHE B N 1
ATOM 10416 C CA . PHE B 1 522 ? -2.092 -20.109 8.312 1 91 522 PHE B CA 1
ATOM 10417 C C . PHE B 1 522 ? -3.35 -19.266 8.133 1 91 522 PHE B C 1
ATOM 10419 O O . PHE B 1 522 ? -4.395 -19.781 7.723 1 91 522 PHE B O 1
ATOM 10426 N N . PRO B 1 523 ? -3.318 -17.953 8.547 1 91.81 523 PRO B N 1
ATOM 10427 C CA . PRO B 1 523 ? -4.469 -17.094 8.258 1 91.81 523 PRO B CA 1
ATOM 10428 C C . PRO B 1 523 ? -4.809 -17.047 6.766 1 91.81 523 PRO B C 1
ATOM 10430 O O . PRO B 1 523 ? -3.906 -17 5.926 1 91.81 523 PRO B O 1
ATOM 10433 N N . HIS B 1 524 ? -6.117 -17.078 6.488 1 92.12 524 HIS B N 1
ATOM 10434 C CA . HIS B 1 524 ? -6.348 -17.391 5.082 1 92.12 524 HIS B CA 1
ATOM 10435 C C . HIS B 1 524 ? -7.422 -16.484 4.488 1 92.12 524 HIS B C 1
ATOM 10437 O O . HIS B 1 524 ? -7.527 -16.359 3.268 1 92.12 524 HIS B O 1
ATOM 10443 N N . TRP B 1 525 ? -8.328 -15.898 5.242 1 88.94 525 TRP B N 1
ATOM 10444 C CA . TRP B 1 525 ? -9.398 -15.031 4.766 1 88.94 525 TRP B CA 1
ATOM 10445 C C . TRP B 1 525 ? -10.117 -15.648 3.574 1 88.94 525 TRP B C 1
ATOM 10447 O O . TRP B 1 525 ? -10.461 -14.953 2.615 1 88.94 525 TRP B O 1
ATOM 10457 N N . LYS B 1 526 ? -10.164 -17 3.514 1 91.25 526 LYS B N 1
ATOM 10458 C CA . LYS B 1 526 ? -10.812 -17.797 2.473 1 91.25 526 LYS B CA 1
ATOM 10459 C C . LYS B 1 526 ? -10.188 -17.516 1.106 1 91.25 526 LYS B C 1
ATOM 10461 O O . LYS B 1 526 ? -10.859 -17.656 0.078 1 91.25 526 LYS B O 1
ATOM 10466 N N . LYS B 1 527 ? -8.961 -17.047 1.103 1 94.12 527 LYS B N 1
ATOM 10467 C CA . LYS B 1 527 ? -8.258 -16.75 -0.139 1 94.12 527 LYS B CA 1
ATOM 10468 C C . LYS B 1 527 ? -6.996 -17.609 -0.271 1 94.12 527 LYS B C 1
ATOM 10470 O O . LYS B 1 527 ? -6.676 -18.078 -1.361 1 94.12 527 LYS B O 1
ATOM 10475 N N . TRP B 1 528 ? -6.332 -17.906 0.777 1 96.94 528 TRP B N 1
ATOM 10476 C CA . TRP B 1 528 ? -5.051 -18.609 0.764 1 96.94 528 TRP B CA 1
ATOM 10477 C C . TRP B 1 528 ? -5.246 -20.125 0.745 1 96.94 528 TRP B C 1
ATOM 10479 O O . TRP B 1 528 ? -5.852 -20.688 1.661 1 96.94 528 TRP B O 1
ATOM 10489 N N . ALA B 1 529 ? -4.844 -20.719 -0.307 1 97.94 529 ALA B N 1
ATOM 10490 C CA . ALA B 1 529 ? -4.676 -22.172 -0.325 1 97.94 529 ALA B CA 1
ATOM 10491 C C . ALA B 1 529 ? -3.34 -22.578 0.292 1 97.94 529 ALA B C 1
ATOM 10493 O O . ALA B 1 529 ? -2.541 -21.719 0.676 1 97.94 529 ALA B O 1
ATOM 10494 N N . GLU B 1 530 ? -3.15 -23.922 0.484 1 97.44 530 GLU B N 1
ATOM 10495 C CA . GLU B 1 530 ? -1.91 -24.375 1.099 1 97.44 530 GLU B CA 1
ATOM 10496 C C . GLU B 1 530 ? -1.396 -25.641 0.419 1 97.44 530 GLU B C 1
ATOM 10498 O O . GLU B 1 530 ? -2.184 -26.5 0.016 1 97.44 530 GLU B O 1
ATOM 10503 N N . MET B 1 531 ? -0.071 -25.672 0.217 1 97.44 531 MET B N 1
ATOM 10504 C CA . MET B 1 531 ? 0.54 -26.984 -0.015 1 97.44 531 MET B CA 1
ATOM 10505 C C . MET B 1 531 ? 0.38 -27.891 1.206 1 97.44 531 MET B C 1
ATOM 10507 O O . MET B 1 531 ? 0.879 -27.562 2.287 1 97.44 531 MET B O 1
ATOM 10511 N N . ASN B 1 532 ? -0.284 -28.969 1.056 1 97 532 ASN B N 1
ATOM 10512 C CA . ASN B 1 532 ? -0.695 -29.781 2.191 1 97 532 ASN B CA 1
ATOM 10513 C C . ASN B 1 532 ? 0.373 -30.797 2.561 1 97 532 ASN B C 1
ATOM 10515 O O . ASN B 1 532 ? 0.347 -31.938 2.076 1 97 532 ASN B O 1
ATOM 10519 N N . THR B 1 533 ? 1.188 -30.469 3.451 1 95.31 533 THR B N 1
ATOM 10520 C CA . THR B 1 533 ? 2.273 -31.328 3.906 1 95.31 533 THR B CA 1
ATOM 10521 C C . THR B 1 533 ? 1.724 -32.531 4.652 1 95.31 533 THR B C 1
ATOM 10523 O O . THR B 1 533 ? 2.297 -33.625 4.578 1 95.31 533 THR B O 1
ATOM 10526 N N . LYS B 1 534 ? 0.639 -32.438 5.316 1 96.06 534 LYS B N 1
ATOM 10527 C CA . LYS B 1 534 ? 0.043 -33.531 6.047 1 96.06 534 LYS B CA 1
ATOM 10528 C C . LYS B 1 534 ? -0.441 -34.625 5.086 1 96.06 534 LYS B C 1
ATOM 10530 O O . LYS B 1 534 ? -0.384 -35.812 5.406 1 96.06 534 LYS B O 1
ATOM 10535 N N . PHE B 1 535 ? -0.986 -34.188 3.996 1 97.88 535 PHE B N 1
ATOM 10536 C CA . PHE B 1 535 ? -1.364 -35.156 2.982 1 97.88 535 PHE B CA 1
ATOM 10537 C C . PHE B 1 535 ? -0.17 -36.031 2.586 1 97.88 535 PHE B C 1
ATOM 10539 O O . PHE B 1 535 ? -0.27 -37.25 2.537 1 97.88 535 PHE B O 1
ATOM 10546 N N . CYS B 1 536 ? 0.919 -35.375 2.318 1 97.06 536 CYS B N 1
ATOM 10547 C CA . CYS B 1 536 ? 2.152 -36.062 1.914 1 97.06 536 CYS B CA 1
ATOM 10548 C C . CYS B 1 536 ? 2.604 -37.062 2.973 1 97.06 536 CYS B C 1
ATOM 10550 O O . CYS B 1 536 ? 2.816 -38.219 2.674 1 97.06 536 CYS B O 1
ATOM 10552 N N . TYR B 1 537 ? 2.643 -36.688 4.195 1 96.06 537 TYR B N 1
ATOM 10553 C CA . TYR B 1 537 ? 3.164 -37.531 5.277 1 96.06 537 TYR B CA 1
ATOM 10554 C C . TYR B 1 537 ? 2.221 -38.688 5.578 1 96.06 537 TYR B C 1
ATOM 10556 O O . TYR B 1 537 ? 2.66 -39.812 5.73 1 96.06 537 TYR B O 1
ATOM 10564 N N . ASP B 1 538 ? 0.956 -38.375 5.652 1 97.5 538 ASP B N 1
ATOM 10565 C CA . ASP B 1 538 ? -0.014 -39.406 6.008 1 97.5 538 ASP B CA 1
ATOM 10566 C C . ASP B 1 538 ? -0.106 -40.469 4.914 1 97.5 538 ASP B C 1
ATOM 10568 O O . ASP B 1 538 ? -0.249 -41.656 5.211 1 97.5 538 ASP B O 1
ATOM 10572 N N . LEU B 1 539 ? -0.041 -40.062 3.711 1 98.06 539 LEU B N 1
ATOM 10573 C CA . LEU B 1 539 ? -0.088 -41.031 2.611 1 98.06 539 LEU B CA 1
ATOM 10574 C C . LEU B 1 539 ? 1.15 -41.906 2.611 1 98.06 539 LEU B C 1
ATOM 10576 O O . LEU B 1 539 ? 1.043 -43.125 2.479 1 98.06 539 LEU B O 1
ATOM 10580 N N . ARG B 1 540 ? 2.326 -41.312 2.736 1 97.75 540 ARG B N 1
ATOM 10581 C CA . ARG B 1 540 ? 3.564 -42.094 2.777 1 97.75 540 ARG B CA 1
ATOM 10582 C C . ARG B 1 540 ? 3.551 -43.094 3.928 1 97.75 540 ARG B C 1
ATOM 10584 O O . ARG B 1 540 ? 3.926 -44.25 3.752 1 97.75 540 ARG B O 1
ATOM 10591 N N . ASN B 1 541 ? 3.096 -42.594 5.039 1 96.69 541 ASN B N 1
ATOM 10592 C CA . ASN B 1 541 ? 3.037 -43.469 6.211 1 96.69 541 ASN B CA 1
ATOM 10593 C C . ASN B 1 541 ? 2.088 -44.656 5.988 1 96.69 541 ASN B C 1
ATOM 10595 O O . ASN B 1 541 ? 2.393 -45.781 6.379 1 96.69 541 ASN B O 1
ATOM 10599 N N . PHE B 1 542 ? 0.991 -44.438 5.43 1 97.5 542 PHE B N 1
ATOM 10600 C CA . PHE B 1 542 ? 0.013 -45.469 5.191 1 97.5 542 PHE B CA 1
ATOM 10601 C C . PHE B 1 542 ? 0.565 -46.531 4.227 1 97.5 542 PHE B C 1
ATOM 10603 O O . PHE B 1 542 ? 0.497 -47.719 4.496 1 97.5 542 PHE B O 1
ATOM 10610 N N . LEU B 1 543 ? 1.111 -46.094 3.086 1 97.12 543 LEU B N 1
ATOM 10611 C CA . LEU B 1 543 ? 1.507 -47 2.025 1 97.12 543 LEU B CA 1
ATOM 10612 C C . LEU B 1 543 ? 2.746 -47.812 2.428 1 97.12 543 LEU B C 1
ATOM 10614 O O . LEU B 1 543 ? 3.035 -48.844 1.844 1 97.12 543 LEU B O 1
ATOM 10618 N N . ARG B 1 544 ? 3.514 -47.312 3.408 1 94.69 544 ARG B N 1
ATOM 10619 C CA . ARG B 1 544 ? 4.637 -48.125 3.893 1 94.69 544 ARG B CA 1
ATOM 10620 C C . ARG B 1 544 ? 4.191 -49.094 4.988 1 94.69 544 ARG B C 1
ATOM 10622 O O . ARG B 1 544 ? 5.02 -49.75 5.609 1 94.69 544 ARG B O 1
ATOM 10629 N N . GLY B 1 545 ? 2.867 -49.062 5.289 1 93.31 545 GLY B N 1
ATOM 10630 C CA . GLY B 1 545 ? 2.293 -50.031 6.203 1 93.31 545 GLY B CA 1
ATOM 10631 C C . GLY B 1 545 ? 2.125 -49.5 7.613 1 93.31 545 GLY B C 1
ATOM 10632 O O . GLY B 1 545 ? 1.929 -50.25 8.555 1 93.31 545 GLY B O 1
ATOM 10633 N N . GLU B 1 546 ? 2.215 -48.219 7.68 1 93.69 546 GLU B N 1
ATOM 10634 C CA . GLU B 1 546 ? 2.047 -47.562 8.977 1 93.69 546 GLU B CA 1
ATOM 10635 C C . GLU B 1 546 ? 0.896 -46.562 8.945 1 93.69 546 GLU B C 1
ATOM 10637 O O . GLU B 1 546 ? 0.109 -46.562 7.996 1 93.69 546 GLU B O 1
ATOM 10642 N N . GLY B 1 547 ? 0.625 -45.875 9.906 1 91.69 547 GLY B N 1
ATOM 10643 C CA . GLY B 1 547 ? -0.386 -44.812 9.945 1 91.69 547 GLY B CA 1
ATOM 10644 C C . GLY B 1 547 ? -1.766 -45.344 10.305 1 91.69 547 GLY B C 1
ATOM 10645 O O . GLY B 1 547 ? -1.997 -46.562 10.312 1 91.69 547 GLY B O 1
ATOM 10646 N N . LEU B 1 548 ? -2.645 -44.438 10.555 1 94.81 548 LEU B N 1
ATOM 10647 C CA . LEU B 1 548 ? -4.016 -44.75 10.93 1 94.81 548 LEU B CA 1
ATOM 10648 C C . LEU B 1 548 ? -4.957 -44.594 9.742 1 94.81 548 LEU B C 1
ATOM 10650 O O . LEU B 1 548 ? -4.723 -43.75 8.867 1 94.81 548 LEU B O 1
ATOM 10654 N N . LEU B 1 549 ? -6.004 -45.406 9.719 1 96.62 549 LEU B N 1
ATOM 10655 C CA . LEU B 1 549 ? -7.012 -45.312 8.664 1 96.62 549 LEU B CA 1
ATOM 10656 C C . LEU B 1 549 ? -7.719 -43.938 8.727 1 96.62 549 LEU B C 1
ATOM 10658 O O . LEU B 1 549 ? -8.117 -43.406 7.695 1 96.62 549 LEU B O 1
ATOM 10662 N N . SER B 1 550 ? -7.82 -43.406 9.953 1 96.81 550 SER B N 1
ATOM 10663 C CA . SER B 1 550 ? -8.477 -42.094 10.125 1 96.81 550 SER B CA 1
ATOM 10664 C C . SER B 1 550 ? -7.715 -41 9.391 1 96.81 550 SER B C 1
ATOM 10666 O O . SER B 1 550 ? -8.32 -40.125 8.797 1 96.81 550 SER B O 1
ATOM 10668 N N . ASP B 1 551 ? -6.391 -41.094 9.461 1 97.38 551 ASP B N 1
ATOM 10669 C CA . ASP B 1 551 ? -5.562 -40.094 8.773 1 97.38 551 ASP B CA 1
ATOM 10670 C C . ASP B 1 551 ? -5.762 -40.188 7.262 1 97.38 551 ASP B C 1
ATOM 10672 O O . ASP B 1 551 ? -5.906 -39.156 6.598 1 97.38 551 ASP B O 1
ATOM 10676 N N . LEU B 1 552 ? -5.738 -41.375 6.789 1 97.56 552 LEU B N 1
ATOM 10677 C CA . LEU B 1 552 ? -5.922 -41.562 5.355 1 97.56 552 LEU B CA 1
ATOM 10678 C C . LEU B 1 552 ? -7.289 -41.031 4.91 1 97.56 552 LEU B C 1
ATOM 10680 O O . LEU B 1 552 ? -7.395 -40.344 3.9 1 97.56 552 LEU B O 1
ATOM 10684 N N . ALA B 1 553 ? -8.32 -41.406 5.648 1 97.44 553 ALA B N 1
ATOM 10685 C CA . ALA B 1 553 ? -9.68 -40.969 5.316 1 97.44 553 ALA B CA 1
ATOM 10686 C C . ALA B 1 553 ? -9.797 -39.469 5.277 1 97.44 553 ALA B C 1
ATOM 10688 O O . ALA B 1 553 ? -10.453 -38.906 4.391 1 97.44 553 ALA B O 1
ATOM 10689 N N . THR B 1 554 ? -9.18 -38.812 6.23 1 97.12 554 THR B N 1
ATOM 10690 C CA . THR B 1 554 ? -9.203 -37.375 6.309 1 97.12 554 THR B CA 1
ATOM 10691 C C . THR B 1 554 ? -8.562 -36.75 5.066 1 97.12 554 THR B C 1
ATOM 10693 O O . THR B 1 554 ? -9.086 -35.781 4.504 1 97.12 554 THR B O 1
ATOM 10696 N N . ARG B 1 555 ? -7.434 -37.312 4.664 1 98.19 555 ARG B N 1
ATOM 10697 C CA . ARG B 1 555 ? -6.723 -36.812 3.488 1 98.19 555 ARG B CA 1
ATOM 10698 C C . ARG B 1 555 ? -7.52 -37.062 2.215 1 98.19 555 ARG B C 1
ATOM 10700 O O . ARG B 1 555 ? -7.598 -36.188 1.343 1 98.19 555 ARG B O 1
ATOM 10707 N N . LEU B 1 556 ? -8.156 -38.219 2.111 1 97.88 556 LEU B N 1
ATOM 10708 C CA . LEU B 1 556 ? -8.945 -38.562 0.936 1 97.88 556 LEU B CA 1
ATOM 10709 C C . LEU B 1 556 ? -10.117 -37.625 0.753 1 97.88 556 LEU B C 1
ATOM 10711 O O . LEU B 1 556 ? -10.477 -37.281 -0.376 1 97.88 556 LEU B O 1
ATOM 10715 N N . CYS B 1 557 ? -10.594 -37.125 1.868 1 96.62 557 CYS B N 1
ATOM 10716 C CA . CYS B 1 557 ? -11.82 -36.312 1.838 1 96.62 557 CYS B CA 1
ATOM 10717 C C . CYS B 1 557 ? -11.5 -34.844 1.806 1 96.62 557 CYS B C 1
ATOM 10719 O O . CYS B 1 557 ? -12.375 -34 2.041 1 96.62 557 CYS B O 1
ATOM 10721 N N . GLY B 1 558 ? -10.328 -34.469 1.604 1 96.44 558 GLY B N 1
ATOM 10722 C CA . GLY B 1 558 ? -10.016 -33.062 1.388 1 96.44 558 GLY B CA 1
ATOM 10723 C C . GLY B 1 558 ? -9.406 -32.375 2.604 1 96.44 558 GLY B C 1
ATOM 10724 O O . GLY B 1 558 ? -9.383 -31.156 2.695 1 96.44 558 GLY B O 1
ATOM 10725 N N . SER B 1 559 ? -9.039 -33.188 3.613 1 97.06 559 SER B N 1
ATOM 10726 C CA . SER B 1 559 ? -8.32 -32.656 4.781 1 97.06 559 SER B CA 1
ATOM 10727 C C . SER B 1 559 ? -9.148 -31.641 5.535 1 97.06 559 SER B C 1
ATOM 10729 O O . SER B 1 559 ? -8.68 -30.531 5.801 1 97.06 559 SER B O 1
ATOM 10731 N N . GLY B 1 560 ? -10.258 -31.969 6.035 1 94.56 560 GLY B N 1
ATOM 10732 C CA . GLY B 1 560 ? -11.156 -31.094 6.773 1 94.56 560 GLY B CA 1
ATOM 10733 C C . GLY B 1 560 ? -10.562 -30.594 8.07 1 94.56 560 GLY B C 1
ATOM 10734 O O . GLY B 1 560 ? -10.977 -29.547 8.578 1 94.56 560 GLY B O 1
ATOM 10735 N N . ASP B 1 561 ? -9.562 -31.281 8.586 1 93.5 561 ASP B N 1
ATOM 10736 C CA . ASP B 1 561 ? -8.906 -30.859 9.82 1 93.5 561 ASP B CA 1
ATOM 10737 C C . ASP B 1 561 ? -8.133 -29.562 9.617 1 93.5 561 ASP B C 1
ATOM 10739 O O . ASP B 1 561 ? -7.848 -28.844 10.578 1 93.5 561 ASP B O 1
ATOM 10743 N N . ILE B 1 562 ? -7.844 -29.281 8.383 1 94.06 562 ILE B N 1
ATOM 10744 C CA . ILE B 1 562 ? -7.059 -28.094 8.07 1 94.06 562 ILE B CA 1
ATOM 10745 C C . ILE B 1 562 ? -7.941 -27.062 7.375 1 94.06 562 ILE B C 1
ATOM 10747 O O . ILE B 1 562 ? -7.852 -25.859 7.656 1 94.06 562 ILE B O 1
ATOM 10751 N N . PHE B 1 563 ? -8.914 -27.469 6.578 1 94.88 563 PHE B N 1
ATOM 10752 C CA . PHE B 1 563 ? -9.516 -26.547 5.633 1 94.88 563 PHE B CA 1
ATOM 10753 C C . PHE B 1 563 ? -11.008 -26.375 5.914 1 94.88 563 PHE B C 1
ATOM 10755 O O . PHE B 1 563 ? -11.742 -25.844 5.082 1 94.88 563 PHE B O 1
ATOM 10762 N N . SER B 1 564 ? -11.531 -26.719 7.02 1 88.81 564 SER B N 1
ATOM 10763 C CA . SER B 1 564 ? -12.961 -26.672 7.312 1 88.81 564 SER B CA 1
ATOM 10764 C C . SER B 1 564 ? -13.406 -25.281 7.711 1 88.81 564 SER B C 1
ATOM 10766 O O . SER B 1 564 ? -14.594 -24.953 7.668 1 88.81 564 SER B O 1
ATOM 10768 N N . SER B 1 565 ? -12.516 -24.391 8.047 1 84.62 565 SER B N 1
ATOM 10769 C CA . SER B 1 565 ? -12.883 -23.078 8.547 1 84.62 565 SER B CA 1
ATOM 10770 C C . SER B 1 565 ? -13.062 -22.078 7.402 1 84.62 565 SER B C 1
ATOM 10772 O O . SER B 1 565 ? -12.375 -21.062 7.34 1 84.62 565 SER B O 1
ATOM 10774 N N . GLY B 1 566 ? -14.148 -22.297 6.492 1 86.81 566 GLY B N 1
ATOM 10775 C CA . GLY B 1 566 ? -14.484 -21.359 5.441 1 86.81 566 GLY B CA 1
ATOM 10776 C C . GLY B 1 566 ? -13.844 -21.688 4.105 1 86.81 566 GLY B C 1
ATOM 10777 O O . GLY B 1 566 ? -14.18 -21.094 3.082 1 86.81 566 GLY B O 1
ATOM 10778 N N . ARG B 1 567 ? -12.984 -22.625 4.238 1 93.5 567 ARG B N 1
ATOM 10779 C CA . ARG B 1 567 ? -12.367 -23.094 3 1 93.5 567 ARG B CA 1
ATOM 10780 C C . ARG B 1 567 ? -12.945 -24.438 2.568 1 93.5 567 ARG B C 1
ATOM 10782 O O . ARG B 1 567 ? -14.078 -24.766 2.924 1 93.5 567 ARG B O 1
ATOM 10789 N N . GLY B 1 568 ? -12.391 -25.25 1.85 1 95.81 568 GLY B N 1
ATOM 10790 C CA . GLY B 1 568 ? -12.812 -26.531 1.284 1 95.81 568 GLY B CA 1
ATOM 10791 C C . GLY B 1 568 ? -11.656 -27.328 0.701 1 95.81 568 GLY B C 1
ATOM 10792 O O . GLY B 1 568 ? -10.5 -26.906 0.785 1 95.81 568 GLY B O 1
ATOM 10793 N N . PRO B 1 569 ? -12.016 -28.438 0.151 1 96.62 569 PRO B N 1
ATOM 10794 C CA . PRO B 1 569 ? -10.977 -29.328 -0.384 1 96.62 569 PRO B CA 1
ATOM 10795 C C . PRO B 1 569 ? -10.164 -28.672 -1.503 1 96.62 569 PRO B C 1
ATOM 10797 O O . PRO B 1 569 ? -8.992 -29 -1.689 1 96.62 569 PRO B O 1
ATOM 10800 N N . ALA B 1 570 ? -10.828 -27.703 -2.154 1 96.5 570 ALA B N 1
ATOM 10801 C CA . ALA B 1 570 ? -10.172 -27.047 -3.287 1 96.5 570 ALA B CA 1
ATOM 10802 C C . ALA B 1 570 ? -8.938 -26.281 -2.836 1 96.5 570 ALA B C 1
ATOM 10804 O O . ALA B 1 570 ? -8.055 -25.969 -3.646 1 96.5 570 ALA B O 1
ATOM 10805 N N . PHE B 1 571 ? -8.859 -25.984 -1.552 1 97.44 571 PHE B N 1
ATOM 10806 C CA . PHE B 1 571 ? -7.758 -25.188 -1.027 1 97.44 571 PHE B CA 1
ATOM 10807 C C . PHE B 1 571 ? -6.594 -26.078 -0.616 1 97.44 571 PHE B C 1
ATOM 10809 O O . PHE B 1 571 ? -5.543 -25.594 -0.203 1 97.44 571 PHE B O 1
ATOM 10816 N N . SER B 1 572 ? -6.754 -27.375 -0.768 1 98 572 SER B N 1
ATOM 10817 C CA . SER B 1 572 ? -5.703 -28.344 -0.461 1 98 572 SER B CA 1
ATOM 10818 C C . SER B 1 572 ? -4.91 -28.703 -1.71 1 98 572 SER B C 1
ATOM 10820 O O . SER B 1 572 ? -5.383 -29.469 -2.553 1 98 572 SER B O 1
ATOM 10822 N N . PHE B 1 573 ? -3.75 -28.219 -1.821 1 98.62 573 PHE B N 1
ATOM 10823 C CA . PHE B 1 573 ? -2.844 -28.672 -2.873 1 98.62 573 PHE B CA 1
ATOM 10824 C C . PHE B 1 573 ? -2.062 -29.906 -2.426 1 98.62 573 PHE B C 1
ATOM 10826 O O . PHE B 1 573 ? -1.093 -29.781 -1.671 1 98.62 573 PHE B O 1
ATOM 10833 N N . ASN B 1 574 ? -2.492 -31.047 -2.869 1 98.62 574 ASN B N 1
ATOM 10834 C CA . ASN B 1 574 ? -1.953 -32.344 -2.445 1 98.62 574 ASN B CA 1
ATOM 10835 C C . ASN B 1 574 ? -0.725 -32.719 -3.262 1 98.62 574 ASN B C 1
ATOM 10837 O O . ASN B 1 574 ? -0.711 -32.562 -4.484 1 98.62 574 ASN B O 1
ATOM 10841 N N . PHE B 1 575 ? 0.275 -33.188 -2.574 1 98.25 575 PHE B N 1
ATOM 10842 C CA . PHE B 1 575 ? 1.469 -33.656 -3.27 1 98.25 575 PHE B CA 1
ATOM 10843 C C . PHE B 1 575 ? 2.09 -34.844 -2.547 1 98.25 575 PHE B C 1
ATOM 10845 O O . PHE B 1 575 ? 1.843 -35.062 -1.357 1 98.25 575 PHE B O 1
ATOM 10852 N N . ILE B 1 576 ? 2.852 -35.656 -3.311 1 97.81 576 ILE B N 1
ATOM 10853 C CA . ILE B 1 576 ? 3.576 -36.781 -2.75 1 97.81 576 ILE B CA 1
ATOM 10854 C C . ILE B 1 576 ? 5.059 -36.438 -2.637 1 97.81 576 ILE B C 1
ATOM 10856 O O . ILE B 1 576 ? 5.715 -36.812 -1.659 1 97.81 576 ILE B O 1
ATOM 10860 N N . THR B 1 577 ? 5.516 -35.875 -3.684 1 97 577 THR B N 1
ATOM 10861 C CA . THR B 1 577 ? 6.918 -35.5 -3.77 1 97 577 THR B CA 1
ATOM 10862 C C . THR B 1 577 ? 7.043 -34.031 -4.176 1 97 577 THR B C 1
ATOM 10864 O O . THR B 1 577 ? 6.07 -33.406 -4.621 1 97 577 THR B O 1
ATOM 10867 N N . ARG B 1 578 ? 8.148 -33.438 -3.916 1 94.12 578 ARG B N 1
ATOM 10868 C CA . ARG B 1 578 ? 8.438 -32.094 -4.324 1 94.12 578 ARG B CA 1
ATOM 10869 C C . ARG B 1 578 ? 9.859 -31.953 -4.855 1 94.12 578 ARG B C 1
ATOM 10871 O O . ARG B 1 578 ? 10.508 -32.969 -5.145 1 94.12 578 ARG B O 1
ATOM 10878 N N . ASN B 1 579 ? 10.297 -30.734 -5.039 1 90.31 579 ASN B N 1
ATOM 10879 C CA . ASN B 1 579 ? 11.609 -30.484 -5.629 1 90.31 579 ASN B CA 1
ATOM 10880 C C . ASN B 1 579 ? 12.719 -30.641 -4.598 1 90.31 579 ASN B C 1
ATOM 10882 O O . ASN B 1 579 ? 13.898 -30.516 -4.926 1 90.31 579 ASN B O 1
ATOM 10886 N N . PHE B 1 580 ? 12.32 -30.891 -3.398 1 90.62 580 PHE B N 1
ATOM 10887 C CA . PHE B 1 580 ? 13.188 -31.312 -2.297 1 90.62 580 PHE B CA 1
ATOM 10888 C C . PHE B 1 580 ? 12.797 -32.688 -1.792 1 90.62 580 PHE B C 1
ATOM 10890 O O . PHE B 1 580 ? 11.68 -33.156 -2.027 1 90.62 580 PHE B O 1
ATOM 10897 N N . GLY B 1 581 ? 13.75 -33.344 -1.156 1 92.5 581 GLY B N 1
ATOM 10898 C CA . GLY B 1 581 ? 13.422 -34.688 -0.666 1 92.5 581 GLY B CA 1
ATOM 10899 C C . GLY B 1 581 ? 13.547 -35.75 -1.73 1 92.5 581 GLY B C 1
ATOM 10900 O O . GLY B 1 581 ? 14.211 -35.562 -2.746 1 92.5 581 GLY B O 1
ATOM 10901 N N . LEU B 1 582 ? 12.898 -36.875 -1.492 1 95.81 582 LEU B N 1
ATOM 10902 C CA . LEU B 1 582 ? 13.039 -38 -2.393 1 95.81 582 LEU B CA 1
ATOM 10903 C C . LEU B 1 582 ? 12.016 -37.938 -3.521 1 95.81 582 LEU B C 1
ATOM 10905 O O . LEU B 1 582 ? 10.836 -37.656 -3.281 1 95.81 582 LEU B O 1
ATOM 10909 N N . PRO B 1 583 ? 12.492 -38.125 -4.746 1 96.44 583 PRO B N 1
ATOM 10910 C CA . PRO B 1 583 ? 11.516 -38.344 -5.816 1 96.44 583 PRO B CA 1
ATOM 10911 C C . PRO B 1 583 ? 10.734 -39.656 -5.648 1 96.44 583 PRO B C 1
ATOM 10913 O O . PRO B 1 583 ? 11.039 -40.438 -4.758 1 96.44 583 PRO B O 1
ATOM 10916 N N . LEU B 1 584 ? 9.781 -39.844 -6.469 1 97.62 584 LEU B N 1
ATOM 10917 C CA . LEU B 1 584 ? 8.812 -40.938 -6.285 1 97.62 584 LEU B CA 1
ATOM 10918 C C . LEU B 1 584 ? 9.5 -42.281 -6.332 1 97.62 584 LEU B C 1
ATOM 10920 O O . LEU B 1 584 ? 9.258 -43.156 -5.473 1 97.62 584 LEU B O 1
ATOM 10924 N N . VAL B 1 585 ? 10.398 -42.562 -7.297 1 97.25 585 VAL B N 1
ATOM 10925 C CA . VAL B 1 585 ? 11.078 -43.844 -7.422 1 97.25 585 VAL B CA 1
ATOM 10926 C C . VAL B 1 585 ? 11.969 -44.094 -6.203 1 97.25 585 VAL B C 1
ATOM 10928 O O . VAL B 1 585 ? 12.078 -45.219 -5.715 1 97.25 585 VAL B O 1
ATOM 10931 N N . ASP B 1 586 ? 12.586 -43.031 -5.727 1 97.25 586 ASP B N 1
ATOM 10932 C CA . ASP B 1 586 ? 13.477 -43.188 -4.578 1 97.25 586 ASP B CA 1
ATOM 10933 C C . ASP B 1 586 ? 12.688 -43.406 -3.295 1 97.25 586 ASP B C 1
ATOM 10935 O O . ASP B 1 586 ? 13.18 -44.031 -2.357 1 97.25 586 ASP B O 1
ATOM 10939 N N . LEU B 1 587 ? 11.484 -42.906 -3.246 1 97.25 587 LEU B N 1
ATOM 10940 C CA . LEU B 1 587 ? 10.609 -43.094 -2.096 1 97.25 587 LEU B CA 1
ATOM 10941 C C . LEU B 1 587 ? 10.352 -44.594 -1.852 1 97.25 587 LEU B C 1
ATOM 10943 O O . LEU B 1 587 ? 10.148 -45 -0.711 1 97.25 587 LEU B O 1
ATOM 10947 N N . VAL B 1 588 ? 10.375 -45.406 -2.932 1 98 588 VAL B N 1
ATOM 10948 C CA . VAL B 1 588 ? 10.086 -46.812 -2.82 1 98 588 VAL B CA 1
ATOM 10949 C C . VAL B 1 588 ? 11.383 -47.625 -2.949 1 98 588 VAL B C 1
ATOM 10951 O O . VAL B 1 588 ? 11.352 -48.844 -3.053 1 98 588 VAL B O 1
ATOM 10954 N N . SER B 1 589 ? 12.547 -46.969 -3 1 98 589 SER B N 1
ATOM 10955 C CA . SER B 1 589 ? 13.805 -47.656 -3.246 1 98 589 SER B CA 1
ATOM 10956 C C . SER B 1 589 ? 14.781 -47.469 -2.094 1 98 589 SER B C 1
ATOM 10958 O O . SER B 1 589 ? 15.719 -48.25 -1.919 1 98 589 SER B O 1
ATOM 10960 N N . PHE B 1 590 ? 14.555 -46.375 -1.384 1 97.5 590 PHE B N 1
ATOM 10961 C CA . PHE B 1 590 ? 15.484 -46.031 -0.31 1 97.5 590 PHE B CA 1
ATOM 10962 C C . PHE B 1 590 ? 14.742 -45.844 1.004 1 97.5 590 PHE B C 1
ATOM 10964 O O . PHE B 1 590 ? 13.648 -45.281 1.021 1 97.5 590 PHE B O 1
ATOM 10971 N N . SER B 1 591 ? 15.258 -46.25 2.162 1 95 591 SER B N 1
ATOM 10972 C CA . SER B 1 591 ? 14.641 -46.062 3.469 1 95 591 SER B CA 1
ATOM 10973 C C . SER B 1 591 ? 15.68 -46.094 4.586 1 95 591 SER B C 1
ATOM 10975 O O . SER B 1 591 ? 15.375 -46.531 5.703 1 95 591 SER B O 1
ATOM 10977 N N . GLY B 1 592 ? 16.875 -45.719 4.309 1 91.19 592 GLY B N 1
ATOM 10978 C CA . GLY B 1 592 ? 17.906 -45.688 5.32 1 91.19 592 GLY B CA 1
ATOM 10979 C C . GLY B 1 592 ? 17.594 -44.781 6.488 1 91.19 592 GLY B C 1
ATOM 10980 O O . GLY B 1 592 ? 16.688 -43.938 6.406 1 91.19 592 GLY B O 1
ATOM 10981 N N . ASP B 1 593 ? 18.344 -44.812 7.566 1 90.31 593 ASP B N 1
ATOM 10982 C CA . ASP B 1 593 ? 18.094 -44.062 8.805 1 90.31 593 ASP B CA 1
ATOM 10983 C C . ASP B 1 593 ? 18.141 -42.562 8.562 1 90.31 593 ASP B C 1
ATOM 10985 O O . ASP B 1 593 ? 17.375 -41.812 9.18 1 90.31 593 ASP B O 1
ATOM 10989 N N . GLU B 1 594 ? 18.953 -42.156 7.688 1 91.19 594 GLU B N 1
ATOM 10990 C CA . GLU B 1 594 ? 19.094 -40.75 7.383 1 91.19 594 GLU B CA 1
ATOM 10991 C C . GLU B 1 594 ? 17.875 -40.188 6.656 1 91.19 594 GLU B C 1
ATOM 10993 O O . GLU B 1 594 ? 17.656 -38.969 6.598 1 91.19 594 GLU B O 1
ATOM 10998 N N . LEU B 1 595 ? 17.078 -41.125 6.238 1 93.5 595 LEU B N 1
ATOM 10999 C CA . LEU B 1 595 ? 15.914 -40.75 5.449 1 93.5 595 LEU B CA 1
ATOM 11000 C C . LEU B 1 595 ? 14.625 -40.938 6.246 1 93.5 595 LEU B C 1
ATOM 11002 O O . LEU B 1 595 ? 13.539 -41.031 5.668 1 93.5 595 LEU B O 1
ATOM 11006 N N . ALA B 1 596 ? 14.695 -40.969 7.559 1 91.62 596 ALA B N 1
ATOM 11007 C CA . ALA B 1 596 ? 13.547 -41.25 8.414 1 91.62 596 ALA B CA 1
ATOM 11008 C C . ALA B 1 596 ? 12.453 -40.188 8.219 1 91.62 596 ALA B C 1
ATOM 11010 O O . ALA B 1 596 ? 11.266 -40.531 8.242 1 91.62 596 ALA B O 1
ATOM 11011 N N . SER B 1 597 ? 12.859 -38.969 8.008 1 90.31 597 SER B N 1
ATOM 11012 C CA . SER B 1 597 ? 11.898 -37.875 7.863 1 90.31 597 SER B CA 1
ATOM 11013 C C . SER B 1 597 ? 11.133 -38 6.551 1 90.31 597 SER B C 1
ATOM 11015 O O . SER B 1 597 ? 10.062 -37.406 6.398 1 90.31 597 SER B O 1
ATOM 11017 N N . GLU B 1 598 ? 11.602 -38.781 5.609 1 94.5 598 GLU B N 1
ATOM 11018 C CA . GLU B 1 598 ? 10.977 -38.938 4.297 1 94.5 598 GLU B CA 1
ATOM 11019 C C . GLU B 1 598 ? 9.852 -39.969 4.344 1 94.5 598 GLU B C 1
ATOM 11021 O O . GLU B 1 598 ? 9.039 -40.062 3.416 1 94.5 598 GLU B O 1
ATOM 11026 N N . LEU B 1 599 ? 9.797 -40.781 5.438 1 96.25 599 LEU B N 1
ATOM 11027 C CA . LEU B 1 599 ? 8.797 -41.812 5.594 1 96.25 599 LEU B CA 1
ATOM 11028 C C . LEU B 1 599 ? 8.773 -42.75 4.375 1 96.25 599 LEU B C 1
ATOM 11030 O O . LEU B 1 599 ? 7.703 -43.094 3.869 1 96.25 599 LEU B O 1
ATOM 11034 N N . SER B 1 600 ? 9.969 -43.062 3.822 1 96.94 600 SER B N 1
ATOM 11035 C CA . SER B 1 600 ? 10.117 -43.906 2.637 1 96.94 600 SER B CA 1
ATOM 11036 C C . SER B 1 600 ? 10.227 -45.375 3.012 1 96.94 600 SER B C 1
ATOM 11038 O O . SER B 1 600 ? 10.438 -45.719 4.18 1 96.94 600 SER B O 1
ATOM 11040 N N . TRP B 1 601 ? 10 -46.312 2.07 1 97.25 601 TRP B N 1
ATOM 11041 C CA . TRP B 1 601 ? 10.133 -47.75 2.195 1 97.25 601 TRP B CA 1
ATOM 11042 C C . TRP B 1 601 ? 10.781 -48.375 0.95 1 97.25 601 TRP B C 1
ATOM 11044 O O . TRP B 1 601 ? 10.234 -48.25 -0.152 1 97.25 601 TRP B O 1
ATOM 11054 N N . ASN B 1 602 ? 11.922 -49 1.164 1 96.75 602 ASN B N 1
ATOM 11055 C CA . ASN B 1 602 ? 12.703 -49.469 0.024 1 96.75 602 ASN B CA 1
ATOM 11056 C C . ASN B 1 602 ? 12.117 -50.75 -0.546 1 96.75 602 ASN B C 1
ATOM 11058 O O . ASN B 1 602 ? 12.625 -51.281 -1.541 1 96.75 602 ASN B O 1
ATOM 11062 N N . CYS B 1 603 ? 11 -51.406 0.121 1 96 603 CYS B N 1
ATOM 11063 C CA . CYS B 1 603 ? 10.234 -52.562 -0.337 1 96 603 CYS B CA 1
ATOM 11064 C C . CYS B 1 603 ? 11.086 -53.844 -0.306 1 96 603 CYS B C 1
ATOM 11066 O O . CYS B 1 603 ? 10.844 -54.781 -1.07 1 96 603 CYS B O 1
ATOM 11068 N N . GLY B 1 604 ? 12.203 -53.844 0.398 1 94.69 604 GLY B N 1
ATOM 11069 C CA . GLY B 1 604 ? 12.914 -55.094 0.594 1 94.69 604 GLY B CA 1
ATOM 11070 C C . GLY B 1 604 ? 14.414 -54.969 0.466 1 94.69 604 GLY B C 1
ATOM 11071 O O . GLY B 1 604 ? 15.164 -55.719 1.064 1 94.69 604 GLY B O 1
ATOM 11072 N N . GLU B 1 605 ? 14.875 -54.031 -0.437 1 96.25 605 GLU B N 1
ATOM 11073 C CA . GLU B 1 605 ? 16.297 -53.812 -0.651 1 96.25 605 GLU B CA 1
ATOM 11074 C C . GLU B 1 605 ? 16.625 -52.344 -0.859 1 96.25 605 GLU B C 1
ATOM 11076 O O . GLU B 1 605 ? 15.898 -51.625 -1.55 1 96.25 605 GLU B O 1
ATOM 11081 N N . GLU B 1 606 ? 17.75 -51.969 -0.214 1 96.62 606 GLU B N 1
ATOM 11082 C CA . GLU B 1 606 ? 18.156 -50.562 -0.289 1 96.62 606 GLU B CA 1
ATOM 11083 C C . GLU B 1 606 ? 18.781 -50.25 -1.64 1 96.62 606 GLU B C 1
ATOM 11085 O O . GLU B 1 606 ? 19.75 -50.906 -2.055 1 96.62 606 GLU B O 1
ATOM 11090 N N . GLY B 1 607 ? 18.219 -49.25 -2.369 1 95.5 607 GLY B N 1
ATOM 11091 C CA . GLY B 1 607 ? 18.812 -48.812 -3.611 1 95.5 607 GLY B CA 1
ATOM 11092 C C . GLY B 1 607 ? 18.453 -49.656 -4.805 1 95.5 607 GLY B C 1
ATOM 11093 O O . GLY B 1 607 ? 17.453 -50.406 -4.773 1 95.5 607 GLY B O 1
ATOM 11094 N N . PRO B 1 608 ? 19.234 -49.562 -5.879 1 94.62 608 PRO B N 1
ATOM 11095 C CA . PRO B 1 608 ? 18.953 -50.344 -7.086 1 94.62 608 PRO B CA 1
ATOM 11096 C C . PRO B 1 608 ? 19.047 -51.844 -6.855 1 94.62 608 PRO B C 1
ATOM 11098 O O . PRO B 1 608 ? 19.891 -52.312 -6.07 1 94.62 608 PRO B O 1
ATOM 11101 N N . THR B 1 609 ? 18.156 -52.594 -7.516 1 96.19 609 THR B N 1
ATOM 11102 C CA . THR B 1 609 ? 18.125 -54.062 -7.383 1 96.19 609 THR B CA 1
ATOM 11103 C C . THR B 1 609 ? 17.719 -54.719 -8.695 1 96.19 609 THR B C 1
ATOM 11105 O O . THR B 1 609 ? 17.203 -54.031 -9.594 1 96.19 609 THR B O 1
ATOM 11108 N N . ASN B 1 610 ? 18.047 -56.031 -8.82 1 94.12 610 ASN B N 1
ATOM 11109 C CA . ASN B 1 610 ? 17.609 -56.781 -9.984 1 94.12 610 ASN B CA 1
ATOM 11110 C C . ASN B 1 610 ? 16.578 -57.844 -9.617 1 94.12 610 ASN B C 1
ATOM 11112 O O . ASN B 1 610 ? 16.141 -58.625 -10.469 1 94.12 610 ASN B O 1
ATOM 11116 N N . LYS B 1 611 ? 16.156 -57.812 -8.367 1 96.69 611 LYS B N 1
ATOM 11117 C CA . LYS B 1 611 ? 15.141 -58.781 -7.922 1 96.69 611 LYS B CA 1
ATOM 11118 C C . LYS B 1 611 ? 13.758 -58.375 -8.453 1 96.69 611 LYS B C 1
ATOM 11120 O O . LYS B 1 611 ? 13.219 -57.344 -8.086 1 96.69 611 LYS B O 1
ATOM 11125 N N . THR B 1 612 ? 13.18 -59.25 -9.172 1 95.19 612 THR B N 1
ATOM 11126 C CA . THR B 1 612 ? 11.93 -58.969 -9.867 1 95.19 612 THR B CA 1
ATOM 11127 C C . THR B 1 612 ? 10.789 -58.781 -8.883 1 95.19 612 THR B C 1
ATOM 11129 O O . THR B 1 612 ? 9.906 -57.938 -9.094 1 95.19 612 THR B O 1
ATOM 11132 N N . THR B 1 613 ? 10.789 -59.562 -7.863 1 94.75 613 THR B N 1
ATOM 11133 C CA . THR B 1 613 ? 9.719 -59.5 -6.875 1 94.75 613 THR B CA 1
ATOM 11134 C C . THR B 1 613 ? 9.695 -58.125 -6.211 1 94.75 613 THR B C 1
ATOM 11136 O O . THR B 1 613 ? 8.625 -57.562 -5.969 1 94.75 613 THR B O 1
ATOM 11139 N N . ILE B 1 614 ? 10.906 -57.656 -5.941 1 96.44 614 ILE B N 1
ATOM 11140 C CA . ILE B 1 614 ? 11.016 -56.344 -5.305 1 96.44 614 ILE B CA 1
ATOM 11141 C C . ILE B 1 614 ? 10.633 -55.25 -6.301 1 96.44 614 ILE B C 1
ATOM 11143 O O . ILE B 1 614 ? 9.906 -54.312 -5.961 1 96.44 614 ILE B O 1
ATOM 11147 N N . LEU B 1 615 ? 11.047 -55.312 -7.508 1 96.31 615 LEU B N 1
ATOM 11148 C CA . LEU B 1 615 ? 10.758 -54.344 -8.547 1 96.31 615 LEU B CA 1
ATOM 11149 C C . LEU B 1 615 ? 9.266 -54.281 -8.828 1 96.31 615 LEU B C 1
ATOM 11151 O O . LEU B 1 615 ? 8.719 -53.188 -9.039 1 96.31 615 LEU B O 1
ATOM 11155 N N . GLU B 1 616 ? 8.656 -55.406 -8.82 1 95 616 GLU B N 1
ATOM 11156 C CA . GLU B 1 616 ? 7.215 -55.438 -9.031 1 95 616 GLU B CA 1
ATOM 11157 C C . GLU B 1 616 ? 6.473 -54.75 -7.879 1 95 616 GLU B C 1
ATOM 11159 O O . GLU B 1 616 ? 5.484 -54.031 -8.102 1 95 616 GLU B O 1
ATOM 11164 N N . ARG B 1 617 ? 6.918 -55 -6.707 1 96.06 617 ARG B N 1
ATOM 11165 C CA . ARG B 1 617 ? 6.324 -54.344 -5.543 1 96.06 617 ARG B CA 1
ATOM 11166 C C . ARG B 1 617 ? 6.512 -52.844 -5.602 1 96.06 617 ARG B C 1
ATOM 11168 O O . ARG B 1 617 ? 5.582 -52.094 -5.312 1 96.06 617 ARG B O 1
ATOM 11175 N N . ARG B 1 618 ? 7.684 -52.438 -5.957 1 97.69 618 ARG B N 1
ATOM 11176 C CA . ARG B 1 618 ? 7.977 -51 -6.082 1 97.69 618 ARG B CA 1
ATOM 11177 C C . ARG B 1 618 ? 7.086 -50.375 -7.137 1 97.69 618 ARG B C 1
ATOM 11179 O O . ARG B 1 618 ? 6.562 -49.281 -6.922 1 97.69 618 ARG B O 1
ATOM 11186 N N . LEU B 1 619 ? 6.949 -51 -8.242 1 96.69 619 LEU B N 1
ATOM 11187 C CA . LEU B 1 619 ? 6.094 -50.5 -9.32 1 96.69 619 LEU B CA 1
ATOM 11188 C C . LEU B 1 619 ? 4.652 -50.375 -8.844 1 96.69 619 LEU B C 1
ATOM 11190 O O . LEU B 1 619 ? 3.99 -49.375 -9.133 1 96.69 619 LEU B O 1
ATOM 11194 N N . LYS B 1 620 ? 4.18 -51.344 -8.141 1 95.94 620 LYS B N 1
ATOM 11195 C CA . LYS B 1 620 ? 2.834 -51.312 -7.578 1 95.94 620 LYS B CA 1
ATOM 11196 C C . LYS B 1 620 ? 2.674 -50.125 -6.633 1 95.94 620 LYS B C 1
ATOM 11198 O O . LYS B 1 620 ? 1.653 -49.438 -6.66 1 95.94 620 LYS B O 1
ATOM 11203 N N . GLN B 1 621 ? 3.652 -49.938 -5.836 1 97.38 621 GLN B N 1
ATOM 11204 C CA . GLN B 1 621 ? 3.607 -48.812 -4.887 1 97.38 621 GLN B CA 1
ATOM 11205 C C . GLN B 1 621 ? 3.578 -47.469 -5.602 1 97.38 621 GLN B C 1
ATOM 11207 O O . GLN B 1 621 ? 2.875 -46.562 -5.18 1 97.38 621 GLN B O 1
ATOM 11212 N N . ILE B 1 622 ? 4.375 -47.344 -6.625 1 98.19 622 ILE B N 1
ATOM 11213 C CA . ILE B 1 622 ? 4.371 -46.094 -7.414 1 98.19 622 ILE B CA 1
ATOM 11214 C C . ILE B 1 622 ? 2.975 -45.844 -7.977 1 98.19 622 ILE B C 1
ATOM 11216 O O . ILE B 1 622 ? 2.455 -44.75 -7.902 1 98.19 622 ILE B O 1
ATOM 11220 N N . ARG B 1 623 ? 2.377 -46.938 -8.5 1 98.19 623 ARG B N 1
ATOM 11221 C CA . ARG B 1 623 ? 1.008 -46.844 -9 1 98.19 623 ARG B CA 1
ATOM 11222 C C . ARG B 1 623 ? 0.048 -46.406 -7.887 1 98.19 623 ARG B C 1
ATOM 11224 O O . ARG B 1 623 ? -0.842 -45.594 -8.109 1 98.19 623 ARG B O 1
ATOM 11231 N N . ASN B 1 624 ? 0.234 -46.969 -6.711 1 98.5 624 ASN B N 1
ATOM 11232 C CA . ASN B 1 624 ? -0.625 -46.656 -5.574 1 98.5 624 ASN B CA 1
ATOM 11233 C C . ASN B 1 624 ? -0.513 -45.188 -5.172 1 98.5 624 ASN B C 1
ATOM 11235 O O . ASN B 1 624 ? -1.523 -44.531 -4.91 1 98.5 624 ASN B O 1
ATOM 11239 N N . TYR B 1 625 ? 0.753 -44.688 -5.09 1 98.62 625 TYR B N 1
ATOM 11240 C CA . TYR B 1 625 ? 0.97 -43.281 -4.754 1 98.62 625 TYR B CA 1
ATOM 11241 C C . TYR B 1 625 ? 0.229 -42.375 -5.723 1 98.62 625 TYR B C 1
ATOM 11243 O O . TYR B 1 625 ? -0.484 -41.438 -5.301 1 98.62 625 TYR B O 1
ATOM 11251 N N . LEU B 1 626 ? 0.354 -42.594 -6.953 1 98.56 626 LEU B N 1
ATOM 11252 C CA . LEU B 1 626 ? -0.283 -41.75 -7.977 1 98.56 626 LEU B CA 1
ATOM 11253 C C . LEU B 1 626 ? -1.801 -41.875 -7.91 1 98.56 626 LEU B C 1
ATOM 11255 O O . LEU B 1 626 ? -2.518 -40.906 -8.031 1 98.56 626 LEU B O 1
ATOM 11259 N N . PHE B 1 627 ? -2.209 -43.125 -7.727 1 98.5 627 PHE B N 1
ATOM 11260 C CA . PHE B 1 627 ? -3.639 -43.375 -7.656 1 98.5 627 PHE B CA 1
ATOM 11261 C C . PHE B 1 627 ? -4.289 -42.594 -6.535 1 98.5 627 PHE B C 1
ATOM 11263 O O . PHE B 1 627 ? -5.27 -41.875 -6.762 1 98.5 627 PHE B O 1
ATOM 11270 N N . VAL B 1 628 ? -3.742 -42.656 -5.363 1 98.56 628 VAL B N 1
ATOM 11271 C CA . VAL B 1 628 ? -4.32 -41.969 -4.207 1 98.56 628 VAL B CA 1
ATOM 11272 C C . VAL B 1 628 ? -4.27 -40.469 -4.426 1 98.56 628 VAL B C 1
ATOM 11274 O O . VAL B 1 628 ? -5.215 -39.75 -4.078 1 98.56 628 VAL B O 1
ATOM 11277 N N . LEU B 1 629 ? -3.186 -39.938 -4.957 1 98.62 629 LEU B N 1
ATOM 11278 C CA . LEU B 1 629 ? -3.039 -38.5 -5.227 1 98.62 629 LEU B CA 1
ATOM 11279 C C . LEU B 1 629 ? -4.18 -38 -6.102 1 98.62 629 LEU B C 1
ATOM 11281 O O . LEU B 1 629 ? -4.754 -36.938 -5.824 1 98.62 629 LEU B O 1
ATOM 11285 N N . PHE B 1 630 ? -4.605 -38.75 -7.094 1 98.25 630 PHE B N 1
ATOM 11286 C CA . PHE B 1 630 ? -5.527 -38.25 -8.109 1 98.25 630 PHE B CA 1
ATOM 11287 C C . PHE B 1 630 ? -6.973 -38.531 -7.707 1 98.25 630 PHE B C 1
ATOM 11289 O O . PHE B 1 630 ? -7.891 -37.844 -8.18 1 98.25 630 PHE B O 1
ATOM 11296 N N . VAL B 1 631 ? -7.203 -39.469 -6.836 1 97.62 631 VAL B N 1
ATOM 11297 C CA . VAL B 1 631 ? -8.586 -39.781 -6.477 1 97.62 631 VAL B CA 1
ATOM 11298 C C . VAL B 1 631 ? -8.977 -39 -5.234 1 97.62 631 VAL B C 1
ATOM 11300 O O . VAL B 1 631 ? -10.164 -38.875 -4.91 1 97.62 631 VAL B O 1
ATOM 11303 N N . SER B 1 632 ? -7.996 -38.469 -4.523 1 98.38 632 SER B N 1
ATOM 11304 C CA . SER B 1 632 ? -8.273 -37.656 -3.332 1 98.38 632 SER B CA 1
ATOM 11305 C C . SER B 1 632 ? -8.875 -36.312 -3.699 1 98.38 632 SER B C 1
ATOM 11307 O O . SER B 1 632 ? -8.523 -35.719 -4.73 1 98.38 632 SER B O 1
ATOM 11309 N N . LEU B 1 633 ? -9.805 -35.844 -2.799 1 97.56 633 LEU B N 1
ATOM 11310 C CA . LEU B 1 633 ? -10.305 -34.469 -2.98 1 97.56 633 LEU B CA 1
ATOM 11311 C C . LEU B 1 633 ? -9.195 -33.438 -2.729 1 97.56 633 LEU B C 1
ATOM 11313 O O . LEU B 1 633 ? -8.375 -33.625 -1.827 1 97.56 633 LEU B O 1
ATOM 11317 N N . GLY B 1 634 ? -9.211 -32.344 -3.512 1 98 634 GLY B N 1
ATOM 11318 C CA . GLY B 1 634 ? -8.156 -31.359 -3.527 1 98 634 GLY B CA 1
ATOM 11319 C C . GLY B 1 634 ? -7.484 -31.219 -4.883 1 98 634 GLY B C 1
ATOM 11320 O O . GLY B 1 634 ? -7.949 -31.781 -5.871 1 98 634 GLY B O 1
ATOM 11321 N N . VAL B 1 635 ? -6.438 -30.406 -4.906 1 98.5 635 VAL B N 1
ATOM 11322 C CA . VAL B 1 635 ? -5.727 -30.156 -6.156 1 98.5 635 VAL B CA 1
ATOM 11323 C C . VAL B 1 635 ? -4.453 -31.016 -6.203 1 98.5 635 VAL B C 1
ATOM 11325 O O . VAL B 1 635 ? -3.541 -30.812 -5.398 1 98.5 635 VAL B O 1
ATOM 11328 N N . PRO B 1 636 ? -4.402 -31.969 -7.105 1 98.62 636 PRO B N 1
ATOM 11329 C CA . PRO B 1 636 ? -3.174 -32.781 -7.195 1 98.62 636 PRO B CA 1
ATOM 11330 C C . PRO B 1 636 ? -2.01 -31.984 -7.801 1 98.62 636 PRO B C 1
ATOM 11332 O O . PRO B 1 636 ? -2.191 -31.266 -8.781 1 98.62 636 PRO B O 1
ATOM 11335 N N . VAL B 1 637 ? -0.89 -32.125 -7.188 1 98.75 637 VAL B N 1
ATOM 11336 C CA . VAL B 1 637 ? 0.349 -31.531 -7.668 1 98.75 637 VAL B CA 1
ATOM 11337 C C . VAL B 1 637 ? 1.362 -32.625 -8 1 98.75 637 VAL B C 1
ATOM 11339 O O . VAL B 1 637 ? 1.813 -33.344 -7.113 1 98.75 637 VAL B O 1
ATOM 11342 N N . LEU B 1 638 ? 1.643 -32.75 -9.273 1 98.44 638 LEU B N 1
ATOM 11343 C CA . LEU B 1 638 ? 2.637 -33.719 -9.75 1 98.44 638 LEU B CA 1
ATOM 11344 C C . LEU B 1 638 ? 4.004 -33.031 -9.898 1 98.44 638 LEU B C 1
ATOM 11346 O O . LEU B 1 638 ? 4.098 -31.922 -10.383 1 98.44 638 LEU B O 1
ATOM 11350 N N . ASN B 1 639 ? 5.016 -33.781 -9.477 1 97.44 639 ASN B N 1
ATOM 11351 C CA . ASN B 1 639 ? 6.367 -33.219 -9.555 1 97.44 639 ASN B CA 1
ATOM 11352 C C . ASN B 1 639 ? 7.09 -33.719 -10.812 1 97.44 639 ASN B C 1
ATOM 11354 O O . ASN B 1 639 ? 6.98 -34.875 -11.188 1 97.44 639 ASN B O 1
ATOM 11358 N N . MET B 1 640 ? 7.836 -32.844 -11.391 1 97.31 640 MET B N 1
ATOM 11359 C CA . MET B 1 640 ? 8.609 -33.156 -12.594 1 97.31 640 MET B CA 1
ATOM 11360 C C . MET B 1 640 ? 9.508 -34.344 -12.375 1 97.31 640 MET B C 1
ATOM 11362 O O . MET B 1 640 ? 10.242 -34.406 -11.391 1 97.31 640 MET B O 1
ATOM 11366 N N . GLY B 1 641 ? 9.398 -35.344 -13.25 1 95.88 641 GLY B N 1
ATOM 11367 C CA . GLY B 1 641 ? 10.281 -36.469 -13.195 1 95.88 641 GLY B CA 1
ATOM 11368 C C . GLY B 1 641 ? 9.625 -37.719 -12.586 1 95.88 641 GLY B C 1
ATOM 11369 O O . GLY B 1 641 ? 10.102 -38.844 -12.773 1 95.88 641 GLY B O 1
ATOM 11370 N N . ASP B 1 642 ? 8.531 -37.562 -11.914 1 95.5 642 ASP B N 1
ATOM 11371 C CA . ASP B 1 642 ? 7.859 -38.688 -11.281 1 95.5 642 ASP B CA 1
ATOM 11372 C C . ASP B 1 642 ? 7.223 -39.594 -12.32 1 95.5 642 ASP B C 1
ATOM 11374 O O . ASP B 1 642 ? 7.062 -40.812 -12.086 1 95.5 642 ASP B O 1
ATOM 11378 N N . GLU B 1 643 ? 6.891 -39.094 -13.484 1 96.56 643 GLU B N 1
ATOM 11379 C CA . GLU B 1 643 ? 6.23 -39.875 -14.531 1 96.56 643 GLU B CA 1
ATOM 11380 C C . GLU B 1 643 ? 7.234 -40.719 -15.297 1 96.56 643 GLU B C 1
ATOM 11382 O O . GLU B 1 643 ? 6.84 -41.625 -16.031 1 96.56 643 GLU B O 1
ATOM 11387 N N . CYS B 1 644 ? 8.547 -40.438 -15.148 1 94.12 644 CYS B N 1
ATOM 11388 C CA . CYS B 1 644 ? 9.508 -41.219 -15.938 1 94.12 644 CYS B CA 1
ATOM 11389 C C . CYS B 1 644 ? 10.57 -41.844 -15.039 1 94.12 644 CYS B C 1
ATOM 11391 O O . CYS B 1 644 ? 11.609 -42.281 -15.523 1 94.12 644 CYS B O 1
ATOM 11393 N N . GLY B 1 645 ? 10.359 -41.875 -13.781 1 93.69 645 GLY B N 1
ATOM 11394 C CA . GLY B 1 645 ? 11.211 -42.594 -12.852 1 93.69 645 GLY B CA 1
ATOM 11395 C C . GLY B 1 645 ? 12.539 -41.906 -12.594 1 93.69 645 GLY B C 1
ATOM 11396 O O . GLY B 1 645 ? 13.578 -42.562 -12.5 1 93.69 645 GLY B O 1
ATOM 11397 N N . GLN B 1 646 ? 12.578 -40.688 -12.578 1 93.31 646 GLN B N 1
ATOM 11398 C CA . GLN B 1 646 ? 13.797 -39.969 -12.281 1 93.31 646 GLN B CA 1
ATOM 11399 C C . GLN B 1 646 ? 14.242 -40.188 -10.844 1 93.31 646 GLN B C 1
ATOM 11401 O O . GLN B 1 646 ? 13.438 -40.094 -9.914 1 93.31 646 GLN B O 1
ATOM 11406 N N . SER B 1 647 ? 15.492 -40.438 -10.656 1 94.88 647 SER B N 1
ATOM 11407 C CA . SER B 1 647 ? 16.062 -40.75 -9.344 1 94.88 647 SER B CA 1
ATOM 11408 C C . SER B 1 647 ? 17.141 -39.75 -8.961 1 94.88 647 SER B C 1
ATOM 11410 O O . SER B 1 647 ? 17.797 -39.188 -9.836 1 94.88 647 SER B O 1
ATOM 11412 N N . SER B 1 648 ? 17.312 -39.5 -7.719 1 94.44 648 SER B N 1
ATOM 11413 C CA . SER B 1 648 ? 18.406 -38.719 -7.188 1 94.44 648 SER B CA 1
ATOM 11414 C C . SER B 1 648 ? 19.422 -39.562 -6.445 1 94.44 648 SER B C 1
ATOM 11416 O O . SER B 1 648 ? 20.281 -39.062 -5.723 1 94.44 648 SER B O 1
ATOM 11418 N N . GLY B 1 649 ? 19.234 -40.781 -6.527 1 94.06 649 GLY B N 1
ATOM 11419 C CA . GLY B 1 649 ? 20.156 -41.719 -5.867 1 94.06 649 GLY B CA 1
ATOM 11420 C C . GLY B 1 649 ? 20 -41.719 -4.355 1 94.06 649 GLY B C 1
ATOM 11421 O O . GLY B 1 649 ? 21 -41.906 -3.635 1 94.06 649 GLY B O 1
ATOM 11422 N N . GLY B 1 650 ? 18.828 -41.344 -3.918 1 94.81 650 GLY B N 1
ATOM 11423 C CA . GLY B 1 650 ? 18.578 -41.375 -2.486 1 94.81 650 GLY B CA 1
ATOM 11424 C C . GLY B 1 650 ? 18.906 -40.031 -1.818 1 94.81 650 GLY B C 1
ATOM 11425 O O . GLY B 1 650 ? 18.734 -39.875 -0.606 1 94.81 650 GLY B O 1
ATOM 11426 N N . SER B 1 651 ? 19.344 -39.125 -2.576 1 94.75 651 SER B N 1
ATOM 11427 C CA . SER B 1 651 ? 19.656 -37.812 -2.021 1 94.75 651 SER B CA 1
ATOM 11428 C C . SER B 1 651 ? 18.406 -36.938 -1.887 1 94.75 651 SER B C 1
ATOM 11430 O O . SER B 1 651 ? 17.547 -36.969 -2.768 1 94.75 651 SER B O 1
ATOM 11432 N N . THR B 1 652 ? 18.25 -36.188 -0.747 1 93.44 652 THR B N 1
ATOM 11433 C CA . THR B 1 652 ? 17.094 -35.344 -0.507 1 93.44 652 THR B CA 1
ATOM 11434 C C . THR B 1 652 ? 17.422 -33.875 -0.889 1 93.44 652 THR B C 1
ATOM 11436 O O . THR B 1 652 ? 16.562 -33.031 -0.833 1 93.44 652 THR B O 1
ATOM 11439 N N . SER B 1 653 ? 18.641 -33.594 -1.316 1 91.06 653 SER B N 1
ATOM 11440 C CA . SER B 1 653 ? 19.094 -32.219 -1.575 1 91.06 653 SER B CA 1
ATOM 11441 C C . SER B 1 653 ? 18.609 -31.719 -2.926 1 91.06 653 SER B C 1
ATOM 11443 O O . SER B 1 653 ? 18.531 -32.5 -3.889 1 91.06 653 SER B O 1
ATOM 11445 N N . TYR B 1 654 ? 18.359 -30.438 -2.99 1 91.62 654 TYR B N 1
ATOM 11446 C CA . TYR B 1 654 ? 17.969 -29.812 -4.242 1 91.62 654 TYR B CA 1
ATOM 11447 C C . TYR B 1 654 ? 19.078 -29.906 -5.277 1 91.62 654 TYR B C 1
ATOM 11449 O O . TYR B 1 654 ? 18.812 -30.094 -6.469 1 91.62 654 TYR B O 1
ATOM 11457 N N . GLY B 1 655 ? 20.312 -29.75 -4.844 1 89.5 655 GLY B N 1
ATOM 11458 C CA . GLY B 1 655 ? 21.484 -29.75 -5.711 1 89.5 655 GLY B CA 1
ATOM 11459 C C . GLY B 1 655 ? 21.688 -31.078 -6.43 1 89.5 655 GLY B C 1
ATOM 11460 O O . GLY B 1 655 ? 22.375 -31.125 -7.461 1 89.5 655 GLY B O 1
ATOM 11461 N N . SER B 1 656 ? 21.062 -32.125 -5.926 1 90.94 656 SER B N 1
ATOM 11462 C CA . SER B 1 656 ? 21.25 -33.469 -6.496 1 90.94 656 SER B CA 1
ATOM 11463 C C . SER B 1 656 ? 20.266 -33.719 -7.621 1 90.94 656 SER B C 1
ATOM 11465 O O . SER B 1 656 ? 20.312 -34.781 -8.266 1 90.94 656 SER B O 1
ATOM 11467 N N . ARG B 1 657 ? 19.359 -32.812 -7.855 1 92.44 657 ARG B N 1
ATOM 11468 C CA . ARG B 1 657 ? 18.375 -33 -8.914 1 92.44 657 ARG B CA 1
ATOM 11469 C C . ARG B 1 657 ? 19.031 -32.906 -10.289 1 92.44 657 ARG B C 1
ATOM 11471 O O . ARG B 1 657 ? 19.906 -32.062 -10.508 1 92.44 657 ARG B O 1
ATOM 11478 N N . LYS B 1 658 ? 18.609 -33.812 -11.164 1 92.19 658 LYS B N 1
ATOM 11479 C CA . LYS B 1 658 ? 19.172 -33.875 -12.508 1 92.19 658 LYS B CA 1
ATOM 11480 C C . LYS B 1 658 ? 18.188 -33.344 -13.547 1 92.19 658 LYS B C 1
ATOM 11482 O O . LYS B 1 658 ? 16.984 -33.281 -13.281 1 92.19 658 LYS B O 1
ATOM 11487 N N . PRO B 1 659 ? 18.781 -32.938 -14.711 1 95.69 659 PRO B N 1
ATOM 11488 C CA . PRO B 1 659 ? 17.875 -32.562 -15.805 1 95.69 659 PRO B CA 1
ATOM 11489 C C . PRO B 1 659 ? 16.969 -33.688 -16.25 1 95.69 659 PRO B C 1
ATOM 11491 O O . PRO B 1 659 ? 17.328 -34.844 -16.125 1 95.69 659 PRO B O 1
ATOM 11494 N N . PHE B 1 660 ? 15.836 -33.312 -16.703 1 96.88 660 PHE B N 1
ATOM 11495 C CA . PHE B 1 660 ? 14.812 -34.25 -17.156 1 96.88 660 PHE B CA 1
ATOM 11496 C C . PHE B 1 660 ? 15.32 -35.094 -18.312 1 96.88 660 PHE B C 1
ATOM 11498 O O . PHE B 1 660 ? 15.758 -34.562 -19.328 1 96.88 660 PHE B O 1
ATOM 11505 N N . ASP B 1 661 ? 15.344 -36.438 -18.156 1 95.94 661 ASP B N 1
ATOM 11506 C CA . ASP B 1 661 ? 15.727 -37.375 -19.219 1 95.94 661 ASP B CA 1
ATOM 11507 C C . ASP B 1 661 ? 14.523 -37.75 -20.078 1 95.94 661 ASP B C 1
ATOM 11509 O O . ASP B 1 661 ? 13.766 -38.656 -19.734 1 95.94 661 ASP B O 1
ATOM 11513 N N . TRP B 1 662 ? 14.406 -37.219 -21.234 1 97.06 662 TRP B N 1
ATOM 11514 C CA . TRP B 1 662 ? 13.25 -37.406 -22.109 1 97.06 662 TRP B CA 1
ATOM 11515 C C . TRP B 1 662 ? 13.25 -38.781 -22.734 1 97.06 662 TRP B C 1
ATOM 11517 O O . TRP B 1 662 ? 12.211 -39.281 -23.172 1 97.06 662 TRP B O 1
ATOM 11527 N N . ASN B 1 663 ? 14.406 -39.438 -22.734 1 96.06 663 ASN B N 1
ATOM 11528 C CA . ASN B 1 663 ? 14.477 -40.812 -23.219 1 96.06 663 ASN B CA 1
ATOM 11529 C C . ASN B 1 663 ? 13.797 -41.781 -22.266 1 96.06 663 ASN B C 1
ATOM 11531 O O . ASN B 1 663 ? 13.336 -42.844 -22.672 1 96.06 663 ASN B O 1
ATOM 11535 N N . ALA B 1 664 ? 13.789 -41.438 -21.062 1 95.88 664 ALA B N 1
ATOM 11536 C CA . ALA B 1 664 ? 13.211 -42.281 -20.031 1 95.88 664 ALA B CA 1
ATOM 11537 C C . ALA B 1 664 ? 11.711 -42.469 -20.266 1 95.88 664 ALA B C 1
ATOM 11539 O O . ALA B 1 664 ? 11.133 -43.469 -19.828 1 95.88 664 ALA B O 1
ATOM 11540 N N . LEU B 1 665 ? 11.031 -41.625 -20.953 1 96.38 665 LEU B N 1
ATOM 11541 C CA . LEU B 1 665 ? 9.602 -41.688 -21.219 1 96.38 665 LEU B CA 1
ATOM 11542 C C . LEU B 1 665 ? 9.281 -42.844 -22.141 1 96.38 665 LEU B C 1
ATOM 11544 O O . LEU B 1 665 ? 8.148 -43.344 -22.172 1 96.38 665 LEU B O 1
ATOM 11548 N N . SER B 1 666 ? 10.32 -43.312 -22.875 1 95.19 666 SER B N 1
ATOM 11549 C CA . SER B 1 666 ? 10.109 -44.375 -23.844 1 95.19 666 SER B CA 1
ATOM 11550 C C . SER B 1 666 ? 10.375 -45.75 -23.234 1 95.19 666 SER B C 1
ATOM 11552 O O . SER B 1 666 ? 10.133 -46.781 -23.875 1 95.19 666 SER B O 1
ATOM 11554 N N . THR B 1 667 ? 10.82 -45.75 -21.984 1 95.25 667 THR B N 1
ATOM 11555 C CA . THR B 1 667 ? 11 -47.031 -21.281 1 95.25 667 THR B CA 1
ATOM 11556 C C . THR B 1 667 ? 9.656 -47.656 -20.906 1 95.25 667 THR B C 1
ATOM 11558 O O . THR B 1 667 ? 8.633 -46.969 -20.922 1 95.25 667 THR B O 1
ATOM 11561 N N . GLY B 1 668 ? 9.656 -48.906 -20.656 1 94.12 668 GLY B N 1
ATOM 11562 C CA . GLY B 1 668 ? 8.438 -49.562 -20.203 1 94.12 668 GLY B CA 1
ATOM 11563 C C . GLY B 1 668 ? 7.812 -48.875 -19 1 94.12 668 GLY B C 1
ATOM 11564 O O . GLY B 1 668 ? 6.594 -48.688 -18.938 1 94.12 668 GLY B O 1
ATOM 11565 N N . PHE B 1 669 ? 8.695 -48.562 -18.062 1 94.75 669 PHE B N 1
ATOM 11566 C CA . PHE B 1 669 ? 8.234 -47.844 -16.891 1 94.75 669 PHE B CA 1
ATOM 11567 C C . PHE B 1 669 ? 7.602 -46.5 -17.266 1 94.75 669 PHE B C 1
ATOM 11569 O O . PHE B 1 669 ? 6.508 -46.188 -16.812 1 94.75 669 PHE B O 1
ATOM 11576 N N . GLY B 1 670 ? 8.297 -45.719 -18.094 1 96.19 670 GLY B N 1
ATOM 11577 C CA . GLY B 1 670 ? 7.824 -44.406 -18.5 1 96.19 670 GLY B CA 1
ATOM 11578 C C . GLY B 1 670 ? 6.5 -44.438 -19.234 1 96.19 670 GLY B C 1
ATOM 11579 O O . GLY B 1 670 ? 5.617 -43.625 -18.984 1 96.19 670 GLY B O 1
ATOM 11580 N N . ILE B 1 671 ? 6.328 -45.406 -20.078 1 96.81 671 ILE B N 1
ATOM 11581 C CA . ILE B 1 671 ? 5.121 -45.531 -20.891 1 96.81 671 ILE B CA 1
ATOM 11582 C C . ILE B 1 671 ? 3.924 -45.844 -19.984 1 96.81 671 ILE B C 1
ATOM 11584 O O . ILE B 1 671 ? 2.912 -45.125 -20.031 1 96.81 671 ILE B O 1
ATOM 11588 N N . GLN B 1 672 ? 4.039 -46.812 -19.172 1 96.38 672 GLN B N 1
ATOM 11589 C CA . GLN B 1 672 ? 2.898 -47.219 -18.359 1 96.38 672 GLN B CA 1
ATOM 11590 C C . GLN B 1 672 ? 2.551 -46.156 -17.312 1 96.38 672 GLN B C 1
ATOM 11592 O O . GLN B 1 672 ? 1.375 -45.938 -17.031 1 96.38 672 GLN B O 1
ATOM 11597 N N . THR B 1 673 ? 3.586 -45.531 -16.75 1 97.62 673 THR B N 1
ATOM 11598 C CA . THR B 1 673 ? 3.336 -44.562 -15.711 1 97.62 673 THR B CA 1
ATOM 11599 C C . THR B 1 673 ? 2.709 -43.281 -16.312 1 97.62 673 THR B C 1
ATOM 11601 O O . THR B 1 673 ? 1.767 -42.75 -15.742 1 97.62 673 THR B O 1
ATOM 11604 N N . THR B 1 674 ? 3.17 -42.812 -17.453 1 97.69 674 THR B N 1
ATOM 11605 C CA . THR B 1 674 ? 2.627 -41.625 -18.109 1 97.69 674 THR B CA 1
ATOM 11606 C C . THR B 1 674 ? 1.187 -41.875 -18.547 1 97.69 674 THR B C 1
ATOM 11608 O O . THR B 1 674 ? 0.328 -41 -18.391 1 97.69 674 THR B O 1
ATOM 11611 N N . GLN B 1 675 ? 0.93 -43.031 -19.078 1 97 675 GLN B N 1
ATOM 11612 C CA . GLN B 1 675 ? -0.422 -43.375 -19.5 1 97 675 GLN B CA 1
ATOM 11613 C C . GLN B 1 675 ? -1.372 -43.469 -18.312 1 97 675 GLN B C 1
ATOM 11615 O O . GLN B 1 675 ? -2.537 -43.062 -18.406 1 97 675 GLN B O 1
ATOM 11620 N N . PHE B 1 676 ? -0.843 -44.062 -17.266 1 97.62 676 PHE B N 1
ATOM 11621 C CA . PHE B 1 676 ? -1.654 -44.156 -16.062 1 97.62 676 PHE B CA 1
ATOM 11622 C C . PHE B 1 676 ? -2.023 -42.781 -15.531 1 97.62 676 PHE B C 1
ATOM 11624 O O . PHE B 1 676 ? -3.174 -42.531 -15.156 1 97.62 676 PHE B O 1
ATOM 11631 N N . ILE B 1 677 ? -1.042 -41.844 -15.484 1 98.44 677 ILE B N 1
ATOM 11632 C CA . ILE B 1 677 ? -1.289 -40.5 -15.047 1 98.44 677 ILE B CA 1
ATOM 11633 C C . ILE B 1 677 ? -2.32 -39.844 -15.961 1 98.44 677 ILE B C 1
ATOM 11635 O O . ILE B 1 677 ? -3.252 -39.188 -15.484 1 98.44 677 ILE B O 1
ATOM 11639 N N . SER B 1 678 ? -2.164 -39.969 -17.25 1 97.62 678 SER B N 1
ATOM 11640 C CA . SER B 1 678 ? -3.115 -39.438 -18.203 1 97.62 678 SER B CA 1
ATOM 11641 C C . SER B 1 678 ? -4.52 -39.969 -17.953 1 97.62 678 SER B C 1
ATOM 11643 O O . SER B 1 678 ? -5.496 -39.219 -18.016 1 97.62 678 SER B O 1
ATOM 11645 N N . PHE B 1 679 ? -4.566 -41.25 -17.703 1 96.56 679 PHE B N 1
ATOM 11646 C CA . PHE B 1 679 ? -5.84 -41.906 -17.406 1 96.56 679 PHE B CA 1
ATOM 11647 C C . PHE B 1 679 ? -6.473 -41.312 -16.156 1 96.56 679 PHE B C 1
ATOM 11649 O O . PHE B 1 679 ? -7.66 -40.969 -16.156 1 96.56 679 PHE B O 1
ATOM 11656 N N . LEU B 1 680 ? -5.684 -41.188 -15.148 1 97.88 680 LEU B N 1
ATOM 11657 C CA . LEU B 1 680 ? -6.18 -40.656 -13.883 1 97.88 680 LEU B CA 1
ATOM 11658 C C . LEU B 1 680 ? -6.656 -39.219 -14.039 1 97.88 680 LEU B C 1
ATOM 11660 O O . LEU B 1 680 ? -7.668 -38.844 -13.453 1 97.88 680 LEU B O 1
ATOM 11664 N N . SER B 1 681 ? -5.914 -38.406 -14.758 1 97.31 681 SER B N 1
ATOM 11665 C CA . SER B 1 681 ? -6.312 -37.031 -15.023 1 97.31 681 SER B CA 1
ATOM 11666 C C . SER B 1 681 ? -7.641 -36.969 -15.773 1 97.31 681 SER B C 1
ATOM 11668 O O . SER B 1 681 ? -8.508 -36.156 -15.453 1 97.31 681 SER B O 1
ATOM 11670 N N . SER B 1 682 ? -7.758 -37.781 -16.719 1 95.19 682 SER B N 1
ATOM 11671 C CA . SER B 1 682 ? -8.992 -37.844 -17.5 1 95.19 682 SER B CA 1
ATOM 11672 C C . SER B 1 682 ? -10.164 -38.312 -16.641 1 95.19 682 SER B C 1
ATOM 11674 O O . SER B 1 682 ? -11.281 -37.812 -16.797 1 95.19 682 SER B O 1
ATOM 11676 N N . LEU B 1 683 ? -9.875 -39.281 -15.82 1 94.12 683 LEU B N 1
ATOM 11677 C CA . LEU B 1 683 ? -10.906 -39.781 -14.914 1 94.12 683 LEU B CA 1
ATOM 11678 C C . LEU B 1 683 ? -11.398 -38.688 -13.992 1 94.12 683 LEU B C 1
ATOM 11680 O O . LEU B 1 683 ? -12.602 -38.531 -13.773 1 94.12 683 LEU B O 1
ATOM 11684 N N . ARG B 1 684 ? -10.516 -37.938 -13.477 1 94.75 684 ARG B N 1
ATOM 11685 C CA . ARG B 1 684 ? -10.844 -36.844 -12.578 1 94.75 684 ARG B CA 1
ATOM 11686 C C . ARG B 1 684 ? -11.734 -35.812 -13.266 1 94.75 684 ARG B C 1
ATOM 11688 O O . ARG B 1 684 ? -12.68 -35.312 -12.664 1 94.75 684 ARG B O 1
ATOM 11695 N N . MET B 1 685 ? -11.445 -35.531 -14.445 1 90.88 685 MET B N 1
ATOM 11696 C CA . MET B 1 685 ? -12.227 -34.562 -15.211 1 90.88 685 MET B CA 1
ATOM 11697 C C . MET B 1 685 ? -13.609 -35.125 -15.539 1 90.88 685 MET B C 1
ATOM 11699 O O . MET B 1 685 ? -14.609 -34.406 -15.422 1 90.88 685 MET B O 1
ATOM 11703 N N . ARG B 1 686 ? -13.594 -36.375 -15.953 1 89.31 686 ARG B N 1
ATOM 11704 C CA . ARG B 1 686 ? -14.852 -37.031 -16.312 1 89.31 686 ARG B CA 1
ATOM 11705 C C . ARG B 1 686 ? -15.789 -37.125 -15.117 1 89.31 686 ARG B C 1
ATOM 11707 O O . ARG B 1 686 ? -17 -36.906 -15.242 1 89.31 686 ARG B O 1
ATOM 11714 N N . ARG B 1 687 ? -15.188 -37.438 -14.023 1 93.25 687 ARG B N 1
ATOM 11715 C CA . ARG B 1 687 ? -15.984 -37.594 -12.812 1 93.25 687 ARG B CA 1
ATOM 11716 C C . ARG B 1 687 ? -15.812 -36.375 -11.883 1 93.25 687 ARG B C 1
ATOM 11718 O O . ARG B 1 687 ? -15.672 -36.531 -10.672 1 93.25 687 ARG B O 1
ATOM 11725 N N . SER B 1 688 ? -15.805 -35.219 -12.492 1 92.06 688 SER B N 1
ATOM 11726 C CA . SER B 1 688 ? -15.664 -34 -11.734 1 92.06 688 SER B CA 1
ATOM 11727 C C . SER B 1 688 ? -16.781 -33.844 -10.711 1 92.06 688 SER B C 1
ATOM 11729 O O . SER B 1 688 ? -16.625 -33.125 -9.719 1 92.06 688 SER B O 1
ATOM 11731 N N . ASP B 1 689 ? -17.906 -34.469 -10.852 1 90.44 689 ASP B N 1
ATOM 11732 C CA . ASP B 1 689 ? -19.047 -34.438 -9.938 1 90.44 689 ASP B CA 1
ATOM 11733 C C . ASP B 1 689 ? -18.672 -35 -8.57 1 90.44 689 ASP B C 1
ATOM 11735 O O . ASP B 1 689 ? -19.266 -34.625 -7.559 1 90.44 689 ASP B O 1
ATOM 11739 N N . LEU B 1 690 ? -17.641 -35.938 -8.617 1 93.44 690 LEU B N 1
ATOM 11740 C CA . LEU B 1 690 ? -17.281 -36.594 -7.355 1 93.44 690 LEU B CA 1
ATOM 11741 C C . LEU B 1 690 ? -15.859 -36.188 -6.941 1 93.44 690 LEU B C 1
ATOM 11743 O O . LEU B 1 690 ? -15.586 -36.031 -5.754 1 93.44 690 LEU B O 1
ATOM 11747 N N . LEU B 1 691 ? -14.961 -36 -7.914 1 95.44 691 LEU B N 1
ATOM 11748 C CA . LEU B 1 691 ? -13.539 -35.938 -7.602 1 95.44 691 LEU B CA 1
ATOM 11749 C C . LEU B 1 691 ? -13.055 -34.5 -7.641 1 95.44 691 LEU B C 1
ATOM 11751 O O . LEU B 1 691 ? -11.945 -34.188 -7.188 1 95.44 691 LEU B O 1
ATOM 11755 N N . GLN B 1 692 ? -13.766 -33.5 -8.164 1 94.44 692 GLN B N 1
ATOM 11756 C CA . GLN B 1 692 ? -13.406 -32.094 -8.219 1 94.44 692 GLN B CA 1
ATOM 11757 C C . GLN B 1 692 ? -14.469 -31.234 -7.547 1 94.44 692 GLN B C 1
ATOM 11759 O O . GLN B 1 692 ? -15.312 -30.641 -8.227 1 94.44 692 GLN B O 1
ATOM 11764 N N . LYS B 1 693 ? -14.297 -31.141 -6.215 1 91.06 693 LYS B N 1
ATOM 11765 C CA . LYS B 1 693 ? -15.297 -30.438 -5.43 1 91.06 693 LYS B CA 1
ATOM 11766 C C . LYS B 1 693 ? -14.672 -29.266 -4.668 1 91.06 693 LYS B C 1
ATOM 11768 O O . LYS B 1 693 ? -13.609 -29.406 -4.059 1 91.06 693 LYS B O 1
ATOM 11773 N N . ARG B 1 694 ? -15.43 -28.188 -4.746 1 91.69 694 ARG B N 1
ATOM 11774 C CA . ARG B 1 694 ? -15 -27.031 -3.975 1 91.69 694 ARG B CA 1
ATOM 11775 C C . ARG B 1 694 ? -15.352 -27.188 -2.5 1 91.69 694 ARG B C 1
ATOM 11777 O O . ARG B 1 694 ? -14.578 -26.797 -1.626 1 91.69 694 ARG B O 1
ATOM 11784 N N . ASN B 1 695 ? -16.531 -27.75 -2.258 1 91.06 695 ASN B N 1
ATOM 11785 C CA . ASN B 1 695 ? -17.016 -27.969 -0.896 1 91.06 695 ASN B CA 1
ATOM 11786 C C . ASN B 1 695 ? -16.891 -29.422 -0.479 1 91.06 695 ASN B C 1
ATOM 11788 O O . ASN B 1 695 ? -16.812 -30.312 -1.33 1 91.06 695 ASN B O 1
ATOM 11792 N N . PHE B 1 696 ? -16.922 -29.656 0.761 1 93.56 696 PHE B N 1
ATOM 11793 C CA . PHE B 1 696 ? -16.828 -31 1.305 1 93.56 696 PHE B CA 1
ATOM 11794 C C . PHE B 1 696 ? -18.062 -31.828 0.925 1 93.56 696 PHE B C 1
ATOM 11796 O O . PHE B 1 696 ? -19.172 -31.281 0.812 1 93.56 696 PHE B O 1
ATOM 11803 N N . LEU B 1 697 ? -17.797 -33.125 0.711 1 91.25 697 LEU B N 1
ATOM 11804 C CA . LEU B 1 697 ? -18.922 -34.031 0.468 1 91.25 697 LEU B CA 1
ATOM 11805 C C . LEU B 1 697 ? -19.766 -34.219 1.725 1 91.25 697 LEU B C 1
ATOM 11807 O O . LEU B 1 697 ? -19.25 -34.156 2.842 1 91.25 697 LEU B O 1
ATOM 11811 N N . LYS B 1 698 ? -21 -34.406 1.451 1 90.56 698 LYS B N 1
ATOM 11812 C CA . LYS B 1 698 ? -21.891 -34.719 2.574 1 90.56 698 LYS B CA 1
ATOM 11813 C C . LYS B 1 698 ? -21.594 -36.094 3.143 1 90.56 698 LYS B C 1
ATOM 11815 O O . LYS B 1 698 ? -21.203 -37 2.404 1 90.56 698 LYS B O 1
ATOM 11820 N N . GLU B 1 699 ? -21.781 -36.25 4.383 1 89.38 699 GLU B N 1
ATOM 11821 C CA . GLU B 1 699 ? -21.531 -37.531 5.055 1 89.38 699 GLU B CA 1
ATOM 11822 C C . GLU B 1 699 ? -22.359 -38.656 4.453 1 89.38 699 GLU B C 1
ATOM 11824 O O . GLU B 1 699 ? -21.906 -39.781 4.375 1 89.38 699 GLU B O 1
ATOM 11829 N N . GLU B 1 700 ? -23.531 -38.344 3.955 1 90.25 700 GLU B N 1
ATOM 11830 C CA . GLU B 1 700 ? -24.453 -39.344 3.41 1 90.25 700 GLU B CA 1
ATOM 11831 C C . GLU B 1 700 ? -23.984 -39.844 2.045 1 90.25 700 GLU B C 1
ATOM 11833 O O . GLU B 1 700 ? -24.406 -40.906 1.575 1 90.25 700 GLU B O 1
ATOM 11838 N N . ASN B 1 701 ? -23.062 -39.125 1.505 1 92.25 701 ASN B N 1
ATOM 11839 C CA . ASN B 1 701 ? -22.609 -39.469 0.168 1 92.25 701 ASN B CA 1
ATOM 11840 C C . ASN B 1 701 ? -21.344 -40.312 0.222 1 92.25 701 ASN B C 1
ATOM 11842 O O . ASN B 1 701 ? -20.766 -40.656 -0.816 1 92.25 701 ASN B O 1
ATOM 11846 N N . ILE B 1 702 ? -20.891 -40.688 1.412 1 94.75 702 ILE B N 1
ATOM 11847 C CA . ILE B 1 702 ? -19.703 -41.531 1.557 1 94.75 702 ILE B CA 1
ATOM 11848 C C . ILE B 1 702 ? -20 -42.719 2.469 1 94.75 702 ILE B C 1
ATOM 11850 O O . ILE B 1 702 ? -20.438 -42.531 3.607 1 94.75 702 ILE B O 1
ATOM 11854 N N . ASP B 1 703 ? -19.812 -43.875 2.018 1 94.25 703 ASP B N 1
ATOM 11855 C CA . ASP B 1 703 ? -19.859 -45.062 2.836 1 94.25 703 ASP B CA 1
ATOM 11856 C C . ASP B 1 703 ? -18.469 -45.656 3.027 1 94.25 703 ASP B C 1
ATOM 11858 O O . ASP B 1 703 ? -17.766 -45.938 2.051 1 94.25 703 ASP B O 1
ATOM 11862 N N . TRP B 1 704 ? -18.141 -45.906 4.211 1 95.5 704 TRP B N 1
ATOM 11863 C CA . TRP B 1 704 ? -16.844 -46.5 4.512 1 95.5 704 TRP B CA 1
ATOM 11864 C C . TRP B 1 704 ? -16.938 -48 4.781 1 95.5 704 TRP B C 1
ATOM 11866 O O . TRP B 1 704 ? -17.906 -48.438 5.398 1 95.5 704 TRP B O 1
ATOM 11876 N N . HIS B 1 705 ? -15.906 -48.719 4.305 1 94.12 705 HIS B N 1
ATOM 11877 C CA . HIS B 1 705 ? -15.883 -50.188 4.473 1 94.12 705 HIS B CA 1
ATOM 11878 C C . HIS B 1 705 ? -14.523 -50.656 4.969 1 94.12 705 HIS B C 1
ATOM 11880 O O . HIS B 1 705 ? -13.484 -50.188 4.48 1 94.12 705 HIS B O 1
ATOM 11886 N N . GLY B 1 706 ? -14.555 -51.469 5.957 1 92.94 706 GLY B N 1
ATOM 11887 C CA . GLY B 1 706 ? -13.352 -52.125 6.422 1 92.94 706 GLY B CA 1
ATOM 11888 C C . GLY B 1 706 ? -13.227 -53.562 5.914 1 92.94 706 GLY B C 1
ATOM 11889 O O . GLY B 1 706 ? -13.898 -53.938 4.957 1 92.94 706 GLY B O 1
ATOM 11890 N N . SER B 1 707 ? -12.328 -54.219 6.539 1 87.94 707 SER B N 1
ATOM 11891 C CA . SER B 1 707 ? -12.141 -55.594 6.18 1 87.94 707 SER B CA 1
ATOM 11892 C C . SER B 1 707 ? -13.367 -56.438 6.523 1 87.94 707 SER B C 1
ATOM 11894 O O . SER B 1 707 ? -14.023 -56.188 7.543 1 87.94 707 SER B O 1
ATOM 11896 N N . ASP B 1 708 ? -13.719 -57.375 5.754 1 80.69 708 ASP B N 1
ATOM 11897 C CA . ASP B 1 708 ? -14.789 -58.375 5.953 1 80.69 708 ASP B CA 1
ATOM 11898 C C . ASP B 1 708 ? -16.141 -57.656 6.121 1 80.69 708 ASP B C 1
ATOM 11900 O O . ASP B 1 708 ? -16.938 -58.031 6.988 1 80.69 708 ASP B O 1
ATOM 11904 N N . GLN B 1 709 ? -16.359 -56.562 5.457 1 75.94 709 GLN B N 1
ATOM 11905 C CA . GLN B 1 709 ? -17.609 -55.812 5.418 1 75.94 709 GLN B CA 1
ATOM 11906 C C . GLN B 1 709 ? -17.906 -55.188 6.773 1 75.94 709 GLN B C 1
ATOM 11908 O O . GLN B 1 709 ? -19.047 -54.812 7.055 1 75.94 709 GLN B O 1
ATOM 11913 N N . ASN B 1 710 ? -16.891 -55.156 7.539 1 85.56 710 ASN B N 1
ATOM 11914 C CA . ASN B 1 710 ? -17.047 -54.469 8.812 1 85.56 710 ASN B CA 1
ATOM 11915 C C . ASN B 1 710 ? -16.734 -53 8.688 1 85.56 710 ASN B C 1
ATOM 11917 O O . ASN B 1 710 ? -16.094 -52.562 7.727 1 85.56 710 ASN B O 1
ATOM 11921 N N . PRO B 1 711 ? -17.297 -52.281 9.609 1 91.06 711 PRO B N 1
ATOM 11922 C CA . PRO B 1 711 ? -16.844 -50.906 9.656 1 91.06 711 PRO B CA 1
ATOM 11923 C C . PRO B 1 711 ? -15.352 -50.75 9.922 1 91.06 711 PRO B C 1
ATOM 11925 O O . PRO B 1 711 ? -14.773 -51.594 10.641 1 91.06 711 PRO B O 1
ATOM 11928 N N . PRO B 1 712 ? -14.789 -49.781 9.305 1 94.31 712 PRO B N 1
ATOM 11929 C CA . PRO B 1 712 ? -13.352 -49.625 9.516 1 94.31 712 PRO B CA 1
ATOM 11930 C C . PRO B 1 712 ? -13 -49.344 10.977 1 94.31 712 PRO B C 1
ATOM 11932 O O . PRO B 1 712 ? -13.727 -48.594 11.656 1 94.31 712 PRO B O 1
ATOM 11935 N N . ARG B 1 713 ? -11.93 -49.906 11.477 1 94.12 713 ARG B N 1
ATOM 11936 C CA . ARG B 1 713 ? -11.359 -49.562 12.781 1 94.12 713 ARG B CA 1
ATOM 11937 C C . ARG B 1 713 ? -10.383 -48.406 12.672 1 94.12 713 ARG B C 1
ATOM 11939 O O . ARG B 1 713 ? -9.164 -48.594 12.625 1 94.12 713 ARG B O 1
ATOM 11946 N N . TRP B 1 714 ? -10.875 -47.344 12.883 1 94.75 714 TRP B N 1
ATOM 11947 C CA . TRP B 1 714 ? -10.234 -46.062 12.516 1 94.75 714 TRP B CA 1
ATOM 11948 C C . TRP B 1 714 ? -8.922 -45.875 13.281 1 94.75 714 TRP B C 1
ATOM 11950 O O . TRP B 1 714 ? -7.945 -45.375 12.727 1 94.75 714 TRP B O 1
ATOM 11960 N N . GLU B 1 715 ? -8.844 -46.281 14.57 1 94.12 715 GLU B N 1
ATOM 11961 C CA . GLU B 1 715 ? -7.719 -45.938 15.445 1 94.12 715 GLU B CA 1
ATOM 11962 C C . GLU B 1 715 ? -6.871 -47.188 15.742 1 94.12 715 GLU B C 1
ATOM 11964 O O . GLU B 1 715 ? -6.031 -47.156 16.641 1 94.12 715 GLU B O 1
ATOM 11969 N N . ASP B 1 716 ? -7.094 -48.25 14.953 1 93.44 716 ASP B N 1
ATOM 11970 C CA . ASP B 1 716 ? -6.297 -49.469 15.094 1 93.44 716 ASP B CA 1
ATOM 11971 C C . ASP B 1 716 ? -5.121 -49.469 14.117 1 93.44 716 ASP B C 1
ATOM 11973 O O . ASP B 1 716 ? -5.316 -49.625 12.906 1 93.44 716 ASP B O 1
ATOM 11977 N N . PRO B 1 717 ? -3.91 -49.344 14.609 1 92.69 717 PRO B N 1
ATOM 11978 C CA . PRO B 1 717 ? -2.742 -49.25 13.727 1 92.69 717 PRO B CA 1
ATOM 11979 C C . PRO B 1 717 ? -2.477 -50.531 12.945 1 92.69 717 PRO B C 1
ATOM 11981 O O . PRO B 1 717 ? -1.714 -50.531 11.977 1 92.69 717 PRO B O 1
ATOM 11984 N N . SER B 1 718 ? -3.094 -51.594 13.312 1 91.81 718 SER B N 1
ATOM 11985 C CA . SER B 1 718 ? -2.857 -52.875 12.633 1 91.81 718 SER B CA 1
ATOM 11986 C C . SER B 1 718 ? -3.709 -53 11.375 1 91.81 718 SER B C 1
ATOM 11988 O O . SER B 1 718 ? -3.441 -53.844 10.523 1 91.81 718 SER B O 1
ATOM 11990 N N . CYS B 1 719 ? -4.707 -52.219 11.281 1 93.06 719 CYS B N 1
ATOM 11991 C CA . CYS B 1 719 ? -5.598 -52.281 10.125 1 93.06 719 CYS B CA 1
ATOM 11992 C C . CYS B 1 719 ? -5.035 -51.469 8.969 1 93.06 719 CYS B C 1
ATOM 11994 O O . CYS B 1 719 ? -4.727 -50.281 9.125 1 93.06 719 CYS B O 1
ATOM 11996 N N . LYS B 1 720 ? -4.926 -52.125 7.801 1 94.81 720 LYS B N 1
ATOM 11997 C CA . LYS B 1 720 ? -4.301 -51.438 6.676 1 94.81 720 LYS B CA 1
ATOM 11998 C C . LYS B 1 720 ? -5.188 -51.5 5.434 1 94.81 720 LYS B C 1
ATOM 12000 O O . LYS B 1 720 ? -4.723 -51.25 4.32 1 94.81 720 LYS B O 1
ATOM 12005 N N . PHE B 1 721 ? -6.449 -51.875 5.641 1 96.31 721 PHE B N 1
ATOM 12006 C CA . PHE B 1 721 ? -7.402 -51.938 4.539 1 96.31 721 PHE B CA 1
ATOM 12007 C C . PHE B 1 721 ? -8.523 -50.906 4.754 1 96.31 721 PHE B C 1
ATOM 12009 O O . PHE B 1 721 ? -9.094 -50.844 5.844 1 96.31 721 PHE B O 1
ATOM 12016 N N . LEU B 1 722 ? -8.781 -50.094 3.76 1 96.75 722 LEU B N 1
ATOM 12017 C CA . LEU B 1 722 ? -9.867 -49.094 3.785 1 96.75 722 LEU B CA 1
ATOM 12018 C C . LEU B 1 722 ? -10.547 -49.031 2.426 1 96.75 722 LEU B C 1
ATOM 12020 O O . LEU B 1 722 ? -9.883 -49 1.389 1 96.75 722 LEU B O 1
ATOM 12024 N N . ALA B 1 723 ? -11.852 -49.031 2.389 1 96.62 723 ALA B N 1
ATOM 12025 C CA . ALA B 1 723 ? -12.617 -48.812 1.161 1 96.62 723 ALA B CA 1
ATOM 12026 C C . ALA B 1 723 ? -13.695 -47.75 1.365 1 96.62 723 ALA B C 1
ATOM 12028 O O . ALA B 1 723 ? -14.109 -47.469 2.496 1 96.62 723 ALA B O 1
ATOM 12029 N N . MET B 1 724 ? -14.047 -47.125 0.324 1 95.94 724 MET B N 1
ATOM 12030 C CA . MET B 1 724 ? -15.109 -46.125 0.393 1 95.94 724 MET B CA 1
ATOM 12031 C C . MET B 1 724 ? -15.977 -46.156 -0.855 1 95.94 724 MET B C 1
ATOM 12033 O O . MET B 1 724 ? -15.5 -46.469 -1.945 1 95.94 724 MET B O 1
ATOM 12037 N N . THR B 1 725 ? -17.266 -45.938 -0.679 1 94.88 725 THR B N 1
ATOM 12038 C CA . THR B 1 725 ? -18.219 -45.75 -1.772 1 94.88 725 THR B CA 1
ATOM 12039 C C . THR B 1 725 ? -18.625 -44.281 -1.872 1 94.88 725 THR B C 1
ATOM 12041 O O . THR B 1 725 ? -19.109 -43.719 -0.898 1 94.88 725 THR B O 1
ATOM 12044 N N . LEU B 1 726 ? -18.328 -43.688 -2.957 1 95.31 726 LEU B N 1
ATOM 12045 C CA . LEU B 1 726 ? -18.781 -42.312 -3.246 1 95.31 726 LEU B CA 1
ATOM 12046 C C . LEU B 1 726 ? -20.094 -42.344 -4.023 1 95.31 726 LEU B C 1
ATOM 12048 O O . LEU B 1 726 ? -20.156 -42.844 -5.145 1 95.31 726 LEU B O 1
ATOM 12052 N N . LYS B 1 727 ? -21.062 -41.688 -3.477 1 92.12 727 LYS B N 1
ATOM 12053 C CA . LYS B 1 727 ? -22.406 -41.719 -4.051 1 92.12 727 LYS B CA 1
ATOM 12054 C C . LYS B 1 727 ? -22.703 -40.438 -4.809 1 92.12 727 LYS B C 1
ATOM 12056 O O . LYS B 1 727 ? -22.328 -39.344 -4.363 1 92.12 727 LYS B O 1
ATOM 12061 N N . VAL B 1 728 ? -23.297 -40.562 -5.934 1 89.38 728 VAL B N 1
ATOM 12062 C CA . VAL B 1 728 ? -23.703 -39.406 -6.73 1 89.38 728 VAL B CA 1
ATOM 12063 C C . VAL B 1 728 ? -24.953 -38.781 -6.133 1 89.38 728 VAL B C 1
ATOM 12065 O O . VAL B 1 728 ? -25.812 -39.469 -5.602 1 89.38 728 VAL B O 1
ATOM 12068 N N . ASP B 1 729 ? -25.016 -37.438 -6.137 1 77.44 729 ASP B N 1
ATOM 12069 C CA . ASP B 1 729 ? -26.188 -36.719 -5.621 1 77.44 729 ASP B CA 1
ATOM 12070 C C . ASP B 1 729 ? -27.422 -37.062 -6.438 1 77.44 729 ASP B C 1
ATOM 12072 O O . ASP B 1 729 ? -27.391 -37.062 -7.668 1 77.44 729 ASP B O 1
ATOM 12076 N N . LYS B 1 730 ? -28.328 -37.75 -5.832 1 60.56 730 LYS B N 1
ATOM 12077 C CA . LYS B 1 730 ? -29.609 -37.969 -6.484 1 60.56 730 LYS B CA 1
ATOM 12078 C C . LYS B 1 730 ? -30.312 -36.656 -6.82 1 60.56 730 LYS B C 1
ATOM 12080 O O . LYS B 1 730 ? -30.422 -35.781 -5.961 1 60.56 730 LYS B O 1
ATOM 12085 N N . PRO B 1 731 ? -30.312 -36.219 -8.078 1 51.31 731 PRO B N 1
ATOM 12086 C CA . PRO B 1 731 ? -31.078 -35 -8.375 1 51.31 731 PRO B CA 1
ATOM 12087 C C . PRO B 1 731 ? -32.406 -34.938 -7.621 1 51.31 731 PRO B C 1
ATOM 12089 O O . PRO B 1 731 ? -33.031 -35.969 -7.402 1 51.31 731 PRO B O 1
ATOM 12092 N N . GLY B 1 732 ? -32.812 -34.125 -6.598 1 41.28 732 GLY B N 1
ATOM 12093 C CA . GLY B 1 732 ? -34.25 -34.031 -6.383 1 41.28 732 GLY B CA 1
ATOM 12094 C C . GLY B 1 732 ? -35.062 -34.219 -7.652 1 41.28 732 GLY B C 1
ATOM 12095 O O . GLY B 1 732 ? -34.5 -34.25 -8.75 1 41.28 732 GLY B O 1
ATOM 12096 N N . SER B 1 733 ? -36.594 -34.281 -7.52 1 35.09 733 SER B N 1
ATOM 12097 C CA . SER B 1 733 ? -37.562 -34.469 -8.578 1 35.09 733 SER B CA 1
ATOM 12098 C C . SER B 1 733 ? -37.219 -33.688 -9.828 1 35.09 733 SER B C 1
ATOM 12100 O O . SER B 1 733 ? -37.938 -33.75 -10.828 1 35.09 733 SER B O 1
ATOM 12102 N N . GLY B 1 734 ? -36.906 -32.344 -9.734 1 33.09 734 GLY B N 1
ATOM 12103 C CA . GLY B 1 734 ? -37.125 -31.641 -10.984 1 33.09 734 GLY B CA 1
ATOM 12104 C C . GLY B 1 734 ? -36.375 -32.219 -12.156 1 33.09 734 GLY B C 1
ATOM 12105 O O . GLY B 1 734 ? -35.375 -32.938 -11.961 1 33.09 734 GLY B O 1
ATOM 12106 N N . LEU B 1 735 ? -36.906 -31.938 -13.453 1 32.78 735 LEU B N 1
ATOM 12107 C CA . LEU B 1 735 ? -36.969 -32.344 -14.852 1 32.78 735 LEU B CA 1
ATOM 12108 C C . LEU B 1 735 ? -35.594 -32.375 -15.5 1 32.78 735 LEU B C 1
ATOM 12110 O O . LEU B 1 735 ? -35.469 -32.719 -16.672 1 32.78 735 LEU B O 1
ATOM 12114 N N . SER B 1 736 ? -34.781 -31.266 -15.312 1 32.84 736 SER B N 1
ATOM 12115 C CA . SER B 1 736 ? -34.312 -31.125 -16.688 1 32.84 736 SER B CA 1
ATOM 12116 C C . SER B 1 736 ? -33.656 -32.406 -17.188 1 32.84 736 SER B C 1
ATOM 12118 O O . SER B 1 736 ? -32.969 -33.094 -16.453 1 32.84 736 SER B O 1
ATOM 12120 N N . SER B 1 737 ? -34.25 -33.125 -18.125 1 33.38 737 SER B N 1
ATOM 12121 C CA . SER B 1 737 ? -34 -34.156 -19.141 1 33.38 737 SER B CA 1
ATOM 12122 C C . SER B 1 737 ? -32.531 -34.188 -19.531 1 33.38 737 SER B C 1
ATOM 12124 O O . SER B 1 737 ? -32.156 -34.969 -20.422 1 33.38 737 SER B O 1
ATOM 12126 N N . GLU B 1 738 ? -31.891 -33.062 -19.484 1 35.22 738 GLU B N 1
ATOM 12127 C CA . GLU B 1 738 ? -30.797 -33.125 -20.453 1 35.22 738 GLU B CA 1
ATOM 12128 C C . GLU B 1 738 ? -29.969 -34.375 -20.25 1 35.22 738 GLU B C 1
ATOM 12130 O O . GLU B 1 738 ? -29.75 -35.156 -21.203 1 35.22 738 GLU B O 1
ATOM 12135 N N . SER B 1 739 ? -28.625 -34.25 -20 1 38.34 739 SER B N 1
ATOM 12136 C CA . SER B 1 739 ? -27.656 -35.219 -20.516 1 38.34 739 SER B CA 1
ATOM 12137 C C . SER B 1 739 ? -27.781 -36.562 -19.828 1 38.34 739 SER B C 1
ATOM 12139 O O . SER B 1 739 ? -27.875 -36.625 -18.594 1 38.34 739 SER B O 1
ATOM 12141 N N . SER B 1 740 ? -28.359 -37.688 -20.375 1 40.91 740 SER B N 1
ATOM 12142 C CA . SER B 1 740 ? -28.531 -39.125 -20.344 1 40.91 740 SER B CA 1
ATOM 12143 C C . SER B 1 740 ? -27.406 -39.781 -19.562 1 40.91 740 SER B C 1
ATOM 12145 O O . SER B 1 740 ? -27.484 -40.969 -19.266 1 40.91 740 SER B O 1
ATOM 12147 N N . HIS B 1 741 ? -26.203 -39.406 -19.656 1 49.09 741 HIS B N 1
ATOM 12148 C CA . HIS B 1 741 ? -25.188 -40.281 -19.109 1 49.09 741 HIS B CA 1
ATOM 12149 C C . HIS B 1 741 ? -25.141 -40.188 -17.578 1 49.09 741 HIS B C 1
ATOM 12151 O O . HIS B 1 741 ? -24.609 -39.219 -17.031 1 49.09 741 HIS B O 1
ATOM 12157 N N . VAL B 1 742 ? -26.141 -40.781 -16.938 1 53.5 742 VAL B N 1
ATOM 12158 C CA . VAL B 1 742 ? -26.172 -40.875 -15.492 1 53.5 742 VAL B CA 1
ATOM 12159 C C . VAL B 1 742 ? -24.875 -41.5 -14.992 1 53.5 742 VAL B C 1
ATOM 12161 O O . VAL B 1 742 ? -24.578 -42.688 -15.289 1 53.5 742 VAL B O 1
ATOM 12164 N N . GLU B 1 743 ? -23.875 -40.812 -14.594 1 72.31 743 GLU B N 1
ATOM 12165 C CA . GLU B 1 743 ? -22.672 -41.375 -13.992 1 72.31 743 GLU B CA 1
ATOM 12166 C C . GLU B 1 743 ? -22.953 -42 -12.625 1 72.31 743 GLU B C 1
ATOM 12168 O O . GLU B 1 743 ? -23.688 -41.406 -11.82 1 72.31 743 GLU B O 1
ATOM 12173 N N . GLY B 1 744 ? -22.672 -43.406 -12.453 1 86.25 744 GLY B N 1
ATOM 12174 C CA . GLY B 1 744 ? -22.953 -44.219 -11.258 1 86.25 744 GLY B CA 1
ATOM 12175 C C . GLY B 1 744 ? -21.969 -43.938 -10.133 1 86.25 744 GLY B C 1
ATOM 12176 O O . GLY B 1 744 ? -21.094 -43.062 -10.25 1 86.25 744 GLY B O 1
ATOM 12177 N N . ASP B 1 745 ? -22.219 -44.594 -8.977 1 92.62 745 ASP B N 1
ATOM 12178 C CA . ASP B 1 745 ? -21.359 -44.5 -7.793 1 92.62 745 ASP B CA 1
ATOM 12179 C C . ASP B 1 745 ? -19.953 -45.062 -8.086 1 92.62 745 ASP B C 1
ATOM 12181 O O . ASP B 1 745 ? -19.734 -45.688 -9.102 1 92.62 745 ASP B O 1
ATOM 12185 N N . MET B 1 746 ? -19.062 -44.656 -7.242 1 94.69 746 MET B N 1
ATOM 12186 C CA . MET B 1 746 ? -17.703 -45.156 -7.336 1 94.69 746 MET B CA 1
ATOM 12187 C C . MET B 1 746 ? -17.297 -45.906 -6.059 1 94.69 746 MET B C 1
ATOM 12189 O O . MET B 1 746 ? -17.641 -45.469 -4.957 1 94.69 746 MET B O 1
ATOM 12193 N N . PHE B 1 747 ? -16.672 -47.031 -6.254 1 95.12 747 PHE B N 1
ATOM 12194 C CA . PHE B 1 747 ? -16.109 -47.812 -5.148 1 95.12 747 PHE B CA 1
ATOM 12195 C C . PHE B 1 747 ? -14.578 -47.812 -5.215 1 95.12 747 PHE B C 1
ATOM 12197 O O . PHE B 1 747 ? -14 -48.219 -6.223 1 95.12 747 PHE B O 1
ATOM 12204 N N . ILE B 1 748 ? -13.93 -47.344 -4.199 1 97.75 748 ILE B N 1
ATOM 12205 C CA . ILE B 1 748 ? -12.477 -47.219 -4.141 1 97.75 748 ILE B CA 1
ATOM 12206 C C . ILE B 1 748 ? -11.945 -47.969 -2.922 1 97.75 748 ILE B C 1
ATOM 12208 O O . ILE B 1 748 ? -12.461 -47.812 -1.812 1 97.75 748 ILE B O 1
ATOM 12212 N N . ALA B 1 749 ? -10.922 -48.75 -3.088 1 96.94 749 ALA B N 1
ATOM 12213 C CA . ALA B 1 749 ? -10.352 -49.531 -1.988 1 96.94 749 ALA B CA 1
ATOM 12214 C C . ALA B 1 749 ? -8.828 -49.406 -1.962 1 96.94 749 ALA B C 1
ATOM 12216 O O . ALA B 1 749 ? -8.195 -49.312 -3.012 1 96.94 749 ALA B O 1
ATOM 12217 N N . PHE B 1 750 ? -8.281 -49.469 -0.767 1 97.88 750 PHE B N 1
ATOM 12218 C CA . PHE B 1 750 ? -6.852 -49.312 -0.512 1 97.88 750 PHE B CA 1
ATOM 12219 C C . PHE B 1 750 ? -6.363 -50.438 0.424 1 97.88 750 PHE B C 1
ATOM 12221 O O . PHE B 1 750 ? -6.883 -50.594 1.529 1 97.88 750 PHE B O 1
ATOM 12228 N N . ASN B 1 751 ? -5.434 -51.188 -0.023 1 97.12 751 ASN B N 1
ATOM 12229 C CA . ASN B 1 751 ? -4.816 -52.219 0.793 1 97.12 751 ASN B CA 1
ATOM 12230 C C . ASN B 1 751 ? -3.311 -52.031 0.922 1 97.12 751 ASN B C 1
ATOM 12232 O O . ASN B 1 751 ? -2.562 -52.281 -0.024 1 97.12 751 ASN B O 1
ATOM 12236 N N . ALA B 1 752 ? -2.852 -51.625 2.074 1 96.38 752 ALA B N 1
ATOM 12237 C CA . ALA B 1 752 ? -1.425 -51.406 2.299 1 96.38 752 ALA B CA 1
ATOM 12238 C C . ALA B 1 752 ? -0.798 -52.562 3.041 1 96.38 752 ALA B C 1
ATOM 12240 O O . ALA B 1 752 ? 0.4 -52.562 3.33 1 96.38 752 ALA B O 1
ATOM 12241 N N . ALA B 1 753 ? -1.571 -53.562 3.277 1 94 753 ALA B N 1
ATOM 12242 C CA . ALA B 1 753 ? -1.093 -54.719 4.027 1 94 753 ALA B CA 1
ATOM 12243 C C . ALA B 1 753 ? -0.295 -55.656 3.127 1 94 753 ALA B C 1
ATOM 12245 O O . ALA B 1 753 ? -0.45 -55.656 1.904 1 94 753 ALA B O 1
ATOM 12246 N N . GLY B 1 754 ? 0.508 -56.531 3.783 1 92.88 754 GLY B N 1
ATOM 12247 C CA . GLY B 1 754 ? 1.29 -57.5 3.064 1 92.88 754 GLY B CA 1
ATOM 12248 C C . GLY B 1 754 ? 0.49 -58.75 2.689 1 92.88 754 GLY B C 1
ATOM 12249 O O . GLY B 1 754 ? 1.036 -59.688 2.133 1 92.88 754 GLY B O 1
ATOM 12250 N N . ARG B 1 755 ? -0.788 -58.719 2.928 1 93.12 755 ARG B N 1
ATOM 12251 C CA . ARG B 1 755 ? -1.652 -59.844 2.604 1 93.12 755 ARG B CA 1
ATOM 12252 C C . ARG B 1 755 ? -2.83 -59.406 1.741 1 93.12 755 ARG B C 1
ATOM 12254 O O . ARG B 1 755 ? -3.215 -58.219 1.76 1 93.12 755 ARG B O 1
ATOM 12261 N N . SER B 1 756 ? -3.391 -60.344 0.96 1 94.62 756 SER B N 1
ATOM 12262 C CA . SER B 1 756 ? -4.551 -60.062 0.118 1 94.62 756 SER B CA 1
ATOM 12263 C C . SER B 1 756 ? -5.816 -59.906 0.953 1 94.62 756 SER B C 1
ATOM 12265 O O . SER B 1 756 ? -5.891 -60.406 2.076 1 94.62 756 SER B O 1
ATOM 12267 N N . GLU B 1 757 ? -6.707 -59.188 0.457 1 92.69 757 GLU B N 1
ATOM 12268 C CA . GLU B 1 757 ? -8 -58.969 1.086 1 92.69 757 GLU B CA 1
ATOM 12269 C C . GLU B 1 757 ? -9.148 -59.375 0.167 1 92.69 757 GLU B C 1
ATOM 12271 O O . GLU B 1 757 ? -9.094 -59.156 -1.042 1 92.69 757 GLU B O 1
ATOM 12276 N N . SER B 1 758 ? -10.109 -60.062 0.75 1 91.88 758 SER B N 1
ATOM 12277 C CA . SER B 1 758 ? -11.336 -60.406 0.03 1 91.88 758 SER B CA 1
ATOM 12278 C C . SER B 1 758 ? -12.391 -59.312 0.22 1 91.88 758 SER B C 1
ATOM 12280 O O . SER B 1 758 ? -12.875 -59.094 1.332 1 91.88 758 SER B O 1
ATOM 12282 N N . VAL B 1 759 ? -12.766 -58.719 -0.858 1 92.25 759 VAL B N 1
ATOM 12283 C CA . VAL B 1 759 ? -13.617 -57.531 -0.76 1 92.25 759 VAL B CA 1
ATOM 12284 C C . VAL B 1 759 ? -15.016 -57.844 -1.29 1 92.25 759 VAL B C 1
ATOM 12286 O O . VAL B 1 759 ? -15.172 -58.25 -2.451 1 92.25 759 VAL B O 1
ATOM 12289 N N . THR B 1 760 ? -15.992 -57.719 -0.404 1 89.19 760 THR B N 1
ATOM 12290 C CA . THR B 1 760 ? -17.391 -57.812 -0.82 1 89.19 760 THR B CA 1
ATOM 12291 C C . THR B 1 760 ? -17.891 -56.438 -1.294 1 89.19 760 THR B C 1
ATOM 12293 O O . THR B 1 760 ? -17.859 -55.469 -0.541 1 89.19 760 THR B O 1
ATOM 12296 N N . LEU B 1 761 ? -18.375 -56.438 -2.486 1 91.31 761 LEU B N 1
ATOM 12297 C CA . LEU B 1 761 ? -18.797 -55.156 -3.08 1 91.31 761 LEU B CA 1
ATOM 12298 C C . LEU B 1 761 ? -20.188 -54.781 -2.619 1 91.31 761 LEU B C 1
ATOM 12300 O O . LEU B 1 761 ? -21.047 -55.625 -2.434 1 91.31 761 LEU B O 1
ATOM 12304 N N . PRO B 1 762 ? -20.406 -53.5 -2.402 1 89.12 762 PRO B N 1
ATOM 12305 C CA . PRO B 1 762 ? -21.75 -53.031 -2.025 1 89.12 762 PRO B CA 1
ATOM 12306 C C . PRO B 1 762 ? -22.766 -53.219 -3.143 1 89.12 762 PRO B C 1
ATOM 12308 O O . PRO B 1 762 ? -22.391 -53.406 -4.305 1 89.12 762 PRO B O 1
ATOM 12311 N N . GLU B 1 763 ? -24.031 -53.094 -2.725 1 85.5 763 GLU B N 1
ATOM 12312 C CA . GLU B 1 763 ? -25.109 -53.25 -3.699 1 85.5 763 GLU B CA 1
ATOM 12313 C C . GLU B 1 763 ? -25.172 -52.031 -4.629 1 85.5 763 GLU B C 1
ATOM 12315 O O . GLU B 1 763 ? -24.906 -50.906 -4.207 1 85.5 763 GLU B O 1
ATOM 12320 N N . VAL B 1 764 ? -25.344 -52.344 -5.844 1 85.94 764 VAL B N 1
ATOM 12321 C CA . VAL B 1 764 ? -25.516 -51.281 -6.832 1 85.94 764 VAL B CA 1
ATOM 12322 C C . VAL B 1 764 ? -26.984 -51.156 -7.191 1 85.94 764 VAL B C 1
ATOM 12324 O O . VAL B 1 764 ? -27.75 -52.094 -7.062 1 85.94 764 VAL B O 1
ATOM 12327 N N . PRO B 1 765 ? -27.359 -49.938 -7.539 1 78 765 PRO B N 1
ATOM 12328 C CA . PRO B 1 765 ? -28.75 -49.781 -7.984 1 78 765 PRO B CA 1
ATOM 12329 C C . PRO B 1 765 ? -29.125 -50.781 -9.086 1 78 765 PRO B C 1
ATOM 12331 O O . PRO B 1 765 ? -28.25 -51.281 -9.789 1 78 765 PRO B O 1
ATOM 12334 N N . GLU B 1 766 ? -30.469 -50.969 -9.234 1 79 766 GLU B N 1
ATOM 12335 C CA . GLU B 1 766 ? -31 -51.906 -10.219 1 79 766 GLU B CA 1
ATOM 12336 C C . GLU B 1 766 ? -30.578 -51.5 -11.633 1 79 766 GLU B C 1
ATOM 12338 O O . GLU B 1 766 ? -30.625 -50.344 -12.008 1 79 766 GLU B O 1
ATOM 12343 N N . GLY B 1 767 ? -30.094 -52.406 -12.375 1 78.5 767 GLY B N 1
ATOM 12344 C CA . GLY B 1 767 ? -29.703 -52.188 -13.758 1 78.5 767 GLY B CA 1
ATOM 12345 C C . GLY B 1 767 ? -28.25 -51.812 -13.914 1 78.5 767 GLY B C 1
ATOM 12346 O O . GLY B 1 767 ? -27.766 -51.656 -15.039 1 78.5 767 GLY B O 1
ATOM 12347 N N . MET B 1 768 ? -27.562 -51.75 -12.797 1 87.19 768 MET B N 1
ATOM 12348 C CA . MET B 1 768 ? -26.156 -51.375 -12.883 1 87.19 768 MET B CA 1
ATOM 12349 C C . MET B 1 768 ? -25.266 -52.5 -12.344 1 87.19 768 MET B C 1
ATOM 12351 O O . MET B 1 768 ? -25.734 -53.375 -11.625 1 87.19 768 MET B O 1
ATOM 12355 N N . THR B 1 769 ? -24.047 -52.531 -12.828 1 88.38 769 THR B N 1
ATOM 12356 C CA . THR B 1 769 ? -23.031 -53.469 -12.328 1 88.38 769 THR B CA 1
ATOM 12357 C C . THR B 1 769 ? -21.703 -52.75 -12.125 1 88.38 769 THR B C 1
ATOM 12359 O O . THR B 1 769 ? -21.453 -51.719 -12.75 1 88.38 769 THR B O 1
ATOM 12362 N N . TRP B 1 770 ? -20.984 -53.312 -11.18 1 91.56 770 TRP B N 1
ATOM 12363 C CA . TRP B 1 770 ? -19.656 -52.75 -10.938 1 91.56 770 TRP B CA 1
ATOM 12364 C C . TRP B 1 770 ? -18.703 -53.062 -12.078 1 91.56 770 TRP B C 1
ATOM 12366 O O . TRP B 1 770 ? -18.609 -54.219 -12.508 1 91.56 770 TRP B O 1
ATOM 12376 N N . HIS B 1 771 ? -18.062 -52.062 -12.57 1 91.44 771 HIS B N 1
ATOM 12377 C CA . HIS B 1 771 ? -17.016 -52.219 -13.578 1 91.44 771 HIS B CA 1
ATOM 12378 C C . HIS B 1 771 ? -15.656 -51.781 -13.023 1 91.44 771 HIS B C 1
ATOM 12380 O O . HIS B 1 771 ? -15.531 -50.719 -12.398 1 91.44 771 HIS B O 1
ATOM 12386 N N . ARG B 1 772 ? -14.656 -52.625 -13.18 1 92.94 772 ARG B N 1
ATOM 12387 C CA . ARG B 1 772 ? -13.32 -52.344 -12.688 1 92.94 772 ARG B CA 1
ATOM 12388 C C . ARG B 1 772 ? -12.617 -51.344 -13.602 1 92.94 772 ARG B C 1
ATOM 12390 O O . ARG B 1 772 ? -12.469 -51.562 -14.805 1 92.94 772 ARG B O 1
ATOM 12397 N N . LEU B 1 773 ? -12.203 -50.25 -13.109 1 93.75 773 LEU B N 1
ATOM 12398 C CA . LEU B 1 773 ? -11.453 -49.25 -13.859 1 93.75 773 LEU B CA 1
ATOM 12399 C C . LEU B 1 773 ? -9.961 -49.344 -13.562 1 93.75 773 LEU B C 1
ATOM 12401 O O . LEU B 1 773 ? -9.133 -49.156 -14.461 1 93.75 773 LEU B O 1
ATOM 12405 N N . VAL B 1 774 ? -9.656 -49.625 -12.273 1 96.19 774 VAL B N 1
ATOM 12406 C CA . VAL B 1 774 ? -8.25 -49.688 -11.867 1 96.19 774 VAL B CA 1
ATOM 12407 C C . VAL B 1 774 ? -8.055 -50.844 -10.898 1 96.19 774 VAL B C 1
ATOM 12409 O O . VAL B 1 774 ? -8.883 -51.062 -10.016 1 96.19 774 VAL B O 1
ATOM 12412 N N . ASP B 1 775 ? -7.102 -51.625 -11.039 1 96.06 775 ASP B N 1
ATOM 12413 C CA . ASP B 1 775 ? -6.488 -52.562 -10.102 1 96.06 775 ASP B CA 1
ATOM 12414 C C . ASP B 1 775 ? -4.969 -52.562 -10.242 1 96.06 775 ASP B C 1
ATOM 12416 O O . ASP B 1 775 ? -4.422 -53.156 -11.156 1 96.06 775 ASP B O 1
ATOM 12420 N N . THR B 1 776 ? -4.281 -51.969 -9.289 1 97.19 776 THR B N 1
ATOM 12421 C CA . THR B 1 776 ? -2.859 -51.688 -9.43 1 97.19 776 THR B CA 1
ATOM 12422 C C . THR B 1 776 ? -2.037 -52.969 -9.344 1 97.19 776 THR B C 1
ATOM 12424 O O . THR B 1 776 ? -0.844 -52.969 -9.648 1 97.19 776 THR B O 1
ATOM 12427 N N . ALA B 1 777 ? -2.641 -54.062 -8.961 1 95.75 777 ALA B N 1
ATOM 12428 C CA . ALA B 1 777 ? -1.934 -55.344 -8.836 1 95.75 777 ALA B CA 1
ATOM 12429 C C . ALA B 1 777 ? -1.866 -56.062 -10.18 1 95.75 777 ALA B C 1
ATOM 12431 O O . ALA B 1 777 ? -1.065 -56.969 -10.352 1 95.75 777 ALA B O 1
ATOM 12432 N N . LEU B 1 778 ? -2.676 -55.656 -11.102 1 94 778 LEU B N 1
ATOM 12433 C CA . LEU B 1 778 ? -2.693 -56.312 -12.406 1 94 778 LEU B CA 1
ATOM 12434 C C . LEU B 1 778 ? -1.554 -55.812 -13.281 1 94 778 LEU B C 1
ATOM 12436 O O . LEU B 1 778 ? -1.073 -54.688 -13.102 1 94 778 LEU B O 1
ATOM 12440 N N . PRO B 1 779 ? -1.15 -56.594 -14.156 1 92.5 779 PRO B N 1
ATOM 12441 C CA . PRO B 1 779 ? -0.053 -56.156 -15.031 1 92.5 779 PRO B CA 1
ATOM 12442 C C . PRO B 1 779 ? -0.497 -55.156 -16.094 1 92.5 779 PRO B C 1
ATOM 12444 O O . PRO B 1 779 ? -1.69 -55.062 -16.391 1 92.5 779 PRO B O 1
ATOM 12447 N N . PHE B 1 780 ? 0.326 -54.438 -16.625 1 92.38 780 PHE B N 1
ATOM 12448 C CA . PHE B 1 780 ? 0.105 -53.5 -17.734 1 92.38 780 PHE B CA 1
ATOM 12449 C C . PHE B 1 780 ? -0.168 -54.281 -19.016 1 92.38 780 PHE B C 1
ATOM 12451 O O . PHE B 1 780 ? 0.474 -55.281 -19.297 1 92.38 780 PHE B O 1
ATOM 12458 N N . PRO B 1 781 ? -1.003 -53.875 -19.734 1 90.31 781 PRO B N 1
ATOM 12459 C CA . PRO B 1 781 ? -1.815 -52.656 -19.672 1 90.31 781 PRO B CA 1
ATOM 12460 C C . PRO B 1 781 ? -3.146 -52.875 -18.953 1 90.31 781 PRO B C 1
ATOM 12462 O O . PRO B 1 781 ? -3.965 -51.938 -18.875 1 90.31 781 PRO B O 1
ATOM 12465 N N . GLY B 1 782 ? -3.375 -54.031 -18.391 1 88.25 782 GLY B N 1
ATOM 12466 C CA . GLY B 1 782 ? -4.691 -54.438 -17.906 1 88.25 782 GLY B CA 1
ATOM 12467 C C . GLY B 1 782 ? -5.039 -53.844 -16.547 1 88.25 782 GLY B C 1
ATOM 12468 O O . GLY B 1 782 ? -6.176 -53.969 -16.094 1 88.25 782 GLY B O 1
ATOM 12469 N N . PHE B 1 783 ? -4.094 -53.094 -15.883 1 91.75 783 PHE B N 1
ATOM 12470 C CA . PHE B 1 783 ? -4.383 -52.688 -14.516 1 91.75 783 PHE B CA 1
ATOM 12471 C C . PHE B 1 783 ? -5.23 -51.438 -14.492 1 91.75 783 PHE B C 1
ATOM 12473 O O . PHE B 1 783 ? -5.699 -51 -13.438 1 91.75 783 PHE B O 1
ATOM 12480 N N . PHE B 1 784 ? -5.461 -50.75 -15.695 1 93.06 784 PHE B N 1
ATOM 12481 C CA . PHE B 1 784 ? -6.445 -49.656 -15.805 1 93.06 784 PHE B CA 1
ATOM 12482 C C . PHE B 1 784 ? -7.125 -49.688 -17.172 1 93.06 784 PHE B C 1
ATOM 12484 O O . PHE B 1 784 ? -6.539 -50.156 -18.156 1 93.06 784 PHE B O 1
ATOM 12491 N N . SER B 1 785 ? -8.391 -49.312 -17.234 1 88.5 785 SER B N 1
ATOM 12492 C CA . SER B 1 785 ? -9.109 -49.312 -18.5 1 88.5 785 SER B CA 1
ATOM 12493 C C . SER B 1 785 ? -10.312 -48.375 -18.469 1 88.5 785 SER B C 1
ATOM 12495 O O . SER B 1 785 ? -10.961 -48.25 -17.422 1 88.5 785 SER B O 1
ATOM 12497 N N . ASN B 1 786 ? -10.477 -47.781 -19.641 1 78.25 786 ASN B N 1
ATOM 12498 C CA . ASN B 1 786 ? -11.68 -46.969 -19.781 1 78.25 786 ASN B CA 1
ATOM 12499 C C . ASN B 1 786 ? -12.898 -47.844 -20.094 1 78.25 786 ASN B C 1
ATOM 12501 O O . ASN B 1 786 ? -14.031 -47.438 -19.828 1 78.25 786 ASN B O 1
ATOM 12505 N N . ASP B 1 787 ? -12.578 -48.969 -20.875 1 71.06 787 ASP B N 1
ATOM 12506 C CA . ASP B 1 787 ? -13.648 -49.906 -21.281 1 71.06 787 ASP B CA 1
ATOM 12507 C C . ASP B 1 787 ? -14.039 -50.812 -20.125 1 71.06 787 ASP B C 1
ATOM 12509 O O . ASP B 1 787 ? -13.188 -51.469 -19.516 1 71.06 787 ASP B O 1
ATOM 12513 N N . SER B 1 788 ? -14.977 -50.531 -19.359 1 65.25 788 SER B N 1
ATOM 12514 C CA . SER B 1 788 ? -15.461 -51.125 -18.109 1 65.25 788 SER B CA 1
ATOM 12515 C C . SER B 1 788 ? -15.672 -52.625 -18.25 1 65.25 788 SER B C 1
ATOM 12517 O O . SER B 1 788 ? -16.312 -53.094 -19.203 1 65.25 788 SER B O 1
ATOM 12519 N N . GLU B 1 789 ? -14.734 -53.344 -17.609 1 75.06 789 GLU B N 1
ATOM 12520 C CA . GLU B 1 789 ? -15 -54.781 -17.484 1 75.06 789 GLU B CA 1
ATOM 12521 C C . GLU B 1 789 ? -15.883 -55.062 -16.266 1 75.06 789 GLU B C 1
ATOM 12523 O O . GLU B 1 789 ? -15.555 -54.688 -15.148 1 75.06 789 GLU B O 1
ATOM 12528 N N . PRO B 1 790 ? -17.062 -55.625 -16.531 1 81.38 790 PRO B N 1
ATOM 12529 C CA . PRO B 1 790 ? -17.906 -55.938 -15.375 1 81.38 790 PRO B CA 1
ATOM 12530 C C . PRO B 1 790 ? -17.25 -56.875 -14.383 1 81.38 790 PRO B C 1
ATOM 12532 O O . PRO B 1 790 ? -16.484 -57.781 -14.789 1 81.38 790 PRO B O 1
ATOM 12535 N N . VAL B 1 791 ? -17.344 -56.594 -13.188 1 80.19 791 VAL B N 1
ATOM 12536 C CA . VAL B 1 791 ? -16.844 -57.469 -12.148 1 80.19 791 VAL B CA 1
ATOM 12537 C C . VAL B 1 791 ? -17.781 -58.688 -12.008 1 80.19 791 VAL B C 1
ATOM 12539 O O . VAL B 1 791 ? -18.938 -58.531 -11.594 1 80.19 791 VAL B O 1
ATOM 12542 N N . ILE B 1 792 ? -17.375 -59.781 -12.438 1 65.69 792 ILE B N 1
ATOM 12543 C CA . ILE B 1 792 ? -18.219 -60.969 -12.508 1 65.69 792 ILE B CA 1
ATOM 12544 C C . ILE B 1 792 ? -18.109 -61.75 -11.211 1 65.69 792 ILE B C 1
ATOM 12546 O O . ILE B 1 792 ? -19.125 -62.188 -10.656 1 65.69 792 ILE B O 1
ATOM 12550 N N . ARG B 1 793 ? -16.953 -61.844 -10.703 1 72.31 793 ARG B N 1
ATOM 12551 C CA . ARG B 1 793 ? -16.719 -62.719 -9.562 1 72.31 793 ARG B CA 1
ATOM 12552 C C . ARG B 1 793 ? -16.766 -61.938 -8.25 1 72.31 793 ARG B C 1
ATOM 12554 O O . ARG B 1 793 ? -16.047 -60.969 -8.094 1 72.31 793 ARG B O 1
ATOM 12561 N N . GLN B 1 794 ? -17.672 -62.375 -7.383 1 80.12 794 GLN B N 1
ATOM 12562 C CA . GLN B 1 794 ? -17.719 -61.875 -6.016 1 80.12 794 GLN B CA 1
ATOM 12563 C C . GLN B 1 794 ? -17.469 -63 -5.008 1 80.12 794 GLN B C 1
ATOM 12565 O O . GLN B 1 794 ? -17.875 -64.125 -5.23 1 80.12 794 GLN B O 1
ATOM 12570 N N . PRO B 1 795 ? -16.625 -62.75 -3.961 1 88.44 795 PRO B N 1
ATOM 12571 C CA . PRO B 1 795 ? -15.93 -61.5 -3.584 1 88.44 795 PRO B CA 1
ATOM 12572 C C . PRO B 1 795 ? -14.703 -61.219 -4.457 1 88.44 795 PRO B C 1
ATOM 12574 O O . PRO B 1 795 ? -14.133 -62.156 -5.043 1 88.44 795 PRO B O 1
ATOM 12577 N N . TYR B 1 796 ? -14.383 -60.031 -4.617 1 91.19 796 TYR B N 1
ATOM 12578 C CA . TYR B 1 796 ? -13.211 -59.625 -5.375 1 91.19 796 TYR B CA 1
ATOM 12579 C C . TYR B 1 796 ? -11.945 -59.75 -4.543 1 91.19 796 TYR B C 1
ATOM 12581 O O . TYR B 1 796 ? -11.883 -59.281 -3.402 1 91.19 796 TYR B O 1
ATOM 12589 N N . GLU B 1 797 ? -10.969 -60.375 -5.039 1 91.62 797 GLU B N 1
ATOM 12590 C CA . GLU B 1 797 ? -9.703 -60.531 -4.324 1 91.62 797 GLU B CA 1
ATOM 12591 C C . GLU B 1 797 ? -8.742 -59.406 -4.629 1 91.62 797 GLU B C 1
ATOM 12593 O O . GLU B 1 797 ? -8.258 -59.281 -5.754 1 91.62 797 GLU B O 1
ATOM 12598 N N . MET B 1 798 ? -8.477 -58.625 -3.654 1 93.81 798 MET B N 1
ATOM 12599 C CA . MET B 1 798 ? -7.508 -57.531 -3.77 1 93.81 798 MET B CA 1
ATOM 12600 C C . MET B 1 798 ? -6.141 -57.969 -3.252 1 93.81 798 MET B C 1
ATOM 12602 O O . MET B 1 798 ? -6.008 -58.375 -2.1 1 93.81 798 MET B O 1
ATOM 12606 N N . LYS B 1 799 ? -5.148 -57.875 -4.094 1 95.94 799 LYS B N 1
ATOM 12607 C CA . LYS B 1 799 ? -3.811 -58.344 -3.719 1 95.94 799 LYS B CA 1
ATOM 12608 C C . LYS B 1 799 ? -3.176 -57.406 -2.707 1 95.94 799 LYS B C 1
ATOM 12610 O O . LYS B 1 799 ? -3.695 -56.312 -2.457 1 95.94 799 LYS B O 1
ATOM 12615 N N . SER B 1 800 ? -2.02 -57.938 -2.088 1 95.62 800 SER B N 1
ATOM 12616 C CA . SER B 1 800 ? -1.282 -57.125 -1.138 1 95.62 800 SER B CA 1
ATOM 12617 C C . SER B 1 800 ? -0.739 -55.844 -1.807 1 95.62 800 SER B C 1
ATOM 12619 O O . SER B 1 800 ? -0.402 -55.875 -2.992 1 95.62 800 SER B O 1
ATOM 12621 N N . HIS B 1 801 ? -0.689 -54.781 -1.035 1 96.69 801 HIS B N 1
ATOM 12622 C CA . HIS B 1 801 ? -0.123 -53.5 -1.481 1 96.69 801 HIS B CA 1
ATOM 12623 C C . HIS B 1 801 ? -0.735 -53.062 -2.807 1 96.69 801 HIS B C 1
ATOM 12625 O O . HIS B 1 801 ? -0.012 -52.781 -3.76 1 96.69 801 HIS B O 1
ATOM 12631 N N . SER B 1 802 ? -2.057 -52.938 -2.822 1 97.06 802 SER B N 1
ATOM 12632 C CA . SER B 1 802 ? -2.719 -52.562 -4.07 1 97.06 802 SER B CA 1
ATOM 12633 C C . SER B 1 802 ? -3.92 -51.656 -3.818 1 97.06 802 SER B C 1
ATOM 12635 O O . SER B 1 802 ? -4.395 -51.562 -2.688 1 97.06 802 SER B O 1
ATOM 12637 N N . CYS B 1 803 ? -4.332 -51 -4.828 1 97.88 803 CYS B N 1
ATOM 12638 C CA . CYS B 1 803 ? -5.531 -50.188 -4.844 1 97.88 803 CYS B CA 1
ATOM 12639 C C . CYS B 1 803 ? -6.461 -50.562 -5.984 1 97.88 803 CYS B C 1
ATOM 12641 O O . CYS B 1 803 ? -6.02 -51.156 -6.977 1 97.88 803 CYS B O 1
ATOM 12643 N N . MET B 1 804 ? -7.746 -50.281 -5.785 1 95.69 804 MET B N 1
ATOM 12644 C CA . MET B 1 804 ? -8.719 -50.625 -6.82 1 95.69 804 MET B CA 1
ATOM 12645 C C . MET B 1 804 ? -9.805 -49.562 -6.918 1 95.69 804 MET B C 1
ATOM 12647 O O . MET B 1 804 ? -10.125 -48.906 -5.926 1 95.69 804 MET B O 1
ATOM 12651 N N . LEU B 1 805 ? -10.336 -49.375 -8.078 1 96.44 805 LEU B N 1
ATOM 12652 C CA . LEU B 1 805 ? -11.422 -48.438 -8.352 1 96.44 805 LEU B CA 1
ATOM 12653 C C . LEU B 1 805 ? -12.469 -49.062 -9.266 1 96.44 805 LEU B C 1
ATOM 12655 O O . LEU B 1 805 ? -12.141 -49.594 -10.328 1 96.44 805 LEU B O 1
ATOM 12659 N N . LEU B 1 806 ? -13.664 -49.062 -8.805 1 94 806 LEU B N 1
ATOM 12660 C CA . LEU B 1 806 ? -14.797 -49.562 -9.57 1 94 806 LEU B CA 1
ATOM 12661 C C . LEU B 1 806 ? -15.828 -48.469 -9.789 1 94 806 LEU B C 1
ATOM 12663 O O . LEU B 1 806 ? -15.945 -47.531 -8.977 1 94 806 LEU B O 1
ATOM 12667 N N . GLU B 1 807 ? -16.469 -48.531 -10.883 1 92.94 807 GLU B N 1
ATOM 12668 C CA . GLU B 1 807 ? -17.562 -47.594 -11.203 1 92.94 807 GLU B CA 1
ATOM 12669 C C . GLU B 1 807 ? -18.844 -48.375 -11.531 1 92.94 807 GLU B C 1
ATOM 12671 O O . GLU B 1 807 ? -18.812 -49.406 -12.211 1 92.94 807 GLU B O 1
ATOM 12676 N N . ALA B 1 808 ? -19.953 -47.906 -10.992 1 90.62 808 ALA B N 1
ATOM 12677 C CA . ALA B 1 808 ? -21.234 -48.5 -11.328 1 90.62 808 ALA B CA 1
ATOM 12678 C C . ALA B 1 808 ? -21.75 -47.969 -12.672 1 90.62 808 ALA B C 1
ATOM 12680 O O . ALA B 1 808 ? -21.875 -46.781 -12.875 1 90.62 808 ALA B O 1
ATOM 12681 N N . ASN B 1 809 ? -21.938 -48.812 -13.586 1 86.88 809 ASN B N 1
ATOM 12682 C CA . ASN B 1 809 ? -22.438 -48.469 -14.914 1 86.88 809 ASN B CA 1
ATOM 12683 C C . ASN B 1 809 ? -23.578 -49.406 -15.344 1 86.88 809 ASN B C 1
ATOM 12685 O O . ASN B 1 809 ? -23.766 -50.469 -14.766 1 86.88 809 ASN B O 1
ATOM 12689 N N . ILE B 1 810 ? -24.406 -48.844 -16.359 1 78.81 810 ILE B N 1
ATOM 12690 C CA . ILE B 1 810 ? -25.562 -49.594 -16.859 1 78.81 810 ILE B CA 1
ATOM 12691 C C . ILE B 1 810 ? -25.094 -50.875 -17.547 1 78.81 810 ILE B C 1
ATOM 12693 O O . ILE B 1 810 ? -24.094 -50.875 -18.266 1 78.81 810 ILE B O 1
ATOM 12697 N N . HIS B 1 811 ? -25.703 -51.938 -17.078 1 66.81 811 HIS B N 1
ATOM 12698 C CA . HIS B 1 811 ? -25.391 -53.25 -17.641 1 66.81 811 HIS B CA 1
ATOM 12699 C C . HIS B 1 811 ? -25.75 -53.312 -19.125 1 66.81 811 HIS B C 1
ATOM 12701 O O . HIS B 1 811 ? -26.859 -52.938 -19.516 1 66.81 811 HIS B O 1
ATOM 12707 N N . ASP B 1 812 ? -24.969 -53.125 -20.016 1 52.75 812 ASP B N 1
ATOM 12708 C CA . ASP B 1 812 ? -25.438 -53.531 -21.344 1 52.75 812 ASP B CA 1
ATOM 12709 C C . ASP B 1 812 ? -25.953 -54.969 -21.312 1 52.75 812 ASP B C 1
ATOM 12711 O O . ASP B 1 812 ? -25.234 -55.875 -20.938 1 52.75 812 ASP B O 1
ATOM 12715 N N . GLY B 1 813 ? -27.188 -55.25 -20.922 1 41.31 813 GLY B N 1
ATOM 12716 C CA . GLY B 1 813 ? -27.75 -56.531 -21.25 1 41.31 813 GLY B CA 1
ATOM 12717 C C . GLY B 1 813 ? -27.406 -57 -22.656 1 41.31 813 GLY B C 1
ATOM 12718 O O . GLY B 1 813 ? -27.188 -56.188 -23.547 1 41.31 813 GLY B O 1
#

Sequence (1626 aa):
MDVGKDSRLLFARSRVAAQPTEQMMFTSSNPLVDQLKEVSTYRFRTEIGGHVKISVGKINGKYAVYVEVSSLELGASDNISLMLIWGTYTSDSSCFMPLDSSAHARTIETPLLQNSFARFATELEFEAKQTPFYLSFFLKPTSSGVEIRNHNRSNFCVPIGFDSGYPTPLGLSFSTDGSMNFAFFSRNAAGCVLCLYDDSTSGKPALELDLDPYVNRSGDIWHASLEGAWTFLSYGYRCKGAALQSDADKFDAGRVLLDPYSKIIINSVTDNVPGLLPKYLGRLCKEPVFDWSDDVPPNLEMEKLVVYRVNVMRFTKDNSSQISSDAAGTFAGLIEKLSHFKNLGVNAVLLESIFPFDEQKGPYFPCHFFSPSNVYGPSNGSVAAISSMKEMVKKLHANGIEVLMEVVFTHTAEAGALQGIDDSSYYCTSIPTGLDSQNALNCNHPIVQRVILDSLQHWVTEFHIDGFCFINASSLLRSFGGEYLSRPPVVEAIAFHPLFSKTKIIADCWDPKELEAKETAFPHWKKWAEMNTKFCYDLRNFLRGEGLLSDLATRLCGSGDIFSSGRGPAFSFNFITRNFGLPLVDLVSFSGDELASELSWNCGEEGPTNKTTILERRLKQIRNYLFVLFVSLGVPVLNMGDECGQSSGGSTSYGSRKPFDWNALSTGFGIQTTQFISFLSSLRMRRSDLLQKRNFLKEENIDWHGSDQNPPRWEDPSCKFLAMTLKVDKPGSGLSSESSHVEGDMFIAFNAAGRSESVTLPEVPEGMTWHRLVDTALPFPGFFSNDSEPVIRQPYEMKSHSCMLLEANIHDGMDVGKDSRLLFARSRVAAQPTEQMMFTSSNPLVDQLKEVSTYRFRTEIGGHVKISVGKINGKYAVYVEVSSLELGASDNISLMLIWGTYTSDSSCFMPLDSSAHARTIETPLLQNSFARFATELEFEAKQTPFYLSFFLKPTSSGVEIRNHNRSNFCVPIGFDSGYPTPLGLSFSTDGSMNFAFFSRNAAGCVLCLYDDSTSGKPALELDLDPYVNRSGDIWHASLEGAWTFLSYGYRCKGAALQSDADKFDAGRVLLDPYSKIIINSVTDNVPGLLPKYLGRLCKEPVFDWSDDVPPNLEMEKLVVYRVNVMRFTKDNSSQISSDAAGTFAGLIEKLSHFKNLGVNAVLLESIFPFDEQKGPYFPCHFFSPSNVYGPSNGSVAAISSMKEMVKKLHANGIEVLMEVVFTHTAEAGALQGIDDSSYYCTSIPTGLDSQNALNCNHPIVQRVILDSLQHWVTEFHIDGFCFINASSLLRSFGGEYLSRPPVVEAIAFHPLFSKTKIIADCWDPKELEAKETAFPHWKKWAEMNTKFCYDLRNFLRGEGLLSDLATRLCGSGDIFSSGRGPAFSFNFITRNFGLPLVDLVSFSGDELASELSWNCGEEGPTNKTTILERRLKQIRNYLFVLFVSLGVPVLNMGDECGQSSGGSTSYGSRKPFDWNALSTGFGIQTTQFISFLSSLRMRRSDLLQKRNFLKEENIDWHGSDQNPPRWEDPSCKFLAMTLKVDKPGSGLSSESSHVEGDMFIAFNAAGRSESVTLPEVPEGMTWHRLVDTALPFPGFFSNDSEPVIRQPYEMKSHSCMLLEANIHDG

Secondary structure (DSSP, 8-state):
--------------SS------------SS-GGGG-EEEEEEEEEBTTS-EEEEEEEEETTEEEEEEEEES----S-S---EEEEEEEESS-TTSPPPSSSS---S-EEEEEEE-TTS-EEEEEEEEGGG-SEEEEEEEEETTT-PPB-BTTSS-EEEEESSB---S-SSEEEE-TTSPEEEEEE-SS-SEEEEEEES-SS-SS-SEEEE--TTTSEETTEEEEEESSGGG--EEEEEEE----SSSS----TTPPBPPTT-SSEEEE-----TTS--EEEEESSPPPP---TT-------GGG--EEEE-HHHHH-SGGG---TTTTTSHHHHHHTHHHHHHHT--EEEEPP-S-B-TTT-TTSBS-SSS--GGGSGGG-HHHHHHHHHHHHHHHHHTT-EEEEEE--SB--TT-TTTTT-HHHHB-SSS-SSGGGGGBB-TTSHHHHHHHHHHHHHHHHHS---EEEEETGGGGGB-TTSPBPSS-HHHHHHHH-GGGTTSEEEEE-EETTTTEE-------TTTEEEEEHHHHHHHHHHHTT-S-HHHHHHHHTT-HHHH-SS--GGGEEEES--SSS--HHHHTT---GGGGGGT---TTSSS----HHHHHHHHHHHHHHHHHHHHSSSEEEEETTTTTT---TT---GGG-----GGGGGSHHHHHHHHHHHHHHHHHHHTHHHHS-SSPPPGGGEEEE-GGGPPP-TT-TT--EEEEEEPP----S------------EEEEEE-SSS-EEEPPPPPPTTEEEEEEEETTSPTTTTEEEEEEE--SSSEEEPTTEEEEEEEEE---/--------------SS------------SS-GGGG-EEEEEEEEEBTTS-EEEEEEEEETTEEEEEEEEES----S-S---EEEEEEEESS-TTSPPPSSSS---S-EEEEEEE-TTS-EEEEEEEEGGG-SEEEEEEEEETTT-PPB-BTTSS-EEEEESSB---S-SSEEEE-TTSPEEEEEE-SS-SEEEEEEES-SS-SS-SEEEE--TTTSEETTEEEEEESSGGG--EEEEEEES---SSSS----TTPPBPPTT-SSEEEE-----TTS--EEEEESSPPPP---TT-------GGG--EEEE-HHHHH-SGGG---TTTTTSHHHHHHTHHHHHHHT--EEEEPP-S-B-TTT-TTSBS-SSS--GGGSGGG-HHHHHHHHHHHHHHHHHTT-EEEEEE--SB--TT-SSTTT-HHHHB-SSS-SSGGGGGBB-TTSHHHHHHHHHHHHHHHHHS---EEEEETGGGGGB-TTSPBPSS-HHHHHHHH-GGGTTSEEEEE-EETTTTEE-------TTTEEEEEHHHHHHHHHHHTT-S-HHHHHHHHTT-HHHH-SS--GGGEEEES--SSS--HHHHTT---GGGGGGT---TTSSS----HHHHHHHHHHHHHHHHHHHHSSSEEEEETTTTTT---TT---GGG-----GGGGGSHHHHHHHHHHHHHHHHHHHTHHHHS-SSPPPGGGEEEE-GGGPPP-TT-TT--EEEEEEPP----S------------EEEEEE-SSS-EEEPPPPPPTTEEEEEEEETTSPTTTTEEEEEEE--SSSEEEPTTEEEEEEEEE---

Organism: Populus tomentosa (NCBI:txid118781)